Protein AF-0000000085118071 (afdb_homodimer)

Secondary structure (DSSP, 8-state):
---EEE-TTS-EEE--HHHHHHHHHHHHTT-TT--HHHHHHHHHTT--TTEEHHHHHHHHHHHHHHH--SS-TTHHHHHHHHHHHHHHHHHHHHHTS-SS-----HHHHHHHHHHTT-S-GGGGTT--HHHHHHH--GGGGGG--HHHHHHHHHHTS-B-TTS-B---HHHHHHHHHHHHHTTSTTHHHHHHHHHHHHHTTSEEE-HHHHHHTTSSS-----EEEEE--SSHHHHHHHHHHHHHHHHTT-EEEEE-TTSPPBT--BTTBTT--B-SHHHHHHHHHHHHHS-STTS----EEEEE-TTBTTHHHHHTTT-SSS-GGG--TTEEEEEEE-HHHHHHHHHT-EEEEE-TTT-GGGGG--HHHHHHHHHHHHT-TTS-EEEEEHHHHHHHHHHHHHHHS-SEEEEHHHHHHT-TTGGG--B----TTS----B-B--EEEEEEEETTS-EEEE-TT-EEE-TTS-EEEGGG--TT-EETTEEEEEEEEEEE--B-EEE-EEEEETTT--SHHHHHHHHHHHHHHHHHHHHH---S-HHHHHHHHHH---EEEEE-HHHHHHHTT--TTSHHHHHHHHHHHHHHHHHHHHHHHHHHHHH---TT-TTSTTTTT--GGGGS-HHHHTTS---TT-----HHHHHHHHHHH--S-S--B-B---HHHHHHHT---TTPPBS-SEEEEEETTEEEEEE-TT--TTTGGG--BGGGS-HHHHHHHHHHHHTT-SS-B---EEE-GGG--HHHHHHHHHHHHHTT-SEE--EEEPPS---S-B---TTS-STT-/---EEE-TTS-EEE--HHHHHHHHHHHHTT-TT--HHHHHHHHHTT--TTEEHHHHHHHHHHHHHHH--TT-TTHHHHHHHHHHHHHHHHHHHHHTS-SS-----HHHHHHHHHHTT-S-GGGGTT--HHHHHHH--GGGGGG--HHHHHHHHHHTS-B-TTS-B---HHHHHHHHHHHHHTTSTTHHHHHHHHHHHHHTTSEEE-HHHHHHTTSSS-----EEEEE--SSHHHHHHHHHHHHHHHHTT-EEEEE-TTSPPBT--BTTBTT--B-SHHHHHHHHHHHHHS-STTS----EEEEE-TTBTTHHHHHTTT-SSS-GGG--TTEEEEEEE-HHHHHHHHHT-EEEEE-TTT-GGGGG--HHHHHHHHHHHHH-TTS-EEEEEHHHHHHHHHHHHHHHS-SEEEEHHHHHHT-TTGGG--B----TTS----B-B--EEEEEEEETTS-EEEE-TT-EEE-TTS-EEEGGG--TT-EETTEEEEEEEEEEE--B-EEE-EEEEETTT--SHHHHHHHHHHHHHHHHHHHHH---S-HHHHHHHHHH---EEEEE-HHHHHHHTT--TTSHHHHHHHHHHHHHHHHHHHHHHHHHHHHH---TT-TTSTTTTT--GGGGS-HHHHTTS---TT-----HHHHHHHHHHH--S-S--B-B---HHHHHHHT---TTPPBS-SEEEEEETTEEEEEE-TT--TTTGGG--BGGGS-HHHHHHHHHHHHTT-SS-B---EEE-GGG--HHHHHHHHHHHHHTT-SEE--EEEPPS---S-B---TTS-STT-

Radius of gyration: 38.01 Å; Cα contacts (8 Å, |Δi|>4): 3371; chains: 2; bounding box: 91×108×84 Å

Nearest PDB structures (foldseek):
  8vhp-assembly1_A  TM=9.252E-01  e=1.561E-59  Escherichia coli K-12
  8vhp-assembly3_F  TM=9.272E-01  e=1.639E-59  Escherichia coli K-12
  8vhp-assembly2_D  TM=9.285E-01  e=4.808E-59  Escherichia coli K-12
  8vhp-assembly4_G  TM=9.267E-01  e=7.467E-59  Escherichia coli K-12
  1peu-assembly1_A-2  TM=8.723E-01  e=7.074E-44  Salmonella enterica subsp. enterica serovar Typhimurium

InterPro domains:
  IPR000788 Ribonucleotide reductase large subunit, C-terminal [PF02867] (221-772)
  IPR000788 Ribonucleotide reductase large subunit, C-terminal [PR01183] (296-315)
  IPR000788 Ribonucleotide reductase large subunit, C-terminal [PR01183] (427-438)
  IPR000788 Ribonucleotide reductase large subunit, C-terminal [PR01183] (515-538)
  IPR000788 Ribonucleotide reductase large subunit, C-terminal [PR01183] (553-575)
  IPR000788 Ribonucleotide reductase large subunit, C-terminal [PR01183] (581-604)
  IPR000788 Ribonucleotide reductase large subunit, C-terminal [PR01183] (655-682)
  IPR005144 ATP-cone domain [PF03477] (3-88)
  IPR005144 ATP-cone domain [PS51161] (3-93)
  IPR008926 Ribonucleotide reductase R1 subunit, N-terminal [SSF48168] (8-219)
  IPR013346 Ribonucleotide reductase, class I, alpha subunit, C-terminal [PS00089] (644-666)
  IPR013346 Ribonucleotide reductase, class I, alpha subunit, C-terminal [TIGR02506] (146-775)
  IPR013509 Ribonucleotide reductase large subunit, N-terminal [PF00317] (143-217)
  IPR039718 Ribonucleoside-diphosphate reductase large subunit [PTHR11573] (4-781)

Sequence (1588 aa):
MAIMIQKRNGRKELLDITKIQKMSMEATKGLEGVSQSELELDAHIKFIDGMHSKDIQDALIKTAVEKIDIDVPNWTFVAARLFLFDLYHRVGIATHGVKGEAYCHLKDYIKFGIEAGRLIPSIADGYDLDELNAYIDPSRDLLFNYLGIKTLYDRYLIKNRKAEPIELPQQMFMAIAMFLAQNEKDKQSKAKEFYDVVSKFEVMLATPTLSNARTNRHQLSSCYIGSSPDNIEGIFDGYKEMALLSKYGGGIGWDWNQIRSLGGVIDDHKSAAGGTVPFLKITNDLAIAVDQLGTRKGAIAVYLEPWHMDIVDFVDLKKNSGEERRRAHDLFPALWISDLFMERVMEDSYWTLFDPYEVRDLSETFGDEFKAKYVAYENDETITKDRMKAKDLWKKILTSYFEVGSPFLCWKDTANRTNPNSHVGHIRSSNLCTEIFQNTNPNHYKIKLEFEDGTVSTYEESDLVVVDGGVTKKANKVSALDSVNGKRVFIVEKEKIDGDTAVCNLASINLSKINTKEDIERVVPTAIRMLDNVIDLNFYPLRKVKATNLKSRSIGLGVMGEAEMLAQHQLAWGSSEHFKKIDQIMEAISYNTIKSSSDLASEKGVYPTFEGSKWSKGIMPHDLAPQAVNALVDKDLFDTSYDWDVLREKVKKDGMRNGYLMAIAPTSSISILVGTTQAIEPVYKRKWFEENLSGLIPVVVPRLSPETWAYYTPAFEIDQLQVIKAAAIRQKWIDQGQSTNIFMSLDKASGKYLHEIYTLAWKLGLKSTYYLRSQSPEAKNDVEDRSMECAGCQMAIMIQKRNGRKELLDITKIQKMSMEATKGLEGVSQSELELDAHIKFIDGMHSKDIQDALIKTAVEKIDIDVPNWTFVAARLFLFDLYHRVGIATHGVKGEAYCHLKDYIKFGIEAGRLIPSIADGYDLDELNAYIDPSRDLLFNYLGIKTLYDRYLIKNRKAEPIELPQQMFMAIAMFLAQNEKDKQSKAKEFYDVVSKFEVMLATPTLSNARTNRHQLSSCYIGSSPDNIEGIFDGYKEMALLSKYGGGIGWDWNQIRSLGGVIDDHKSAAGGTVPFLKITNDLAIAVDQLGTRKGAIAVYLEPWHMDIVDFVDLKKNSGEERRRAHDLFPALWISDLFMERVMEDSYWTLFDPYEVRDLSETFGDEFKAKYVAYENDETITKDRMKAKDLWKKILTSYFEVGSPFLCWKDTANRTNPNSHVGHIRSSNLCTEIFQNTNPNHYKIKLEFEDGTVSTYEESDLVVVDGGVTKKANKVSALDSVNGKRVFIVEKEKIDGDTAVCNLASINLSKINTKEDIERVVPTAIRMLDNVIDLNFYPLRKVKATNLKSRSIGLGVMGEAEMLAQHQLAWGSSEHFKKIDQIMEAISYNTIKSSSDLASEKGVYPTFEGSKWSKGIMPHDLAPQAVNALVDKDLFDTSYDWDVLREKVKKDGMRNGYLMAIAPTSSISILVGTTQAIEPVYKRKWFEENLSGLIPVVVPRLSPETWAYYTPAFEIDQLQVIKAAAIRQKWIDQGQSTNIFMSLDKASGKYLHEIYTLAWKLGLKSTYYLRSQSPEAKNDVEDRSMECAGCQ

Structure (mmCIF, N/CA/C/O backbone):
data_AF-0000000085118071-model_v1
#
loop_
_entity.id
_entity.type
_entity.pdbx_description
1 polymer 'Ribonucleoside-diphosphate reductase'
#
loop_
_atom_site.group_PDB
_atom_site.id
_atom_site.type_symbol
_atom_site.label_atom_id
_atom_site.label_alt_id
_atom_site.label_comp_id
_atom_site.label_asym_id
_atom_site.label_entity_id
_atom_site.label_seq_id
_atom_site.pdbx_PDB_ins_code
_atom_site.Cartn_x
_atom_site.Cartn_y
_atom_site.Cartn_z
_atom_site.occupancy
_atom_site.B_iso_or_equiv
_atom_site.auth_seq_id
_atom_site.auth_comp_id
_atom_site.auth_asym_id
_atom_site.auth_atom_id
_atom_site.pdbx_PDB_model_num
ATOM 1 N N . MET A 1 1 ? 40.688 -26.438 -46.469 1 45.22 1 MET A N 1
ATOM 2 C CA . MET A 1 1 ? 41.594 -25.844 -45.469 1 45.22 1 MET A CA 1
ATOM 3 C C . MET A 1 1 ? 41.312 -26.406 -44.094 1 45.22 1 MET A C 1
ATOM 5 O O . MET A 1 1 ? 40.156 -26.719 -43.75 1 45.22 1 MET A O 1
ATOM 9 N N . ALA A 1 2 ? 42.375 -26.828 -43.5 1 63.78 2 ALA A N 1
ATOM 10 C CA . ALA A 1 2 ? 42.281 -27.375 -42.156 1 63.78 2 ALA A CA 1
ATOM 11 C C . ALA A 1 2 ? 41.781 -26.328 -41.156 1 63.78 2 ALA A C 1
ATOM 13 O O . ALA A 1 2 ? 42.25 -25.203 -41.125 1 63.78 2 ALA A O 1
ATOM 14 N N . ILE A 1 3 ? 40.438 -26.453 -40.625 1 74.38 3 ILE A N 1
ATOM 15 C CA . ILE A 1 3 ? 39.875 -25.516 -39.656 1 74.38 3 ILE A CA 1
ATOM 16 C C . ILE A 1 3 ? 40.531 -25.703 -38.312 1 74.38 3 ILE A C 1
ATOM 18 O O . ILE A 1 3 ? 40.594 -26.828 -37.781 1 74.38 3 ILE A O 1
ATOM 22 N N . MET A 1 4 ? 41.344 -24.719 -37.906 1 77.12 4 MET A N 1
ATOM 23 C CA . MET A 1 4 ? 41.938 -24.734 -36.562 1 77.12 4 MET A CA 1
ATOM 24 C C . MET A 1 4 ? 40.938 -24.312 -35.5 1 77.12 4 MET A C 1
ATOM 26 O O . MET A 1 4 ? 40.125 -23.406 -35.75 1 77.12 4 MET A O 1
ATOM 30 N N . ILE A 1 5 ? 40.938 -25.047 -34.406 1 77.44 5 ILE A N 1
ATOM 31 C CA . ILE A 1 5 ? 40 -24.75 -33.344 1 77.44 5 ILE A CA 1
ATOM 32 C C . ILE A 1 5 ? 40.781 -24.375 -32.062 1 77.44 5 ILE A C 1
ATOM 34 O O . ILE A 1 5 ? 41.875 -24.922 -31.828 1 77.44 5 ILE A O 1
ATOM 38 N N . GLN A 1 6 ? 40.438 -23.344 -31.344 1 75.56 6 GLN A N 1
ATOM 39 C CA . GLN A 1 6 ? 40.969 -23 -30.031 1 75.56 6 GLN A CA 1
ATOM 40 C C . GLN A 1 6 ? 40.219 -23.703 -28.922 1 75.56 6 GLN A C 1
ATOM 42 O O . GLN A 1 6 ? 39 -23.547 -28.781 1 75.56 6 GLN A O 1
ATOM 47 N N . LYS A 1 7 ? 40.938 -24.516 -28.172 1 68.12 7 LYS A N 1
ATOM 48 C CA . LYS A 1 7 ? 40.312 -25.281 -27.094 1 68.12 7 LYS A CA 1
ATOM 49 C C . LYS A 1 7 ? 40 -24.375 -25.906 1 68.12 7 LYS A C 1
ATOM 51 O O . LYS A 1 7 ? 40.406 -23.219 -25.859 1 68.12 7 LYS A O 1
ATOM 56 N N . ARG A 1 8 ? 39.094 -24.828 -25 1 63.75 8 ARG A N 1
ATOM 57 C CA . ARG A 1 8 ? 38.688 -24.078 -23.812 1 63.75 8 ARG A CA 1
ATOM 58 C C . ARG A 1 8 ? 39.875 -23.672 -22.984 1 63.75 8 ARG A C 1
ATOM 60 O O . ARG A 1 8 ? 39.875 -22.625 -22.312 1 63.75 8 ARG A O 1
ATOM 67 N N . ASN A 1 9 ? 41.125 -24.422 -23.094 1 60.88 9 ASN A N 1
ATOM 68 C CA . ASN A 1 9 ? 42.344 -24.125 -22.359 1 60.88 9 ASN A CA 1
ATOM 69 C C . ASN A 1 9 ? 43.25 -23.188 -23.141 1 60.88 9 ASN A C 1
ATOM 71 O O . ASN A 1 9 ? 44.375 -22.922 -22.719 1 60.88 9 ASN A O 1
ATOM 75 N N . GLY A 1 10 ? 42.875 -22.75 -24.344 1 64.56 10 GLY A N 1
ATOM 76 C CA . GLY A 1 10 ? 43.656 -21.797 -25.125 1 64.56 10 GLY A CA 1
ATOM 77 C C . GLY A 1 10 ? 44.469 -22.438 -26.219 1 64.56 10 GLY A C 1
ATOM 78 O O . GLY A 1 10 ? 45 -21.734 -27.094 1 64.56 10 GLY A O 1
ATOM 79 N N . ARG A 1 11 ? 44.688 -23.75 -26.312 1 74.06 11 ARG A N 1
ATOM 80 C CA . ARG A 1 11 ? 45.5 -24.422 -27.328 1 74.06 11 ARG A CA 1
ATOM 81 C C . ARG A 1 11 ? 44.781 -24.484 -28.672 1 74.06 11 ARG A C 1
ATOM 83 O O . ARG A 1 11 ? 43.562 -24.672 -28.719 1 74.06 11 ARG A O 1
ATOM 90 N N . LYS A 1 12 ? 45.5 -24.344 -29.734 1 73.25 12 LYS A N 1
ATOM 91 C CA . LYS A 1 12 ? 44.969 -24.422 -31.078 1 73.25 12 LYS A CA 1
ATOM 92 C C . LYS A 1 12 ? 45.188 -25.812 -31.672 1 73.25 12 LYS A C 1
ATOM 94 O O . LYS A 1 12 ? 46.281 -26.375 -31.547 1 73.25 12 LYS A O 1
ATOM 99 N N . GLU A 1 13 ? 44.156 -26.547 -32 1 78.25 13 GLU A N 1
ATOM 100 C CA . GLU A 1 13 ? 44.25 -27.875 -32.625 1 78.25 13 GLU A CA 1
ATOM 101 C C . GLU A 1 13 ? 43.406 -27.953 -33.875 1 78.25 13 GLU A C 1
ATOM 103 O O . GLU A 1 13 ? 42.531 -27.109 -34.125 1 78.25 13 GLU A O 1
ATOM 108 N N . LEU A 1 14 ? 43.844 -28.906 -34.719 1 79 14 LEU A N 1
ATOM 109 C CA . LEU A 1 14 ? 43.031 -29.172 -35.906 1 79 14 LEU A CA 1
ATOM 110 C C . LEU A 1 14 ? 41.688 -29.734 -35.531 1 79 14 LEU A C 1
ATOM 112 O O . LEU A 1 14 ? 41.562 -30.531 -34.625 1 79 14 LEU A O 1
ATOM 116 N N . LEU A 1 15 ? 40.719 -29.172 -36.219 1 80.12 15 LEU A N 1
ATOM 117 C CA . LEU A 1 15 ? 39.375 -29.703 -36 1 80.12 15 LEU A CA 1
ATOM 118 C C . LEU A 1 15 ? 39.375 -31.219 -36.094 1 80.12 15 LEU A C 1
ATOM 120 O O . LEU A 1 15 ? 39.844 -31.781 -37.094 1 80.12 15 LEU A O 1
ATOM 124 N N . ASP A 1 16 ? 39.094 -31.859 -35 1 79.25 16 ASP A N 1
ATOM 125 C CA . ASP A 1 16 ? 38.969 -33.312 -34.969 1 79.25 16 ASP A CA 1
ATOM 126 C C . ASP A 1 16 ? 37.594 -33.75 -35.469 1 79.25 16 ASP A C 1
ATOM 128 O O . ASP A 1 16 ? 36.656 -33.812 -34.688 1 79.25 16 ASP A O 1
ATOM 132 N N . ILE A 1 17 ? 37.5 -34.094 -36.562 1 80.25 17 ILE A N 1
ATOM 133 C CA . ILE A 1 17 ? 36.281 -34.469 -37.219 1 80.25 17 ILE A CA 1
ATOM 134 C C . ILE A 1 17 ? 35.719 -35.75 -36.625 1 80.25 17 ILE A C 1
ATOM 136 O O . ILE A 1 17 ? 34.5 -35.969 -36.562 1 80.25 17 ILE A O 1
ATOM 140 N N . THR A 1 18 ? 36.594 -36.562 -36.031 1 84.62 18 THR A N 1
ATOM 141 C CA . THR A 1 18 ? 36.188 -37.844 -35.469 1 84.62 18 THR A CA 1
ATOM 142 C C . THR A 1 18 ? 35.344 -37.594 -34.219 1 84.62 18 THR A C 1
ATOM 144 O O . THR A 1 18 ? 34.375 -38.344 -33.938 1 84.62 18 THR A O 1
ATOM 147 N N . LYS A 1 19 ? 35.688 -36.625 -33.531 1 84 19 LYS A N 1
ATOM 148 C CA . LYS A 1 19 ? 34.906 -36.312 -32.312 1 84 19 LYS A CA 1
ATOM 149 C C . LYS A 1 19 ? 33.531 -35.812 -32.688 1 84 19 LYS A C 1
ATOM 151 O O . LYS A 1 19 ? 32.531 -36.156 -32 1 84 19 LYS A O 1
ATOM 156 N N . ILE A 1 20 ? 33.438 -35.094 -33.625 1 87.62 20 ILE A N 1
ATOM 157 C CA . ILE A 1 20 ? 32.156 -34.594 -34.125 1 87.62 20 ILE A CA 1
ATOM 158 C C . ILE A 1 20 ? 31.297 -35.719 -34.625 1 87.62 20 ILE A C 1
ATOM 160 O O . ILE A 1 20 ? 30.094 -35.781 -34.375 1 87.62 20 ILE A O 1
ATOM 164 N N . GLN A 1 21 ? 31.953 -36.656 -35.281 1 90.06 21 GLN A N 1
ATOM 165 C CA . GLN A 1 21 ? 31.219 -37.812 -35.812 1 90.06 21 GLN A CA 1
ATOM 166 C C . GLN A 1 21 ? 30.672 -38.688 -34.719 1 90.06 21 GLN A C 1
ATOM 168 O O . GLN A 1 21 ? 29.547 -39.188 -34.812 1 90.06 21 GLN A O 1
ATOM 173 N N . LYS A 1 22 ? 31.406 -38.812 -33.75 1 90.62 22 LYS A N 1
ATOM 174 C CA . LYS A 1 22 ? 30.938 -39.594 -32.625 1 90.62 22 LYS A CA 1
ATOM 175 C C . LYS A 1 22 ? 29.734 -38.969 -31.938 1 90.62 22 LYS A C 1
ATOM 177 O O . LYS A 1 22 ? 28.75 -39.625 -31.625 1 90.62 22 LYS A O 1
ATOM 182 N N . MET A 1 23 ? 29.844 -37.688 -31.734 1 90.75 23 MET A N 1
ATOM 183 C CA . MET A 1 23 ? 28.766 -36.969 -31.094 1 90.75 23 MET A CA 1
ATOM 184 C C . MET A 1 23 ? 27.516 -36.969 -31.953 1 90.75 23 MET A C 1
ATOM 186 O O . MET A 1 23 ? 26.406 -37.156 -31.453 1 90.75 23 MET A O 1
ATOM 190 N N . SER A 1 24 ? 27.688 -36.75 -33.219 1 94.31 24 SER A N 1
ATOM 191 C CA . SER A 1 24 ? 26.547 -36.719 -34.125 1 94.31 24 SER A CA 1
ATOM 192 C C . SER A 1 24 ? 25.906 -38.094 -34.25 1 94.31 24 SER A C 1
ATOM 194 O O . SER A 1 24 ? 24.688 -38.188 -34.406 1 94.31 24 SER A O 1
ATOM 196 N N . MET A 1 25 ? 26.719 -39.094 -34.188 1 94.56 25 MET A N 1
ATOM 197 C CA . MET A 1 25 ? 26.188 -40.469 -34.25 1 94.56 25 MET A CA 1
ATOM 198 C C . MET A 1 25 ? 25.328 -40.781 -33.031 1 94.56 25 MET A C 1
ATOM 200 O O . MET A 1 25 ? 24.219 -41.281 -33.156 1 94.56 25 MET A O 1
ATOM 204 N N . GLU A 1 26 ? 25.812 -40.438 -31.969 1 94 26 GLU A N 1
ATOM 205 C CA . GLU A 1 26 ? 25.062 -40.656 -30.734 1 94 26 GLU A CA 1
ATOM 206 C C . GLU A 1 26 ? 23.797 -39.812 -30.688 1 94 26 GLU A C 1
ATOM 208 O O . GLU A 1 26 ? 22.766 -40.281 -30.188 1 94 26 GLU A O 1
ATOM 213 N N . ALA A 1 27 ? 23.875 -38.625 -31.156 1 96.19 27 ALA A N 1
ATOM 214 C CA . ALA A 1 27 ? 22.75 -37.719 -31.109 1 96.19 27 ALA A CA 1
ATOM 215 C C . ALA A 1 27 ? 21.625 -38.156 -32.031 1 96.19 27 ALA A C 1
ATOM 217 O O . ALA A 1 27 ? 20.453 -37.875 -31.781 1 96.19 27 ALA A O 1
ATOM 218 N N . THR A 1 28 ? 21.922 -38.875 -33.062 1 96.5 28 THR A N 1
ATOM 219 C CA . THR A 1 28 ? 20.906 -39.25 -34.062 1 96.5 28 THR A CA 1
ATOM 220 C C . THR A 1 28 ? 20.484 -40.719 -33.875 1 96.5 28 THR A C 1
ATOM 222 O O . THR A 1 28 ? 19.547 -41.188 -34.5 1 96.5 28 THR A O 1
ATOM 225 N N . LYS A 1 29 ? 21.109 -41.406 -33 1 95.5 29 LYS A N 1
ATOM 226 C CA . LYS A 1 29 ? 20.906 -42.812 -32.844 1 95.5 29 LYS A CA 1
ATOM 227 C C . LYS A 1 29 ? 19.453 -43.125 -32.5 1 95.5 29 LYS A C 1
ATOM 229 O O . LYS A 1 29 ? 18.906 -42.562 -31.547 1 95.5 29 LYS A O 1
ATOM 234 N N . GLY A 1 30 ? 18.875 -44 -33.281 1 93.94 30 GLY A N 1
ATOM 235 C CA . GLY A 1 30 ? 17.562 -44.531 -32.969 1 93.94 30 GLY A CA 1
ATOM 236 C C . GLY A 1 30 ? 16.438 -43.562 -33.281 1 93.94 30 GLY A C 1
ATOM 237 O O . GLY A 1 30 ? 15.281 -43.812 -32.875 1 93.94 30 GLY A O 1
ATOM 238 N N . LEU A 1 31 ? 16.688 -42.469 -33.906 1 95.56 31 LEU A N 1
ATOM 239 C CA . LEU A 1 31 ? 15.664 -41.469 -34.25 1 95.56 31 LEU A CA 1
ATOM 240 C C . LEU A 1 31 ? 15.32 -41.562 -35.75 1 95.56 31 LEU A C 1
ATOM 242 O O . LEU A 1 31 ? 16.219 -41.562 -36.594 1 95.56 31 LEU A O 1
ATOM 246 N N . GLU A 1 32 ? 14.102 -41.688 -36 1 93.06 32 GLU A N 1
ATOM 247 C CA . GLU A 1 32 ? 13.633 -41.781 -37.375 1 93.06 32 GLU A CA 1
ATOM 248 C C . GLU A 1 32 ? 13.609 -40.406 -38.031 1 93.06 32 GLU A C 1
ATOM 250 O O . GLU A 1 32 ? 13.312 -39.406 -37.375 1 93.06 32 GLU A O 1
ATOM 255 N N . GLY A 1 33 ? 13.883 -40.375 -39.281 1 91.81 33 GLY A N 1
ATOM 256 C CA . GLY A 1 33 ? 13.719 -39.188 -40.094 1 91.81 33 GLY A CA 1
ATOM 257 C C . GLY A 1 33 ? 14.852 -38.188 -39.938 1 91.81 33 GLY A C 1
ATOM 258 O O . GLY A 1 33 ? 14.734 -37.031 -40.344 1 91.81 33 GLY A O 1
ATOM 259 N N . VAL A 1 34 ? 15.898 -38.625 -39.25 1 95.25 34 VAL A N 1
ATOM 260 C CA . VAL A 1 34 ? 17.047 -37.719 -39.062 1 95.25 34 VAL A CA 1
ATOM 261 C C . VAL A 1 34 ? 18.297 -38.375 -39.688 1 95.25 34 VAL A C 1
ATOM 263 O O . VAL A 1 34 ? 18.344 -39.594 -39.875 1 95.25 34 VAL A O 1
ATOM 266 N N . SER A 1 35 ? 19.297 -37.438 -40.062 1 94.19 35 SER A N 1
ATOM 267 C CA . SER A 1 35 ? 20.516 -37.906 -40.719 1 94.19 35 SER A CA 1
ATOM 268 C C . SER A 1 35 ? 21.766 -37.344 -40.094 1 94.19 35 SER A C 1
ATOM 270 O O . SER A 1 35 ? 21.891 -36.094 -39.969 1 94.19 35 SER A O 1
ATOM 272 N N . GLN A 1 36 ? 22.578 -38.25 -39.719 1 94.69 36 GLN A N 1
ATOM 273 C CA . GLN A 1 36 ? 23.859 -37.844 -39.188 1 94.69 36 GLN A CA 1
ATOM 274 C C . GLN A 1 36 ? 24.641 -37 -40.188 1 94.69 36 GLN A C 1
ATOM 276 O O . GLN A 1 36 ? 25.188 -35.938 -39.844 1 94.69 36 GLN A O 1
ATOM 281 N N . SER A 1 37 ? 24.672 -37.469 -41.438 1 92.88 37 SER A N 1
ATOM 282 C CA . SER A 1 37 ? 25.422 -36.781 -42.5 1 92.88 37 SER A CA 1
ATOM 283 C C . SER A 1 37 ? 24.875 -35.406 -42.781 1 92.88 37 SER A C 1
ATOM 285 O O . SER A 1 37 ? 25.641 -34.469 -43 1 92.88 37 SER A O 1
ATOM 287 N N . GLU A 1 38 ? 23.625 -35.344 -42.719 1 93.56 38 GLU A N 1
ATOM 288 C CA . GLU A 1 38 ? 22.984 -34.031 -42.938 1 93.56 38 GLU A CA 1
ATOM 289 C C . GLU A 1 38 ? 23.375 -33.062 -41.812 1 93.56 38 GLU A C 1
ATOM 291 O O . GLU A 1 38 ? 23.625 -31.875 -42.094 1 93.56 38 GLU A O 1
ATOM 296 N N . LEU A 1 39 ? 23.344 -33.469 -40.594 1 94.81 39 LEU A N 1
ATOM 297 C CA . LEU A 1 39 ? 23.734 -32.656 -39.469 1 94.81 39 LEU A CA 1
ATOM 298 C C . LEU A 1 39 ? 25.172 -32.156 -39.625 1 94.81 39 LEU A C 1
ATOM 300 O O . LEU A 1 39 ? 25.438 -30.953 -39.469 1 94.81 39 LEU A O 1
ATOM 304 N N . GLU A 1 40 ? 26.047 -33.062 -39.969 1 92.31 40 GLU A N 1
ATOM 305 C CA . GLU A 1 40 ? 27.469 -32.75 -40.094 1 92.31 40 GLU A CA 1
ATOM 306 C C . GLU A 1 40 ? 27.734 -31.781 -41.219 1 92.31 40 GLU A C 1
ATOM 308 O O . GLU A 1 40 ? 28.516 -30.828 -41.094 1 92.31 40 GLU A O 1
ATOM 313 N N . LEU A 1 41 ? 27.094 -32.031 -42.312 1 91.06 41 LEU A N 1
ATOM 314 C CA . LEU A 1 41 ? 27.281 -31.188 -43.5 1 91.06 41 LEU A CA 1
ATOM 315 C C . LEU A 1 41 ? 26.781 -29.766 -43.25 1 91.06 41 LEU A C 1
ATOM 317 O O . LEU A 1 41 ? 27.484 -28.797 -43.5 1 91.06 41 LEU A O 1
ATOM 321 N N . ASP A 1 42 ? 25.672 -29.688 -42.688 1 92.44 42 ASP A N 1
ATOM 322 C CA . ASP A 1 42 ? 25.062 -28.375 -42.469 1 92.44 42 ASP A CA 1
ATOM 323 C C . ASP A 1 42 ? 25.797 -27.625 -41.344 1 92.44 42 ASP A C 1
ATOM 325 O O . ASP A 1 42 ? 25.906 -26.406 -41.375 1 92.44 42 ASP A O 1
ATOM 329 N N . ALA A 1 43 ? 26.234 -28.344 -40.375 1 90.94 43 ALA A N 1
ATOM 330 C CA . ALA A 1 43 ? 26.984 -27.719 -39.281 1 90.94 43 ALA A CA 1
ATOM 331 C C . ALA A 1 43 ? 28.344 -27.219 -39.75 1 90.94 43 ALA A C 1
ATOM 333 O O . ALA A 1 43 ? 28.828 -26.188 -39.281 1 90.94 43 ALA A O 1
ATOM 334 N N . HIS A 1 44 ? 28.891 -27.938 -40.625 1 86.56 44 HIS A N 1
ATOM 335 C CA . HIS A 1 44 ? 30.219 -27.594 -41.156 1 86.56 44 HIS A CA 1
ATOM 336 C C . HIS A 1 44 ? 30.219 -26.234 -41.812 1 86.56 44 HIS A C 1
ATOM 338 O O . HIS A 1 44 ? 31.234 -25.516 -41.75 1 86.56 44 HIS A O 1
ATOM 344 N N . ILE A 1 45 ? 29.203 -25.906 -42.375 1 84.44 45 ILE A N 1
ATOM 345 C CA . ILE A 1 45 ? 29.062 -24.609 -43.031 1 84.44 45 ILE A CA 1
ATOM 346 C C . ILE A 1 45 ? 29.219 -23.484 -42 1 84.44 45 ILE A C 1
ATOM 348 O O . ILE A 1 45 ? 29.641 -22.375 -42.344 1 84.44 45 ILE A O 1
ATOM 352 N N . LYS A 1 46 ? 29 -23.766 -40.75 1 86.94 46 LYS A N 1
ATOM 353 C CA . LYS A 1 46 ? 29.016 -22.75 -39.688 1 86.94 46 LYS A CA 1
ATOM 354 C C . LYS A 1 46 ? 30.375 -22.703 -39 1 86.94 46 LYS A C 1
ATOM 356 O O . LYS A 1 46 ? 30.609 -21.859 -38.156 1 86.94 46 LYS A O 1
ATOM 361 N N . PHE A 1 47 ? 31.234 -23.609 -39.469 1 84.69 47 PHE A N 1
ATOM 362 C CA . PHE A 1 47 ? 32.531 -23.656 -38.812 1 84.69 47 PHE A CA 1
ATOM 363 C C . PHE A 1 47 ? 33.469 -22.594 -39.406 1 84.69 47 PHE A C 1
ATOM 365 O O . PHE A 1 47 ? 33.562 -22.438 -40.625 1 84.69 47 PHE A O 1
ATOM 372 N N . ILE A 1 48 ? 33.969 -21.828 -38.5 1 81.62 48 ILE A N 1
ATOM 373 C CA . ILE A 1 48 ? 34.938 -20.797 -38.875 1 81.62 48 ILE A CA 1
ATOM 374 C C . ILE A 1 48 ? 36.281 -21.109 -38.281 1 81.62 48 ILE A C 1
ATOM 376 O O . ILE A 1 48 ? 36.375 -21.625 -37.156 1 81.62 48 ILE A O 1
ATOM 380 N N . ASP A 1 49 ? 37.25 -20.656 -39.094 1 79.69 49 ASP A N 1
ATOM 381 C CA . ASP A 1 49 ? 38.625 -20.859 -38.625 1 79.69 49 ASP A CA 1
ATOM 382 C C . ASP A 1 49 ? 38.875 -20.078 -37.344 1 79.69 49 ASP A C 1
ATOM 384 O O . ASP A 1 49 ? 38.5 -18.906 -37.219 1 79.69 49 ASP A O 1
ATOM 388 N N . GLY A 1 50 ? 39.375 -20.75 -36.312 1 77.31 50 GLY A N 1
ATOM 389 C CA . GLY A 1 50 ? 39.719 -20.109 -35.062 1 77.31 50 GLY A CA 1
ATOM 390 C C . GLY A 1 50 ? 38.594 -20.172 -34.031 1 77.31 50 GLY A C 1
ATOM 391 O O . GLY A 1 50 ? 38.688 -19.609 -32.938 1 77.31 50 GLY A O 1
ATOM 392 N N . MET A 1 51 ? 37.594 -20.906 -34.406 1 81.12 51 MET A N 1
ATOM 393 C CA . MET A 1 51 ? 36.438 -20.969 -33.531 1 81.12 51 MET A CA 1
ATOM 394 C C . MET A 1 51 ? 36.75 -21.797 -32.281 1 81.12 51 MET A C 1
ATOM 396 O O . MET A 1 51 ? 37.625 -22.672 -32.312 1 81.12 51 MET A O 1
ATOM 400 N N . HIS A 1 52 ? 36.219 -21.438 -31.188 1 81.81 52 HIS A N 1
ATOM 401 C CA . HIS A 1 52 ? 36.375 -22.188 -29.938 1 81.81 52 HIS A CA 1
ATOM 402 C C . HIS A 1 52 ? 35.562 -23.469 -29.969 1 81.81 52 HIS A C 1
ATOM 404 O O . HIS A 1 52 ? 34.562 -23.562 -30.703 1 81.81 52 HIS A O 1
ATOM 410 N N . SER A 1 53 ? 36 -24.5 -29.25 1 77.06 53 SER A N 1
ATOM 411 C CA . SER A 1 53 ? 35.281 -25.766 -29.156 1 77.06 53 SER A CA 1
ATOM 412 C C . SER A 1 53 ? 33.812 -25.531 -28.75 1 77.06 53 SER A C 1
ATOM 414 O O . SER A 1 53 ? 32.906 -26.234 -29.219 1 77.06 53 SER A O 1
ATOM 416 N N . LYS A 1 54 ? 33.656 -24.578 -27.891 1 82.06 54 LYS A N 1
ATOM 417 C CA . LYS A 1 54 ? 32.281 -24.234 -27.453 1 82.06 54 LYS A CA 1
ATOM 418 C C . LYS A 1 54 ? 31.453 -23.75 -28.641 1 82.06 54 LYS A C 1
ATOM 420 O O . LYS A 1 54 ? 30.25 -24.047 -28.703 1 82.06 54 LYS A O 1
ATOM 425 N N . ASP A 1 55 ? 32.062 -23.234 -29.484 1 86.56 55 ASP A N 1
ATOM 426 C CA . ASP A 1 55 ? 31.375 -22.688 -30.641 1 86.56 55 ASP A CA 1
ATOM 427 C C . ASP A 1 55 ? 30.922 -23.812 -31.594 1 86.56 55 ASP A C 1
ATOM 429 O O . ASP A 1 55 ? 29.875 -23.703 -32.25 1 86.56 55 ASP A O 1
ATOM 433 N N . ILE A 1 56 ? 31.719 -24.812 -31.641 1 85.44 56 ILE A N 1
ATOM 434 C CA . ILE A 1 56 ? 31.375 -25.969 -32.469 1 85.44 56 ILE A CA 1
ATOM 435 C C . ILE A 1 56 ? 30.109 -26.641 -31.922 1 85.44 56 ILE A C 1
ATOM 437 O O . ILE A 1 56 ? 29.203 -26.984 -32.688 1 85.44 56 ILE A O 1
ATOM 441 N N . GLN A 1 57 ? 30.125 -26.828 -30.641 1 88.12 57 GLN A N 1
ATOM 442 C CA . GLN A 1 57 ? 28.953 -27.422 -29.984 1 88.12 57 GLN A CA 1
ATOM 443 C C . GLN A 1 57 ? 27.703 -26.578 -30.203 1 88.12 57 GLN A C 1
ATOM 445 O O . GLN A 1 57 ? 26.641 -27.109 -30.5 1 88.12 57 GLN A O 1
ATOM 450 N N . ASP A 1 58 ? 27.859 -25.344 -30.109 1 91.06 58 ASP A N 1
ATOM 451 C CA . ASP A 1 58 ? 26.734 -24.422 -30.312 1 91.06 58 ASP A CA 1
ATOM 452 C C . ASP A 1 58 ? 26.234 -24.484 -31.75 1 91.06 58 ASP A C 1
ATOM 454 O O . ASP A 1 58 ? 25.031 -24.406 -32 1 91.06 58 ASP A O 1
ATOM 458 N N . ALA A 1 59 ? 27.125 -24.609 -32.594 1 90.69 59 ALA A N 1
ATOM 459 C CA . ALA A 1 59 ? 26.766 -24.688 -34 1 90.69 59 ALA A CA 1
ATOM 460 C C . ALA A 1 59 ? 25.984 -25.953 -34.312 1 90.69 59 ALA A C 1
ATOM 462 O O . ALA A 1 59 ? 25.047 -25.938 -35.094 1 90.69 59 ALA A O 1
ATOM 463 N N . LEU A 1 60 ? 26.422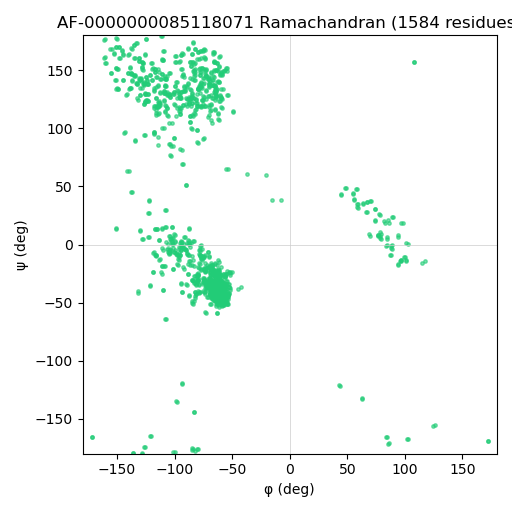 -27.078 -33.75 1 93.56 60 LEU A N 1
ATOM 464 C CA . LEU A 1 60 ? 25.703 -28.328 -33.938 1 93.56 60 LEU A CA 1
ATOM 465 C C . LEU A 1 60 ? 24.297 -28.25 -33.375 1 93.56 60 LEU A C 1
ATOM 467 O O . LEU A 1 60 ? 23.344 -28.688 -34.031 1 93.56 60 LEU A O 1
ATOM 471 N N . ILE A 1 61 ? 24.156 -27.719 -32.188 1 95 61 ILE A N 1
ATOM 472 C CA . ILE A 1 61 ? 22.844 -27.562 -31.562 1 95 61 ILE A CA 1
ATOM 473 C C . ILE A 1 61 ? 21.969 -26.672 -32.438 1 95 61 ILE A C 1
ATOM 475 O O . ILE A 1 61 ? 20.812 -27 -32.719 1 95 61 ILE A O 1
ATOM 479 N N . LYS A 1 62 ? 22.484 -25.516 -32.812 1 93.44 62 LYS A N 1
ATOM 480 C CA . LYS A 1 62 ? 21.734 -24.562 -33.594 1 93.44 62 LYS A CA 1
ATOM 481 C C . LYS A 1 62 ? 21.266 -25.188 -34.906 1 93.44 62 LYS A C 1
ATOM 483 O O . LYS A 1 62 ? 20.141 -24.969 -35.344 1 93.44 62 LYS A O 1
ATOM 488 N N . THR A 1 63 ? 22.141 -25.938 -35.531 1 94.69 63 THR A N 1
ATOM 489 C CA . THR A 1 63 ? 21.812 -26.609 -36.781 1 94.69 63 THR A CA 1
ATOM 490 C C . THR A 1 63 ? 20.656 -27.578 -36.594 1 94.69 63 THR A C 1
ATOM 492 O O . THR A 1 63 ? 19.719 -27.625 -37.406 1 94.69 63 THR A O 1
ATOM 495 N N . ALA A 1 64 ? 20.734 -28.391 -35.562 1 96.25 64 ALA A N 1
ATOM 496 C CA . ALA A 1 64 ? 19.672 -29.359 -35.25 1 96.25 64 ALA A CA 1
ATOM 497 C C . ALA A 1 64 ? 18.359 -28.641 -34.969 1 96.25 64 ALA A C 1
ATOM 499 O O . ALA A 1 64 ? 17.297 -29.094 -35.406 1 96.25 64 ALA A O 1
ATOM 500 N N . VAL A 1 65 ? 18.375 -27.547 -34.25 1 95.5 65 VAL A N 1
ATOM 501 C CA . VAL A 1 65 ? 17.188 -26.781 -33.906 1 95.5 65 VAL A CA 1
ATOM 502 C C . VAL A 1 65 ? 16.547 -26.234 -35.156 1 95.5 65 VAL A C 1
ATOM 504 O O . VAL A 1 65 ? 15.32 -26.266 -35.312 1 95.5 65 VAL A O 1
ATOM 507 N N . GLU A 1 66 ? 17.344 -25.75 -36.062 1 93.12 66 GLU A N 1
ATOM 508 C CA . GLU A 1 66 ? 16.859 -25.156 -37.312 1 93.12 66 GLU A CA 1
ATOM 509 C C . GLU A 1 66 ? 16.203 -26.203 -38.188 1 93.12 66 GLU A C 1
ATOM 511 O O . GLU A 1 66 ? 15.391 -25.875 -39.062 1 93.12 66 GLU A O 1
ATOM 516 N N . LYS A 1 67 ? 16.516 -27.406 -37.969 1 94.81 67 LYS A N 1
ATOM 517 C CA . LYS A 1 67 ? 16 -28.469 -38.812 1 94.81 67 LYS A CA 1
ATOM 518 C C . LYS A 1 67 ? 14.641 -28.953 -38.312 1 94.81 67 LYS A C 1
ATOM 520 O O . LYS A 1 67 ? 13.922 -29.641 -39.031 1 94.81 67 LYS A O 1
ATOM 525 N N . ILE A 1 68 ? 14.266 -28.625 -37.156 1 95.31 68 ILE A N 1
ATOM 526 C CA . ILE A 1 68 ? 12.992 -29.062 -36.594 1 95.31 68 ILE A CA 1
ATOM 527 C C . ILE A 1 68 ? 11.852 -28.547 -37.5 1 95.31 68 ILE A C 1
ATOM 529 O O . ILE A 1 68 ? 11.703 -27.344 -37.688 1 95.31 68 ILE A O 1
ATOM 533 N N . ASP A 1 69 ? 11.039 -29.438 -37.906 1 94.31 69 ASP A N 1
ATOM 534 C CA . ASP A 1 69 ? 9.906 -29.094 -38.781 1 94.31 69 ASP A CA 1
ATOM 535 C C . ASP A 1 69 ? 8.844 -30.203 -38.75 1 94.31 69 ASP A C 1
ATOM 537 O O . ASP A 1 69 ? 9.047 -31.25 -38.125 1 94.31 69 ASP A O 1
ATOM 541 N N . ILE A 1 70 ? 7.781 -29.984 -39.406 1 93.62 70 ILE A N 1
ATOM 542 C CA . ILE A 1 70 ? 6.613 -30.859 -39.406 1 93.62 70 ILE A CA 1
ATOM 543 C C . ILE A 1 70 ? 6.969 -32.188 -40.031 1 93.62 70 ILE A C 1
ATOM 545 O O . ILE A 1 70 ? 6.457 -33.25 -39.594 1 93.62 70 ILE A O 1
ATOM 549 N N . ASP A 1 71 ? 7.832 -32.156 -40.969 1 92.44 71 ASP A N 1
ATOM 550 C CA . ASP A 1 71 ? 8.141 -33.375 -41.719 1 92.44 71 ASP A CA 1
ATOM 551 C C . ASP A 1 71 ? 9.258 -34.156 -41.031 1 92.44 71 ASP A C 1
ATOM 553 O O . ASP A 1 71 ? 9.406 -35.375 -41.25 1 92.44 71 ASP A O 1
ATOM 557 N N . VAL A 1 72 ? 9.992 -33.5 -40.125 1 93.88 72 VAL A N 1
ATOM 558 C CA . VAL A 1 72 ? 11.109 -34.156 -39.438 1 93.88 72 VAL A CA 1
ATOM 559 C C . VAL A 1 72 ? 11.125 -33.688 -37.969 1 93.88 72 VAL A C 1
ATOM 561 O O . VAL A 1 72 ? 12.133 -33.188 -37.5 1 93.88 72 VAL A O 1
ATOM 564 N N . PRO A 1 73 ? 10.109 -34 -37.25 1 94.75 73 PRO A N 1
ATOM 565 C CA . PRO A 1 73 ? 9.953 -33.469 -35.906 1 94.75 73 PRO A CA 1
ATOM 566 C C . PRO A 1 73 ? 10.992 -34 -34.938 1 94.75 73 PRO A C 1
ATOM 568 O O . PRO A 1 73 ? 11.266 -33.375 -33.906 1 94.75 73 PRO A O 1
ATOM 571 N N . ASN A 1 74 ? 11.68 -35.094 -35.219 1 96.62 74 ASN A N 1
ATOM 572 C CA . ASN A 1 74 ? 12.586 -35.75 -34.281 1 96.62 74 ASN A CA 1
ATOM 573 C C . ASN A 1 74 ? 13.898 -35 -34.156 1 96.62 74 ASN A C 1
ATOM 575 O O . ASN A 1 74 ? 14.695 -35.25 -33.25 1 96.62 74 ASN A O 1
ATOM 579 N N . TRP A 1 75 ? 14.125 -34.031 -35 1 96.94 75 TRP A N 1
ATOM 580 C CA . TRP A 1 75 ? 15.312 -33.188 -34.875 1 96.94 75 TRP A CA 1
ATOM 581 C C . TRP A 1 75 ? 15.336 -32.5 -33.5 1 96.94 75 TRP A C 1
ATOM 583 O O . TRP A 1 75 ? 16.406 -32.125 -33 1 96.94 75 TRP A O 1
ATOM 593 N N . THR A 1 76 ? 14.133 -32.312 -32.875 1 97.31 76 THR A N 1
ATOM 594 C CA . THR A 1 76 ? 14.086 -31.719 -31.547 1 97.31 76 THR A CA 1
ATOM 595 C C . THR A 1 76 ? 14.812 -32.594 -30.547 1 97.31 76 THR A C 1
ATOM 597 O O . THR A 1 76 ? 15.453 -32.094 -29.609 1 97.31 76 THR A O 1
ATOM 600 N N . PHE A 1 77 ? 14.805 -33.875 -30.734 1 98 77 PHE A N 1
ATOM 601 C CA . PHE A 1 77 ? 15.492 -34.812 -29.844 1 98 77 PHE A CA 1
ATOM 602 C C . PHE A 1 77 ? 16.984 -34.844 -30.125 1 98 77 PHE A C 1
ATOM 604 O O . PHE A 1 77 ? 17.797 -35 -29.203 1 98 77 PHE A O 1
ATOM 611 N N . VAL A 1 78 ? 17.375 -34.688 -31.406 1 97.88 78 VAL A N 1
ATOM 612 C CA . VAL A 1 78 ? 18.797 -34.531 -31.734 1 97.88 78 VAL A CA 1
ATOM 613 C C . VAL A 1 78 ? 19.375 -33.312 -31.062 1 97.88 78 VAL A C 1
ATOM 615 O O . VAL A 1 78 ? 20.438 -33.375 -30.422 1 97.88 78 VAL A O 1
ATOM 618 N N . ALA A 1 79 ? 18.641 -32.25 -31.219 1 97 79 ALA A N 1
ATOM 619 C CA . ALA A 1 79 ? 19.062 -31.016 -30.578 1 97 79 ALA A CA 1
ATOM 620 C C . ALA A 1 79 ? 19.156 -31.188 -29.062 1 97 79 ALA A C 1
ATOM 622 O O . ALA A 1 79 ? 20.094 -30.688 -28.438 1 97 79 ALA A O 1
ATOM 623 N N . ALA A 1 80 ? 18.188 -31.828 -28.453 1 97.94 80 ALA A N 1
ATOM 624 C CA . ALA A 1 80 ? 18.172 -32.062 -27.016 1 97.94 80 ALA A CA 1
ATOM 625 C C . ALA A 1 80 ? 19.391 -32.875 -26.578 1 97.94 80 ALA A C 1
ATOM 627 O O . ALA A 1 80 ? 20.016 -32.562 -25.562 1 97.94 80 ALA A O 1
ATOM 628 N N . ARG A 1 81 ? 19.703 -33.875 -27.281 1 97.5 81 ARG A N 1
ATOM 629 C CA . ARG A 1 81 ? 20.828 -34.75 -26.953 1 97.5 81 ARG A CA 1
ATOM 630 C C . ARG A 1 81 ? 22.156 -34 -27.062 1 97.5 81 ARG A C 1
ATOM 632 O O . ARG A 1 81 ? 23.016 -34.125 -26.203 1 97.5 81 ARG A O 1
ATOM 639 N N . LEU A 1 82 ? 22.297 -33.219 -28.125 1 96.44 82 LEU A N 1
ATOM 640 C CA . LEU A 1 82 ? 23.484 -32.406 -28.281 1 96.44 82 LEU A CA 1
ATOM 641 C C . LEU A 1 82 ? 23.609 -31.406 -27.125 1 96.44 82 LEU A C 1
ATOM 643 O O . LEU A 1 82 ? 24.703 -31.172 -26.609 1 96.44 82 LEU A O 1
ATOM 647 N N . PHE A 1 83 ? 22.5 -30.828 -26.766 1 96.25 83 PHE A N 1
ATOM 648 C CA . PHE A 1 83 ? 22.484 -29.906 -25.641 1 96.25 83 PHE A CA 1
ATOM 649 C C . PHE A 1 83 ? 22.875 -30.609 -24.344 1 96.25 83 PHE A C 1
ATOM 651 O O . PHE A 1 83 ? 23.625 -30.078 -23.531 1 96.25 83 PHE A O 1
ATOM 658 N N . LEU A 1 84 ? 22.344 -31.766 -24.109 1 96.38 84 LEU A N 1
ATOM 659 C CA . LEU A 1 84 ? 22.656 -32.562 -22.938 1 96.38 84 LEU A CA 1
ATOM 660 C C . LEU A 1 84 ? 24.141 -32.844 -22.844 1 96.38 84 LEU A C 1
ATOM 662 O O . LEU A 1 84 ? 24.734 -32.781 -21.766 1 96.38 84 LEU A O 1
ATOM 666 N N . PHE A 1 85 ? 24.719 -33.156 -23.984 1 93.38 85 PHE A N 1
ATOM 667 C CA . PHE A 1 85 ? 26.156 -33.406 -24 1 93.38 85 PHE A CA 1
ATOM 668 C C . PHE A 1 85 ? 26.938 -32.188 -23.5 1 93.38 85 PHE A C 1
ATOM 670 O O . PHE A 1 85 ? 27.875 -32.312 -22.734 1 93.38 85 PHE A O 1
ATOM 677 N N . ASP A 1 86 ? 26.547 -31.156 -24 1 92.62 86 ASP A N 1
ATOM 678 C CA . ASP A 1 86 ? 27.172 -29.906 -23.562 1 92.62 86 ASP A CA 1
ATOM 679 C C . ASP A 1 86 ? 26.953 -29.688 -22.062 1 92.62 86 ASP A C 1
ATOM 681 O O . ASP A 1 86 ? 27.859 -29.281 -21.344 1 92.62 86 ASP A O 1
ATOM 685 N N . LEU A 1 87 ? 25.703 -29.891 -21.594 1 94.81 87 LEU A N 1
ATOM 686 C CA . LEU A 1 87 ? 25.359 -29.719 -20.188 1 94.81 87 LEU A CA 1
ATOM 687 C C . LEU A 1 87 ? 26.188 -30.625 -19.297 1 94.81 87 LEU A C 1
ATOM 689 O O . LEU A 1 87 ? 26.656 -30.219 -18.234 1 94.81 87 LEU A O 1
ATOM 693 N N . TYR A 1 88 ? 26.375 -31.859 -19.734 1 94.06 88 TYR A N 1
ATOM 694 C CA . TYR A 1 88 ? 27.203 -32.812 -19 1 94.06 88 TYR A CA 1
ATOM 695 C C . TYR A 1 88 ? 28.609 -32.281 -18.828 1 94.06 88 TYR A C 1
ATOM 697 O O . TYR A 1 88 ? 29.203 -32.406 -17.734 1 94.06 88 TYR A O 1
ATOM 705 N N . HIS A 1 89 ? 29.109 -31.734 -19.875 1 90.88 89 HIS A N 1
ATOM 706 C CA . HIS A 1 89 ? 30.453 -31.188 -19.844 1 90.88 89 HIS A CA 1
ATOM 707 C C . HIS A 1 89 ? 30.547 -30 -18.891 1 90.88 89 HIS A C 1
ATOM 709 O O . HIS A 1 89 ? 31.469 -29.922 -18.094 1 90.88 89 HIS A O 1
ATOM 715 N N . ARG A 1 90 ? 29.656 -29.156 -19.016 1 91.38 90 ARG A N 1
ATOM 716 C CA . ARG A 1 90 ? 29.672 -27.938 -18.203 1 91.38 90 ARG A CA 1
ATOM 717 C C . ARG A 1 90 ? 29.531 -28.266 -16.719 1 91.38 90 ARG A C 1
ATOM 719 O O . ARG A 1 90 ? 30.25 -27.703 -15.883 1 91.38 90 ARG A O 1
ATOM 726 N N . VAL A 1 91 ? 28.594 -29.125 -16.375 1 94.12 91 VAL A N 1
ATOM 727 C CA . VAL A 1 91 ? 28.391 -29.5 -14.977 1 94.12 91 VAL A CA 1
ATOM 728 C C . VAL A 1 91 ? 29.625 -30.234 -14.453 1 94.12 91 VAL A C 1
ATOM 730 O O . VAL A 1 91 ? 30.047 -30.031 -13.312 1 94.12 91 VAL A O 1
ATOM 733 N N . GLY A 1 92 ? 30.156 -31.078 -15.258 1 91.94 92 GLY A N 1
ATOM 734 C CA . GLY A 1 92 ? 31.375 -31.766 -14.867 1 91.94 92 GLY A CA 1
ATOM 735 C C . GLY A 1 92 ? 32.5 -30.812 -14.523 1 91.94 92 GLY A C 1
ATOM 736 O O . GLY A 1 92 ? 33.219 -31.016 -13.523 1 91.94 92 GLY A O 1
ATOM 737 N N . ILE A 1 93 ? 32.656 -29.844 -15.328 1 89.25 93 ILE A N 1
ATOM 738 C CA . ILE A 1 93 ? 33.719 -28.859 -15.125 1 89.25 93 ILE A CA 1
ATOM 739 C C . ILE A 1 93 ? 33.438 -28.047 -13.859 1 89.25 93 ILE A C 1
ATOM 741 O O . ILE A 1 93 ? 34.312 -27.828 -13.031 1 89.25 93 ILE A O 1
ATOM 745 N N . ALA A 1 94 ? 32.25 -27.703 -13.688 1 89.19 94 ALA A N 1
ATOM 746 C CA . ALA A 1 94 ? 31.859 -26.812 -12.586 1 89.19 94 ALA A CA 1
ATOM 747 C C . ALA A 1 94 ? 31.891 -27.547 -11.25 1 89.19 94 ALA A C 1
ATOM 749 O O . ALA A 1 94 ? 32.062 -26.938 -10.203 1 89.19 94 ALA A O 1
ATOM 750 N N . THR A 1 95 ? 31.797 -28.844 -11.188 1 88.81 95 THR A N 1
ATOM 751 C CA . THR A 1 95 ? 31.688 -29.594 -9.945 1 88.81 95 THR A CA 1
ATOM 752 C C . THR A 1 95 ? 32.969 -30.344 -9.656 1 88.81 95 THR A C 1
ATOM 754 O O . THR A 1 95 ? 33.688 -30.031 -8.711 1 88.81 95 THR A O 1
ATOM 757 N N . HIS A 1 96 ? 33.375 -31.297 -10.453 1 80.56 96 HIS A N 1
ATOM 758 C CA . HIS A 1 96 ? 34.531 -32.156 -10.102 1 80.56 96 HIS A CA 1
ATOM 759 C C . HIS A 1 96 ? 35.656 -31.984 -11.094 1 80.56 96 HIS A C 1
ATOM 761 O O . HIS A 1 96 ? 36.625 -32.75 -11.062 1 80.56 96 HIS A O 1
ATOM 767 N N . GLY A 1 97 ? 35.594 -30.984 -11.891 1 78.25 97 GLY A N 1
ATOM 768 C CA . GLY A 1 97 ? 36.719 -30.594 -12.734 1 78.25 97 GLY A CA 1
ATOM 769 C C . GLY A 1 97 ? 37 -31.594 -13.844 1 78.25 97 GLY A C 1
ATOM 770 O O . GLY A 1 97 ? 38.125 -31.672 -14.352 1 78.25 97 GLY A O 1
ATOM 771 N N . VAL A 1 98 ? 36.188 -32.531 -14 1 72.88 98 VAL A N 1
ATOM 772 C CA . VAL A 1 98 ? 36.406 -33.562 -15.008 1 72.88 98 VAL A CA 1
ATOM 773 C C . VAL A 1 98 ? 35.5 -33.344 -16.203 1 72.88 98 VAL A C 1
ATOM 775 O O . VAL A 1 98 ? 34.281 -33.094 -16.047 1 72.88 98 VAL A O 1
ATOM 778 N N . LYS A 1 99 ? 36.219 -33.375 -17.297 1 68.12 99 LYS A N 1
ATOM 779 C CA . LYS A 1 99 ? 35.5 -33.219 -18.547 1 68.12 99 LYS A CA 1
ATOM 780 C C . LYS A 1 99 ? 34.812 -34.5 -18.953 1 68.12 99 LYS A C 1
ATOM 782 O O . LYS A 1 99 ? 35.406 -35.594 -18.859 1 68.12 99 LYS A O 1
ATOM 787 N N . GLY A 1 100 ? 33.625 -34.469 -19.266 1 62.41 100 GLY A N 1
ATOM 788 C CA . GLY A 1 100 ? 32.906 -35.531 -19.953 1 62.41 100 GLY A CA 1
ATOM 789 C C . GLY A 1 100 ? 32.188 -36.5 -19.031 1 62.41 100 GLY A C 1
ATOM 790 O O . GLY A 1 100 ? 31.406 -37.344 -19.484 1 62.41 100 GLY A O 1
ATOM 791 N N . GLU A 1 101 ? 32.562 -36.469 -17.797 1 66.06 101 GLU A N 1
ATOM 792 C CA . GLU A 1 101 ? 31.797 -37.344 -16.922 1 66.06 101 GLU A CA 1
ATOM 793 C C . GLU A 1 101 ? 30.469 -36.688 -16.531 1 66.06 101 GLU A C 1
ATOM 795 O O . GLU A 1 101 ? 30.453 -35.594 -15.961 1 66.06 101 GLU A O 1
ATOM 800 N N . ALA A 1 102 ? 29.391 -37.406 -16.938 1 75.75 102 ALA A N 1
ATOM 801 C CA . ALA A 1 102 ? 28.062 -36.812 -16.859 1 75.75 102 ALA A CA 1
ATOM 802 C C . ALA A 1 102 ? 27.578 -36.75 -15.422 1 75.75 102 ALA A C 1
ATOM 804 O O . ALA A 1 102 ? 27.172 -35.688 -14.953 1 75.75 102 ALA A O 1
ATOM 805 N N . TYR A 1 103 ? 27.484 -37.781 -14.742 1 90.5 103 TYR A N 1
ATOM 806 C CA . TYR A 1 103 ? 26.891 -37.844 -13.414 1 90.5 103 TYR A CA 1
ATOM 807 C C . TYR A 1 103 ? 27.922 -38.25 -12.367 1 90.5 103 TYR A C 1
ATOM 809 O O . TYR A 1 103 ? 28.5 -39.344 -12.422 1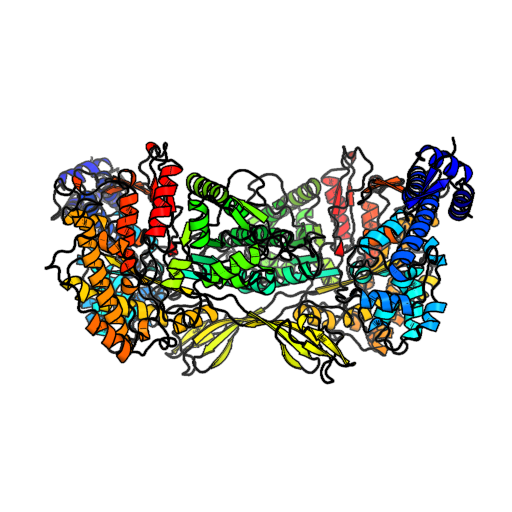 90.5 103 TYR A O 1
ATOM 817 N N . CYS A 1 104 ? 28.25 -37.375 -11.531 1 91.75 104 CYS A N 1
ATOM 818 C CA . CYS A 1 104 ? 28.984 -37.75 -10.328 1 91.75 104 CYS A CA 1
ATOM 819 C C . CYS A 1 104 ? 28.078 -38.438 -9.32 1 91.75 104 CYS A C 1
ATOM 821 O O . CYS A 1 104 ? 26.859 -38.469 -9.5 1 91.75 104 CYS A O 1
ATOM 823 N N . HIS A 1 105 ? 28.734 -39.031 -8.312 1 94.62 105 HIS A N 1
ATOM 824 C CA . HIS A 1 105 ? 27.953 -39.719 -7.289 1 94.62 105 HIS A CA 1
ATOM 825 C C . HIS A 1 105 ? 27.016 -38.75 -6.574 1 94.62 105 HIS A C 1
ATOM 827 O O . HIS A 1 105 ? 27.375 -37.594 -6.348 1 94.62 105 HIS A O 1
ATOM 833 N N . LEU A 1 106 ? 25.875 -39.219 -6.199 1 97.12 106 LEU A N 1
ATOM 834 C CA . LEU A 1 106 ? 24.844 -38.438 -5.527 1 97.12 106 LEU A CA 1
ATOM 835 C C . LEU A 1 106 ? 25.438 -37.719 -4.312 1 97.12 106 LEU A C 1
ATOM 837 O O . LEU A 1 106 ? 25.078 -36.562 -4.047 1 97.12 106 LEU A O 1
ATOM 841 N N . LYS A 1 107 ? 26.312 -38.312 -3.574 1 96.25 107 LYS A N 1
ATOM 842 C CA . LYS A 1 107 ? 26.969 -37.719 -2.406 1 96.25 107 LYS A CA 1
ATOM 843 C C . LYS A 1 107 ? 27.75 -36.469 -2.789 1 96.25 107 LYS A C 1
ATOM 845 O O . LYS A 1 107 ? 27.719 -35.469 -2.07 1 96.25 107 LYS A O 1
ATOM 850 N N . ASP A 1 108 ? 28.422 -36.594 -3.865 1 94.94 108 ASP A N 1
ATOM 851 C CA . ASP A 1 108 ? 29.234 -35.469 -4.324 1 94.94 108 ASP A CA 1
ATOM 852 C C . ASP A 1 108 ? 28.359 -34.312 -4.793 1 94.94 108 ASP A C 1
ATOM 854 O O . ASP A 1 108 ? 28.641 -33.125 -4.496 1 94.94 108 ASP A O 1
ATOM 858 N N . TYR A 1 109 ? 27.359 -34.656 -5.504 1 95.06 109 TYR A N 1
ATOM 859 C CA . TYR A 1 109 ? 26.391 -33.625 -5.938 1 95.06 109 TYR A CA 1
ATOM 860 C C . TYR A 1 109 ? 25.844 -32.844 -4.742 1 95.06 109 TYR A C 1
ATOM 862 O O . TYR A 1 109 ? 25.812 -31.625 -4.762 1 95.06 109 TYR A O 1
ATOM 870 N N . ILE A 1 110 ? 25.391 -33.5 -3.721 1 96.62 110 ILE A N 1
ATOM 871 C CA . ILE A 1 110 ? 24.812 -32.906 -2.531 1 96.62 110 ILE A CA 1
ATOM 872 C C . ILE A 1 110 ? 25.844 -32.031 -1.834 1 96.62 110 ILE A C 1
ATOM 874 O O . ILE A 1 110 ? 25.547 -30.906 -1.414 1 96.62 110 ILE A O 1
ATOM 878 N N . LYS A 1 111 ? 27.078 -32.562 -1.778 1 94.75 111 LYS A N 1
ATOM 879 C CA . LYS A 1 111 ? 28.172 -31.812 -1.163 1 94.75 111 LYS A CA 1
ATOM 880 C C . LYS A 1 111 ? 28.406 -30.5 -1.904 1 94.75 111 LYS A C 1
ATOM 882 O O . LYS A 1 111 ? 28.516 -29.438 -1.283 1 94.75 111 LYS A O 1
ATOM 887 N N . PHE A 1 112 ? 28.484 -30.547 -3.223 1 93.19 112 PHE A N 1
ATOM 888 C CA . PHE A 1 112 ? 28.703 -29.359 -4.035 1 93.19 112 PHE A CA 1
ATOM 889 C C . PHE A 1 112 ? 27.562 -28.359 -3.855 1 93.19 112 PHE A C 1
ATOM 891 O O . PHE A 1 112 ? 27.812 -27.156 -3.77 1 93.19 112 PHE A O 1
ATOM 898 N N . GLY A 1 113 ? 26.328 -28.938 -3.867 1 94.56 113 GLY A N 1
ATOM 899 C CA . GLY A 1 113 ? 25.172 -28.078 -3.703 1 94.56 113 GLY A CA 1
ATOM 900 C C . GLY A 1 113 ? 25.156 -27.344 -2.371 1 94.56 113 GLY A C 1
ATOM 901 O O . GLY A 1 113 ? 24.797 -26.172 -2.303 1 94.56 113 GLY A O 1
ATOM 902 N N . ILE A 1 114 ? 25.516 -27.984 -1.293 1 93.12 114 ILE A N 1
ATOM 903 C CA . ILE A 1 114 ? 25.547 -27.406 0.045 1 93.12 114 ILE A CA 1
ATOM 904 C C . ILE A 1 114 ? 26.672 -26.375 0.13 1 93.12 114 ILE A C 1
ATOM 906 O O . ILE A 1 114 ? 26.469 -25.281 0.673 1 93.12 114 ILE A O 1
ATOM 910 N N . GLU A 1 115 ? 27.812 -26.656 -0.436 1 92 115 GLU A N 1
ATOM 911 C CA . GLU A 1 115 ? 28.953 -25.734 -0.425 1 92 115 GLU A CA 1
ATOM 912 C C . GLU A 1 115 ? 28.641 -24.469 -1.209 1 92 115 GLU A C 1
ATOM 914 O O . GLU A 1 115 ? 29.094 -23.375 -0.848 1 92 115 GLU A O 1
ATOM 919 N N . ALA A 1 116 ? 27.859 -24.703 -2.248 1 91.75 116 ALA A N 1
ATOM 920 C CA . ALA A 1 116 ? 27.469 -23.562 -3.059 1 91.75 116 ALA A CA 1
ATOM 921 C C . ALA A 1 116 ? 26.344 -22.766 -2.381 1 91.75 116 ALA A C 1
ATOM 923 O O . ALA A 1 116 ? 25.969 -21.688 -2.852 1 91.75 116 ALA A O 1
ATOM 924 N N . GLY A 1 117 ? 25.766 -23.281 -1.301 1 88.12 117 GLY A N 1
ATOM 925 C CA . GLY A 1 117 ? 24.688 -22.625 -0.582 1 88.12 117 GLY A CA 1
ATOM 926 C C . GLY A 1 117 ? 23.344 -22.766 -1.272 1 88.12 117 GLY A C 1
ATOM 927 O O . GLY A 1 117 ? 22.469 -21.922 -1.096 1 88.12 117 GLY A O 1
ATOM 928 N N . ARG A 1 118 ? 23.156 -23.797 -2.051 1 92.5 118 ARG A N 1
ATOM 929 C CA . ARG A 1 118 ? 21.938 -23.891 -2.871 1 92.5 118 ARG A CA 1
ATOM 930 C C . ARG A 1 118 ? 21.047 -25.016 -2.379 1 92.5 118 ARG A C 1
ATOM 932 O O . ARG A 1 118 ? 19.844 -25.031 -2.656 1 92.5 118 ARG A O 1
ATOM 939 N N . LEU A 1 119 ? 21.594 -25.984 -1.712 1 94.56 119 LEU A N 1
ATOM 940 C CA . LEU A 1 119 ? 20.828 -27.109 -1.188 1 94.56 119 LEU A CA 1
ATOM 941 C C . LEU A 1 119 ? 20.703 -27.031 0.33 1 94.56 119 LEU A C 1
ATOM 943 O O . LEU A 1 119 ? 21.625 -26.547 1.006 1 94.56 119 LEU A O 1
ATOM 947 N N . ILE A 1 120 ? 19.594 -27.453 0.8 1 90.94 120 ILE A N 1
ATOM 948 C CA . ILE A 1 120 ? 19.391 -27.5 2.244 1 90.94 120 ILE A CA 1
ATOM 949 C C . ILE A 1 120 ? 20.375 -28.5 2.869 1 90.94 120 ILE A C 1
ATOM 951 O O . ILE A 1 120 ? 20.5 -29.625 2.389 1 90.94 120 ILE A O 1
ATOM 955 N N . PRO A 1 121 ? 21.062 -28.188 3.895 1 88 121 PRO A N 1
ATOM 956 C CA . PRO A 1 121 ? 22.109 -29.031 4.469 1 88 121 PRO A CA 1
ATOM 957 C C . PRO A 1 121 ? 21.578 -30.375 4.945 1 88 121 PRO A C 1
ATOM 959 O O . PRO A 1 121 ? 22.312 -31.359 4.949 1 88 121 PRO A O 1
ATOM 962 N N . SER A 1 122 ? 20.344 -30.5 5.285 1 89.12 122 SER A N 1
ATOM 963 C CA . SER A 1 122 ? 19.797 -31.719 5.883 1 89.12 122 SER A CA 1
ATOM 964 C C . SER A 1 122 ? 19.25 -32.656 4.816 1 89.12 122 SER A C 1
ATOM 966 O O . SER A 1 122 ? 18.672 -33.719 5.137 1 89.12 122 SER A O 1
ATOM 968 N N . ILE A 1 123 ? 19.422 -32.375 3.555 1 94.12 123 ILE A N 1
ATOM 969 C CA . ILE A 1 123 ? 18.75 -33.062 2.467 1 94.12 123 ILE A CA 1
ATOM 970 C C . ILE A 1 123 ? 19.172 -34.562 2.469 1 94.12 123 ILE A C 1
ATOM 972 O O . ILE A 1 123 ? 18.375 -35.406 2.098 1 94.12 123 ILE A O 1
ATOM 976 N N . ALA A 1 124 ? 20.359 -34.875 2.973 1 95.06 124 ALA A N 1
ATOM 977 C CA . ALA A 1 124 ? 20.891 -36.219 2.895 1 95.06 124 ALA A CA 1
ATOM 978 C C . ALA A 1 124 ? 20.594 -37 4.172 1 95.06 124 ALA A C 1
ATOM 980 O O . ALA A 1 124 ? 20.797 -38.219 4.223 1 95.06 124 ALA A O 1
ATOM 981 N N . ASP A 1 125 ? 20.109 -36.375 5.156 1 92.38 125 ASP A N 1
ATOM 982 C CA . ASP A 1 125 ? 19.953 -37 6.473 1 92.38 125 ASP A CA 1
ATOM 983 C C . ASP A 1 125 ? 19.031 -38.219 6.406 1 92.38 125 ASP A C 1
ATOM 985 O O . ASP A 1 125 ? 17.891 -38.125 5.949 1 92.38 125 ASP A O 1
ATOM 989 N N . GLY A 1 126 ? 19.562 -39.344 6.852 1 94.12 126 GLY A N 1
ATOM 990 C CA . GLY A 1 126 ? 18.766 -40.531 7.02 1 94.12 126 GLY A CA 1
ATOM 991 C C . GLY A 1 126 ? 18.625 -41.344 5.742 1 94.12 126 GLY A C 1
ATOM 992 O O . GLY A 1 126 ? 17.891 -42.344 5.703 1 94.12 126 GLY A O 1
ATOM 993 N N . TYR A 1 127 ? 19.25 -41 4.684 1 97.88 127 TYR A N 1
ATOM 994 C CA . TYR A 1 127 ? 19.156 -41.719 3.424 1 97.88 127 TYR A CA 1
ATOM 995 C C . TYR A 1 127 ? 20.406 -42.562 3.182 1 97.88 127 TYR A C 1
ATOM 997 O O . TYR A 1 127 ? 21.516 -42.188 3.584 1 97.88 127 TYR A O 1
ATOM 1005 N N . ASP A 1 128 ? 20.172 -43.688 2.518 1 98.31 128 ASP A N 1
ATOM 1006 C CA . ASP A 1 128 ? 21.266 -44.438 1.889 1 98.31 128 ASP A CA 1
ATOM 1007 C C . ASP A 1 128 ? 21.578 -43.875 0.498 1 98.31 128 ASP A C 1
ATOM 1009 O O . ASP A 1 128 ? 20.984 -44.312 -0.492 1 98.31 128 ASP A O 1
ATOM 1013 N N . LEU A 1 129 ? 22.562 -43.094 0.448 1 98.25 129 LEU A N 1
ATOM 1014 C CA . LEU A 1 129 ? 22.844 -42.344 -0.783 1 98.25 129 LEU A CA 1
ATOM 1015 C C . LEU A 1 129 ? 23.438 -43.281 -1.842 1 98.25 129 LEU A C 1
ATOM 1017 O O . LEU A 1 129 ? 23.281 -43.031 -3.041 1 98.25 129 LEU A O 1
ATOM 1021 N N . ASP A 1 130 ? 24.125 -44.281 -1.461 1 98.19 130 ASP A N 1
ATOM 1022 C CA . ASP A 1 130 ? 24.656 -45.219 -2.424 1 98.19 130 ASP A CA 1
ATOM 1023 C C . ASP A 1 130 ? 23.531 -45.938 -3.158 1 98.19 130 ASP A C 1
ATOM 1025 O O . ASP A 1 130 ? 23.594 -46.125 -4.379 1 98.19 130 ASP A O 1
ATOM 1029 N N . GLU A 1 131 ? 22.625 -46.344 -2.412 1 98.44 131 GLU A N 1
ATOM 1030 C CA . GLU A 1 131 ? 21.484 -47.031 -3.008 1 98.44 131 GLU A CA 1
ATOM 1031 C C . GLU A 1 131 ? 20.719 -46.125 -3.955 1 98.44 131 GLU A C 1
ATOM 1033 O O . GLU A 1 131 ? 20.328 -46.531 -5.051 1 98.44 131 GLU A O 1
ATOM 1038 N N . LEU A 1 132 ? 20.422 -44.906 -3.49 1 98.69 132 LEU A N 1
ATOM 1039 C CA . LEU A 1 132 ? 19.672 -43.938 -4.316 1 98.69 132 LEU A CA 1
ATOM 1040 C C . LEU A 1 132 ? 20.469 -43.594 -5.562 1 98.69 132 LEU A C 1
ATOM 1042 O O . LEU A 1 132 ? 19.891 -43.375 -6.637 1 98.69 132 LEU A O 1
ATOM 1046 N N . ASN A 1 133 ? 21.812 -43.469 -5.402 1 98 133 ASN A N 1
ATOM 1047 C CA . ASN A 1 133 ? 22.656 -43.219 -6.566 1 98 133 ASN A CA 1
ATOM 1048 C C . ASN A 1 133 ? 22.531 -44.344 -7.602 1 98 133 ASN A C 1
ATOM 1050 O O . ASN A 1 133 ? 22.422 -44.062 -8.797 1 98 133 ASN A O 1
ATOM 1054 N N . ALA A 1 134 ? 22.547 -45.5 -7.102 1 98.12 134 ALA A N 1
ATOM 1055 C CA . ALA A 1 134 ? 22.453 -46.656 -7.996 1 98.12 134 ALA A CA 1
ATOM 1056 C C . ALA A 1 134 ? 21.094 -46.719 -8.68 1 98.12 134 ALA A C 1
ATOM 1058 O O . ALA A 1 134 ? 20.953 -47.25 -9.781 1 98.12 134 ALA A O 1
ATOM 1059 N N . TYR A 1 135 ? 20.141 -46.156 -8.016 1 98.38 135 TYR A N 1
ATOM 1060 C CA . TYR A 1 135 ? 18.766 -46.188 -8.523 1 98.38 135 TYR A CA 1
ATOM 1061 C C . TYR A 1 135 ? 18.562 -45.125 -9.594 1 98.38 135 TYR A C 1
ATOM 1063 O O . TYR A 1 135 ? 17.656 -45.25 -10.43 1 98.38 135 TYR A O 1
ATOM 1071 N N . ILE A 1 136 ? 19.312 -44.031 -9.625 1 98.19 136 ILE A N 1
ATOM 1072 C CA . ILE A 1 136 ? 19.219 -42.969 -10.617 1 98.19 136 ILE A CA 1
ATOM 1073 C C . ILE A 1 136 ? 19.438 -43.562 -12.016 1 98.19 136 ILE A C 1
ATOM 1075 O O . ILE A 1 136 ? 20.359 -44.344 -12.219 1 98.19 136 ILE A O 1
ATOM 1079 N N . ASP A 1 137 ? 18.547 -43.156 -12.938 1 97.94 137 ASP A N 1
ATOM 1080 C CA . ASP A 1 137 ? 18.625 -43.656 -14.312 1 97.94 137 ASP A CA 1
ATOM 1081 C C . ASP A 1 137 ? 18.875 -42.5 -15.297 1 97.94 137 ASP A C 1
ATOM 1083 O O . ASP A 1 137 ? 17.938 -41.906 -15.805 1 97.94 137 ASP A O 1
ATOM 1087 N N . PRO A 1 138 ? 20.094 -42.25 -15.672 1 96.38 138 PRO A N 1
ATOM 1088 C CA . PRO A 1 138 ? 20.453 -41.125 -16.562 1 96.38 138 PRO A CA 1
ATOM 1089 C C . PRO A 1 138 ? 19.797 -41.25 -17.938 1 96.38 138 PRO A C 1
ATOM 1091 O O . PRO A 1 138 ? 19.641 -40.25 -18.641 1 96.38 138 PRO A O 1
ATOM 1094 N N . SER A 1 139 ? 19.422 -42.469 -18.344 1 96.31 139 SER A N 1
ATOM 1095 C CA . SER A 1 139 ? 18.828 -42.656 -19.656 1 96.31 139 SER A CA 1
ATOM 1096 C C . SER A 1 139 ? 17.516 -41.906 -19.781 1 96.31 139 SER A C 1
ATOM 1098 O O . SER A 1 139 ? 17.062 -41.594 -20.891 1 96.31 139 SER A O 1
ATOM 1100 N N . ARG A 1 140 ? 16.953 -41.531 -18.672 1 98.06 140 ARG A N 1
ATOM 1101 C CA . ARG A 1 140 ? 15.688 -40.812 -18.672 1 98.06 140 ARG A CA 1
ATOM 1102 C C . ARG A 1 140 ? 15.883 -39.344 -19.125 1 98.06 140 ARG A C 1
ATOM 1104 O O . ARG A 1 140 ? 14.914 -38.656 -19.453 1 98.06 140 ARG A O 1
ATOM 1111 N N . ASP A 1 141 ? 17.141 -38.906 -19.234 1 97.62 141 ASP A N 1
ATOM 1112 C CA . ASP A 1 141 ? 17.438 -37.625 -19.812 1 97.62 141 ASP A CA 1
ATOM 1113 C C . ASP A 1 141 ? 17.016 -37.562 -21.281 1 97.62 141 ASP A C 1
ATOM 1115 O O . ASP A 1 141 ? 16.719 -36.469 -21.812 1 97.62 141 ASP A O 1
ATOM 1119 N N . LEU A 1 142 ? 16.984 -38.688 -21.891 1 96.81 142 LEU A N 1
ATOM 1120 C CA . LEU A 1 142 ? 16.734 -38.75 -23.328 1 96.81 142 LEU A CA 1
ATOM 1121 C C . LEU A 1 142 ? 15.25 -38.562 -23.625 1 96.81 142 LEU A C 1
ATOM 1123 O O . LEU A 1 142 ? 14.859 -38.438 -24.797 1 96.81 142 LEU A O 1
ATOM 1127 N N . LEU A 1 143 ? 14.492 -38.469 -22.547 1 97.12 143 LEU A N 1
ATOM 1128 C CA . LEU A 1 143 ? 13.055 -38.25 -22.734 1 97.12 143 LEU A CA 1
ATOM 1129 C C . LEU A 1 143 ? 12.758 -36.812 -23.078 1 97.12 143 LEU A C 1
ATOM 1131 O O . LEU A 1 143 ? 11.688 -36.5 -23.594 1 97.12 143 LEU A O 1
ATOM 1135 N N . PHE A 1 144 ? 13.711 -35.906 -22.828 1 98.06 144 PHE A N 1
ATOM 1136 C CA . PHE A 1 144 ? 13.484 -34.469 -23.062 1 98.06 144 PHE A CA 1
ATOM 1137 C C . PHE A 1 144 ? 13.594 -34.156 -24.562 1 98.06 144 PHE A C 1
ATOM 1139 O O . PHE A 1 144 ? 14.453 -34.688 -25.25 1 98.06 144 PHE A O 1
ATOM 1146 N N . ASN A 1 145 ? 12.672 -33.312 -25.047 1 97 145 ASN A N 1
ATOM 1147 C CA . ASN A 1 145 ? 12.945 -32.625 -26.297 1 97 145 ASN A CA 1
ATOM 1148 C C . ASN A 1 145 ? 13.758 -31.344 -26.062 1 97 145 ASN A C 1
ATOM 1150 O O . ASN A 1 145 ? 14.117 -31.031 -24.922 1 97 145 ASN A O 1
ATOM 1154 N N . TYR A 1 146 ? 14.023 -30.609 -27.062 1 96.19 146 TYR A N 1
ATOM 1155 C CA . TYR A 1 146 ? 14.961 -29.5 -26.938 1 96.19 146 TYR A CA 1
ATOM 1156 C C . TYR A 1 146 ? 14.367 -28.391 -26.062 1 96.19 146 TYR A C 1
ATOM 1158 O O . TYR A 1 146 ? 15.023 -27.922 -25.141 1 96.19 146 TYR A O 1
ATOM 1166 N N . LEU A 1 147 ? 13.148 -27.969 -26.391 1 94.94 147 LEU A N 1
ATOM 1167 C CA . LEU A 1 147 ? 12.531 -26.906 -25.609 1 94.94 147 LEU A CA 1
ATOM 1168 C C . LEU A 1 147 ? 12.422 -27.312 -24.141 1 94.94 147 LEU A C 1
ATOM 1170 O O . LEU A 1 147 ? 12.602 -26.469 -23.25 1 94.94 147 LEU A O 1
ATOM 1174 N N . GLY A 1 148 ? 12.117 -28.516 -23.859 1 96 148 GLY A N 1
ATOM 1175 C CA . GLY A 1 148 ? 11.984 -29.016 -22.516 1 96 148 GLY A CA 1
ATOM 1176 C C . GLY A 1 148 ? 13.281 -28.953 -21.719 1 96 148 GLY A C 1
ATOM 1177 O O . GLY A 1 148 ? 13.305 -28.406 -20.609 1 96 148 GLY A O 1
ATOM 1178 N N . ILE A 1 149 ? 14.367 -29.484 -22.297 1 96.75 149 ILE A N 1
ATOM 1179 C CA . ILE A 1 149 ? 15.633 -29.531 -21.578 1 96.75 149 ILE A CA 1
ATOM 1180 C C . ILE A 1 149 ? 16.188 -28.109 -21.422 1 96.75 149 ILE A C 1
ATOM 1182 O O . ILE A 1 149 ? 16.828 -27.797 -20.422 1 96.75 149 ILE A O 1
ATOM 1186 N N . LYS A 1 150 ? 15.945 -27.359 -22.422 1 94.5 150 LYS A N 1
ATOM 1187 C CA . LYS A 1 150 ? 16.359 -25.969 -22.328 1 94.5 150 LYS A CA 1
ATOM 1188 C C . LYS A 1 150 ? 15.609 -25.234 -21.219 1 94.5 150 LYS A C 1
ATOM 1190 O O . LYS A 1 150 ? 16.203 -24.484 -20.453 1 94.5 150 LYS A O 1
ATOM 1195 N N . THR A 1 151 ? 14.336 -25.469 -21.125 1 92.75 151 THR A N 1
ATOM 1196 C CA . THR A 1 151 ? 13.516 -24.906 -20.062 1 92.75 151 THR A CA 1
ATOM 1197 C C . THR A 1 151 ? 13.984 -25.391 -18.703 1 92.75 151 THR A C 1
ATOM 1199 O O . THR A 1 151 ? 14.062 -24.609 -17.75 1 92.75 151 THR A O 1
ATOM 1202 N N . LEU A 1 152 ? 14.281 -26.609 -18.609 1 96 152 LEU A N 1
ATOM 1203 C CA . LEU A 1 152 ? 14.789 -27.172 -17.359 1 96 152 LEU A CA 1
ATOM 1204 C C . LEU A 1 152 ? 16.062 -26.453 -16.922 1 96 152 LEU A C 1
ATOM 1206 O O . LEU A 1 152 ? 16.203 -26.094 -15.75 1 96 152 LEU A O 1
ATOM 1210 N N . TYR A 1 153 ? 16.953 -26.297 -17.859 1 94.56 153 TYR A N 1
ATOM 1211 C CA . TYR A 1 153 ? 18.234 -25.641 -17.594 1 94.56 153 TYR A CA 1
ATOM 1212 C C . TYR A 1 153 ? 18.031 -24.203 -17.141 1 94.56 153 TYR A C 1
ATOM 1214 O O . TYR A 1 153 ? 18.641 -23.75 -16.172 1 94.56 153 TYR A O 1
ATOM 1222 N N . ASP A 1 154 ? 17.188 -23.562 -17.828 1 90.25 154 ASP A N 1
ATOM 1223 C CA . ASP A 1 154 ? 17.031 -22.125 -17.625 1 90.25 154 ASP A CA 1
ATOM 1224 C C . ASP A 1 154 ? 16.281 -21.828 -16.328 1 90.25 154 ASP A C 1
ATOM 1226 O O . ASP A 1 154 ? 16.594 -20.859 -15.641 1 90.25 154 ASP A O 1
ATOM 1230 N N . ARG A 1 155 ? 15.375 -22.734 -15.914 1 88.81 155 ARG A N 1
ATOM 1231 C CA . ARG A 1 155 ? 14.438 -22.312 -14.883 1 88.81 155 ARG A CA 1
ATOM 1232 C C . ARG A 1 155 ? 14.578 -23.172 -13.625 1 88.81 155 ARG A C 1
ATOM 1234 O O . ARG A 1 155 ? 14.242 -22.719 -12.523 1 88.81 155 ARG A O 1
ATOM 1241 N N . TYR A 1 156 ? 15.086 -24.359 -13.766 1 94.56 156 TYR A N 1
ATOM 1242 C CA . TYR A 1 156 ? 14.898 -25.266 -12.633 1 94.56 156 TYR A CA 1
ATOM 1243 C C . TYR A 1 156 ? 16.234 -25.75 -12.102 1 94.56 156 TYR A C 1
ATOM 1245 O O . TYR A 1 156 ? 16.406 -25.938 -10.891 1 94.56 156 TYR A O 1
ATOM 1253 N N . LEU A 1 157 ? 17.188 -25.953 -12.938 1 96.44 157 LEU A N 1
ATOM 1254 C CA . LEU A 1 157 ? 18.469 -26.484 -12.484 1 96.44 157 LEU A CA 1
ATOM 1255 C C . LEU A 1 157 ? 19.219 -25.469 -11.648 1 96.44 157 LEU A C 1
ATOM 1257 O O . LEU A 1 157 ? 19.219 -24.281 -11.961 1 96.44 157 LEU A O 1
ATOM 1261 N N . ILE A 1 158 ? 19.859 -25.922 -10.617 1 95.31 158 ILE A N 1
ATOM 1262 C CA . ILE A 1 158 ? 20.594 -25.078 -9.688 1 95.31 158 ILE A CA 1
ATOM 1263 C C . ILE A 1 158 ? 21.922 -24.641 -10.312 1 95.31 158 ILE A C 1
ATOM 1265 O O . ILE A 1 158 ? 22.578 -25.438 -10.977 1 95.31 158 ILE A O 1
ATOM 1269 N N . LYS A 1 159 ? 22.25 -23.453 -10.211 1 93.94 159 LYS A N 1
ATOM 1270 C CA . LYS A 1 159 ? 23.516 -22.875 -10.625 1 93.94 159 LYS A CA 1
ATOM 1271 C C . LYS A 1 159 ? 24.281 -22.297 -9.438 1 93.94 159 LYS A C 1
ATOM 1273 O O . LYS A 1 159 ? 23.672 -21.938 -8.422 1 93.94 159 LYS A O 1
ATOM 1278 N N . ASN A 1 160 ? 25.531 -22.281 -9.516 1 90.38 160 ASN A N 1
ATOM 1279 C CA . ASN A 1 160 ? 26.312 -21.672 -8.438 1 90.38 160 ASN A CA 1
ATOM 1280 C C . ASN A 1 160 ? 26.359 -20.156 -8.555 1 90.38 160 ASN A C 1
ATOM 1282 O O . ASN A 1 160 ? 25.656 -19.578 -9.391 1 90.38 160 ASN A O 1
ATOM 1286 N N . ARG A 1 161 ? 27.062 -19.469 -7.738 1 83.25 161 ARG A N 1
ATOM 1287 C CA . ARG A 1 161 ? 27.109 -18.016 -7.664 1 83.25 161 ARG A CA 1
ATOM 1288 C C . ARG A 1 161 ? 27.688 -17.422 -8.945 1 83.25 161 ARG A C 1
ATOM 1290 O O . ARG A 1 161 ? 27.406 -16.266 -9.281 1 83.25 161 ARG A O 1
ATOM 1297 N N . LYS A 1 162 ? 28.5 -18.172 -9.703 1 86.69 162 LYS A N 1
ATOM 1298 C CA . LYS A 1 162 ? 29.078 -17.734 -10.977 1 86.69 162 LYS A CA 1
ATOM 1299 C C . LYS A 1 162 ? 28.141 -18.062 -12.141 1 86.69 162 LYS A C 1
ATOM 1301 O O . LYS A 1 162 ? 28.531 -17.953 -13.305 1 86.69 162 LYS A O 1
ATOM 1306 N N . ALA A 1 163 ? 26.953 -18.594 -11.844 1 88.12 163 ALA A N 1
ATOM 1307 C CA . ALA A 1 163 ? 25.922 -18.922 -12.82 1 88.12 163 ALA A CA 1
ATOM 1308 C C . ALA A 1 163 ? 26.297 -20.172 -13.609 1 88.12 163 ALA A C 1
ATOM 1310 O O . ALA A 1 163 ? 25.844 -20.359 -14.742 1 88.12 163 ALA A O 1
ATOM 1311 N N . GLU A 1 164 ? 27.172 -20.922 -13.039 1 91.94 164 GLU A N 1
ATOM 1312 C CA . GLU A 1 164 ? 27.5 -22.219 -13.648 1 91.94 164 GLU A CA 1
ATOM 1313 C C . GLU A 1 164 ? 26.578 -23.312 -13.148 1 91.94 164 GLU A C 1
ATOM 1315 O O . GLU A 1 164 ? 26.219 -23.344 -11.969 1 91.94 164 GLU A O 1
ATOM 1320 N N . PRO A 1 165 ? 26.156 -24.172 -14.117 1 94.31 165 PRO A N 1
ATOM 1321 C CA . PRO A 1 165 ? 25.281 -25.25 -13.68 1 94.31 165 PRO A CA 1
ATOM 1322 C C . PRO A 1 165 ? 26.016 -26.297 -12.82 1 94.31 165 PRO A C 1
ATOM 1324 O O . PRO A 1 165 ? 27.141 -26.688 -13.141 1 94.31 165 PRO A O 1
ATOM 1327 N N . ILE A 1 166 ? 25.406 -26.781 -11.75 1 95.38 166 ILE A N 1
ATOM 1328 C CA . ILE A 1 166 ? 26.047 -27.734 -10.859 1 95.38 166 ILE A CA 1
ATOM 1329 C C . ILE A 1 166 ? 25.109 -28.922 -10.617 1 95.38 166 ILE A C 1
ATOM 1331 O O . ILE A 1 166 ? 25.281 -29.688 -9.664 1 95.38 166 ILE A O 1
ATOM 1335 N N . GLU A 1 167 ? 24.078 -29 -11.375 1 96.81 167 GLU A N 1
ATOM 1336 C CA . GLU A 1 167 ? 23.047 -30.016 -11.234 1 96.81 167 GLU A CA 1
ATOM 1337 C C . GLU A 1 167 ? 22.625 -30.578 -12.594 1 96.81 167 GLU A C 1
ATOM 1339 O O . GLU A 1 167 ? 22.609 -29.844 -13.586 1 96.81 167 GLU A O 1
ATOM 1344 N N . LEU A 1 168 ? 22.406 -31.797 -12.609 1 97.12 168 LEU A N 1
ATOM 1345 C CA . LEU A 1 168 ? 21.875 -32.469 -13.797 1 97.12 168 LEU A CA 1
ATOM 1346 C C . LEU A 1 168 ? 20.438 -32.938 -13.57 1 97.12 168 LEU A C 1
ATOM 1348 O O . LEU A 1 168 ? 19.969 -33 -12.43 1 97.12 168 LEU A O 1
ATOM 1352 N N . PRO A 1 169 ? 19.703 -33.312 -14.594 1 98 169 PRO A N 1
ATOM 1353 C CA . PRO A 1 169 ? 18.25 -33.562 -14.5 1 98 169 PRO A CA 1
ATOM 1354 C C . PRO A 1 169 ? 17.906 -34.656 -13.492 1 98 169 PRO A C 1
ATOM 1356 O O . PRO A 1 169 ? 17.047 -34.469 -12.633 1 98 169 PRO A O 1
ATOM 1359 N N . GLN A 1 170 ? 18.578 -35.781 -13.602 1 98.31 170 GLN A N 1
ATOM 1360 C CA . GLN A 1 170 ? 18.188 -36.906 -12.742 1 98.31 170 GLN A CA 1
ATOM 1361 C C . GLN A 1 170 ? 18.578 -36.656 -11.289 1 98.31 170 GLN A C 1
ATOM 1363 O O . GLN A 1 170 ? 17.891 -37.094 -10.375 1 98.31 170 GLN A O 1
ATOM 1368 N N . GLN A 1 171 ? 19.672 -35.938 -11.078 1 97.75 171 GLN A N 1
ATOM 1369 C CA . GLN A 1 171 ? 20.016 -35.531 -9.727 1 97.75 171 GLN A CA 1
ATOM 1370 C C . GLN A 1 171 ? 18.969 -34.562 -9.156 1 97.75 171 GLN A C 1
ATOM 1372 O O . GLN A 1 171 ? 18.594 -34.688 -7.988 1 97.75 171 GLN A O 1
ATOM 1377 N N . MET A 1 172 ? 18.5 -33.656 -9.992 1 98.19 172 MET A N 1
ATOM 1378 C CA . MET A 1 172 ? 17.438 -32.75 -9.578 1 98.19 172 MET A CA 1
ATOM 1379 C C . MET A 1 172 ? 16.188 -33.531 -9.148 1 98.19 172 MET A C 1
ATOM 1381 O O . MET A 1 172 ? 15.656 -33.281 -8.062 1 98.19 172 MET A O 1
ATOM 1385 N N . PHE A 1 173 ? 15.75 -34.438 -9.945 1 98.75 173 PHE A N 1
ATOM 1386 C CA . PHE A 1 173 ? 14.531 -35.188 -9.672 1 98.75 173 PHE A CA 1
ATOM 1387 C C . PHE A 1 173 ? 14.688 -36.031 -8.406 1 98.75 173 PHE A C 1
ATOM 1389 O O . PHE A 1 173 ? 13.75 -36.125 -7.609 1 98.75 173 PHE A O 1
ATOM 1396 N N . MET A 1 174 ? 15.844 -36.594 -8.25 1 98.75 174 MET A N 1
ATOM 1397 C CA . MET A 1 174 ? 16.062 -37.406 -7.059 1 98.75 174 MET A CA 1
ATOM 1398 C C . MET A 1 174 ? 16.078 -36.531 -5.805 1 98.75 174 MET A C 1
ATOM 1400 O O . MET A 1 174 ? 15.5 -36.906 -4.785 1 98.75 174 MET A O 1
ATOM 1404 N N . ALA A 1 175 ? 16.812 -35.438 -5.926 1 98.56 175 ALA A N 1
ATOM 1405 C CA . ALA A 1 175 ? 16.875 -34.531 -4.781 1 98.56 175 ALA A CA 1
ATOM 1406 C C . ALA A 1 175 ? 15.484 -34.062 -4.395 1 98.56 175 ALA A C 1
ATOM 1408 O O . ALA A 1 175 ? 15.172 -33.938 -3.209 1 98.56 175 ALA A O 1
ATOM 1409 N N . ILE A 1 176 ? 14.664 -33.719 -5.344 1 98.69 176 ILE A N 1
ATOM 1410 C CA . ILE A 1 176 ? 13.289 -33.312 -5.098 1 98.69 176 ILE A CA 1
ATOM 1411 C C . ILE A 1 176 ? 12.516 -34.438 -4.438 1 98.69 176 ILE A C 1
ATOM 1413 O O . ILE A 1 176 ? 11.797 -34.25 -3.457 1 98.69 176 ILE A O 1
ATOM 1417 N N . ALA A 1 177 ? 12.695 -35.625 -4.961 1 98.81 177 ALA A N 1
ATOM 1418 C CA . ALA A 1 177 ? 12.039 -36.812 -4.406 1 98.81 177 ALA A CA 1
ATOM 1419 C C . ALA A 1 177 ? 12.453 -37.031 -2.957 1 98.81 177 ALA A C 1
ATOM 1421 O O . ALA A 1 177 ? 11.609 -37.312 -2.1 1 98.81 177 ALA A O 1
ATOM 1422 N N . MET A 1 178 ? 13.758 -36.938 -2.729 1 98.69 178 MET A N 1
ATOM 1423 C CA . MET A 1 178 ? 14.289 -37.094 -1.376 1 98.69 178 MET A CA 1
ATOM 1424 C C . MET A 1 178 ? 13.672 -36.062 -0.435 1 98.69 178 MET A C 1
ATOM 1426 O O . MET A 1 178 ? 13.242 -36.406 0.67 1 98.69 178 MET A O 1
ATOM 1430 N N . PHE A 1 179 ? 13.648 -34.844 -0.877 1 98.31 179 PHE A N 1
ATOM 1431 C CA . PHE A 1 179 ? 13.094 -33.75 -0.063 1 98.31 179 PHE A CA 1
ATOM 1432 C C . PHE A 1 179 ? 11.641 -34.062 0.296 1 98.31 179 PHE A C 1
ATOM 1434 O O . PHE A 1 179 ? 11.258 -33.969 1.463 1 98.31 179 PHE A O 1
ATOM 1441 N N . LEU A 1 180 ? 10.812 -34.406 -0.611 1 98.62 180 LEU A N 1
ATOM 1442 C CA . LEU A 1 180 ? 9.391 -34.656 -0.403 1 98.62 180 LEU A CA 1
ATOM 1443 C C . LEU A 1 180 ? 9.156 -35.875 0.459 1 98.62 180 LEU A C 1
ATOM 1445 O O . LEU A 1 180 ? 8.141 -35.969 1.152 1 98.62 180 LEU A O 1
ATOM 1449 N N . ALA A 1 181 ? 10.094 -36.812 0.461 1 98.56 181 ALA A N 1
ATOM 1450 C CA . ALA A 1 181 ? 9.914 -38.062 1.18 1 98.56 181 ALA A CA 1
ATOM 1451 C C . ALA A 1 181 ? 10.516 -38 2.58 1 98.56 181 ALA A C 1
ATOM 1453 O O . ALA A 1 181 ? 10.383 -38.938 3.371 1 98.56 181 ALA A O 1
ATOM 1454 N N . GLN A 1 182 ? 11.117 -36.938 2.93 1 96.38 182 GLN A N 1
ATOM 1455 C CA . GLN A 1 182 ? 12.031 -36.844 4.062 1 96.38 182 GLN A CA 1
ATOM 1456 C C . GLN A 1 182 ? 11.32 -37.188 5.371 1 96.38 182 GLN A C 1
ATOM 1458 O O . GLN A 1 182 ? 11.953 -37.656 6.316 1 96.38 182 GLN A O 1
ATOM 1463 N N . ASN A 1 183 ? 9.992 -37 5.438 1 94.31 183 ASN A N 1
ATOM 1464 C CA . ASN A 1 183 ? 9.258 -37.25 6.676 1 94.31 183 ASN A CA 1
ATOM 1465 C C . ASN A 1 183 ? 8.508 -38.594 6.629 1 94.31 183 ASN A C 1
ATOM 1467 O O . ASN A 1 183 ? 7.777 -38.938 7.559 1 94.31 183 ASN A O 1
ATOM 1471 N N . GLU A 1 184 ? 8.648 -39.312 5.562 1 97.44 184 GLU A N 1
ATOM 1472 C CA . GLU A 1 184 ? 7.992 -40.594 5.434 1 97.44 184 GLU A CA 1
ATOM 1473 C C . GLU A 1 184 ? 8.656 -41.656 6.32 1 97.44 184 GLU A C 1
ATOM 1475 O O . GLU A 1 184 ? 9.867 -41.625 6.543 1 97.44 184 GLU A O 1
ATOM 1480 N N . LYS A 1 185 ? 7.859 -42.656 6.793 1 95.44 185 LYS A N 1
ATOM 1481 C CA . LYS A 1 185 ? 8.406 -43.75 7.598 1 95.44 185 LYS A CA 1
ATOM 1482 C C . LYS A 1 185 ? 9.477 -44.5 6.824 1 95.44 185 LYS A C 1
ATOM 1484 O O . LYS A 1 185 ? 10.57 -44.719 7.336 1 95.44 185 LYS A O 1
ATOM 1489 N N . ASP A 1 186 ? 9.102 -44.875 5.707 1 96.88 186 ASP A N 1
ATOM 1490 C CA . ASP A 1 186 ? 10.07 -45.469 4.789 1 96.88 186 ASP A CA 1
ATOM 1491 C C . ASP A 1 186 ? 10.477 -44.469 3.703 1 96.88 186 ASP A C 1
ATOM 1493 O O . ASP A 1 186 ? 10.102 -44.625 2.539 1 96.88 186 ASP A O 1
ATOM 1497 N N . LYS A 1 187 ? 11.297 -43.562 4.066 1 97.56 187 LYS A N 1
ATOM 1498 C CA . LYS A 1 187 ? 11.625 -42.469 3.164 1 97.56 187 LYS A CA 1
ATOM 1499 C C . LYS A 1 187 ? 12.453 -42.969 1.979 1 97.56 187 LYS A C 1
ATOM 1501 O O . LYS A 1 187 ? 12.344 -42.438 0.873 1 97.56 187 LYS A O 1
ATOM 1506 N N . GLN A 1 188 ? 13.258 -44.031 2.148 1 98.06 188 GLN A N 1
ATOM 1507 C CA . GLN A 1 188 ? 14.094 -44.562 1.082 1 98.06 188 GLN A CA 1
ATOM 1508 C C . GLN A 1 188 ? 13.242 -45.094 -0.078 1 98.06 188 GLN A C 1
ATOM 1510 O O . GLN A 1 188 ? 13.445 -44.688 -1.228 1 98.06 188 GLN A O 1
ATOM 1515 N N . SER A 1 189 ? 12.305 -45.906 0.269 1 98.44 189 SER A N 1
ATOM 1516 C CA . SER A 1 189 ? 11.43 -46.469 -0.754 1 98.44 189 SER A CA 1
ATOM 1517 C C . SER A 1 189 ? 10.547 -45.406 -1.386 1 98.44 189 SER A C 1
ATOM 1519 O O . SER A 1 189 ? 10.289 -45.438 -2.592 1 98.44 189 SER A O 1
ATOM 1521 N N . LYS A 1 190 ? 10.07 -44.562 -0.561 1 98.56 190 LYS A N 1
ATOM 1522 C CA . LYS A 1 190 ? 9.203 -43.5 -1.077 1 98.56 190 LYS A CA 1
ATOM 1523 C C . LYS A 1 190 ? 9.969 -42.562 -2.014 1 98.56 190 LYS A C 1
ATOM 1525 O O . LYS A 1 190 ? 9.414 -42.094 -3.012 1 98.56 190 LYS A O 1
ATOM 1530 N N . ALA A 1 191 ? 11.203 -42.219 -1.699 1 98.81 191 ALA A N 1
ATOM 1531 C CA . ALA A 1 191 ? 12.016 -41.406 -2.59 1 98.81 191 ALA A CA 1
ATOM 1532 C C . ALA A 1 191 ? 12.141 -42.031 -3.969 1 98.81 191 ALA A C 1
ATOM 1534 O O . ALA A 1 191 ? 12.055 -41.344 -4.988 1 98.81 191 ALA A O 1
ATOM 1535 N N . LYS A 1 192 ? 12.344 -43.344 -3.977 1 98.75 192 LYS A N 1
ATOM 1536 C CA . LYS A 1 192 ? 12.445 -44.062 -5.242 1 98.75 192 LYS A CA 1
ATOM 1537 C C . LYS A 1 192 ? 11.133 -44 -6.012 1 98.75 192 LYS A C 1
ATOM 1539 O O . LYS A 1 192 ? 11.117 -43.781 -7.223 1 98.75 192 LYS A O 1
ATOM 1544 N N . GLU A 1 193 ? 10.102 -44.219 -5.289 1 98.62 193 GLU A N 1
ATOM 1545 C CA . GLU A 1 193 ? 8.773 -44.188 -5.895 1 98.62 193 GLU A CA 1
ATOM 1546 C C . GLU A 1 193 ? 8.5 -42.812 -6.496 1 98.62 193 GLU A C 1
ATOM 1548 O O . GLU A 1 193 ? 8.039 -42.688 -7.637 1 98.62 193 GLU A O 1
ATOM 1553 N N . PHE A 1 194 ? 8.75 -41.75 -5.672 1 98.88 194 PHE A N 1
ATOM 1554 C CA . PHE A 1 194 ? 8.539 -40.375 -6.129 1 98.88 194 PHE A CA 1
ATOM 1555 C C . PHE A 1 194 ? 9.438 -40.062 -7.32 1 98.88 194 PHE A C 1
ATOM 1557 O O . PHE A 1 194 ? 8.984 -39.469 -8.305 1 98.88 194 PHE A O 1
ATOM 1564 N N . TYR A 1 195 ? 10.719 -40.438 -7.293 1 98.81 195 TYR A N 1
ATOM 1565 C CA . TYR A 1 195 ? 11.664 -40.25 -8.391 1 98.81 195 TYR A CA 1
ATOM 1566 C C . TYR A 1 195 ? 11.125 -40.844 -9.68 1 98.81 195 TYR A C 1
ATOM 1568 O O . TYR A 1 195 ? 11.188 -40.219 -10.742 1 98.81 195 TYR A O 1
ATOM 1576 N N . ASP A 1 196 ? 10.594 -41.969 -9.594 1 98.75 196 ASP A N 1
ATOM 1577 C CA . ASP A 1 196 ? 10.125 -42.688 -10.781 1 98.75 196 ASP A CA 1
ATOM 1578 C C . ASP A 1 196 ? 8.992 -41.938 -11.461 1 98.75 196 ASP A C 1
ATOM 1580 O O . ASP A 1 196 ? 9.062 -41.656 -12.664 1 98.75 196 ASP A O 1
ATOM 1584 N N . VAL A 1 197 ? 7.992 -41.594 -10.75 1 98.56 197 VAL A N 1
ATOM 1585 C CA . VAL A 1 197 ? 6.809 -41 -11.367 1 98.56 197 VAL A CA 1
ATOM 1586 C C . VAL A 1 197 ? 7.16 -39.625 -11.953 1 98.56 197 VAL A C 1
ATOM 1588 O O . VAL A 1 197 ? 6.629 -39.25 -13 1 98.56 197 VAL A O 1
ATOM 1591 N N . VAL A 1 198 ? 8.062 -38.906 -11.305 1 98.75 198 VAL A N 1
ATOM 1592 C CA . VAL A 1 198 ? 8.383 -37.562 -11.758 1 98.75 198 VAL A CA 1
ATOM 1593 C C . VAL A 1 198 ? 9.398 -37.625 -12.906 1 98.75 198 VAL A C 1
ATOM 1595 O O . VAL A 1 198 ? 9.219 -36.969 -13.938 1 98.75 198 VAL A O 1
ATOM 1598 N N . SER A 1 199 ? 10.438 -38.438 -12.82 1 98.62 199 SER A N 1
ATOM 1599 C CA . SER A 1 199 ? 11.508 -38.469 -13.812 1 98.62 199 SER A CA 1
ATOM 1600 C C . SER A 1 199 ? 11.055 -39.188 -15.086 1 98.62 199 SER A C 1
ATOM 1602 O O . SER A 1 199 ? 11.641 -39 -16.156 1 98.62 199 SER A O 1
ATOM 1604 N N . LYS A 1 200 ? 10 -40.031 -14.953 1 98.62 200 LYS A N 1
ATOM 1605 C CA . LYS A 1 200 ? 9.422 -40.656 -16.125 1 98.62 200 LYS A CA 1
ATOM 1606 C C . LYS A 1 200 ? 8.352 -39.781 -16.766 1 98.62 200 LYS A C 1
ATOM 1608 O O . LYS A 1 200 ? 7.715 -40.156 -17.75 1 98.62 200 LYS A O 1
ATOM 1613 N N . PHE A 1 201 ? 8.094 -38.656 -16.25 1 98.62 201 PHE A N 1
ATOM 1614 C CA . PHE A 1 201 ? 7.168 -37.625 -16.734 1 98.62 201 PHE A CA 1
ATOM 1615 C C . PHE A 1 201 ? 5.727 -38.125 -16.641 1 98.62 201 PHE A C 1
ATOM 1617 O O . PHE A 1 201 ? 4.879 -37.719 -17.438 1 98.62 201 PHE A O 1
ATOM 1624 N N . GLU A 1 202 ? 5.457 -39.031 -15.68 1 98.75 202 GLU A N 1
ATOM 1625 C CA . GLU A 1 202 ? 4.102 -39.531 -15.492 1 98.75 202 GLU A CA 1
ATOM 1626 C C . GLU A 1 202 ? 3.238 -38.531 -14.727 1 98.75 202 GLU A C 1
ATOM 1628 O O . GLU A 1 202 ? 2.059 -38.375 -15.031 1 98.75 202 GLU A O 1
ATOM 1633 N N . VAL A 1 203 ? 3.807 -37.938 -13.727 1 98.56 203 VAL A N 1
ATOM 1634 C CA . VAL A 1 203 ? 3.266 -36.844 -12.945 1 98.56 203 VAL A CA 1
ATOM 1635 C C . VAL A 1 203 ? 4.297 -35.719 -12.859 1 98.56 203 VAL A C 1
ATOM 1637 O O . VAL A 1 203 ? 5.504 -35.969 -12.82 1 98.56 203 VAL A O 1
ATOM 1640 N N . MET A 1 204 ? 3.818 -34.562 -12.938 1 98.25 204 MET A N 1
ATOM 1641 C CA . MET A 1 204 ? 4.754 -33.469 -12.789 1 98.25 204 MET A CA 1
ATOM 1642 C C . MET A 1 204 ? 4.281 -32.5 -11.703 1 98.25 204 MET A C 1
ATOM 1644 O O . MET A 1 204 ? 3.082 -32.219 -11.594 1 98.25 204 MET A O 1
ATOM 1648 N N . LEU A 1 205 ? 5.207 -32.031 -10.93 1 97.62 205 LEU A N 1
ATOM 1649 C CA . LEU A 1 205 ? 4.934 -31.078 -9.859 1 97.62 205 LEU A CA 1
ATOM 1650 C C . LEU A 1 205 ? 4.922 -29.656 -10.391 1 97.62 205 LEU A C 1
ATOM 1652 O O . LEU A 1 205 ? 5.504 -29.375 -11.438 1 97.62 205 LEU A O 1
ATOM 1656 N N . ALA A 1 206 ? 4.258 -28.828 -9.664 1 95.38 206 ALA A N 1
ATOM 1657 C CA . ALA A 1 206 ? 4.176 -27.422 -10.086 1 95.38 206 ALA A CA 1
ATOM 1658 C C . ALA A 1 206 ? 5.543 -26.75 -10.031 1 95.38 206 ALA A C 1
ATOM 1660 O O . ALA A 1 206 ? 6.441 -27.219 -9.328 1 95.38 206 ALA A O 1
ATOM 1661 N N . THR A 1 207 ? 5.648 -25.609 -10.672 1 93.38 207 THR A N 1
ATOM 1662 C CA . THR A 1 207 ? 6.902 -24.891 -10.859 1 93.38 207 THR A CA 1
ATOM 1663 C C . THR A 1 207 ? 7.547 -24.562 -9.508 1 93.38 207 THR A C 1
ATOM 1665 O O . THR A 1 207 ? 8.734 -24.828 -9.305 1 93.38 207 THR A O 1
ATOM 1668 N N . PRO A 1 208 ? 6.824 -24.078 -8.523 1 93.56 208 PRO A N 1
ATOM 1669 C CA . PRO A 1 208 ? 7.488 -23.75 -7.258 1 93.56 208 PRO A CA 1
ATOM 1670 C C . PRO A 1 208 ? 8.07 -24.969 -6.559 1 93.56 208 PRO A C 1
ATOM 1672 O O . PRO A 1 208 ? 9.133 -24.891 -5.945 1 93.56 208 PRO A O 1
ATOM 1675 N N . THR A 1 209 ? 7.383 -26.078 -6.645 1 96.25 209 THR A N 1
ATOM 1676 C CA . THR A 1 209 ? 7.914 -27.297 -6.055 1 96.25 209 THR A CA 1
ATOM 1677 C C . THR A 1 209 ? 9.164 -27.766 -6.801 1 96.25 209 THR A C 1
ATOM 1679 O O . THR A 1 209 ? 10.164 -28.125 -6.184 1 96.25 209 THR A O 1
ATOM 1682 N N . LEU A 1 210 ? 9.102 -27.672 -8.125 1 96.44 210 LEU A N 1
ATOM 1683 C CA . LEU A 1 210 ? 10.242 -28.094 -8.938 1 96.44 210 LEU A CA 1
ATOM 1684 C C . LEU A 1 210 ? 11.445 -27.203 -8.688 1 96.44 210 LEU A C 1
ATOM 1686 O O . LEU A 1 210 ? 12.578 -27.688 -8.625 1 96.44 210 LEU A O 1
ATOM 1690 N N . SER A 1 211 ? 11.203 -25.984 -8.5 1 93.56 211 SER A N 1
ATOM 1691 C CA . SER A 1 211 ? 12.281 -25.016 -8.383 1 93.56 211 SER A CA 1
ATOM 1692 C C . SER A 1 211 ? 12.867 -25 -6.973 1 93.56 211 SER A C 1
ATOM 1694 O O . SER A 1 211 ? 14.07 -24.797 -6.797 1 93.56 211 SER A O 1
ATOM 1696 N N . ASN A 1 212 ? 11.945 -25.234 -5.988 1 94.44 212 ASN A N 1
ATOM 1697 C CA . ASN A 1 212 ? 12.375 -24.844 -4.652 1 94.44 212 ASN A CA 1
ATOM 1698 C C . ASN A 1 212 ? 12.492 -26.047 -3.717 1 94.44 212 ASN A C 1
ATOM 1700 O O . ASN A 1 212 ? 13.094 -25.953 -2.646 1 94.44 212 ASN A O 1
ATOM 1704 N N . ALA A 1 213 ? 11.992 -27.125 -4.27 1 95.38 213 ALA A N 1
ATOM 1705 C CA . ALA A 1 213 ? 12.141 -28.312 -3.422 1 95.38 213 ALA A CA 1
ATOM 1706 C C . ALA A 1 213 ? 13.609 -28.656 -3.221 1 95.38 213 ALA A C 1
ATOM 1708 O O . ALA A 1 213 ? 14.391 -28.672 -4.18 1 95.38 213 ALA A O 1
ATOM 1709 N N . ARG A 1 214 ? 14.172 -28.812 -2.133 1 95 214 ARG A N 1
ATOM 1710 C CA . ARG A 1 214 ? 15.516 -29.203 -1.717 1 95 214 ARG A CA 1
ATOM 1711 C C . ARG A 1 214 ? 16.375 -27.984 -1.414 1 95 214 ARG A C 1
ATOM 1713 O O . ARG A 1 214 ? 17.484 -28.125 -0.892 1 95 214 ARG A O 1
ATOM 1720 N N . THR A 1 215 ? 15.898 -26.828 -1.844 1 93.56 215 THR A N 1
ATOM 1721 C CA . THR A 1 215 ? 16.688 -25.609 -1.629 1 93.56 215 THR A CA 1
ATOM 1722 C C . THR A 1 215 ? 16.438 -25.047 -0.235 1 93.56 215 THR A C 1
ATOM 1724 O O . THR A 1 215 ? 15.57 -25.547 0.497 1 93.56 215 THR A O 1
ATOM 1727 N N . ASN A 1 216 ? 17.172 -24.031 0.108 1 87.56 216 ASN A N 1
ATOM 1728 C CA . ASN A 1 216 ? 17.094 -23.422 1.431 1 87.56 216 ASN A CA 1
ATOM 1729 C C . ASN A 1 216 ? 15.766 -22.703 1.632 1 87.56 216 ASN A C 1
ATOM 1731 O O . ASN A 1 216 ? 15.25 -22.641 2.748 1 87.56 216 ASN A O 1
ATOM 1735 N N . ARG A 1 217 ? 15.25 -22.141 0.62 1 86.62 217 ARG A N 1
ATOM 1736 C CA . ARG A 1 217 ? 13.93 -21.516 0.632 1 86.62 217 ARG A CA 1
ATOM 1737 C C . ARG A 1 217 ? 12.906 -22.391 -0.083 1 86.62 217 ARG A C 1
ATOM 1739 O O . ARG A 1 217 ? 12.484 -22.078 -1.195 1 86.62 217 ARG A O 1
ATOM 1746 N N . HIS A 1 218 ? 12.414 -23.203 0.641 1 92.94 218 HIS A N 1
ATOM 1747 C CA . HIS A 1 218 ? 11.57 -24.25 0.075 1 92.94 218 HIS A CA 1
ATOM 1748 C C . HIS A 1 218 ? 10.109 -23.812 0.022 1 92.94 218 HIS A C 1
ATOM 1750 O O . HIS A 1 218 ? 9.234 -24.5 0.543 1 92.94 218 HIS A O 1
ATOM 1756 N N . GLN A 1 219 ? 9.812 -22.656 -0.532 1 93.12 219 GLN A N 1
ATOM 1757 C CA . GLN A 1 219 ? 8.445 -22.25 -0.861 1 93.12 219 GLN A CA 1
ATOM 1758 C C . GLN A 1 219 ? 7.883 -23.094 -2.004 1 93.12 219 GLN A C 1
ATOM 1760 O O . GLN A 1 219 ? 8.32 -22.953 -3.15 1 93.12 219 GLN A O 1
ATOM 1765 N N . LEU A 1 220 ? 6.875 -23.844 -1.736 1 96.5 220 LEU A N 1
ATOM 1766 C CA . LEU A 1 220 ? 6.453 -24.891 -2.674 1 96.5 220 LEU A CA 1
ATOM 1767 C C . LEU A 1 220 ? 5.078 -24.562 -3.256 1 96.5 220 LEU A C 1
ATOM 1769 O O . LEU A 1 220 ? 4.668 -25.172 -4.25 1 96.5 220 LEU A O 1
ATOM 1773 N N . SER A 1 221 ? 4.324 -23.609 -2.713 1 95.25 221 SER A N 1
ATOM 1774 C CA . SER A 1 221 ? 2.959 -23.297 -3.125 1 95.25 221 SER A CA 1
ATOM 1775 C C . SER A 1 221 ? 2.941 -22.375 -4.336 1 95.25 221 SER A C 1
ATOM 1777 O O . SER A 1 221 ? 3.807 -21.5 -4.473 1 95.25 221 SER A O 1
ATOM 1779 N N . SER A 1 222 ? 1.868 -22.547 -5.105 1 92.81 222 SER A N 1
ATOM 1780 C CA . SER A 1 222 ? 1.806 -21.828 -6.375 1 92.81 222 SER A CA 1
ATOM 1781 C C . SER A 1 222 ? 1.065 -20.5 -6.23 1 92.81 222 SER A C 1
ATOM 1783 O O . SER A 1 222 ? 1.36 -19.531 -6.938 1 92.81 222 SER A O 1
ATOM 1785 N N . CYS A 1 223 ? 0.03 -20.469 -5.52 1 94.5 223 CYS A N 1
ATOM 1786 C CA . CYS A 1 223 ? -0.792 -19.266 -5.465 1 94.5 223 CYS A CA 1
ATOM 1787 C C . CYS A 1 223 ? -1.527 -19.172 -4.133 1 94.5 223 CYS A C 1
ATOM 1789 O O . CYS A 1 223 ? -1.578 -20.141 -3.373 1 94.5 223 CYS A O 1
ATOM 1791 N N . TYR A 1 224 ? -2.025 -18.016 -3.848 1 97.12 224 TYR A N 1
ATOM 1792 C CA . TYR A 1 224 ? -2.764 -17.703 -2.631 1 97.12 224 TYR A CA 1
ATOM 1793 C C . TYR A 1 224 ? -4.027 -16.906 -2.947 1 97.12 224 TYR A C 1
ATOM 1795 O O . TYR A 1 224 ? -4.062 -16.156 -3.918 1 97.12 224 TYR A O 1
ATOM 1803 N N . ILE A 1 225 ? -5.094 -17.125 -2.207 1 98.5 225 ILE A N 1
ATOM 1804 C CA . ILE A 1 225 ? -6.359 -16.406 -2.371 1 98.5 225 ILE A CA 1
ATOM 1805 C C . ILE A 1 225 ? -6.766 -15.766 -1.049 1 98.5 225 ILE A C 1
ATOM 1807 O O . ILE A 1 225 ? -6.828 -16.438 -0.017 1 98.5 225 ILE A O 1
ATOM 1811 N N . GLY A 1 226 ? -6.957 -14.5 -1.054 1 98.19 226 GLY A N 1
ATOM 1812 C CA . GLY A 1 226 ? -7.375 -13.789 0.146 1 98.19 226 GLY A CA 1
ATOM 1813 C C . GLY A 1 226 ? -8.586 -12.906 -0.073 1 98.19 226 GLY A C 1
ATOM 1814 O O . GLY A 1 226 ? -9.18 -12.914 -1.153 1 98.19 226 GLY A O 1
ATOM 1815 N N . SER A 1 227 ? -9.023 -12.211 1.029 1 98 227 SER A N 1
ATOM 1816 C CA . SER A 1 227 ? -10.211 -11.367 1.021 1 98 227 SER A CA 1
ATOM 1817 C C . SER A 1 227 ? -9.969 -10.062 1.766 1 98 227 SER A C 1
ATOM 1819 O O . SER A 1 227 ? -9.234 -10.031 2.758 1 98 227 SER A O 1
ATOM 1821 N N . SER A 1 228 ? -10.602 -9.016 1.287 1 97.12 228 SER A N 1
ATOM 1822 C CA . SER A 1 228 ? -10.438 -7.707 1.92 1 97.12 228 SER A CA 1
ATOM 1823 C C . SER A 1 228 ? -11.68 -7.328 2.727 1 97.12 228 SER A C 1
ATOM 1825 O O . SER A 1 228 ? -12.797 -7.344 2.205 1 97.12 228 SER A O 1
ATOM 1827 N N . PRO A 1 229 ? -11.492 -6.941 4.004 1 96.94 229 PRO A N 1
ATOM 1828 C CA . PRO A 1 229 ? -12.594 -6.316 4.734 1 96.94 229 PRO A CA 1
ATOM 1829 C C . PRO A 1 229 ? -12.766 -4.84 4.395 1 96.94 229 PRO A C 1
ATOM 1831 O O . PRO A 1 229 ? -11.883 -4.238 3.775 1 96.94 229 PRO A O 1
ATOM 1834 N N . ASP A 1 230 ? -13.914 -4.301 4.781 1 95.31 230 ASP A N 1
ATOM 1835 C CA . ASP A 1 230 ? -14.211 -2.91 4.461 1 95.31 230 ASP A CA 1
ATOM 1836 C C . ASP A 1 230 ? -13.789 -1.981 5.598 1 95.31 230 ASP A C 1
ATOM 1838 O O . ASP A 1 230 ? -14.625 -1.363 6.25 1 95.31 230 ASP A O 1
ATOM 1842 N N . ASN A 1 231 ? -12.562 -1.809 5.848 1 93.88 231 ASN A N 1
ATOM 1843 C CA . ASN A 1 231 ? -11.953 -0.811 6.723 1 93.88 231 ASN A CA 1
ATOM 1844 C C . ASN A 1 231 ? -10.484 -0.589 6.387 1 93.88 231 ASN A C 1
ATOM 1846 O O . ASN A 1 231 ? -9.836 -1.465 5.812 1 93.88 231 ASN A O 1
ATOM 1850 N N . ILE A 1 232 ? -9.961 0.483 6.699 1 94.44 232 ILE A N 1
ATOM 1851 C CA . ILE A 1 232 ? -8.625 0.912 6.285 1 94.44 232 ILE A CA 1
ATOM 1852 C C . ILE A 1 232 ? -7.578 -0.03 6.867 1 94.44 232 ILE A C 1
ATOM 1854 O O . ILE A 1 232 ? -6.617 -0.4 6.188 1 94.44 232 ILE A O 1
ATOM 1858 N N . GLU A 1 233 ? -7.715 -0.453 8.172 1 95.75 233 GLU A N 1
ATOM 1859 C CA . GLU A 1 233 ? -6.77 -1.379 8.797 1 95.75 233 GLU A CA 1
ATOM 1860 C C . GLU A 1 233 ? -6.68 -2.682 8.008 1 95.75 233 GLU A C 1
ATOM 1862 O O . GLU A 1 233 ? -5.582 -3.145 7.688 1 95.75 233 GLU A O 1
ATOM 1867 N N . GLY A 1 234 ? -7.793 -3.188 7.676 1 97.38 234 GLY A N 1
ATOM 1868 C CA . GLY A 1 234 ? -7.855 -4.465 6.977 1 97.38 234 GLY A CA 1
ATOM 1869 C C . GLY A 1 234 ? -7.332 -4.391 5.555 1 97.38 234 GLY A C 1
ATOM 1870 O O . GLY A 1 234 ? -6.68 -5.324 5.082 1 97.38 234 GLY A O 1
ATOM 1871 N N . ILE A 1 235 ? -7.676 -3.352 4.816 1 97.75 235 ILE A N 1
ATOM 1872 C CA . ILE A 1 235 ? -7.195 -3.17 3.453 1 97.75 235 ILE A CA 1
ATOM 1873 C C . ILE A 1 235 ? -5.668 -3.123 3.445 1 97.75 235 ILE A C 1
ATOM 1875 O O . ILE A 1 235 ? -5.023 -3.826 2.662 1 97.75 235 ILE A O 1
ATOM 1879 N N . PHE A 1 236 ? -5.059 -2.43 4.324 1 97.88 236 PHE A N 1
ATOM 1880 C CA . PHE A 1 236 ? -3.611 -2.266 4.312 1 97.88 236 PHE A CA 1
ATOM 1881 C C . PHE A 1 236 ? -2.922 -3.488 4.906 1 97.88 236 PHE A C 1
ATOM 1883 O O . PHE A 1 236 ? -1.803 -3.826 4.52 1 97.88 236 PHE A O 1
ATOM 1890 N N . ASP A 1 237 ? -3.555 -4.164 5.871 1 97.94 237 ASP A N 1
ATOM 1891 C CA . ASP A 1 237 ? -3.045 -5.477 6.258 1 97.94 237 ASP A CA 1
ATOM 1892 C C . ASP A 1 237 ? -3.035 -6.434 5.07 1 97.94 237 ASP A C 1
ATOM 1894 O O . ASP A 1 237 ? -2.121 -7.254 4.93 1 97.94 237 ASP A O 1
ATOM 1898 N N . GLY A 1 238 ? -4.102 -6.34 4.281 1 98.31 238 GLY A N 1
ATOM 1899 C CA . GLY A 1 238 ? -4.16 -7.133 3.064 1 98.31 238 GLY A CA 1
ATOM 1900 C C . GLY A 1 238 ? -3.018 -6.844 2.107 1 98.31 238 GLY A C 1
ATOM 1901 O O . GLY A 1 238 ? -2.439 -7.766 1.528 1 98.31 238 GLY A O 1
ATOM 1902 N N . TYR A 1 239 ? -2.646 -5.539 1.929 1 98.25 239 TYR A N 1
ATOM 1903 C CA . TYR A 1 239 ? -1.52 -5.172 1.079 1 98.25 239 TYR A CA 1
ATOM 1904 C C . TYR A 1 239 ? -0.225 -5.789 1.591 1 98.25 239 TYR A C 1
ATOM 1906 O O . TYR A 1 239 ? 0.578 -6.301 0.807 1 98.25 239 TYR A O 1
ATOM 1914 N N . LYS A 1 240 ? 0.017 -5.719 2.885 1 97.38 240 LYS A N 1
ATOM 1915 C CA . LYS A 1 240 ? 1.214 -6.32 3.467 1 97.38 240 LYS A CA 1
ATOM 1916 C C . LYS A 1 240 ? 1.258 -7.82 3.207 1 97.38 240 LYS A C 1
ATOM 1918 O O . LYS A 1 240 ? 2.307 -8.367 2.852 1 97.38 240 LYS A O 1
ATOM 1923 N N . GLU A 1 241 ? 0.164 -8.43 3.389 1 97.25 241 GLU A N 1
ATOM 1924 C CA . GLU A 1 241 ? 0.082 -9.867 3.133 1 97.25 241 GLU A CA 1
ATOM 1925 C C . GLU A 1 241 ? 0.375 -10.18 1.668 1 97.25 241 GLU A C 1
ATOM 1927 O O . GLU A 1 241 ? 1.177 -11.07 1.368 1 97.25 241 GLU A O 1
ATOM 1932 N N . MET A 1 242 ? -0.259 -9.492 0.756 1 96.88 242 MET A N 1
ATOM 1933 C CA . MET A 1 242 ? -0.033 -9.695 -0.673 1 96.88 242 MET A CA 1
ATOM 1934 C C . MET A 1 242 ? 1.438 -9.5 -1.024 1 96.88 242 MET A C 1
ATOM 1936 O O . MET A 1 242 ? 2.006 -10.281 -1.792 1 96.88 242 MET A O 1
ATOM 1940 N N . ALA A 1 243 ? 2.018 -8.461 -0.448 1 95.69 243 ALA A N 1
ATOM 1941 C CA . ALA A 1 243 ? 3.418 -8.156 -0.731 1 95.69 243 ALA A CA 1
ATOM 1942 C C . ALA A 1 243 ? 4.332 -9.297 -0.292 1 95.69 243 ALA A C 1
ATOM 1944 O O . ALA A 1 243 ? 5.234 -9.695 -1.03 1 95.69 243 ALA A O 1
ATOM 1945 N N . LEU A 1 244 ? 4.113 -9.844 0.892 1 94.5 244 LEU A N 1
ATOM 1946 C CA . LEU A 1 244 ? 4.945 -10.906 1.429 1 94.5 244 LEU A CA 1
ATOM 1947 C C . LEU A 1 244 ? 4.758 -12.195 0.636 1 94.5 244 LEU A C 1
ATOM 1949 O O . LEU A 1 244 ? 5.723 -12.922 0.384 1 94.5 244 LEU A O 1
ATOM 1953 N N . LEU A 1 245 ? 3.555 -12.438 0.247 1 94.19 245 LEU A N 1
ATOM 1954 C CA . LEU A 1 245 ? 3.287 -13.625 -0.55 1 94.19 245 LEU A CA 1
ATOM 1955 C C . LEU A 1 245 ? 3.906 -13.508 -1.938 1 94.19 245 LEU A C 1
ATOM 1957 O O . LEU A 1 245 ? 4.488 -14.461 -2.449 1 94.19 245 LEU A O 1
ATOM 1961 N N . SER A 1 246 ? 3.764 -12.359 -2.518 1 91.5 246 SER A N 1
ATOM 1962 C CA . SER A 1 246 ? 4.332 -12.109 -3.838 1 91.5 246 SER A CA 1
ATOM 1963 C C . SER A 1 246 ? 5.855 -12.172 -3.805 1 91.5 246 SER A C 1
ATOM 1965 O O . SER A 1 246 ? 6.48 -12.648 -4.754 1 91.5 246 SER A O 1
ATOM 1967 N N . LYS A 1 247 ? 6.445 -11.656 -2.768 1 88.31 247 LYS A N 1
ATOM 1968 C CA . LYS A 1 247 ? 7.895 -11.641 -2.609 1 88.31 247 LYS A CA 1
ATOM 1969 C C . LYS A 1 247 ? 8.477 -13.047 -2.77 1 88.31 247 LYS A C 1
ATOM 1971 O O . LYS A 1 247 ? 9.555 -13.211 -3.344 1 88.31 247 LYS A O 1
ATOM 1976 N N . TYR A 1 248 ? 7.715 -14.008 -2.326 1 84.75 248 TYR A N 1
ATOM 1977 C CA . TYR A 1 248 ? 8.234 -15.375 -2.35 1 84.75 248 TYR A CA 1
ATOM 1978 C C . TYR A 1 248 ? 7.641 -16.156 -3.508 1 84.75 248 TYR A C 1
ATOM 1980 O O . TYR A 1 248 ? 7.633 -17.391 -3.486 1 84.75 248 TYR A O 1
ATOM 1988 N N . GLY A 1 249 ? 7.027 -15.461 -4.469 1 78.81 249 GLY A N 1
ATOM 1989 C CA . GLY A 1 249 ? 6.73 -16.062 -5.758 1 78.81 249 GLY A CA 1
ATOM 1990 C C . GLY A 1 249 ? 5.305 -16.562 -5.863 1 78.81 249 GLY A C 1
ATOM 1991 O O . GLY A 1 249 ? 4.977 -17.312 -6.789 1 78.81 249 GLY A O 1
ATOM 1992 N N . GLY A 1 250 ? 4.438 -16.172 -5.098 1 84.94 250 GLY A N 1
ATOM 1993 C CA . GLY A 1 250 ? 3.066 -16.656 -5.172 1 84.94 250 GLY A CA 1
ATOM 1994 C C . GLY A 1 250 ? 2.166 -15.758 -6.004 1 84.94 250 GLY A C 1
ATOM 1995 O O . GLY A 1 250 ? 2.242 -14.531 -5.906 1 84.94 250 GLY A O 1
ATOM 1996 N N . GLY A 1 251 ? 1.387 -16.422 -6.957 1 90.94 251 GLY A N 1
ATOM 1997 C CA . GLY A 1 251 ? 0.277 -15.688 -7.547 1 90.94 251 GLY A CA 1
ATOM 1998 C C . GLY A 1 251 ? -0.813 -15.352 -6.547 1 90.94 251 GLY A C 1
ATOM 1999 O O . GLY A 1 251 ? -1.01 -16.078 -5.566 1 90.94 251 GLY A O 1
ATOM 2000 N N . ILE A 1 252 ? -1.467 -14.219 -6.855 1 95.62 252 ILE A N 1
ATOM 2001 C CA . ILE A 1 252 ? -2.41 -13.766 -5.836 1 95.62 252 ILE A CA 1
ATOM 2002 C C . ILE A 1 252 ? -3.791 -13.578 -6.461 1 95.62 252 ILE A C 1
ATOM 2004 O O . ILE A 1 252 ? -3.918 -13.016 -7.547 1 95.62 252 ILE A O 1
ATOM 2008 N N . GLY A 1 253 ? -4.824 -14.141 -5.871 1 97.75 253 GLY A N 1
ATOM 2009 C CA . GLY A 1 253 ? -6.223 -13.805 -6.07 1 97.75 253 GLY A CA 1
ATOM 2010 C C . GLY A 1 253 ? -6.867 -13.188 -4.844 1 97.75 253 GLY A C 1
ATOM 2011 O O . GLY A 1 253 ? -6.711 -13.703 -3.732 1 97.75 253 GLY A O 1
ATOM 2012 N N . TRP A 1 254 ? -7.539 -12.094 -5.023 1 98.44 254 TRP A N 1
ATOM 2013 C CA . TRP A 1 254 ? -8.047 -11.359 -3.867 1 98.44 254 TRP A CA 1
ATOM 2014 C C . TRP A 1 254 ? -9.43 -10.781 -4.152 1 98.44 254 TRP A C 1
ATOM 2016 O O . TRP A 1 254 ? -9.641 -10.133 -5.18 1 98.44 254 TRP A O 1
ATOM 2026 N N . ASP A 1 255 ? -10.383 -11.023 -3.271 1 97.44 255 ASP A N 1
ATOM 2027 C CA . ASP A 1 255 ? -11.703 -10.461 -3.539 1 97.44 255 ASP A CA 1
ATOM 2028 C C . ASP A 1 255 ? -11.859 -9.094 -2.871 1 97.44 255 ASP A C 1
ATOM 2030 O O . ASP A 1 255 ? -11.32 -8.859 -1.789 1 97.44 255 ASP A O 1
ATOM 2034 N N . TRP A 1 256 ? -12.57 -8.242 -3.477 1 98.12 256 TRP A N 1
ATOM 2035 C CA . TRP A 1 256 ? -12.852 -6.879 -3.041 1 98.12 256 TRP A CA 1
ATOM 2036 C C . TRP A 1 256 ? -14.352 -6.645 -2.918 1 98.12 256 TRP A C 1
ATOM 2038 O O . TRP A 1 256 ? -14.828 -5.508 -3.043 1 98.12 256 TRP A O 1
ATOM 2048 N N . ASN A 1 257 ? -15.117 -7.656 -2.668 1 97.25 257 ASN A N 1
ATOM 2049 C CA . ASN A 1 257 ? -16.578 -7.652 -2.719 1 97.25 257 ASN A CA 1
ATOM 2050 C C . ASN A 1 257 ? -17.172 -6.816 -1.59 1 97.25 257 ASN A C 1
ATOM 2052 O O . ASN A 1 257 ? -18.297 -6.324 -1.707 1 97.25 257 ASN A O 1
ATOM 2056 N N . GLN A 1 258 ? -16.422 -6.629 -0.494 1 96.69 258 GLN A N 1
ATOM 2057 C CA . GLN A 1 258 ? -16.984 -5.98 0.685 1 96.69 258 GLN A CA 1
ATOM 2058 C C . GLN A 1 258 ? -16.625 -4.5 0.723 1 96.69 258 GLN A C 1
ATOM 2060 O O . GLN A 1 258 ? -17.188 -3.738 1.518 1 96.69 258 GLN A O 1
ATOM 2065 N N . ILE A 1 259 ? -15.758 -4.02 -0.14 1 96.94 259 ILE A N 1
ATOM 2066 C CA . ILE A 1 259 ? -15.289 -2.637 -0.116 1 96.94 259 ILE A CA 1
ATOM 2067 C C . ILE A 1 259 ? -16.422 -1.706 -0.559 1 96.94 259 ILE A C 1
ATOM 2069 O O . ILE A 1 259 ? -17.031 -1.925 -1.601 1 96.94 259 ILE A O 1
ATOM 2073 N N . ARG A 1 260 ? -16.703 -0.767 0.169 1 95.81 260 ARG A N 1
ATOM 2074 C CA . ARG A 1 260 ? -17.812 0.139 -0.132 1 95.81 260 ARG A CA 1
ATOM 2075 C C . ARG A 1 260 ? -17.562 0.888 -1.438 1 95.81 260 ARG A C 1
ATOM 2077 O O . ARG A 1 260 ? -16.406 1.064 -1.851 1 95.81 260 ARG A O 1
ATOM 2084 N N . SER A 1 261 ? -18.594 1.353 -2.084 1 95.62 261 SER A N 1
ATOM 2085 C CA . SER A 1 261 ? -18.547 1.933 -3.422 1 95.62 261 SER A CA 1
ATOM 2086 C C . SER A 1 261 ? -18.266 3.434 -3.365 1 95.62 261 SER A C 1
ATOM 2088 O O . SER A 1 261 ? -18.328 4.039 -2.293 1 95.62 261 SER A O 1
ATOM 2090 N N . LEU A 1 262 ? -17.984 3.975 -4.543 1 91.56 262 LEU A N 1
ATOM 2091 C CA . LEU A 1 262 ? -17.844 5.422 -4.688 1 91.56 262 LEU A CA 1
ATOM 2092 C C . LEU A 1 262 ? -19.094 6.133 -4.168 1 91.56 262 LEU A C 1
ATOM 2094 O O . LEU A 1 262 ? -20.219 5.762 -4.512 1 91.56 262 LEU A O 1
ATOM 2098 N N . GLY A 1 263 ? -18.797 7.121 -3.287 1 85.81 263 GLY A N 1
ATOM 2099 C CA . GLY A 1 263 ? -19.906 7.895 -2.748 1 85.81 263 GLY A CA 1
ATOM 2100 C C . GLY A 1 263 ? -20.516 7.277 -1.501 1 85.81 263 GLY A C 1
ATOM 2101 O O . GLY A 1 263 ? -21.422 7.852 -0.897 1 85.81 263 GLY A O 1
ATOM 2102 N N . GLY A 1 264 ? -20.031 6.121 -1.103 1 85.62 264 GLY A N 1
ATOM 2103 C CA . GLY A 1 264 ? -20.531 5.48 0.106 1 85.62 264 GLY A CA 1
ATOM 2104 C C . GLY A 1 264 ? -20.312 6.32 1.354 1 85.62 264 GLY A C 1
ATOM 2105 O O . GLY A 1 264 ? -19.516 7.25 1.354 1 85.62 264 GLY A O 1
ATOM 2106 N N . VAL A 1 265 ? -21.062 5.984 2.355 1 75.94 265 VAL A N 1
ATOM 2107 C CA . VAL A 1 265 ? -21.031 6.738 3.605 1 75.94 265 VAL A CA 1
ATOM 2108 C C . VAL A 1 265 ? -19.812 6.344 4.426 1 75.94 265 VAL A C 1
ATOM 2110 O O . VAL A 1 265 ? -19.453 5.164 4.492 1 75.94 265 VAL A O 1
ATOM 2113 N N . ILE A 1 266 ? -19.094 7.328 4.949 1 71.12 266 ILE A N 1
ATOM 2114 C CA . ILE A 1 266 ? -18.031 7.102 5.922 1 71.12 266 ILE A CA 1
ATOM 2115 C C . ILE A 1 266 ? -18.297 7.91 7.188 1 71.12 266 ILE A C 1
ATOM 2117 O O . ILE A 1 266 ? -18.391 9.141 7.137 1 71.12 266 ILE A O 1
ATOM 2121 N N . ASP A 1 267 ? -18.359 7.301 8.375 1 68.38 267 ASP A N 1
ATOM 2122 C CA . ASP A 1 267 ? -18.578 7.961 9.656 1 68.38 267 ASP A CA 1
ATOM 2123 C C . ASP A 1 267 ? -19.688 9 9.562 1 68.38 267 ASP A C 1
ATOM 2125 O O . ASP A 1 267 ? -19.5 10.156 9.93 1 68.38 267 ASP A O 1
ATOM 2129 N N . ASP A 1 268 ? -20.734 8.664 8.922 1 67.12 268 ASP A N 1
ATOM 2130 C CA . ASP A 1 268 ? -21.953 9.438 8.828 1 67.12 268 ASP A CA 1
ATOM 2131 C C . ASP A 1 268 ? -21.812 10.578 7.824 1 67.12 268 ASP A C 1
ATOM 2133 O O . ASP A 1 268 ? -22.672 11.469 7.754 1 67.12 268 ASP A O 1
ATOM 2137 N N . HIS A 1 269 ? -20.719 10.625 7.152 1 71.81 269 HIS A N 1
ATOM 2138 C CA . HIS A 1 269 ? -20.562 11.578 6.066 1 71.81 269 HIS A CA 1
ATOM 2139 C C . HIS A 1 269 ? -20.953 10.969 4.727 1 71.81 269 HIS A C 1
ATOM 2141 O O . HIS A 1 269 ? -20.359 9.984 4.289 1 71.81 269 HIS A O 1
ATOM 2147 N N . LYS A 1 270 ? -21.938 11.602 4.148 1 72.5 270 LYS A N 1
ATOM 2148 C CA . LYS A 1 270 ? -22.422 11.109 2.863 1 72.5 270 LYS A CA 1
ATOM 2149 C C . LYS A 1 270 ? -21.438 11.445 1.737 1 72.5 270 LYS A C 1
ATOM 2151 O O . LYS A 1 270 ? -20.75 12.469 1.798 1 72.5 270 LYS A O 1
ATOM 2156 N N . SER A 1 271 ? -21.172 10.555 0.799 1 73.94 271 SER A N 1
ATOM 2157 C CA . SER A 1 271 ? -20.391 10.734 -0.42 1 73.94 271 SER A CA 1
ATOM 2158 C C . SER A 1 271 ? -18.906 10.922 -0.107 1 73.94 271 SER A C 1
ATOM 2160 O O . SER A 1 271 ? -18.219 11.711 -0.757 1 73.94 271 SER A O 1
ATOM 2162 N N . ALA A 1 272 ? -18.484 10.18 0.884 1 77.75 272 ALA A N 1
ATOM 2163 C CA . ALA A 1 272 ? -17.125 10.383 1.376 1 77.75 272 ALA A CA 1
ATOM 2164 C C . ALA A 1 272 ? -16.188 9.305 0.841 1 77.75 272 ALA A C 1
ATOM 2166 O O . ALA A 1 272 ? -14.977 9.531 0.717 1 77.75 272 ALA A O 1
ATOM 2167 N N . ALA A 1 273 ? -16.734 8.195 0.437 1 85.31 273 ALA A N 1
ATOM 2168 C CA . ALA A 1 273 ? -15.875 7.082 0.045 1 85.31 273 ALA A CA 1
ATOM 2169 C C . ALA A 1 273 ? -15.383 7.246 -1.39 1 85.31 273 ALA A C 1
ATOM 2171 O O . ALA A 1 273 ? -16.125 7.684 -2.266 1 85.31 273 ALA A O 1
ATOM 2172 N N . GLY A 1 274 ? -14.164 6.801 -1.622 1 87.88 274 GLY A N 1
ATOM 2173 C CA . GLY A 1 274 ? -13.555 6.875 -2.941 1 87.88 274 GLY A CA 1
ATOM 2174 C C . GLY A 1 274 ? -13.844 5.66 -3.803 1 87.88 274 GLY A C 1
ATOM 2175 O O . GLY A 1 274 ? -13.578 5.672 -5.008 1 87.88 274 GLY A O 1
ATOM 2176 N N . GLY A 1 275 ? -14.445 4.66 -3.191 1 93.5 275 GLY A N 1
ATOM 2177 C CA . GLY A 1 275 ? -14.781 3.461 -3.943 1 93.5 275 GLY A CA 1
ATOM 2178 C C . GLY A 1 275 ? -13.633 2.479 -4.039 1 93.5 275 GLY A C 1
ATOM 2179 O O . GLY A 1 275 ? -12.625 2.621 -3.34 1 93.5 275 GLY A O 1
ATOM 2180 N N . THR A 1 276 ? -13.734 1.499 -4.934 1 96.38 276 THR A N 1
ATOM 2181 C CA . THR A 1 276 ? -12.773 0.403 -5.027 1 96.38 276 THR A CA 1
ATOM 2182 C C . THR A 1 276 ? -11.562 0.813 -5.863 1 96.38 276 THR A C 1
ATOM 2184 O O . THR A 1 276 ? -10.445 0.36 -5.613 1 96.38 276 THR A O 1
ATOM 2187 N N . VAL A 1 277 ? -11.688 1.678 -6.852 1 96 277 VAL A N 1
ATOM 2188 C CA . VAL A 1 277 ? -10.719 1.918 -7.91 1 96 277 VAL A CA 1
ATOM 2189 C C . VAL A 1 277 ? -9.438 2.498 -7.316 1 96 277 VAL A C 1
ATOM 2191 O O . VAL A 1 277 ? -8.336 2.037 -7.629 1 96 277 VAL A O 1
ATOM 2194 N N . PRO A 1 278 ? -9.516 3.512 -6.422 1 94.56 278 PRO A N 1
ATOM 2195 C CA . PRO A 1 278 ? -8.273 4.039 -5.848 1 94.56 278 PRO A CA 1
ATOM 2196 C C . PRO A 1 278 ? -7.469 2.973 -5.109 1 94.56 278 PRO A C 1
ATOM 2198 O O . PRO A 1 278 ? -6.234 2.98 -5.16 1 94.56 278 PRO A O 1
ATOM 2201 N N . PHE A 1 279 ? -8.109 2.051 -4.441 1 97.06 279 PHE A N 1
ATOM 2202 C CA . PHE A 1 279 ? -7.422 0.993 -3.711 1 97.06 279 PHE A CA 1
ATOM 2203 C C . PHE A 1 279 ? -6.871 -0.058 -4.668 1 97.06 279 PHE A C 1
ATOM 2205 O O . PHE A 1 279 ? -5.824 -0.651 -4.414 1 97.06 279 PHE A O 1
ATOM 2212 N N . LEU A 1 280 ? -7.562 -0.254 -5.758 1 97.94 280 LEU A N 1
ATOM 2213 C CA . LEU A 1 280 ? -7.059 -1.166 -6.777 1 97.94 280 LEU A CA 1
ATOM 2214 C C . LEU A 1 280 ? -5.828 -0.587 -7.465 1 97.94 280 LEU A C 1
ATOM 2216 O O . LEU A 1 280 ? -4.941 -1.332 -7.895 1 97.94 280 LEU A O 1
ATOM 2220 N N . LYS A 1 281 ? -5.742 0.714 -7.551 1 96.44 281 LYS A N 1
ATOM 2221 C CA . LYS A 1 281 ? -4.543 1.353 -8.086 1 96.44 281 LYS A CA 1
ATOM 2222 C C . LYS A 1 281 ? -3.33 1.061 -7.203 1 96.44 281 LYS A C 1
ATOM 2224 O O . LYS A 1 281 ? -2.23 0.822 -7.711 1 96.44 281 LYS A O 1
ATOM 2229 N N . ILE A 1 282 ? -3.52 1.133 -5.934 1 97.25 282 ILE A N 1
ATOM 2230 C CA . ILE A 1 282 ? -2.457 0.763 -5.004 1 97.25 282 ILE A CA 1
ATOM 2231 C C . ILE A 1 282 ? -2.064 -0.696 -5.223 1 97.25 282 ILE A C 1
ATOM 2233 O O . ILE A 1 282 ? -0.878 -1.03 -5.254 1 97.25 282 ILE A O 1
ATOM 2237 N N . THR A 1 283 ? -3.07 -1.539 -5.402 1 97.62 283 THR A N 1
ATOM 2238 C CA . THR A 1 283 ? -2.822 -2.951 -5.668 1 97.62 283 THR A CA 1
ATOM 2239 C C . THR A 1 283 ? -1.986 -3.125 -6.934 1 97.62 283 THR A C 1
ATOM 2241 O O . THR A 1 283 ? -1.074 -3.953 -6.973 1 97.62 283 THR A O 1
ATOM 2244 N N . ASN A 1 284 ? -2.34 -2.396 -7.938 1 96 284 ASN A N 1
ATOM 2245 C CA . ASN A 1 284 ? -1.614 -2.404 -9.203 1 96 284 ASN A CA 1
ATOM 2246 C C . ASN A 1 284 ? -0.135 -2.088 -9.008 1 96 284 ASN A C 1
ATOM 2248 O O . ASN A 1 284 ? 0.73 -2.799 -9.523 1 96 284 ASN A O 1
ATOM 2252 N N . ASP A 1 285 ? 0.163 -1.077 -8.297 1 94.75 285 ASP A N 1
ATOM 2253 C CA . ASP A 1 285 ? 1.544 -0.656 -8.086 1 94.75 285 ASP A CA 1
ATOM 2254 C C . ASP A 1 285 ? 2.277 -1.622 -7.16 1 94.75 285 ASP A C 1
ATOM 2256 O O . ASP A 1 285 ? 3.492 -1.804 -7.281 1 94.75 285 ASP A O 1
ATOM 2260 N N . LEU A 1 286 ? 1.579 -2.201 -6.234 1 95.69 286 LEU A N 1
ATOM 2261 C CA . LEU A 1 286 ? 2.146 -3.258 -5.402 1 95.69 286 LEU A CA 1
ATOM 2262 C C . LEU A 1 286 ? 2.654 -4.41 -6.262 1 95.69 286 LEU A C 1
ATOM 2264 O O . LEU A 1 286 ? 3.754 -4.922 -6.035 1 95.69 286 LEU A O 1
ATOM 2268 N N . ALA A 1 287 ? 1.889 -4.809 -7.238 1 93 287 ALA A N 1
ATOM 2269 C CA . ALA A 1 287 ? 2.279 -5.895 -8.133 1 93 287 ALA A CA 1
ATOM 2270 C C . ALA A 1 287 ? 3.572 -5.559 -8.875 1 93 287 ALA A C 1
ATOM 2272 O O . ALA A 1 287 ? 4.387 -6.441 -9.141 1 93 287 ALA A O 1
ATOM 2273 N N . ILE A 1 288 ? 3.797 -4.336 -9.125 1 90.12 288 ILE A N 1
ATOM 2274 C CA . ILE A 1 288 ? 4.973 -3.881 -9.859 1 90.12 288 ILE A CA 1
ATOM 2275 C C . ILE A 1 288 ? 6.172 -3.807 -8.914 1 90.12 288 ILE A C 1
ATOM 2277 O O . ILE A 1 288 ? 7.273 -4.238 -9.258 1 90.12 288 ILE A O 1
ATOM 2281 N N . ALA A 1 289 ? 5.969 -3.299 -7.738 1 91.69 289 ALA A N 1
ATOM 2282 C CA . ALA A 1 289 ? 7.047 -3.004 -6.801 1 91.69 289 ALA A CA 1
ATOM 2283 C C . ALA A 1 289 ? 7.633 -4.289 -6.219 1 91.69 289 ALA A C 1
ATOM 2285 O O . ALA A 1 289 ? 8.836 -4.367 -5.957 1 91.69 289 ALA A O 1
ATOM 2286 N N . VAL A 1 290 ? 6.828 -5.215 -5.969 1 87.88 290 VAL A N 1
ATOM 2287 C CA . VAL A 1 290 ? 7.289 -6.449 -5.34 1 87.88 290 VAL A CA 1
ATOM 2288 C C . VAL A 1 290 ? 7.398 -7.555 -6.387 1 87.88 290 VAL A C 1
ATOM 2290 O O . VAL A 1 290 ? 6.414 -8.242 -6.68 1 87.88 290 VAL A O 1
ATOM 2293 N N . ASP A 1 291 ? 8.609 -7.41 -6.961 1 71.19 291 ASP A N 1
ATOM 2294 C CA . ASP A 1 291 ? 8.805 -8.352 -8.055 1 71.19 291 ASP A CA 1
ATOM 2295 C C . ASP A 1 291 ? 9.625 -9.562 -7.602 1 71.19 291 ASP A C 1
ATOM 2297 O O . ASP A 1 291 ? 10.273 -9.516 -6.555 1 71.19 291 ASP A O 1
ATOM 2301 N N . GLN A 1 292 ? 9.195 -10.695 -7.477 1 61.81 292 GLN A N 1
ATOM 2302 C CA . GLN A 1 292 ? 9.797 -11.984 -7.156 1 61.81 292 GLN A CA 1
ATOM 2303 C C . GLN A 1 292 ? 11.297 -11.969 -7.426 1 61.81 292 GLN A C 1
ATOM 2305 O O . GLN A 1 292 ? 11.812 -12.836 -8.141 1 61.81 292 GLN A O 1
ATOM 2310 N N . LEU A 1 293 ? 12.031 -10.984 -6.668 1 55.78 293 LEU A N 1
ATOM 2311 C CA . LEU A 1 293 ? 13.484 -10.875 -6.656 1 55.78 293 LEU A CA 1
ATOM 2312 C C . LEU A 1 293 ? 14.016 -10.516 -8.039 1 55.78 293 LEU A C 1
ATOM 2314 O O . LEU A 1 293 ? 15.047 -11.039 -8.469 1 55.78 293 LEU A O 1
ATOM 2318 N N . GLY A 1 294 ? 13.211 -9.703 -8.734 1 52.31 294 GLY A N 1
ATOM 2319 C CA . GLY A 1 294 ? 13.695 -9.18 -10 1 52.31 294 GLY A CA 1
ATOM 2320 C C . GLY A 1 294 ? 13.398 -10.086 -11.18 1 52.31 294 GLY A C 1
ATOM 2321 O O . GLY A 1 294 ? 13.664 -9.727 -12.328 1 52.31 294 GLY A O 1
ATOM 2322 N N . THR A 1 295 ? 12.969 -11.188 -10.938 1 51.47 295 THR A N 1
ATOM 2323 C CA . THR A 1 295 ? 12.828 -12.164 -12.008 1 51.47 295 THR A CA 1
ATOM 2324 C C . THR A 1 295 ? 11.453 -12.055 -12.664 1 51.47 295 THR A C 1
ATOM 2326 O O . THR A 1 295 ? 11.32 -12.195 -13.875 1 51.47 295 THR A O 1
ATOM 2329 N N . ARG A 1 296 ? 10.469 -11.727 -11.773 1 57 296 ARG A N 1
ATOM 2330 C CA . ARG A 1 296 ? 9.125 -11.711 -12.344 1 57 296 ARG A CA 1
ATOM 2331 C C . ARG A 1 296 ? 8.227 -10.719 -11.609 1 57 296 ARG A C 1
ATOM 2333 O O . ARG A 1 296 ? 8.258 -10.641 -10.383 1 57 296 ARG A O 1
ATOM 2340 N N . LYS A 1 297 ? 7.426 -10.078 -12.461 1 66.62 297 LYS A N 1
ATOM 2341 C CA . LYS A 1 297 ? 6.438 -9.18 -11.883 1 66.62 297 LYS A CA 1
ATOM 2342 C C . LYS A 1 297 ? 5.344 -9.953 -11.148 1 66.62 297 LYS A C 1
ATOM 2344 O O . LYS A 1 297 ? 5.008 -11.07 -11.531 1 66.62 297 LYS A O 1
ATOM 2349 N N . GLY A 1 298 ? 4.914 -9.406 -10.055 1 77.69 298 GLY A N 1
ATOM 2350 C CA . GLY A 1 298 ? 3.781 -10 -9.359 1 77.69 298 GLY A CA 1
ATOM 2351 C C . GLY A 1 298 ? 2.514 -10.016 -10.195 1 77.69 298 GLY A C 1
ATOM 2352 O O . GLY A 1 298 ? 2.328 -9.156 -11.062 1 77.69 298 GLY A O 1
ATOM 2353 N N . ALA A 1 299 ? 1.794 -11.031 -10.133 1 87.94 299 ALA A N 1
ATOM 2354 C CA . ALA A 1 299 ? 0.509 -11.148 -10.812 1 87.94 299 ALA A CA 1
ATOM 2355 C C . ALA A 1 299 ? -0.638 -11.242 -9.812 1 87.94 299 ALA A C 1
ATOM 2357 O O . ALA A 1 299 ? -0.666 -12.148 -8.977 1 87.94 299 ALA A O 1
ATOM 2358 N N . ILE A 1 300 ? -1.524 -10.281 -9.891 1 95.25 300 ILE A N 1
ATOM 2359 C CA . ILE A 1 300 ? -2.621 -10.242 -8.93 1 95.25 300 ILE A CA 1
ATOM 2360 C C . ILE A 1 300 ? -3.955 -10.172 -9.672 1 95.25 300 ILE A C 1
ATOM 2362 O O . ILE A 1 300 ? -4.172 -9.281 -10.492 1 95.25 300 ILE A O 1
ATOM 2366 N N . ALA A 1 301 ? -4.801 -11.141 -9.438 1 97.12 301 ALA A N 1
ATOM 2367 C CA . ALA A 1 301 ? -6.191 -11.078 -9.875 1 97.12 301 ALA A CA 1
ATOM 2368 C C . ALA A 1 301 ? -7.082 -10.477 -8.797 1 97.12 301 ALA A C 1
ATOM 2370 O O . ALA A 1 301 ? -6.918 -10.773 -7.609 1 97.12 301 ALA A O 1
ATOM 2371 N N . VAL A 1 302 ? -7.961 -9.594 -9.18 1 98.31 302 VAL A N 1
ATOM 2372 C CA . VAL A 1 302 ? -8.883 -8.945 -8.25 1 98.31 302 VAL A CA 1
ATOM 2373 C C . VAL A 1 302 ? -10.32 -9.297 -8.633 1 98.31 302 VAL A C 1
ATOM 2375 O O . VAL A 1 302 ? -10.695 -9.242 -9.805 1 98.31 302 VAL A O 1
ATOM 2378 N N . TYR A 1 303 ? -11.133 -9.688 -7.656 1 98.62 303 TYR A N 1
ATOM 2379 C CA . TYR A 1 303 ? -12.469 -10.203 -7.91 1 98.62 303 TYR A CA 1
ATOM 2380 C C . TYR A 1 303 ? -13.531 -9.242 -7.375 1 98.62 303 TYR A C 1
ATOM 2382 O O . TYR A 1 303 ? -13.367 -8.664 -6.297 1 98.62 303 TYR A O 1
ATOM 2390 N N . LEU A 1 304 ? -14.633 -9.086 -8.086 1 98.69 304 LEU A N 1
ATOM 2391 C CA . LEU A 1 304 ? -15.766 -8.25 -7.695 1 98.69 304 LEU A CA 1
ATOM 2392 C C . LEU A 1 304 ? -17.078 -8.875 -8.156 1 98.69 304 LEU A C 1
ATOM 2394 O O . LEU A 1 304 ? -17.141 -9.453 -9.242 1 98.69 304 LEU A O 1
ATOM 2398 N N . GLU A 1 305 ? -18.078 -8.789 -7.391 1 98.56 305 GLU A N 1
ATOM 2399 C CA . GLU A 1 305 ? -19.406 -9.266 -7.789 1 98.56 305 GLU A CA 1
ATOM 2400 C C . GLU A 1 305 ? -20.141 -8.219 -8.625 1 98.56 305 GLU A C 1
ATOM 2402 O O . GLU A 1 305 ? -20.031 -7.02 -8.359 1 98.56 305 GLU A O 1
ATOM 2407 N N . PRO A 1 306 ? -20.953 -8.602 -9.555 1 98.25 306 PRO A N 1
ATOM 2408 C CA . PRO A 1 306 ? -21.562 -7.672 -10.508 1 98.25 306 PRO A CA 1
ATOM 2409 C C . PRO A 1 306 ? -22.609 -6.758 -9.859 1 98.25 306 PRO A C 1
ATOM 2411 O O . PRO A 1 306 ? -23 -5.75 -10.453 1 98.25 306 PRO A O 1
ATOM 2414 N N . TRP A 1 307 ? -23.156 -7.051 -8.703 1 98.31 307 TRP A N 1
ATOM 2415 C CA . TRP A 1 307 ? -24.156 -6.195 -8.078 1 98.31 307 TRP A CA 1
ATOM 2416 C C . TRP A 1 307 ? -23.5 -4.996 -7.402 1 98.31 307 TRP A C 1
ATOM 2418 O O . TRP A 1 307 ? -24.188 -4.082 -6.941 1 98.31 307 TRP A O 1
ATOM 2428 N N . HIS A 1 308 ? -22.188 -4.988 -7.32 1 98.19 308 HIS A N 1
ATOM 2429 C CA . HIS A 1 308 ? -21.438 -3.898 -6.699 1 98.19 308 HIS A CA 1
ATOM 2430 C C . HIS A 1 308 ? -21.609 -2.602 -7.484 1 98.19 308 HIS A C 1
ATOM 2432 O O . HIS A 1 308 ? -21.516 -2.596 -8.711 1 98.19 308 HIS A O 1
ATOM 2438 N N . MET A 1 309 ? -21.812 -1.525 -6.902 1 97.44 309 MET A N 1
ATOM 2439 C CA . MET A 1 309 ? -22.094 -0.252 -7.559 1 97.44 309 MET A CA 1
ATOM 2440 C C . MET A 1 309 ? -20.906 0.205 -8.398 1 97.44 309 MET A C 1
ATOM 2442 O O . MET A 1 309 ? -21.062 0.984 -9.336 1 97.44 309 MET A O 1
ATOM 2446 N N . ASP A 1 310 ? -19.688 -0.237 -8.094 1 97.31 310 ASP A N 1
ATOM 2447 C CA . ASP A 1 310 ? -18.484 0.159 -8.82 1 97.31 310 ASP A CA 1
ATOM 2448 C C . ASP A 1 310 ? -18.234 -0.754 -10.016 1 97.31 310 ASP A C 1
ATOM 2450 O O . ASP A 1 310 ? -17.172 -0.711 -10.633 1 97.31 310 ASP A O 1
ATOM 2454 N N . ILE A 1 311 ? -19.125 -1.555 -10.461 1 98.25 311 ILE A N 1
ATOM 2455 C CA . ILE A 1 311 ? -18.938 -2.639 -11.414 1 98.25 311 ILE A CA 1
ATOM 2456 C C . ILE A 1 311 ? -18.531 -2.062 -12.773 1 98.25 311 ILE A C 1
ATOM 2458 O O . ILE A 1 311 ? -17.688 -2.625 -13.469 1 98.25 311 ILE A O 1
ATOM 2462 N N . VAL A 1 312 ? -19.094 -0.979 -13.164 1 96.75 312 VAL A N 1
ATOM 2463 C CA . VAL A 1 312 ? -18.828 -0.421 -14.484 1 96.75 312 VAL A CA 1
ATOM 2464 C C . VAL A 1 312 ? -17.391 0.06 -14.562 1 96.75 312 VAL A C 1
ATOM 2466 O O . VAL A 1 312 ? -16.672 -0.239 -15.523 1 96.75 312 VAL A O 1
ATOM 2469 N N . ASP A 1 313 ? -16.953 0.786 -13.508 1 95.62 313 ASP A N 1
ATOM 2470 C CA . ASP A 1 313 ? -15.562 1.228 -13.445 1 95.62 313 ASP A CA 1
ATOM 2471 C C . ASP A 1 313 ? -14.609 0.035 -13.359 1 95.62 313 ASP A C 1
ATOM 2473 O O . ASP A 1 313 ? -13.516 0.067 -13.93 1 95.62 313 ASP A O 1
ATOM 2477 N N . PHE A 1 314 ? -15.031 -0.948 -12.641 1 97.69 314 PHE A N 1
ATOM 2478 C CA . PHE A 1 314 ? -14.211 -2.143 -12.477 1 97.69 314 PHE A CA 1
ATOM 2479 C C . PHE A 1 314 ? -13.984 -2.838 -13.812 1 97.69 314 PHE A C 1
ATOM 2481 O O . PHE A 1 314 ? -12.867 -3.25 -14.117 1 97.69 314 PHE A O 1
ATOM 2488 N N . VAL A 1 315 ? -14.969 -2.969 -14.609 1 97.25 315 VAL A N 1
ATOM 2489 C CA . VAL A 1 315 ? -14.883 -3.611 -15.914 1 97.25 315 VAL A CA 1
ATOM 2490 C C . VAL A 1 315 ? -13.961 -2.807 -16.828 1 97.25 315 VAL A C 1
ATOM 2492 O O . VAL A 1 315 ? -13.273 -3.373 -17.672 1 97.25 315 VAL A O 1
ATOM 2495 N N . ASP A 1 316 ? -13.812 -1.536 -16.562 1 94.88 316 ASP A N 1
ATOM 2496 C CA . ASP A 1 316 ? -13.039 -0.638 -17.422 1 94.88 316 ASP A CA 1
ATOM 2497 C C . ASP A 1 316 ? -11.602 -0.515 -16.922 1 94.88 316 ASP A C 1
ATOM 2499 O O . ASP A 1 316 ? -10.82 0.275 -17.453 1 94.88 316 ASP A O 1
ATOM 2503 N N . LEU A 1 317 ? -11.195 -1.17 -15.938 1 95.44 317 LEU A N 1
ATOM 2504 C CA . LEU A 1 317 ? -9.906 -1.002 -15.266 1 95.44 317 LEU A CA 1
ATOM 2505 C C . LEU A 1 317 ? -8.758 -1.143 -16.25 1 95.44 317 LEU A C 1
ATOM 2507 O O . LEU A 1 317 ? -7.715 -0.5 -16.094 1 95.44 317 LEU A O 1
ATOM 2511 N N . LYS A 1 318 ? -8.844 -2.004 -17.297 1 92.75 318 LYS A N 1
ATOM 2512 C CA . LYS A 1 318 ? -7.727 -2.293 -18.188 1 92.75 318 LYS A CA 1
ATOM 2513 C C . LYS A 1 318 ? -7.906 -1.589 -19.531 1 92.75 318 LYS A C 1
ATOM 2515 O O . LYS A 1 318 ? -7.125 -1.809 -20.453 1 92.75 318 LYS A O 1
ATOM 2520 N N . LYS A 1 319 ? -8.906 -0.784 -19.562 1 88.94 319 LYS A N 1
ATOM 2521 C CA . LYS A 1 319 ? -9.125 -0.061 -20.812 1 88.94 319 LYS A CA 1
ATOM 2522 C C . LYS A 1 319 ? -7.98 0.911 -21.094 1 88.94 319 LYS A C 1
ATOM 2524 O O . LYS A 1 319 ? -7.441 1.529 -20.172 1 88.94 319 LYS A O 1
ATOM 2529 N N . ASN A 1 320 ? -7.605 1.1 -22.297 1 82.56 320 ASN A N 1
ATOM 2530 C CA . ASN A 1 320 ? -6.504 1.982 -22.672 1 82.56 320 ASN A CA 1
ATOM 2531 C C . ASN A 1 320 ? -6.961 3.436 -22.766 1 82.56 320 ASN A C 1
ATOM 2533 O O . ASN A 1 320 ? -6.141 4.352 -22.719 1 82.56 320 ASN A O 1
ATOM 2537 N N . SER A 1 321 ? -8.211 3.625 -22.875 1 83.31 321 SER A N 1
ATOM 2538 C CA . SER A 1 321 ? -8.742 4.977 -23 1 83.31 321 SER A CA 1
ATOM 2539 C C . SER A 1 321 ? -9.266 5.5 -21.672 1 83.31 321 SER A C 1
ATOM 2541 O O . SER A 1 321 ? -9.492 4.723 -20.75 1 83.31 321 SER A O 1
ATOM 2543 N N . GLY A 1 322 ? -9.32 6.738 -21.578 1 83.31 322 GLY A N 1
ATOM 2544 C CA . GLY A 1 322 ? -9.875 7.352 -20.375 1 83.31 322 GLY A CA 1
ATOM 2545 C C . GLY A 1 322 ? -8.812 7.879 -19.438 1 83.31 322 GLY A C 1
ATOM 2546 O O . GLY A 1 322 ? -7.652 8.031 -19.812 1 83.31 322 GLY A O 1
ATOM 2547 N N . GLU A 1 323 ? -9.266 8.203 -18.219 1 85.44 323 GLU A N 1
ATOM 2548 C CA . GLU A 1 323 ? -8.375 8.797 -17.234 1 85.44 323 GLU A CA 1
ATOM 2549 C C . GLU A 1 323 ? -7.426 7.754 -16.641 1 85.44 323 GLU A C 1
ATOM 2551 O O . GLU A 1 323 ? -7.859 6.809 -15.984 1 85.44 323 GLU A O 1
ATOM 2556 N N . GLU A 1 324 ? -6.164 7.949 -16.781 1 84.75 324 GLU A N 1
ATOM 2557 C CA . GLU A 1 324 ? -5.125 7.016 -16.359 1 84.75 324 GLU A CA 1
ATOM 2558 C C . GLU A 1 324 ? -5.191 6.773 -14.852 1 84.75 324 GLU A C 1
ATOM 2560 O O . GLU A 1 324 ? -4.859 5.68 -14.383 1 84.75 324 GLU A O 1
ATOM 2565 N N . ARG A 1 325 ? -5.695 7.758 -14.219 1 86 325 ARG A N 1
ATOM 2566 C CA . ARG A 1 325 ? -5.754 7.645 -12.766 1 86 325 ARG A CA 1
ATOM 2567 C C . ARG A 1 325 ? -6.781 6.598 -12.344 1 86 325 ARG A C 1
ATOM 2569 O O . ARG A 1 325 ? -6.777 6.145 -11.195 1 86 325 ARG A O 1
ATOM 2576 N N . ARG A 1 326 ? -7.562 6.148 -13.273 1 90.31 326 ARG A N 1
ATOM 2577 C CA . ARG A 1 326 ? -8.609 5.184 -12.953 1 90.31 326 ARG A CA 1
ATOM 2578 C C . ARG A 1 326 ? -8.352 3.846 -13.641 1 90.31 326 ARG A C 1
ATOM 2580 O O . ARG A 1 326 ? -9.258 3.012 -13.742 1 90.31 326 ARG A O 1
ATOM 2587 N N . ARG A 1 327 ? -7.137 3.666 -14.172 1 93.12 327 ARG A N 1
ATOM 2588 C CA . ARG A 1 327 ? -6.777 2.434 -14.867 1 93.12 327 ARG A CA 1
ATOM 2589 C C . ARG A 1 327 ? -5.754 1.637 -14.062 1 93.12 327 ARG A C 1
ATOM 2591 O O . ARG A 1 327 ? -4.945 2.213 -13.336 1 93.12 327 ARG A O 1
ATOM 2598 N N . ALA A 1 328 ? -5.797 0.418 -14.125 1 94.31 328 ALA A N 1
ATOM 2599 C CA . ALA A 1 328 ? -4.852 -0.518 -13.523 1 94.31 328 ALA A CA 1
ATOM 2600 C C . ALA A 1 328 ? -4.457 -1.61 -14.516 1 94.31 328 ALA A C 1
ATOM 2602 O O . ALA A 1 328 ? -4.969 -2.73 -14.445 1 94.31 328 ALA A O 1
ATOM 2603 N N . HIS A 1 329 ? -3.445 -1.391 -15.266 1 91.56 329 HIS A N 1
ATOM 2604 C CA . HIS A 1 329 ? -3.104 -2.211 -16.422 1 91.56 329 HIS A CA 1
ATOM 2605 C C . HIS A 1 329 ? -2.398 -3.494 -16 1 91.56 329 HIS A C 1
ATOM 2607 O O . HIS A 1 329 ? -2.369 -4.469 -16.75 1 91.56 329 HIS A O 1
ATOM 2613 N N . ASP A 1 330 ? -1.872 -3.51 -14.852 1 91.44 330 ASP A N 1
ATOM 2614 C CA . ASP A 1 330 ? -1.054 -4.652 -14.453 1 91.44 330 ASP A CA 1
ATOM 2615 C C . ASP A 1 330 ? -1.846 -5.621 -13.578 1 91.44 330 ASP A C 1
ATOM 2617 O O . ASP A 1 330 ? -1.305 -6.621 -13.102 1 91.44 330 ASP A O 1
ATOM 2621 N N . LEU A 1 331 ? -3.141 -5.363 -13.32 1 95.06 331 LEU A N 1
ATOM 2622 C CA . LEU A 1 331 ? -4.02 -6.273 -12.594 1 95.06 331 LEU A CA 1
ATOM 2623 C C . LEU A 1 331 ? -4.793 -7.164 -13.555 1 95.06 331 LEU A C 1
ATOM 2625 O O . LEU A 1 331 ? -4.844 -6.891 -14.758 1 95.06 331 LEU A O 1
ATOM 2629 N N . PHE A 1 332 ? -5.336 -8.219 -13.039 1 94.88 332 PHE A N 1
ATOM 2630 C CA . PHE A 1 332 ? -6.23 -9.102 -13.773 1 94.88 332 PHE A CA 1
ATOM 2631 C C . PHE A 1 332 ? -7.617 -9.125 -13.141 1 94.88 332 PHE A C 1
ATOM 2633 O O . PHE A 1 332 ? -7.879 -9.914 -12.227 1 94.88 332 PHE A O 1
ATOM 2640 N N . PRO A 1 333 ? -8.547 -8.344 -13.641 1 96.88 333 PRO A N 1
ATOM 2641 C CA . PRO A 1 333 ? -9.898 -8.305 -13.078 1 96.88 333 PRO A CA 1
ATOM 2642 C C . PRO A 1 333 ? -10.688 -9.586 -13.352 1 96.88 333 PRO A C 1
ATOM 2644 O O . PRO A 1 333 ? -10.562 -10.18 -14.422 1 96.88 333 PRO A O 1
ATOM 2647 N N . ALA A 1 334 ? -11.469 -9.984 -12.422 1 97.94 334 ALA A N 1
ATOM 2648 C CA . ALA A 1 334 ? -12.344 -11.148 -12.523 1 97.94 334 ALA A CA 1
ATOM 2649 C C . ALA A 1 334 ? -13.695 -10.875 -11.875 1 97.94 334 ALA A C 1
ATOM 2651 O O . ALA A 1 334 ? -13.789 -10.094 -10.93 1 97.94 334 ALA A O 1
ATOM 2652 N N . LEU A 1 335 ? -14.742 -11.477 -12.414 1 98.56 335 LEU A N 1
ATOM 2653 C CA . LEU A 1 335 ? -16.078 -11.297 -11.867 1 98.56 335 LEU A CA 1
ATOM 2654 C C . LEU A 1 335 ? -16.547 -12.562 -11.156 1 98.56 335 LEU A C 1
ATOM 2656 O O . LEU A 1 335 ? -16.266 -13.68 -11.602 1 98.56 335 LEU A O 1
ATOM 2660 N N . TRP A 1 336 ? -17.141 -12.391 -10.016 1 98.56 336 TRP A N 1
ATOM 2661 C CA . TRP A 1 336 ? -17.781 -13.43 -9.219 1 98.56 336 TRP A CA 1
ATOM 2662 C C . TRP A 1 336 ? -19.297 -13.406 -9.406 1 98.56 336 TRP A C 1
ATOM 2664 O O . TRP A 1 336 ? -20 -12.758 -8.641 1 98.56 336 TRP A O 1
ATOM 2674 N N . ILE A 1 337 ? -19.875 -14.18 -10.375 1 98.56 337 ILE A N 1
ATOM 2675 C CA . ILE A 1 337 ? -21.188 -13.961 -10.969 1 98.56 337 ILE A CA 1
ATOM 2676 C C . ILE A 1 337 ? -22.203 -14.898 -10.328 1 98.56 337 ILE A C 1
ATOM 2678 O O . ILE A 1 337 ? -21.984 -16.109 -10.266 1 98.56 337 ILE A O 1
ATOM 2682 N N . SER A 1 338 ? -23.375 -14.406 -9.891 1 98.5 338 SER A N 1
ATOM 2683 C CA . SER A 1 338 ? -24.453 -15.211 -9.328 1 98.5 338 SER A CA 1
ATOM 2684 C C . SER A 1 338 ? -25.375 -15.758 -10.422 1 98.5 338 SER A C 1
ATOM 2686 O O . SER A 1 338 ? -25.438 -15.195 -11.516 1 98.5 338 SER A O 1
ATOM 2688 N N . ASP A 1 339 ? -26.078 -16.812 -10.156 1 98.44 339 ASP A N 1
ATOM 2689 C CA . ASP A 1 339 ? -27.078 -17.359 -11.062 1 98.44 339 ASP A CA 1
ATOM 2690 C C . ASP A 1 339 ? -28.141 -16.297 -11.375 1 98.44 339 ASP A C 1
ATOM 2692 O O . ASP A 1 339 ? -28.594 -16.188 -12.516 1 98.44 339 ASP A O 1
ATOM 2696 N N . LEU A 1 340 ? -28.531 -15.539 -10.375 1 98.62 340 LEU A N 1
ATOM 2697 C CA . LEU A 1 340 ? -29.578 -14.547 -10.539 1 98.62 340 LEU A CA 1
ATOM 2698 C C . LEU A 1 340 ? -29.219 -13.547 -11.633 1 98.62 340 LEU A C 1
ATOM 2700 O O . LEU A 1 340 ? -30.078 -13.141 -12.414 1 98.62 340 LEU A O 1
ATOM 2704 N N . PHE A 1 341 ? -28.062 -13.078 -11.711 1 98.56 341 PHE A N 1
ATOM 2705 C CA . PHE A 1 341 ? -27.641 -12.141 -12.742 1 98.56 341 PHE A CA 1
ATOM 2706 C C . PHE A 1 341 ? -27.859 -12.734 -14.133 1 98.56 341 PHE A C 1
ATOM 2708 O O . PHE A 1 341 ? -28.406 -12.07 -15.016 1 98.56 341 PHE A O 1
ATOM 2715 N N . MET A 1 342 ? -27.312 -13.969 -14.289 1 98.5 342 MET A N 1
ATOM 2716 C CA . MET A 1 342 ? -27.484 -14.641 -15.57 1 98.5 342 MET A CA 1
ATOM 2717 C C . MET A 1 342 ? -28.953 -14.812 -15.914 1 98.5 342 MET A C 1
ATOM 2719 O O . MET A 1 342 ? -29.359 -14.656 -17.078 1 98.5 342 MET A O 1
ATOM 2723 N N . GLU A 1 343 ? -29.75 -15.156 -14.93 1 98.44 343 GLU A N 1
ATOM 2724 C CA . GLU A 1 343 ? -31.203 -15.273 -15.141 1 98.44 343 GLU A CA 1
ATOM 2725 C C . GLU A 1 343 ? -31.797 -13.953 -15.609 1 98.44 343 GLU A C 1
ATOM 2727 O O . GLU A 1 343 ? -32.594 -13.922 -16.547 1 98.44 343 GLU A O 1
ATOM 2732 N N . ARG A 1 344 ? -31.375 -12.875 -14.922 1 98.56 344 ARG A N 1
ATOM 2733 C CA . ARG A 1 344 ? -31.875 -11.547 -15.289 1 98.56 344 ARG A CA 1
ATOM 2734 C C . ARG A 1 344 ? -31.406 -11.164 -16.688 1 98.56 344 ARG A C 1
ATOM 2736 O O . ARG A 1 344 ? -32.125 -10.461 -17.406 1 98.56 344 ARG A O 1
ATOM 2743 N N . VAL A 1 345 ? -30.234 -11.531 -17.109 1 98.31 345 VAL A N 1
ATOM 2744 C CA . VAL A 1 345 ? -29.75 -11.305 -18.469 1 98.31 345 VAL A CA 1
ATOM 2745 C C . VAL A 1 345 ? -30.656 -12.016 -19.469 1 98.31 345 VAL A C 1
ATOM 2747 O O . VAL A 1 345 ? -31.078 -11.422 -20.453 1 98.31 345 VAL A O 1
ATOM 2750 N N . MET A 1 346 ? -31 -13.289 -19.219 1 97.5 346 MET A N 1
ATOM 2751 C CA . MET A 1 346 ? -31.812 -14.102 -20.109 1 97.5 346 MET A CA 1
ATOM 2752 C C . MET A 1 346 ? -33.219 -13.562 -20.203 1 97.5 346 MET A C 1
ATOM 2754 O O . MET A 1 346 ? -33.875 -13.648 -21.25 1 97.5 346 MET A O 1
ATOM 2758 N N . GLU A 1 347 ? -33.656 -12.953 -19.125 1 97.31 347 GLU A N 1
ATOM 2759 C CA . GLU A 1 347 ? -35.031 -12.453 -19.047 1 97.31 347 GLU A CA 1
ATOM 2760 C C . GLU A 1 347 ? -35.125 -11 -19.531 1 97.31 347 GLU A C 1
ATOM 2762 O O . GLU A 1 347 ? -36.188 -10.445 -19.656 1 97.31 347 GLU A O 1
ATOM 2767 N N . ASP A 1 348 ? -34 -10.469 -19.828 1 95.94 348 ASP A N 1
ATOM 2768 C CA . ASP A 1 348 ? -33.938 -9.055 -20.188 1 95.94 348 ASP A CA 1
ATOM 2769 C C . ASP A 1 348 ? -34.562 -8.18 -19.109 1 95.94 348 ASP A C 1
ATOM 2771 O O . ASP A 1 348 ? -35.406 -7.328 -19.406 1 95.94 348 ASP A O 1
ATOM 2775 N N . SER A 1 349 ? -34.25 -8.453 -17.922 1 97.19 349 SER A N 1
ATOM 2776 C CA . SER A 1 349 ? -34.781 -7.73 -16.766 1 97.19 349 SER A CA 1
ATOM 2777 C C . SER A 1 349 ? -33.75 -6.727 -16.234 1 97.19 349 SER A C 1
ATOM 2779 O O . SER A 1 349 ? -32.656 -6.574 -16.797 1 97.19 349 SER A O 1
ATOM 2781 N N . TYR A 1 350 ? -34.188 -6.086 -15.172 1 97.75 350 TYR A N 1
ATOM 2782 C CA . TYR A 1 350 ? -33.312 -5.086 -14.555 1 97.75 350 TYR A CA 1
ATOM 2783 C C . TYR A 1 350 ? -32.375 -5.73 -13.57 1 97.75 350 TYR A C 1
ATOM 2785 O O . TYR A 1 350 ? -32.625 -6.836 -13.078 1 97.75 350 TYR A O 1
ATOM 2793 N N . TRP A 1 351 ? -31.266 -5.07 -13.398 1 98.5 351 TRP A N 1
ATOM 2794 C CA . TRP A 1 351 ? -30.234 -5.426 -12.422 1 98.5 351 TRP A CA 1
ATOM 2795 C C . TRP A 1 351 ? -29.906 -4.242 -11.516 1 98.5 351 TRP A C 1
ATOM 2797 O O . TRP A 1 351 ? -29.625 -3.143 -12 1 98.5 351 TRP A O 1
ATOM 2807 N N . THR A 1 352 ? -30.078 -4.492 -10.266 1 98.44 352 THR A N 1
ATOM 2808 C CA . THR A 1 352 ? -29.891 -3.414 -9.297 1 98.44 352 THR A CA 1
ATOM 2809 C C . THR A 1 352 ? -28.5 -3.467 -8.695 1 98.44 352 THR A C 1
ATOM 2811 O O . THR A 1 352 ? -28 -4.543 -8.352 1 98.44 352 THR A O 1
ATOM 2814 N N . LEU A 1 353 ? -27.844 -2.348 -8.656 1 98.31 353 LEU A N 1
ATOM 2815 C CA . LEU A 1 353 ? -26.531 -2.205 -8.039 1 98.31 353 LEU A CA 1
ATOM 2816 C C . LEU A 1 353 ? -26.641 -1.638 -6.629 1 98.31 353 LEU A C 1
ATOM 2818 O O . LEU A 1 353 ? -27.484 -0.768 -6.375 1 98.31 353 LEU A O 1
ATOM 2822 N N . PHE A 1 354 ? -25.828 -2.184 -5.734 1 98.06 354 PHE A N 1
ATOM 2823 C CA . PHE A 1 354 ? -25.891 -1.782 -4.332 1 98.06 354 PHE A CA 1
ATOM 2824 C C . PHE A 1 354 ? -24.5 -1.388 -3.826 1 98.06 354 PHE A C 1
ATOM 2826 O O . PHE A 1 354 ? -23.484 -1.742 -4.43 1 98.06 354 PHE A O 1
ATOM 2833 N N . ASP A 1 355 ? -24.422 -0.563 -2.764 1 96.62 355 ASP A N 1
ATOM 2834 C CA . ASP A 1 355 ? -23.219 -0.366 -1.96 1 96.62 355 ASP A CA 1
ATOM 2835 C C . ASP A 1 355 ? -23.047 -1.492 -0.943 1 96.62 355 ASP A C 1
ATOM 2837 O O . ASP A 1 355 ? -23.906 -1.691 -0.08 1 96.62 355 ASP A O 1
ATOM 2841 N N . PRO A 1 356 ? -21.938 -2.197 -0.981 1 96.69 356 PRO A N 1
ATOM 2842 C CA . PRO A 1 356 ? -21.734 -3.312 -0.054 1 96.69 356 PRO A CA 1
ATOM 2843 C C . PRO A 1 356 ? -21.891 -2.898 1.408 1 96.69 356 PRO A C 1
ATOM 2845 O O . PRO A 1 356 ? -22.266 -3.719 2.25 1 96.69 356 PRO A O 1
ATOM 2848 N N . TYR A 1 357 ? -21.672 -1.702 1.676 1 94.12 357 TYR A N 1
ATOM 2849 C CA . TYR A 1 357 ? -21.781 -1.218 3.047 1 94.12 357 TYR A CA 1
ATOM 2850 C C . TYR A 1 357 ? -23.188 -1.456 3.588 1 94.12 357 TYR A C 1
ATOM 2852 O O . TYR A 1 357 ? -23.359 -1.741 4.773 1 94.12 357 TYR A O 1
ATOM 2860 N N . GLU A 1 358 ? -24.156 -1.403 2.711 1 95.31 358 GLU A N 1
ATOM 2861 C CA . GLU A 1 358 ? -25.562 -1.488 3.133 1 95.31 358 GLU A CA 1
ATOM 2862 C C . GLU A 1 358 ? -26.094 -2.908 2.979 1 95.31 358 GLU A C 1
ATOM 2864 O O . GLU A 1 358 ? -27.156 -3.236 3.512 1 95.31 358 GLU A O 1
ATOM 2869 N N . VAL A 1 359 ? -25.391 -3.68 2.201 1 97.12 359 VAL A N 1
ATOM 2870 C CA . VAL A 1 359 ? -25.891 -5.016 1.885 1 97.12 359 VAL A CA 1
ATOM 2871 C C . VAL A 1 359 ? -24.734 -6.023 1.955 1 97.12 359 VAL A C 1
ATOM 2873 O O . VAL A 1 359 ? -24.562 -6.836 1.044 1 97.12 359 VAL A O 1
ATOM 2876 N N . ARG A 1 360 ? -23.906 -6.012 2.922 1 92 360 ARG A N 1
ATOM 2877 C CA . ARG A 1 360 ? -22.656 -6.766 3.043 1 92 360 ARG A CA 1
ATOM 2878 C C . ARG A 1 360 ? -22.906 -8.266 2.922 1 92 360 ARG A C 1
ATOM 2880 O O . ARG A 1 360 ? -22.078 -9 2.389 1 92 360 ARG A O 1
ATOM 2887 N N . ASP A 1 361 ? -23.984 -8.734 3.4 1 95.06 361 ASP A N 1
ATOM 2888 C CA . ASP A 1 361 ? -24.281 -10.156 3.477 1 95.06 361 ASP A CA 1
ATOM 2889 C C . ASP A 1 361 ? -24.469 -10.75 2.084 1 95.06 361 ASP A C 1
ATOM 2891 O O . ASP A 1 361 ? -24.453 -11.977 1.914 1 95.06 361 ASP A O 1
ATOM 2895 N N . LEU A 1 362 ? -24.703 -9.922 1.03 1 96.94 362 LEU A N 1
ATOM 2896 C CA . LEU A 1 362 ? -24.844 -10.445 -0.325 1 96.94 362 LEU A CA 1
ATOM 2897 C C . LEU A 1 362 ? -23.562 -11.156 -0.762 1 96.94 362 LEU A C 1
ATOM 2899 O O . LEU A 1 362 ? -23.625 -12.133 -1.518 1 96.94 362 LEU A O 1
ATOM 2903 N N . SER A 1 363 ? -22.422 -10.695 -0.285 1 95.06 363 SER A N 1
ATOM 2904 C CA . SER A 1 363 ? -21.156 -11.32 -0.664 1 95.06 363 SER A CA 1
ATOM 2905 C C . SER A 1 363 ? -20.922 -12.609 0.115 1 95.06 363 SER A C 1
ATOM 2907 O O . SER A 1 363 ? -20 -13.359 -0.195 1 95.06 363 SER A O 1
ATOM 2909 N N . GLU A 1 364 ? -21.797 -12.938 1.071 1 94.25 364 GLU A N 1
ATOM 2910 C CA . GLU A 1 364 ? -21.625 -14.109 1.926 1 94.25 364 GLU A CA 1
ATOM 2911 C C . GLU A 1 364 ? -22.703 -15.148 1.678 1 94.25 364 GLU A C 1
ATOM 2913 O O . GLU A 1 364 ? -22.844 -16.109 2.439 1 94.25 364 GLU A O 1
ATOM 2918 N N . THR A 1 365 ? -23.531 -14.859 0.711 1 96.69 365 THR A N 1
ATOM 2919 C CA . THR A 1 365 ? -24.625 -15.773 0.398 1 96.69 365 THR A CA 1
ATOM 2920 C C . THR A 1 365 ? -24.609 -16.156 -1.078 1 96.69 365 THR A C 1
ATOM 2922 O O . THR A 1 365 ? -23.953 -15.5 -1.887 1 96.69 365 THR A O 1
ATOM 2925 N N . PHE A 1 366 ? -25.297 -17.219 -1.437 1 97.5 366 PHE A N 1
ATOM 2926 C CA . PHE A 1 366 ? -25.406 -17.703 -2.807 1 97.5 366 PHE A CA 1
ATOM 2927 C C . PHE A 1 366 ? -26.734 -18.422 -3.016 1 97.5 366 PHE A C 1
ATOM 2929 O O . PHE A 1 366 ? -27.5 -18.625 -2.064 1 97.5 366 PHE A O 1
ATOM 2936 N N . GLY A 1 367 ? -27.078 -18.734 -4.215 1 97.19 367 GLY A N 1
ATOM 2937 C CA . GLY A 1 367 ? -28.266 -19.5 -4.523 1 97.19 367 GLY A CA 1
ATOM 2938 C C . GLY A 1 367 ? -29.562 -18.812 -4.117 1 97.19 367 GLY A C 1
ATOM 2939 O O . GLY A 1 367 ? -29.703 -17.594 -4.316 1 97.19 367 GLY A O 1
ATOM 2940 N N . ASP A 1 368 ? -30.422 -19.547 -3.463 1 97.56 368 ASP A N 1
ATOM 2941 C CA . ASP A 1 368 ? -31.75 -19.047 -3.117 1 97.56 368 ASP A CA 1
ATOM 2942 C C . ASP A 1 368 ? -31.688 -18 -2.014 1 97.56 368 ASP A C 1
ATOM 2944 O O . ASP A 1 368 ? -32.438 -17.031 -2.018 1 97.56 368 ASP A O 1
ATOM 2948 N N . GLU A 1 369 ? -30.781 -18.234 -1.147 1 97.69 369 GLU A N 1
ATOM 2949 C CA . GLU A 1 369 ? -30.609 -17.25 -0.078 1 97.69 369 GLU A CA 1
ATOM 2950 C C . GLU A 1 369 ? -30.172 -15.898 -0.631 1 97.69 369 GLU A C 1
ATOM 2952 O O . GLU A 1 369 ? -30.688 -14.852 -0.217 1 97.69 369 GLU A O 1
ATOM 2957 N N . PHE A 1 370 ? -29.219 -15.914 -1.518 1 98 370 PHE A N 1
ATOM 2958 C CA . PHE A 1 370 ? -28.781 -14.695 -2.188 1 98 370 PHE A CA 1
ATOM 2959 C C . PHE A 1 370 ? -29.938 -14.031 -2.92 1 98 370 PHE A C 1
ATOM 2961 O O . PHE A 1 370 ? -30.156 -12.82 -2.801 1 98 370 PHE A O 1
ATOM 2968 N N . LYS A 1 371 ? -30.672 -14.789 -3.705 1 98.06 371 LYS A N 1
ATOM 2969 C CA . LYS A 1 371 ? -31.797 -14.273 -4.492 1 98.06 371 LYS A CA 1
ATOM 2970 C C . LYS A 1 371 ? -32.812 -13.578 -3.598 1 98.06 371 LYS A C 1
ATOM 2972 O O . LYS A 1 371 ? -33.281 -12.484 -3.91 1 98.06 371 LYS A O 1
ATOM 2977 N N . ALA A 1 372 ? -33.156 -14.227 -2.525 1 98.31 372 ALA A N 1
ATOM 2978 C CA . ALA A 1 372 ? -34.125 -13.68 -1.603 1 98.31 372 ALA A CA 1
ATOM 2979 C C . ALA A 1 372 ? -33.656 -12.352 -1.014 1 98.31 372 ALA A C 1
ATOM 2981 O O . ALA A 1 372 ? -34.438 -11.383 -0.958 1 98.31 372 ALA A O 1
ATOM 2982 N N . LYS A 1 373 ? -32.406 -12.32 -0.593 1 98.25 373 LYS A N 1
ATOM 2983 C CA . LYS A 1 373 ? -31.859 -11.109 0.001 1 98.25 373 LYS A CA 1
ATOM 2984 C C . LYS A 1 373 ? -31.734 -9.992 -1.034 1 98.25 373 LYS A C 1
ATOM 2986 O O . LYS A 1 373 ? -32.062 -8.836 -0.751 1 98.25 373 LYS A O 1
ATOM 2991 N N . TYR A 1 374 ? -31.25 -10.336 -2.244 1 98.44 374 TYR A N 1
ATOM 2992 C CA . TYR A 1 374 ? -31.109 -9.367 -3.326 1 98.44 374 TYR A CA 1
ATOM 2993 C C . TYR A 1 374 ? -32.438 -8.711 -3.654 1 98.44 374 TYR A C 1
ATOM 2995 O O . TYR A 1 374 ? -32.531 -7.48 -3.732 1 98.44 374 TYR A O 1
ATOM 3003 N N . VAL A 1 375 ? -33.5 -9.477 -3.834 1 98.19 375 VAL A N 1
ATOM 3004 C CA . VAL A 1 375 ? -34.812 -8.969 -4.195 1 98.19 375 VAL A CA 1
ATOM 3005 C C . VAL A 1 375 ? -35.375 -8.125 -3.051 1 98.19 375 VAL A C 1
ATOM 3007 O O . VAL A 1 375 ? -36 -7.094 -3.285 1 98.19 375 VAL A O 1
ATOM 3010 N N . ALA A 1 376 ? -35.156 -8.594 -1.849 1 98.19 376 ALA A N 1
ATOM 3011 C CA . ALA A 1 376 ? -35.594 -7.816 -0.693 1 98.19 376 ALA A CA 1
ATOM 3012 C C . ALA A 1 376 ? -34.938 -6.434 -0.687 1 98.19 376 ALA A C 1
ATOM 3014 O O . ALA A 1 376 ? -35.625 -5.43 -0.426 1 98.19 376 ALA A O 1
ATOM 3015 N N . TYR A 1 377 ? -33.656 -6.395 -0.92 1 98 377 TYR A N 1
ATOM 3016 C CA . TYR A 1 377 ? -32.938 -5.125 -0.948 1 98 377 TYR A CA 1
ATOM 3017 C C . TYR A 1 377 ? -33.406 -4.262 -2.117 1 98 377 TYR A C 1
ATOM 3019 O O . TYR A 1 377 ? -33.469 -3.037 -2.002 1 98 377 TYR A O 1
ATOM 3027 N N . GLU A 1 378 ? -33.656 -4.863 -3.271 1 97.25 378 GLU A N 1
ATOM 3028 C CA . GLU A 1 378 ? -34.188 -4.156 -4.434 1 97.25 378 GLU A CA 1
ATOM 3029 C C . GLU A 1 378 ? -35.469 -3.426 -4.098 1 97.25 378 GLU A C 1
ATOM 3031 O O . GLU A 1 378 ? -35.75 -2.355 -4.641 1 97.25 378 GLU A O 1
ATOM 3036 N N . ASN A 1 379 ? -36.219 -3.977 -3.188 1 97.12 379 ASN A N 1
ATOM 3037 C CA . ASN A 1 379 ? -37.562 -3.436 -2.871 1 97.12 379 ASN A CA 1
ATOM 3038 C C . ASN A 1 379 ? -37.5 -2.547 -1.631 1 97.12 379 ASN A C 1
ATOM 3040 O O . ASN A 1 379 ? -38.531 -1.959 -1.247 1 97.12 379 ASN A O 1
ATOM 3044 N N . ASP A 1 380 ? -36.406 -2.525 -0.983 1 97.06 380 ASP A N 1
ATOM 3045 C CA . ASP A 1 380 ? -36.25 -1.681 0.197 1 97.06 380 ASP A CA 1
ATOM 3046 C C . ASP A 1 380 ? -35.906 -0.243 -0.197 1 97.06 380 ASP A C 1
ATOM 3048 O O . ASP A 1 380 ? -34.812 0.039 -0.675 1 97.06 380 ASP A O 1
ATOM 3052 N N . GLU A 1 381 ? -36.719 0.661 0.076 1 94.88 381 GLU A N 1
ATOM 3053 C CA . GLU A 1 381 ? -36.562 2.045 -0.366 1 94.88 381 GLU A CA 1
ATOM 3054 C C . GLU A 1 381 ? -35.531 2.789 0.456 1 94.88 381 GLU A C 1
ATOM 3056 O O . GLU A 1 381 ? -35.062 3.855 0.053 1 94.88 381 GLU A O 1
ATOM 3061 N N . THR A 1 382 ? -35.125 2.201 1.481 1 93.94 382 THR A N 1
ATOM 3062 C CA . THR A 1 382 ? -34.188 2.875 2.354 1 93.94 382 THR A CA 1
ATOM 3063 C C . THR A 1 382 ? -32.75 2.607 1.895 1 93.94 382 THR A C 1
ATOM 3065 O O . THR A 1 382 ? -31.812 3.289 2.324 1 93.94 382 THR A O 1
ATOM 3068 N N . ILE A 1 383 ? -32.625 1.728 0.973 1 94.19 383 ILE A N 1
ATOM 3069 C CA . ILE A 1 383 ? -31.297 1.33 0.514 1 94.19 383 ILE A CA 1
ATOM 3070 C C . ILE A 1 383 ? -30.922 2.121 -0.739 1 94.19 383 ILE A C 1
ATOM 3072 O O . ILE A 1 383 ? -31.75 2.277 -1.646 1 94.19 383 ILE A O 1
ATOM 3076 N N . THR A 1 384 ? -29.719 2.715 -0.706 1 91.44 384 THR A N 1
ATOM 3077 C CA . THR A 1 384 ? -29.203 3.369 -1.903 1 91.44 384 THR A CA 1
ATOM 3078 C C . THR A 1 384 ? -28.984 2.355 -3.025 1 91.44 384 THR A C 1
ATOM 3080 O O . THR A 1 384 ? -28.406 1.291 -2.805 1 91.44 384 THR A O 1
ATOM 3083 N N . LYS A 1 385 ? -29.484 2.621 -4.16 1 95.12 385 LYS A N 1
ATOM 3084 C CA . LYS A 1 385 ? -29.344 1.668 -5.258 1 95.12 385 LYS A CA 1
ATOM 3085 C C . LYS A 1 385 ? -29.328 2.383 -6.605 1 95.12 385 LYS A C 1
ATOM 3087 O O . LYS A 1 385 ? -29.75 3.539 -6.707 1 95.12 385 LYS A O 1
ATOM 3092 N N . ASP A 1 386 ? -28.719 1.861 -7.516 1 95.31 386 ASP A N 1
ATOM 3093 C CA . ASP A 1 386 ? -28.766 2.211 -8.93 1 95.31 386 ASP A CA 1
ATOM 3094 C C . ASP A 1 386 ? -29.266 1.04 -9.773 1 95.31 386 ASP A C 1
ATOM 3096 O O . ASP A 1 386 ? -29.219 -0.111 -9.336 1 95.31 386 ASP A O 1
ATOM 3100 N N . ARG A 1 387 ? -29.891 1.345 -10.891 1 96.31 387 ARG A N 1
ATOM 3101 C CA . ARG A 1 387 ? -30.484 0.286 -11.695 1 96.31 387 ARG A CA 1
ATOM 3102 C C . ARG A 1 387 ? -30.094 0.412 -13.164 1 96.31 387 ARG A C 1
ATOM 3104 O O . ARG A 1 387 ? -29.953 1.521 -13.68 1 96.31 387 ARG A O 1
ATOM 3111 N N . MET A 1 388 ? -29.891 -0.706 -13.781 1 97.75 388 MET A N 1
ATOM 3112 C CA . MET A 1 388 ? -29.656 -0.793 -15.219 1 97.75 388 MET A CA 1
ATOM 3113 C C . MET A 1 388 ? -30.203 -2.102 -15.781 1 97.75 388 MET A C 1
ATOM 3115 O O . MET A 1 388 ? -30.641 -2.973 -15.023 1 97.75 388 MET A O 1
ATOM 3119 N N . LYS A 1 389 ? -30.234 -2.189 -17.047 1 98.06 389 LYS A N 1
ATOM 3120 C CA . LYS A 1 389 ? -30.609 -3.469 -17.641 1 98.06 389 LYS A CA 1
ATOM 3121 C C . LYS A 1 389 ? -29.5 -4.5 -17.484 1 98.06 389 LYS A C 1
ATOM 3123 O O . LYS A 1 389 ? -28.328 -4.195 -17.734 1 98.06 389 LYS A O 1
ATOM 3128 N N . ALA A 1 390 ? -29.875 -5.695 -17.047 1 98.31 390 ALA A N 1
ATOM 3129 C CA . ALA A 1 390 ? -28.891 -6.766 -16.906 1 98.31 390 ALA A CA 1
ATOM 3130 C C . ALA A 1 390 ? -28.156 -7.016 -18.219 1 98.31 390 ALA A C 1
ATOM 3132 O O . ALA A 1 390 ? -26.938 -7.219 -18.219 1 98.31 390 ALA A O 1
ATOM 3133 N N . LYS A 1 391 ? -28.844 -6.945 -19.297 1 97.94 391 LYS A N 1
ATOM 3134 C CA . LYS A 1 391 ? -28.281 -7.195 -20.625 1 97.94 391 LYS A CA 1
ATOM 3135 C C . LYS A 1 391 ? -27.234 -6.148 -20.984 1 97.94 391 LYS A C 1
ATOM 3137 O O . LYS A 1 391 ? -26.234 -6.453 -21.656 1 97.94 391 LYS A O 1
ATOM 3142 N N . ASP A 1 392 ? -27.438 -4.93 -20.578 1 97.62 392 ASP A N 1
ATOM 3143 C CA . ASP A 1 392 ? -26.484 -3.863 -20.875 1 97.62 392 ASP A CA 1
ATOM 3144 C C . ASP A 1 392 ? -25.156 -4.102 -20.156 1 97.62 392 ASP A C 1
ATOM 3146 O O . ASP A 1 392 ? -24.094 -3.91 -20.734 1 97.62 392 ASP A O 1
ATOM 3150 N N . LEU A 1 393 ? -25.297 -4.477 -18.891 1 98.19 393 LEU A N 1
ATOM 3151 C CA . LEU A 1 393 ? -24.078 -4.793 -18.156 1 98.19 393 LEU A CA 1
ATOM 3152 C C . LEU A 1 393 ? -23.375 -5.996 -18.766 1 98.19 393 LEU A C 1
ATOM 3154 O O . LEU A 1 393 ? -22.141 -5.996 -18.922 1 98.19 393 LEU A O 1
ATOM 3158 N N . TRP A 1 394 ? -24.094 -6.965 -19.156 1 98.19 394 TRP A N 1
ATOM 3159 C CA . TRP A 1 394 ? -23.531 -8.172 -19.75 1 98.19 394 TRP A CA 1
ATOM 3160 C C . TRP A 1 394 ? -22.812 -7.844 -21.062 1 98.19 394 TRP A C 1
ATOM 3162 O O . TRP A 1 394 ? -21.703 -8.328 -21.312 1 98.19 394 TRP A O 1
ATOM 3172 N N . LYS A 1 395 ? -23.406 -7.062 -21.875 1 96.88 395 LYS A N 1
ATOM 3173 C CA . LYS A 1 395 ? -22.797 -6.629 -23.125 1 96.88 395 LYS A CA 1
ATOM 3174 C C . LYS A 1 395 ? -21.469 -5.898 -22.859 1 96.88 395 LYS A C 1
ATOM 3176 O O . LYS A 1 395 ? -20.5 -6.105 -23.578 1 96.88 395 LYS A O 1
ATOM 3181 N N . LYS A 1 396 ? -21.5 -5.066 -21.875 1 96.25 396 LYS A N 1
ATOM 3182 C CA . LYS A 1 396 ? -20.281 -4.348 -21.516 1 96.25 396 LYS A CA 1
ATOM 3183 C C . LYS A 1 396 ? -19.172 -5.312 -21.094 1 96.25 396 LYS A C 1
ATOM 3185 O O . LYS A 1 396 ? -18.016 -5.141 -21.469 1 96.25 396 LYS A O 1
ATOM 3190 N N . ILE A 1 397 ? -19.5 -6.258 -20.312 1 97.12 397 ILE A N 1
ATOM 3191 C CA . ILE A 1 397 ? -18.562 -7.27 -19.828 1 97.12 397 ILE A CA 1
ATOM 3192 C C . ILE A 1 397 ? -17.969 -8.023 -21.016 1 97.12 397 ILE A C 1
ATOM 3194 O O . ILE A 1 397 ? -16.75 -8.148 -21.141 1 97.12 397 ILE A O 1
ATOM 3198 N N . LEU A 1 398 ? -18.812 -8.477 -21.922 1 95.12 398 LEU A N 1
ATOM 3199 C CA . LEU A 1 398 ? -18.359 -9.266 -23.062 1 95.12 398 LEU A CA 1
ATOM 3200 C C . LEU A 1 398 ? -17.5 -8.414 -24 1 95.12 398 LEU A C 1
ATOM 3202 O O . LEU A 1 398 ? -16.531 -8.914 -24.578 1 95.12 398 LEU A O 1
ATOM 3206 N N . THR A 1 399 ? -17.891 -7.176 -24.125 1 92.75 399 THR A N 1
ATOM 3207 C CA . THR A 1 399 ? -17.094 -6.27 -24.953 1 92.75 399 THR A CA 1
ATOM 3208 C C . THR A 1 399 ? -15.695 -6.098 -24.391 1 92.75 399 THR A C 1
ATOM 3210 O O . THR A 1 399 ? -14.703 -6.164 -25.125 1 92.75 399 THR A O 1
ATOM 3213 N N . SER A 1 400 ? -15.641 -5.883 -23.094 1 91.62 400 SER A N 1
ATOM 3214 C CA . SER A 1 400 ? -14.344 -5.766 -22.438 1 91.62 400 SER A CA 1
ATOM 3215 C C . SER A 1 400 ? -13.539 -7.051 -22.578 1 91.62 400 SER A C 1
ATOM 3217 O O . SER A 1 400 ? -12.328 -7.008 -22.828 1 91.62 400 SER A O 1
ATOM 3219 N N . TYR A 1 401 ? -14.195 -8.078 -22.391 1 87.56 401 TYR A N 1
ATOM 3220 C CA . TYR A 1 401 ? -13.555 -9.391 -22.469 1 87.56 401 TYR A CA 1
ATOM 3221 C C . TYR A 1 401 ? -12.945 -9.609 -23.859 1 87.56 401 TYR A C 1
ATOM 3223 O O . TYR A 1 401 ? -11.852 -10.156 -23.969 1 87.56 401 TYR A O 1
ATOM 3231 N N . PHE A 1 402 ? -13.578 -9.172 -24.797 1 83.69 402 PHE A N 1
ATOM 3232 C CA . PHE A 1 402 ? -13.125 -9.32 -26.172 1 83.69 402 PHE A CA 1
ATOM 3233 C C . PHE A 1 402 ? -11.961 -8.383 -26.453 1 83.69 402 PHE A C 1
ATOM 3235 O O . PHE A 1 402 ? -11.016 -8.758 -27.156 1 83.69 402 PHE A O 1
ATOM 3242 N N . GLU A 1 403 ? -12.023 -7.203 -25.891 1 83.56 403 GLU A N 1
ATOM 3243 C CA . GLU A 1 403 ? -11.031 -6.176 -26.203 1 83.56 403 GLU A CA 1
ATOM 3244 C C . GLU A 1 403 ? -9.719 -6.426 -25.469 1 83.56 403 GLU A C 1
ATOM 3246 O O . GLU A 1 403 ? -8.641 -6.27 -26.047 1 83.56 403 GLU A O 1
ATOM 3251 N N . VAL A 1 404 ? -9.867 -6.82 -24.25 1 85.56 404 VAL A N 1
ATOM 3252 C CA . VAL A 1 404 ? -8.633 -6.836 -23.453 1 85.56 404 VAL A CA 1
ATOM 3253 C C . VAL A 1 404 ? -8.469 -8.195 -22.781 1 85.56 404 VAL A C 1
ATOM 3255 O O . VAL A 1 404 ? -7.52 -8.414 -22.031 1 85.56 404 VAL A O 1
ATOM 3258 N N . GLY A 1 405 ? -9.359 -9.18 -23.062 1 83.56 405 GLY A N 1
ATOM 3259 C CA . GLY A 1 405 ? -9.234 -10.539 -22.562 1 83.56 405 GLY A CA 1
ATOM 3260 C C . GLY A 1 405 ? -9.672 -10.672 -21.109 1 83.56 405 GLY A C 1
ATOM 3261 O O . GLY A 1 405 ? -9.414 -11.688 -20.469 1 83.56 405 GLY A O 1
ATOM 3262 N N . SER A 1 406 ? -10.203 -9.719 -20.531 1 87.12 406 SER A N 1
ATOM 3263 C CA . SER A 1 406 ? -10.711 -9.656 -19.156 1 87.12 406 SER A CA 1
ATOM 3264 C C . SER A 1 406 ? -12.016 -8.867 -19.094 1 87.12 406 SER A C 1
ATOM 3266 O O . SER A 1 406 ? -12.352 -8.133 -20.016 1 87.12 406 SER A O 1
ATOM 3268 N N . PRO A 1 407 ? -12.742 -9.016 -18.016 1 95.5 407 PRO A N 1
ATOM 3269 C CA . PRO A 1 407 ? -12.5 -9.75 -16.766 1 95.5 407 PRO A CA 1
ATOM 3270 C C . PRO A 1 407 ? -12.734 -11.25 -16.906 1 95.5 407 PRO A C 1
ATOM 3272 O O . PRO A 1 407 ? -13.586 -11.672 -17.703 1 95.5 407 PRO A O 1
ATOM 3275 N N . PHE A 1 408 ? -12.008 -12.055 -16.094 1 96.12 408 PHE A N 1
ATOM 3276 C CA . PHE A 1 408 ? -12.305 -13.484 -15.992 1 96.12 408 PHE A CA 1
ATOM 3277 C C . PHE A 1 408 ? -13.711 -13.703 -15.445 1 96.12 408 PHE A C 1
ATOM 3279 O O . PHE A 1 408 ? -14.234 -12.867 -14.711 1 96.12 408 PHE A O 1
ATOM 3286 N N . LEU A 1 409 ? -14.312 -14.789 -15.867 1 97.88 409 LEU A N 1
ATOM 3287 C CA . LEU A 1 409 ? -15.68 -15.055 -15.422 1 97.88 409 LEU A CA 1
ATOM 3288 C C . LEU A 1 409 ? -15.734 -16.297 -14.539 1 97.88 409 LEU A C 1
ATOM 3290 O O . LEU A 1 409 ? -15.32 -17.375 -14.945 1 97.88 409 LEU A O 1
ATOM 3294 N N . CYS A 1 410 ? -16.203 -16.156 -13.328 1 98.38 410 CYS A N 1
ATOM 3295 C CA . CYS A 1 410 ? -16.391 -17.234 -12.367 1 98.38 410 CYS A CA 1
ATOM 3296 C C . CYS A 1 410 ? -17.828 -17.266 -11.867 1 98.38 410 CYS A C 1
ATOM 3298 O O . CYS A 1 410 ? -18.469 -16.219 -11.695 1 98.38 410 CYS A O 1
ATOM 3300 N N . TRP A 1 411 ? -18.359 -18.406 -11.625 1 98.5 411 TRP A N 1
ATOM 3301 C CA . TRP A 1 411 ? -19.75 -18.562 -11.234 1 98.5 411 TRP A CA 1
ATOM 3302 C C . TRP A 1 411 ? -19.859 -18.906 -9.75 1 98.5 411 TRP A C 1
ATOM 3304 O O . TRP A 1 411 ? -19.656 -20.047 -9.344 1 98.5 411 TRP A O 1
ATOM 3314 N N . LYS A 1 412 ? -20.359 -17.984 -9.047 1 98.12 412 LYS A N 1
ATOM 3315 C CA . LYS A 1 412 ? -20.422 -17.984 -7.586 1 98.12 412 LYS A CA 1
ATOM 3316 C C . LYS A 1 412 ? -21.281 -19.141 -7.074 1 98.12 412 LYS A C 1
ATOM 3318 O O . LYS A 1 412 ? -20.875 -19.859 -6.16 1 98.12 412 LYS A O 1
ATOM 3323 N N . ASP A 1 413 ? -22.422 -19.344 -7.625 1 98.38 413 ASP A N 1
ATOM 3324 C CA . ASP A 1 413 ? -23.391 -20.297 -7.082 1 98.38 413 ASP A CA 1
ATOM 3325 C C . ASP A 1 413 ? -22.969 -21.734 -7.344 1 98.38 413 ASP A C 1
ATOM 3327 O O . ASP A 1 413 ? -23.078 -22.594 -6.469 1 98.38 413 ASP A O 1
ATOM 3331 N N . THR A 1 414 ? -22.453 -22 -8.539 1 98 414 THR A N 1
ATOM 3332 C CA . THR A 1 414 ? -21.938 -23.328 -8.82 1 98 414 THR A CA 1
ATOM 3333 C C . THR A 1 414 ? -20.781 -23.672 -7.891 1 98 414 THR A C 1
ATOM 3335 O O . THR A 1 414 ? -20.719 -24.766 -7.34 1 98 414 THR A O 1
ATOM 3338 N N . ALA A 1 415 ? -19.828 -22.75 -7.727 1 98.5 415 ALA A N 1
ATOM 3339 C CA . ALA A 1 415 ? -18.656 -22.953 -6.871 1 98.5 415 ALA A CA 1
ATOM 3340 C C . ALA A 1 415 ? -19.078 -23.281 -5.441 1 98.5 415 ALA A C 1
ATOM 3342 O O . ALA A 1 415 ? -18.547 -24.219 -4.828 1 98.5 415 ALA A O 1
ATOM 3343 N N . ASN A 1 416 ? -20.062 -22.547 -4.922 1 98.44 416 ASN A N 1
ATOM 3344 C CA . ASN A 1 416 ? -20.422 -22.719 -3.52 1 98.44 416 ASN A CA 1
ATOM 3345 C C . ASN A 1 416 ? -21.375 -23.891 -3.328 1 98.44 416 ASN A C 1
ATOM 3347 O O . ASN A 1 416 ? -21.328 -24.578 -2.301 1 98.44 416 ASN A O 1
ATOM 3351 N N . ARG A 1 417 ? -22.281 -24.172 -4.324 1 97.69 417 ARG A N 1
ATOM 3352 C CA . ARG A 1 417 ? -23.156 -25.328 -4.25 1 97.69 417 ARG A CA 1
ATOM 3353 C C . ARG A 1 417 ? -22.359 -26.625 -4.211 1 97.69 417 ARG A C 1
ATOM 3355 O O . ARG A 1 417 ? -22.766 -27.594 -3.566 1 97.69 417 ARG A O 1
ATOM 3362 N N . THR A 1 418 ? -21.25 -26.656 -4.883 1 98.06 418 THR A N 1
ATOM 3363 C CA . THR A 1 418 ? -20.453 -27.859 -4.988 1 98.06 418 THR A CA 1
ATOM 3364 C C . THR A 1 418 ? -19.266 -27.828 -4.023 1 98.06 418 THR A C 1
ATOM 3366 O O . THR A 1 418 ? -18.375 -28.672 -4.094 1 98.06 418 THR A O 1
ATOM 3369 N N . ASN A 1 419 ? -19.203 -26.844 -3.113 1 98.31 419 ASN A N 1
ATOM 3370 C CA . ASN A 1 419 ? -18.141 -26.719 -2.121 1 98.31 419 ASN A CA 1
ATOM 3371 C C . ASN A 1 419 ? -18.156 -27.875 -1.134 1 98.31 419 ASN A C 1
ATOM 3373 O O . ASN A 1 419 ? -19.094 -28.031 -0.347 1 98.31 419 ASN A O 1
ATOM 3377 N N . PRO A 1 420 ? -17.094 -28.688 -1.095 1 98.5 420 PRO A N 1
ATOM 3378 C CA . PRO A 1 420 ? -17.094 -29.828 -0.17 1 98.5 420 PRO A CA 1
ATOM 3379 C C . PRO A 1 420 ? -17.047 -29.391 1.294 1 98.5 420 PRO A C 1
ATOM 3381 O O . PRO A 1 420 ? -17.391 -30.188 2.184 1 98.5 420 PRO A O 1
ATOM 3384 N N . ASN A 1 421 ? -16.641 -28.188 1.582 1 98.44 421 ASN A N 1
ATOM 3385 C CA . ASN A 1 421 ? -16.453 -27.734 2.951 1 98.44 421 ASN A CA 1
ATOM 3386 C C . ASN A 1 421 ? -17.312 -26.5 3.25 1 98.44 421 ASN A C 1
ATOM 3388 O O . ASN A 1 421 ? -16.875 -25.578 3.943 1 98.44 421 ASN A O 1
ATOM 3392 N N . SER A 1 422 ? -18.484 -26.453 2.744 1 97.19 422 SER A N 1
ATOM 3393 C CA . SER A 1 422 ? -19.406 -25.328 2.916 1 97.19 422 SER A CA 1
ATOM 3394 C C . SER A 1 422 ? -19.828 -25.172 4.375 1 97.19 422 SER A C 1
ATOM 3396 O O . SER A 1 422 ? -20.312 -24.109 4.785 1 97.19 422 SER A O 1
ATOM 3398 N N . HIS A 1 423 ? -19.641 -26.188 5.25 1 96.94 423 HIS A N 1
ATOM 3399 C CA . HIS A 1 423 ? -20.062 -26.188 6.645 1 96.94 423 HIS A CA 1
ATOM 3400 C C . HIS A 1 423 ? -19.188 -25.25 7.484 1 96.94 423 HIS A C 1
ATOM 3402 O O . HIS A 1 423 ? -19.578 -24.859 8.578 1 96.94 423 HIS A O 1
ATOM 3408 N N . VAL A 1 424 ? -18.031 -24.891 6.957 1 96.81 424 VAL A N 1
ATOM 3409 C CA . VAL A 1 424 ? -17.141 -24.078 7.781 1 96.81 424 VAL A CA 1
ATOM 3410 C C . VAL A 1 424 ? -16.812 -22.766 7.062 1 96.81 424 VAL A C 1
ATOM 3412 O O . VAL A 1 424 ? -15.961 -22 7.508 1 96.81 424 VAL A O 1
ATOM 3415 N N . GLY A 1 425 ? -17.453 -22.547 5.965 1 94.81 425 GLY A N 1
ATOM 3416 C CA . GLY A 1 425 ? -17.125 -21.297 5.301 1 94.81 425 GLY A CA 1
ATOM 3417 C C . GLY A 1 425 ? -17.75 -21.172 3.926 1 94.81 425 GLY A C 1
ATOM 3418 O O . GLY A 1 425 ? -18.672 -21.922 3.584 1 94.81 425 GLY A O 1
ATOM 3419 N N . HIS A 1 426 ? -17.234 -20.078 3.186 1 94.31 426 HIS A N 1
ATOM 3420 C CA . HIS A 1 426 ? -17.719 -19.672 1.868 1 94.31 426 HIS A CA 1
ATOM 3421 C C . HIS A 1 426 ? -16.562 -19.438 0.909 1 94.31 426 HIS A C 1
ATOM 3423 O O . HIS A 1 426 ? -15.5 -18.938 1.313 1 94.31 426 HIS A O 1
ATOM 3429 N N . ILE A 1 427 ? -16.797 -19.953 -0.372 1 98.56 427 ILE A N 1
ATOM 3430 C CA . ILE A 1 427 ? -15.836 -19.578 -1.406 1 98.56 427 ILE A CA 1
ATOM 3431 C C . ILE A 1 427 ? -16.156 -18.188 -1.945 1 98.56 427 ILE A C 1
ATOM 3433 O O . ILE A 1 427 ? -17.266 -17.953 -2.453 1 98.56 427 ILE A O 1
ATOM 3437 N N . ARG A 1 428 ? -15.219 -17.297 -1.903 1 98.06 428 ARG A N 1
ATOM 3438 C CA . ARG A 1 428 ? -15.5 -15.891 -2.191 1 98.06 428 ARG A CA 1
ATOM 3439 C C . ARG A 1 428 ? -14.914 -15.477 -3.535 1 98.06 428 ARG A C 1
ATOM 3441 O O . ARG A 1 428 ? -15.289 -14.445 -4.09 1 98.06 428 ARG A O 1
ATOM 3448 N N . SER A 1 429 ? -14.031 -16.219 -3.982 1 98.31 429 SER A N 1
ATOM 3449 C CA . SER A 1 429 ? -13.32 -15.945 -5.227 1 98.31 429 SER A CA 1
ATOM 3450 C C . SER A 1 429 ? -12.445 -17.125 -5.633 1 98.31 429 SER A C 1
ATOM 3452 O O . SER A 1 429 ? -12.688 -18.266 -5.203 1 98.31 429 SER A O 1
ATOM 3454 N N . SER A 1 430 ? -11.531 -16.859 -6.598 1 98.25 430 SER A N 1
ATOM 3455 C CA . SER A 1 430 ? -10.555 -17.859 -7.062 1 98.25 430 SER A CA 1
ATOM 3456 C C . SER A 1 430 ? -9.172 -17.234 -7.203 1 98.25 430 SER A C 1
ATOM 3458 O O . SER A 1 430 ? -8.93 -16.125 -6.746 1 98.25 430 SER A O 1
ATOM 3460 N N . ASN A 1 431 ? -8.242 -18.062 -7.633 1 96.94 431 ASN A N 1
ATOM 3461 C CA . ASN A 1 431 ? -6.879 -17.594 -7.84 1 96.94 431 ASN A CA 1
ATOM 3462 C C . ASN A 1 431 ? -6.711 -16.938 -9.211 1 96.94 431 ASN A C 1
ATOM 3464 O O . ASN A 1 431 ? -7.695 -16.688 -9.906 1 96.94 431 ASN A O 1
ATOM 3468 N N . LEU A 1 432 ? -5.551 -16.562 -9.539 1 94.06 432 LEU A N 1
ATOM 3469 C CA . LEU A 1 432 ? -5.207 -15.898 -10.797 1 94.06 432 LEU A CA 1
ATOM 3470 C C . LEU A 1 432 ? -5.668 -16.719 -11.992 1 94.06 432 LEU A C 1
ATOM 3472 O O . LEU A 1 432 ? -6.277 -16.188 -12.922 1 94.06 432 LEU A O 1
ATOM 3476 N N . CYS A 1 433 ? -5.48 -18.047 -11.953 1 94.31 433 CYS A N 1
ATOM 3477 C CA . CYS A 1 433 ? -5.785 -18.891 -13.102 1 94.31 433 CYS A CA 1
ATOM 3478 C C . CYS A 1 433 ? -7.207 -19.438 -13.008 1 94.31 433 CYS A C 1
ATOM 3480 O O . CYS A 1 433 ? -7.645 -20.188 -13.883 1 94.31 433 CYS A O 1
ATOM 3482 N N . THR A 1 434 ? -7.91 -19.156 -11.984 1 96.88 434 THR A N 1
ATOM 3483 C CA . THR A 1 434 ? -9.336 -19.406 -11.781 1 96.88 434 THR A CA 1
ATOM 3484 C C . THR A 1 434 ? -9.617 -20.906 -11.695 1 96.88 434 THR A C 1
ATOM 3486 O O . THR A 1 434 ? -10.617 -21.375 -12.234 1 96.88 434 THR A O 1
ATOM 3489 N N . GLU A 1 435 ? -8.75 -21.672 -11.109 1 97.62 435 GLU A N 1
ATOM 3490 C CA . GLU A 1 435 ? -9.039 -23.094 -10.961 1 97.62 435 GLU A CA 1
ATOM 3491 C C . GLU A 1 435 ? -9.133 -23.5 -9.492 1 97.62 435 GLU A C 1
ATOM 3493 O O . GLU A 1 435 ? -9.562 -24.609 -9.172 1 97.62 435 GLU A O 1
ATOM 3498 N N . ILE A 1 436 ? -8.773 -22.609 -8.57 1 98.5 436 ILE A N 1
ATOM 3499 C CA . ILE A 1 436 ? -8.773 -22.922 -7.148 1 98.5 436 ILE A CA 1
ATOM 3500 C C . ILE A 1 436 ? -10.023 -22.375 -6.484 1 98.5 436 ILE A C 1
ATOM 3502 O O . ILE A 1 436 ? -10.273 -21.156 -6.531 1 98.5 436 ILE A O 1
ATOM 3506 N N . PHE A 1 437 ? -10.789 -23.203 -5.914 1 98.75 437 PHE A N 1
ATOM 3507 C CA . PHE A 1 437 ? -12.023 -22.812 -5.227 1 98.75 437 PHE A CA 1
ATOM 3508 C C . PHE A 1 437 ? -12.023 -23.344 -3.797 1 98.75 437 PHE A C 1
ATOM 3510 O O . PHE A 1 437 ? -12.422 -24.484 -3.555 1 98.75 437 PHE A O 1
ATOM 3517 N N . GLN A 1 438 ? -11.578 -22.531 -2.848 1 98.69 438 GLN A N 1
ATOM 3518 C CA . GLN A 1 438 ? -11.453 -22.828 -1.423 1 98.69 438 GLN A CA 1
ATOM 3519 C C . GLN A 1 438 ? -12.078 -21.719 -0.578 1 98.69 438 GLN A C 1
ATOM 3521 O O . GLN A 1 438 ? -12.219 -20.578 -1.037 1 98.69 438 GLN A O 1
ATOM 3526 N N . ASN A 1 439 ? -12.43 -22.062 0.657 1 98.38 439 ASN A N 1
ATOM 3527 C CA . ASN A 1 439 ? -12.969 -21.078 1.58 1 98.38 439 ASN A CA 1
ATOM 3528 C C . ASN A 1 439 ? -11.93 -20 1.92 1 98.38 439 ASN A C 1
ATOM 3530 O O . ASN A 1 439 ? -10.758 -20.312 2.117 1 98.38 439 ASN A O 1
ATOM 3534 N N . THR A 1 440 ? -12.32 -18.797 1.863 1 98.06 440 THR A N 1
ATOM 3535 C CA . THR A 1 440 ? -11.523 -17.688 2.383 1 98.06 440 THR A CA 1
ATOM 3536 C C . THR A 1 440 ? -12.375 -16.781 3.266 1 98.06 440 THR A C 1
ATOM 3538 O O . THR A 1 440 ? -13.609 -16.859 3.242 1 98.06 440 THR A O 1
ATOM 3541 N N . ASN A 1 441 ? -11.75 -16.016 4.07 1 97.44 441 ASN A N 1
ATOM 3542 C CA . ASN A 1 441 ? -12.406 -15.055 4.945 1 97.44 441 ASN A CA 1
ATOM 3543 C C . ASN A 1 441 ? -11.523 -13.836 5.203 1 97.44 441 ASN A C 1
ATOM 3545 O O . ASN A 1 441 ? -10.32 -13.977 5.457 1 97.44 441 ASN A O 1
ATOM 3549 N N . PRO A 1 442 ? -12.133 -12.617 5.086 1 97.06 442 PRO A N 1
ATOM 3550 C CA . PRO A 1 442 ? -11.344 -11.453 5.477 1 97.06 442 PRO A CA 1
ATOM 3551 C C . PRO A 1 442 ? -11.016 -11.438 6.965 1 97.06 442 PRO A C 1
ATOM 3553 O O . PRO A 1 442 ? -11.695 -12.086 7.762 1 97.06 442 PRO A O 1
ATOM 3556 N N . ASN A 1 443 ? -9.938 -10.719 7.332 1 97.56 443 ASN A N 1
ATOM 3557 C CA . ASN A 1 443 ? -9.68 -10.492 8.75 1 97.56 443 ASN A CA 1
ATOM 3558 C C . ASN A 1 443 ? -10.859 -9.797 9.43 1 97.56 443 ASN A C 1
ATOM 3560 O O . ASN A 1 443 ? -11.617 -9.078 8.781 1 97.56 443 ASN A O 1
ATOM 3564 N N . HIS A 1 444 ? -10.992 -10.102 10.664 1 96.81 444 HIS A N 1
ATOM 3565 C CA . HIS A 1 444 ? -11.977 -9.438 11.508 1 96.81 444 HIS A CA 1
ATOM 3566 C C . HIS A 1 444 ? -11.312 -8.484 12.492 1 96.81 444 HIS A C 1
ATOM 3568 O O . HIS A 1 444 ? -10.203 -8.75 12.969 1 96.81 444 HIS A O 1
ATOM 3574 N N . TYR A 1 445 ? -11.922 -7.371 12.742 1 96.56 445 TYR A N 1
ATOM 3575 C CA . TYR A 1 445 ? -11.305 -6.371 13.609 1 96.56 445 TYR A CA 1
ATOM 3576 C C . TYR A 1 445 ? -12.211 -6.035 14.789 1 96.56 445 TYR A C 1
ATOM 3578 O O . TYR A 1 445 ? -13.383 -5.699 14.602 1 96.56 445 TYR A O 1
ATOM 3586 N N . LYS A 1 446 ? -11.641 -6.094 15.938 1 97.19 446 LYS A N 1
ATOM 3587 C CA . LYS A 1 446 ? -12.305 -5.711 17.188 1 97.19 446 LYS A CA 1
ATOM 3588 C C . LYS A 1 446 ? -11.711 -4.422 17.75 1 97.19 446 LYS A C 1
ATOM 3590 O O . LYS A 1 446 ? -10.625 -4 17.344 1 97.19 446 LYS A O 1
ATOM 3595 N N . ILE A 1 447 ? -12.492 -3.75 18.594 1 96.56 447 ILE A N 1
ATOM 3596 C CA . ILE A 1 447 ? -12 -2.555 19.281 1 96.56 447 ILE A CA 1
ATOM 3597 C C . ILE A 1 447 ? -11.25 -2.951 20.547 1 96.56 447 ILE A C 1
ATOM 3599 O O . ILE A 1 447 ? -11.789 -3.641 21.406 1 96.56 447 ILE A O 1
ATOM 3603 N N . LYS A 1 448 ? -10.023 -2.543 20.609 1 96.81 448 LYS A N 1
ATOM 3604 C CA . LYS A 1 448 ? -9.172 -2.807 21.766 1 96.81 448 LYS A CA 1
ATOM 3605 C C . LYS A 1 448 ? -8.961 -1.541 22.594 1 96.81 448 LYS A C 1
ATOM 3607 O O . LYS A 1 448 ? -8.445 -0.541 22.078 1 96.81 448 LYS A O 1
ATOM 3612 N N . LEU A 1 449 ? -9.398 -1.534 23.812 1 96.62 449 LEU A N 1
ATOM 3613 C CA . LEU A 1 449 ? -9.133 -0.465 24.781 1 96.62 449 LEU A CA 1
ATOM 3614 C C . LEU A 1 449 ? -7.934 -0.805 25.656 1 96.62 449 LEU A C 1
ATOM 3616 O O . LEU A 1 449 ? -7.969 -1.781 26.406 1 96.62 449 LEU A O 1
ATOM 3620 N N . GLU A 1 450 ? -6.875 -0.077 25.5 1 96.56 450 GLU A N 1
ATOM 3621 C CA . GLU A 1 450 ? -5.758 -0.152 26.438 1 96.56 450 GLU A CA 1
ATOM 3622 C C . GLU A 1 450 ? -5.867 0.925 27.5 1 96.56 450 GLU A C 1
ATOM 3624 O O . GLU A 1 450 ? -6.047 2.104 27.203 1 96.56 450 GLU A O 1
ATOM 3629 N N . PHE A 1 451 ? -5.82 0.486 28.719 1 96.38 451 PHE A N 1
ATOM 3630 C CA . PHE A 1 451 ? -5.961 1.423 29.812 1 96.38 451 PHE A CA 1
ATOM 3631 C C . PHE A 1 451 ? -4.594 1.897 30.297 1 96.38 451 PHE A C 1
ATOM 3633 O O . PHE A 1 451 ? -3.572 1.291 29.984 1 96.38 451 PHE A O 1
ATOM 3640 N N . GLU A 1 452 ? -4.566 2.928 31.031 1 94.25 452 GLU A N 1
ATOM 3641 C CA . GLU A 1 452 ? -3.33 3.527 31.531 1 94.25 452 GLU A CA 1
ATOM 3642 C C . GLU A 1 452 ? -2.562 2.551 32.406 1 94.25 452 GLU A C 1
ATOM 3644 O O . GLU A 1 452 ? -1.332 2.598 32.469 1 94.25 452 GLU A O 1
ATOM 3649 N N . ASP A 1 453 ? -3.271 1.563 33.062 1 94.38 453 ASP A N 1
ATOM 3650 C CA . ASP A 1 453 ? -2.605 0.604 33.938 1 94.38 453 ASP A CA 1
ATOM 3651 C C . ASP A 1 453 ? -2.076 -0.589 33.125 1 94.38 453 ASP A C 1
ATOM 3653 O O . ASP A 1 453 ? -1.56 -1.547 33.719 1 94.38 453 ASP A O 1
ATOM 3657 N N . GLY A 1 454 ? -2.281 -0.516 31.812 1 93 454 GLY A N 1
ATOM 3658 C CA . GLY A 1 454 ? -1.713 -1.537 30.953 1 93 454 GLY A CA 1
ATOM 3659 C C . GLY A 1 454 ? -2.691 -2.646 30.609 1 93 454 GLY A C 1
ATOM 3660 O O . GLY A 1 454 ? -2.455 -3.432 29.688 1 93 454 GLY A O 1
ATOM 3661 N N . THR A 1 455 ? -3.773 -2.684 31.312 1 96.06 455 THR A N 1
ATOM 3662 C CA . THR A 1 455 ? -4.75 -3.729 31.031 1 96.06 455 THR A CA 1
ATOM 3663 C C . THR A 1 455 ? -5.492 -3.432 29.734 1 96.06 455 THR A C 1
ATOM 3665 O O . THR A 1 455 ? -5.477 -2.297 29.25 1 96.06 455 THR A O 1
ATOM 3668 N N . VAL A 1 456 ? -6.105 -4.48 29.141 1 96.56 456 VAL A N 1
ATOM 3669 C CA . VAL A 1 456 ? -6.738 -4.355 27.828 1 96.56 456 VAL A CA 1
ATOM 3670 C C . VAL A 1 456 ? -8.133 -4.984 27.875 1 96.56 456 VAL A C 1
ATOM 3672 O O . VAL A 1 456 ? -8.352 -5.977 28.578 1 96.56 456 VAL A O 1
ATOM 3675 N N . SER A 1 457 ? -9.102 -4.387 27.281 1 96.44 457 SER A N 1
ATOM 3676 C CA . SER A 1 457 ? -10.422 -4.949 27 1 96.44 457 SER A CA 1
ATOM 3677 C C . SER A 1 457 ? -10.75 -4.879 25.516 1 96.44 457 SER A C 1
ATOM 3679 O O . SER A 1 457 ? -10.414 -3.9 24.844 1 96.44 457 SER A O 1
ATOM 3681 N N . THR A 1 458 ? -11.375 -5.93 25.016 1 96.69 458 THR A N 1
ATOM 3682 C CA . THR A 1 458 ? -11.711 -5.984 23.594 1 96.69 458 THR A CA 1
ATOM 3683 C C . THR A 1 458 ? -13.219 -6.102 23.391 1 96.69 458 THR A C 1
ATOM 3685 O O . THR A 1 458 ? -13.891 -6.805 24.141 1 96.69 458 THR A O 1
ATOM 3688 N N . TYR A 1 459 ? -13.727 -5.406 22.359 1 97.06 459 TYR A N 1
ATOM 3689 C CA . TYR A 1 459 ? -15.156 -5.363 22.047 1 97.06 459 TYR A CA 1
ATOM 3690 C C . TYR A 1 459 ? -15.375 -5.461 20.547 1 97.06 459 TYR A C 1
ATOM 3692 O O . TYR A 1 459 ? -14.477 -5.148 19.75 1 97.06 459 TYR A O 1
ATOM 3700 N N . GLU A 1 460 ? -16.547 -6.008 20.203 1 96.31 460 GLU A N 1
ATOM 3701 C CA . GLU A 1 460 ? -16.984 -5.773 18.828 1 96.31 460 GLU A CA 1
ATOM 3702 C C . GLU A 1 460 ? -17.25 -4.293 18.578 1 96.31 460 GLU A C 1
ATOM 3704 O O . GLU A 1 460 ? -17.547 -3.547 19.5 1 96.31 460 GLU A O 1
ATOM 3709 N N . GLU A 1 461 ? -17.219 -3.824 17.406 1 90.94 461 GLU A N 1
ATOM 3710 C CA . GLU A 1 461 ? -17.312 -2.412 17.047 1 90.94 461 GLU A CA 1
ATOM 3711 C C . GLU A 1 461 ? -18.625 -1.804 17.547 1 90.94 461 GLU A C 1
ATOM 3713 O O . GLU A 1 461 ? -18.641 -0.659 18 1 90.94 461 GLU A O 1
ATOM 3718 N N . SER A 1 462 ? -19.703 -2.57 17.5 1 90.88 462 SER A N 1
ATOM 3719 C CA . SER A 1 462 ? -21.031 -2.01 17.797 1 90.88 462 SER A CA 1
ATOM 3720 C C . SER A 1 462 ? -21.469 -2.367 19.203 1 90.88 462 SER A C 1
ATOM 3722 O O . SER A 1 462 ? -22.609 -2.072 19.594 1 90.88 462 SER A O 1
ATOM 3724 N N . ASP A 1 463 ? -20.531 -3.021 19.953 1 95 463 ASP A N 1
ATOM 3725 C CA . ASP A 1 463 ? -20.859 -3.311 21.344 1 95 463 ASP A CA 1
ATOM 3726 C C . ASP A 1 463 ? -21.062 -2.023 22.141 1 95 463 ASP A C 1
ATOM 3728 O O . ASP A 1 463 ? -20.406 -1.011 21.875 1 95 463 ASP A O 1
ATOM 3732 N N . LEU A 1 464 ? -22.047 -2.057 23 1 94.62 464 LEU A N 1
ATOM 3733 C CA . LEU A 1 464 ? -22.297 -0.905 23.859 1 94.62 464 LEU A CA 1
ATOM 3734 C C . LEU A 1 464 ? -21.422 -0.96 25.125 1 94.62 464 LEU A C 1
ATOM 3736 O O . LEU A 1 464 ? -21.359 -1.996 25.781 1 94.62 464 LEU A O 1
ATOM 3740 N N . VAL A 1 465 ? -20.703 0.096 25.344 1 94.38 465 VAL A N 1
ATOM 3741 C CA . VAL A 1 465 ? -19.828 0.229 26.5 1 94.38 465 VAL A CA 1
ATOM 3742 C C . VAL A 1 465 ? -20.312 1.369 27.391 1 94.38 465 VAL A C 1
ATOM 3744 O O . VAL A 1 465 ? -20.562 2.479 26.906 1 94.38 465 VAL A O 1
ATOM 3747 N N . VAL A 1 466 ? -20.516 1.104 28.625 1 93.06 466 VAL A N 1
ATOM 3748 C CA . VAL A 1 466 ? -20.875 2.146 29.594 1 93.06 466 VAL A CA 1
ATOM 3749 C C . VAL A 1 466 ? -19.609 2.791 30.156 1 93.06 466 VAL A C 1
ATOM 3751 O O . VAL A 1 466 ? -18.812 2.123 30.797 1 93.06 466 VAL A O 1
ATOM 3754 N N . VAL A 1 467 ? -19.375 4.012 29.797 1 91.5 467 VAL A N 1
ATOM 3755 C CA . VAL A 1 467 ? -18.219 4.719 30.312 1 91.5 467 VAL A CA 1
ATOM 3756 C C . VAL A 1 467 ? -18.516 5.289 31.688 1 91.5 467 VAL A C 1
ATOM 3758 O O . VAL A 1 467 ? -19.688 5.387 32.094 1 91.5 467 VAL A O 1
ATOM 3761 N N . ASP A 1 468 ? -17.453 5.715 32.281 1 84.88 468 ASP A N 1
ATOM 3762 C CA . ASP A 1 468 ? -17.641 6.305 33.594 1 84.88 468 ASP A CA 1
ATOM 3763 C C . ASP A 1 468 ? -18.406 7.621 33.531 1 84.88 468 ASP A C 1
ATOM 3765 O O . ASP A 1 468 ? -18.25 8.375 32.562 1 84.88 468 ASP A O 1
ATOM 3769 N N . GLY A 1 469 ? -19.375 7.953 34.094 1 78.38 469 GLY A N 1
ATOM 3770 C CA . GLY A 1 469 ? -20.281 9.078 34.031 1 78.38 469 GLY A CA 1
ATOM 3771 C C . GLY A 1 469 ? -21.703 8.68 33.656 1 78.38 469 GLY A C 1
ATOM 3772 O O . GLY A 1 469 ? -22.625 9.5 33.719 1 78.38 469 GLY A O 1
ATOM 3773 N N . GLY A 1 470 ? -21.766 7.465 33.188 1 81.5 470 GLY A N 1
ATOM 3774 C CA . GLY A 1 470 ? -23.094 6.922 32.969 1 81.5 470 GLY A CA 1
ATOM 3775 C C . GLY A 1 470 ? -23.547 6.953 31.531 1 81.5 470 GLY A C 1
ATOM 3776 O O . GLY A 1 470 ? -24.625 6.457 31.188 1 81.5 470 GLY A O 1
ATOM 3777 N N . VAL A 1 471 ? -22.672 7.449 30.656 1 84.5 471 VAL A N 1
ATOM 3778 C CA . VAL A 1 471 ? -23.047 7.547 29.25 1 84.5 471 VAL A CA 1
ATOM 3779 C C . VAL A 1 471 ? -22.734 6.23 28.547 1 84.5 471 VAL A C 1
ATOM 3781 O O . VAL A 1 471 ? -21.672 5.633 28.766 1 84.5 471 VAL A O 1
ATOM 3784 N N . THR A 1 472 ? -23.656 5.77 27.781 1 91.19 472 THR A N 1
ATOM 3785 C CA . THR A 1 472 ? -23.469 4.57 26.969 1 91.19 472 THR A CA 1
ATOM 3786 C C . THR A 1 472 ? -23.031 4.938 25.547 1 91.19 472 THR A C 1
ATOM 3788 O O . THR A 1 472 ? -23.672 5.777 24.906 1 91.19 472 THR A O 1
ATOM 3791 N N . LYS A 1 473 ? -21.922 4.336 25.125 1 88.94 473 LYS A N 1
ATOM 3792 C CA . LYS A 1 473 ? -21.391 4.562 23.797 1 88.94 473 LYS A CA 1
ATOM 3793 C C . LYS A 1 473 ? -21.125 3.24 23.078 1 88.94 473 LYS A C 1
ATOM 3795 O O . LYS A 1 473 ? -20.906 2.213 23.719 1 88.94 473 LYS A O 1
ATOM 3800 N N . LYS A 1 474 ? -21.188 3.297 21.734 1 91.19 474 LYS A N 1
ATOM 3801 C CA . LYS A 1 474 ? -20.625 2.176 20.984 1 91.19 474 LYS A CA 1
ATOM 3802 C C . LYS A 1 474 ? -19.109 2.064 21.219 1 91.19 474 LYS A C 1
ATOM 3804 O O . LYS A 1 474 ? -18.438 3.072 21.422 1 91.19 474 LYS A O 1
ATOM 3809 N N . ALA A 1 475 ? -18.578 0.871 21.156 1 93.19 475 ALA A N 1
ATOM 3810 C CA . ALA A 1 475 ? -17.156 0.631 21.422 1 93.19 475 ALA A CA 1
ATOM 3811 C C . ALA A 1 475 ? -16.281 1.459 20.5 1 93.19 475 ALA A C 1
ATOM 3813 O O . ALA A 1 475 ? -15.234 1.962 20.922 1 93.19 475 ALA A O 1
ATOM 3814 N N . ASN A 1 476 ? -16.719 1.603 19.266 1 89.62 476 ASN A N 1
ATOM 3815 C CA . ASN A 1 476 ? -15.891 2.316 18.312 1 89.62 476 ASN A CA 1
ATOM 3816 C C . ASN A 1 476 ? -15.961 3.826 18.516 1 89.62 476 ASN A C 1
ATOM 3818 O O . ASN A 1 476 ? -15.297 4.586 17.812 1 89.62 476 ASN A O 1
ATOM 3822 N N . LYS A 1 477 ? -16.75 4.297 19.5 1 87.81 477 LYS A N 1
ATOM 3823 C CA . LYS A 1 477 ? -16.859 5.719 19.812 1 87.81 477 LYS A CA 1
ATOM 3824 C C . LYS A 1 477 ? -16.219 6.043 21.156 1 87.81 477 LYS A C 1
ATOM 3826 O O . LYS A 1 477 ? -16.156 7.207 21.547 1 87.81 477 LYS A O 1
ATOM 3831 N N . VAL A 1 478 ? -15.734 5.027 21.828 1 90.5 478 VAL A N 1
ATOM 3832 C CA . VAL A 1 478 ? -14.977 5.254 23.047 1 90.5 478 VAL A CA 1
ATOM 3833 C C . VAL A 1 478 ? -13.648 5.93 22.719 1 90.5 478 VAL A C 1
ATOM 3835 O O . VAL A 1 478 ? -13.023 5.621 21.688 1 90.5 478 VAL A O 1
ATOM 3838 N N . SER A 1 479 ? -13.289 6.879 23.484 1 88 479 SER A N 1
ATOM 3839 C CA . SER A 1 479 ? -12.055 7.609 23.219 1 88 479 SER A CA 1
ATOM 3840 C C . SER A 1 479 ? -11.133 7.59 24.438 1 88 479 SER A C 1
ATOM 3842 O O . SER A 1 479 ? -11.492 7.074 25.5 1 88 479 SER A O 1
ATOM 3844 N N . ALA A 1 480 ? -9.938 8.188 24.266 1 88.25 480 ALA A N 1
ATOM 3845 C CA . ALA A 1 480 ? -8.945 8.242 25.328 1 88.25 480 ALA A CA 1
ATOM 3846 C C . ALA A 1 480 ? -9.375 9.203 26.438 1 88.25 480 ALA A C 1
ATOM 3848 O O . ALA A 1 480 ? -8.75 9.266 27.5 1 88.25 480 ALA A O 1
ATOM 3849 N N . LEU A 1 481 ? -10.461 9.922 26.25 1 87.56 481 LEU A N 1
ATOM 3850 C CA . LEU A 1 481 ? -10.969 10.828 27.266 1 87.56 481 LEU A CA 1
ATOM 3851 C C . LEU A 1 481 ? -11.961 10.109 28.188 1 87.56 481 LEU A C 1
ATOM 3853 O O . LEU 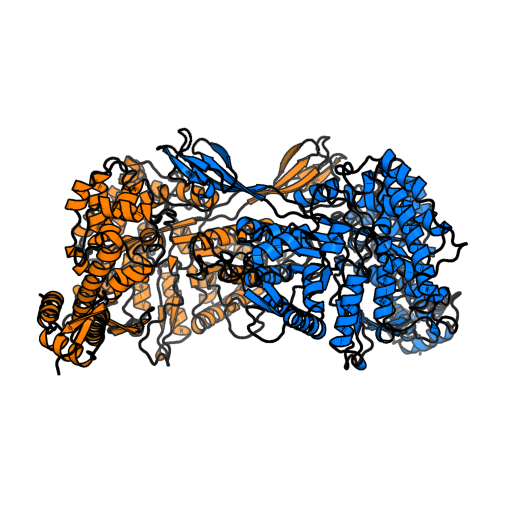A 1 481 ? -12.359 10.648 29.219 1 87.56 481 LEU A O 1
ATOM 3857 N N . ASP A 1 482 ? -12.227 8.852 27.828 1 90.75 482 ASP A N 1
ATOM 3858 C CA . ASP A 1 482 ? -13.203 8.078 28.594 1 90.75 482 ASP A CA 1
ATOM 3859 C C . ASP A 1 482 ? -12.516 7.203 29.625 1 90.75 482 ASP A C 1
ATOM 3861 O O . ASP A 1 482 ? -11.305 6.973 29.562 1 90.75 482 ASP A O 1
ATOM 3865 N N . SER A 1 483 ? -13.266 6.867 30.625 1 93.5 483 SER A N 1
ATOM 3866 C CA . SER A 1 483 ? -12.914 5.848 31.609 1 93.5 483 SER A CA 1
ATOM 3867 C C . SER A 1 483 ? -13.992 4.77 31.688 1 93.5 483 SER A C 1
ATOM 3869 O O . SER A 1 483 ? -15.18 5.055 31.531 1 93.5 483 SER A O 1
ATOM 3871 N N . VAL A 1 484 ? -13.531 3.578 31.766 1 94.19 484 VAL A N 1
ATOM 3872 C CA . VAL A 1 484 ? -14.43 2.438 31.875 1 94.19 484 VAL A CA 1
ATOM 3873 C C . VAL A 1 484 ? -14.109 1.636 33.125 1 94.19 484 VAL A C 1
ATOM 3875 O O . VAL A 1 484 ? -12.969 1.219 33.344 1 94.19 484 VAL A O 1
ATOM 3878 N N . ASN A 1 485 ? -15.109 1.441 34 1 92.81 485 ASN A N 1
ATOM 3879 C CA . ASN A 1 485 ? -14.953 0.705 35.25 1 92.81 485 ASN A CA 1
ATOM 3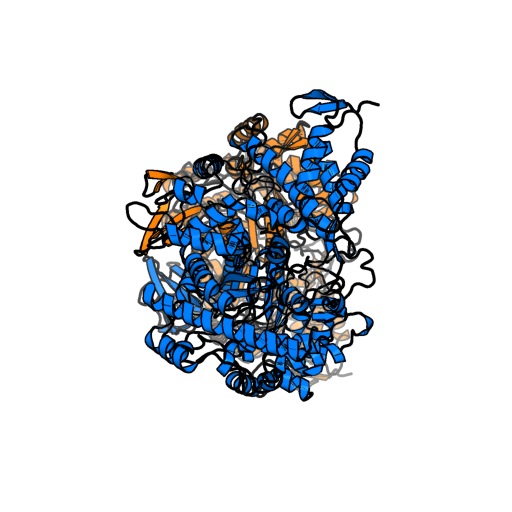880 C C . ASN A 1 485 ? -13.828 1.28 36.125 1 92.81 485 ASN A C 1
ATOM 3882 O O . ASN A 1 485 ? -12.984 0.538 36.625 1 92.81 485 ASN A O 1
ATOM 3886 N N . GLY A 1 486 ? -13.734 2.584 36.125 1 92.88 486 GLY A N 1
ATOM 3887 C CA . GLY A 1 486 ? -12.773 3.275 36.969 1 92.88 486 GLY A CA 1
ATOM 3888 C C . GLY A 1 486 ? -11.391 3.354 36.344 1 92.88 486 GLY A C 1
ATOM 3889 O O . GLY A 1 486 ? -10.461 3.881 36.969 1 92.88 486 GLY A O 1
ATOM 3890 N N . LYS A 1 487 ? -11.211 2.826 35.219 1 94.75 487 LYS A N 1
ATOM 3891 C CA . LYS A 1 487 ? -9.906 2.852 34.562 1 94.75 487 LYS A CA 1
ATOM 3892 C C . LYS A 1 487 ? -9.906 3.812 33.375 1 94.75 487 LYS A C 1
ATOM 3894 O O . LYS A 1 487 ? -10.75 3.707 32.5 1 94.75 487 LYS A O 1
ATOM 3899 N N . ARG A 1 488 ? -8.914 4.656 33.344 1 94.12 488 ARG A N 1
ATOM 3900 C CA . ARG A 1 488 ? -8.812 5.617 32.25 1 94.12 488 ARG A CA 1
ATOM 3901 C C . ARG A 1 488 ? -8.266 4.953 30.984 1 94.12 488 ARG A C 1
ATOM 3903 O O . ARG A 1 488 ? -7.309 4.176 31.062 1 94.12 488 ARG A O 1
ATOM 3910 N N . VAL A 1 489 ? -8.867 5.238 29.844 1 94.62 489 VAL A N 1
ATOM 3911 C CA . VAL A 1 489 ? -8.422 4.691 28.562 1 94.62 489 VAL A CA 1
ATOM 3912 C C . VAL A 1 489 ? -7.141 5.391 28.109 1 94.62 489 VAL A C 1
ATOM 3914 O O . VAL A 1 489 ? -7.066 6.625 28.125 1 94.62 489 VAL A O 1
ATOM 3917 N N . PHE A 1 490 ? -6.145 4.637 27.812 1 94.88 490 PHE A N 1
ATOM 3918 C CA . PHE A 1 490 ? -4.906 5.188 27.266 1 94.88 490 PHE A CA 1
ATOM 3919 C C . PHE A 1 490 ? -5.012 5.387 25.766 1 94.88 490 PHE A C 1
ATOM 3921 O O . PHE A 1 490 ? -4.691 6.461 25.25 1 94.88 490 PHE A O 1
ATOM 3928 N N . ILE A 1 491 ? -5.48 4.324 25.109 1 95.25 491 ILE A N 1
ATOM 3929 C CA . ILE A 1 491 ? -5.602 4.375 23.656 1 95.25 491 ILE A CA 1
ATOM 3930 C C . ILE A 1 491 ? -6.664 3.383 23.188 1 95.25 491 ILE A C 1
ATOM 3932 O O . ILE A 1 491 ? -6.957 2.408 23.891 1 95.25 491 ILE A O 1
ATOM 3936 N N . VAL A 1 492 ? -7.332 3.699 22.172 1 93.81 492 VAL A N 1
ATOM 3937 C CA . VAL A 1 492 ? -8.281 2.814 21.5 1 93.81 492 VAL A CA 1
ATOM 3938 C C . VAL A 1 492 ? -7.762 2.467 20.109 1 93.81 492 VAL A C 1
ATOM 3940 O O . VAL A 1 492 ? -7.465 3.357 19.312 1 93.81 492 VAL A O 1
ATOM 3943 N N . GLU A 1 493 ? -7.594 1.204 19.781 1 94.12 493 GLU A N 1
ATOM 3944 C CA . GLU A 1 493 ? -7.145 0.74 18.469 1 94.12 493 GLU A CA 1
ATOM 3945 C C . GLU A 1 493 ? -7.949 -0.471 18 1 94.12 493 GLU A C 1
ATOM 3947 O O . GLU A 1 493 ? -8.773 -0.998 18.75 1 94.12 493 GLU A O 1
ATOM 3952 N N . LYS A 1 494 ? -7.797 -0.828 16.75 1 94.38 494 LYS A N 1
ATOM 3953 C CA . LYS A 1 494 ? -8.398 -2.059 16.25 1 94.38 494 LYS A CA 1
ATOM 3954 C C . LYS A 1 494 ? -7.445 -3.238 16.391 1 94.38 494 LYS A C 1
ATOM 3956 O O . LYS A 1 494 ? -6.238 -3.098 16.156 1 94.38 494 LYS A O 1
ATOM 3961 N N . GLU A 1 495 ? -7.953 -4.289 16.891 1 95.31 495 GLU A N 1
ATOM 3962 C CA . GLU A 1 495 ? -7.203 -5.535 16.984 1 95.31 495 GLU A CA 1
ATOM 3963 C C . GLU A 1 495 ? -7.613 -6.504 15.875 1 95.31 495 GLU A C 1
ATOM 3965 O O . GLU A 1 495 ? -8.797 -6.805 15.711 1 95.31 495 GLU A O 1
ATOM 3970 N N . LYS A 1 496 ? -6.648 -7.012 15.203 1 96.31 496 LYS A N 1
ATOM 3971 C CA . LYS A 1 496 ? -6.883 -7.902 14.07 1 96.31 496 LYS A CA 1
ATOM 3972 C C . LYS A 1 496 ? -7.086 -9.344 14.531 1 96.31 496 LYS A C 1
ATOM 3974 O O . LYS A 1 496 ? -6.309 -9.852 15.344 1 96.31 496 LYS A O 1
ATOM 3979 N N . ILE A 1 497 ? -8.062 -9.938 14.109 1 97 497 ILE A N 1
ATOM 3980 C CA . ILE A 1 497 ? -8.266 -11.383 14.18 1 97 497 ILE A CA 1
ATOM 3981 C C . ILE A 1 497 ? -8.141 -11.992 12.789 1 97 497 ILE A C 1
ATOM 3983 O O . ILE A 1 497 ? -8.906 -11.664 11.883 1 97 497 ILE A O 1
ATOM 3987 N N . ASP A 1 498 ? -7.273 -12.914 12.672 1 97.12 498 ASP A N 1
ATOM 3988 C CA . ASP A 1 498 ? -6.938 -13.453 11.359 1 97.12 498 ASP A CA 1
ATOM 3989 C C . ASP A 1 498 ? -8.148 -14.141 10.727 1 97.12 498 ASP A C 1
ATOM 3991 O O . ASP A 1 498 ? -8.867 -14.883 11.398 1 97.12 498 ASP A O 1
ATOM 3995 N N . GLY A 1 499 ? -8.367 -13.82 9.461 1 97.62 499 GLY A N 1
ATOM 3996 C CA . GLY A 1 499 ? -9.258 -14.633 8.641 1 97.62 499 GLY A CA 1
ATOM 3997 C C . GLY A 1 499 ? -8.578 -15.844 8.047 1 97.62 499 GLY A C 1
ATOM 3998 O O . GLY A 1 499 ? -7.77 -16.5 8.711 1 97.62 499 GLY A O 1
ATOM 3999 N N . ASP A 1 500 ? -8.984 -16.203 6.789 1 98 500 ASP A N 1
ATOM 4000 C CA . ASP A 1 500 ? -8.438 -17.359 6.094 1 98 500 ASP A CA 1
ATOM 4001 C C . ASP A 1 500 ? -7.887 -16.969 4.723 1 98 500 ASP A C 1
ATOM 4003 O O . ASP A 1 500 ? -8.562 -16.297 3.945 1 98 500 ASP A O 1
ATOM 4007 N N . THR A 1 501 ? -6.691 -17.375 4.457 1 98.31 501 THR A N 1
ATOM 4008 C CA . THR A 1 501 ? -6.078 -17.25 3.143 1 98.31 501 THR A CA 1
ATOM 4009 C C . THR A 1 501 ? -5.762 -18.609 2.549 1 98.31 501 THR A C 1
ATOM 4011 O O . THR A 1 501 ? -4.93 -19.344 3.082 1 98.31 501 THR A O 1
ATOM 4014 N N . ALA A 1 502 ? -6.367 -18.875 1.426 1 98.38 502 ALA A N 1
ATOM 4015 C CA . ALA A 1 502 ? -6.242 -20.203 0.812 1 98.38 502 ALA A CA 1
ATOM 4016 C C . ALA A 1 502 ? -4.883 -20.359 0.132 1 98.38 502 ALA A C 1
ATOM 4018 O O . ALA A 1 502 ? -4.27 -19.375 -0.281 1 98.38 502 ALA A O 1
ATOM 4019 N N . VAL A 1 503 ? -4.418 -21.609 0.065 1 97.69 503 VAL A N 1
ATOM 4020 C CA . VAL A 1 503 ? -3.131 -21.969 -0.521 1 97.69 503 VAL A CA 1
ATOM 4021 C C . VAL A 1 503 ? -3.332 -22.984 -1.644 1 97.69 503 VAL A C 1
ATOM 4023 O O . VAL A 1 503 ? -4.16 -23.891 -1.528 1 97.69 503 VAL A O 1
ATOM 4026 N N . CYS A 1 504 ? -2.621 -22.766 -2.67 1 95.62 504 CYS A N 1
ATOM 4027 C CA . CYS A 1 504 ? -2.695 -23.656 -3.832 1 95.62 504 CYS A CA 1
ATOM 4028 C C . CYS A 1 504 ? -1.439 -24.5 -3.947 1 95.62 504 CYS A C 1
ATOM 4030 O O . CYS A 1 504 ? -0.352 -23.984 -4.207 1 95.62 504 CYS A O 1
ATOM 4032 N N . ASN A 1 505 ? -1.527 -25.844 -3.799 1 97.44 505 ASN A N 1
ATOM 4033 C CA . ASN A 1 505 ? -0.49 -26.844 -4 1 97.44 505 ASN A CA 1
ATOM 4034 C C . ASN A 1 505 ? -0.833 -27.781 -5.156 1 97.44 505 ASN A C 1
ATOM 4036 O O . ASN A 1 505 ? -1.794 -28.547 -5.074 1 97.44 505 ASN A O 1
ATOM 4040 N N . LEU A 1 506 ? 0.024 -27.781 -6.199 1 97.75 506 LEU A N 1
ATOM 4041 C CA . LEU A 1 506 ? -0.481 -28.375 -7.434 1 97.75 506 LEU A CA 1
ATOM 4042 C C . LEU A 1 506 ? 0.481 -29.438 -7.961 1 97.75 506 LEU A C 1
ATOM 4044 O O . LEU A 1 506 ? 1.691 -29.344 -7.742 1 97.75 506 LEU A O 1
ATOM 4048 N N . ALA A 1 507 ? -0.025 -30.391 -8.625 1 98.38 507 ALA A N 1
ATOM 4049 C CA . ALA A 1 507 ? 0.623 -31.375 -9.492 1 98.38 507 ALA A CA 1
ATOM 4050 C C . ALA A 1 507 ? -0.3 -31.781 -10.641 1 98.38 507 ALA A C 1
ATOM 4052 O O . ALA A 1 507 ? -1.515 -31.578 -10.57 1 98.38 507 ALA A O 1
ATOM 4053 N N . SER A 1 508 ? 0.232 -32.344 -11.711 1 98.56 508 SER A N 1
ATOM 4054 C CA . SER A 1 508 ? -0.59 -32.719 -12.867 1 98.56 508 SER A CA 1
ATOM 4055 C C . SER A 1 508 ? -0.189 -34.062 -13.422 1 98.56 508 SER A C 1
ATOM 4057 O O . SER A 1 508 ? 1 -34.375 -13.562 1 98.56 508 SER A O 1
ATOM 4059 N N . ILE A 1 509 ? -1.147 -34.875 -13.703 1 98.81 509 ILE A N 1
ATOM 4060 C CA . ILE A 1 509 ? -0.946 -36.156 -14.367 1 98.81 509 ILE A CA 1
ATOM 4061 C C . ILE A 1 509 ? -0.779 -35.938 -15.867 1 98.81 509 ILE A C 1
ATOM 4063 O O . ILE A 1 509 ? -1.548 -35.188 -16.484 1 98.81 509 ILE A O 1
ATOM 4067 N N . ASN A 1 510 ? 0.201 -36.562 -16.453 1 98.69 510 ASN A N 1
ATOM 4068 C CA . ASN A 1 510 ? 0.433 -36.5 -17.891 1 98.69 510 ASN A CA 1
ATOM 4069 C C . ASN A 1 510 ? -0.39 -37.562 -18.641 1 98.69 510 ASN A C 1
ATOM 4071 O O . ASN A 1 510 ? 0.016 -38.719 -18.734 1 98.69 510 ASN A O 1
ATOM 4075 N N . LEU A 1 511 ? -1.395 -37.156 -19.281 1 98.62 511 LEU A N 1
ATOM 4076 C CA . LEU A 1 511 ? -2.348 -38.062 -19.906 1 98.62 511 LEU A CA 1
ATOM 4077 C C . LEU A 1 511 ? -1.745 -38.719 -21.141 1 98.62 511 LEU A C 1
ATOM 4079 O O . LEU A 1 511 ? -2.244 -39.75 -21.609 1 98.62 511 LEU A O 1
ATOM 4083 N N . SER A 1 512 ? -0.737 -38.125 -21.688 1 97.44 512 SER A N 1
ATOM 4084 C CA . SER A 1 512 ? -0.098 -38.75 -22.828 1 97.44 512 SER A CA 1
ATOM 4085 C C . SER A 1 512 ? 0.569 -40.062 -22.453 1 97.44 512 SER A C 1
ATOM 4087 O O . SER A 1 512 ? 0.773 -40.938 -23.297 1 97.44 512 SER A O 1
ATOM 4089 N N . LYS A 1 513 ? 0.864 -40.188 -21.172 1 97.81 513 LYS A N 1
ATOM 4090 C CA . LYS A 1 513 ? 1.522 -41.406 -20.656 1 97.81 513 LYS A CA 1
ATOM 4091 C C . LYS A 1 513 ? 0.573 -42.219 -19.797 1 97.81 513 LYS A C 1
ATOM 4093 O O . LYS A 1 513 ? 0.642 -43.438 -19.781 1 97.81 513 LYS A O 1
ATOM 4098 N N . ILE A 1 514 ? -0.187 -41.531 -19.047 1 98.31 514 ILE A N 1
ATOM 4099 C CA . ILE A 1 514 ? -1.08 -42.156 -18.078 1 98.31 514 ILE A CA 1
ATOM 4100 C C . ILE A 1 514 ? -2.529 -42 -18.531 1 98.31 514 ILE A C 1
ATOM 4102 O O . ILE A 1 514 ? -3.148 -40.938 -18.297 1 98.31 514 ILE A O 1
ATOM 4106 N N . ASN A 1 515 ? -3.121 -43.031 -19.125 1 96.62 515 ASN A N 1
ATOM 4107 C CA . ASN A 1 515 ? -4.484 -42.906 -19.625 1 96.62 515 ASN A CA 1
ATOM 4108 C C . ASN A 1 515 ? -5.211 -44.25 -19.609 1 96.62 515 ASN A C 1
ATOM 4110 O O . ASN A 1 515 ? -6.211 -44.438 -20.312 1 96.62 515 ASN A O 1
ATOM 4114 N N . THR A 1 516 ? -4.617 -45.219 -18.891 1 96.38 516 THR A N 1
ATOM 4115 C CA . THR A 1 516 ? -5.289 -46.5 -18.641 1 96.38 516 THR A CA 1
ATOM 4116 C C . THR A 1 516 ? -5.656 -46.625 -17.156 1 96.38 516 THR A C 1
ATOM 4118 O O . THR A 1 516 ? -5.074 -45.969 -16.312 1 96.38 516 THR A O 1
ATOM 4121 N N . LYS A 1 517 ? -6.582 -47.469 -16.938 1 95.38 517 LYS A N 1
ATOM 4122 C CA . LYS A 1 517 ? -7.02 -47.719 -15.57 1 95.38 517 LYS A CA 1
ATOM 4123 C C . LYS A 1 517 ? -5.852 -48.188 -14.695 1 95.38 517 LYS A C 1
ATOM 4125 O O . LYS A 1 517 ? -5.676 -47.688 -13.586 1 95.38 517 LYS A O 1
ATOM 4130 N N . GLU A 1 518 ? -5.059 -49.031 -15.234 1 96.62 518 GLU A N 1
ATOM 4131 C CA . GLU A 1 518 ? -3.93 -49.594 -14.5 1 96.62 518 GLU A CA 1
ATOM 4132 C C . GLU A 1 518 ? -2.9 -48.531 -14.164 1 96.62 518 GLU A C 1
ATOM 4134 O O . GLU A 1 518 ? -2.408 -48.469 -13.039 1 96.62 518 GLU A O 1
ATOM 4139 N N . ASP A 1 519 ? -2.615 -47.75 -15.133 1 97.25 519 ASP A N 1
ATOM 4140 C CA . ASP A 1 519 ? -1.645 -46.688 -14.922 1 97.25 519 ASP A CA 1
ATOM 4141 C C . ASP A 1 519 ? -2.146 -45.688 -13.883 1 97.25 519 ASP A C 1
ATOM 4143 O O . ASP A 1 519 ? -1.38 -45.219 -13.039 1 97.25 519 ASP A O 1
ATOM 4147 N N . ILE A 1 520 ? -3.424 -45.344 -13.977 1 98.38 520 ILE A N 1
ATOM 4148 C CA . ILE A 1 520 ? -4.012 -44.344 -13.094 1 98.38 520 ILE A CA 1
ATOM 4149 C C . ILE A 1 520 ? -4.023 -44.844 -11.656 1 98.38 520 ILE A C 1
ATOM 4151 O O . ILE A 1 520 ? -3.643 -44.156 -10.727 1 98.38 520 ILE A O 1
ATOM 4155 N N . GLU A 1 521 ? -4.383 -46.094 -11.461 1 97.94 521 GLU A N 1
ATOM 4156 C CA . GLU A 1 521 ? -4.43 -46.688 -10.141 1 97.94 521 GLU A CA 1
ATOM 4157 C C . GLU A 1 521 ? -3.039 -46.781 -9.516 1 97.94 521 GLU A C 1
ATOM 4159 O O . GLU A 1 521 ? -2.895 -46.719 -8.297 1 97.94 521 GLU A O 1
ATOM 4164 N N . ARG A 1 522 ? -2.055 -46.812 -10.383 1 98.12 522 ARG A N 1
ATOM 4165 C CA . ARG A 1 522 ? -0.672 -46.906 -9.922 1 98.12 522 ARG A CA 1
ATOM 4166 C C . ARG A 1 522 ? -0.128 -45.562 -9.523 1 98.12 522 ARG A C 1
ATOM 4168 O O . ARG A 1 522 ? 0.536 -45.406 -8.492 1 98.12 522 ARG A O 1
ATOM 4175 N N . VAL A 1 523 ? -0.405 -44.5 -10.25 1 98.44 523 VAL A N 1
ATOM 4176 C CA . VAL A 1 523 ? 0.336 -43.25 -10.156 1 98.44 523 VAL A CA 1
ATOM 4177 C C . VAL A 1 523 ? -0.379 -42.312 -9.195 1 98.44 523 VAL A C 1
ATOM 4179 O O . VAL A 1 523 ? 0.265 -41.531 -8.492 1 98.44 523 VAL A O 1
ATOM 4182 N N . VAL A 1 524 ? -1.726 -42.312 -9.094 1 98.81 524 VAL A N 1
ATOM 4183 C CA . VAL A 1 524 ? -2.51 -41.312 -8.398 1 98.81 524 VAL A CA 1
ATOM 4184 C C . VAL A 1 524 ? -2.184 -41.344 -6.902 1 98.81 524 VAL A C 1
ATOM 4186 O O . VAL A 1 524 ? -1.97 -40.312 -6.281 1 98.81 524 VAL A O 1
ATOM 4189 N N . PRO A 1 525 ? -2.086 -42.531 -6.254 1 98.75 525 PRO A N 1
ATOM 4190 C CA . PRO A 1 525 ? -1.746 -42.562 -4.832 1 98.75 525 PRO A CA 1
ATOM 4191 C C . PRO A 1 525 ? -0.408 -41.875 -4.539 1 98.75 525 PRO A C 1
ATOM 4193 O O . PRO A 1 525 ? -0.277 -41.156 -3.539 1 98.75 525 PRO A O 1
ATOM 4196 N N . THR A 1 526 ? 0.553 -42.062 -5.422 1 98.75 526 THR A N 1
ATOM 4197 C CA . THR A 1 526 ? 1.869 -41.469 -5.262 1 98.75 526 THR A CA 1
ATOM 4198 C C . THR A 1 526 ? 1.782 -39.938 -5.391 1 98.75 526 THR A C 1
ATOM 4200 O O . THR A 1 526 ? 2.396 -39.219 -4.609 1 98.75 526 THR A O 1
ATOM 4203 N N . ALA A 1 527 ? 0.986 -39.5 -6.355 1 98.81 527 ALA A N 1
ATOM 4204 C CA . ALA A 1 527 ? 0.814 -38.062 -6.57 1 98.81 527 ALA A CA 1
ATOM 4205 C C . ALA A 1 527 ? 0.168 -37.406 -5.355 1 98.81 527 ALA A C 1
ATOM 4207 O O . ALA A 1 527 ? 0.605 -36.344 -4.914 1 98.81 527 ALA A O 1
ATOM 4208 N N . ILE A 1 528 ? -0.864 -38 -4.777 1 98.88 528 ILE A N 1
ATOM 4209 C CA . ILE A 1 528 ? -1.598 -37.438 -3.646 1 98.88 528 ILE A CA 1
ATOM 4210 C C . ILE A 1 528 ? -0.69 -37.406 -2.418 1 98.88 528 ILE A C 1
ATOM 4212 O O . ILE A 1 528 ? -0.714 -36.438 -1.66 1 98.88 528 ILE A O 1
ATOM 4216 N N . ARG A 1 529 ? 0.108 -38.469 -2.25 1 98.75 529 ARG A N 1
ATOM 4217 C CA . ARG A 1 529 ? 1.031 -38.469 -1.121 1 98.75 529 ARG A CA 1
ATOM 4218 C C . ARG A 1 529 ? 2.072 -37.375 -1.237 1 98.75 529 ARG A C 1
ATOM 4220 O O . ARG A 1 529 ? 2.385 -36.719 -0.252 1 98.75 529 ARG A O 1
ATOM 4227 N N . MET A 1 530 ? 2.629 -37.156 -2.42 1 98.81 530 MET A N 1
ATOM 4228 C CA . MET A 1 530 ? 3.582 -36.062 -2.633 1 98.81 530 MET A CA 1
ATOM 4229 C C . MET A 1 530 ? 2.947 -34.719 -2.312 1 98.81 530 MET A C 1
ATOM 4231 O O . MET A 1 530 ? 3.555 -33.875 -1.633 1 98.81 530 MET A O 1
ATOM 4235 N N . LEU A 1 531 ? 1.717 -34.531 -2.779 1 98.75 531 LEU A N 1
ATOM 4236 C CA . LEU A 1 531 ? 1.021 -33.25 -2.566 1 98.75 531 LEU A CA 1
ATOM 4237 C C . LEU A 1 531 ? 0.736 -33.031 -1.085 1 98.75 531 LEU A C 1
ATOM 4239 O O . LEU A 1 531 ? 0.855 -31.906 -0.586 1 98.75 531 LEU A O 1
ATOM 4243 N N . ASP A 1 532 ? 0.331 -34.094 -0.401 1 98.75 532 ASP A N 1
ATOM 4244 C CA . ASP A 1 532 ? 0.111 -33.969 1.038 1 98.75 532 ASP A CA 1
ATOM 4245 C C . ASP A 1 532 ? 1.395 -33.562 1.76 1 98.75 532 ASP A C 1
ATOM 4247 O O . ASP A 1 532 ? 1.364 -32.75 2.682 1 98.75 532 ASP A O 1
ATOM 4251 N N . ASN A 1 533 ? 2.529 -34.156 1.354 1 98.5 533 ASN A N 1
ATOM 4252 C CA . ASN A 1 533 ? 3.816 -33.875 1.967 1 98.5 533 ASN A CA 1
ATOM 4253 C C . ASN A 1 533 ? 4.227 -32.406 1.708 1 98.5 533 ASN A C 1
ATOM 4255 O O . ASN A 1 533 ? 4.895 -31.797 2.539 1 98.5 533 ASN A O 1
ATOM 4259 N N . VAL A 1 534 ? 3.855 -31.859 0.56 1 98.19 534 VAL A N 1
ATOM 4260 C CA . VAL A 1 534 ? 4.16 -30.484 0.214 1 98.19 534 VAL A CA 1
ATOM 4261 C C . VAL A 1 534 ? 3.613 -29.547 1.291 1 98.19 534 VAL A C 1
ATOM 4263 O O . VAL A 1 534 ? 4.262 -28.562 1.654 1 98.19 534 VAL A O 1
ATOM 4266 N N . ILE A 1 535 ? 2.447 -29.828 1.881 1 98 535 ILE A N 1
ATOM 4267 C CA . ILE A 1 535 ? 1.793 -29 2.879 1 98 535 ILE A CA 1
ATOM 4268 C C . ILE A 1 535 ? 2.672 -28.891 4.121 1 98 535 ILE A C 1
ATOM 4270 O O . ILE A 1 535 ? 2.91 -27.797 4.633 1 98 535 ILE A O 1
ATOM 4274 N N . ASP A 1 536 ? 3.234 -29.969 4.523 1 96.19 536 ASP A N 1
ATOM 4275 C CA . ASP A 1 536 ? 3.992 -30.016 5.77 1 96.19 536 ASP A CA 1
ATOM 4276 C C . ASP A 1 536 ? 5.395 -29.438 5.582 1 96.19 536 ASP A C 1
ATOM 4278 O O . ASP A 1 536 ? 5.988 -28.906 6.523 1 96.19 536 ASP A O 1
ATOM 4282 N N . LEU A 1 537 ? 5.898 -29.5 4.375 1 96.38 537 LEU A N 1
ATOM 4283 C CA . LEU A 1 537 ? 7.293 -29.156 4.121 1 96.38 537 LEU A CA 1
ATOM 4284 C C . LEU A 1 537 ? 7.41 -27.719 3.635 1 96.38 537 LEU A C 1
ATOM 4286 O O . LEU A 1 537 ? 8.5 -27.141 3.645 1 96.38 537 LEU A O 1
ATOM 4290 N N . ASN A 1 538 ? 6.332 -27.109 3.287 1 95.75 538 ASN A N 1
ATOM 4291 C CA . ASN A 1 538 ? 6.312 -25.812 2.633 1 95.75 538 ASN A CA 1
ATOM 4292 C C . ASN A 1 538 ? 6.809 -24.703 3.564 1 95.75 538 ASN A C 1
ATOM 4294 O O . ASN A 1 538 ? 6.586 -24.766 4.777 1 95.75 538 ASN A O 1
ATOM 4298 N N . PHE A 1 539 ? 7.566 -23.75 3 1 93.06 539 PHE A N 1
ATOM 4299 C CA . PHE A 1 539 ? 7.84 -22.469 3.639 1 93.06 539 PHE A CA 1
ATOM 4300 C C . PHE A 1 539 ? 6.641 -21.547 3.518 1 93.06 539 PHE A C 1
ATOM 4302 O O . PHE A 1 539 ? 6.219 -21.203 2.41 1 93.06 539 PHE A O 1
ATOM 4309 N N . TYR A 1 540 ? 6.117 -21.156 4.684 1 94 540 TYR A N 1
ATOM 4310 C CA . TYR A 1 540 ? 5.023 -20.188 4.711 1 94 540 TYR A CA 1
ATOM 4311 C C . TYR A 1 540 ? 5.516 -18.828 5.156 1 94 540 TYR A C 1
ATOM 4313 O O . TYR A 1 540 ? 6.117 -18.688 6.227 1 94 540 TYR A O 1
ATOM 4321 N N . PRO A 1 541 ? 5.195 -17.828 4.398 1 88.88 541 PRO A N 1
ATOM 4322 C CA . PRO A 1 541 ? 5.645 -16.484 4.773 1 88.88 541 PRO A CA 1
ATOM 4323 C C . PRO A 1 541 ? 4.879 -15.914 5.969 1 88.88 541 PRO A C 1
ATOM 4325 O O . PRO A 1 541 ? 5.379 -15.031 6.668 1 88.88 541 PRO A O 1
ATOM 4328 N N . LEU A 1 542 ? 3.66 -16.422 6.219 1 94.88 542 LEU A N 1
ATOM 4329 C CA . LEU A 1 542 ? 2.801 -15.883 7.266 1 94.88 542 LEU A CA 1
ATOM 4330 C C . LEU A 1 542 ? 2.125 -17 8.047 1 94.88 542 LEU A C 1
ATOM 4332 O O . LEU A 1 542 ? 1.712 -18.016 7.469 1 94.88 542 LEU A O 1
ATOM 4336 N N . ARG A 1 543 ? 1.916 -16.719 9.312 1 95.69 543 ARG A N 1
ATOM 4337 C CA . ARG A 1 543 ? 1.253 -17.672 10.203 1 95.69 543 ARG A CA 1
ATOM 4338 C C . ARG A 1 543 ? -0.166 -17.969 9.727 1 95.69 543 ARG A C 1
ATOM 4340 O O . ARG A 1 543 ? -0.594 -19.125 9.719 1 95.69 543 ARG A O 1
ATOM 4347 N N . LYS A 1 544 ? -0.948 -16.906 9.344 1 96.5 544 LYS A N 1
ATOM 4348 C CA . LYS A 1 544 ? -2.33 -17.031 8.883 1 96.5 544 LYS A CA 1
ATOM 4349 C C . LYS A 1 544 ? -2.441 -18 7.715 1 96.5 544 LYS A C 1
ATOM 4351 O O . LYS A 1 544 ? -3.355 -18.828 7.672 1 96.5 544 LYS A O 1
ATOM 4356 N N . VAL A 1 545 ? -1.53 -17.984 6.797 1 97.44 545 VAL A N 1
ATOM 4357 C CA . VAL A 1 545 ? -1.54 -18.797 5.582 1 97.44 545 VAL A CA 1
ATOM 4358 C C . VAL A 1 545 ? -1.268 -20.25 5.938 1 97.44 545 VAL A C 1
ATOM 4360 O O . VAL A 1 545 ? -1.958 -21.156 5.453 1 97.44 545 VAL A O 1
ATOM 4363 N N . LYS A 1 546 ? -0.25 -20.453 6.809 1 97.06 546 LYS A N 1
ATOM 4364 C CA . LYS A 1 546 ? 0.051 -21.812 7.258 1 97.06 546 LYS A CA 1
ATOM 4365 C C . LYS A 1 546 ? -1.135 -22.422 8 1 97.06 546 LYS A C 1
ATOM 4367 O O . LYS A 1 546 ? -1.522 -23.562 7.73 1 97.06 546 LYS A O 1
ATOM 4372 N N . ALA A 1 547 ? -1.678 -21.625 8.914 1 96.81 547 ALA A N 1
ATOM 4373 C CA . ALA A 1 547 ? -2.814 -22.109 9.695 1 96.81 547 ALA A CA 1
ATOM 4374 C C . ALA A 1 547 ? -3.979 -22.5 8.789 1 96.81 547 ALA A C 1
ATOM 4376 O O . ALA A 1 547 ? -4.633 -23.516 9.008 1 96.81 547 ALA A O 1
ATOM 4377 N N . THR A 1 548 ? -4.246 -21.703 7.781 1 97.69 548 THR A N 1
ATOM 4378 C CA . THR A 1 548 ? -5.348 -21.969 6.859 1 97.69 548 THR A CA 1
ATOM 4379 C C . THR A 1 548 ? -5.105 -23.266 6.09 1 97.69 548 THR A C 1
ATOM 4381 O O . THR A 1 548 ? -6.016 -24.094 5.953 1 97.69 548 THR A O 1
ATOM 4384 N N . ASN A 1 549 ? -3.879 -23.422 5.555 1 97.88 549 ASN A N 1
ATOM 4385 C CA . ASN A 1 549 ? -3.584 -24.625 4.777 1 97.88 549 ASN A CA 1
ATOM 4386 C C . ASN A 1 549 ? -3.646 -25.875 5.641 1 97.88 549 ASN A C 1
ATOM 4388 O O . ASN A 1 549 ? -4.102 -26.938 5.184 1 97.88 549 ASN A O 1
ATOM 4392 N N . LEU A 1 550 ? -3.201 -25.812 6.855 1 97.56 550 LEU A N 1
ATOM 4393 C CA . LEU A 1 550 ? -3.215 -26.984 7.738 1 97.56 550 LEU A CA 1
ATOM 4394 C C . LEU A 1 550 ? -4.641 -27.344 8.133 1 97.56 550 LEU A C 1
ATOM 4396 O O . LEU A 1 550 ? -4.945 -28.516 8.352 1 97.56 550 LEU A O 1
ATOM 4400 N N . LYS A 1 551 ? -5.516 -26.375 8.18 1 97.12 551 LYS A N 1
ATOM 4401 C CA . LYS A 1 551 ? -6.906 -26.578 8.586 1 97.12 551 LYS A CA 1
ATOM 4402 C C . LYS A 1 551 ? -7.652 -27.422 7.555 1 97.12 551 LYS A C 1
ATOM 4404 O O . LYS A 1 551 ? -8.445 -28.297 7.918 1 97.12 551 LYS A O 1
ATOM 4409 N N . SER A 1 552 ? -7.422 -27.219 6.285 1 97.25 552 SER A N 1
ATOM 4410 C CA . SER A 1 552 ? -8.141 -27.922 5.23 1 97.25 552 SER A CA 1
ATOM 4411 C C . SER A 1 552 ? -7.23 -28.891 4.492 1 97.25 552 SER A C 1
ATOM 4413 O O . SER A 1 552 ? -7.707 -29.781 3.779 1 97.25 552 SER A O 1
ATOM 4415 N N . ARG A 1 553 ? -5.859 -28.672 4.645 1 98.56 553 ARG A N 1
ATOM 4416 C CA . ARG A 1 553 ? -4.848 -29.453 3.945 1 98.56 553 ARG A CA 1
ATOM 4417 C C . ARG A 1 553 ? -5.168 -29.562 2.457 1 98.56 553 ARG A C 1
ATOM 4419 O O . ARG A 1 553 ? -5.176 -30.656 1.892 1 98.56 553 ARG A O 1
ATOM 4426 N N . SER A 1 554 ? -5.477 -28.453 1.818 1 98.69 554 SER A N 1
ATOM 4427 C CA . SER A 1 554 ? -5.938 -28.344 0.438 1 98.69 554 SER A CA 1
ATOM 4428 C C . SER A 1 554 ? -4.82 -28.672 -0.545 1 98.69 554 SER A C 1
ATOM 4430 O O . SER A 1 554 ? -3.686 -28.219 -0.38 1 98.69 554 SER A O 1
ATOM 4432 N N . ILE A 1 555 ? -5.125 -29.453 -1.569 1 98.75 555 ILE A N 1
ATOM 4433 C CA . ILE A 1 555 ? -4.234 -29.734 -2.689 1 98.75 555 ILE A CA 1
ATOM 4434 C C . ILE A 1 555 ? -5.008 -29.625 -4.004 1 98.75 555 ILE A C 1
ATOM 4436 O O . ILE A 1 555 ? -6.219 -29.391 -4 1 98.75 555 ILE A O 1
ATOM 4440 N N . GLY A 1 556 ? -4.32 -29.688 -5.117 1 98.62 556 GLY A N 1
ATOM 4441 C CA . GLY A 1 556 ? -4.926 -29.641 -6.438 1 98.62 556 GLY A CA 1
ATOM 4442 C C . GLY A 1 556 ? -4.215 -30.531 -7.441 1 98.62 556 GLY A C 1
ATOM 4443 O O . GLY A 1 556 ? -3.24 -30.125 -8.07 1 98.62 556 GLY A O 1
ATOM 4444 N N . LEU A 1 557 ? -4.73 -31.703 -7.605 1 98.81 557 LEU A N 1
ATOM 4445 C CA . LEU A 1 557 ? -4.242 -32.594 -8.656 1 98.81 557 LEU A CA 1
ATOM 4446 C C . LEU A 1 557 ? -4.969 -32.344 -9.969 1 98.81 557 LEU A C 1
ATOM 4448 O O . LEU A 1 557 ? -6.203 -32.344 -10.016 1 98.81 557 LEU A O 1
ATOM 4452 N N . GLY A 1 558 ? -4.254 -32.031 -10.984 1 98.5 558 GLY A N 1
ATOM 4453 C CA . GLY A 1 558 ? -4.82 -31.797 -12.305 1 98.5 558 GLY A CA 1
ATOM 4454 C C . GLY A 1 558 ? -4.25 -32.719 -13.359 1 98.5 558 GLY A C 1
ATOM 4455 O O . GLY A 1 558 ? -3.787 -33.812 -13.047 1 98.5 558 GLY A O 1
ATOM 4456 N N . VAL A 1 559 ? -4.473 -32.375 -14.625 1 98.62 559 VAL A N 1
ATOM 4457 C CA . VAL A 1 559 ? -3.99 -33.156 -15.75 1 98.62 559 VAL A CA 1
ATOM 4458 C C . VAL A 1 559 ? -3.363 -32.25 -16.797 1 98.62 559 VAL A C 1
ATOM 4460 O O . VAL A 1 559 ? -3.604 -31.047 -16.812 1 98.62 559 VAL A O 1
ATOM 4463 N N . MET A 1 560 ? -2.564 -32.844 -17.625 1 98.06 560 MET A N 1
ATOM 4464 C CA . MET A 1 560 ? -2.023 -32.219 -18.828 1 98.06 560 MET A CA 1
ATOM 4465 C C . MET A 1 560 ? -1.898 -33.25 -19.969 1 98.06 560 MET A C 1
ATOM 4467 O O . MET A 1 560 ? -2.084 -34.438 -19.75 1 98.06 560 MET A O 1
ATOM 4471 N N . GLY A 1 561 ? -1.742 -32.75 -21.172 1 98 561 GLY A N 1
ATOM 4472 C CA . GLY A 1 561 ? -1.463 -33.656 -22.297 1 98 561 GLY A CA 1
ATOM 4473 C C . GLY A 1 561 ? -2.713 -34.219 -22.922 1 98 561 GLY A C 1
ATOM 4474 O O . GLY A 1 561 ? -2.654 -35.281 -23.578 1 98 561 GLY A O 1
ATOM 4475 N N . GLU A 1 562 ? -3.848 -33.625 -22.703 1 98.25 562 GLU A N 1
ATOM 4476 C CA . GLU A 1 562 ? -5.094 -34.156 -23.234 1 98.25 562 GLU A CA 1
ATOM 4477 C C . GLU A 1 562 ? -5.062 -34.25 -24.75 1 98.25 562 GLU A C 1
ATOM 4479 O O . GLU A 1 562 ? -5.449 -35.281 -25.328 1 98.25 562 GLU A O 1
ATOM 4484 N N . ALA A 1 563 ? -4.641 -33.219 -25.438 1 97.94 563 ALA A N 1
ATOM 4485 C CA . ALA A 1 563 ? -4.609 -33.188 -26.891 1 97.94 563 ALA A CA 1
ATOM 4486 C C . ALA A 1 563 ? -3.699 -34.281 -27.438 1 97.94 563 ALA A C 1
ATOM 4488 O O . ALA A 1 563 ? -4.023 -34.938 -28.438 1 97.94 563 ALA A O 1
ATOM 4489 N N . GLU A 1 564 ? -2.58 -34.438 -26.844 1 98.06 564 GLU A N 1
ATOM 4490 C CA . GLU A 1 564 ? -1.671 -35.5 -27.297 1 98.06 564 GLU A CA 1
ATOM 4491 C C . GLU A 1 564 ? -2.287 -36.875 -27.094 1 98.06 564 GLU A C 1
ATOM 4493 O O . GLU A 1 564 ? -2.162 -37.75 -27.953 1 98.06 564 GLU A O 1
ATOM 4498 N N . MET A 1 565 ? -2.887 -37.094 -25.938 1 98.19 565 MET A N 1
ATOM 4499 C CA . MET A 1 565 ? -3.561 -38.375 -25.688 1 98.19 565 MET A CA 1
ATOM 4500 C C . MET A 1 565 ? -4.602 -38.656 -26.766 1 98.19 565 MET A C 1
ATOM 4502 O O . MET A 1 565 ? -4.672 -39.75 -27.281 1 98.19 565 MET A O 1
ATOM 4506 N N . LEU A 1 566 ? -5.383 -37.688 -27.141 1 98.06 566 LEU A N 1
ATOM 4507 C CA . LEU A 1 566 ? -6.41 -37.844 -28.156 1 98.06 566 LEU A CA 1
ATOM 4508 C C . LEU A 1 566 ? -5.785 -38.188 -29.5 1 98.06 566 LEU A C 1
ATOM 4510 O O . LEU A 1 566 ? -6.266 -39.094 -30.203 1 98.06 566 LEU A O 1
ATOM 4514 N N . ALA A 1 567 ? -4.777 -37.469 -29.844 1 97.81 567 ALA A N 1
ATOM 4515 C CA . ALA A 1 567 ? -4.109 -37.719 -31.109 1 97.81 567 ALA A CA 1
ATOM 4516 C C . ALA A 1 567 ? -3.557 -39.156 -31.172 1 97.81 567 ALA A C 1
ATOM 4518 O O . ALA A 1 567 ? -3.674 -39.812 -32.188 1 97.81 567 ALA A O 1
ATOM 4519 N N . GLN A 1 568 ? -2.98 -39.562 -30.094 1 96.69 568 GLN A N 1
ATOM 4520 C CA . GLN A 1 568 ? -2.41 -40.906 -30.031 1 96.69 568 GLN A CA 1
ATOM 4521 C C . GLN A 1 568 ? -3.488 -42 -30.203 1 96.69 568 GLN A C 1
ATOM 4523 O O . GLN A 1 568 ? -3.23 -43.062 -30.766 1 96.69 568 GLN A O 1
ATOM 4528 N N . HIS A 1 569 ? -4.645 -41.688 -29.75 1 97.12 569 HIS A N 1
ATOM 4529 C CA . HIS A 1 569 ? -5.75 -42.625 -29.844 1 97.12 569 HIS A CA 1
ATOM 4530 C C . HIS A 1 569 ? -6.598 -42.375 -31.094 1 97.12 569 HIS A C 1
ATOM 4532 O O . HIS A 1 569 ? -7.645 -43 -31.281 1 97.12 569 HIS A O 1
ATOM 4538 N N . GLN A 1 570 ? -6.238 -41.375 -31.891 1 97.25 570 GLN A N 1
ATOM 4539 C CA . GLN A 1 570 ? -6.918 -41 -33.125 1 97.25 570 GLN A CA 1
ATOM 4540 C C . GLN A 1 570 ? -8.375 -40.656 -32.875 1 97.25 570 GLN A C 1
ATOM 4542 O O . GLN A 1 570 ? -9.281 -41.156 -33.531 1 97.25 570 GLN A O 1
ATOM 4547 N N . LEU A 1 571 ? -8.516 -39.875 -31.906 1 97.5 571 LEU A N 1
ATOM 4548 C CA . LEU A 1 571 ? -9.82 -39.344 -31.562 1 97.5 571 LEU A CA 1
ATOM 4549 C C . LEU A 1 571 ? -9.891 -37.844 -31.891 1 97.5 571 LEU A C 1
ATOM 4551 O O . LEU A 1 571 ? -9.031 -37.062 -31.484 1 97.5 571 LEU A O 1
ATOM 4555 N N . ALA A 1 572 ? -10.914 -37.5 -32.562 1 96.31 572 ALA A N 1
ATOM 4556 C CA . ALA A 1 572 ? -11.078 -36.125 -32.969 1 96.31 572 ALA A CA 1
ATOM 4557 C C . ALA A 1 572 ? -11.555 -35.281 -31.781 1 96.31 572 ALA A C 1
ATOM 4559 O O . ALA A 1 572 ? -12.414 -35.688 -31 1 96.31 572 ALA A O 1
ATOM 4560 N N . TRP A 1 573 ? -11 -34.125 -31.703 1 95.44 573 TRP A N 1
ATOM 4561 C CA . TRP A 1 573 ? -11.391 -33.188 -30.641 1 95.44 573 TRP A CA 1
ATOM 4562 C C . TRP A 1 573 ? -12.867 -32.844 -30.75 1 95.44 573 TRP A C 1
ATOM 4564 O O . TRP A 1 573 ? -13.352 -32.5 -31.828 1 95.44 573 TRP A O 1
ATOM 4574 N N . GLY A 1 574 ? -13.609 -32.969 -29.703 1 94.69 574 GLY A N 1
ATOM 4575 C CA . GLY A 1 574 ? -15.016 -32.594 -29.672 1 94.69 574 GLY A CA 1
ATOM 4576 C C . GLY A 1 574 ? -15.945 -33.719 -30.109 1 94.69 574 GLY A C 1
ATOM 4577 O O . GLY A 1 574 ? -17.172 -33.562 -30.047 1 94.69 574 GLY A O 1
ATOM 4578 N N . SER A 1 575 ? -15.453 -34.812 -30.469 1 95.44 575 SER A N 1
ATOM 4579 C CA . SER A 1 575 ? -16.266 -35.938 -30.906 1 95.44 575 SER A CA 1
ATOM 4580 C C . SER A 1 575 ? -16.891 -36.656 -29.719 1 95.44 575 SER A C 1
ATOM 4582 O O . SER A 1 575 ? -16.5 -36.438 -28.562 1 95.44 575 SER A O 1
ATOM 4584 N N . SER A 1 576 ? -17.844 -37.5 -30.016 1 95.44 576 SER A N 1
ATOM 4585 C CA . SER A 1 576 ? -18.469 -38.312 -28.969 1 95.44 576 SER A CA 1
ATOM 4586 C C . SER A 1 576 ? -17.469 -39.25 -28.328 1 95.44 576 SER A C 1
ATOM 4588 O O . SER A 1 576 ? -17.531 -39.531 -27.125 1 95.44 576 SER A O 1
ATOM 4590 N N . GLU A 1 577 ? -16.531 -39.719 -29.141 1 95.75 577 GLU A N 1
ATOM 4591 C CA . GLU A 1 577 ? -15.492 -40.594 -28.625 1 95.75 577 GLU A CA 1
ATOM 4592 C C . GLU A 1 577 ? -14.555 -39.844 -27.672 1 95.75 577 GLU A C 1
ATOM 4594 O O . GLU A 1 577 ? -14.102 -40.406 -26.672 1 95.75 577 GLU A O 1
ATOM 4599 N N . HIS A 1 578 ? -14.297 -38.656 -28.078 1 96.94 578 HIS A N 1
ATOM 4600 C CA . HIS A 1 578 ? -13.523 -37.781 -27.203 1 96.94 578 HIS A CA 1
ATOM 4601 C C . HIS A 1 578 ? -14.203 -37.625 -25.844 1 96.94 578 HIS A C 1
ATOM 4603 O O . HIS A 1 578 ? -13.578 -37.844 -24.812 1 96.94 578 HIS A O 1
ATOM 4609 N N . PHE A 1 579 ? -15.445 -37.281 -25.812 1 97.19 579 PHE A N 1
ATOM 4610 C CA . PHE A 1 579 ? -16.203 -37.062 -24.594 1 97.19 579 PHE A CA 1
ATOM 4611 C C . PHE A 1 579 ? -16.281 -38.312 -23.734 1 97.19 579 PHE A C 1
ATOM 4613 O O . PHE A 1 579 ? -16.109 -38.25 -22.516 1 97.19 579 PHE A O 1
ATOM 4620 N N . LYS A 1 580 ? -16.438 -39.406 -24.375 1 95.12 580 LYS A N 1
ATOM 4621 C CA . LYS A 1 580 ? -16.484 -40.688 -23.656 1 95.12 580 LYS A CA 1
ATOM 4622 C C . LYS A 1 580 ? -15.141 -41 -23.016 1 95.12 580 LYS A C 1
ATOM 4624 O O . LYS A 1 580 ? -15.086 -41.406 -21.844 1 95.12 580 LYS A O 1
ATOM 4629 N N . LYS A 1 581 ? -14.078 -40.781 -23.734 1 95.38 581 LYS A N 1
ATOM 4630 C CA . LYS A 1 581 ? -12.742 -41.094 -23.234 1 95.38 581 LYS A CA 1
ATOM 4631 C C . LYS A 1 581 ? -12.383 -40.219 -22.047 1 95.38 581 LYS A C 1
ATOM 4633 O O . LYS A 1 581 ? -11.875 -40.719 -21.031 1 95.38 581 LYS A O 1
ATOM 4638 N N . ILE A 1 582 ? -12.625 -38.969 -22.203 1 96.75 582 ILE A N 1
ATOM 4639 C CA . ILE A 1 582 ? -12.242 -38.062 -21.125 1 96.75 582 ILE A CA 1
ATOM 4640 C C . ILE A 1 582 ? -13.109 -38.312 -19.891 1 96.75 582 ILE A C 1
ATOM 4642 O O . ILE A 1 582 ? -12.648 -38.188 -18.766 1 96.75 582 ILE A O 1
ATOM 4646 N N . ASP A 1 583 ? -14.367 -38.562 -20.062 1 96.62 583 ASP A N 1
ATOM 4647 C CA . ASP A 1 583 ? -15.25 -38.906 -18.953 1 96.62 583 ASP A CA 1
ATOM 4648 C C . ASP A 1 583 ? -14.695 -40.125 -18.172 1 96.62 583 ASP A C 1
ATOM 4650 O O . ASP A 1 583 ? -14.664 -40.094 -16.938 1 96.62 583 ASP A O 1
ATOM 4654 N N . GLN A 1 584 ? -14.242 -41.125 -18.875 1 95.56 584 GLN A N 1
ATOM 4655 C CA . GLN A 1 584 ? -13.711 -42.344 -18.266 1 95.56 584 GLN A CA 1
ATOM 4656 C C . GLN A 1 584 ? -12.414 -42.062 -17.516 1 95.56 584 GLN A C 1
ATOM 4658 O O . GLN A 1 584 ? -12.227 -42.531 -16.391 1 95.56 584 GLN A O 1
ATOM 4663 N N . ILE A 1 585 ? -11.602 -41.344 -18.125 1 97 585 ILE A N 1
ATOM 4664 C CA . ILE A 1 585 ? -10.297 -41.031 -17.531 1 97 585 ILE A CA 1
ATOM 4665 C C . ILE A 1 585 ? -10.484 -40.188 -16.266 1 97 585 ILE A C 1
ATOM 4667 O O . ILE A 1 585 ? -9.883 -40.5 -15.227 1 97 585 ILE A O 1
ATOM 4671 N N . MET A 1 586 ? -11.328 -39.188 -16.344 1 97.88 586 MET A N 1
ATOM 4672 C CA . MET A 1 586 ? -11.523 -38.312 -15.195 1 97.88 586 MET A CA 1
ATOM 4673 C C . MET A 1 586 ? -12.234 -39.031 -14.062 1 97.88 586 MET A C 1
ATOM 4675 O O . MET A 1 586 ? -11.977 -38.781 -12.883 1 97.88 586 MET A O 1
ATOM 4679 N N . GLU A 1 587 ? -13.156 -39.938 -14.383 1 97.44 587 GLU A N 1
ATOM 4680 C CA . GLU A 1 587 ? -13.766 -40.781 -13.352 1 97.44 587 GLU A CA 1
ATOM 4681 C C . GLU A 1 587 ? -12.719 -41.594 -12.602 1 97.44 587 GLU A C 1
ATOM 4683 O O . 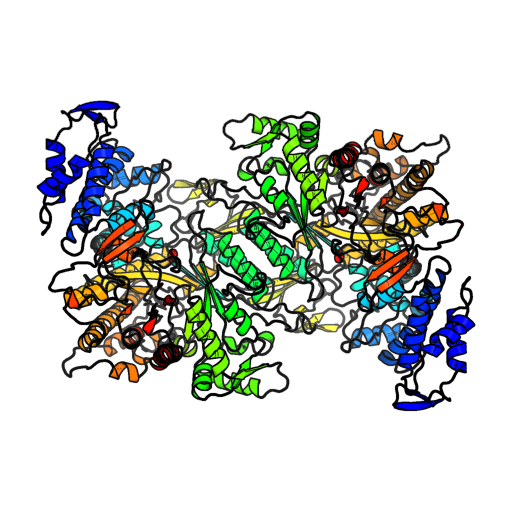GLU A 1 587 ? -12.742 -41.656 -11.367 1 97.44 587 GLU A O 1
ATOM 4688 N N . ALA A 1 588 ? -11.836 -42.188 -13.383 1 97.88 588 ALA A N 1
ATOM 4689 C CA . ALA A 1 588 ? -10.781 -43 -12.781 1 97.88 588 ALA A CA 1
ATOM 4690 C C . ALA A 1 588 ? -9.883 -42.156 -11.883 1 97.88 588 ALA A C 1
ATOM 4692 O O . ALA A 1 588 ? -9.531 -42.562 -10.773 1 97.88 588 ALA A O 1
ATOM 4693 N N . ILE A 1 589 ? -9.523 -41.031 -12.344 1 98.69 589 ILE A N 1
ATOM 4694 C CA . ILE A 1 589 ? -8.656 -40.125 -11.57 1 98.69 589 ILE A CA 1
ATOM 4695 C C . ILE A 1 589 ? -9.375 -39.656 -10.312 1 98.69 589 ILE A C 1
ATOM 4697 O O . ILE A 1 589 ? -8.812 -39.688 -9.219 1 98.69 589 ILE A O 1
ATOM 4701 N N . SER A 1 590 ? -10.633 -39.25 -10.469 1 98.62 590 SER A N 1
ATOM 4702 C CA . SER A 1 590 ? -11.422 -38.781 -9.336 1 98.62 590 SER A CA 1
ATOM 4703 C C . SER A 1 590 ? -11.539 -39.844 -8.266 1 98.62 590 SER A C 1
ATOM 4705 O O . SER A 1 590 ? -11.273 -39.594 -7.086 1 98.62 590 SER A O 1
ATOM 4707 N N . TYR A 1 591 ? -11.906 -41.031 -8.695 1 98.44 591 TYR A N 1
ATOM 4708 C CA . TYR A 1 591 ? -12.086 -42.156 -7.785 1 98.44 591 TYR A CA 1
ATOM 4709 C C . TYR A 1 591 ? -10.805 -42.438 -7.016 1 98.44 591 TYR A C 1
ATOM 4711 O O . TYR A 1 591 ? -10.82 -42.531 -5.785 1 98.44 591 TYR A O 1
ATOM 4719 N N . ASN A 1 592 ? -9.742 -42.531 -7.699 1 98.75 592 ASN A N 1
ATOM 4720 C CA . ASN A 1 592 ? -8.484 -42.938 -7.078 1 98.75 592 ASN A CA 1
ATOM 4721 C C . ASN A 1 592 ? -7.887 -41.812 -6.242 1 98.75 592 ASN A C 1
ATOM 4723 O O . ASN A 1 592 ? -7.199 -42.062 -5.25 1 98.75 592 ASN A O 1
ATOM 4727 N N . THR A 1 593 ? -8.125 -40.562 -6.625 1 98.88 593 THR A N 1
ATOM 4728 C CA . THR A 1 593 ? -7.691 -39.438 -5.816 1 98.88 593 THR A CA 1
ATOM 4729 C C . THR A 1 593 ? -8.383 -39.438 -4.457 1 98.88 593 THR A C 1
ATOM 4731 O O . THR A 1 593 ? -7.73 -39.312 -3.42 1 98.88 593 THR A O 1
ATOM 4734 N N . ILE A 1 594 ? -9.703 -39.594 -4.469 1 98.88 594 ILE A N 1
ATOM 4735 C CA . ILE A 1 594 ? -10.492 -39.625 -3.244 1 98.88 594 ILE A CA 1
ATOM 4736 C C . ILE A 1 594 ? -10.102 -40.812 -2.395 1 98.88 594 ILE A C 1
ATOM 4738 O O . ILE A 1 594 ? -9.898 -40.719 -1.184 1 98.88 594 ILE A O 1
ATOM 4742 N N . LYS A 1 595 ? -9.969 -41.938 -3.061 1 98.81 595 LYS A N 1
ATOM 4743 C CA . LYS A 1 595 ? -9.555 -43.156 -2.357 1 98.81 595 LYS A CA 1
ATOM 4744 C C . LYS A 1 595 ? -8.195 -42.969 -1.697 1 98.81 595 LYS A C 1
ATOM 4746 O O . LYS A 1 595 ? -8 -43.344 -0.543 1 98.81 595 LYS A O 1
ATOM 4751 N N . SER A 1 596 ? -7.266 -42.375 -2.42 1 98.88 596 SER A N 1
ATOM 4752 C CA . SER A 1 596 ? -5.914 -42.188 -1.916 1 98.88 596 SER A CA 1
ATOM 4753 C C . SER A 1 596 ? -5.91 -41.25 -0.708 1 98.88 596 SER A C 1
ATOM 4755 O O . SER A 1 596 ? -5.188 -41.5 0.263 1 98.88 596 SER A O 1
ATOM 4757 N N . SER A 1 597 ? -6.664 -40.156 -0.761 1 98.88 597 SER A N 1
ATOM 4758 C CA . SER A 1 597 ? -6.766 -39.25 0.379 1 98.88 597 SER A CA 1
ATOM 4759 C C . SER A 1 597 ? -7.355 -39.969 1.596 1 98.88 597 SER A C 1
ATOM 4761 O O . SER A 1 597 ? -6.906 -39.75 2.723 1 98.88 597 SER A O 1
ATOM 4763 N N . SER A 1 598 ? -8.367 -40.75 1.398 1 98.81 598 SER A N 1
ATOM 4764 C CA . SER A 1 598 ? -8.961 -41.531 2.486 1 98.81 598 SER A CA 1
ATOM 4765 C C . SER A 1 598 ? -7.961 -42.5 3.078 1 98.81 598 SER A C 1
ATOM 4767 O O . SER A 1 598 ? -7.898 -42.688 4.297 1 98.81 598 SER A O 1
ATOM 4769 N N . ASP A 1 599 ? -7.211 -43.188 2.209 1 98.69 599 ASP A N 1
ATOM 4770 C CA . ASP A 1 599 ? -6.156 -44.062 2.686 1 98.69 599 ASP A CA 1
ATOM 4771 C C . ASP A 1 599 ? -5.156 -43.312 3.562 1 98.69 599 ASP A C 1
ATOM 4773 O O . ASP A 1 599 ? -4.754 -43.812 4.617 1 98.69 599 ASP A O 1
ATOM 4777 N N . LEU A 1 600 ? -4.777 -42.188 3.139 1 98.62 600 LEU A N 1
ATOM 4778 C CA . LEU A 1 600 ? -3.82 -41.375 3.893 1 98.62 600 LEU A CA 1
ATOM 4779 C C . LEU A 1 600 ? -4.422 -40.906 5.219 1 98.62 600 LEU A C 1
ATOM 4781 O O . LEU A 1 600 ? -3.701 -40.75 6.207 1 98.62 600 LEU A O 1
ATOM 4785 N N . ALA A 1 601 ? -5.742 -40.656 5.184 1 98.69 601 ALA A N 1
ATOM 4786 C CA . ALA A 1 601 ? -6.41 -40.281 6.426 1 98.69 601 ALA A CA 1
ATOM 4787 C C . ALA A 1 601 ? -6.238 -41.375 7.484 1 98.69 601 ALA A C 1
ATOM 4789 O O . ALA A 1 601 ? -6.035 -41.094 8.664 1 98.69 601 ALA A O 1
ATOM 4790 N N . SER A 1 602 ? -6.32 -42.562 7.09 1 98.12 602 SER A N 1
ATOM 4791 C CA . SER A 1 602 ? -6.141 -43.688 8 1 98.12 602 SER A CA 1
ATOM 4792 C C . SER A 1 602 ? -4.703 -43.781 8.508 1 98.12 602 SER A C 1
ATOM 4794 O O . SER A 1 602 ? -4.461 -44.188 9.641 1 98.12 602 SER A O 1
ATOM 4796 N N . GLU A 1 603 ? -3.842 -43.375 7.695 1 97.94 603 GLU A N 1
ATOM 4797 C CA . GLU A 1 603 ? -2.42 -43.469 8.016 1 97.94 603 GLU A CA 1
ATOM 4798 C C . GLU A 1 603 ? -1.944 -42.25 8.789 1 97.94 603 GLU A C 1
ATOM 4800 O O . GLU A 1 603 ? -1.208 -42.375 9.773 1 97.94 603 GLU A O 1
ATOM 4805 N N . LYS A 1 604 ? -2.354 -41.031 8.359 1 97.5 604 LYS A N 1
ATOM 4806 C CA . LYS A 1 604 ? -1.744 -39.812 8.852 1 97.5 604 LYS A CA 1
ATOM 4807 C C . LYS A 1 604 ? -2.768 -38.938 9.586 1 97.5 604 LYS A C 1
ATOM 4809 O O . LYS A 1 604 ? -2.414 -37.906 10.18 1 97.5 604 LYS A O 1
ATOM 4814 N N . GLY A 1 605 ? -3.979 -39.312 9.555 1 98 605 GLY A N 1
ATOM 4815 C CA . GLY A 1 605 ? -5.02 -38.562 10.242 1 98 605 GLY A CA 1
ATOM 4816 C C . GLY A 1 605 ? -5.941 -37.812 9.297 1 98 605 GLY A C 1
ATOM 4817 O O . GLY A 1 605 ? -5.559 -37.5 8.172 1 98 605 GLY A O 1
ATOM 4818 N N . VAL A 1 606 ? -7.148 -37.5 9.742 1 98.62 606 VAL A N 1
ATOM 4819 C CA . VAL A 1 606 ? -8.203 -36.781 9.016 1 98.62 606 VAL A CA 1
ATOM 4820 C C . VAL A 1 606 ? -7.973 -35.281 9.109 1 98.62 606 VAL A C 1
ATOM 4822 O O . VAL A 1 606 ? -7.496 -34.781 10.133 1 98.62 606 VAL A O 1
ATOM 4825 N N . TYR A 1 607 ? -8.234 -34.594 8.047 1 98.44 607 TYR A N 1
ATOM 4826 C CA . TYR A 1 607 ? -8.062 -33.125 8.148 1 98.44 607 TYR A CA 1
ATOM 4827 C C . TYR A 1 607 ? -9 -32.562 9.195 1 98.44 607 TYR A C 1
ATOM 4829 O O . TYR A 1 607 ? -10.094 -33.062 9.422 1 98.44 607 TYR A O 1
ATOM 4837 N N . PRO A 1 608 ? -8.688 -31.422 9.836 1 98 608 PRO A N 1
ATOM 4838 C CA . PRO A 1 608 ? -9.328 -30.938 11.055 1 98 608 PRO A CA 1
ATOM 4839 C C . PRO A 1 608 ? -10.805 -30.609 10.867 1 98 608 PRO A C 1
ATOM 4841 O O . PRO A 1 608 ? -11.617 -30.828 11.773 1 98 608 PRO A O 1
ATOM 4844 N N . THR A 1 609 ? -11.227 -30.172 9.711 1 97.88 609 THR A N 1
ATOM 4845 C CA . THR A 1 609 ? -12.602 -29.719 9.555 1 97.88 609 THR A CA 1
ATOM 4846 C C . THR A 1 609 ? -13.414 -30.719 8.742 1 97.88 609 THR A C 1
ATOM 4848 O O . THR A 1 609 ? -14.336 -30.344 8.023 1 97.88 609 THR A O 1
ATOM 4851 N N . PHE A 1 610 ? -13.102 -32.031 8.773 1 98.44 610 PHE A N 1
ATOM 4852 C CA . PHE A 1 610 ? -13.742 -33.094 8.008 1 98.44 610 PHE A CA 1
ATOM 4853 C C . PHE A 1 610 ? -15.203 -33.25 8.422 1 98.44 610 PHE A C 1
ATOM 4855 O O . PHE A 1 610 ? -16.078 -33.375 7.566 1 98.44 610 PHE A O 1
ATOM 4862 N N . GLU A 1 611 ? -15.453 -33.25 9.734 1 98.38 611 GLU A N 1
ATOM 4863 C CA . GLU A 1 611 ? -16.797 -33.531 10.227 1 98.38 611 GLU A CA 1
ATOM 4864 C C . GLU A 1 611 ? -17.766 -32.406 9.805 1 98.38 611 GLU A C 1
ATOM 4866 O O . GLU A 1 611 ? -17.484 -31.234 10.016 1 98.38 611 GLU A O 1
ATOM 4871 N N . GLY A 1 612 ? -18.797 -32.75 9.188 1 98.31 612 GLY A N 1
ATOM 4872 C CA . GLY A 1 612 ? -19.797 -31.797 8.695 1 98.31 612 GLY A CA 1
ATOM 4873 C C . GLY A 1 612 ? -19.641 -31.484 7.223 1 98.31 612 GLY A C 1
ATOM 4874 O O . GLY A 1 612 ? -20.547 -30.906 6.609 1 98.31 612 GLY A O 1
ATOM 4875 N N . SER A 1 613 ? -18.547 -31.906 6.645 1 98.56 613 SER A N 1
ATOM 4876 C CA . SER A 1 613 ? -18.281 -31.656 5.23 1 98.56 613 SER A CA 1
ATOM 4877 C C . SER A 1 613 ? -19.141 -32.531 4.336 1 98.56 613 SER A C 1
ATOM 4879 O O . SER A 1 613 ? -19.766 -33.5 4.816 1 98.56 613 SER A O 1
ATOM 4881 N N . LYS A 1 614 ? -19.203 -32.25 3.096 1 98.5 614 LYS A N 1
ATOM 4882 C CA . LYS A 1 614 ? -19.859 -33.125 2.133 1 98.5 614 LYS A CA 1
ATOM 4883 C C . LYS A 1 614 ? -19.172 -34.469 2.035 1 98.5 614 LYS A C 1
ATOM 4885 O O . LYS A 1 614 ? -19.797 -35.5 1.761 1 98.5 614 LYS A O 1
ATOM 4890 N N . TRP A 1 615 ? -17.828 -34.5 2.209 1 98.62 615 TRP A N 1
ATOM 4891 C CA . TRP A 1 615 ? -17.094 -35.75 2.271 1 98.62 615 TRP A CA 1
ATOM 4892 C C . TRP A 1 615 ? -17.641 -36.656 3.379 1 98.62 615 TRP A C 1
ATOM 4894 O O . TRP A 1 615 ? -17.891 -37.844 3.16 1 98.62 615 TRP A O 1
ATOM 4904 N N . SER A 1 616 ? -17.781 -36.062 4.523 1 98.5 616 SER A N 1
ATOM 4905 C CA . SER A 1 616 ? -18.219 -36.844 5.684 1 98.5 616 SER A CA 1
ATOM 4906 C C . SER A 1 616 ? -19.609 -37.406 5.473 1 98.5 616 SER A C 1
ATOM 4908 O O . SER A 1 616 ? -19.984 -38.406 6.102 1 98.5 616 SER A O 1
ATOM 4910 N N . LYS A 1 617 ? -20.391 -36.812 4.59 1 98.19 617 LYS A N 1
ATOM 4911 C CA . LYS A 1 617 ? -21.75 -37.25 4.281 1 98.19 617 LYS A CA 1
ATOM 4912 C C . LYS A 1 617 ? -21.766 -38.188 3.08 1 98.19 617 LYS A C 1
ATOM 4914 O O . LYS A 1 617 ? -22.828 -38.625 2.646 1 98.19 617 LYS A O 1
ATOM 4919 N N . GLY A 1 618 ? -20.594 -38.375 2.465 1 97.88 618 GLY A N 1
ATOM 4920 C CA . GLY A 1 618 ? -20.469 -39.281 1.336 1 97.88 618 GLY A CA 1
ATOM 4921 C C . GLY A 1 618 ? -20.891 -38.656 0.018 1 97.88 618 GLY A C 1
ATOM 4922 O O . GLY A 1 618 ? -21.281 -39.375 -0.914 1 97.88 618 GLY A O 1
ATOM 4923 N N . ILE A 1 619 ? -20.922 -37.375 -0.053 1 98.25 619 ILE A N 1
ATOM 4924 C CA . ILE A 1 619 ? -21.297 -36.688 -1.277 1 98.25 619 ILE A CA 1
ATOM 4925 C C . ILE A 1 619 ? -20.047 -36.438 -2.121 1 98.25 619 ILE A C 1
ATOM 4927 O O . ILE A 1 619 ? -19.094 -35.812 -1.651 1 98.25 619 ILE A O 1
ATOM 4931 N N . MET A 1 620 ? -20.062 -36.969 -3.326 1 97.69 620 MET A N 1
ATOM 4932 C CA . MET A 1 620 ? -18.938 -36.875 -4.234 1 97.69 620 MET A CA 1
ATOM 4933 C C . MET A 1 620 ? -19.172 -35.75 -5.266 1 97.69 620 MET A C 1
ATOM 4935 O O . MET A 1 620 ? -20.312 -35.344 -5.465 1 97.69 620 MET A O 1
ATOM 4939 N N . PRO A 1 621 ? -18.125 -35.281 -5.926 1 97.25 621 PRO A N 1
ATOM 4940 C CA . PRO A 1 621 ? -18.297 -34.188 -6.879 1 97.25 621 PRO A CA 1
ATOM 4941 C C . PRO A 1 621 ? -19.328 -34.5 -7.957 1 97.25 621 PRO A C 1
ATOM 4943 O O . PRO A 1 621 ? -20.156 -33.625 -8.273 1 97.25 621 PRO A O 1
ATOM 4946 N N . HIS A 1 622 ? -19.328 -35.688 -8.5 1 96.06 622 HIS A N 1
ATOM 4947 C CA . HIS A 1 622 ? -20.188 -36 -9.625 1 96.06 622 HIS A CA 1
ATOM 4948 C C . HIS A 1 622 ? -21.656 -36.031 -9.195 1 96.06 622 HIS A C 1
ATOM 4950 O O . HIS A 1 622 ? -22.562 -35.938 -10.031 1 96.06 622 HIS A O 1
ATOM 4956 N N . ASP A 1 623 ? -21.922 -36.188 -7.902 1 96.56 623 ASP A N 1
ATOM 4957 C CA . ASP A 1 623 ? -23.281 -36.188 -7.387 1 96.56 623 ASP A CA 1
ATOM 4958 C C . ASP A 1 623 ? -23.938 -34.812 -7.543 1 96.56 623 ASP A C 1
ATOM 4960 O O . ASP A 1 623 ? -25.172 -34.719 -7.52 1 96.56 623 ASP A O 1
ATOM 4964 N N . LEU A 1 624 ? -23.141 -33.781 -7.672 1 95.81 624 LEU A N 1
ATOM 4965 C CA . LEU A 1 624 ? -23.641 -32.438 -7.656 1 95.81 624 LEU A CA 1
ATOM 4966 C C . LEU A 1 624 ? -23.609 -31.812 -9.055 1 95.81 624 LEU A C 1
ATOM 4968 O O . LEU A 1 624 ? -23.953 -30.656 -9.242 1 95.81 624 LEU A O 1
ATOM 4972 N N . ALA A 1 625 ? -23.188 -32.562 -10.055 1 94.88 625 ALA A N 1
ATOM 4973 C CA . ALA A 1 625 ? -23.109 -32.094 -11.43 1 94.88 625 ALA A CA 1
ATOM 4974 C C . ALA A 1 625 ? -24.5 -31.969 -12.047 1 94.88 625 ALA A C 1
ATOM 4976 O O . ALA A 1 625 ? -25.375 -32.781 -11.773 1 94.88 625 ALA A O 1
ATOM 4977 N N . PRO A 1 626 ? -24.688 -30.969 -12.938 1 94.75 626 PRO A N 1
ATOM 4978 C CA . PRO A 1 626 ? -25.969 -30.891 -13.641 1 94.75 626 PRO A CA 1
ATOM 4979 C C . PRO A 1 626 ? -26.281 -32.125 -14.469 1 94.75 626 PRO A C 1
ATOM 4981 O O . PRO A 1 626 ? -25.375 -32.719 -15.078 1 94.75 626 PRO A O 1
ATOM 4984 N N . GLN A 1 627 ? -27.531 -32.438 -14.578 1 92.69 627 GLN A N 1
ATOM 4985 C CA . GLN A 1 627 ? -27.953 -33.625 -15.312 1 92.69 627 GLN A CA 1
ATOM 4986 C C . GLN A 1 627 ? -27.625 -33.469 -16.797 1 92.69 627 GLN A C 1
ATOM 4988 O O . GLN A 1 627 ? -27.328 -34.469 -17.469 1 92.69 627 GLN A O 1
ATOM 4993 N N . ALA A 1 628 ? -27.672 -32.344 -17.219 1 94.25 628 ALA A N 1
ATOM 4994 C CA . ALA A 1 628 ? -27.406 -32.062 -18.625 1 94.25 628 ALA A CA 1
ATOM 4995 C C . ALA A 1 628 ? -26.016 -32.531 -19.031 1 94.25 628 ALA A C 1
ATOM 4997 O O . ALA A 1 628 ? -25.781 -32.875 -20.188 1 94.25 628 ALA A O 1
ATOM 4998 N N . VAL A 1 629 ? -25.109 -32.562 -18.125 1 96.12 629 VAL A N 1
ATOM 4999 C CA . VAL A 1 629 ? -23.734 -32.938 -18.422 1 96.12 629 VAL A CA 1
ATOM 5000 C C . VAL A 1 629 ? -23.656 -34.438 -18.688 1 96.12 629 VAL A C 1
ATOM 5002 O O . VAL A 1 629 ? -22.891 -34.875 -19.547 1 96.12 629 VAL A O 1
ATOM 5005 N N . ASN A 1 630 ? -24.453 -35.219 -18 1 90.81 630 ASN A N 1
ATOM 5006 C CA . ASN A 1 630 ? -24.484 -36.656 -18.203 1 90.81 630 ASN A CA 1
ATOM 5007 C C . ASN A 1 630 ? -24.969 -37 -19.609 1 90.81 630 ASN A C 1
ATOM 5009 O O . ASN A 1 630 ? -24.547 -38 -20.188 1 90.81 630 ASN A O 1
ATOM 5013 N N . ALA A 1 631 ? -25.75 -36.125 -20.141 1 91.5 631 ALA A N 1
ATOM 5014 C CA . ALA A 1 631 ? -26.328 -36.375 -21.453 1 91.5 631 ALA A CA 1
ATOM 5015 C C . ALA A 1 631 ? -25.297 -36.125 -22.562 1 91.5 631 ALA A C 1
ATOM 5017 O O . ALA A 1 631 ? -25.484 -36.562 -23.688 1 91.5 631 ALA A O 1
ATOM 5018 N N . LEU A 1 632 ? -24.25 -35.531 -22.188 1 93.81 632 LEU A N 1
ATOM 5019 C CA . LEU A 1 632 ? -23.219 -35.219 -23.188 1 93.81 632 LEU A CA 1
ATOM 5020 C C . LEU A 1 632 ? -22.422 -36.469 -23.531 1 93.81 632 LEU A C 1
ATOM 5022 O O . LEU A 1 632 ? -21.734 -36.5 -24.562 1 93.81 632 LEU A O 1
ATOM 5026 N N . VAL A 1 633 ? -22.422 -37.438 -22.656 1 92.12 633 VAL A N 1
ATOM 5027 C CA . VAL A 1 633 ? -21.594 -38.625 -22.828 1 92.12 633 VAL A CA 1
ATOM 5028 C C . VAL A 1 633 ? -22.469 -39.812 -23.203 1 92.12 633 VAL A C 1
ATOM 5030 O O . VAL A 1 633 ? -23.422 -40.125 -22.484 1 92.12 633 VAL A O 1
ATOM 5033 N N . ASP A 1 634 ? -22.312 -40.406 -24.266 1 83.31 634 ASP A N 1
ATOM 5034 C CA . ASP A 1 634 ? -23.016 -41.594 -24.688 1 83.31 634 ASP A CA 1
ATOM 5035 C C . ASP A 1 634 ? -22.5 -42.812 -23.953 1 83.31 634 ASP A C 1
ATOM 5037 O O . ASP A 1 634 ? -21.531 -43.438 -24.391 1 83.31 634 ASP A O 1
ATOM 5041 N N . LYS A 1 635 ? -23.109 -43.125 -22.828 1 78.31 635 LYS A N 1
ATOM 5042 C CA . LYS A 1 635 ? -22.656 -44.281 -22.047 1 78.31 635 LYS A CA 1
ATOM 5043 C C . LYS A 1 635 ? -23.328 -45.562 -22.5 1 78.31 635 LYS A C 1
ATOM 5045 O O . LYS A 1 635 ? -24.516 -45.562 -22.828 1 78.31 635 LYS A O 1
ATOM 5050 N N . ASP A 1 636 ? -22.422 -46.438 -22.766 1 68.69 636 ASP A N 1
ATOM 5051 C CA . ASP A 1 636 ? -22.938 -47.75 -23.141 1 68.69 636 ASP A CA 1
ATOM 5052 C C . ASP A 1 636 ? -23.266 -48.594 -21.891 1 68.69 636 ASP A C 1
ATOM 5054 O O . ASP A 1 636 ? -22.688 -48.375 -20.828 1 68.69 636 ASP A O 1
ATOM 5058 N N . LEU A 1 637 ? -24.234 -49.438 -22.047 1 52.81 637 LEU A N 1
ATOM 5059 C CA . LEU A 1 637 ? -24.688 -50.312 -20.969 1 52.81 637 LEU A CA 1
ATOM 5060 C C . LEU A 1 637 ? -23.516 -51.062 -20.359 1 52.81 637 LEU A C 1
ATOM 5062 O O . LEU A 1 637 ? -23.547 -51.406 -19.188 1 52.81 637 LEU A O 1
ATOM 5066 N N . PHE A 1 638 ? -22.406 -51.219 -21.141 1 51.44 638 PHE A N 1
ATOM 5067 C CA . PHE A 1 638 ? -21.312 -52.062 -20.703 1 51.44 638 PHE A CA 1
ATOM 5068 C C . PHE A 1 638 ? -20.141 -51.25 -20.188 1 51.44 638 PHE A C 1
ATOM 5070 O O . PHE A 1 638 ? -19.109 -51.781 -19.812 1 51.44 638 PHE A O 1
ATOM 5077 N N . ASP A 1 639 ? -20.375 -50 -20.141 1 68.06 639 ASP A N 1
ATOM 5078 C CA . ASP A 1 639 ? -19.281 -49.156 -19.625 1 68.06 639 ASP A CA 1
ATOM 5079 C C . ASP A 1 639 ? -19.094 -49.375 -18.125 1 68.06 639 ASP A C 1
ATOM 5081 O O . ASP A 1 639 ? -20.078 -49.406 -17.375 1 68.06 639 ASP A O 1
ATOM 5085 N N . THR A 1 640 ? -17.875 -49.812 -17.797 1 65.31 640 THR A N 1
ATOM 5086 C CA . THR A 1 640 ? -17.547 -50.094 -16.406 1 65.31 640 THR A CA 1
ATOM 5087 C C . THR A 1 640 ? -17.344 -48.812 -15.617 1 65.31 640 THR A C 1
ATOM 5089 O O . THR A 1 640 ? -16.766 -47.844 -16.141 1 65.31 640 THR A O 1
ATOM 5092 N N . SER A 1 641 ? -18.094 -48.719 -14.57 1 80.56 641 SER A N 1
ATOM 5093 C CA . SER A 1 641 ? -17.922 -47.625 -13.633 1 80.56 641 SER A CA 1
ATOM 5094 C C . SER A 1 641 ? -17.297 -48.094 -12.328 1 80.56 641 SER A C 1
ATOM 5096 O O . SER A 1 641 ? -17.297 -49.281 -12.039 1 80.56 641 SER A O 1
ATOM 5098 N N . TYR A 1 642 ? -16.484 -47.312 -11.789 1 93.12 642 TYR A N 1
ATOM 5099 C CA . TYR A 1 642 ? -15.953 -47.562 -10.461 1 93.12 642 TYR A CA 1
ATOM 5100 C C . TYR A 1 642 ? -17.078 -47.75 -9.445 1 93.12 642 TYR A C 1
ATOM 5102 O O . TYR A 1 642 ? -18.203 -47.312 -9.68 1 93.12 642 TYR A O 1
ATOM 5110 N N . ASP A 1 643 ? -16.875 -48.5 -8.391 1 95.06 643 ASP A N 1
ATOM 5111 C CA . ASP A 1 643 ? -17.875 -48.688 -7.336 1 95.06 643 ASP A CA 1
ATOM 5112 C C . ASP A 1 643 ? -17.891 -47.531 -6.359 1 95.06 643 ASP A C 1
ATOM 5114 O O . ASP A 1 643 ? -17.297 -47.594 -5.281 1 95.06 643 ASP A O 1
ATOM 5118 N N . TRP A 1 644 ? -18.625 -46.594 -6.656 1 96.75 644 TRP A N 1
ATOM 5119 C CA . TRP A 1 644 ? -18.672 -45.344 -5.895 1 96.75 644 TRP A CA 1
ATOM 5120 C C . TRP A 1 644 ? -19.312 -45.562 -4.531 1 96.75 644 TRP A C 1
ATOM 5122 O O . TRP A 1 644 ? -19.016 -44.844 -3.572 1 96.75 644 TRP A O 1
ATOM 5132 N N . ASP A 1 645 ? -20.188 -46.469 -4.359 1 96.69 645 ASP A N 1
ATOM 5133 C CA . ASP A 1 645 ? -20.828 -46.75 -3.078 1 96.69 645 ASP A CA 1
ATOM 5134 C C . ASP A 1 645 ? -19.812 -47.281 -2.055 1 96.69 645 ASP A C 1
ATOM 5136 O O . ASP A 1 645 ? -19.859 -46.875 -0.888 1 96.69 645 ASP A O 1
ATOM 5140 N N . VAL A 1 646 ? -19 -48.125 -2.592 1 97.31 646 VAL A N 1
ATOM 5141 C CA . VAL A 1 646 ? -17.953 -48.656 -1.721 1 97.31 646 VAL A CA 1
ATOM 5142 C C . VAL A 1 646 ? -17.031 -47.5 -1.27 1 97.31 646 VAL A C 1
ATOM 5144 O O . VAL A 1 646 ? -16.656 -47.438 -0.1 1 97.31 646 VAL A O 1
ATOM 5147 N N . LEU A 1 647 ? -16.672 -46.656 -2.164 1 98 647 LEU A N 1
ATOM 5148 C CA . LEU A 1 647 ? -15.812 -45.531 -1.83 1 98 647 LEU A CA 1
ATOM 5149 C C . LEU A 1 647 ? -16.5 -44.594 -0.854 1 98 647 LEU A C 1
ATOM 5151 O O . LEU A 1 647 ? -15.867 -44.094 0.067 1 98 647 LEU A O 1
ATOM 5155 N N . ARG A 1 648 ? -17.781 -44.375 -1.068 1 97.75 648 ARG A N 1
ATOM 5156 C CA . ARG A 1 648 ? -18.578 -43.531 -0.169 1 97.75 648 ARG A CA 1
ATOM 5157 C C . ARG A 1 648 ? -18.516 -44.062 1.261 1 97.75 648 ARG A C 1
ATOM 5159 O O . ARG A 1 648 ? -18.312 -43.281 2.203 1 97.75 648 ARG A O 1
ATOM 5166 N N . GLU A 1 649 ? -18.703 -45.25 1.402 1 98.12 649 GLU A N 1
ATOM 5167 C CA . GLU A 1 649 ? -18.688 -45.875 2.73 1 98.12 649 GLU A CA 1
ATOM 5168 C C . GLU A 1 649 ? -17.297 -45.781 3.357 1 98.12 649 GLU A C 1
ATOM 5170 O O . GLU A 1 649 ? -17.172 -45.562 4.559 1 98.12 649 GLU A O 1
ATOM 5175 N N . LYS A 1 650 ? -16.328 -46 2.584 1 98.31 650 LYS A N 1
ATOM 5176 C CA . LYS A 1 650 ? -14.961 -45.875 3.074 1 98.31 650 LYS A CA 1
ATOM 5177 C C . LYS A 1 650 ? -14.672 -44.469 3.594 1 98.31 650 LYS A C 1
ATOM 5179 O O . LYS A 1 650 ? -14.109 -44.312 4.676 1 98.31 650 LYS A O 1
ATOM 5184 N N . VAL A 1 651 ? -15.023 -43.5 2.832 1 98.69 651 VAL A N 1
ATOM 5185 C CA . VAL A 1 651 ? -14.766 -42.094 3.182 1 98.69 651 VAL A CA 1
ATOM 5186 C C . VAL A 1 651 ? -15.5 -41.75 4.473 1 98.69 651 VAL A C 1
ATOM 5188 O O . VAL A 1 651 ? -14.945 -41.094 5.352 1 98.69 651 VAL A O 1
ATOM 5191 N N . LYS A 1 652 ? -16.75 -42.188 4.59 1 98.38 652 LYS A N 1
ATOM 5192 C CA . LYS A 1 652 ? -17.531 -41.938 5.793 1 98.38 652 LYS A CA 1
ATOM 5193 C C . LYS A 1 652 ? -16.875 -42.562 7.02 1 98.38 652 LYS A C 1
ATOM 5195 O O . LYS A 1 652 ? -16.875 -41.969 8.102 1 98.38 652 LYS A O 1
ATOM 5200 N N . LYS A 1 653 ? -16.312 -43.656 6.766 1 98.25 653 LYS A N 1
ATOM 5201 C CA . LYS A 1 653 ? -15.758 -44.406 7.875 1 98.25 653 LYS A CA 1
ATOM 5202 C C . LYS A 1 653 ? -14.352 -43.938 8.219 1 98.25 653 LYS A C 1
ATOM 5204 O O . LYS A 1 653 ? -14.055 -43.656 9.383 1 98.25 653 LYS A O 1
ATOM 5209 N N . ASP A 1 654 ? -13.484 -43.844 7.199 1 98.44 654 ASP A N 1
ATOM 5210 C CA . ASP A 1 654 ? -12.055 -43.625 7.418 1 98.44 654 ASP A CA 1
ATOM 5211 C C . ASP A 1 654 ? -11.711 -42.156 7.387 1 98.44 654 ASP A C 1
ATOM 5213 O O . ASP A 1 654 ? -10.648 -41.75 7.855 1 98.44 654 ASP A O 1
ATOM 5217 N N . GLY A 1 655 ? -12.586 -41.344 6.789 1 98.56 655 GLY A N 1
ATOM 5218 C CA . GLY A 1 655 ? -12.305 -39.938 6.664 1 98.56 655 GLY A CA 1
ATOM 5219 C C . GLY A 1 655 ? -11.477 -39.594 5.438 1 98.56 655 GLY A C 1
ATOM 5220 O O . GLY A 1 655 ? -11.297 -40.438 4.555 1 98.56 655 GLY A O 1
ATOM 5221 N N . MET A 1 656 ? -11.047 -38.375 5.352 1 98.69 656 MET A N 1
ATOM 5222 C CA . MET A 1 656 ? -10.219 -37.812 4.293 1 98.69 656 MET A CA 1
ATOM 5223 C C . MET A 1 656 ? -9.016 -37.062 4.883 1 98.69 656 MET A C 1
ATOM 5225 O O . MET A 1 656 ? -9.133 -36.438 5.93 1 98.69 656 MET A O 1
ATOM 5229 N N . ARG A 1 657 ? -7.859 -37.156 4.227 1 98.81 657 ARG A N 1
ATOM 5230 C CA . ARG A 1 657 ? -6.66 -36.406 4.629 1 98.81 657 ARG A CA 1
ATOM 5231 C C . ARG A 1 657 ? -6.719 -34.969 4.164 1 98.81 657 ARG A C 1
ATOM 5233 O O . ARG A 1 657 ? -6.184 -34.062 4.828 1 98.81 657 ARG A O 1
ATOM 5240 N N . ASN A 1 658 ? -7.371 -34.719 3.08 1 98.81 658 ASN A N 1
ATOM 5241 C CA . ASN A 1 658 ? -7.402 -33.406 2.422 1 98.81 658 ASN A CA 1
ATOM 5242 C C . ASN A 1 658 ? -8.828 -32.938 2.178 1 98.81 658 ASN A C 1
ATOM 5244 O O . ASN A 1 658 ? -9.68 -33.719 1.73 1 98.81 658 ASN A O 1
ATOM 5248 N N . GLY A 1 659 ? -9.062 -31.672 2.434 1 98.75 659 GLY A N 1
ATOM 5249 C CA . GLY A 1 659 ? -10.398 -31.109 2.279 1 98.75 659 GLY A CA 1
ATOM 5250 C C . GLY A 1 659 ? -10.719 -30.719 0.85 1 98.75 659 GLY A C 1
ATOM 5251 O O . GLY A 1 659 ? -11.891 -30.641 0.469 1 98.75 659 GLY A O 1
ATOM 5252 N N . TYR A 1 660 ? -9.781 -30.391 0.048 1 98.81 660 TYR A N 1
ATOM 5253 C CA . TYR A 1 660 ? -9.844 -30.109 -1.385 1 98.81 660 TYR A CA 1
ATOM 5254 C C . TYR A 1 660 ? -8.789 -30.922 -2.137 1 98.81 660 TYR A C 1
ATOM 5256 O O . TYR A 1 660 ? -7.656 -31.062 -1.668 1 98.81 660 TYR A O 1
ATOM 5264 N N . LEU A 1 661 ? -9.133 -31.422 -3.396 1 98.81 661 LEU A N 1
ATOM 5265 C CA . LEU A 1 661 ? -8.25 -32.469 -3.918 1 98.81 661 LEU A CA 1
ATOM 5266 C C . LEU A 1 661 ? -7.852 -32.156 -5.359 1 98.81 661 LEU A C 1
ATOM 5268 O O . LEU A 1 661 ? -6.727 -32.469 -5.77 1 98.81 661 LEU A O 1
ATOM 5272 N N . MET A 1 662 ? -8.781 -31.688 -6.164 1 98.88 662 MET A N 1
ATOM 5273 C CA . MET A 1 662 ? -8.516 -31.734 -7.598 1 98.88 662 MET A CA 1
ATOM 5274 C C . MET A 1 662 ? -8.781 -30.375 -8.242 1 98.88 662 MET A C 1
ATOM 5276 O O . MET A 1 662 ? -9.844 -29.781 -8.039 1 98.88 662 MET A O 1
ATOM 5280 N N . ALA A 1 663 ? -7.887 -29.891 -8.961 1 98.69 663 ALA A N 1
ATOM 5281 C CA . ALA A 1 663 ? -7.93 -28.656 -9.734 1 98.69 663 ALA A CA 1
ATOM 5282 C C . ALA A 1 663 ? -7.051 -28.75 -10.977 1 98.69 663 ALA A C 1
ATOM 5284 O O . ALA A 1 663 ? -5.918 -29.234 -10.906 1 98.69 663 ALA A O 1
ATOM 5285 N N . ILE A 1 664 ? -7.543 -28.312 -12.117 1 98.25 664 ILE A N 1
ATOM 5286 C CA . ILE A 1 664 ? -6.77 -28.406 -13.352 1 98.25 664 ILE A CA 1
ATOM 5287 C C . ILE A 1 664 ? -6.227 -27.031 -13.719 1 98.25 664 ILE A C 1
ATOM 5289 O O . ILE A 1 664 ? -6.957 -26.188 -14.242 1 98.25 664 ILE A O 1
ATOM 5293 N N . ALA A 1 665 ? -4.969 -26.875 -13.484 1 96.44 665 ALA A N 1
ATOM 5294 C CA . ALA A 1 665 ? -4.277 -25.625 -13.805 1 96.44 665 ALA A CA 1
ATOM 5295 C C . ALA A 1 665 ? -3.82 -25.609 -15.258 1 96.44 665 ALA A C 1
ATOM 5297 O O . ALA A 1 665 ? -3.848 -26.641 -15.938 1 96.44 665 ALA A O 1
ATOM 5298 N N . PRO A 1 666 ? -3.436 -24.469 -15.914 1 92.5 666 PRO A N 1
ATOM 5299 C CA . PRO A 1 666 ? -3.016 -24.391 -17.312 1 92.5 666 PRO A CA 1
ATOM 5300 C C . PRO A 1 666 ? -1.712 -25.141 -17.578 1 92.5 666 PRO A C 1
ATOM 5302 O O . PRO A 1 666 ? -1.466 -25.578 -18.703 1 92.5 666 PRO A O 1
ATOM 5305 N N . THR A 1 667 ? -0.851 -25.344 -16.734 1 93.44 667 THR A N 1
ATOM 5306 C CA . THR A 1 667 ? 0.371 -26.141 -16.75 1 93.44 667 THR A CA 1
ATOM 5307 C C . THR A 1 667 ? 1.301 -25.672 -17.859 1 93.44 667 THR A C 1
ATOM 5309 O O . THR A 1 667 ? 1.951 -26.5 -18.516 1 93.44 667 THR A O 1
ATOM 5312 N N . SER A 1 668 ? 1.368 -24.438 -18.25 1 88.81 668 SER A N 1
ATOM 5313 C CA . SER A 1 668 ? 2.152 -23.938 -19.375 1 88.81 668 SER A CA 1
ATOM 5314 C C . SER A 1 668 ? 3.619 -24.344 -19.25 1 88.81 668 SER A C 1
ATOM 5316 O O . SER A 1 668 ? 4.16 -25.016 -20.125 1 88.81 668 SER A O 1
ATOM 5318 N N . SER A 1 669 ? 4.234 -24.125 -18.203 1 90.25 669 SER A N 1
ATOM 5319 C CA . SER A 1 669 ? 5.668 -24.359 -18.047 1 90.25 669 SER A CA 1
ATOM 5320 C C . SER A 1 669 ? 5.977 -25.844 -17.938 1 90.25 669 SER A C 1
ATOM 5322 O O . SER A 1 669 ? 6.941 -26.344 -18.531 1 90.25 669 SER A O 1
ATOM 5324 N N . ILE A 1 670 ? 5.18 -26.562 -17.234 1 95 670 ILE A N 1
ATOM 5325 C CA . ILE A 1 670 ? 5.539 -27.953 -16.969 1 95 670 ILE A CA 1
ATOM 5326 C C . ILE A 1 670 ? 5.191 -28.812 -18.188 1 95 670 ILE A C 1
ATOM 5328 O O . ILE A 1 670 ? 5.82 -29.844 -18.422 1 95 670 ILE A O 1
ATOM 5332 N N . SER A 1 671 ? 4.195 -28.391 -19 1 95.69 671 SER A N 1
ATOM 5333 C CA . SER A 1 671 ? 3.939 -29.125 -20.234 1 95.69 671 SER A CA 1
ATOM 5334 C C . SER A 1 671 ? 5.098 -28.984 -21.219 1 95.69 671 SER A C 1
ATOM 5336 O O . SER A 1 671 ? 5.461 -29.938 -21.906 1 95.69 671 SER A O 1
ATOM 5338 N N . ILE A 1 672 ? 5.645 -27.781 -21.234 1 93.75 672 ILE A N 1
ATOM 5339 C CA . ILE A 1 672 ? 6.824 -27.531 -22.062 1 93.75 672 ILE A CA 1
ATOM 5340 C C . ILE A 1 672 ? 7.988 -28.391 -21.562 1 93.75 672 ILE A C 1
ATOM 5342 O O . ILE A 1 672 ? 8.703 -29 -22.359 1 93.75 672 ILE A O 1
ATOM 5346 N N . LEU A 1 673 ? 8.109 -28.438 -20.312 1 95.75 673 LEU A N 1
ATOM 5347 C CA . LEU A 1 673 ? 9.203 -29.172 -19.672 1 95.75 673 LEU A CA 1
ATOM 5348 C C . LEU A 1 673 ? 9.203 -30.625 -20.094 1 95.75 673 LEU A C 1
ATOM 5350 O O . LEU A 1 673 ? 10.258 -31.188 -20.422 1 95.75 673 LEU A O 1
ATOM 5354 N N . VAL A 1 674 ? 8.031 -31.234 -20.156 1 96.69 674 VAL A N 1
ATOM 5355 C CA . VAL A 1 674 ? 7.98 -32.688 -20.391 1 96.69 674 VAL A CA 1
ATOM 5356 C C . VAL A 1 674 ? 7.617 -32.938 -21.844 1 96.69 674 VAL A C 1
ATOM 5358 O O . VAL A 1 674 ? 7.449 -34.094 -22.25 1 96.69 674 VAL A O 1
ATOM 5361 N N . GLY A 1 675 ? 7.426 -31.922 -22.625 1 96.62 675 GLY A N 1
ATOM 5362 C CA . GLY A 1 675 ? 7.223 -32.062 -24.062 1 96.62 675 GLY A CA 1
ATOM 5363 C C . GLY A 1 675 ? 5.848 -32.594 -24.422 1 96.62 675 GLY A C 1
ATOM 5364 O O . GLY A 1 675 ? 5.703 -33.375 -25.359 1 96.62 675 GLY A O 1
ATOM 5365 N N . THR A 1 676 ? 4.871 -32.312 -23.641 1 97.12 676 THR A N 1
ATOM 5366 C CA . THR A 1 676 ? 3.49 -32.656 -23.953 1 97.12 676 THR A CA 1
ATOM 5367 C C . THR A 1 676 ? 2.652 -31.422 -24.219 1 97.12 676 THR A C 1
ATOM 5369 O O . THR A 1 676 ? 3.188 -30.312 -24.312 1 97.12 676 THR A O 1
ATOM 5372 N N . THR A 1 677 ? 1.312 -31.656 -24.531 1 96.44 677 THR A N 1
ATOM 5373 C CA . THR A 1 677 ? 0.419 -30.531 -24.797 1 96.44 677 THR A CA 1
ATOM 5374 C C . THR A 1 677 ? -0.105 -29.938 -23.484 1 96.44 677 THR A C 1
ATOM 5376 O O . THR A 1 677 ? -0.15 -30.609 -22.469 1 96.44 677 THR A O 1
ATOM 5379 N N . GLN A 1 678 ? -0.472 -28.719 -23.562 1 93.69 678 GLN A N 1
ATOM 5380 C CA . GLN A 1 678 ? -0.812 -27.922 -22.375 1 93.69 678 GLN A CA 1
ATOM 5381 C C . GLN A 1 678 ? -2.164 -28.344 -21.812 1 93.69 678 GLN A C 1
ATOM 5383 O O . GLN A 1 678 ? -3.189 -28.25 -22.484 1 93.69 678 GLN A O 1
ATOM 5388 N N . ALA A 1 679 ? -2.146 -28.797 -20.609 1 94.5 679 ALA A N 1
ATOM 5389 C CA . ALA A 1 679 ? -3.318 -29.062 -19.781 1 94.5 679 ALA A CA 1
ATOM 5390 C C . ALA A 1 679 ? -4.402 -29.781 -20.594 1 94.5 679 ALA A C 1
ATOM 5392 O O . ALA A 1 679 ? -4.156 -30.844 -21.172 1 94.5 679 ALA A O 1
ATOM 5393 N N . ILE A 1 680 ? -5.539 -29.156 -20.641 1 95.75 680 ILE A N 1
ATOM 5394 C CA . ILE A 1 680 ? -6.73 -29.734 -21.25 1 95.75 680 ILE A CA 1
ATOM 5395 C C . ILE A 1 680 ? -7.035 -29.047 -22.562 1 95.75 680 ILE A C 1
ATOM 5397 O O . ILE A 1 680 ? -8.086 -29.281 -23.172 1 95.75 680 ILE A O 1
ATOM 5401 N N . GLU A 1 681 ? -6.129 -28.328 -23.094 1 91.31 681 GLU A N 1
ATOM 5402 C CA . GLU A 1 681 ? -6.406 -27.469 -24.234 1 91.31 681 GLU A CA 1
ATOM 5403 C C . GLU A 1 681 ? -6.09 -28.156 -25.547 1 91.31 681 GLU A C 1
ATOM 5405 O O . GLU A 1 681 ? -5.207 -29.016 -25.609 1 91.31 681 GLU A O 1
ATOM 5410 N N . PRO A 1 682 ? -6.883 -27.703 -26.578 1 93.94 682 PRO A N 1
ATOM 5411 C CA . PRO A 1 682 ? -6.355 -28.031 -27.906 1 93.94 682 PRO A CA 1
ATOM 5412 C C . PRO A 1 682 ? -5.039 -27.312 -28.219 1 93.94 682 PRO A C 1
ATOM 5414 O O . PRO A 1 682 ? -4.652 -26.391 -27.5 1 93.94 682 PRO A O 1
ATOM 5417 N N . VAL A 1 683 ? -4.422 -27.828 -29.25 1 94.25 683 VAL A N 1
ATOM 5418 C CA . VAL A 1 683 ? -3.115 -27.25 -29.562 1 94.25 683 VAL A CA 1
ATOM 5419 C C . VAL A 1 683 ? -3.291 -25.906 -30.266 1 94.25 683 VAL A C 1
ATOM 5421 O O . VAL A 1 683 ? -4.277 -25.703 -30.984 1 94.25 683 VAL A O 1
ATOM 5424 N N . TYR A 1 684 ? -2.4 -25.062 -30.062 1 88.5 684 TYR A N 1
ATOM 5425 C CA . TYR A 1 684 ? -2.404 -23.781 -30.734 1 88.5 684 TYR A CA 1
ATOM 5426 C C . TYR A 1 684 ? -2.258 -23.953 -32.25 1 88.5 684 TYR A C 1
ATOM 5428 O O . TYR A 1 684 ? -3.105 -23.484 -33 1 88.5 684 TYR A O 1
ATOM 5436 N N . LYS A 1 685 ? -1.181 -24.562 -32.562 1 91.81 685 LYS A N 1
ATOM 5437 C CA . LYS A 1 685 ? -0.83 -24.953 -33.938 1 91.81 685 LYS A CA 1
ATOM 5438 C C . LYS A 1 685 ? -0.058 -26.266 -33.938 1 91.81 685 LYS A C 1
ATOM 5440 O O . LYS A 1 685 ? 0.329 -26.781 -32.906 1 91.81 685 LYS A O 1
ATOM 5445 N N . ARG A 1 686 ? 0.022 -26.75 -35.094 1 94.25 686 ARG A N 1
ATOM 5446 C CA . ARG A 1 686 ? 0.825 -27.969 -35.219 1 94.25 686 ARG A CA 1
ATOM 5447 C C . ARG A 1 686 ? 2.312 -27.656 -35.094 1 94.25 686 ARG A C 1
ATOM 5449 O O . ARG A 1 686 ? 3.1 -28.484 -34.656 1 94.25 686 ARG A O 1
ATOM 5456 N N . LYS A 1 687 ? 2.639 -26.516 -35.531 1 93.94 687 LYS A N 1
ATOM 5457 C CA . LYS A 1 687 ? 3.988 -25.969 -35.406 1 93.94 687 LYS A CA 1
ATOM 5458 C C . LYS A 1 687 ? 3.949 -24.484 -35.062 1 93.94 687 LYS A C 1
ATOM 5460 O O . LYS A 1 687 ? 3.164 -23.719 -35.625 1 93.94 687 LYS A O 1
ATOM 5465 N N . TRP A 1 688 ? 4.73 -24.094 -34.125 1 91 688 TRP A N 1
ATOM 5466 C CA . TRP A 1 688 ? 4.828 -22.688 -33.719 1 91 688 TRP A CA 1
ATOM 5467 C C . TRP A 1 688 ? 6.211 -22.375 -33.188 1 91 688 TRP A C 1
ATOM 5469 O O . TRP A 1 688 ? 7.09 -23.234 -33.125 1 91 688 TRP A O 1
ATOM 5479 N N . PHE A 1 689 ? 6.469 -21.125 -32.844 1 88.81 689 PHE A N 1
ATOM 5480 C CA . PHE A 1 689 ? 7.746 -20.703 -32.281 1 88.81 689 PHE A CA 1
ATOM 5481 C C . PHE A 1 689 ? 7.574 -20.234 -30.828 1 88.81 689 PHE A C 1
ATOM 5483 O O . PHE A 1 689 ? 6.586 -19.578 -30.5 1 88.81 689 PHE A O 1
ATOM 5490 N N . GLU A 1 690 ? 8.484 -20.672 -30.062 1 86.81 690 GLU A N 1
ATOM 5491 C CA . GLU A 1 690 ? 8.539 -20.203 -28.688 1 86.81 690 GLU A CA 1
ATOM 5492 C C . GLU A 1 690 ? 9.727 -19.281 -28.453 1 86.81 690 GLU A C 1
ATOM 5494 O O . GLU A 1 690 ? 10.82 -19.516 -28.969 1 86.81 690 GLU A O 1
ATOM 5499 N N . GLU A 1 691 ? 9.352 -18.109 -27.781 1 78.25 691 GLU A N 1
ATOM 5500 C CA . GLU A 1 691 ? 10.43 -17.172 -27.469 1 78.25 691 GLU A CA 1
ATOM 5501 C C . GLU A 1 691 ? 11.125 -17.547 -26.156 1 78.25 691 GLU A C 1
ATOM 5503 O O . GLU A 1 691 ? 10.469 -17.891 -25.172 1 78.25 691 GLU A O 1
ATOM 5508 N N . ASN A 1 692 ? 12.367 -17.656 -26.219 1 68.88 692 ASN A N 1
ATOM 5509 C CA . ASN A 1 692 ? 13.188 -17.891 -25.031 1 68.88 692 ASN A CA 1
ATOM 5510 C C . ASN A 1 692 ? 14.406 -16.969 -25 1 68.88 692 ASN A C 1
ATOM 5512 O O . ASN A 1 692 ? 14.562 -16.125 -25.875 1 68.88 692 ASN A O 1
ATOM 5516 N N . LEU A 1 693 ? 15.148 -16.969 -23.969 1 59.19 693 LEU A N 1
ATOM 5517 C CA . LEU A 1 693 ? 16.328 -16.125 -23.781 1 59.19 693 LEU A CA 1
ATOM 5518 C C . LEU A 1 693 ? 17.281 -16.25 -24.969 1 59.19 693 LEU A C 1
ATOM 5520 O O . LEU A 1 693 ? 18.031 -15.328 -25.281 1 59.19 693 LEU A O 1
ATOM 5524 N N . SER A 1 694 ? 17.25 -17.391 -25.688 1 63.34 694 SER A N 1
ATOM 5525 C CA . SER A 1 694 ? 18.203 -17.672 -26.766 1 63.34 694 SER A CA 1
ATOM 5526 C C . SER A 1 694 ? 17.594 -17.375 -28.125 1 63.34 694 SER A C 1
ATOM 5528 O O . SER A 1 694 ? 18.25 -17.547 -29.156 1 63.34 694 SER A O 1
ATOM 5530 N N . GLY A 1 695 ? 16.375 -17.047 -28.047 1 73.88 695 GLY A N 1
ATOM 5531 C CA . GLY A 1 695 ? 15.727 -16.703 -29.312 1 73.88 695 GLY A CA 1
ATOM 5532 C C . GLY A 1 695 ? 14.469 -17.5 -29.562 1 73.88 695 GLY A C 1
ATOM 5533 O O . GLY A 1 695 ? 13.82 -17.969 -28.625 1 73.88 695 GLY A O 1
ATOM 5534 N N . LEU A 1 696 ? 14.125 -17.625 -30.859 1 84.06 696 LEU A N 1
ATOM 5535 C CA . LEU A 1 696 ? 12.922 -18.328 -31.266 1 84.06 696 LEU A CA 1
ATOM 5536 C C . LEU A 1 696 ? 13.211 -19.812 -31.5 1 84.06 696 LEU A C 1
ATOM 5538 O O . LEU A 1 696 ? 14.109 -20.156 -32.281 1 84.06 696 LEU A O 1
ATOM 5542 N N . ILE A 1 697 ? 12.508 -20.703 -30.891 1 88.94 697 ILE A N 1
ATOM 5543 C CA . ILE A 1 697 ? 12.664 -22.141 -31.016 1 88.94 697 ILE A CA 1
ATOM 5544 C C . ILE A 1 697 ? 1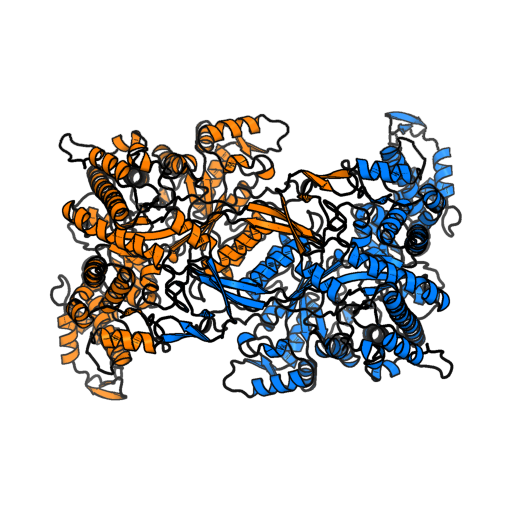1.438 -22.734 -31.703 1 88.94 697 ILE A C 1
ATOM 5546 O O . ILE A 1 697 ? 10.312 -22.562 -31.219 1 88.94 697 ILE A O 1
ATOM 5550 N N . PRO A 1 698 ? 11.641 -23.344 -32.781 1 92 698 PRO A N 1
ATOM 5551 C CA . PRO A 1 698 ? 10.5 -24.016 -33.375 1 92 698 PRO A CA 1
ATOM 5552 C C . PRO A 1 698 ? 10.016 -25.219 -32.594 1 92 698 PRO A C 1
ATOM 5554 O O . PRO A 1 698 ? 10.836 -25.984 -32.062 1 92 698 PRO A O 1
ATOM 5557 N N . VAL A 1 699 ? 8.758 -25.344 -32.469 1 92.75 699 VAL A N 1
ATOM 5558 C CA . VAL A 1 699 ? 8.141 -26.453 -31.734 1 92.75 699 VAL A CA 1
ATOM 5559 C C . VAL A 1 699 ? 7.074 -27.125 -32.594 1 92.75 699 VAL A C 1
ATOM 5561 O O . VAL A 1 699 ? 6.32 -26.438 -33.312 1 92.75 699 VAL A O 1
ATOM 5564 N N . VAL A 1 700 ? 7.113 -28.391 -32.594 1 95.31 700 VAL A N 1
ATOM 5565 C CA . VAL A 1 700 ? 6.098 -29.203 -33.25 1 95.31 700 VAL A CA 1
ATOM 5566 C C . VAL A 1 700 ? 5.332 -30.016 -32.219 1 95.31 700 VAL A C 1
ATOM 5568 O O . VAL A 1 700 ? 5.906 -30.453 -31.203 1 95.31 700 VAL A O 1
ATOM 5571 N N . VAL A 1 701 ? 4.047 -30.203 -32.438 1 96.31 701 VAL A N 1
ATOM 5572 C CA . VAL A 1 701 ? 3.26 -31 -31.5 1 96.31 701 VAL A CA 1
ATOM 5573 C C . VAL A 1 701 ? 3.887 -32.375 -31.344 1 96.31 701 VAL A C 1
ATOM 5575 O O . VAL A 1 701 ? 4.496 -32.906 -32.281 1 96.31 701 VAL A O 1
ATOM 5578 N N . PRO A 1 702 ? 3.752 -33 -30.234 1 96.31 702 PRO A N 1
ATOM 5579 C CA . PRO A 1 702 ? 4.422 -34.281 -29.953 1 96.31 702 PRO A CA 1
ATOM 5580 C C . PRO A 1 702 ? 3.906 -35.406 -30.844 1 96.31 702 PRO A C 1
ATOM 5582 O O . PRO A 1 702 ? 2.705 -35.5 -31.109 1 96.31 702 PRO A O 1
ATOM 5585 N N . ARG A 1 703 ? 4.828 -36.219 -31.344 1 93.44 703 ARG A N 1
ATOM 5586 C CA . ARG A 1 703 ? 4.555 -37.438 -32.094 1 93.44 703 ARG A CA 1
ATOM 5587 C C . ARG A 1 703 ? 3.729 -37.125 -33.344 1 93.44 703 ARG A C 1
ATOM 5589 O O . ARG A 1 703 ? 2.787 -37.875 -33.688 1 93.44 703 ARG A O 1
ATOM 5596 N N . LEU A 1 704 ? 3.975 -36.031 -33.906 1 95.12 704 LEU A N 1
ATOM 5597 C CA . LEU A 1 704 ? 3.281 -35.688 -35.125 1 95.12 704 LEU A CA 1
ATOM 5598 C C . LEU A 1 704 ? 3.676 -36.625 -36.25 1 95.12 704 LEU A C 1
ATOM 5600 O O . LEU A 1 704 ? 4.863 -36.906 -36.469 1 95.12 704 LEU A O 1
ATOM 5604 N N . SER A 1 705 ? 2.803 -37.156 -36.938 1 93.69 705 SER A N 1
ATOM 5605 C CA . SER A 1 705 ? 2.938 -38.094 -38.062 1 93.69 705 SER A CA 1
ATOM 5606 C C . SER A 1 705 ? 1.715 -38.031 -38.969 1 93.69 705 SER A C 1
ATOM 5608 O O . SER A 1 705 ? 0.716 -37.375 -38.625 1 93.69 705 SER A O 1
ATOM 5610 N N . PRO A 1 706 ? 1.842 -38.625 -40.094 1 92.44 706 PRO A N 1
ATOM 5611 C CA . PRO A 1 706 ? 0.651 -38.656 -40.938 1 92.44 706 PRO A CA 1
ATOM 5612 C C . PRO A 1 706 ? -0.555 -39.281 -40.25 1 92.44 706 PRO A C 1
ATOM 5614 O O . PRO A 1 706 ? -1.696 -38.906 -40.5 1 92.44 706 PRO A O 1
ATOM 5617 N N . GLU A 1 707 ? -0.291 -40.125 -39.375 1 94.44 707 GLU A N 1
ATOM 5618 C CA . GLU A 1 707 ? -1.36 -40.812 -38.656 1 94.44 707 GLU A CA 1
ATOM 5619 C C . GLU A 1 707 ? -2.02 -39.906 -37.625 1 94.44 707 GLU A C 1
ATOM 5621 O O . GLU A 1 707 ? -3.209 -40.062 -37.312 1 94.44 707 GLU A O 1
ATOM 5626 N N . THR A 1 708 ? -1.294 -38.938 -37.031 1 96.06 708 THR A N 1
ATOM 5627 C CA . THR A 1 708 ? -1.818 -38.125 -35.969 1 96.06 708 THR A CA 1
ATOM 5628 C C . THR A 1 708 ? -2.162 -36.719 -36.469 1 96.06 708 THR A C 1
ATOM 5630 O O . THR A 1 708 ? -2.789 -35.938 -35.75 1 96.06 708 THR A O 1
ATOM 5633 N N . TRP A 1 709 ? -1.841 -36.406 -37.688 1 95.38 709 TRP A N 1
ATOM 5634 C CA . TRP A 1 709 ? -1.985 -35.094 -38.281 1 95.38 709 TRP A CA 1
ATOM 5635 C C . TRP A 1 709 ? -3.418 -34.562 -38.125 1 95.38 709 TRP A C 1
ATOM 5637 O O . TRP A 1 709 ? -3.643 -33.438 -37.688 1 95.38 709 TRP A O 1
ATOM 5647 N N . ALA A 1 710 ? -4.34 -35.438 -38.438 1 95.12 710 ALA A N 1
ATOM 5648 C CA . ALA A 1 710 ? -5.738 -35.031 -38.531 1 95.12 710 ALA A CA 1
ATOM 5649 C C . ALA A 1 710 ? -6.34 -34.844 -37.125 1 95.12 710 ALA A C 1
ATOM 5651 O O . ALA A 1 710 ? -7.41 -34.25 -36.969 1 95.12 710 ALA A O 1
ATOM 5652 N N . TYR A 1 711 ? -5.648 -35.281 -36.125 1 96.94 711 TYR A N 1
ATOM 5653 C CA . TYR A 1 711 ? -6.223 -35.25 -34.781 1 96.94 711 TYR A CA 1
ATOM 5654 C C . TYR A 1 711 ? -5.648 -34.125 -33.938 1 96.94 711 TYR A C 1
ATOM 5656 O O . TYR A 1 711 ? -6.09 -33.875 -32.812 1 96.94 711 TYR A O 1
ATOM 5664 N N . TYR A 1 712 ? -4.66 -33.438 -34.5 1 96.62 712 TYR A N 1
ATOM 5665 C CA . TYR A 1 712 ? -4.191 -32.188 -33.906 1 96.62 712 TYR A CA 1
ATOM 5666 C C . TYR A 1 712 ? -4.867 -31 -34.562 1 96.62 712 TYR A C 1
ATOM 5668 O O . TYR A 1 712 ? -4.25 -30.297 -35.375 1 96.62 712 TYR A O 1
ATOM 5676 N N . THR A 1 713 ? -6.059 -30.734 -34.094 1 94.56 713 THR A N 1
ATOM 5677 C CA . THR A 1 713 ? -6.789 -29.594 -34.625 1 94.56 713 THR A CA 1
ATOM 5678 C C . THR A 1 713 ? -6.43 -28.312 -33.875 1 94.56 713 THR A C 1
ATOM 5680 O O . THR A 1 713 ? -6.562 -28.266 -32.656 1 94.56 713 THR A O 1
ATOM 5683 N N . PRO A 1 714 ? -6.012 -27.328 -34.594 1 93.69 714 PRO A N 1
ATOM 5684 C CA . PRO A 1 714 ? -5.68 -26.078 -33.906 1 93.69 714 PRO A CA 1
ATOM 5685 C C . PRO A 1 714 ? -6.863 -25.5 -33.125 1 93.69 714 PRO A C 1
ATOM 5687 O O . PRO A 1 714 ? -8 -25.547 -33.625 1 93.69 714 PRO A O 1
ATOM 5690 N N . ALA A 1 715 ? -6.582 -24.859 -32.031 1 93.88 715 ALA A N 1
ATOM 5691 C CA . ALA A 1 715 ? -7.57 -24.375 -31.078 1 93.88 715 ALA A CA 1
ATOM 5692 C C . ALA A 1 715 ? -8.547 -23.406 -31.734 1 93.88 715 ALA A C 1
ATOM 5694 O O . ALA A 1 715 ? -9.742 -23.438 -31.469 1 93.88 715 ALA A O 1
ATOM 5695 N N . PHE A 1 716 ? -8.102 -22.578 -32.625 1 92.44 716 PHE A N 1
ATOM 5696 C CA . PHE A 1 716 ? -8.906 -21.516 -33.25 1 92.44 716 PHE A CA 1
ATOM 5697 C C . PHE A 1 716 ? -9.867 -22.109 -34.281 1 92.44 716 PHE A C 1
ATOM 5699 O O . PHE A 1 716 ? -10.812 -21.422 -34.688 1 92.44 716 PHE A O 1
ATOM 5706 N N . GLU A 1 717 ? -9.68 -23.359 -34.594 1 92.56 717 GLU A N 1
ATOM 5707 C CA . GLU A 1 717 ? -10.523 -24.016 -35.594 1 92.56 717 GLU A CA 1
ATOM 5708 C C . GLU A 1 717 ? -11.594 -24.875 -34.906 1 92.56 717 GLU A C 1
ATOM 5710 O O . GLU A 1 717 ? -12.516 -25.359 -35.594 1 92.56 717 GLU A O 1
ATOM 5715 N N . ILE A 1 718 ? -11.492 -24.969 -33.688 1 94.5 718 ILE A N 1
ATOM 5716 C CA . ILE A 1 718 ? -12.43 -25.797 -32.938 1 94.5 718 ILE A CA 1
ATOM 5717 C C . ILE A 1 718 ? -13.641 -24.969 -32.531 1 94.5 718 ILE A C 1
ATOM 5719 O O . ILE A 1 718 ? -13.5 -23.797 -32.156 1 94.5 718 ILE A O 1
ATOM 5723 N N . ASP A 1 719 ? -14.836 -25.578 -32.719 1 94.56 719 ASP A N 1
ATOM 5724 C CA . ASP A 1 719 ? -16.031 -24.969 -32.125 1 94.56 719 ASP A CA 1
ATOM 5725 C C . ASP A 1 719 ? -15.898 -24.844 -30.609 1 94.56 719 ASP A C 1
ATOM 5727 O O . ASP A 1 719 ? -15.82 -25.859 -29.906 1 94.56 719 ASP A O 1
ATOM 5731 N N . GLN A 1 720 ? -15.922 -23.688 -30.141 1 95.69 720 GLN A N 1
ATOM 5732 C CA . GLN A 1 720 ? -15.641 -23.438 -28.734 1 95.69 720 GLN A CA 1
ATOM 5733 C C . GLN A 1 720 ? -16.75 -24 -27.844 1 95.69 720 GLN A C 1
ATOM 5735 O O . GLN A 1 720 ? -16.547 -24.203 -26.656 1 95.69 720 GLN A O 1
ATOM 5740 N N . LEU A 1 721 ? -17.922 -24.203 -28.359 1 96.88 721 LEU A N 1
ATOM 5741 C CA . LEU A 1 721 ? -18.969 -24.875 -27.594 1 96.88 721 LEU A CA 1
ATOM 5742 C C . LEU A 1 721 ? -18.547 -26.297 -27.219 1 96.88 721 LEU A C 1
ATOM 5744 O O . LEU A 1 721 ? -18.938 -26.797 -26.156 1 96.88 721 LEU A O 1
ATOM 5748 N N . GLN A 1 722 ? -17.781 -26.938 -28.094 1 96.81 722 GLN A N 1
ATOM 5749 C CA . GLN A 1 722 ? -17.25 -28.266 -27.781 1 96.81 722 GLN A CA 1
ATOM 5750 C C . GLN A 1 722 ? -16.219 -28.203 -26.656 1 96.81 722 GLN A C 1
ATOM 5752 O O . GLN A 1 722 ? -16.125 -29.125 -25.844 1 96.81 722 GLN A O 1
ATOM 5757 N N . VAL A 1 723 ? -15.461 -27.109 -26.656 1 97 723 VAL A N 1
ATOM 5758 C CA . VAL A 1 723 ? -14.5 -26.906 -25.578 1 97 723 VAL A CA 1
ATOM 5759 C C . VAL A 1 723 ? -15.234 -26.812 -24.234 1 97 723 VAL A C 1
ATOM 5761 O O . VAL A 1 723 ? -14.805 -27.406 -23.25 1 97 723 VAL A O 1
ATOM 5764 N N . ILE A 1 724 ? -16.359 -26.094 -24.234 1 98 724 ILE A N 1
ATOM 5765 C CA . ILE A 1 724 ? -17.141 -25.922 -23.016 1 98 724 ILE A CA 1
ATOM 5766 C C . ILE A 1 724 ? -17.75 -27.25 -22.594 1 98 724 ILE A C 1
ATOM 5768 O O . ILE A 1 724 ? -17.766 -27.594 -21.406 1 98 724 ILE A O 1
ATOM 5772 N N . LYS A 1 725 ? -18.234 -28.016 -23.547 1 98 725 LYS A N 1
ATOM 5773 C CA . LYS A 1 725 ? -18.828 -29.312 -23.234 1 98 725 LYS A CA 1
ATOM 5774 C C . LYS A 1 725 ? -17.797 -30.25 -22.641 1 98 725 LYS A C 1
ATOM 5776 O O . LYS A 1 725 ? -18.062 -30.938 -21.641 1 98 725 LYS A O 1
ATOM 5781 N N . ALA A 1 726 ? -16.656 -30.312 -23.219 1 98.06 726 ALA A N 1
ATOM 5782 C CA . ALA A 1 726 ? -15.586 -31.125 -22.672 1 98.06 726 ALA A CA 1
ATOM 5783 C C . ALA A 1 726 ? -15.219 -30.688 -21.25 1 98.06 726 ALA A C 1
ATOM 5785 O O . ALA A 1 726 ? -14.969 -31.516 -20.375 1 98.06 726 ALA A O 1
ATOM 5786 N N . ALA A 1 727 ? -15.172 -29.375 -21.109 1 98.5 727 ALA A N 1
ATOM 5787 C CA . ALA A 1 727 ? -14.852 -28.828 -19.797 1 98.5 727 ALA A CA 1
ATOM 5788 C C . ALA A 1 727 ? -15.898 -29.234 -18.766 1 98.5 727 ALA A C 1
ATOM 5790 O O . ALA A 1 727 ? -15.555 -29.531 -17.625 1 98.5 727 ALA A O 1
ATOM 5791 N N . ALA A 1 728 ? -17.109 -29.172 -19.141 1 98.44 728 ALA A N 1
ATOM 5792 C CA . ALA A 1 728 ? -18.188 -29.547 -18.234 1 98.44 728 ALA A CA 1
ATOM 5793 C C . ALA A 1 728 ? -18.078 -31.016 -17.828 1 98.44 728 ALA A C 1
ATOM 5795 O O . ALA A 1 728 ? -18.344 -31.375 -16.672 1 98.44 728 ALA A O 1
ATOM 5796 N N . ILE A 1 729 ? -17.734 -31.875 -18.75 1 98 729 ILE A N 1
ATOM 5797 C CA . ILE A 1 729 ? -17.547 -33.281 -18.469 1 98 729 ILE A CA 1
ATOM 5798 C C . ILE A 1 729 ? -16.438 -33.469 -17.453 1 98 729 ILE A C 1
ATOM 5800 O O . ILE A 1 729 ? -16.578 -34.25 -16.5 1 98 729 ILE A O 1
ATOM 5804 N N . ARG A 1 730 ? -15.375 -32.781 -17.625 1 98.44 730 ARG A N 1
ATOM 5805 C CA . ARG A 1 730 ? -14.281 -32.875 -16.656 1 98.44 730 ARG A CA 1
ATOM 5806 C C . ARG A 1 730 ? -14.711 -32.312 -15.297 1 98.44 730 ARG A C 1
ATOM 5808 O O . ARG A 1 730 ? -14.391 -32.906 -14.258 1 98.44 730 ARG A O 1
ATOM 5815 N N . GLN A 1 731 ? -15.43 -31.172 -15.289 1 98.44 731 GLN A N 1
ATOM 5816 C CA . GLN A 1 731 ? -15.836 -30.484 -14.062 1 98.44 731 GLN A CA 1
ATOM 5817 C C . GLN A 1 731 ? -16.656 -31.406 -13.164 1 98.44 731 GLN A C 1
ATOM 5819 O O . GLN A 1 731 ? -16.547 -31.328 -11.938 1 98.44 731 GLN A O 1
ATOM 5824 N N . LYS A 1 732 ? -17.391 -32.25 -13.758 1 96.88 732 LYS A N 1
ATOM 5825 C CA . LYS A 1 732 ? -18.234 -33.188 -13.031 1 96.88 732 LYS A CA 1
ATOM 5826 C C . LYS A 1 732 ? -17.422 -34.031 -12.055 1 96.88 732 LYS A C 1
ATOM 5828 O O . LYS A 1 732 ? -17.922 -34.469 -11.016 1 96.88 732 LYS A O 1
ATOM 5833 N N . TRP A 1 733 ? -16.188 -34.219 -12.328 1 98.06 733 TRP A N 1
ATOM 5834 C CA . TRP A 1 733 ? -15.406 -35.188 -11.602 1 98.06 733 TRP A CA 1
ATOM 5835 C C . TRP A 1 733 ? -14.461 -34.531 -10.609 1 98.06 733 TRP A C 1
ATOM 5837 O O . TRP A 1 733 ? -13.836 -35.188 -9.773 1 98.06 733 TRP A O 1
ATOM 5847 N N . ILE A 1 734 ? -14.344 -33.219 -10.617 1 98.56 734 ILE A N 1
ATOM 5848 C CA . ILE A 1 734 ? -13.375 -32.562 -9.75 1 98.56 734 ILE A CA 1
ATOM 5849 C C . ILE A 1 734 ? -14.102 -31.656 -8.758 1 98.56 734 ILE A C 1
ATOM 5851 O O . ILE A 1 734 ? -15.148 -31.094 -9.078 1 98.56 734 ILE A O 1
ATOM 5855 N N . ASP A 1 735 ? -13.555 -31.5 -7.578 1 98.5 735 ASP A N 1
ATOM 5856 C CA . ASP A 1 735 ? -14.195 -30.75 -6.504 1 98.5 735 ASP A CA 1
ATOM 5857 C C . ASP A 1 735 ? -13.898 -29.266 -6.625 1 98.5 735 ASP A C 1
ATOM 5859 O O . ASP A 1 735 ? -14.695 -28.422 -6.195 1 98.5 735 ASP A O 1
ATOM 5863 N N . GLN A 1 736 ? -12.758 -28.875 -7.148 1 98.69 736 GLN A N 1
ATOM 5864 C CA . GLN A 1 736 ? -12.484 -27.453 -7.395 1 98.69 736 GLN A CA 1
ATOM 5865 C C . GLN A 1 736 ? -12.766 -27.094 -8.852 1 98.69 736 GLN A C 1
ATOM 5867 O O . GLN A 1 736 ? -13.836 -27.391 -9.375 1 98.69 736 GLN A O 1
ATOM 5872 N N . GLY A 1 737 ? -11.867 -26.344 -9.469 1 98.38 737 GLY A N 1
ATOM 5873 C CA . GLY A 1 737 ? -12.18 -25.906 -10.82 1 98.38 737 GLY A CA 1
ATOM 5874 C C . GLY A 1 737 ? -11.094 -26.266 -11.82 1 98.38 737 GLY A C 1
ATOM 5875 O O . GLY A 1 737 ? -10.219 -27.094 -11.539 1 98.38 737 GLY A O 1
ATOM 5876 N N . GLN A 1 738 ? -11.242 -25.812 -13.031 1 98.12 738 GLN A N 1
ATOM 5877 C CA . GLN A 1 738 ? -10.305 -25.969 -14.141 1 98.12 738 GLN A CA 1
ATOM 5878 C C . GLN A 1 738 ? -10.133 -24.641 -14.898 1 98.12 738 GLN A C 1
ATOM 5880 O O . GLN A 1 738 ? -11.086 -23.875 -15.023 1 98.12 738 GLN A O 1
ATOM 5885 N N . SER A 1 739 ? -8.945 -24.453 -15.367 1 96.31 739 SER A N 1
ATOM 5886 C CA . SER A 1 739 ? -8.68 -23.297 -16.219 1 96.31 739 SER A CA 1
ATOM 5887 C C . SER A 1 739 ? -9.031 -23.609 -17.672 1 96.31 739 SER A C 1
ATOM 5889 O O . SER A 1 739 ? -8.328 -24.359 -18.344 1 96.31 739 SER A O 1
ATOM 5891 N N . THR A 1 740 ? -10.078 -22.938 -18.109 1 96.19 740 THR A N 1
ATOM 5892 C CA . THR A 1 740 ? -10.539 -23.188 -19.469 1 96.19 740 THR A CA 1
ATOM 5893 C C . THR A 1 740 ? -10.359 -21.938 -20.328 1 96.19 740 THR A C 1
ATOM 5895 O O . THR A 1 740 ? -11.086 -20.953 -20.172 1 96.19 740 THR A O 1
ATOM 5898 N N . ASN A 1 741 ? -9.477 -22.031 -21.25 1 93.12 741 ASN A N 1
ATOM 5899 C CA . ASN A 1 741 ? -9.273 -20.938 -22.203 1 93.12 741 ASN A CA 1
ATOM 5900 C C . ASN A 1 741 ? -10.242 -21.016 -23.375 1 93.12 741 ASN A C 1
ATOM 5902 O O . ASN A 1 741 ? -10.594 -22.109 -23.812 1 93.12 741 ASN A O 1
ATOM 5906 N N . ILE A 1 742 ? -10.641 -19.891 -23.766 1 93.31 742 ILE A N 1
ATOM 5907 C CA . ILE A 1 742 ? -11.453 -19.781 -24.969 1 93.31 742 ILE A CA 1
ATOM 5908 C C . ILE A 1 742 ? -10.633 -19.141 -26.094 1 93.31 742 ILE A C 1
ATOM 5910 O O . ILE A 1 742 ? -9.891 -18.188 -25.859 1 93.31 742 ILE A O 1
ATOM 5914 N N . PHE A 1 743 ? -10.766 -19.703 -27.312 1 91.38 743 PHE A N 1
ATOM 5915 C CA . PHE A 1 743 ? -10.016 -19.234 -28.469 1 91.38 743 PHE A CA 1
ATOM 5916 C C . PHE A 1 743 ? -10.945 -18.656 -29.516 1 91.38 743 PHE A C 1
ATOM 5918 O O . PHE A 1 743 ? -11.828 -19.359 -30.031 1 91.38 743 PHE A O 1
ATOM 5925 N N . MET A 1 744 ? -10.711 -17.391 -29.781 1 89.75 744 MET A N 1
ATOM 5926 C CA . MET A 1 744 ? -11.625 -16.719 -30.703 1 89.75 744 MET A CA 1
ATOM 5927 C C . MET A 1 744 ? -10.898 -16.25 -31.953 1 89.75 744 MET A C 1
ATOM 5929 O O . MET A 1 744 ? -9.984 -15.43 -31.891 1 89.75 744 MET A O 1
ATOM 5933 N N . SER A 1 745 ? -11.32 -16.812 -33.062 1 87.75 745 SER A N 1
ATOM 5934 C CA . SER A 1 745 ? -10.82 -16.312 -34.312 1 87.75 745 SER A CA 1
ATOM 5935 C C . SER A 1 745 ? -11.562 -15.047 -34.75 1 87.75 745 SER A C 1
ATOM 5937 O O . SER A 1 745 ? -12.703 -14.82 -34.312 1 87.75 745 SER A O 1
ATOM 5939 N N . LEU A 1 746 ? -10.992 -14.297 -35.594 1 83.19 746 LEU A N 1
ATOM 5940 C CA . LEU A 1 746 ? -11.539 -13 -35.969 1 83.19 746 LEU A CA 1
ATOM 5941 C C . LEU A 1 746 ? -12.859 -13.172 -36.719 1 83.19 746 LEU A C 1
ATOM 5943 O O . LEU A 1 746 ? -13.773 -12.352 -36.562 1 83.19 746 LEU A O 1
ATOM 5947 N N . ASP A 1 747 ? -12.945 -14.18 -37.469 1 85.44 747 ASP A N 1
ATOM 5948 C CA . ASP A 1 747 ? -14.117 -14.391 -38.312 1 85.44 747 ASP A CA 1
ATOM 5949 C C . ASP A 1 747 ? -15.32 -14.812 -37.5 1 85.44 747 ASP A C 1
ATOM 5951 O O . ASP A 1 747 ? -16.469 -14.648 -37.906 1 85.44 747 ASP A O 1
ATOM 5955 N N . LYS A 1 748 ? -15.094 -15.312 -36.312 1 86.69 748 LYS A N 1
ATOM 5956 C CA . LYS A 1 748 ? -16.172 -15.812 -35.469 1 86.69 748 LYS A CA 1
ATOM 5957 C C . LYS A 1 748 ? -16.453 -14.859 -34.344 1 86.69 748 LYS A C 1
ATOM 5959 O O . LYS A 1 748 ? -17.406 -15.07 -33.562 1 86.69 748 LYS A O 1
ATOM 5964 N N . ALA A 1 749 ? -15.688 -13.875 -34.281 1 83.75 749 ALA A N 1
ATOM 5965 C CA . ALA A 1 749 ? -15.797 -12.953 -33.156 1 83.75 749 ALA A CA 1
ATOM 5966 C C . ALA A 1 749 ? -17.109 -12.172 -33.188 1 83.75 749 ALA A C 1
ATOM 5968 O O . ALA A 1 749 ? -17.312 -11.352 -34.094 1 83.75 749 ALA A O 1
ATOM 5969 N N . SER A 1 750 ? -18.078 -12.477 -32.375 1 88.38 750 SER A N 1
ATOM 5970 C CA . SER A 1 750 ? -19.344 -11.758 -32.281 1 88.38 750 SER A CA 1
ATOM 5971 C C . SER A 1 750 ? -19.891 -11.82 -30.844 1 88.38 750 SER A C 1
ATOM 5973 O O . SER A 1 750 ? -19.641 -12.781 -30.125 1 88.38 750 SER A O 1
ATOM 5975 N N . GLY A 1 751 ? -20.578 -10.852 -30.531 1 89.81 751 GLY A N 1
ATOM 5976 C CA . GLY A 1 751 ? -21.219 -10.828 -29.234 1 89.81 751 GLY A CA 1
ATOM 5977 C C . GLY A 1 751 ? -22.172 -11.992 -29 1 89.81 751 GLY A C 1
ATOM 5978 O O . GLY A 1 751 ? -22.266 -12.516 -27.891 1 89.81 751 GLY A O 1
ATOM 5979 N N . LYS A 1 752 ? -22.781 -12.344 -30.016 1 93 752 LYS A N 1
ATOM 5980 C CA . LYS A 1 752 ? -23.734 -13.453 -29.938 1 93 752 LYS A CA 1
ATOM 5981 C C . LYS A 1 752 ? -23.016 -14.766 -29.625 1 93 752 LYS A C 1
ATOM 5983 O O . LYS A 1 752 ? -23.453 -15.523 -28.766 1 93 752 LYS A O 1
ATOM 5988 N N . TYR A 1 753 ? -21.969 -15.031 -30.312 1 94.31 753 TYR A N 1
ATOM 5989 C CA . TYR A 1 753 ? -21.219 -16.266 -30.094 1 94.31 753 TYR A CA 1
ATOM 5990 C C . TYR A 1 753 ? -20.641 -16.297 -28.672 1 94.31 753 TYR A C 1
ATOM 5992 O O . TYR A 1 753 ? -20.672 -17.344 -28.016 1 94.31 753 TYR A O 1
ATOM 6000 N N . LEU A 1 754 ? -20.109 -15.18 -28.25 1 95.12 754 LEU A N 1
ATOM 6001 C CA . LEU A 1 754 ? -19.578 -15.102 -26.891 1 95.12 754 LEU A CA 1
ATOM 6002 C C . LEU A 1 754 ? -20.688 -15.352 -25.875 1 95.12 754 LEU A C 1
ATOM 6004 O O . LEU A 1 754 ? -20.469 -16.047 -24.875 1 95.12 754 LEU A O 1
ATOM 6008 N N . HIS A 1 755 ? -21.797 -14.688 -26.078 1 96.31 755 HIS A N 1
ATOM 6009 C CA . HIS A 1 755 ? -22.953 -14.914 -25.219 1 96.31 755 HIS A CA 1
ATOM 6010 C C . HIS A 1 755 ? -23.312 -16.391 -25.141 1 96.31 755 HIS A C 1
ATOM 6012 O O . HIS A 1 755 ? -23.562 -16.922 -24.062 1 96.31 755 HIS A O 1
ATOM 6018 N N . GLU A 1 756 ? -23.297 -17.094 -26.219 1 96.88 756 GLU A N 1
ATOM 6019 C CA . GLU A 1 756 ? -23.641 -18.516 -26.281 1 96.88 756 GLU A CA 1
ATOM 6020 C C . GLU A 1 756 ? -22.625 -19.344 -25.5 1 96.88 756 GLU A C 1
ATOM 6022 O O . GLU A 1 756 ? -23 -20.25 -24.75 1 96.88 756 GLU A O 1
ATOM 6027 N N . ILE A 1 757 ? -21.391 -19.062 -25.703 1 96.94 757 ILE A N 1
ATOM 6028 C CA . ILE A 1 757 ? -20.312 -19.797 -25.062 1 96.94 757 ILE A CA 1
ATOM 6029 C C . ILE A 1 757 ? -20.438 -19.703 -23.547 1 96.94 757 ILE A C 1
ATOM 6031 O O . ILE A 1 757 ? -20.453 -20.719 -22.844 1 96.94 757 ILE A O 1
ATOM 6035 N N . TYR A 1 758 ? -20.578 -18.5 -23.047 1 97.25 758 TYR A N 1
ATOM 6036 C CA . TYR A 1 758 ? -20.5 -18.281 -21.609 1 97.25 758 TYR A CA 1
ATOM 6037 C C . TYR A 1 758 ? -21.812 -18.641 -20.938 1 97.25 758 TYR A C 1
ATOM 6039 O O . TYR A 1 758 ? -21.828 -19.078 -19.781 1 97.25 758 TYR A O 1
ATOM 6047 N N . THR A 1 759 ? -22.906 -18.484 -21.609 1 97.81 759 THR A N 1
ATOM 6048 C CA . THR A 1 759 ? -24.188 -18.969 -21.094 1 97.81 759 THR A CA 1
ATOM 6049 C C . THR A 1 759 ? -24.172 -20.5 -20.984 1 97.81 759 THR A C 1
ATOM 6051 O O . THR A 1 759 ? -24.656 -21.047 -20 1 97.81 759 THR A O 1
ATOM 6054 N N . LEU A 1 760 ? -23.594 -21.125 -22.016 1 98 760 LEU A N 1
ATOM 6055 C CA . LEU A 1 760 ? -23.484 -22.578 -21.984 1 98 760 LEU A CA 1
ATOM 6056 C C . LEU A 1 760 ? -22.594 -23.016 -20.828 1 98 760 LEU A C 1
ATOM 6058 O O . LEU A 1 760 ? -22.922 -23.984 -20.125 1 98 760 LEU A O 1
ATOM 6062 N N . ALA A 1 761 ? -21.5 -22.359 -20.656 1 98.25 761 ALA A N 1
ATOM 6063 C CA . ALA A 1 761 ? -20.594 -22.672 -19.547 1 98.25 761 ALA A CA 1
ATOM 6064 C C . ALA A 1 761 ? -21.344 -22.609 -18.219 1 98.25 761 ALA A C 1
ATOM 6066 O O . ALA A 1 761 ? -21.203 -23.5 -17.375 1 98.25 761 ALA A O 1
ATOM 6067 N N . TRP A 1 762 ? -22.109 -21.547 -18.047 1 98.06 762 TRP A N 1
ATOM 6068 C CA . TRP A 1 762 ? -22.906 -21.359 -16.844 1 98.06 762 TRP A CA 1
ATOM 6069 C C . TRP A 1 762 ? -23.938 -22.469 -16.688 1 98.06 762 TRP A C 1
ATOM 6071 O O . TRP A 1 762 ? -24.047 -23.078 -15.633 1 98.06 762 TRP A O 1
ATOM 6081 N N . LYS A 1 763 ? -24.609 -22.797 -17.719 1 97.75 763 LYS A N 1
ATOM 6082 C CA . LYS A 1 763 ? -25.703 -23.766 -17.688 1 97.75 763 LYS A CA 1
ATOM 6083 C C . LYS A 1 763 ? -25.172 -25.172 -17.422 1 97.75 763 LYS A C 1
ATOM 6085 O O . LYS A 1 763 ? -25.844 -25.984 -16.781 1 97.75 763 LYS A O 1
ATOM 6090 N N . LEU A 1 764 ? -23.984 -25.453 -17.922 1 98.12 764 LEU A N 1
ATOM 6091 C CA . LEU A 1 764 ? -23.438 -26.797 -17.781 1 98.12 764 LEU A CA 1
ATOM 6092 C C . LEU A 1 764 ? -22.672 -26.953 -16.469 1 98.12 764 LEU A C 1
ATOM 6094 O O . LEU A 1 764 ? -22.094 -28 -16.188 1 98.12 764 LEU A O 1
ATOM 6098 N N . GLY A 1 765 ? -22.609 -25.922 -15.672 1 97.5 765 GLY A N 1
ATOM 6099 C CA . GLY A 1 765 ? -22.141 -26.031 -14.305 1 97.5 765 GLY A CA 1
ATOM 6100 C C . GLY A 1 765 ? -20.641 -25.844 -14.172 1 97.5 765 GLY A C 1
ATOM 6101 O O . GLY A 1 765 ? -20.016 -26.359 -13.242 1 97.5 765 GLY A O 1
ATOM 6102 N N . LEU A 1 766 ? -20 -25.156 -15.109 1 98.44 766 LEU A N 1
ATOM 6103 C CA . LEU A 1 766 ? -18.609 -24.797 -14.906 1 98.44 766 LEU A CA 1
ATOM 6104 C C . LEU A 1 766 ? -18.469 -23.766 -13.789 1 98.44 766 LEU A C 1
ATOM 6106 O O . LEU A 1 766 ? -19.375 -22.953 -13.578 1 98.44 766 LEU A O 1
ATOM 6110 N N . LYS A 1 767 ? -17.375 -23.828 -13.094 1 98.5 767 LYS A N 1
ATOM 6111 C CA . LYS A 1 767 ? -17.141 -22.859 -12.016 1 98.5 767 LYS A CA 1
ATOM 6112 C C . LYS A 1 767 ? -16.453 -21.609 -12.539 1 98.5 767 LYS A C 1
ATOM 6114 O O . LYS A 1 767 ? -16.516 -20.547 -11.906 1 98.5 767 LYS A O 1
ATOM 6119 N N . SER A 1 768 ? -15.711 -21.719 -13.648 1 97.81 768 SER A N 1
ATOM 6120 C CA . SER A 1 768 ? -15.031 -20.562 -14.234 1 97.81 768 SER A CA 1
ATOM 6121 C C . SER A 1 768 ? -14.664 -20.828 -15.695 1 97.81 768 SER A C 1
ATOM 6123 O O . SER A 1 768 ? -14.711 -21.969 -16.156 1 97.81 768 SER A O 1
ATOM 6125 N N . THR A 1 769 ? -14.43 -19.688 -16.281 1 94.5 769 THR A N 1
ATOM 6126 C CA . THR A 1 769 ? -13.625 -19.672 -17.5 1 94.5 769 THR A CA 1
ATOM 6127 C C . THR A 1 769 ? -12.391 -18.781 -17.328 1 94.5 769 THR A C 1
ATOM 6129 O O . THR A 1 769 ? -12.391 -17.859 -16.5 1 94.5 769 THR A O 1
ATOM 6132 N N . TYR A 1 770 ? -11.406 -18.953 -17.781 1 91.56 770 TYR A N 1
ATOM 6133 C CA . TYR A 1 770 ? -10.141 -18.234 -17.656 1 91.56 770 TYR A CA 1
ATOM 6134 C C . TYR A 1 770 ? -10 -17.188 -18.766 1 91.56 770 TYR A C 1
ATOM 6136 O O . TYR A 1 770 ? -10.859 -16.312 -18.906 1 91.56 770 TYR A O 1
ATOM 6144 N N . TYR A 1 771 ? -9.031 -17.281 -19.594 1 87.56 771 TYR A N 1
ATOM 6145 C CA . TYR A 1 771 ? -8.688 -16.219 -20.531 1 87.56 771 TYR A CA 1
ATOM 6146 C C . TYR A 1 771 ? -9.375 -16.438 -21.875 1 87.56 771 TYR A C 1
ATOM 6148 O O . TYR A 1 771 ? -9.602 -17.578 -22.281 1 87.56 771 TYR A O 1
ATOM 6156 N N . LEU A 1 772 ? -9.719 -15.352 -22.438 1 87.81 772 LEU A N 1
ATOM 6157 C CA . LEU A 1 772 ? -10.109 -15.344 -23.844 1 87.81 772 LEU A CA 1
ATOM 6158 C C . LEU A 1 772 ? -8.93 -14.961 -24.734 1 87.81 772 LEU A C 1
ATOM 6160 O O . LEU A 1 772 ? -8.422 -13.836 -24.656 1 87.81 772 LEU A O 1
ATOM 6164 N N . ARG A 1 773 ? -8.523 -15.859 -25.516 1 84.06 773 ARG A N 1
ATOM 6165 C CA . ARG A 1 773 ? -7.434 -15.625 -26.469 1 84.06 773 ARG A CA 1
ATOM 6166 C C . ARG A 1 773 ? -7.977 -15.234 -27.828 1 84.06 773 ARG A C 1
ATOM 6168 O O . ARG A 1 773 ? -8.656 -16.031 -28.484 1 84.06 773 ARG A O 1
ATOM 6175 N N . SER A 1 774 ? -7.617 -14.023 -28.219 1 83.25 774 SER A N 1
ATOM 6176 C CA . SER A 1 774 ? -8.039 -13.57 -29.531 1 83.25 774 SER A CA 1
ATOM 6177 C C . SER A 1 774 ? -6.918 -13.727 -30.562 1 83.25 774 SER A C 1
ATOM 6179 O O . SER A 1 774 ? -5.75 -13.484 -30.25 1 83.25 774 SER A O 1
ATOM 6181 N N . GLN A 1 775 ? -7.324 -14.203 -31.656 1 78.62 775 GLN A N 1
ATOM 6182 C CA . GLN A 1 775 ? -6.348 -14.352 -32.719 1 78.62 775 GLN A CA 1
ATOM 6183 C C . GLN A 1 775 ? -5.879 -12.992 -33.25 1 78.62 775 GLN A C 1
ATOM 6185 O O . GLN A 1 775 ? -6.688 -12.086 -33.438 1 78.62 775 GLN A O 1
ATOM 6190 N N . SER A 1 776 ? -4.574 -12.766 -33.125 1 66 776 SER A N 1
ATOM 6191 C CA . SER A 1 776 ? -4.051 -11.5 -33.625 1 66 776 SER A CA 1
ATOM 6192 C C . SER A 1 776 ? -3.947 -11.523 -35.156 1 66 776 SER A C 1
ATOM 6194 O O . SER A 1 776 ? -3.473 -12.5 -35.75 1 66 776 SER A O 1
ATOM 6196 N N . PRO A 1 777 ? -4.598 -10.523 -35.875 1 57.31 777 PRO A N 1
ATOM 6197 C CA . PRO A 1 777 ? -4.398 -10.484 -37.312 1 57.31 777 PRO A CA 1
ATOM 6198 C C . PRO A 1 777 ? -2.924 -10.461 -37.719 1 57.31 777 PRO A C 1
ATOM 6200 O O . PRO A 1 777 ? -2.549 -11.008 -38.75 1 57.31 777 PRO A O 1
ATOM 6203 N N . GLU A 1 778 ? -2.156 -9.672 -36.969 1 53.56 778 GLU A N 1
ATOM 6204 C CA . GLU A 1 778 ? -0.765 -9.391 -37.312 1 53.56 778 GLU A CA 1
ATOM 6205 C C . GLU A 1 778 ? 0.163 -10.484 -36.781 1 53.56 778 GLU A C 1
ATOM 6207 O O . GLU A 1 778 ? 1.38 -10.414 -36.969 1 53.56 778 GLU A O 1
ATOM 6212 N N . ALA A 1 779 ? -0.407 -11.258 -36.031 1 50.72 779 ALA A N 1
ATOM 6213 C CA . ALA A 1 779 ? 0.616 -12.156 -35.5 1 50.72 779 ALA A CA 1
ATOM 6214 C C . ALA A 1 779 ? 1.383 -12.836 -36.625 1 50.72 779 ALA A C 1
ATOM 6216 O O . ALA A 1 779 ? 0.962 -13.883 -37.125 1 50.72 779 ALA A O 1
ATOM 6217 N N . LYS A 1 780 ? 2.094 -11.891 -37.344 1 51.78 780 LYS A N 1
ATOM 6218 C CA . LYS A 1 780 ? 2.939 -12.219 -38.469 1 51.78 780 LYS A CA 1
ATOM 6219 C C . LYS A 1 780 ? 3.814 -13.43 -38.188 1 51.78 780 LYS A C 1
ATOM 6221 O O . LYS A 1 780 ? 4.207 -14.156 -39.125 1 51.78 780 LYS A O 1
ATOM 6226 N N . ASN A 1 781 ? 4.281 -13.469 -36.906 1 54.06 781 ASN A N 1
ATOM 6227 C CA . ASN A 1 781 ? 5.297 -14.477 -36.625 1 54.06 781 ASN A CA 1
ATOM 6228 C C . ASN A 1 781 ? 4.785 -15.531 -35.656 1 54.06 781 ASN A C 1
ATOM 6230 O O . ASN A 1 781 ? 4.176 -15.203 -34.625 1 54.06 781 ASN A O 1
ATOM 6234 N N . ASP A 1 782 ? 4.066 -16.672 -36.031 1 67.38 782 ASP A N 1
ATOM 6235 C CA . ASP A 1 782 ? 3.613 -17.891 -35.375 1 67.38 782 ASP A CA 1
ATOM 6236 C C . ASP A 1 782 ? 4.188 -18 -33.969 1 67.38 782 ASP A C 1
ATOM 6238 O O . ASP A 1 782 ? 4.645 -19.062 -33.562 1 67.38 782 ASP A O 1
ATOM 6242 N N . VAL A 1 783 ? 4.289 -16.812 -33.219 1 56.66 783 VAL A N 1
ATOM 6243 C CA . VAL A 1 783 ? 4.789 -16.828 -31.844 1 56.66 783 VAL A CA 1
ATOM 6244 C C . VAL A 1 783 ? 3.619 -16.891 -30.859 1 56.66 783 VAL A C 1
ATOM 6246 O O . VAL A 1 783 ? 2.697 -16.062 -30.953 1 56.66 783 VAL A O 1
ATOM 6249 N N . GLU A 1 784 ? 3.635 -17.797 -29.984 1 57.91 784 GLU A N 1
ATOM 6250 C CA . GLU A 1 784 ? 2.584 -17.922 -28.984 1 57.91 784 GLU A CA 1
ATOM 6251 C C . GLU A 1 784 ? 2.781 -16.922 -27.844 1 57.91 784 GLU A C 1
ATOM 6253 O O . GLU A 1 784 ? 3.84 -16.891 -27.219 1 57.91 784 GLU A O 1
ATOM 6258 N N . ASP A 1 785 ? 1.851 -15.984 -27.578 1 53.88 785 ASP A N 1
ATOM 6259 C CA . ASP A 1 785 ? 1.916 -14.984 -26.516 1 53.88 785 ASP A CA 1
ATOM 6260 C C . ASP A 1 785 ? 1.445 -15.57 -25.188 1 53.88 785 ASP A C 1
ATOM 6262 O O . ASP A 1 785 ? 0.271 -15.914 -25.031 1 53.88 785 ASP A O 1
ATOM 6266 N N . ARG A 1 786 ? 2.35 -15.711 -24.219 1 54.59 786 ARG A N 1
ATOM 6267 C CA . ARG A 1 786 ? 1.998 -16.281 -22.922 1 54.59 786 ARG A CA 1
ATOM 6268 C C . ARG A 1 786 ? 2.059 -15.227 -21.828 1 54.59 786 ARG A C 1
ATOM 6270 O O . ARG A 1 786 ? 2.145 -15.562 -20.641 1 54.59 786 ARG A O 1
ATOM 6277 N N . SER A 1 787 ? 2.117 -13.945 -22.156 1 49.84 787 SER A N 1
ATOM 6278 C CA . SER A 1 787 ? 2.324 -12.867 -21.203 1 49.84 787 SER A CA 1
ATOM 6279 C C . SER A 1 787 ? 1.188 -12.797 -20.188 1 49.84 787 SER A C 1
ATOM 6281 O O . SER A 1 787 ? 1.366 -12.281 -19.078 1 49.84 787 SER A O 1
ATOM 6283 N N . MET A 1 788 ? 0.167 -13.492 -20.531 1 46.91 788 MET A N 1
ATOM 6284 C CA . MET A 1 788 ? -0.993 -13.352 -19.656 1 46.91 788 MET A CA 1
ATOM 6285 C C . MET A 1 788 ? -1.031 -14.469 -18.625 1 46.91 788 MET A C 1
ATOM 6287 O O . MET A 1 788 ? -1.803 -14.406 -17.672 1 46.91 788 MET A O 1
ATOM 6291 N N . GLU A 1 789 ? -0.227 -15.375 -18.828 1 49.16 789 GLU A N 1
ATOM 6292 C CA . GLU A 1 789 ? -0.327 -16.547 -17.969 1 49.16 789 GLU A CA 1
ATOM 6293 C C . GLU A 1 789 ? 0.575 -16.406 -16.734 1 49.16 789 GLU A C 1
ATOM 6295 O O . GLU A 1 789 ? 1.662 -15.828 -16.828 1 49.16 789 GLU A O 1
ATOM 6300 N N . CYS A 1 790 ? 0.047 -16.688 -15.547 1 46.78 790 CYS A N 1
ATOM 6301 C CA . CYS A 1 790 ? 0.765 -16.641 -14.273 1 46.78 790 CYS A CA 1
ATOM 6302 C C . CYS A 1 790 ? 1.913 -17.641 -14.266 1 46.78 790 CYS A C 1
ATOM 6304 O O . CYS A 1 790 ? 1.691 -18.844 -14.391 1 46.78 790 CYS A O 1
ATOM 6306 N N . ALA A 1 791 ? 3.102 -17.172 -14.234 1 41.12 791 ALA A N 1
ATOM 6307 C CA . ALA A 1 791 ? 4.281 -18.031 -14.242 1 41.12 791 ALA A CA 1
ATOM 6308 C C . ALA A 1 791 ? 4.285 -18.969 -13.039 1 41.12 791 ALA A C 1
ATOM 6310 O O . ALA A 1 791 ? 4.797 -20.094 -13.125 1 41.12 791 ALA A O 1
ATOM 6311 N N . GLY A 1 792 ? 3.742 -18.562 -11.891 1 38.94 792 GLY A N 1
ATOM 6312 C CA . GLY A 1 792 ? 3.709 -19.375 -10.695 1 38.94 792 GLY A CA 1
ATOM 6313 C C . GLY A 1 792 ? 2.793 -20.578 -10.82 1 38.94 792 GLY A C 1
ATOM 6314 O O . GLY A 1 792 ? 3.068 -21.641 -10.258 1 38.94 792 GLY A O 1
ATOM 6315 N N . CYS A 1 793 ? 1.666 -20.312 -11.492 1 42.66 793 CYS A N 1
ATOM 6316 C CA . CYS A 1 793 ? 0.664 -21.375 -11.586 1 42.66 793 CYS A CA 1
ATOM 6317 C C . CYS A 1 793 ? 0.975 -22.328 -12.742 1 42.66 793 CYS A C 1
ATOM 6319 O O . CYS A 1 793 ? 0.213 -23.25 -13.008 1 42.66 793 CYS A O 1
ATOM 6321 N N . GLN A 1 794 ? 2.084 -22.078 -13.383 1 43.34 794 GLN A N 1
ATOM 6322 C CA . GLN A 1 794 ? 2.453 -22.969 -14.484 1 43.34 794 GLN A CA 1
ATOM 6323 C C . GLN A 1 794 ? 3.301 -24.141 -14 1 43.34 794 GLN A C 1
ATOM 6325 O O . GLN A 1 794 ? 4 -24.016 -12.984 1 43.34 794 GLN A O 1
ATOM 6330 N N . MET B 1 1 ? -41.781 51.688 -8.656 1 45.47 1 MET B N 1
ATOM 6331 C CA . MET B 1 1 ? -42.625 50.531 -8.414 1 45.47 1 MET B CA 1
ATOM 6332 C C . MET B 1 1 ? -42.281 49.844 -7.086 1 45.47 1 MET B C 1
ATOM 6334 O O . MET B 1 1 ? -41.125 49.812 -6.684 1 45.47 1 MET B O 1
ATOM 6338 N N . ALA B 1 2 ? -43.312 49.656 -6.344 1 64.12 2 ALA B N 1
ATOM 6339 C CA . ALA B 1 2 ? -43.156 49 -5.043 1 64.12 2 ALA B CA 1
ATOM 6340 C C . ALA B 1 2 ? -42.625 47.594 -5.203 1 64.12 2 ALA B C 1
ATOM 6342 O O . ALA B 1 2 ? -43.125 46.812 -6.016 1 64.12 2 ALA B O 1
ATOM 6343 N N . ILE B 1 3 ? -41.281 47.312 -4.832 1 74 3 ILE B N 1
ATOM 6344 C CA . ILE B 1 3 ? -40.688 45.969 -4.922 1 74 3 ILE B CA 1
ATOM 6345 C C . ILE B 1 3 ? -41.312 45.062 -3.859 1 74 3 ILE B C 1
ATOM 6347 O O . ILE B 1 3 ? -41.312 45.406 -2.674 1 74 3 ILE B O 1
ATOM 6351 N N . MET B 1 4 ? -42.094 44.094 -4.32 1 76.69 4 MET B N 1
ATOM 6352 C CA . MET B 1 4 ? -42.656 43.094 -3.416 1 76.69 4 MET B CA 1
ATOM 6353 C C . MET B 1 4 ? -41.625 42.031 -3.084 1 76.69 4 MET B C 1
ATOM 6355 O O . MET B 1 4 ? -40.844 41.625 -3.947 1 76.69 4 MET B O 1
ATOM 6359 N N . ILE B 1 5 ? -41.531 41.688 -1.799 1 77.06 5 ILE B N 1
ATOM 6360 C CA . ILE B 1 5 ? -40.594 40.656 -1.358 1 77.06 5 ILE B CA 1
ATOM 6361 C C . ILE B 1 5 ? -41.312 39.469 -0.779 1 77.06 5 ILE B C 1
ATOM 6363 O O . ILE B 1 5 ? -42.375 39.625 -0.165 1 77.06 5 ILE B O 1
ATOM 6367 N N . GLN B 1 6 ? -40.938 38.25 -1.111 1 75.31 6 GLN B N 1
ATOM 6368 C CA . GLN B 1 6 ? -41.438 37.031 -0.498 1 75.31 6 GLN B CA 1
ATOM 6369 C C . GLN B 1 6 ? -40.594 36.688 0.738 1 75.31 6 GLN B C 1
ATOM 6371 O O . GLN B 1 6 ? -39.406 36.469 0.65 1 75.31 6 GLN B O 1
ATOM 6376 N N . LYS B 1 7 ? -41.312 36.625 1.863 1 68.19 7 LYS B N 1
ATOM 6377 C CA . LYS B 1 7 ? -40.625 36.344 3.121 1 68.19 7 LYS B CA 1
ATOM 6378 C C . LYS B 1 7 ? -40.281 34.844 3.215 1 68.19 7 LYS B C 1
ATOM 6380 O O . LYS B 1 7 ? -40.719 34.062 2.391 1 68.19 7 LYS B O 1
ATOM 6385 N N . ARG B 1 8 ? -39.312 34.469 4.09 1 63.81 8 ARG B N 1
ATOM 6386 C CA . ARG B 1 8 ? -38.875 33.094 4.297 1 63.81 8 ARG B CA 1
ATOM 6387 C C . ARG B 1 8 ? -40.062 32.188 4.594 1 63.81 8 ARG B C 1
ATOM 6389 O O . ARG B 1 8 ? -40.031 30.984 4.25 1 63.81 8 ARG B O 1
ATOM 6396 N N . ASN B 1 9 ? -41.25 32.75 5.125 1 60.84 9 ASN B N 1
ATOM 6397 C CA . ASN B 1 9 ? -42.438 31.969 5.445 1 60.84 9 ASN B CA 1
ATOM 6398 C C . ASN B 1 9 ? -43.438 31.938 4.277 1 60.84 9 ASN B C 1
ATOM 6400 O O . ASN B 1 9 ? -44.531 31.422 4.402 1 60.84 9 ASN B O 1
ATOM 6404 N N . GLY B 1 10 ? -43.125 32.562 3.125 1 64.25 10 GLY B N 1
ATOM 6405 C CA . GLY B 1 10 ? -43.938 32.5 1.927 1 64.25 10 GLY B CA 1
ATOM 6406 C C . GLY B 1 10 ? -44.781 33.75 1.724 1 64.25 10 GLY B C 1
ATOM 6407 O O . GLY B 1 10 ? -45.375 33.938 0.652 1 64.25 10 GLY B O 1
ATOM 6408 N N . ARG B 1 11 ? -45 34.688 2.666 1 73.44 11 ARG B N 1
ATOM 6409 C CA . ARG B 1 11 ? -45.844 35.875 2.553 1 73.44 11 ARG B CA 1
ATOM 6410 C C . ARG B 1 11 ? -45.156 36.938 1.686 1 73.44 11 ARG B C 1
ATOM 6412 O O . ARG B 1 11 ? -43.938 37.125 1.747 1 73.44 11 ARG B O 1
ATOM 6419 N N . LYS B 1 12 ? -45.906 37.625 0.921 1 73.12 12 LYS B N 1
ATOM 6420 C CA . LYS B 1 12 ? -45.438 38.719 0.078 1 73.12 12 LYS B CA 1
ATOM 6421 C C . LYS B 1 12 ? -45.625 40.062 0.753 1 73.12 12 LYS B C 1
ATOM 6423 O O . LYS B 1 12 ? -46.719 40.312 1.308 1 73.12 12 LYS B O 1
ATOM 6428 N N . GLU B 1 13 ? -44.625 40.812 1.043 1 78.06 13 GLU B N 1
ATOM 6429 C CA . GLU B 1 13 ? -44.719 42.156 1.64 1 78.06 13 GLU B CA 1
ATOM 6430 C C . GLU B 1 13 ? -43.938 43.156 0.842 1 78.06 13 GLU B C 1
ATOM 6432 O O . GLU B 1 13 ? -43.094 42.781 0.021 1 78.06 13 GLU B O 1
ATOM 6437 N N . LEU B 1 14 ? -44.406 44.406 1.027 1 78.81 14 LEU B N 1
ATOM 6438 C CA . LEU B 1 14 ? -43.625 45.469 0.405 1 78.81 14 LEU B CA 1
ATOM 6439 C C . LEU B 1 14 ? -42.25 45.594 1.019 1 78.81 14 LEU B C 1
ATOM 6441 O O . LEU B 1 14 ? -42.062 45.406 2.229 1 78.81 14 LEU B O 1
ATOM 6445 N N . LEU B 1 15 ? -41.312 45.75 0.126 1 80 15 LEU B N 1
ATOM 6446 C CA . LEU B 1 15 ? -39.938 45.938 0.611 1 80 15 LEU B CA 1
ATOM 6447 C C . LEU B 1 15 ? -39.906 47.031 1.694 1 80 15 LEU B C 1
ATOM 6449 O O . LEU B 1 15 ? -40.406 48.125 1.491 1 80 15 LEU B O 1
ATOM 6453 N N . ASP B 1 16 ? -39.594 46.625 2.873 1 79 16 ASP B N 1
ATOM 6454 C CA . ASP B 1 16 ? -39.438 47.562 3.984 1 79 16 ASP B CA 1
ATOM 6455 C C . ASP B 1 16 ? -38.062 48.25 3.949 1 79 16 ASP B C 1
ATOM 6457 O O . ASP B 1 16 ? -37.094 47.688 4.461 1 79 16 ASP B O 1
ATOM 6461 N N . ILE B 1 17 ? -38.031 49.312 3.479 1 79.88 17 ILE B N 1
ATOM 6462 C CA . ILE B 1 17 ? -36.812 50.062 3.283 1 79.88 17 ILE B CA 1
ATOM 6463 C C . ILE B 1 17 ? -36.219 50.438 4.637 1 79.88 17 ILE B C 1
ATOM 6465 O O . ILE B 1 17 ? -35 50.562 4.777 1 79.88 17 ILE B O 1
ATOM 6469 N N . THR B 1 18 ? -37.062 50.531 5.66 1 84.31 18 THR B N 1
ATOM 6470 C CA . THR B 1 18 ? -36.594 50.906 6.988 1 84.31 18 THR B CA 1
ATOM 6471 C C . THR B 1 18 ? -35.688 49.812 7.586 1 84.31 18 THR B C 1
ATOM 6473 O O . THR B 1 18 ? -34.719 50.125 8.273 1 84.31 18 THR B O 1
ATOM 6476 N N . LYS B 1 19 ? -36.031 48.656 7.32 1 83.81 19 LYS B N 1
ATOM 6477 C CA . LYS B 1 19 ? -35.219 47.562 7.816 1 83.81 19 LYS B CA 1
ATOM 6478 C C . LYS B 1 19 ? -33.844 47.531 7.152 1 83.81 19 LYS B C 1
ATOM 6480 O O . LYS B 1 19 ? -32.844 47.25 7.805 1 83.81 19 LYS B O 1
ATOM 6485 N N . ILE B 1 20 ? -33.812 47.781 5.973 1 87.5 20 ILE B N 1
ATOM 6486 C CA . ILE B 1 20 ? -32.594 47.844 5.219 1 87.5 20 ILE B CA 1
ATOM 6487 C C . ILE B 1 20 ? -31.719 48.969 5.719 1 87.5 20 ILE B C 1
ATOM 6489 O O . ILE B 1 20 ? -30.5 48.844 5.867 1 87.5 20 ILE B O 1
ATOM 6493 N N . GLN B 1 21 ? -32.375 50.062 6.031 1 89.94 21 GLN B N 1
ATOM 6494 C CA . GLN B 1 21 ? -31.656 51.25 6.508 1 89.94 21 GLN B CA 1
ATOM 6495 C C . GLN B 1 21 ? -31.031 51 7.879 1 89.94 21 GLN B C 1
ATOM 6497 O O . GLN B 1 21 ? -29.906 51.438 8.148 1 89.94 21 GLN B O 1
ATOM 6502 N N . LYS B 1 22 ? -31.734 50.344 8.633 1 90.56 22 LYS B N 1
ATOM 6503 C CA . LYS B 1 22 ? -31.203 50 9.953 1 90.56 22 LYS B CA 1
ATOM 6504 C C . LYS B 1 22 ? -29.984 49.094 9.836 1 90.56 22 LYS B C 1
ATOM 6506 O O . LYS B 1 22 ? -28.969 49.312 10.516 1 90.56 22 LYS B O 1
ATOM 6511 N N . MET B 1 23 ? -30.125 48.094 9.047 1 90.62 23 MET B N 1
ATOM 6512 C CA . MET B 1 23 ? -29.031 47.156 8.852 1 90.62 23 MET B CA 1
ATOM 6513 C C . MET B 1 23 ? -27.812 47.844 8.242 1 90.62 23 MET B C 1
ATOM 6515 O O . MET B 1 23 ? -26.672 47.594 8.664 1 90.62 23 MET B O 1
ATOM 6519 N N . SER B 1 24 ? -28.031 48.625 7.262 1 94.19 24 SER B N 1
ATOM 6520 C CA . SER B 1 24 ? -26.938 49.312 6.59 1 94.19 24 SER B CA 1
ATOM 6521 C C . SER B 1 24 ? -26.266 50.344 7.52 1 94.19 24 SER B C 1
ATOM 6523 O O . SER B 1 24 ? -25.047 50.531 7.457 1 94.19 24 SER B O 1
ATOM 6525 N N . MET B 1 25 ? -27.062 50.938 8.375 1 94.5 25 MET B N 1
ATOM 6526 C CA . MET B 1 25 ? -26.516 51.875 9.344 1 94.5 25 MET B CA 1
ATOM 6527 C C . MET B 1 25 ? -25.594 51.156 10.336 1 94.5 25 MET B C 1
ATOM 6529 O O . MET B 1 25 ? -24.484 51.625 10.594 1 94.5 25 MET B O 1
ATOM 6533 N N . GLU B 1 26 ? -26.047 50.125 10.773 1 93.94 26 GLU B N 1
ATOM 6534 C CA . GLU B 1 26 ? -25.25 49.375 11.727 1 93.94 26 GLU B CA 1
ATOM 6535 C C . GLU B 1 26 ? -24 48.812 11.062 1 93.94 26 GLU B C 1
ATOM 6537 O O . GLU B 1 26 ? -22.938 48.75 11.688 1 93.94 26 GLU B O 1
ATOM 6542 N N . ALA B 1 27 ? -24.109 48.375 9.875 1 96.12 27 ALA B N 1
ATOM 6543 C CA . ALA B 1 27 ? -23 47.75 9.156 1 96.12 27 ALA B CA 1
ATOM 6544 C C . ALA B 1 27 ? -21.906 48.781 8.844 1 96.12 27 ALA B C 1
ATOM 6546 O O . ALA B 1 27 ? -20.734 48.438 8.758 1 96.12 27 ALA B O 1
ATOM 6547 N N . THR B 1 28 ? -22.219 50.031 8.727 1 96.44 28 THR B N 1
ATOM 6548 C CA . THR B 1 28 ? -21.25 51.031 8.328 1 96.44 28 THR B CA 1
ATOM 6549 C C . THR B 1 28 ? -20.797 51.875 9.531 1 96.44 28 THR B C 1
ATOM 6551 O O . THR B 1 28 ? -19.875 52.656 9.43 1 96.44 28 THR B O 1
ATOM 6554 N N . LYS B 1 29 ? -21.375 51.625 10.633 1 95.5 29 LYS B N 1
ATOM 6555 C CA . LYS B 1 29 ? -21.125 52.438 11.82 1 95.5 29 LYS B CA 1
ATOM 6556 C C . LYS B 1 29 ? -19.656 52.406 12.219 1 95.5 29 LYS B C 1
ATOM 6558 O O . LYS B 1 29 ? -19.078 51.312 12.383 1 95.5 29 LYS B O 1
ATOM 6563 N N . GLY B 1 30 ? -19.094 53.562 12.344 1 93.88 30 GLY B N 1
ATOM 6564 C CA . GLY B 1 30 ? -17.75 53.719 12.898 1 93.88 30 GLY B CA 1
ATOM 6565 C C . GLY B 1 30 ? -16.656 53.344 11.914 1 93.88 30 GLY B C 1
ATOM 6566 O O . GLY B 1 30 ? -15.484 53.219 12.289 1 93.88 30 GLY B O 1
ATOM 6567 N N . LEU B 1 31 ? -16.969 53.094 10.664 1 95.56 31 LEU B N 1
ATOM 6568 C CA . LEU B 1 31 ? -15.984 52.719 9.656 1 95.56 31 LEU B CA 1
ATOM 6569 C C . LEU B 1 31 ? -15.695 53.906 8.727 1 95.56 31 LEU B C 1
ATOM 6571 O O . LEU B 1 31 ? -16.625 54.531 8.211 1 95.56 31 LEU B O 1
ATOM 6575 N N . GLU B 1 32 ? -14.484 54.188 8.617 1 93.12 32 GLU B N 1
ATOM 6576 C CA . GLU B 1 32 ? -14.07 55.312 7.766 1 93.12 32 GLU B CA 1
ATOM 6577 C C . GLU B 1 32 ? -14.102 54.906 6.293 1 93.12 32 GLU B C 1
ATOM 6579 O O . GLU B 1 32 ? -13.805 53.781 5.945 1 93.12 32 GLU B O 1
ATOM 6584 N N . GLY B 1 33 ? -14.438 55.844 5.473 1 91.88 33 GLY B N 1
ATOM 6585 C CA . GLY B 1 33 ? -14.336 55.688 4.031 1 91.88 33 GLY B CA 1
ATOM 6586 C C . GLY B 1 33 ? -15.477 54.875 3.438 1 91.88 33 GLY B C 1
ATOM 6587 O O . GLY B 1 33 ? -15.406 54.438 2.285 1 91.88 33 GLY B O 1
ATOM 6588 N N . VAL B 1 34 ? -16.484 54.625 4.25 1 95.25 34 VAL B N 1
ATOM 6589 C CA . VAL B 1 34 ? -17.641 53.906 3.742 1 95.25 34 VAL B CA 1
ATOM 6590 C C . VAL B 1 34 ? -18.891 54.75 3.883 1 95.25 34 VAL B C 1
ATOM 6592 O O . VAL B 1 34 ? -18.938 55.688 4.688 1 95.25 34 VAL B O 1
ATOM 6595 N N . SER B 1 35 ? -19.938 54.406 2.982 1 94.06 35 SER B N 1
ATOM 6596 C CA . SER B 1 35 ? -21.156 55.219 2.951 1 94.06 35 SER B CA 1
ATOM 6597 C C . SER B 1 35 ? -22.391 54.312 2.977 1 94.06 35 SER B C 1
ATOM 6599 O O . SER B 1 35 ? -22.547 53.438 2.129 1 94.06 35 SER B O 1
ATOM 6601 N N . GLN B 1 36 ? -23.188 54.656 3.959 1 94.62 36 GLN B N 1
ATOM 6602 C CA . GLN B 1 36 ? -24.453 53.938 4.039 1 94.62 36 GLN B CA 1
ATOM 6603 C C . GLN B 1 36 ? -25.281 54.125 2.773 1 94.62 36 GLN B C 1
ATOM 6605 O O . GLN B 1 36 ? -25.844 53.188 2.227 1 94.62 36 GLN B O 1
ATOM 6610 N N . SER B 1 37 ? -25.359 55.375 2.312 1 92.75 37 SER B N 1
ATOM 6611 C CA . SER B 1 37 ? -26.172 55.75 1.145 1 92.75 37 SER B CA 1
ATOM 6612 C C . SER B 1 37 ? -25.656 55.031 -0.109 1 92.75 37 SER B C 1
ATOM 6614 O O . SER B 1 37 ? -26.438 54.562 -0.936 1 92.75 37 SER B O 1
ATOM 6616 N N . GLU B 1 38 ? -24.406 54.969 -0.174 1 93.38 38 GLU B N 1
ATOM 6617 C CA . GLU B 1 38 ? -23.797 54.312 -1.32 1 93.38 38 GLU B CA 1
ATOM 6618 C C . GLU B 1 38 ? -24.156 52.812 -1.331 1 93.38 38 GLU B C 1
ATOM 6620 O O . GLU B 1 38 ? -24.453 52.25 -2.387 1 93.38 38 GLU B O 1
ATOM 6625 N N . LEU B 1 39 ? -24.078 52.188 -0.211 1 94.62 39 LEU B N 1
ATOM 6626 C CA . LEU B 1 39 ? -24.438 50.781 -0.088 1 94.62 39 LEU B CA 1
ATOM 6627 C C . LEU B 1 39 ? -25.891 50.531 -0.509 1 94.62 39 LEU B C 1
ATOM 6629 O O . LEU B 1 39 ? -26.172 49.625 -1.293 1 94.62 39 LEU B O 1
ATOM 6633 N N . GLU B 1 40 ? -26.766 51.375 0.006 1 92.12 40 GLU B N 1
ATOM 6634 C CA . GLU B 1 40 ? -28.188 51.219 -0.247 1 92.12 40 GLU B CA 1
ATOM 6635 C C . GLU B 1 40 ? -28.516 51.469 -1.718 1 92.12 40 GLU B C 1
ATOM 6637 O O . GLU B 1 40 ? -29.312 50.719 -2.309 1 92.12 40 GLU B O 1
ATOM 6642 N N . LEU B 1 41 ? -27.922 52.469 -2.27 1 90.81 41 LEU B N 1
ATOM 6643 C CA . LEU B 1 41 ? -28.172 52.812 -3.666 1 90.81 41 LEU B CA 1
ATOM 6644 C C . LEU B 1 41 ? -27.688 51.688 -4.59 1 90.81 41 LEU B C 1
ATOM 6646 O O . LEU B 1 41 ? -28.422 51.25 -5.48 1 90.81 41 LEU B O 1
ATOM 6650 N N . ASP B 1 42 ? -26.562 51.25 -4.352 1 92.06 42 ASP B N 1
ATOM 6651 C CA . ASP B 1 42 ? -25.969 50.219 -5.215 1 92.06 42 ASP B CA 1
ATOM 6652 C C . ASP B 1 42 ? -26.672 48.875 -5.027 1 92.06 42 ASP B C 1
ATOM 6654 O O . ASP B 1 42 ? -26.797 48.094 -5.977 1 92.06 42 ASP B O 1
ATOM 6658 N N . ALA B 1 43 ? -27.062 48.594 -3.812 1 90.62 43 ALA B N 1
ATOM 6659 C CA . ALA B 1 43 ? -27.781 47.344 -3.545 1 90.62 43 ALA B CA 1
ATOM 6660 C C . ALA B 1 43 ? -29.156 47.375 -4.188 1 90.62 43 ALA B C 1
ATOM 6662 O O . ALA B 1 43 ? -29.656 46.344 -4.645 1 90.62 43 ALA B O 1
ATOM 6663 N N . HIS B 1 44 ? -29.734 48.469 -4.195 1 86.25 44 HIS B N 1
ATOM 6664 C CA . HIS B 1 44 ? -31.078 48.625 -4.727 1 86.25 44 HIS B CA 1
ATOM 6665 C C . HIS B 1 44 ? -31.141 48.25 -6.199 1 86.25 44 HIS B C 1
ATOM 6667 O O . HIS B 1 44 ? -32.156 47.719 -6.668 1 86.25 44 HIS B O 1
ATOM 6673 N N . ILE B 1 45 ? -30.156 48.469 -6.859 1 83.75 45 ILE B N 1
ATOM 6674 C CA . ILE B 1 45 ? -30.078 48.125 -8.273 1 83.75 45 ILE B CA 1
ATOM 6675 C C . ILE B 1 45 ? -30.203 46.594 -8.453 1 83.75 45 ILE B C 1
ATOM 6677 O O . ILE B 1 45 ? -30.656 46.125 -9.5 1 83.75 45 ILE B O 1
ATOM 6681 N N . LYS B 1 46 ? -29.938 45.844 -7.438 1 86.81 46 LYS B N 1
ATOM 6682 C CA . LYS B 1 46 ? -29.922 44.375 -7.508 1 86.81 46 LYS B CA 1
ATOM 6683 C C . LYS B 1 46 ? -31.266 43.812 -7.035 1 86.81 46 LYS B C 1
ATOM 6685 O O . LYS B 1 46 ? -31.469 42.594 -7.098 1 86.81 46 LYS B O 1
ATOM 6690 N N . PHE B 1 47 ? -32.125 44.75 -6.594 1 84.25 47 PHE B N 1
ATOM 6691 C CA . PHE B 1 47 ? -33.406 44.25 -6.078 1 84.25 47 PHE B CA 1
ATOM 6692 C C . PHE B 1 47 ? -34.375 44 -7.219 1 84.25 47 PHE B C 1
ATOM 6694 O O . PHE B 1 47 ? -34.5 44.812 -8.133 1 84.25 47 PHE B O 1
ATOM 6701 N N . ILE B 1 48 ? -34.844 42.781 -7.191 1 81.44 48 ILE B N 1
ATOM 6702 C CA . ILE B 1 48 ? -35.844 42.406 -8.188 1 81.44 48 ILE B CA 1
ATOM 6703 C C . ILE B 1 48 ? -37.156 42.125 -7.508 1 81.44 48 ILE B C 1
ATOM 6705 O O . ILE B 1 48 ? -37.219 41.625 -6.379 1 81.44 48 ILE B O 1
ATOM 6709 N N . ASP B 1 49 ? -38.156 42.406 -8.344 1 79.5 49 ASP B N 1
ATOM 6710 C CA . ASP B 1 49 ? -39.5 42.156 -7.828 1 79.5 49 ASP B CA 1
ATOM 6711 C C . ASP B 1 49 ? -39.719 40.688 -7.562 1 79.5 49 ASP B C 1
ATOM 6713 O O . ASP B 1 49 ? -39.375 39.844 -8.391 1 79.5 49 ASP B O 1
ATOM 6717 N N . GLY B 1 50 ? -40.156 40.344 -6.375 1 77.25 50 GLY B N 1
ATOM 6718 C CA . GLY B 1 50 ? -40.438 38.969 -6.02 1 77.25 50 GLY B CA 1
ATOM 6719 C C . GLY B 1 50 ? -39.281 38.25 -5.352 1 77.25 50 GLY B C 1
ATOM 6720 O O . GLY B 1 50 ? -39.344 37.062 -5.062 1 77.25 50 GLY B O 1
ATOM 6721 N N . MET B 1 51 ? -38.312 39.031 -5.074 1 81 51 MET B N 1
ATOM 6722 C CA . MET B 1 51 ? -37.125 38.438 -4.492 1 81 51 MET B CA 1
ATOM 6723 C C . MET B 1 51 ? -37.375 38.031 -3.045 1 81 51 MET B C 1
ATOM 6725 O O . MET B 1 51 ? -38.219 38.594 -2.373 1 81 51 MET B O 1
ATOM 6729 N N . HIS B 1 52 ? -36.781 36.969 -2.629 1 81.69 52 HIS B N 1
ATOM 6730 C CA . HIS B 1 52 ? -36.875 36.5 -1.245 1 81.69 52 HIS B CA 1
ATOM 6731 C C . HIS B 1 52 ? -36.031 37.375 -0.327 1 81.69 52 HIS B C 1
ATOM 6733 O O . HIS B 1 52 ? -35.062 38 -0.776 1 81.69 52 HIS B O 1
ATOM 6739 N N . SER B 1 53 ? -36.406 37.5 0.937 1 77.06 53 SER B N 1
ATOM 6740 C CA . SER B 1 53 ? -35.656 38.281 1.923 1 77.06 53 SER B CA 1
ATOM 6741 C C . SER B 1 53 ? -34.188 37.844 1.946 1 77.06 53 SER B C 1
ATOM 6743 O O . SER B 1 53 ? -33.281 38.656 2.129 1 77.06 53 SER B O 1
ATOM 6745 N N . LYS B 1 54 ? -34.031 36.562 1.776 1 82.06 54 LYS B N 1
ATOM 6746 C CA . LYS B 1 54 ? -32.656 36.031 1.74 1 82.06 54 LYS B CA 1
ATOM 6747 C C . LYS B 1 54 ? -31.875 36.625 0.572 1 82.06 54 LYS B C 1
ATOM 6749 O O . LYS B 1 54 ? -30.672 36.875 0.692 1 82.06 54 LYS B O 1
ATOM 6754 N N . ASP B 1 55 ? -32.531 36.906 -0.353 1 86.5 55 ASP B N 1
ATOM 6755 C CA . ASP B 1 55 ? -31.891 37.469 -1.55 1 86.5 55 ASP B CA 1
ATOM 6756 C C . ASP B 1 55 ? -31.453 38.906 -1.333 1 86.5 55 ASP B C 1
ATOM 6758 O O . ASP B 1 55 ? -30.438 39.344 -1.891 1 86.5 55 ASP B O 1
ATOM 6762 N N . ILE B 1 56 ? -32.219 39.594 -0.56 1 85.31 56 ILE B N 1
ATOM 6763 C CA . ILE B 1 56 ? -31.891 40.969 -0.245 1 85.31 56 ILE B CA 1
ATOM 6764 C C . ILE B 1 56 ? -30.609 41.031 0.571 1 85.31 56 ILE B C 1
ATOM 6766 O O . ILE B 1 56 ? -29.719 41.844 0.297 1 85.31 56 ILE B O 1
ATOM 6770 N N . GLN B 1 57 ? -30.562 40.188 1.545 1 88.06 57 GLN B N 1
ATOM 6771 C CA . GLN B 1 57 ? -29.359 40.094 2.373 1 88.06 57 GLN B CA 1
ATOM 6772 C C . GLN B 1 57 ? -28.141 39.719 1.532 1 88.06 57 GLN B C 1
ATOM 6774 O O . GLN B 1 57 ? -27.078 40.312 1.696 1 88.06 57 GLN B O 1
ATOM 6779 N N . ASP B 1 58 ? -28.312 38.844 0.669 1 90.94 58 ASP B N 1
ATOM 6780 C CA . ASP B 1 58 ? -27.234 38.406 -0.209 1 90.94 58 ASP B CA 1
ATOM 6781 C C . ASP B 1 58 ? -26.797 39.562 -1.125 1 90.94 58 ASP B C 1
ATOM 6783 O O . ASP B 1 58 ? -25.594 39.719 -1.402 1 90.94 58 ASP B O 1
ATOM 6787 N N . ALA B 1 59 ? -27.703 40.25 -1.542 1 90.56 59 ALA B N 1
ATOM 6788 C CA . ALA B 1 59 ? -27.406 41.375 -2.422 1 90.56 59 ALA B CA 1
ATOM 6789 C C . ALA B 1 59 ? -26.594 42.438 -1.687 1 90.56 59 ALA B C 1
ATOM 6791 O O . ALA B 1 59 ? -25.688 43.062 -2.26 1 90.56 59 ALA B O 1
ATOM 6792 N N . LEU B 1 60 ? -26.984 42.75 -0.466 1 93.5 60 LEU B N 1
ATOM 6793 C CA . LEU B 1 60 ? -26.266 43.719 0.339 1 93.5 60 LEU B CA 1
ATOM 6794 C C . LEU B 1 60 ? -24.828 43.281 0.573 1 93.5 60 LEU B C 1
ATOM 6796 O O . LEU B 1 60 ? -23.891 44.062 0.447 1 93.5 60 LEU B O 1
ATOM 6800 N N . ILE B 1 61 ? -24.656 42.031 0.952 1 95 61 ILE B N 1
ATOM 6801 C CA . ILE B 1 61 ? -23.328 41.469 1.194 1 95 61 ILE B CA 1
ATOM 6802 C C . ILE B 1 61 ? -22.5 41.562 -0.084 1 95 61 ILE B C 1
ATOM 6804 O O . ILE B 1 61 ? -21.359 42 -0.063 1 95 61 ILE B O 1
ATOM 6808 N N . LYS B 1 62 ? -23.062 41.094 -1.179 1 93.38 62 LYS B N 1
ATOM 6809 C CA . LYS B 1 62 ? -22.359 41.094 -2.461 1 93.38 62 LYS B CA 1
ATOM 6810 C C . LYS B 1 62 ? -21.938 42.5 -2.857 1 93.38 62 LYS B C 1
ATOM 6812 O O . LYS B 1 62 ? -20.828 42.688 -3.361 1 93.38 62 LYS B O 1
ATOM 6817 N N . THR B 1 63 ? -22.812 43.438 -2.666 1 94.62 63 THR B N 1
ATOM 6818 C CA . THR B 1 63 ? -22.516 44.844 -2.99 1 94.62 63 THR B CA 1
ATOM 6819 C C . THR B 1 63 ? -21.344 45.344 -2.162 1 94.62 63 THR B C 1
ATOM 6821 O O . THR B 1 63 ? -20.438 46 -2.693 1 94.62 63 THR B O 1
ATOM 6824 N N . ALA B 1 64 ? -21.359 45.094 -0.874 1 96.25 64 ALA B N 1
ATOM 6825 C CA . ALA B 1 64 ? -20.266 45.5 0.004 1 96.25 64 ALA B CA 1
ATOM 6826 C C . ALA B 1 64 ? -18.953 44.844 -0.408 1 96.25 64 ALA B C 1
ATOM 6828 O O . ALA B 1 64 ? -17.906 45.469 -0.384 1 96.25 64 ALA B O 1
ATOM 6829 N N . VAL B 1 65 ? -18.984 43.562 -0.753 1 95.5 65 VAL B N 1
ATOM 6830 C CA . VAL B 1 65 ? -17.781 42.844 -1.158 1 95.5 65 VAL B CA 1
ATOM 6831 C C . VAL B 1 65 ? -17.203 43.438 -2.434 1 95.5 65 VAL B C 1
ATOM 6833 O O . VAL B 1 65 ? -15.992 43.594 -2.555 1 95.5 65 VAL B O 1
ATOM 6836 N N . GLU B 1 66 ? -18.062 43.812 -3.346 1 93.06 66 GLU B N 1
ATOM 6837 C CA . GLU B 1 66 ? -17.625 44.344 -4.625 1 93.06 66 GLU B CA 1
ATOM 6838 C C . GLU B 1 66 ? -16.984 45.719 -4.441 1 93.06 66 GLU B C 1
ATOM 6840 O O . GLU B 1 66 ? -16.219 46.188 -5.293 1 93.06 66 GLU B O 1
ATOM 6845 N N . LYS B 1 67 ? -17.266 46.312 -3.371 1 94.81 67 LYS B N 1
ATOM 6846 C CA . LYS B 1 67 ? -16.766 47.688 -3.135 1 94.81 67 LYS B CA 1
ATOM 6847 C C . LYS B 1 67 ? -15.375 47.625 -2.494 1 94.81 67 LYS B C 1
ATOM 6849 O O . LYS B 1 67 ? -14.672 48.656 -2.471 1 94.81 67 LYS B O 1
ATOM 6854 N N . ILE B 1 68 ? -14.969 46.562 -2.014 1 95.25 68 ILE B N 1
ATOM 6855 C CA . ILE B 1 68 ? -13.664 46.438 -1.382 1 95.25 68 ILE B CA 1
ATOM 6856 C C . ILE B 1 68 ? -12.57 46.812 -2.385 1 95.25 68 ILE B C 1
ATOM 6858 O O . ILE B 1 68 ? -12.453 46.156 -3.439 1 95.25 68 ILE B O 1
ATOM 6862 N N . ASP B 1 69 ? -11.758 47.719 -2.021 1 94.25 69 ASP B N 1
ATOM 6863 C CA . ASP B 1 69 ? -10.664 48.156 -2.887 1 94.25 69 ASP B CA 1
ATOM 6864 C C . ASP B 1 69 ? -9.586 48.875 -2.084 1 94.25 69 ASP B C 1
ATOM 6866 O O . ASP B 1 69 ? -9.742 49.125 -0.883 1 94.25 69 ASP B O 1
ATOM 6870 N N . ILE B 1 70 ? -8.562 49.25 -2.715 1 93.5 70 ILE B N 1
ATOM 6871 C CA . ILE B 1 70 ? -7.375 49.844 -2.104 1 93.5 70 ILE B CA 1
ATOM 6872 C C . ILE B 1 70 ? -7.73 51.188 -1.477 1 93.5 70 ILE B C 1
ATOM 6874 O O . ILE B 1 70 ? -7.184 51.562 -0.435 1 93.5 70 ILE B O 1
ATOM 6878 N N . ASP B 1 71 ? -8.625 51.875 -2.104 1 92.38 71 ASP B N 1
ATOM 6879 C CA . ASP B 1 71 ? -8.945 53.219 -1.643 1 92.38 71 ASP B CA 1
ATOM 6880 C C . ASP B 1 71 ? -10.016 53.188 -0.553 1 92.38 71 ASP B C 1
ATOM 6882 O O . ASP B 1 71 ? -10.156 54.156 0.22 1 92.38 71 ASP B O 1
ATOM 6886 N N . VAL B 1 72 ? -10.727 52.062 -0.451 1 93.81 72 VAL B N 1
ATOM 6887 C CA . VAL B 1 72 ? -11.797 51.938 0.53 1 93.81 72 VAL B CA 1
ATOM 6888 C C . VAL B 1 72 ? -11.758 50.531 1.146 1 93.81 72 VAL B C 1
ATOM 6890 O O . VAL B 1 72 ? -12.758 49.812 1.118 1 93.81 72 VAL B O 1
ATOM 6893 N N . PRO B 1 73 ? -10.719 50.219 1.799 1 94.75 73 PRO B N 1
ATOM 6894 C CA . PRO B 1 73 ? -10.516 48.844 2.271 1 94.75 73 PRO B CA 1
ATOM 6895 C C . PRO B 1 73 ? -11.5 48.438 3.365 1 94.75 73 PRO B C 1
ATOM 6897 O O . PRO B 1 73 ? -11.742 47.25 3.578 1 94.75 73 PRO B O 1
ATOM 6900 N N . ASN B 1 74 ? -12.18 49.375 4.035 1 96.56 74 ASN B N 1
ATOM 6901 C CA . ASN B 1 74 ? -13.031 49.062 5.18 1 96.56 74 ASN B CA 1
ATOM 6902 C C . ASN B 1 74 ? -14.352 48.438 4.742 1 96.56 74 ASN B C 1
ATOM 6904 O O . ASN B 1 74 ? -15.102 47.938 5.57 1 96.56 74 ASN B O 1
ATOM 6908 N N . TRP B 1 75 ? -14.625 48.469 3.469 1 96.94 75 TRP B N 1
ATOM 6909 C CA . TRP B 1 75 ? -15.82 47.781 2.975 1 96.94 75 TRP B CA 1
ATOM 6910 C C . TRP B 1 75 ? -15.805 46.312 3.34 1 96.94 75 TRP B C 1
ATOM 6912 O O . TRP B 1 75 ? -16.859 45.656 3.432 1 96.94 75 TRP B O 1
ATOM 6922 N N . THR B 1 76 ? -14.586 45.719 3.547 1 97.31 76 THR B N 1
ATOM 6923 C CA . THR B 1 76 ? -14.492 44.312 3.967 1 97.31 76 THR B CA 1
ATOM 6924 C C . THR B 1 76 ? -15.164 44.125 5.324 1 97.31 76 THR B C 1
ATOM 6926 O O . THR B 1 76 ? -15.773 43.094 5.574 1 97.31 76 THR B O 1
ATOM 6929 N N . PHE B 1 77 ? -15.141 45.125 6.172 1 98 77 PHE B N 1
ATOM 6930 C CA . PHE B 1 77 ? -15.766 45.031 7.484 1 98 77 PHE B CA 1
ATOM 6931 C C . PHE B 1 77 ? -17.266 45.219 7.387 1 98 77 PHE B C 1
ATOM 6933 O O . PHE B 1 77 ? -18.031 44.625 8.141 1 98 77 PHE B O 1
ATOM 6940 N N . VAL B 1 78 ? -17.719 46.094 6.434 1 97.81 78 VAL B N 1
ATOM 6941 C CA . VAL B 1 78 ? -19.156 46.25 6.184 1 97.81 78 VAL B CA 1
ATOM 6942 C C . VAL B 1 78 ? -19.734 44.906 5.719 1 97.81 78 VAL B C 1
ATOM 6944 O O . VAL B 1 78 ? -20.766 44.469 6.227 1 97.81 78 VAL B O 1
ATOM 6947 N N . ALA B 1 79 ? -19.016 44.375 4.789 1 97 79 ALA B N 1
ATOM 6948 C CA . ALA B 1 79 ? -19.438 43.062 4.277 1 97 79 ALA B CA 1
ATOM 6949 C C . ALA B 1 79 ? -19.469 42.031 5.398 1 97 79 ALA B C 1
ATOM 6951 O O . ALA B 1 79 ? -20.391 41.219 5.465 1 97 79 ALA B O 1
ATOM 6952 N N . ALA B 1 80 ? -18.469 42 6.25 1 97.94 80 ALA B N 1
ATOM 6953 C CA . ALA B 1 80 ? -18.391 41.062 7.367 1 97.94 80 ALA B CA 1
ATOM 6954 C C . ALA B 1 80 ? -19.562 41.219 8.312 1 97.94 80 ALA B C 1
ATOM 6956 O O . ALA B 1 80 ? -20.172 40.25 8.75 1 97.94 80 ALA B O 1
ATOM 6957 N N . ARG B 1 81 ? -19.891 42.438 8.633 1 97.5 81 ARG B N 1
ATOM 6958 C CA . ARG B 1 81 ? -20.984 42.719 9.547 1 97.5 81 ARG B CA 1
ATOM 6959 C C . ARG B 1 81 ? -22.328 42.281 8.953 1 97.5 81 ARG B C 1
ATOM 6961 O O . ARG B 1 81 ? -23.156 41.688 9.648 1 97.5 81 ARG B O 1
ATOM 6968 N N . LEU B 1 82 ? -22.516 42.594 7.684 1 96.44 82 LEU B N 1
ATOM 6969 C CA . LEU B 1 82 ? -23.734 42.125 7.004 1 96.44 82 LEU B CA 1
ATOM 6970 C C . LEU B 1 82 ? -23.828 40.625 7.012 1 96.44 82 LEU B C 1
ATOM 6972 O O . LEU B 1 82 ? -24.906 40.062 7.203 1 96.44 82 LEU B O 1
ATOM 6976 N N . PHE B 1 83 ? -22.719 40 6.773 1 96.25 83 PHE B N 1
ATOM 6977 C CA . PHE B 1 83 ? -22.688 38.531 6.805 1 96.25 83 PHE B CA 1
ATOM 6978 C C . PHE B 1 83 ? -23 38 8.203 1 96.25 83 PHE B C 1
ATOM 6980 O O . PHE B 1 83 ? -23.734 37.031 8.352 1 96.25 83 PHE B O 1
ATOM 6987 N N . LEU B 1 84 ? -22.438 38.594 9.195 1 96.38 84 LEU B N 1
ATOM 6988 C CA . LEU B 1 84 ? -22.688 38.219 10.586 1 96.38 84 LEU B CA 1
ATOM 6989 C C . LEU B 1 84 ? -24.172 38.312 10.914 1 96.38 84 LEU B C 1
ATOM 6991 O O . LEU B 1 84 ? -24.719 37.438 11.609 1 96.38 84 LEU B O 1
ATOM 6995 N N . PHE B 1 85 ? -24.797 39.375 10.438 1 93.38 85 PHE B N 1
ATOM 6996 C CA . PHE B 1 85 ? -26.219 39.5 10.68 1 93.38 85 PHE B CA 1
ATOM 6997 C C . PHE B 1 85 ? -27 38.344 10.109 1 93.38 85 PHE B C 1
ATOM 6999 O O . PHE B 1 85 ? -27.922 37.812 10.75 1 93.38 85 PHE B O 1
ATOM 7006 N N . ASP B 1 86 ? -26.656 38.031 8.977 1 92.62 86 ASP B N 1
ATOM 7007 C CA . ASP B 1 86 ? -27.281 36.875 8.352 1 92.62 86 ASP B CA 1
ATOM 7008 C C . ASP B 1 86 ? -27 35.594 9.156 1 92.62 86 ASP B C 1
ATOM 7010 O O . ASP B 1 86 ? -27.906 34.781 9.344 1 92.62 86 ASP B O 1
ATOM 7014 N N . LEU B 1 87 ? -25.734 35.406 9.57 1 94.75 87 LEU B N 1
ATOM 7015 C CA . LEU B 1 87 ? -25.344 34.219 10.336 1 94.75 87 LEU B CA 1
ATOM 7016 C C . LEU B 1 87 ? -26.125 34.125 11.641 1 94.75 87 LEU B C 1
ATOM 7018 O O . LEU B 1 87 ? -26.547 33.062 12.039 1 94.75 87 LEU B O 1
ATOM 7022 N N . TYR B 1 88 ? -26.297 35.281 12.289 1 94.12 88 TYR B N 1
ATOM 7023 C CA . TYR B 1 88 ? -27.078 35.344 13.531 1 94.12 88 TYR B CA 1
ATOM 7024 C C . TYR B 1 88 ? -28.5 34.844 13.305 1 94.12 88 TYR B C 1
ATOM 7026 O O . TYR B 1 88 ? -29.031 34.094 14.125 1 94.12 88 TYR B O 1
ATOM 7034 N N . HIS B 1 89 ? -29.031 35.25 12.211 1 90.94 89 HIS B N 1
ATOM 7035 C CA . HIS B 1 89 ? -30.391 34.844 11.875 1 90.94 89 HIS B CA 1
ATOM 7036 C C . HIS B 1 89 ? -30.469 33.344 11.602 1 90.94 89 HIS B C 1
ATOM 7038 O O . HIS B 1 89 ? -31.359 32.656 12.102 1 90.94 89 HIS B O 1
ATOM 7044 N N . ARG B 1 90 ? -29.609 32.906 10.852 1 91.38 90 ARG B N 1
ATOM 7045 C CA . ARG B 1 90 ? -29.609 31.484 10.461 1 91.38 90 ARG B CA 1
ATOM 7046 C C . ARG B 1 90 ? -29.406 30.578 11.672 1 91.38 90 ARG B C 1
ATOM 7048 O O . ARG B 1 90 ? -30.094 29.562 11.812 1 91.38 90 ARG B O 1
ATOM 7055 N N . VAL B 1 91 ? -28.438 30.906 12.508 1 94.25 91 VAL B N 1
ATOM 7056 C CA . VAL B 1 91 ? -28.172 30.094 13.695 1 94.25 91 VAL B CA 1
ATOM 7057 C C . VAL B 1 91 ? -29.359 30.156 14.648 1 94.25 91 VAL B C 1
ATOM 7059 O O . VAL B 1 91 ? -29.734 29.156 15.258 1 94.25 91 VAL B O 1
ATOM 7062 N N . GLY B 1 92 ? -29.906 31.297 14.773 1 92 92 GLY B N 1
ATOM 7063 C CA . GLY B 1 92 ? -31.094 31.438 15.602 1 92 92 GLY B CA 1
ATOM 7064 C C . GLY B 1 92 ? -32.219 30.547 15.156 1 92 92 GLY B C 1
ATOM 7065 O O . GLY B 1 92 ? -32.875 29.906 15.984 1 92 92 GLY B O 1
ATOM 7066 N N . ILE B 1 93 ? -32.438 30.516 13.891 1 89.38 93 ILE B N 1
ATOM 7067 C CA . ILE B 1 93 ? -33.5 29.703 13.328 1 89.38 93 ILE B CA 1
ATOM 7068 C C . ILE B 1 93 ? -33.188 28.219 13.531 1 89.38 93 ILE B C 1
ATOM 7070 O O . ILE B 1 93 ? -34.031 27.438 13.945 1 89.38 93 ILE B O 1
ATOM 7074 N N . ALA B 1 94 ? -32 27.875 13.328 1 89.5 94 ALA B N 1
ATOM 7075 C CA . ALA B 1 94 ? -31.594 26.484 13.367 1 89.5 94 ALA B CA 1
ATOM 7076 C C . ALA B 1 94 ? -31.562 25.953 14.797 1 89.5 94 ALA B C 1
ATOM 7078 O O . ALA B 1 94 ? -31.703 24.75 15.023 1 89.5 94 ALA B O 1
ATOM 7079 N N . THR B 1 95 ? -31.422 26.75 15.805 1 89.19 95 THR B N 1
ATOM 7080 C CA . THR B 1 95 ? -31.25 26.297 17.172 1 89.19 95 THR B CA 1
ATOM 7081 C C . THR B 1 95 ? -32.531 26.562 18 1 89.19 95 THR B C 1
ATOM 7083 O O . THR B 1 95 ? -33.219 25.625 18.375 1 89.19 95 THR B O 1
ATOM 7086 N N . HIS B 1 96 ? -32.938 27.781 18.219 1 81 96 HIS B N 1
ATOM 7087 C CA . HIS B 1 96 ? -34.031 28.062 19.141 1 81 96 HIS B CA 1
ATOM 7088 C C . HIS B 1 96 ? -35.219 28.688 18.406 1 81 96 HIS B C 1
ATOM 7090 O O . HIS B 1 96 ? -36.156 29.141 19.047 1 81 96 HIS B O 1
ATOM 7096 N N . GLY B 1 97 ? -35.188 28.625 17.125 1 78.5 97 GLY B N 1
ATOM 7097 C CA . GLY B 1 97 ? -36.344 29 16.328 1 78.5 97 GLY B CA 1
ATOM 7098 C C . GLY B 1 97 ? -36.656 30.484 16.359 1 78.5 97 GLY B C 1
ATOM 7099 O O . GLY B 1 97 ? -37.812 30.891 16.141 1 78.5 97 GLY B O 1
ATOM 7100 N N . VAL B 1 98 ? -35.812 31.234 16.906 1 73.88 98 VAL B N 1
ATOM 7101 C CA . VAL B 1 98 ? -36.062 32.656 17.031 1 73.88 98 VAL B CA 1
ATOM 7102 C C . VAL B 1 98 ? -35.188 33.406 16.031 1 73.88 98 VAL B C 1
ATOM 7104 O O . VAL B 1 98 ? -34 33.156 15.914 1 73.88 98 VAL B O 1
ATOM 7107 N N . LYS B 1 99 ? -35.938 34.25 15.383 1 68.69 99 LYS B N 1
ATOM 7108 C CA . LYS B 1 99 ? -35.25 35.094 14.414 1 68.69 99 LYS B CA 1
ATOM 7109 C C . LYS B 1 99 ? -34.562 36.281 15.102 1 68.69 99 LYS B C 1
ATOM 7111 O O . LYS B 1 99 ? -35.125 36.906 16 1 68.69 99 LYS B O 1
ATOM 7116 N N . GLY B 1 100 ? -33.406 36.469 14.828 1 63.62 100 GLY B N 1
ATOM 7117 C CA . GLY B 1 100 ? -32.688 37.688 15.148 1 63.62 100 GLY B CA 1
ATOM 7118 C C . GLY B 1 100 ? -31.922 37.625 16.453 1 63.62 100 GLY B C 1
ATOM 7119 O O . GLY B 1 100 ? -31.141 38.531 16.766 1 63.62 100 GLY B O 1
ATOM 7120 N N . GLU B 1 101 ? -32.281 36.688 17.234 1 66.19 101 GLU B N 1
ATOM 7121 C CA . GLU B 1 101 ? -31.5 36.625 18.453 1 66.19 101 GLU B CA 1
ATOM 7122 C C . GLU B 1 101 ? -30.156 35.906 18.188 1 66.19 101 GLU B C 1
ATOM 7124 O O . GLU B 1 101 ? -30.141 34.75 17.734 1 66.19 101 GLU B O 1
ATOM 7129 N N . ALA B 1 102 ? -29.094 36.719 18.438 1 75.94 102 ALA B N 1
ATOM 7130 C CA . ALA B 1 102 ? -27.766 36.281 18 1 75.94 102 ALA B CA 1
ATOM 7131 C C . ALA B 1 102 ? -27.234 35.156 18.859 1 75.94 102 ALA B C 1
ATOM 7133 O O . ALA B 1 102 ? -26.828 34.094 18.344 1 75.94 102 ALA B O 1
ATOM 7134 N N . TYR B 1 103 ? -27.094 35.344 20.094 1 90.56 103 TYR B N 1
ATOM 7135 C CA . TYR B 1 103 ? -26.438 34.375 20.984 1 90.56 103 TYR B CA 1
ATOM 7136 C C . TYR B 1 103 ? -27.438 33.844 22 1 90.56 103 TYR B C 1
ATOM 7138 O O . TYR B 1 103 ? -27.984 34.594 22.812 1 90.56 103 TYR B O 1
ATOM 7146 N N . CYS B 1 104 ? -27.734 32.625 21.906 1 91.75 104 CYS B N 1
ATOM 7147 C CA . CYS B 1 104 ? -28.422 31.938 22.984 1 91.75 104 CYS B CA 1
ATOM 7148 C C . CYS B 1 104 ? -27.469 31.641 24.141 1 91.75 104 CYS B C 1
ATOM 7150 O O . CYS B 1 104 ? -26.25 31.828 24 1 91.75 104 CYS B O 1
ATOM 7152 N N . HIS B 1 105 ? -28.062 31.266 25.266 1 94.75 105 HIS B N 1
ATOM 7153 C CA . HIS B 1 105 ? -27.219 30.953 26.422 1 94.75 105 HIS B CA 1
ATOM 7154 C C . HIS B 1 105 ? -26.281 29.797 26.109 1 94.75 105 HIS B C 1
ATOM 7156 O O . HIS B 1 105 ? -26.641 28.859 25.391 1 94.75 105 HIS B O 1
ATOM 7162 N N . LEU B 1 106 ? -25.125 29.844 26.672 1 97.12 106 LEU B N 1
ATOM 7163 C CA . LEU B 1 106 ? -24.078 28.844 26.469 1 97.12 106 LEU B CA 1
ATOM 7164 C C . LEU B 1 106 ? -24.625 27.438 26.75 1 97.12 106 LEU B C 1
ATOM 7166 O O . LEU B 1 106 ? -24.297 26.484 26.031 1 97.12 106 LEU B O 1
ATOM 7170 N N . LYS B 1 107 ? -25.484 27.266 27.719 1 96.31 107 LYS B N 1
ATOM 7171 C CA . LYS B 1 107 ? -26.094 25.984 28.062 1 96.31 107 LYS B CA 1
ATOM 7172 C C . LYS B 1 107 ? -26.906 25.438 26.891 1 96.31 107 LYS B C 1
ATOM 7174 O O . LYS B 1 107 ? -26.875 24.25 26.609 1 96.31 107 LYS B O 1
ATOM 7179 N N . ASP B 1 108 ? -27.625 26.312 26.297 1 95 108 ASP B N 1
ATOM 7180 C CA . ASP B 1 108 ? -28.484 25.906 25.188 1 95 108 ASP B CA 1
ATOM 7181 C C . ASP B 1 108 ? -27.641 25.516 23.969 1 95 108 ASP B C 1
ATOM 7183 O O . ASP B 1 108 ? -27.938 24.531 23.281 1 95 108 ASP B O 1
ATOM 7187 N N . TYR B 1 109 ? -26.656 26.297 23.719 1 95.12 109 TYR B N 1
ATOM 7188 C CA . TYR B 1 109 ? -25.734 25.984 22.641 1 95.12 109 TYR B CA 1
ATOM 7189 C C . TYR B 1 109 ? -25.156 24.578 22.797 1 95.12 109 TYR B C 1
ATOM 7191 O O . TYR B 1 109 ? -25.156 23.797 21.859 1 95.12 109 TYR B O 1
ATOM 7199 N N . ILE B 1 110 ? -24.641 24.25 23.938 1 96.69 110 ILE B N 1
ATOM 7200 C CA . ILE B 1 110 ? -24.031 22.953 24.234 1 96.69 110 ILE B CA 1
ATOM 7201 C C . ILE B 1 110 ? -25.062 21.844 24.078 1 96.69 110 ILE B C 1
ATOM 7203 O O . ILE B 1 110 ? -24.766 20.797 23.484 1 96.69 110 ILE B O 1
ATOM 7207 N N . LYS B 1 111 ? -26.266 22.141 24.562 1 94.88 111 LYS B N 1
ATOM 7208 C CA . LYS B 1 111 ? -27.344 21.156 24.438 1 94.88 111 LYS B CA 1
ATOM 7209 C C . LYS B 1 111 ? -27.656 20.859 22.969 1 94.88 111 LYS B C 1
ATOM 7211 O O . LYS B 1 111 ? -27.75 19.703 22.578 1 94.88 111 LYS B O 1
ATOM 7216 N N . PHE B 1 112 ? -27.766 21.891 22.156 1 93.31 112 PHE B N 1
ATOM 7217 C CA . PHE B 1 112 ? -28.047 21.719 20.734 1 93.31 112 PHE B CA 1
ATOM 7218 C C . PHE B 1 112 ? -26.922 20.953 20.047 1 93.31 112 PHE B C 1
ATOM 7220 O O . PHE B 1 112 ? -27.188 20.094 19.203 1 93.31 112 PHE B O 1
ATOM 7227 N N . GLY B 1 113 ? -25.688 21.359 20.422 1 94.62 113 GLY B N 1
ATOM 7228 C CA . GLY B 1 113 ? -24.531 20.688 19.828 1 94.62 113 GLY B CA 1
ATOM 7229 C C . GLY B 1 113 ? -24.484 19.203 20.156 1 94.62 113 GLY B C 1
ATOM 7230 O O . GLY B 1 113 ? -24.141 18.391 19.281 1 94.62 113 GLY B O 1
ATOM 7231 N N . ILE B 1 114 ? -24.797 18.812 21.344 1 93.19 114 ILE B N 1
ATOM 7232 C CA . ILE B 1 114 ? -24.781 17.406 21.781 1 93.19 114 ILE B CA 1
ATOM 7233 C C . ILE B 1 114 ? -25.906 16.641 21.094 1 93.19 114 ILE B C 1
ATOM 7235 O O . ILE B 1 114 ? -25.703 15.531 20.625 1 93.19 114 ILE B O 1
ATOM 7239 N N . GLU B 1 115 ? -27.078 17.25 21 1 92.06 115 GLU B N 1
ATOM 7240 C CA . GLU B 1 115 ? -28.219 16.609 20.359 1 92.06 115 GLU B CA 1
ATOM 7241 C C . GLU B 1 115 ? -27.969 16.391 18.875 1 92.06 115 GLU B C 1
ATOM 7243 O O . GLU B 1 115 ? -28.422 15.391 18.312 1 92.06 115 GLU B O 1
ATOM 7248 N N . ALA B 1 116 ? -27.234 17.328 18.344 1 91.88 116 ALA B N 1
ATOM 7249 C CA . ALA B 1 116 ? -26.891 17.203 16.922 1 91.88 116 ALA B CA 1
ATOM 7250 C C . ALA B 1 116 ? -25.766 16.188 16.734 1 91.88 116 ALA B C 1
ATOM 7252 O O . ALA B 1 116 ? -25.422 15.859 15.594 1 91.88 116 ALA B O 1
ATOM 7253 N N . GLY B 1 117 ? -25.125 15.727 17.797 1 88.19 117 GLY B N 1
ATOM 7254 C CA . GLY B 1 117 ? -24.031 14.773 17.719 1 88.19 117 GLY B CA 1
ATOM 7255 C C . GLY B 1 117 ? -22.719 15.406 17.328 1 88.19 117 GLY B C 1
ATOM 7256 O O . GLY B 1 117 ? -21.844 14.734 16.766 1 88.19 117 GLY B O 1
ATOM 7257 N N . ARG B 1 118 ? -22.531 16.672 17.578 1 92.56 118 ARG B N 1
ATOM 7258 C CA . ARG B 1 118 ? -21.359 17.375 17.078 1 92.56 118 ARG B CA 1
ATOM 7259 C C . ARG B 1 118 ? -20.406 17.75 18.219 1 92.56 118 ARG B C 1
ATOM 7261 O O . ARG B 1 118 ? -19.219 17.984 18 1 92.56 118 ARG B O 1
ATOM 7268 N N . LEU B 1 119 ? -20.922 17.891 19.406 1 94.62 119 LEU B N 1
ATOM 7269 C CA . LEU B 1 119 ? -20.109 18.234 20.562 1 94.62 119 LEU B CA 1
ATOM 7270 C C . LEU B 1 119 ? -19.922 17.031 21.484 1 94.62 119 LEU B C 1
ATOM 7272 O O . LEU B 1 119 ? -20.812 16.188 21.609 1 94.62 119 LEU B O 1
ATOM 7276 N N . ILE B 1 120 ? -18.797 16.969 22.062 1 91 120 ILE B N 1
ATOM 7277 C CA . ILE B 1 120 ? -18.531 15.906 23.031 1 91 120 ILE B CA 1
ATOM 7278 C C . ILE B 1 120 ? -19.453 16.062 24.234 1 91 120 ILE B C 1
ATOM 7280 O O . ILE B 1 120 ? -19.594 17.172 24.781 1 91 120 ILE B O 1
ATOM 7284 N N . PRO B 1 121 ? -20.109 15.078 24.703 1 88.12 121 PRO B N 1
ATOM 7285 C CA . PRO B 1 121 ? -21.109 15.18 25.766 1 88.12 121 PRO B CA 1
ATOM 7286 C C . PRO B 1 121 ? -20.531 15.711 27.078 1 88.12 121 PRO B C 1
ATOM 7288 O O . PRO B 1 121 ? -21.25 16.344 27.859 1 88.12 121 PRO B O 1
ATOM 7291 N N . SER B 1 122 ? -19.297 15.555 27.344 1 89.12 122 SER B N 1
ATOM 7292 C CA . SER B 1 122 ? -18.703 15.906 28.625 1 89.12 122 SER B CA 1
ATOM 7293 C C . SER B 1 122 ? -18.172 17.344 28.625 1 89.12 122 SER B C 1
ATOM 7295 O O . SER B 1 122 ? -17.562 17.781 29.594 1 89.12 122 SER B O 1
ATOM 7297 N N . ILE B 1 123 ? -18.422 18.094 27.594 1 94.12 123 ILE B N 1
ATOM 7298 C CA . ILE B 1 123 ? -17.781 19.391 27.375 1 94.12 123 ILE B CA 1
ATOM 7299 C C . ILE B 1 123 ? -18.156 20.344 28.516 1 94.12 123 ILE B C 1
ATOM 7301 O O . ILE B 1 123 ? -17.359 21.203 28.891 1 94.12 123 ILE B O 1
ATOM 7305 N N . ALA B 1 124 ? -19.312 20.156 29.141 1 95.12 124 ALA B N 1
ATOM 7306 C CA . ALA B 1 124 ? -19.828 21.094 30.141 1 95.12 124 ALA B CA 1
ATOM 7307 C C . ALA B 1 124 ? -19.469 20.641 31.547 1 95.12 124 ALA B C 1
ATOM 7309 O O . ALA B 1 124 ? -19.641 21.391 32.5 1 95.12 124 ALA B O 1
ATOM 7310 N N . ASP B 1 125 ? -18.938 19.5 31.688 1 92.44 125 ASP B N 1
ATOM 7311 C CA . ASP B 1 125 ? -18.719 18.906 33 1 92.44 125 ASP B CA 1
ATOM 7312 C C . ASP B 1 125 ? -17.781 19.766 33.844 1 92.44 125 ASP B C 1
ATOM 7314 O O . ASP B 1 125 ? -16.672 20.078 33.438 1 92.44 125 ASP B O 1
ATOM 7318 N N . GLY B 1 126 ? -18.266 20.156 35 1 94.19 126 GLY B N 1
ATOM 7319 C CA . GLY B 1 126 ? -17.438 20.828 36 1 94.19 126 GLY B CA 1
ATOM 7320 C C . GLY B 1 126 ? -17.344 22.328 35.75 1 94.19 126 GLY B C 1
ATOM 7321 O O . GLY B 1 126 ? -16.578 23.016 36.438 1 94.19 126 GLY B O 1
ATOM 7322 N N . TYR B 1 127 ? -18.031 22.875 34.844 1 97.94 127 TYR B N 1
ATOM 7323 C CA . TYR B 1 127 ? -17.969 24.312 34.562 1 97.94 127 TYR B CA 1
ATOM 7324 C C . TYR B 1 127 ? -19.219 25.016 35.094 1 97.94 127 TYR B C 1
ATOM 7326 O O . TYR B 1 127 ? -20.297 24.438 35.094 1 97.94 127 TYR B O 1
ATOM 7334 N N . ASP B 1 128 ? -18.984 26.266 35.5 1 98.31 128 ASP B N 1
ATOM 7335 C CA . ASP B 1 128 ? -20.094 27.203 35.688 1 98.31 128 ASP B CA 1
ATOM 7336 C C . ASP B 1 128 ? -20.453 27.891 34.375 1 98.31 128 ASP B C 1
ATOM 7338 O O . ASP B 1 128 ? -19.891 28.938 34.031 1 98.31 128 ASP B O 1
ATOM 7342 N N . LEU B 1 129 ? -21.484 27.391 33.781 1 98.25 129 LEU B N 1
ATOM 7343 C CA . LEU B 1 129 ? -21.828 27.828 32.438 1 98.25 129 LEU B CA 1
ATOM 7344 C C . LEU B 1 129 ? -22.438 29.234 32.469 1 98.25 129 LEU B C 1
ATOM 7346 O O . LEU B 1 129 ? -22.328 29.984 31.516 1 98.25 129 LEU B O 1
ATOM 7350 N N . ASP B 1 130 ? -23.078 29.594 33.531 1 98.19 130 ASP B N 1
ATOM 7351 C CA . ASP B 1 130 ? -23.625 30.938 33.625 1 98.19 130 ASP B CA 1
ATOM 7352 C C . ASP B 1 130 ? -22.516 31.984 33.656 1 98.19 130 ASP B C 1
ATOM 7354 O O . ASP B 1 130 ? -22.609 33 33 1 98.19 130 ASP B O 1
ATOM 7358 N N . GLU B 1 131 ? -21.578 31.688 34.406 1 98.44 131 GLU B N 1
ATOM 7359 C CA . GLU B 1 131 ? -20.438 32.594 34.5 1 98.44 131 GLU B CA 1
ATOM 7360 C C . GLU B 1 131 ? -19.734 32.719 33.156 1 98.44 131 GLU B C 1
ATOM 7362 O O . GLU B 1 131 ? -19.375 33.844 32.719 1 98.44 131 GLU B O 1
ATOM 7367 N N . LEU B 1 132 ? -19.438 31.594 32.5 1 98.69 132 LEU B N 1
ATOM 7368 C CA . LEU B 1 132 ? -18.75 31.609 31.219 1 98.69 132 LEU B CA 1
ATOM 7369 C C . LEU B 1 132 ? -19.609 32.312 30.156 1 98.69 132 LEU B C 1
ATOM 7371 O O . LEU B 1 132 ? -19.078 32.969 29.281 1 98.69 132 LEU B O 1
ATOM 7375 N N . ASN B 1 133 ? -20.922 32.094 30.25 1 98 133 ASN B N 1
ATOM 7376 C CA . ASN B 1 133 ? -21.828 32.781 29.328 1 98 133 ASN B CA 1
ATOM 7377 C C . ASN B 1 133 ? -21.719 34.312 29.484 1 98 133 ASN B C 1
ATOM 7379 O O . ASN B 1 133 ? -21.672 35.031 28.5 1 98 133 ASN B O 1
ATOM 7383 N N . ALA B 1 134 ? -21.703 34.688 30.703 1 98.12 134 ALA B N 1
ATOM 7384 C CA . ALA B 1 134 ? -21.609 36.125 30.984 1 98.12 134 ALA B CA 1
ATOM 7385 C C . ALA B 1 134 ? -20.281 36.688 30.516 1 98.12 134 ALA B C 1
ATOM 7387 O O . ALA B 1 134 ? -20.188 37.875 30.203 1 98.12 134 ALA B O 1
ATOM 7388 N N . TYR B 1 135 ? -19.312 35.844 30.5 1 98.38 135 TYR B N 1
ATOM 7389 C CA . TYR B 1 135 ? -17.969 36.281 30.141 1 98.38 135 TYR B CA 1
ATOM 7390 C C . TYR B 1 135 ? -17.812 36.406 28.625 1 98.38 135 TYR B C 1
ATOM 7392 O O . TYR B 1 135 ? -16.938 37.125 28.141 1 98.38 135 TYR B O 1
ATOM 7400 N N . ILE B 1 136 ? -18.609 35.688 27.812 1 98.19 136 ILE B N 1
ATOM 7401 C CA . ILE B 1 136 ? -18.562 35.75 26.359 1 98.19 136 ILE B CA 1
ATOM 7402 C C . ILE B 1 136 ? -18.844 37.188 25.891 1 98.19 136 ILE B C 1
ATOM 7404 O O . ILE B 1 136 ? -19.734 37.844 26.406 1 98.19 136 ILE B O 1
ATOM 7408 N N . ASP B 1 137 ? -17.984 37.625 24.938 1 97.94 137 ASP B N 1
ATOM 7409 C CA . ASP B 1 137 ? -18.109 39 24.422 1 97.94 137 ASP B CA 1
ATOM 7410 C C . ASP B 1 137 ? -18.422 39 22.938 1 97.94 137 ASP B C 1
ATOM 7412 O O . ASP B 1 137 ? -17.516 38.969 22.094 1 97.94 137 ASP B O 1
ATOM 7416 N N . PRO B 1 138 ? -19.656 39.094 22.547 1 96.38 138 PRO B N 1
ATOM 7417 C CA . PRO B 1 138 ? -20.062 39.031 21.141 1 96.38 138 PRO B CA 1
ATOM 7418 C C . PRO B 1 138 ? -19.453 40.156 20.297 1 96.38 138 PRO B C 1
ATOM 7420 O O . PRO B 1 138 ? -19.344 40.031 19.078 1 96.38 138 PRO B O 1
ATOM 7423 N N . SER B 1 139 ? -19.094 41.281 20.953 1 96.31 139 SER B N 1
ATOM 7424 C CA . SER B 1 139 ? -18.531 42.406 20.203 1 96.31 139 SER B CA 1
ATOM 7425 C C . SER B 1 139 ? -17.25 42 19.484 1 96.31 139 SER B C 1
ATOM 7427 O O . SER B 1 139 ? -16.844 42.656 18.516 1 96.31 139 SER B O 1
ATOM 7429 N N . ARG B 1 140 ? -16.656 40.938 19.922 1 98.06 140 ARG B N 1
ATOM 7430 C CA . ARG B 1 140 ? -15.406 40.5 19.312 1 98.06 140 ARG B CA 1
ATOM 7431 C C . ARG B 1 140 ? -15.648 39.875 17.938 1 98.06 140 ARG B C 1
ATOM 7433 O O . ARG B 1 140 ? -14.703 39.688 17.156 1 98.06 140 ARG B O 1
ATOM 7440 N N . ASP B 1 141 ? -16.906 39.656 17.578 1 97.62 141 ASP B N 1
ATOM 7441 C CA . ASP B 1 141 ? -17.25 39.25 16.219 1 97.62 141 ASP B CA 1
ATOM 7442 C C . ASP B 1 141 ? -16.891 40.312 15.211 1 97.62 141 ASP B C 1
ATOM 7444 O O . ASP B 1 141 ? -16.641 40.031 14.039 1 97.62 141 ASP B O 1
ATOM 7448 N N . LEU B 1 142 ? -16.875 41.5 15.656 1 96.81 142 LEU B N 1
ATOM 7449 C CA . LEU B 1 142 ? -16.672 42.656 14.758 1 96.81 142 LEU B CA 1
ATOM 7450 C C . LEU B 1 142 ? -15.211 42.781 14.367 1 96.81 142 LEU B C 1
ATOM 7452 O O . LEU B 1 142 ? -14.867 43.594 13.5 1 96.81 142 LEU B O 1
ATOM 7456 N N . LEU B 1 143 ? -14.406 41.906 14.961 1 97.06 143 LEU B N 1
ATOM 7457 C CA . LEU B 1 143 ? -12.992 41.938 14.625 1 97.06 143 LEU B CA 1
ATOM 7458 C C . LEU B 1 143 ? -12.734 41.25 13.289 1 97.06 143 LEU B C 1
ATOM 7460 O O . LEU B 1 143 ? -11.688 41.469 12.672 1 97.06 143 LEU B O 1
ATOM 7464 N N . PHE B 1 144 ? -13.688 40.469 12.805 1 98.06 144 PHE B N 1
ATOM 7465 C CA . PHE B 1 144 ? -13.5 39.719 11.57 1 98.06 144 PHE B CA 1
ATOM 7466 C C . PHE B 1 144 ? -13.68 40.625 10.359 1 98.06 144 PHE B C 1
ATOM 7468 O O . PHE B 1 144 ? -14.555 41.5 10.344 1 98.06 144 PHE B O 1
ATOM 7475 N N . ASN B 1 145 ? -12.789 40.5 9.359 1 97 145 ASN B N 1
ATOM 7476 C CA . ASN B 1 145 ? -13.133 40.969 8.023 1 97 145 ASN B CA 1
ATOM 7477 C C . ASN B 1 145 ? -13.953 39.938 7.258 1 97 145 ASN B C 1
ATOM 7479 O O . ASN B 1 145 ? -14.273 38.875 7.785 1 97 145 ASN B O 1
ATOM 7483 N N . TYR B 1 146 ? -14.281 40.219 6.055 1 96.19 146 TYR B N 1
ATOM 7484 C CA . TYR B 1 146 ? -15.227 39.375 5.34 1 96.19 146 TYR B CA 1
ATOM 7485 C C . TYR B 1 146 ? -14.625 38 5.043 1 96.19 146 TYR B C 1
ATOM 7487 O O . TYR B 1 146 ? -15.25 36.969 5.312 1 96.19 146 TYR B O 1
ATOM 7495 N N . LEU B 1 147 ? -13.43 38 4.461 1 94.94 147 LEU B N 1
ATOM 7496 C CA . LEU B 1 147 ? -12.805 36.719 4.141 1 94.94 147 LEU B CA 1
ATOM 7497 C C . LEU B 1 147 ? -12.625 35.875 5.398 1 94.94 147 LEU B C 1
ATOM 7499 O O . LEU B 1 147 ? -12.781 34.656 5.359 1 94.94 147 LEU B O 1
ATOM 7503 N N . GLY B 1 148 ? -12.281 36.469 6.473 1 96.06 148 GLY B N 1
ATOM 7504 C CA . GLY B 1 148 ? -12.094 35.781 7.742 1 96.06 148 GLY B CA 1
ATOM 7505 C C . GLY B 1 148 ? -13.352 35.094 8.258 1 96.06 148 GLY B C 1
ATOM 7506 O O . GLY B 1 148 ? -13.336 33.906 8.57 1 96.06 148 GLY B O 1
ATOM 7507 N N . ILE B 1 149 ? -14.453 35.875 8.328 1 96.75 149 ILE B N 1
ATOM 7508 C CA . ILE B 1 149 ? -15.688 35.344 8.883 1 96.75 149 ILE B CA 1
ATOM 7509 C C . ILE B 1 149 ? -16.266 34.281 7.934 1 96.75 149 ILE B C 1
ATOM 7511 O O . ILE B 1 149 ? -16.859 33.312 8.375 1 96.75 149 ILE B O 1
ATOM 7515 N N . LYS B 1 150 ? -16.078 34.562 6.699 1 94.56 150 LYS B N 1
ATOM 7516 C CA . LYS B 1 150 ? -16.516 33.562 5.723 1 94.56 150 LYS B CA 1
ATOM 7517 C C . LYS B 1 150 ? -15.734 32.25 5.867 1 94.56 150 LYS B C 1
ATOM 7519 O O . LYS B 1 150 ? -16.312 31.172 5.82 1 94.56 150 LYS B O 1
ATOM 7524 N N . THR B 1 151 ? -14.453 32.375 6.051 1 92.81 151 THR B N 1
ATOM 7525 C CA . THR B 1 151 ? -13.609 31.203 6.273 1 92.81 151 THR B CA 1
ATOM 7526 C C . THR B 1 151 ? -14.008 30.469 7.555 1 92.81 151 THR B C 1
ATOM 7528 O O . THR B 1 151 ? -14.062 29.25 7.59 1 92.81 151 THR B O 1
ATOM 7531 N N . LEU B 1 152 ? -14.273 31.203 8.562 1 96.06 152 LEU B N 1
ATOM 7532 C CA . LEU B 1 152 ? -14.719 30.609 9.828 1 96.06 152 LEU B CA 1
ATOM 7533 C C . LEU B 1 152 ? -15.984 29.797 9.625 1 96.06 152 LEU B C 1
ATOM 7535 O O . LEU B 1 152 ? -16.094 28.672 10.117 1 96.06 152 LEU B O 1
ATOM 7539 N N . TYR B 1 153 ? -16.922 30.375 8.914 1 94.62 153 TYR B N 1
ATOM 7540 C CA . TYR B 1 153 ? -18.203 29.719 8.656 1 94.62 153 TYR B CA 1
ATOM 7541 C C . TYR B 1 153 ? -18.016 28.453 7.84 1 94.62 153 TYR B C 1
ATOM 7543 O O . TYR B 1 153 ? -18.594 27.406 8.164 1 94.62 153 TYR B O 1
ATOM 7551 N N . ASP B 1 154 ? -17.203 28.578 6.875 1 90.31 154 ASP B N 1
ATOM 7552 C CA . ASP B 1 154 ? -17.062 27.484 5.914 1 90.31 154 ASP B CA 1
ATOM 7553 C C . ASP B 1 154 ? -16.281 26.312 6.508 1 90.31 154 ASP B C 1
ATOM 7555 O O . ASP B 1 154 ? -16.578 25.156 6.227 1 90.31 154 ASP B O 1
ATOM 7559 N N . ARG B 1 155 ? -15.336 26.609 7.43 1 88.94 155 ARG B N 1
ATOM 7560 C CA . ARG B 1 155 ? -14.367 25.562 7.742 1 88.94 155 ARG B CA 1
ATOM 7561 C C . ARG B 1 155 ? -14.445 25.172 9.211 1 88.94 155 ARG B C 1
ATOM 7563 O O . ARG B 1 155 ? -14.078 24.047 9.578 1 88.94 155 ARG B O 1
ATOM 7570 N N . TYR B 1 156 ? -14.93 26.047 10.047 1 94.56 156 TYR B N 1
ATOM 7571 C CA . TYR B 1 156 ? -14.68 25.781 11.461 1 94.56 156 TYR B CA 1
ATOM 7572 C C . TYR B 1 156 ? -15.984 25.672 12.234 1 94.56 156 TYR B C 1
ATOM 7574 O O . TYR B 1 156 ? -16.094 24.875 13.164 1 94.56 156 TYR B O 1
ATOM 7582 N N . LEU B 1 157 ? -16.969 26.422 11.875 1 96.5 157 LEU B N 1
ATOM 7583 C CA . LEU B 1 157 ? -18.203 26.406 12.641 1 96.5 157 LEU B CA 1
ATOM 7584 C C . LEU B 1 157 ? -18.953 25.094 12.445 1 96.5 157 LEU B C 1
ATOM 7586 O O . LEU B 1 157 ? -18.984 24.562 11.336 1 96.5 157 LEU B O 1
ATOM 7590 N N . ILE B 1 158 ? -19.547 24.609 13.484 1 95.38 158 ILE B N 1
ATOM 7591 C CA . ILE B 1 158 ? -20.25 23.328 13.477 1 95.38 158 ILE B CA 1
ATOM 7592 C C . ILE B 1 158 ? -21.609 23.5 12.789 1 95.38 158 ILE B C 1
ATOM 7594 O O . ILE B 1 158 ? -22.297 24.516 12.984 1 95.38 158 ILE B O 1
ATOM 7598 N N . LYS B 1 159 ? -21.953 22.641 11.969 1 93.94 159 LYS B N 1
ATOM 7599 C CA . LYS B 1 159 ? -23.266 22.547 11.305 1 93.94 159 LYS B CA 1
ATOM 7600 C C . LYS B 1 159 ? -23.984 21.266 11.672 1 93.94 159 LYS B C 1
ATOM 7602 O O . LYS B 1 159 ? -23.344 20.266 12.031 1 93.94 159 LYS B O 1
ATOM 7607 N N . ASN B 1 160 ? -25.234 21.281 11.672 1 90.44 160 ASN B N 1
ATOM 7608 C CA . ASN B 1 160 ? -25.984 20.062 11.945 1 90.44 160 ASN B CA 1
ATOM 7609 C C . ASN B 1 160 ? -26.062 19.156 10.719 1 90.44 160 ASN B C 1
ATOM 7611 O O . ASN B 1 160 ? -25.406 19.422 9.711 1 90.44 160 ASN B O 1
ATOM 7615 N N . ARG B 1 161 ? -26.75 18.078 10.758 1 83.25 161 ARG B N 1
ATOM 7616 C CA . ARG B 1 161 ? -26.844 17.078 9.703 1 83.25 161 ARG B CA 1
ATOM 7617 C C . ARG B 1 161 ? -27.469 17.656 8.438 1 83.25 161 ARG B C 1
ATOM 7619 O O . ARG B 1 161 ? -27.234 17.156 7.34 1 83.25 161 ARG B O 1
ATOM 7626 N N . LYS B 1 162 ? -28.297 18.719 8.555 1 86.75 162 LYS B N 1
ATOM 7627 C CA . LYS B 1 162 ? -28.938 19.391 7.426 1 86.75 162 LYS B CA 1
ATOM 7628 C C . LYS B 1 162 ? -28.031 20.484 6.867 1 86.75 162 LYS B C 1
ATOM 7630 O O . LYS B 1 162 ? -28.484 21.297 6.051 1 86.75 162 LYS B O 1
ATOM 7635 N N . ALA B 1 163 ? -26.828 20.625 7.41 1 88.25 163 ALA B N 1
ATOM 7636 C CA . ALA B 1 163 ? -25.828 21.594 6.98 1 88.25 163 ALA B CA 1
ATOM 7637 C C . ALA B 1 163 ? -26.203 23.016 7.426 1 88.25 163 ALA B C 1
ATOM 7639 O O . ALA B 1 163 ? -25.797 24 6.805 1 88.25 163 ALA B O 1
ATOM 7640 N N . GLU B 1 164 ? -27.047 23.062 8.422 1 92 164 GLU B N 1
ATOM 7641 C CA . GLU B 1 164 ? -27.359 24.359 9.008 1 92 164 GLU B CA 1
ATOM 7642 C C . GLU B 1 164 ? -26.391 24.719 10.125 1 92 164 GLU B C 1
ATOM 7644 O O . GLU B 1 164 ? -26 23.844 10.914 1 92 164 GLU B O 1
ATOM 7649 N N . PRO B 1 165 ? -26.016 26 10.125 1 94.38 165 PRO B N 1
ATOM 7650 C CA . PRO B 1 165 ? -25.094 26.391 11.203 1 94.38 165 PRO B CA 1
ATOM 7651 C C . PRO B 1 165 ? -25.766 26.406 12.57 1 94.38 165 PRO B C 1
ATOM 7653 O O . PRO B 1 165 ? -26.891 26.891 12.703 1 94.38 165 PRO B O 1
ATOM 7656 N N . ILE B 1 166 ? -25.109 25.922 13.617 1 95.44 166 ILE B N 1
ATOM 7657 C CA . ILE B 1 166 ? -25.688 25.875 14.953 1 95.44 166 ILE B CA 1
ATOM 7658 C C . ILE B 1 166 ? -24.719 26.469 15.969 1 95.44 166 ILE B C 1
ATOM 7660 O O . ILE B 1 166 ? -24.844 26.25 17.172 1 95.44 166 ILE B O 1
ATOM 7664 N N . GLU B 1 167 ? -23.719 27.109 15.477 1 96.88 167 GLU B N 1
ATOM 7665 C CA . GLU B 1 167 ? -22.656 27.688 16.297 1 96.88 167 GLU B CA 1
ATOM 7666 C C . GLU B 1 167 ? -22.281 29.078 15.82 1 96.88 167 GLU B C 1
ATOM 7668 O O . GLU B 1 167 ? -22.312 29.359 14.617 1 96.88 167 GLU B O 1
ATOM 7673 N N . LEU B 1 168 ? -22.047 29.906 16.734 1 97.12 168 LEU B N 1
ATOM 7674 C CA . LEU B 1 168 ? -21.547 31.25 16.438 1 97.12 168 LEU B CA 1
ATOM 7675 C C . LEU B 1 168 ? -20.094 31.406 16.875 1 97.12 168 LEU B C 1
ATOM 7677 O O . LEU B 1 168 ? -19.594 30.594 17.656 1 97.12 168 LEU B O 1
ATOM 7681 N N . PRO B 1 169 ? -19.391 32.438 16.469 1 98 169 PRO B N 1
ATOM 7682 C CA . PRO B 1 169 ? -17.938 32.531 16.656 1 98 169 PRO B CA 1
ATOM 7683 C C . PRO B 1 169 ? -17.531 32.5 18.125 1 98 169 PRO B C 1
ATOM 7685 O O . PRO B 1 169 ? -16.641 31.75 18.5 1 98 169 PRO B O 1
ATOM 7688 N N . GLN B 1 170 ? -18.172 33.312 18.953 1 98.31 170 GLN B N 1
ATOM 7689 C CA . GLN B 1 170 ? -17.734 33.406 20.328 1 98.31 170 GLN B CA 1
ATOM 7690 C C . GLN B 1 170 ? -18.062 32.156 21.109 1 98.31 170 GLN B C 1
ATOM 7692 O O . GLN B 1 170 ? -17.328 31.75 22.016 1 98.31 170 GLN B O 1
ATOM 7697 N N . GLN B 1 171 ? -19.156 31.5 20.766 1 97.75 171 GLN B N 1
ATOM 7698 C CA . GLN B 1 171 ? -19.469 30.203 21.344 1 97.75 171 GLN B CA 1
ATOM 7699 C C . GLN B 1 171 ? -18.406 29.172 20.953 1 97.75 171 GLN B C 1
ATOM 7701 O O . GLN B 1 171 ? -17.984 28.359 21.781 1 97.75 171 GLN B O 1
ATOM 7706 N N . MET B 1 172 ? -18 29.203 19.672 1 98.19 172 MET B N 1
ATOM 7707 C CA . MET B 1 172 ? -16.938 28.312 19.219 1 98.19 172 MET B CA 1
ATOM 7708 C C . MET B 1 172 ? -15.672 28.516 20.031 1 98.19 172 MET B C 1
ATOM 7710 O O . MET B 1 172 ? -15.094 27.547 20.547 1 98.19 172 MET B O 1
ATOM 7714 N N . PHE B 1 173 ? -15.234 29.734 20.188 1 98.75 173 PHE B N 1
ATOM 7715 C CA . PHE B 1 173 ? -13.992 30.031 20.891 1 98.75 173 PHE B CA 1
ATOM 7716 C C . PHE B 1 173 ? -14.078 29.609 22.344 1 98.75 173 PHE B C 1
ATOM 7718 O O . PHE B 1 173 ? -13.117 29.094 22.906 1 98.75 173 PHE B O 1
ATOM 7725 N N . MET B 1 174 ? -15.219 29.859 22.938 1 98.75 174 MET B N 1
ATOM 7726 C CA . MET B 1 174 ? -15.375 29.484 24.344 1 98.75 174 MET B CA 1
ATOM 7727 C C . MET B 1 174 ? -15.367 27.969 24.5 1 98.75 174 MET B C 1
ATOM 7729 O O . MET B 1 174 ? -14.742 27.438 25.422 1 98.75 174 MET B O 1
ATOM 7733 N N . ALA B 1 175 ? -16.125 27.328 23.609 1 98.56 175 ALA B N 1
ATOM 7734 C CA . ALA B 1 175 ? -16.156 25.859 23.672 1 98.56 175 ALA B CA 1
ATOM 7735 C C . ALA B 1 175 ? -14.766 25.281 23.5 1 98.56 175 ALA B C 1
ATOM 7737 O O . ALA B 1 175 ? -14.398 24.312 24.172 1 98.56 175 ALA B O 1
ATOM 7738 N N . ILE B 1 176 ? -13.984 25.797 22.609 1 98.69 176 ILE B N 1
ATOM 7739 C CA . ILE B 1 176 ? -12.602 25.359 22.406 1 98.69 176 ILE B CA 1
ATOM 7740 C C . ILE B 1 176 ? -11.789 25.625 23.656 1 98.69 176 ILE B C 1
ATOM 7742 O O . ILE B 1 176 ? -11.031 24.75 24.109 1 98.69 176 ILE B O 1
ATOM 7746 N N . ALA B 1 177 ? -11.961 26.797 24.219 1 98.81 177 ALA B N 1
ATOM 7747 C CA . ALA B 1 177 ? -11.258 27.156 25.453 1 98.81 177 ALA B CA 1
ATOM 7748 C C . ALA B 1 177 ? -11.609 26.203 26.594 1 98.81 177 ALA B C 1
ATOM 7750 O O . ALA B 1 177 ? -10.734 25.75 27.328 1 98.81 177 ALA B O 1
ATOM 7751 N N . MET B 1 178 ? -12.914 25.922 26.719 1 98.69 178 MET B N 1
ATOM 7752 C CA . MET B 1 178 ? -13.383 25 27.734 1 98.69 178 MET B CA 1
ATOM 7753 C C . MET B 1 178 ? -12.758 23.625 27.531 1 98.69 178 MET B C 1
ATOM 7755 O O . MET B 1 178 ? -12.273 23.016 28.5 1 98.69 178 MET B O 1
ATOM 7759 N N . PHE B 1 179 ? -12.773 23.156 26.328 1 98.31 179 PHE B N 1
ATOM 7760 C CA . PHE B 1 179 ? -12.203 21.844 26.016 1 98.31 179 PHE B CA 1
ATOM 7761 C C . PHE B 1 179 ? -10.734 21.781 26.406 1 98.31 179 PHE B C 1
ATOM 7763 O O . PHE B 1 179 ? -10.305 20.844 27.094 1 98.31 179 PHE B O 1
ATOM 7770 N N . LEU B 1 180 ? -9.938 22.734 26.062 1 98.62 180 LEU B N 1
ATOM 7771 C CA . LEU B 1 180 ? -8.5 22.75 26.312 1 98.62 180 LEU B CA 1
ATOM 7772 C C . LEU B 1 180 ? -8.211 22.906 27.812 1 98.62 180 LEU B C 1
ATOM 7774 O O . LEU B 1 180 ? -7.172 22.453 28.297 1 98.62 180 LEU B O 1
ATOM 7778 N N . ALA B 1 181 ? -9.125 23.5 28.547 1 98.56 181 ALA B N 1
ATOM 7779 C CA . ALA B 1 181 ? -8.891 23.781 29.953 1 98.56 181 ALA B CA 1
ATOM 7780 C C . ALA B 1 181 ? -9.438 22.656 30.844 1 98.56 181 ALA B C 1
ATOM 7782 O O . ALA B 1 181 ? -9.25 22.672 32.062 1 98.56 181 ALA B O 1
ATOM 7783 N N . GLN B 1 182 ? -10.047 21.688 30.297 1 96.38 182 GLN B N 1
ATOM 7784 C CA . GLN B 1 182 ? -10.914 20.766 31.016 1 96.38 182 GLN B CA 1
ATOM 7785 C C . GLN B 1 182 ? -10.148 20.016 32.094 1 96.38 182 GLN B C 1
ATOM 7787 O O . GLN B 1 182 ? -10.727 19.609 33.094 1 96.38 182 GLN B O 1
ATOM 7792 N N . ASN B 1 183 ? -8.812 19.875 31.938 1 94.38 183 ASN B N 1
ATOM 7793 C CA . ASN B 1 183 ? -8.023 19.109 32.906 1 94.38 183 ASN B CA 1
ATOM 7794 C C . ASN B 1 183 ? -7.254 20.031 33.844 1 94.38 183 ASN B C 1
ATOM 7796 O O . ASN B 1 183 ? -6.473 19.562 34.688 1 94.38 183 ASN B O 1
ATOM 7800 N N . GLU B 1 184 ? -7.426 21.297 33.719 1 97.5 184 GLU B N 1
ATOM 7801 C CA . GLU B 1 184 ? -6.746 22.266 34.594 1 97.5 184 GLU B CA 1
ATOM 7802 C C . GLU B 1 184 ? -7.352 22.266 35.969 1 97.5 184 GLU B C 1
ATOM 7804 O O . GLU B 1 184 ? -8.555 22.047 36.156 1 97.5 184 GLU B O 1
ATOM 7809 N N . LYS B 1 185 ? -6.52 22.562 37 1 95.5 185 LYS B N 1
ATOM 7810 C CA . LYS B 1 185 ? -7.012 22.656 38.375 1 95.5 185 LYS B CA 1
ATOM 7811 C C . LYS B 1 185 ? -8.102 23.719 38.5 1 95.5 185 LYS B C 1
ATOM 7813 O O . LYS B 1 185 ? -9.172 23.469 39.062 1 95.5 185 LYS B O 1
ATOM 7818 N N . ASP B 1 186 ? -7.77 24.828 38.031 1 96.94 186 ASP B N 1
ATOM 7819 C CA . ASP B 1 186 ? -8.758 25.891 37.938 1 96.94 186 ASP B CA 1
ATOM 7820 C C . ASP B 1 186 ? -9.227 26.047 36.469 1 96.94 186 ASP B C 1
ATOM 7822 O O . ASP B 1 186 ? -8.891 27.031 35.812 1 96.94 186 ASP B O 1
ATOM 7826 N N . LYS B 1 187 ? -10.047 25.172 36.062 1 97.62 187 LYS B N 1
ATOM 7827 C CA . LYS B 1 187 ? -10.438 25.125 34.656 1 97.62 187 LYS B CA 1
ATOM 7828 C C . LYS B 1 187 ? -11.305 26.328 34.281 1 97.62 187 LYS B C 1
ATOM 7830 O O . LYS B 1 187 ? -11.234 26.828 33.156 1 97.62 187 LYS B O 1
ATOM 7835 N N . GLN B 1 188 ? -12.086 26.875 35.219 1 98.06 188 GLN B N 1
ATOM 7836 C CA . GLN B 1 188 ? -12.945 28.031 34.969 1 98.06 188 GLN B CA 1
ATOM 7837 C C . GLN B 1 188 ? -12.133 29.25 34.562 1 98.06 188 GLN B C 1
ATOM 7839 O O . GLN B 1 188 ? -12.398 29.859 33.531 1 98.06 188 GLN B O 1
ATOM 7844 N N . SER B 1 189 ? -11.164 29.562 35.406 1 98.44 189 SER B N 1
ATOM 7845 C CA . SER B 1 189 ? -10.328 30.719 35.125 1 98.44 189 SER B CA 1
ATOM 7846 C C . SER B 1 189 ? -9.484 30.516 33.875 1 98.44 189 SER B C 1
ATOM 7848 O O . SER B 1 189 ? -9.273 31.453 33.094 1 98.44 189 SER B O 1
ATOM 7850 N N . LYS B 1 190 ? -8.992 29.328 33.75 1 98.56 190 LYS B N 1
ATOM 7851 C CA . LYS B 1 190 ? -8.164 29.047 32.562 1 98.56 190 LYS B CA 1
ATOM 7852 C C . LYS B 1 190 ? -8.984 29.141 31.281 1 98.56 190 LYS B C 1
ATOM 7854 O O . LYS B 1 190 ? -8.484 29.594 30.25 1 98.56 190 LYS B O 1
ATOM 7859 N N . ALA B 1 191 ? -10.219 28.656 31.281 1 98.81 191 ALA B N 1
ATOM 7860 C CA . ALA B 1 191 ? -11.078 28.781 30.109 1 98.81 191 ALA B CA 1
ATOM 7861 C C . ALA B 1 191 ? -11.25 30.234 29.688 1 98.81 191 ALA B C 1
ATOM 7863 O O . ALA B 1 191 ? -11.227 30.562 28.5 1 98.81 191 ALA B O 1
ATOM 7864 N N . LYS B 1 192 ? -11.438 31.078 30.688 1 98.81 192 LYS B N 1
ATOM 7865 C CA . LYS B 1 192 ? -11.578 32.5 30.406 1 98.81 192 LYS B CA 1
ATOM 7866 C C . LYS B 1 192 ? -10.289 33.094 29.812 1 98.81 192 LYS B C 1
ATOM 7868 O O . LYS B 1 192 ? -10.336 33.844 28.844 1 98.81 192 LYS B O 1
ATOM 7873 N N . GLU B 1 193 ? -9.219 32.688 30.406 1 98.62 193 GLU B N 1
ATOM 7874 C CA . GLU B 1 193 ? -7.922 33.156 29.922 1 98.62 193 GLU B CA 1
ATOM 7875 C C . GLU B 1 193 ? -7.695 32.719 28.469 1 98.62 193 GLU B C 1
ATOM 7877 O O . GLU B 1 193 ? -7.285 33.5 27.641 1 98.62 193 GLU B O 1
ATOM 7882 N N . PHE B 1 194 ? -7.938 31.391 28.234 1 98.88 194 PHE B N 1
ATOM 7883 C CA . PHE B 1 194 ? -7.773 30.859 26.891 1 98.88 194 PHE B CA 1
ATOM 7884 C C . PHE B 1 194 ? -8.719 31.531 25.906 1 98.88 194 PHE B C 1
ATOM 7886 O O . PHE B 1 194 ? -8.32 31.891 24.797 1 98.88 194 PHE B O 1
ATOM 7893 N N . TYR B 1 195 ? -9.992 31.719 26.25 1 98.81 195 TYR B N 1
ATOM 7894 C CA . TYR B 1 195 ? -10.984 32.406 25.438 1 98.81 195 TYR B CA 1
ATOM 7895 C C . TYR B 1 195 ? -10.484 33.781 25.031 1 98.81 195 TYR B C 1
ATOM 7897 O O . TYR B 1 195 ? -10.609 34.188 23.859 1 98.81 195 TYR B O 1
ATOM 7905 N N . ASP B 1 196 ? -9.93 34.469 25.922 1 98.75 196 ASP B N 1
ATOM 7906 C CA . ASP B 1 196 ? -9.5 35.844 25.656 1 98.75 196 ASP B CA 1
ATOM 7907 C C . ASP B 1 196 ? -8.406 35.875 24.594 1 98.75 196 ASP B C 1
ATOM 7909 O O . ASP B 1 196 ? -8.531 36.625 23.609 1 98.75 196 ASP B O 1
ATOM 7913 N N . VAL B 1 197 ? -7.391 35.125 24.75 1 98.5 197 VAL B N 1
ATOM 7914 C CA . VAL B 1 197 ? -6.242 35.25 23.859 1 98.5 197 VAL B CA 1
ATOM 7915 C C . VAL B 1 197 ? -6.637 34.781 22.453 1 98.5 197 VAL B C 1
ATOM 7917 O O . VAL B 1 197 ? -6.164 35.344 21.469 1 98.5 197 VAL B O 1
ATOM 7920 N N . VAL B 1 198 ? -7.531 33.812 22.359 1 98.75 198 VAL B N 1
ATOM 7921 C CA . VAL B 1 198 ? -7.895 33.25 21.062 1 98.75 198 VAL B CA 1
ATOM 7922 C C . VAL B 1 198 ? -8.945 34.156 20.406 1 98.75 198 VAL B C 1
ATOM 7924 O O . VAL B 1 198 ? -8.828 34.5 19.234 1 98.75 198 VAL B O 1
ATOM 7927 N N . SER B 1 199 ? -9.969 34.594 21.125 1 98.62 199 SER B N 1
ATOM 7928 C CA . SER B 1 199 ? -11.078 35.344 20.562 1 98.62 199 SER B CA 1
ATOM 7929 C C . SER B 1 199 ? -10.664 36.781 20.25 1 98.62 199 SER B C 1
ATOM 7931 O O . SER B 1 199 ? -11.289 37.469 19.422 1 98.62 199 SER B O 1
ATOM 7933 N N . LYS B 1 200 ? -9.586 37.25 20.906 1 98.62 200 LYS B N 1
ATOM 7934 C CA . LYS B 1 200 ? -9.047 38.594 20.594 1 98.62 200 LYS B CA 1
ATOM 7935 C C . LYS B 1 200 ? -8.016 38.5 19.484 1 98.62 200 LYS B C 1
ATOM 7937 O O . LYS B 1 200 ? -7.418 39.5 19.109 1 98.62 200 LYS B O 1
ATOM 7942 N N . PHE B 1 201 ? -7.762 37.375 18.953 1 98.62 201 PHE B N 1
ATOM 7943 C CA . PHE B 1 201 ? -6.875 37.094 17.844 1 98.62 201 PHE B CA 1
ATOM 7944 C C . PHE B 1 201 ? -5.426 37.375 18.219 1 98.62 201 PHE B C 1
ATOM 7946 O O . PHE B 1 201 ? -4.613 37.719 17.359 1 98.62 201 PHE B O 1
ATOM 7953 N N . GLU B 1 202 ? -5.098 37.25 19.516 1 98.75 202 GLU B N 1
ATOM 7954 C CA . GLU B 1 202 ? -3.727 37.469 19.953 1 98.75 202 GLU B CA 1
ATOM 7955 C C . GLU B 1 202 ? -2.854 36.25 19.672 1 98.75 202 GLU B C 1
ATOM 7957 O O . GLU B 1 202 ? -1.688 36.375 19.297 1 98.75 202 GLU B O 1
ATOM 7962 N N . VAL B 1 203 ? -3.395 35.094 19.891 1 98.56 203 VAL B N 1
ATOM 7963 C CA . VAL B 1 203 ? -2.844 33.781 19.531 1 98.56 203 VAL B CA 1
ATOM 7964 C C . VAL B 1 203 ? -3.893 32.969 18.797 1 98.56 203 VAL B C 1
ATOM 7966 O O . VAL B 1 203 ? -5.09 33.094 19.062 1 98.56 203 VAL B O 1
ATOM 7969 N N . MET B 1 204 ? -3.436 32.281 17.844 1 98.25 204 MET B N 1
ATOM 7970 C CA . MET B 1 204 ? -4.387 31.422 17.141 1 98.25 204 MET B CA 1
ATOM 7971 C C . MET B 1 204 ? -3.889 29.984 17.094 1 98.25 204 MET B C 1
ATOM 7973 O O . MET B 1 204 ? -2.691 29.75 16.938 1 98.25 204 MET B O 1
ATOM 7977 N N . LEU B 1 205 ? -4.793 29.078 17.297 1 97.62 205 LEU B N 1
ATOM 7978 C CA . LEU B 1 205 ? -4.496 27.656 17.266 1 97.62 205 LEU B CA 1
ATOM 7979 C C . LEU B 1 205 ? -4.531 27.125 15.836 1 97.62 205 LEU B C 1
ATOM 7981 O O . LEU B 1 205 ? -5.156 27.734 14.961 1 97.62 205 LEU B O 1
ATOM 7985 N N . ALA B 1 206 ? -3.857 26.047 15.656 1 95.31 206 ALA B N 1
ATOM 7986 C CA . ALA B 1 206 ? -3.816 25.453 14.32 1 95.31 206 ALA B CA 1
ATOM 7987 C C . ALA B 1 206 ? -5.195 24.938 13.906 1 95.31 206 ALA B C 1
ATOM 7989 O O . ALA B 1 206 ? -6.055 24.703 14.758 1 95.31 206 ALA B O 1
ATOM 7990 N N . THR B 1 207 ? -5.348 24.688 12.625 1 93.44 207 THR B N 1
ATOM 7991 C CA . THR B 1 207 ? -6.621 24.344 12.008 1 93.44 207 THR B CA 1
ATOM 7992 C C . THR B 1 207 ? -7.215 23.094 12.672 1 93.44 207 THR B C 1
ATOM 7994 O O . THR B 1 207 ? -8.391 23.094 13.047 1 93.44 207 THR B O 1
ATOM 7997 N N . PRO B 1 208 ? -6.461 22.031 12.914 1 93.56 208 PRO B N 1
ATOM 7998 C CA . PRO B 1 208 ? -7.082 20.859 13.516 1 93.56 208 PRO B CA 1
ATOM 7999 C C . PRO B 1 208 ? -7.605 21.125 14.93 1 93.56 208 PRO B C 1
ATOM 8001 O O . PRO B 1 208 ? -8.648 20.578 15.312 1 93.56 208 PRO B O 1
ATOM 8004 N N . THR B 1 209 ? -6.906 21.922 15.68 1 96.25 209 THR B N 1
ATOM 8005 C CA . THR B 1 209 ? -7.391 22.266 17.016 1 96.25 209 THR B CA 1
ATOM 8006 C C . THR B 1 209 ? -8.656 23.109 16.922 1 96.25 209 THR B C 1
ATOM 8008 O O . THR B 1 209 ? -9.633 22.844 17.641 1 96.25 209 THR B O 1
ATOM 8011 N N . LEU B 1 210 ? -8.656 24.047 15.984 1 96.44 210 LEU B N 1
ATOM 8012 C CA . LEU B 1 210 ? -9.812 24.922 15.828 1 96.44 210 LEU B CA 1
ATOM 8013 C C . LEU B 1 210 ? -11.031 24.125 15.359 1 96.44 210 LEU B C 1
ATOM 8015 O O . LEU B 1 210 ? -12.148 24.375 15.812 1 96.44 210 LEU B O 1
ATOM 8019 N N . SER B 1 211 ? -10.805 23.203 14.555 1 93.62 211 SER B N 1
ATOM 8020 C CA . SER B 1 211 ? -11.891 22.453 13.938 1 93.62 211 SER B CA 1
ATOM 8021 C C . SER B 1 211 ? -12.414 21.359 14.867 1 93.62 211 SER B C 1
ATOM 8023 O O . SER B 1 211 ? -13.617 21.078 14.883 1 93.62 211 SER B O 1
ATOM 8025 N N . ASN B 1 212 ? -11.445 20.781 15.656 1 94.38 212 ASN B N 1
ATOM 8026 C CA . ASN B 1 212 ? -11.836 19.516 16.234 1 94.38 212 ASN B CA 1
ATOM 8027 C C . ASN B 1 212 ? -11.891 19.578 17.766 1 94.38 212 ASN B C 1
ATOM 8029 O O . ASN B 1 212 ? -12.453 18.703 18.406 1 94.38 212 ASN B O 1
ATOM 8033 N N . ALA B 1 213 ? -11.391 20.719 18.203 1 95.38 213 ALA B N 1
ATOM 8034 C CA . ALA B 1 213 ? -11.492 20.844 19.656 1 95.38 213 ALA B CA 1
ATOM 8035 C C . ALA B 1 213 ? -12.945 20.891 20.109 1 95.38 213 ALA B C 1
ATOM 8037 O O . ALA B 1 213 ? -13.758 21.609 19.516 1 95.38 213 ALA B O 1
ATOM 8038 N N . ARG B 1 214 ? -13.461 20.172 20.969 1 95 214 ARG B N 1
ATOM 8039 C CA . ARG B 1 214 ? -14.773 20.094 21.594 1 95 214 ARG B CA 1
ATOM 8040 C C . ARG B 1 214 ? -15.648 19.047 20.906 1 95 214 ARG B C 1
ATOM 8042 O O . ARG B 1 214 ? -16.734 18.719 21.391 1 95 214 ARG B O 1
ATOM 8049 N N . THR B 1 215 ? -15.203 18.625 19.719 1 93.56 215 THR B N 1
ATOM 8050 C CA . THR B 1 215 ? -16.016 17.656 18.969 1 93.56 215 THR B CA 1
ATOM 8051 C C . THR B 1 215 ? -15.719 16.234 19.438 1 93.56 215 THR B C 1
ATOM 8053 O O . THR B 1 215 ? -14.828 16.016 20.266 1 93.56 215 THR B O 1
ATOM 8056 N N . ASN B 1 216 ? -16.469 15.297 18.938 1 87.62 216 ASN B N 1
ATOM 8057 C CA . ASN B 1 216 ? -16.344 13.898 19.328 1 87.62 216 ASN B CA 1
ATOM 8058 C C . ASN B 1 216 ? -15.023 13.297 18.859 1 87.62 216 ASN B C 1
ATOM 8060 O O . ASN B 1 216 ? -14.469 12.422 19.516 1 87.62 216 ASN B O 1
ATOM 8064 N N . ARG B 1 217 ? -14.562 13.703 17.75 1 86.62 217 ARG B N 1
ATOM 8065 C CA . ARG B 1 217 ? -13.258 13.312 17.234 1 86.62 217 ARG B CA 1
ATOM 8066 C C . ARG B 1 217 ? -12.242 14.445 17.391 1 86.62 217 ARG B C 1
ATOM 8068 O O . ARG B 1 217 ? -11.867 15.086 16.422 1 86.62 217 ARG B O 1
ATOM 8075 N N . HIS B 1 218 ? -11.703 14.438 18.469 1 92.88 218 HIS B N 1
ATOM 8076 C CA . HIS B 1 218 ? -10.867 15.562 18.859 1 92.88 218 HIS B CA 1
ATOM 8077 C C . HIS B 1 218 ? -9.414 15.344 18.438 1 92.88 218 HIS B C 1
ATOM 8079 O O . HIS B 1 218 ? -8.508 15.414 19.266 1 92.88 218 HIS B O 1
ATOM 8085 N N . GLN B 1 219 ? -9.156 15 17.172 1 93.06 219 GLN B N 1
ATOM 8086 C CA . GLN B 1 219 ? -7.816 15 16.609 1 93.06 219 GLN B CA 1
ATOM 8087 C C . GLN B 1 219 ? -7.281 16.422 16.469 1 93.06 219 GLN B C 1
ATOM 8089 O O . GLN B 1 219 ? -7.766 17.203 15.641 1 93.06 219 GLN B O 1
ATOM 8094 N N . LEU B 1 220 ? -6.25 16.75 17.188 1 96.5 220 LEU B N 1
ATOM 8095 C CA . LEU B 1 220 ? -5.844 18.141 17.328 1 96.5 220 LEU B CA 1
ATOM 8096 C C . LEU B 1 220 ? -4.504 18.391 16.656 1 96.5 220 LEU B C 1
ATOM 8098 O O . LEU B 1 220 ? -4.121 19.547 16.438 1 96.5 220 LEU B O 1
ATOM 8102 N N . SER B 1 221 ? -3.738 17.359 16.266 1 95.25 221 SER B N 1
ATOM 8103 C CA . SER B 1 221 ? -2.396 17.5 15.703 1 95.25 221 SER B CA 1
ATOM 8104 C C . SER B 1 221 ? -2.445 17.812 14.211 1 95.25 221 SER B C 1
ATOM 8106 O O . SER B 1 221 ? -3.332 17.328 13.5 1 95.25 221 SER B O 1
ATOM 8108 N N . SER B 1 222 ? -1.402 18.531 13.789 1 92.88 222 SER B N 1
ATOM 8109 C CA . SER B 1 222 ? -1.406 19.016 12.414 1 92.88 222 SER B CA 1
ATOM 8110 C C . SER B 1 222 ? -0.688 18.062 11.477 1 92.88 222 SER B C 1
ATOM 8112 O O . SER B 1 222 ? -1.032 17.953 10.297 1 92.88 222 SER B O 1
ATOM 8114 N N . CYS B 1 223 ? 0.377 17.516 11.875 1 94.5 223 CYS B N 1
ATOM 8115 C CA . CYS B 1 223 ? 1.178 16.703 10.969 1 94.5 223 CYS B CA 1
ATOM 8116 C C . CYS B 1 223 ? 1.964 15.648 11.734 1 94.5 223 CYS B C 1
ATOM 8118 O O . CYS B 1 223 ? 2.055 15.703 12.961 1 94.5 223 CYS B O 1
ATOM 8120 N N . TYR B 1 224 ? 2.453 14.695 11.031 1 97.12 224 TYR B N 1
ATOM 8121 C CA . TYR B 1 224 ? 3.234 13.586 11.562 1 97.12 224 TYR B CA 1
ATOM 8122 C C . TYR B 1 224 ? 4.469 13.328 10.703 1 97.12 224 TYR B C 1
ATOM 8124 O O . TYR B 1 224 ? 4.449 13.562 9.492 1 97.12 224 TYR B O 1
ATOM 8132 N N . ILE B 1 225 ? 5.566 12.922 11.289 1 98.5 225 ILE B N 1
ATOM 8133 C CA . ILE B 1 225 ? 6.812 12.609 10.594 1 98.5 225 ILE B CA 1
ATOM 8134 C C . ILE B 1 225 ? 7.258 11.195 10.961 1 98.5 225 ILE B C 1
ATOM 8136 O O . ILE B 1 225 ? 7.375 10.852 12.141 1 98.5 225 ILE B O 1
ATOM 8140 N N . GLY B 1 226 ? 7.426 10.367 9.977 1 98.19 226 GLY B N 1
ATOM 8141 C CA . GLY B 1 226 ? 7.875 9.008 10.211 1 98.19 226 GLY B CA 1
ATOM 8142 C C . GLY B 1 226 ? 9.062 8.617 9.352 1 98.19 226 GLY B C 1
ATOM 8143 O O . GLY B 1 226 ? 9.617 9.453 8.633 1 98.19 226 GLY B O 1
ATOM 8144 N N . SER B 1 227 ? 9.531 7.34 9.523 1 98 227 SER B N 1
ATOM 8145 C CA . SER B 1 227 ? 10.703 6.816 8.836 1 98 227 SER B CA 1
ATOM 8146 C C . SER B 1 227 ? 10.461 5.395 8.336 1 98 227 SER B C 1
ATOM 8148 O O . SER B 1 227 ? 9.766 4.613 8.992 1 98 227 SER B O 1
ATOM 8150 N N . SER B 1 228 ? 11.07 5.082 7.211 1 97.12 228 SER B N 1
ATOM 8151 C CA . SER B 1 228 ? 10.906 3.746 6.641 1 97.12 228 SER B CA 1
ATOM 8152 C C . SER B 1 228 ? 12.172 2.91 6.832 1 97.12 228 SER B C 1
ATOM 8154 O O . SER B 1 228 ? 13.266 3.336 6.453 1 97.12 228 SER B O 1
ATOM 8156 N N . PRO B 1 229 ? 12.031 1.692 7.387 1 96.94 229 PRO B N 1
ATOM 8157 C CA . PRO B 1 229 ? 13.148 0.75 7.344 1 96.94 229 PRO B CA 1
ATOM 8158 C C . PRO B 1 229 ? 13.281 0.042 5.996 1 96.94 229 PRO B C 1
ATOM 8160 O O . PRO B 1 229 ? 12.359 0.098 5.176 1 96.94 229 PRO B O 1
ATOM 8163 N N . ASP B 1 230 ? 14.43 -0.592 5.793 1 95.31 230 ASP B N 1
ATOM 8164 C CA . ASP B 1 230 ? 14.688 -1.259 4.52 1 95.31 230 ASP B CA 1
ATOM 8165 C C . ASP B 1 230 ? 14.289 -2.73 4.582 1 95.31 230 ASP B C 1
ATOM 8167 O O . ASP B 1 230 ? 15.141 -3.617 4.508 1 95.31 230 ASP B O 1
ATOM 8171 N N . ASN B 1 231 ? 13.07 -3.043 4.652 1 93.94 231 ASN B N 1
ATOM 8172 C CA . ASN B 1 231 ? 12.477 -4.367 4.496 1 93.94 231 ASN B CA 1
ATOM 8173 C C . ASN B 1 231 ? 10.992 -4.285 4.168 1 93.94 231 ASN B C 1
ATOM 8175 O O . ASN B 1 231 ? 10.336 -3.291 4.484 1 93.94 231 ASN B O 1
ATOM 8179 N N . ILE B 1 232 ? 10.461 -5.238 3.59 1 94.5 232 ILE B N 1
ATOM 8180 C CA . ILE B 1 232 ? 9.102 -5.23 3.047 1 94.5 232 ILE B CA 1
ATOM 8181 C C . ILE B 1 232 ? 8.094 -5.074 4.184 1 94.5 232 ILE B C 1
ATOM 8183 O O . ILE B 1 232 ? 7.113 -4.336 4.055 1 94.5 232 ILE B O 1
ATOM 8187 N N . GLU B 1 233 ? 8.289 -5.773 5.352 1 95.75 233 GLU B N 1
ATOM 8188 C CA . GLU B 1 233 ? 7.387 -5.656 6.496 1 95.75 233 GLU B CA 1
ATOM 8189 C C . GLU B 1 233 ? 7.289 -4.211 6.973 1 95.75 233 GLU B C 1
ATOM 8191 O O . GLU B 1 233 ? 6.191 -3.686 7.16 1 95.75 233 GLU B O 1
ATOM 8196 N N . GLY B 1 234 ? 8.398 -3.611 7.09 1 97.38 234 GLY B N 1
ATOM 8197 C CA . GLY B 1 234 ? 8.461 -2.25 7.598 1 97.38 234 GLY B CA 1
ATOM 8198 C C . GLY B 1 234 ? 7.883 -1.228 6.637 1 97.38 234 GLY B C 1
ATOM 8199 O O . GLY B 1 234 ? 7.234 -0.268 7.059 1 97.38 234 GLY B O 1
ATOM 8200 N N . ILE B 1 235 ? 8.172 -1.349 5.355 1 97.81 235 ILE B N 1
ATOM 8201 C CA . ILE B 1 235 ? 7.633 -0.441 4.348 1 97.81 235 ILE B CA 1
ATOM 8202 C C . ILE B 1 235 ? 6.109 -0.491 4.367 1 97.81 235 ILE B C 1
ATOM 8204 O O . ILE B 1 235 ? 5.449 0.549 4.414 1 97.81 235 ILE B O 1
ATOM 8208 N N . PHE B 1 236 ? 5.52 -1.622 4.445 1 97.94 236 PHE B N 1
ATOM 8209 C CA . PHE B 1 236 ? 4.066 -1.746 4.367 1 97.94 236 PHE B CA 1
ATOM 8210 C C . PHE B 1 236 ? 3.426 -1.409 5.707 1 97.94 236 PHE B C 1
ATOM 8212 O O . PHE B 1 236 ? 2.297 -0.915 5.754 1 97.94 236 PHE B O 1
ATOM 8219 N N . ASP B 1 237 ? 4.109 -1.683 6.824 1 97.94 237 ASP B N 1
ATOM 8220 C CA . ASP B 1 237 ? 3.643 -1.127 8.094 1 97.94 237 ASP B CA 1
ATOM 8221 C C . ASP B 1 237 ? 3.602 0.399 8.039 1 97.94 237 ASP B C 1
ATOM 8223 O O . ASP B 1 237 ? 2.699 1.021 8.609 1 97.94 237 ASP B O 1
ATOM 8227 N N . GLY B 1 238 ? 4.629 0.956 7.406 1 98.31 238 GLY B N 1
ATOM 8228 C CA . GLY B 1 238 ? 4.656 2.396 7.207 1 98.31 238 GLY B CA 1
ATOM 8229 C C . GLY B 1 238 ? 3.473 2.912 6.41 1 98.31 238 GLY B C 1
ATOM 8230 O O . GLY B 1 238 ? 2.889 3.941 6.754 1 98.31 238 GLY B O 1
ATOM 8231 N N . TYR B 1 239 ? 3.076 2.184 5.32 1 98.25 239 TYR B N 1
ATOM 8232 C CA . TYR B 1 239 ? 1.91 2.564 4.531 1 98.25 239 TYR B CA 1
ATOM 8233 C C . TYR B 1 239 ? 0.648 2.559 5.387 1 98.25 239 TYR B C 1
ATOM 8235 O O . TYR B 1 239 ? -0.176 3.471 5.293 1 98.25 239 TYR B O 1
ATOM 8243 N N . LYS B 1 240 ? 0.451 1.528 6.188 1 97.31 240 LYS B N 1
ATOM 8244 C CA . LYS B 1 240 ? -0.71 1.455 7.07 1 97.31 240 LYS B CA 1
ATOM 8245 C C . LYS B 1 240 ? -0.739 2.633 8.039 1 97.31 240 LYS B C 1
ATOM 8247 O O . LYS B 1 240 ? -1.791 3.236 8.266 1 97.31 240 LYS B O 1
ATOM 8252 N N . GLU B 1 241 ? 0.376 2.914 8.578 1 97.31 241 GLU B N 1
ATOM 8253 C CA . GLU B 1 241 ? 0.473 4.047 9.492 1 97.31 241 GLU B CA 1
ATOM 8254 C C . GLU B 1 241 ? 0.129 5.355 8.789 1 97.31 241 GLU B C 1
ATOM 8256 O O . GLU B 1 241 ? -0.669 6.148 9.297 1 97.31 241 GLU B O 1
ATOM 8261 N N . MET B 1 242 ? 0.712 5.613 7.656 1 96.94 242 MET B N 1
ATOM 8262 C CA . MET B 1 242 ? 0.436 6.82 6.883 1 96.94 242 MET B CA 1
ATOM 8263 C C . MET B 1 242 ? -1.051 6.934 6.562 1 96.94 242 MET B C 1
ATOM 8265 O O . MET B 1 242 ? -1.635 8.016 6.668 1 96.94 242 MET B O 1
ATOM 8269 N N . ALA B 1 243 ? -1.625 5.805 6.176 1 95.69 243 ALA B N 1
ATOM 8270 C CA . ALA B 1 243 ? -3.039 5.793 5.809 1 95.69 243 ALA B CA 1
ATOM 8271 C C . ALA B 1 243 ? -3.914 6.188 6.996 1 95.69 243 ALA B C 1
ATOM 8273 O O . ALA B 1 243 ? -4.84 6.988 6.852 1 95.69 243 ALA B O 1
ATOM 8274 N N . LEU B 1 244 ? -3.643 5.648 8.172 1 94.44 244 LEU B N 1
ATOM 8275 C CA . LEU B 1 244 ? -4.438 5.922 9.367 1 94.44 244 LEU B CA 1
ATOM 8276 C C . LEU B 1 244 ? -4.258 7.367 9.82 1 94.44 244 LEU B C 1
ATOM 8278 O O . LEU B 1 244 ? -5.219 8.016 10.242 1 94.44 244 LEU B O 1
ATOM 8282 N N . LEU B 1 245 ? -3.066 7.84 9.695 1 94.19 245 LEU B N 1
ATOM 8283 C CA . LEU B 1 245 ? -2.807 9.227 10.07 1 94.19 245 LEU B CA 1
ATOM 8284 C C . LEU B 1 245 ? -3.48 10.188 9.094 1 94.19 245 LEU B C 1
ATOM 8286 O O . LEU B 1 245 ? -4.062 11.195 9.516 1 94.19 245 LEU B O 1
ATOM 8290 N N . SER B 1 246 ? -3.387 9.875 7.848 1 91.5 246 SER B N 1
ATOM 8291 C CA . SER B 1 246 ? -4.008 10.711 6.82 1 91.5 246 SER B CA 1
ATOM 8292 C C . SER B 1 246 ? -5.527 10.703 6.945 1 91.5 246 SER B C 1
ATOM 8294 O O . SER B 1 246 ? -6.18 11.719 6.699 1 91.5 246 SER B O 1
ATOM 8296 N N . LYS B 1 247 ? -6.082 9.562 7.258 1 88.25 247 LYS B N 1
ATOM 8297 C CA . LYS B 1 247 ? -7.523 9.406 7.406 1 88.25 247 LYS B CA 1
ATOM 8298 C C . LYS B 1 247 ? -8.086 10.438 8.383 1 88.25 247 LYS B C 1
ATOM 8300 O O . LYS B 1 247 ? -9.18 10.961 8.18 1 88.25 247 LYS B O 1
ATOM 8305 N N . TYR B 1 248 ? -7.293 10.75 9.375 1 84.5 248 TYR B N 1
ATOM 8306 C CA . TYR B 1 248 ? -7.789 11.648 10.406 1 84.5 248 TYR B CA 1
ATOM 8307 C C . TYR B 1 248 ? -7.227 13.055 10.219 1 84.5 248 TYR B C 1
ATOM 8309 O O . TYR B 1 248 ? -7.191 13.844 11.164 1 84.5 248 TYR B O 1
ATOM 8317 N N . GLY B 1 249 ? -6.672 13.328 9.031 1 78.62 249 GLY B N 1
ATOM 8318 C CA . GLY B 1 249 ? -6.414 14.703 8.625 1 78.62 249 GLY B CA 1
ATOM 8319 C C . GLY B 1 249 ? -4.984 15.141 8.891 1 78.62 249 GLY B C 1
ATOM 8320 O O . GLY B 1 249 ? -4.68 16.328 8.828 1 78.62 249 GLY B O 1
ATOM 8321 N N . GLY B 1 250 ? -4.098 14.32 9.07 1 85 250 GLY B N 1
ATOM 8322 C CA . GLY B 1 250 ? -2.723 14.719 9.328 1 85 250 GLY B CA 1
ATOM 8323 C C . GLY B 1 250 ? -1.869 14.773 8.078 1 85 250 GLY B C 1
ATOM 8324 O O . GLY B 1 250 ? -1.959 13.898 7.219 1 85 250 GLY B O 1
ATOM 8325 N N . GLY B 1 251 ? -1.114 15.938 7.926 1 90.81 251 GLY B N 1
ATOM 8326 C CA . GLY B 1 251 ? -0.04 15.93 6.945 1 90.81 251 GLY B CA 1
ATOM 8327 C C . GLY B 1 251 ? 1.08 14.969 7.301 1 90.81 251 GLY B C 1
ATOM 8328 O O . GLY B 1 251 ? 1.329 14.703 8.477 1 90.81 251 GLY B O 1
ATOM 8329 N N . ILE B 1 252 ? 1.697 14.461 6.203 1 95.62 252 ILE B N 1
ATOM 8330 C CA . ILE B 1 252 ? 2.672 13.414 6.484 1 95.62 252 ILE B CA 1
ATOM 8331 C C . ILE B 1 252 ? 4.023 13.789 5.883 1 95.62 252 ILE B C 1
ATOM 8333 O O . ILE B 1 252 ? 4.094 14.25 4.738 1 95.62 252 ILE B O 1
ATOM 8337 N N . GLY B 1 253 ? 5.09 13.734 6.656 1 97.69 253 GLY B N 1
ATOM 8338 C CA . GLY B 1 253 ? 6.477 13.688 6.211 1 97.69 253 GLY B CA 1
ATOM 8339 C C . GLY B 1 253 ? 7.16 12.375 6.527 1 97.69 253 GLY B C 1
ATOM 8340 O O . GLY B 1 253 ? 7.062 11.867 7.645 1 97.69 253 GLY B O 1
ATOM 8341 N N . TRP B 1 254 ? 7.805 11.805 5.543 1 98.44 254 TRP B N 1
ATOM 8342 C CA . TRP B 1 254 ? 8.352 10.461 5.727 1 98.44 254 TRP B CA 1
ATOM 8343 C C . TRP B 1 254 ? 9.711 10.328 5.051 1 98.44 254 TRP B C 1
ATOM 8345 O O . TRP B 1 254 ? 9.867 10.695 3.881 1 98.44 254 TRP B O 1
ATOM 8355 N N . ASP B 1 255 ? 10.703 9.836 5.77 1 97.5 255 ASP B N 1
ATOM 8356 C CA . ASP B 1 255 ? 12 9.695 5.113 1 97.5 255 ASP B CA 1
ATOM 8357 C C . ASP B 1 255 ? 12.164 8.305 4.512 1 97.5 255 ASP B C 1
ATOM 8359 O O . ASP B 1 255 ? 11.656 7.32 5.062 1 97.5 255 ASP B O 1
ATOM 8363 N N . TRP B 1 256 ? 12.828 8.211 3.436 1 98.12 256 TRP B N 1
ATOM 8364 C CA . TRP B 1 256 ? 13.102 6.996 2.676 1 98.12 256 TRP B CA 1
ATOM 8365 C C . TRP B 1 256 ? 14.602 6.777 2.516 1 98.12 256 TRP B C 1
ATOM 8367 O O . TRP B 1 256 ? 15.047 6.145 1.556 1 98.12 256 TRP B O 1
ATOM 8377 N N . ASN B 1 257 ? 15.398 7.258 3.416 1 97.25 257 ASN B N 1
ATOM 8378 C CA . ASN B 1 257 ? 16.844 7.324 3.324 1 97.25 257 ASN B CA 1
ATOM 8379 C C . ASN B 1 257 ? 17.484 5.938 3.402 1 97.25 257 ASN B C 1
ATOM 8381 O O . ASN B 1 257 ? 18.594 5.723 2.908 1 97.25 257 ASN B O 1
ATOM 8385 N N . GLN B 1 258 ? 16.766 4.973 4.004 1 96.69 258 GLN B N 1
ATOM 8386 C CA . GLN B 1 258 ? 17.375 3.666 4.258 1 96.69 258 GLN B CA 1
ATOM 8387 C C . GLN B 1 258 ? 16.984 2.662 3.176 1 96.69 258 GLN B C 1
ATOM 8389 O O . GLN B 1 258 ? 17.562 1.577 3.094 1 96.69 258 GLN B O 1
ATOM 8394 N N . ILE B 1 259 ? 16.062 2.98 2.289 1 96.94 259 ILE B N 1
ATOM 8395 C CA . ILE B 1 259 ? 15.57 2.049 1.279 1 96.94 259 ILE B CA 1
ATOM 8396 C C . ILE B 1 259 ? 16.656 1.794 0.24 1 96.94 259 ILE B C 1
ATOM 8398 O O . ILE B 1 259 ? 17.25 2.736 -0.299 1 96.94 259 ILE B O 1
ATOM 8402 N N . ARG B 1 260 ? 16.953 0.632 -0.011 1 95.81 260 ARG B N 1
ATOM 8403 C CA . ARG B 1 260 ? 18.031 0.287 -0.94 1 95.81 260 ARG B CA 1
ATOM 8404 C C . ARG B 1 260 ? 17.703 0.782 -2.348 1 95.81 260 ARG B C 1
ATOM 8406 O O . ARG B 1 260 ? 16.547 0.959 -2.701 1 95.81 260 ARG B O 1
ATOM 8413 N N . SER B 1 261 ? 18.703 0.99 -3.16 1 95.69 261 SER B N 1
ATOM 8414 C CA . SER B 1 261 ? 18.594 1.624 -4.469 1 95.69 261 SER B CA 1
ATOM 8415 C C . SER B 1 261 ? 18.297 0.596 -5.559 1 95.69 261 SER B C 1
ATOM 8417 O O . SER B 1 261 ? 18.375 -0.61 -5.316 1 95.69 261 SER B O 1
ATOM 8419 N N . LEU B 1 262 ? 17.938 1.131 -6.727 1 91.62 262 LEU B N 1
ATOM 8420 C CA . LEU B 1 262 ? 17.781 0.293 -7.91 1 91.62 262 LEU B CA 1
ATOM 8421 C C . LEU B 1 262 ? 19.031 -0.544 -8.164 1 91.62 262 LEU B C 1
ATOM 8423 O O . LEU B 1 262 ? 20.141 -0.021 -8.148 1 91.62 262 LEU B O 1
ATOM 8427 N N . GLY B 1 263 ? 18.766 -1.86 -8.32 1 85.88 263 GLY B N 1
ATOM 8428 C CA . GLY B 1 263 ? 19.875 -2.756 -8.602 1 85.88 263 GLY B CA 1
ATOM 8429 C C . GLY B 1 263 ? 20.531 -3.289 -7.348 1 85.88 263 GLY B C 1
ATOM 8430 O O . GLY B 1 263 ? 21.453 -4.105 -7.43 1 85.88 263 GLY B O 1
ATOM 8431 N N . GLY B 1 264 ? 20.094 -2.844 -6.195 1 85.81 264 GLY B N 1
ATOM 8432 C CA . GLY B 1 264 ? 20.656 -3.334 -4.945 1 85.81 264 GLY B CA 1
ATOM 8433 C C . GLY B 1 264 ? 20.469 -4.828 -4.758 1 85.81 264 GLY B C 1
ATOM 8434 O O . GLY B 1 264 ? 19.656 -5.449 -5.43 1 85.81 264 GLY B O 1
ATOM 8435 N N . VAL B 1 265 ? 21.25 -5.355 -3.873 1 75.94 265 VAL B N 1
ATOM 8436 C CA . VAL B 1 265 ? 21.266 -6.793 -3.629 1 75.94 265 VAL B CA 1
ATOM 8437 C C . VAL B 1 265 ? 20.078 -7.172 -2.742 1 75.94 265 VAL B C 1
ATOM 8439 O O . VAL B 1 265 ? 19.75 -6.457 -1.792 1 75.94 265 VAL B O 1
ATOM 8442 N N . ILE B 1 266 ? 19.375 -8.227 -3.117 1 71.38 266 ILE B N 1
ATOM 8443 C CA . ILE B 1 266 ? 18.344 -8.828 -2.266 1 71.38 266 ILE B CA 1
ATOM 8444 C C . ILE B 1 266 ? 18.656 -10.312 -2.066 1 71.38 266 ILE B C 1
ATOM 8446 O O . ILE B 1 266 ? 18.734 -11.078 -3.033 1 71.38 266 ILE B O 1
ATOM 8450 N N . ASP B 1 267 ? 18.781 -10.812 -0.827 1 68.38 267 ASP B N 1
ATOM 8451 C CA . ASP B 1 267 ? 19.031 -12.219 -0.497 1 68.38 267 ASP B CA 1
ATOM 8452 C C . ASP B 1 267 ? 20.125 -12.805 -1.39 1 68.38 267 ASP B C 1
ATOM 8454 O O . ASP B 1 267 ? 19.922 -13.844 -2.023 1 68.38 267 ASP B O 1
ATOM 8458 N N . ASP B 1 268 ? 21.141 -12.078 -1.607 1 67.19 268 ASP B N 1
ATOM 8459 C CA . ASP B 1 268 ? 22.359 -12.492 -2.307 1 67.19 268 ASP B CA 1
ATOM 8460 C C . ASP B 1 268 ? 22.156 -12.469 -3.82 1 67.19 268 ASP B C 1
ATOM 8462 O O . ASP B 1 268 ? 22.984 -12.977 -4.57 1 67.19 268 ASP B O 1
ATOM 8466 N N . HIS B 1 269 ? 21.031 -12.016 -4.242 1 71.88 269 HIS B N 1
ATOM 8467 C CA . HIS B 1 269 ? 20.812 -11.82 -5.668 1 71.88 269 HIS B CA 1
ATOM 8468 C C . HIS B 1 269 ? 21.156 -10.398 -6.09 1 71.88 269 HIS B C 1
ATOM 8470 O O . HIS B 1 269 ? 20.562 -9.438 -5.609 1 71.88 269 HIS B O 1
ATOM 8476 N N . LYS B 1 270 ? 22.094 -10.359 -6.984 1 72.56 270 LYS B N 1
ATOM 8477 C CA . LYS B 1 270 ? 22.531 -9.055 -7.469 1 72.56 270 LYS B CA 1
ATOM 8478 C C . LYS B 1 270 ? 21.516 -8.445 -8.422 1 72.56 270 LYS B C 1
ATOM 8480 O O . LYS B 1 270 ? 20.797 -9.172 -9.125 1 72.56 270 LYS B O 1
ATOM 8485 N N . SER B 1 271 ? 21.203 -7.156 -8.352 1 74.12 271 SER B N 1
ATOM 8486 C CA . SER B 1 271 ? 20.375 -6.371 -9.258 1 74.12 271 SER B CA 1
ATOM 8487 C C . SER B 1 271 ? 18.906 -6.754 -9.133 1 74.12 271 SER B C 1
ATOM 8489 O O . SER B 1 271 ? 18.188 -6.793 -10.125 1 74.12 271 SER B O 1
ATOM 8491 N N . ALA B 1 272 ? 18.531 -7.023 -7.898 1 77.81 272 ALA B N 1
ATOM 8492 C CA . ALA B 1 272 ? 17.188 -7.551 -7.672 1 77.81 272 ALA B CA 1
ATOM 8493 C C . ALA B 1 272 ? 16.25 -6.461 -7.168 1 77.81 272 ALA B C 1
ATOM 8495 O O . ALA B 1 272 ? 15.039 -6.535 -7.371 1 77.81 272 ALA B O 1
ATOM 8496 N N . ALA B 1 273 ? 16.812 -5.422 -6.629 1 85.56 273 ALA B N 1
ATOM 8497 C CA . ALA B 1 273 ? 15.969 -4.414 -6.004 1 85.56 273 ALA B CA 1
ATOM 8498 C C . ALA B 1 273 ? 15.414 -3.439 -7.043 1 85.56 273 ALA B C 1
ATOM 8500 O O . ALA B 1 273 ? 16.125 -3.049 -7.973 1 85.56 273 ALA B O 1
ATOM 8501 N N . GLY B 1 274 ? 14.195 -2.988 -6.805 1 87.94 274 GLY B N 1
ATOM 8502 C CA . GLY B 1 274 ? 13.539 -2.053 -7.699 1 87.94 274 GLY B CA 1
ATOM 8503 C C . GLY B 1 274 ? 13.812 -0.601 -7.352 1 87.94 274 GLY B C 1
ATOM 8504 O O . GLY B 1 274 ? 13.492 0.3 -8.125 1 87.94 274 GLY B O 1
ATOM 8505 N N . GLY B 1 275 ? 14.469 -0.399 -6.215 1 93.62 275 GLY B N 1
ATOM 8506 C CA . GLY B 1 275 ? 14.789 0.959 -5.809 1 93.62 275 GLY B CA 1
ATOM 8507 C C . GLY B 1 275 ? 13.656 1.653 -5.082 1 93.62 275 GLY B C 1
ATOM 8508 O O . GLY B 1 275 ? 12.68 1.012 -4.691 1 93.62 275 GLY B O 1
ATOM 8509 N N . THR B 1 276 ? 13.734 2.971 -4.93 1 96.44 276 THR B N 1
ATOM 8510 C CA . THR B 1 276 ? 12.789 3.744 -4.125 1 96.44 276 THR B CA 1
ATOM 8511 C C . THR B 1 276 ? 11.547 4.086 -4.934 1 96.44 276 THR B C 1
ATOM 8513 O O . THR B 1 276 ? 10.445 4.176 -4.379 1 96.44 276 THR B O 1
ATOM 8516 N N . VAL B 1 277 ? 11.609 4.266 -6.234 1 96.06 277 VAL B N 1
ATOM 8517 C CA . VAL B 1 277 ? 10.594 4.891 -7.07 1 96.06 277 VAL B CA 1
ATOM 8518 C C . VAL B 1 277 ? 9.32 4.039 -7.066 1 96.06 277 VAL B C 1
ATOM 8520 O O . VAL B 1 277 ? 8.219 4.559 -6.879 1 96.06 277 VAL B O 1
ATOM 8523 N N . PRO B 1 278 ? 9.422 2.703 -7.258 1 94.56 278 PRO B N 1
ATOM 8524 C CA . PRO B 1 278 ? 8.195 1.905 -7.23 1 94.56 278 PRO B CA 1
ATOM 8525 C C . PRO B 1 278 ? 7.438 2.029 -5.91 1 94.56 278 PRO B C 1
ATOM 8527 O O . PRO B 1 278 ? 6.207 2.041 -5.898 1 94.56 278 PRO B O 1
ATOM 8530 N N . PHE B 1 279 ? 8.125 2.133 -4.801 1 97.12 279 PHE B N 1
ATOM 8531 C CA . PHE B 1 279 ? 7.488 2.26 -3.494 1 97.12 279 PHE B CA 1
ATOM 8532 C C . PHE B 1 279 ? 6.926 3.662 -3.301 1 97.12 279 PHE B C 1
ATOM 8534 O O . PHE B 1 279 ? 5.898 3.836 -2.641 1 97.12 279 PHE B O 1
ATOM 8541 N N . LEU B 1 280 ? 7.574 4.633 -3.887 1 98 280 LEU B N 1
ATOM 8542 C CA . LEU B 1 280 ? 7.047 5.992 -3.842 1 98 280 LEU B CA 1
ATOM 8543 C C . LEU B 1 280 ? 5.777 6.113 -4.68 1 98 280 LEU B C 1
ATOM 8545 O O . LEU B 1 280 ? 4.891 6.902 -4.355 1 98 280 LEU B O 1
ATOM 8549 N N . LYS B 1 281 ? 5.672 5.32 -5.719 1 96.5 281 LYS B N 1
ATOM 8550 C CA . LYS B 1 281 ? 4.438 5.285 -6.5 1 96.5 281 LYS B CA 1
ATOM 8551 C C . LYS B 1 281 ? 3.268 4.785 -5.656 1 96.5 281 LYS B C 1
ATOM 8553 O O . LYS B 1 281 ? 2.154 5.305 -5.762 1 96.5 281 LYS B O 1
ATOM 8558 N N . ILE B 1 282 ? 3.504 3.785 -4.887 1 97.31 282 ILE B N 1
ATOM 8559 C CA . ILE B 1 282 ? 2.488 3.305 -3.957 1 97.31 282 ILE B CA 1
ATOM 8560 C C . ILE B 1 282 ? 2.115 4.418 -2.979 1 97.31 282 ILE B C 1
ATOM 8562 O O . ILE B 1 282 ? 0.935 4.633 -2.695 1 97.31 282 ILE B O 1
ATOM 8566 N N . THR B 1 283 ? 3.127 5.117 -2.498 1 97.62 283 THR B N 1
ATOM 8567 C CA . THR B 1 283 ? 2.893 6.238 -1.594 1 97.62 283 THR B CA 1
ATOM 8568 C C . THR B 1 283 ? 2.01 7.293 -2.256 1 97.62 283 THR B C 1
ATOM 8570 O O . THR B 1 283 ? 1.111 7.844 -1.618 1 97.62 283 THR B O 1
ATOM 8573 N N . ASN B 1 284 ? 2.305 7.59 -3.477 1 96 284 ASN B N 1
ATOM 8574 C CA . ASN B 1 284 ? 1.529 8.539 -4.27 1 96 284 ASN B CA 1
ATOM 8575 C C . ASN B 1 284 ? 0.054 8.148 -4.32 1 96 284 ASN B C 1
ATOM 8577 O O . ASN B 1 284 ? -0.819 8.984 -4.082 1 96 284 ASN B O 1
ATOM 8581 N N . ASP B 1 285 ? -0.228 6.945 -4.617 1 94.69 285 ASP B N 1
ATOM 8582 C CA . ASP B 1 285 ? -1.606 6.48 -4.746 1 94.69 285 ASP B CA 1
ATOM 8583 C C . ASP B 1 285 ? -2.285 6.395 -3.379 1 94.69 285 ASP B C 1
ATOM 8585 O O . ASP B 1 285 ? -3.5 6.574 -3.271 1 94.69 285 ASP B O 1
ATOM 8589 N N . LEU B 1 286 ? -1.539 6.086 -2.359 1 95.69 286 LEU B N 1
ATOM 8590 C CA . LEU B 1 286 ? -2.053 6.137 -0.996 1 95.69 286 LEU B CA 1
ATOM 8591 C C . LEU B 1 286 ? -2.574 7.531 -0.663 1 95.69 286 LEU B C 1
ATOM 8593 O O . LEU B 1 286 ? -3.654 7.672 -0.086 1 95.69 286 LEU B O 1
ATOM 8597 N N . ALA B 1 287 ? -1.838 8.547 -1.027 1 93.06 287 ALA B N 1
ATOM 8598 C CA . ALA B 1 287 ? -2.244 9.93 -0.777 1 93.06 287 ALA B CA 1
ATOM 8599 C C . ALA B 1 287 ? -3.57 10.242 -1.465 1 93.06 287 ALA B C 1
ATOM 8601 O O . ALA B 1 287 ? -4.383 11.008 -0.943 1 93.06 287 ALA B O 1
ATOM 8602 N N . ILE B 1 288 ? -3.822 9.633 -2.549 1 90.19 288 ILE B N 1
ATOM 8603 C CA . ILE B 1 288 ? -5.035 9.867 -3.326 1 90.19 288 ILE B CA 1
ATOM 8604 C C . ILE B 1 288 ? -6.195 9.078 -2.719 1 90.19 288 ILE B C 1
ATOM 8606 O O . ILE B 1 288 ? -7.305 9.609 -2.578 1 90.19 288 ILE B O 1
ATOM 8610 N N . ALA B 1 289 ? -5.949 7.855 -2.342 1 91.69 289 ALA B N 1
ATOM 8611 C CA . ALA B 1 289 ? -7 6.938 -1.91 1 91.69 289 ALA B CA 1
ATOM 8612 C C . ALA B 1 289 ? -7.539 7.328 -0.536 1 91.69 289 ALA B C 1
ATOM 8614 O O . ALA B 1 289 ? -8.727 7.164 -0.261 1 91.69 289 ALA B O 1
ATOM 8615 N N . VAL B 1 290 ? -6.695 7.73 0.302 1 88 290 VAL B N 1
ATOM 8616 C CA . VAL B 1 290 ? -7.109 8.055 1.664 1 88 290 VAL B CA 1
ATOM 8617 C C . VAL B 1 290 ? -7.242 9.562 1.822 1 88 290 VAL B C 1
ATOM 8619 O O . VAL B 1 290 ? -6.258 10.258 2.096 1 88 290 VAL B O 1
ATOM 8622 N N . ASP B 1 291 ? -8.453 9.836 1.393 1 71.5 291 ASP B N 1
ATOM 8623 C CA . ASP B 1 291 ? -8.688 11.273 1.438 1 71.5 291 ASP B CA 1
ATOM 8624 C C . ASP B 1 291 ? -9.453 11.672 2.701 1 71.5 291 ASP B C 1
ATOM 8626 O O . ASP B 1 291 ? -9.961 10.805 3.42 1 71.5 291 ASP B O 1
ATOM 8630 N N . GLN B 1 292 ? -9.086 12.523 3.496 1 61.28 292 GLN B N 1
ATOM 8631 C CA . GLN B 1 292 ? -9.656 13.094 4.715 1 61.28 292 GLN B CA 1
ATOM 8632 C C . GLN B 1 292 ? -11.172 13.25 4.59 1 61.28 292 GLN B C 1
ATOM 8634 O O . GLN B 1 292 ? -11.703 14.344 4.805 1 61.28 292 GLN B O 1
ATOM 8639 N N . LEU B 1 293 ? -11.859 11.992 4.379 1 55.03 293 LEU B N 1
ATOM 8640 C CA . LEU B 1 293 ? -13.312 11.883 4.355 1 55.03 293 LEU B CA 1
ATOM 8641 C C . LEU B 1 293 ? -13.898 12.68 3.197 1 55.03 293 LEU B C 1
ATOM 8643 O O . LEU B 1 293 ? -14.938 13.328 3.348 1 55.03 293 LEU B O 1
ATOM 8647 N N . GLY B 1 294 ? -13.133 12.664 2.102 1 52.06 294 GLY B N 1
ATOM 8648 C CA . GLY B 1 294 ? -13.664 13.266 0.892 1 52.06 294 GLY B CA 1
ATOM 8649 C C . GLY B 1 294 ? -13.398 14.758 0.796 1 52.06 294 GLY B C 1
ATOM 8650 O O . GLY B 1 294 ? -13.695 15.383 -0.222 1 52.06 294 GLY B O 1
ATOM 8651 N N . THR B 1 295 ? -12.945 15.305 1.765 1 51.06 295 THR B N 1
ATOM 8652 C CA . THR B 1 295 ? -12.828 16.75 1.795 1 51.06 295 THR B CA 1
ATOM 8653 C C . THR B 1 295 ? -11.477 17.203 1.241 1 51.06 295 THR B C 1
ATOM 8655 O O . THR B 1 295 ? -11.391 18.219 0.551 1 51.06 295 THR B O 1
ATOM 8658 N N . ARG B 1 296 ? -10.477 16.312 1.536 1 57.12 296 ARG B N 1
ATOM 8659 C CA . ARG B 1 296 ? -9.156 16.75 1.107 1 57.12 296 ARG B CA 1
ATOM 8660 C C . ARG B 1 296 ? -8.25 15.562 0.809 1 57.12 296 ARG B C 1
ATOM 8662 O O . ARG B 1 296 ? -8.234 14.586 1.56 1 57.12 296 ARG B O 1
ATOM 8669 N N . LYS B 1 297 ? -7.488 15.82 -0.259 1 66.75 297 LYS B N 1
ATOM 8670 C CA . LYS B 1 297 ? -6.492 14.805 -0.597 1 66.75 297 LYS B CA 1
ATOM 8671 C C . LYS B 1 297 ? -5.359 14.789 0.425 1 66.75 297 LYS B C 1
ATOM 8673 O O . LYS B 1 297 ? -5.016 15.82 1 1 66.75 297 LYS B O 1
ATOM 8678 N N . GLY B 1 298 ? -4.895 13.617 0.724 1 77.75 298 GLY B N 1
ATOM 8679 C CA . GLY B 1 298 ? -3.725 13.508 1.584 1 77.75 298 GLY B CA 1
ATOM 8680 C C . GLY B 1 298 ? -2.49 14.164 0.996 1 77.75 298 GLY B C 1
ATOM 8681 O O . GLY B 1 298 ? -2.354 14.266 -0.225 1 77.75 298 GLY B O 1
ATOM 8682 N N . ALA B 1 299 ? -1.753 14.805 1.781 1 87.75 299 ALA B N 1
ATOM 8683 C CA . ALA B 1 299 ? -0.493 15.422 1.379 1 87.75 299 ALA B CA 1
ATOM 8684 C C . ALA B 1 299 ? 0.693 14.742 2.059 1 87.75 299 ALA B C 1
ATOM 8686 O O . ALA B 1 299 ? 0.77 14.695 3.289 1 87.75 299 ALA B O 1
ATOM 8687 N N . ILE B 1 300 ? 1.564 14.188 1.242 1 95.19 300 ILE B N 1
ATOM 8688 C CA . ILE B 1 300 ? 2.697 13.453 1.796 1 95.19 300 ILE B CA 1
ATOM 8689 C C . ILE B 1 300 ? 4 14 1.21 1 95.19 300 ILE B C 1
ATOM 8691 O O . ILE B 1 300 ? 4.168 14.039 -0.011 1 95.19 300 ILE B O 1
ATOM 8695 N N . ALA B 1 301 ? 4.867 14.469 2.064 1 97.12 301 ALA B N 1
ATOM 8696 C CA . ALA B 1 301 ? 6.238 14.789 1.672 1 97.12 301 ALA B CA 1
ATOM 8697 C C . ALA B 1 301 ? 7.16 13.594 1.883 1 97.12 301 ALA B C 1
ATOM 8699 O O . ALA B 1 301 ? 7.051 12.883 2.889 1 97.12 301 ALA B O 1
ATOM 8700 N N . VAL B 1 302 ? 8.016 13.32 0.927 1 98.31 302 VAL B N 1
ATOM 8701 C CA . VAL B 1 302 ? 8.961 12.219 1.007 1 98.31 302 VAL B CA 1
ATOM 8702 C C . VAL B 1 302 ? 10.391 12.758 0.965 1 98.31 302 VAL B C 1
ATOM 8704 O O . VAL B 1 302 ? 10.711 13.617 0.142 1 98.31 302 VAL B O 1
ATOM 8707 N N . TYR B 1 303 ? 11.242 12.297 1.869 1 98.62 303 TYR B N 1
ATOM 8708 C CA . TYR B 1 303 ? 12.586 12.844 2.033 1 98.62 303 TYR B CA 1
ATOM 8709 C C . TYR B 1 303 ? 13.641 11.836 1.616 1 98.62 303 TYR B C 1
ATOM 8711 O O . TYR B 1 303 ? 13.508 10.641 1.889 1 98.62 303 TYR B O 1
ATOM 8719 N N . LEU B 1 304 ? 14.711 12.289 0.982 1 98.69 304 LEU B N 1
ATOM 8720 C CA . LEU B 1 304 ? 15.836 11.469 0.559 1 98.69 304 LEU B CA 1
ATOM 8721 C C . LEU B 1 304 ? 17.141 12.25 0.67 1 98.69 304 LEU B C 1
ATOM 8723 O O . LEU B 1 304 ? 17.188 13.445 0.389 1 98.69 304 LEU B O 1
ATOM 8727 N N . GLU B 1 305 ? 18.172 11.625 1.072 1 98.56 305 GLU B N 1
ATOM 8728 C CA . GLU B 1 305 ? 19.484 12.266 1.113 1 98.56 305 GLU B CA 1
ATOM 8729 C C . GLU B 1 305 ? 20.156 12.227 -0.256 1 98.56 305 GLU B C 1
ATOM 8731 O O . GLU B 1 305 ? 20.047 11.242 -0.986 1 98.56 305 GLU B O 1
ATOM 8736 N N . PRO B 1 306 ? 20.953 13.188 -0.604 1 98.25 306 PRO B N 1
ATOM 8737 C CA . PRO B 1 306 ? 21.5 13.312 -1.955 1 98.25 306 PRO B CA 1
ATOM 8738 C C . PRO B 1 306 ? 22.547 12.242 -2.27 1 98.25 306 PRO B C 1
ATOM 8740 O O . PRO B 1 306 ? 22.891 12.039 -3.436 1 98.25 306 PRO B O 1
ATOM 8743 N N . TRP B 1 307 ? 23.156 11.578 -1.318 1 98.31 307 TRP B N 1
ATOM 8744 C CA . TRP B 1 307 ? 24.172 10.562 -1.601 1 98.31 307 TRP B CA 1
ATOM 8745 C C . TRP B 1 307 ? 23.516 9.258 -2.041 1 98.31 307 TRP B C 1
ATOM 8747 O O . TRP B 1 307 ? 24.203 8.32 -2.459 1 98.31 307 TRP B O 1
ATOM 8757 N N . HIS B 1 308 ? 22.203 9.156 -1.938 1 98.19 308 HIS B N 1
ATOM 8758 C CA . HIS B 1 308 ? 21.469 7.965 -2.33 1 98.19 308 HIS B CA 1
ATOM 8759 C C . HIS B 1 308 ? 21.578 7.715 -3.83 1 98.19 308 HIS B C 1
ATOM 8761 O O . HIS B 1 308 ? 21.422 8.641 -4.633 1 98.19 308 HIS B O 1
ATOM 8767 N N . MET B 1 309 ? 21.781 6.586 -4.27 1 97.44 309 MET B N 1
ATOM 8768 C CA . MET B 1 309 ? 22 6.25 -5.672 1 97.44 309 MET B CA 1
ATOM 8769 C C . MET B 1 309 ? 20.781 6.562 -6.512 1 97.44 309 MET B C 1
ATOM 8771 O O . MET B 1 309 ? 20.875 6.773 -7.723 1 97.44 309 MET B O 1
ATOM 8775 N N . ASP B 1 310 ? 19.594 6.598 -5.93 1 97.31 310 ASP B N 1
ATOM 8776 C CA . ASP B 1 310 ? 18.344 6.867 -6.652 1 97.31 310 ASP B CA 1
ATOM 8777 C C . ASP B 1 310 ? 18.078 8.367 -6.734 1 97.31 310 ASP B C 1
ATOM 8779 O O . ASP B 1 310 ? 16.984 8.781 -7.121 1 97.31 310 ASP B O 1
ATOM 8783 N N . ILE B 1 311 ? 18.953 9.242 -6.461 1 98.25 311 ILE B N 1
ATOM 8784 C CA . ILE B 1 311 ? 18.75 10.672 -6.258 1 98.25 311 ILE B CA 1
ATOM 8785 C C . ILE B 1 311 ? 18.281 11.32 -7.562 1 98.25 311 ILE B C 1
ATOM 8787 O O . ILE B 1 311 ? 17.422 12.195 -7.555 1 98.25 311 ILE B O 1
ATOM 8791 N N . VAL B 1 312 ? 18.812 10.906 -8.656 1 96.81 312 VAL B N 1
ATOM 8792 C CA . VAL B 1 312 ? 18.484 11.539 -9.93 1 96.81 312 VAL B CA 1
ATOM 8793 C C . VAL B 1 312 ? 17.016 11.25 -10.281 1 96.81 312 VAL B C 1
ATOM 8795 O O . VAL B 1 312 ? 16.281 12.164 -10.656 1 96.81 312 VAL B O 1
ATOM 8798 N N . ASP B 1 313 ? 16.609 9.977 -10.133 1 95.62 313 ASP B N 1
ATOM 8799 C CA . ASP B 1 313 ? 15.219 9.609 -10.359 1 95.62 313 ASP B CA 1
ATOM 8800 C C . ASP B 1 313 ? 14.297 10.312 -9.367 1 95.62 313 ASP B C 1
ATOM 8802 O O . ASP B 1 313 ? 13.18 10.703 -9.719 1 95.62 313 ASP B O 1
ATOM 8806 N N . PHE B 1 314 ? 14.766 10.422 -8.172 1 97.62 314 PHE B N 1
ATOM 8807 C CA . PHE B 1 314 ? 13.977 11.062 -7.121 1 97.62 314 PHE B CA 1
ATOM 8808 C C . PHE B 1 314 ? 13.711 12.523 -7.461 1 97.62 314 PHE B C 1
ATOM 8810 O O . PHE B 1 314 ? 12.586 13.008 -7.309 1 97.62 314 PHE B O 1
ATOM 8817 N N . VAL B 1 315 ? 14.664 13.227 -7.922 1 97.25 315 VAL B N 1
ATOM 8818 C CA . VAL B 1 315 ? 14.531 14.633 -8.289 1 97.25 315 VAL B CA 1
ATOM 8819 C C . VAL B 1 315 ? 13.562 14.781 -9.453 1 97.25 315 VAL B C 1
ATOM 8821 O O . VAL B 1 315 ? 12.844 15.773 -9.555 1 97.25 315 VAL B O 1
ATOM 8824 N N . ASP B 1 316 ? 13.398 13.742 -10.242 1 94.88 316 ASP B N 1
ATOM 8825 C CA . ASP B 1 316 ? 12.578 13.789 -11.445 1 94.88 316 ASP B CA 1
ATOM 8826 C C . ASP B 1 316 ? 11.156 13.305 -11.156 1 94.88 316 ASP B C 1
ATOM 8828 O O . ASP B 1 316 ? 10.344 13.18 -12.07 1 94.88 316 ASP B O 1
ATOM 8832 N N . LEU B 1 317 ? 10.805 12.977 -10 1 95.38 317 LEU B N 1
ATOM 8833 C CA . LEU B 1 317 ? 9.547 12.336 -9.641 1 95.38 317 LEU B CA 1
ATOM 8834 C C . LEU B 1 317 ? 8.352 13.156 -10.133 1 95.38 317 LEU B C 1
ATOM 8836 O O . LEU B 1 317 ? 7.309 12.594 -10.477 1 95.38 317 LEU B O 1
ATOM 8840 N N . LYS B 1 318 ? 8.414 14.508 -10.156 1 92.81 318 LYS B N 1
ATOM 8841 C CA . LYS B 1 318 ? 7.27 15.359 -10.477 1 92.81 318 LYS B CA 1
ATOM 8842 C C . LYS B 1 318 ? 7.379 15.914 -11.891 1 92.81 318 LYS B C 1
ATOM 8844 O O . LYS B 1 318 ? 6.566 16.75 -12.297 1 92.81 318 LYS B O 1
ATOM 8849 N N . LYS B 1 319 ? 8.352 15.43 -12.57 1 88.88 319 LYS B N 1
ATOM 8850 C CA . LYS B 1 319 ? 8.508 15.906 -13.938 1 88.88 319 LYS B CA 1
ATOM 8851 C C . LYS B 1 319 ? 7.336 15.461 -14.812 1 88.88 319 LYS B C 1
ATOM 8853 O O . LYS B 1 319 ? 6.828 14.352 -14.656 1 88.88 319 LYS B O 1
ATOM 8858 N N . ASN B 1 320 ? 6.91 16.219 -15.727 1 82.56 320 ASN B N 1
ATOM 8859 C CA . ASN B 1 320 ? 5.777 15.898 -16.594 1 82.56 320 ASN B CA 1
ATOM 8860 C C . ASN B 1 320 ? 6.207 15.047 -17.781 1 82.56 320 ASN B C 1
ATOM 8862 O O . ASN B 1 320 ? 5.371 14.391 -18.406 1 82.56 320 ASN B O 1
ATOM 8866 N N . SER B 1 321 ? 7.441 15.039 -18.047 1 83.25 321 SER B N 1
ATOM 8867 C CA . SER B 1 321 ? 7.941 14.258 -19.172 1 83.25 321 SER B CA 1
ATOM 8868 C C . SER B 1 321 ? 8.516 12.922 -18.719 1 83.25 321 SER B C 1
ATOM 8870 O O . SER B 1 321 ? 8.805 12.742 -17.531 1 83.25 321 SER B O 1
ATOM 8872 N N . GLY B 1 322 ? 8.555 12.031 -19.594 1 83.25 322 GLY B N 1
ATOM 8873 C CA . GLY B 1 322 ? 9.148 10.734 -19.281 1 83.25 322 GLY B CA 1
ATOM 8874 C C . GLY B 1 322 ? 8.125 9.648 -19.031 1 83.25 322 GLY B C 1
ATOM 8875 O O . GLY B 1 322 ? 6.941 9.82 -19.344 1 83.25 322 GLY B O 1
ATOM 8876 N N . GLU B 1 323 ? 8.617 8.539 -18.5 1 85.69 323 GLU B N 1
ATOM 8877 C CA . GLU B 1 323 ? 7.766 7.383 -18.266 1 85.69 323 GLU B CA 1
ATOM 8878 C C . GLU B 1 323 ? 6.855 7.602 -17.047 1 85.69 323 GLU B C 1
ATOM 8880 O O . GLU B 1 323 ? 7.332 7.723 -15.922 1 85.69 323 GLU B O 1
ATOM 8885 N N . GLU B 1 324 ? 5.586 7.566 -17.25 1 84.75 324 GLU B N 1
ATOM 8886 C CA . GLU B 1 324 ? 4.582 7.832 -16.219 1 84.75 324 GLU B CA 1
ATOM 8887 C C . GLU B 1 324 ? 4.711 6.855 -15.055 1 84.75 324 GLU B C 1
ATOM 8889 O O . GLU B 1 324 ? 4.422 7.207 -13.906 1 84.75 324 GLU B O 1
ATOM 8894 N N . ARG B 1 325 ? 5.23 5.746 -15.414 1 85.94 325 ARG B N 1
ATOM 8895 C CA . ARG B 1 325 ? 5.352 4.727 -14.375 1 85.94 325 ARG B CA 1
ATOM 8896 C C . ARG B 1 325 ? 6.41 5.109 -13.352 1 85.94 325 ARG B C 1
ATOM 8898 O O . ARG B 1 325 ? 6.461 4.539 -12.258 1 85.94 325 ARG B O 1
ATOM 8905 N N . ARG B 1 326 ? 7.16 6.125 -13.648 1 90.44 326 ARG B N 1
ATOM 8906 C CA . ARG B 1 326 ? 8.234 6.531 -12.75 1 90.44 326 ARG B CA 1
ATOM 8907 C C . ARG B 1 326 ? 7.977 7.918 -12.18 1 90.44 326 ARG B C 1
ATOM 8909 O O . ARG B 1 326 ? 8.891 8.562 -11.648 1 90.44 326 ARG B O 1
ATOM 8916 N N . ARG B 1 327 ? 6.734 8.414 -12.336 1 93.19 327 ARG B N 1
ATOM 8917 C CA . ARG B 1 327 ? 6.367 9.742 -11.844 1 93.19 327 ARG B CA 1
ATOM 8918 C C . ARG B 1 327 ? 5.391 9.641 -10.672 1 93.19 327 ARG B C 1
ATOM 8920 O O . ARG B 1 327 ? 4.605 8.688 -10.594 1 93.19 327 ARG B O 1
ATOM 8927 N N . ALA B 1 328 ? 5.457 10.477 -9.797 1 94.31 328 ALA B N 1
ATOM 8928 C CA . ALA B 1 328 ? 4.555 10.617 -8.656 1 94.31 328 ALA B CA 1
ATOM 8929 C C . ALA B 1 328 ? 4.145 12.07 -8.461 1 94.31 328 ALA B C 1
ATOM 8931 O O . ALA B 1 328 ? 4.672 12.758 -7.586 1 94.31 328 ALA B O 1
ATOM 8932 N N . HIS B 1 329 ? 3.107 12.484 -9.078 1 91.5 329 HIS B N 1
ATOM 8933 C CA . HIS B 1 329 ? 2.734 13.891 -9.195 1 91.5 329 HIS B CA 1
ATOM 8934 C C . HIS B 1 329 ? 2.074 14.391 -7.922 1 91.5 329 HIS B C 1
ATOM 8936 O O . HIS B 1 329 ? 2.035 15.602 -7.672 1 91.5 329 HIS B O 1
ATOM 8942 N N . ASP B 1 330 ? 1.591 13.523 -7.137 1 91.44 330 ASP B N 1
ATOM 8943 C CA . ASP B 1 330 ? 0.81 13.961 -5.984 1 91.44 330 ASP B CA 1
ATOM 8944 C C . ASP B 1 330 ? 1.653 13.938 -4.711 1 91.44 330 ASP B C 1
ATOM 8946 O O . ASP B 1 330 ? 1.148 14.219 -3.623 1 91.44 330 ASP B O 1
ATOM 8950 N N . LEU B 1 331 ? 2.951 13.609 -4.789 1 95.06 331 LEU B N 1
ATOM 8951 C CA . LEU B 1 331 ? 3.873 13.664 -3.66 1 95.06 331 LEU B CA 1
ATOM 8952 C C . LEU B 1 331 ? 4.625 14.992 -3.643 1 95.06 331 LEU B C 1
ATOM 8954 O O . LEU B 1 331 ? 4.621 15.727 -4.633 1 95.06 331 LEU B O 1
ATOM 8958 N N . PHE B 1 332 ? 5.207 15.297 -2.525 1 94.81 332 PHE B N 1
ATOM 8959 C CA . PHE B 1 332 ? 6.09 16.453 -2.369 1 94.81 332 PHE B CA 1
ATOM 8960 C C . PHE B 1 332 ? 7.5 16 -1.999 1 94.81 332 PHE B C 1
ATOM 8962 O O . PHE B 1 332 ? 7.812 15.836 -0.819 1 94.81 332 PHE B O 1
ATOM 8969 N N . PRO B 1 333 ? 8.391 15.891 -2.959 1 96.88 333 PRO B N 1
ATOM 8970 C CA . PRO B 1 333 ? 9.766 15.469 -2.674 1 96.88 333 PRO B CA 1
ATOM 8971 C C . PRO B 1 333 ? 10.562 16.531 -1.909 1 96.88 333 PRO B C 1
ATOM 8973 O O . PRO B 1 333 ? 10.414 17.719 -2.164 1 96.88 333 PRO B O 1
ATOM 8976 N N . ALA B 1 334 ? 11.391 16.109 -1.038 1 98 334 ALA B N 1
ATOM 8977 C CA . ALA B 1 334 ? 12.281 16.953 -0.262 1 98 334 ALA B CA 1
ATOM 8978 C C . ALA B 1 334 ? 13.656 16.312 -0.097 1 98 334 ALA B C 1
ATOM 8980 O O . ALA B 1 334 ? 13.766 15.078 -0.077 1 98 334 ALA B O 1
ATOM 8981 N N . LEU B 1 335 ? 14.688 17.125 -0.039 1 98.5 335 LEU B N 1
ATOM 8982 C CA . LEU B 1 335 ? 16.047 16.625 0.129 1 98.5 335 LEU B CA 1
ATOM 8983 C C . LEU B 1 335 ? 16.562 16.922 1.532 1 98.5 335 LEU B C 1
ATOM 8985 O O . LEU B 1 335 ? 16.297 17.984 2.092 1 98.5 335 LEU B O 1
ATOM 8989 N N . TRP B 1 336 ? 17.203 15.953 2.115 1 98.56 336 TRP B N 1
ATOM 8990 C CA . TRP B 1 336 ? 17.891 16.031 3.398 1 98.56 336 TRP B CA 1
ATOM 8991 C C . TRP B 1 336 ? 19.391 16.188 3.199 1 98.56 336 TRP B C 1
ATOM 8993 O O . TRP B 1 336 ? 20.125 15.203 3.178 1 98.56 336 TRP B O 1
ATOM 9003 N N . ILE B 1 337 ? 19.953 17.438 3.129 1 98.56 337 ILE B N 1
ATOM 9004 C CA . ILE B 1 337 ? 21.234 17.766 2.523 1 98.56 337 ILE B CA 1
ATOM 9005 C C . ILE B 1 337 ? 22.297 17.922 3.611 1 98.56 337 ILE B C 1
ATOM 9007 O O . ILE B 1 337 ? 22.109 18.656 4.578 1 98.56 337 ILE B O 1
ATOM 9011 N N . SER B 1 338 ? 23.469 17.297 3.473 1 98.5 338 SER B N 1
ATOM 9012 C CA . SER B 1 338 ? 24.594 17.406 4.402 1 98.5 338 SER B CA 1
ATOM 9013 C C . SER B 1 338 ? 25.469 18.609 4.066 1 98.5 338 SER B C 1
ATOM 9015 O O . SER B 1 338 ? 25.484 19.078 2.924 1 98.5 338 SER B O 1
ATOM 9017 N N . ASP B 1 339 ? 26.203 19.109 5.02 1 98.38 339 ASP B N 1
ATOM 9018 C CA . ASP B 1 339 ? 27.188 20.156 4.785 1 98.38 339 ASP B CA 1
ATOM 9019 C C . ASP B 1 339 ? 28.219 19.734 3.742 1 98.38 339 ASP B C 1
ATOM 9021 O O . ASP B 1 339 ? 28.625 20.531 2.898 1 98.38 339 ASP B O 1
ATOM 9025 N N . LEU B 1 340 ? 28.609 18.484 3.793 1 98.62 340 LEU B N 1
ATOM 9026 C CA . LEU B 1 340 ? 29.641 17.984 2.889 1 98.62 340 LEU B CA 1
ATOM 9027 C C . LEU B 1 340 ? 29.219 18.141 1.435 1 98.62 340 LEU B C 1
ATOM 9029 O O . LEU B 1 340 ? 30.031 18.484 0.579 1 98.62 340 LEU B O 1
ATOM 9033 N N . PHE B 1 341 ? 28.031 17.875 1.077 1 98.56 341 PHE B N 1
ATOM 9034 C CA . PHE B 1 341 ? 27.562 18.031 -0.291 1 98.56 341 PHE B CA 1
ATOM 9035 C C . PHE B 1 341 ? 27.734 19.469 -0.754 1 98.56 341 PHE B C 1
ATOM 9037 O O . PHE B 1 341 ? 28.234 19.719 -1.853 1 98.56 341 PHE B O 1
ATOM 9044 N N . MET B 1 342 ? 27.219 20.391 0.108 1 98.56 342 MET B N 1
ATOM 9045 C CA . MET B 1 342 ? 27.344 21.812 -0.232 1 98.56 342 MET B CA 1
ATOM 9046 C C . MET B 1 342 ? 28.797 22.203 -0.385 1 98.56 342 MET B C 1
ATOM 9048 O O . MET B 1 342 ? 29.141 22.984 -1.27 1 98.56 342 MET B O 1
ATOM 9052 N N . GLU B 1 343 ? 29.641 21.703 0.475 1 98.44 343 GLU B N 1
ATOM 9053 C CA . GLU B 1 343 ? 31.078 21.953 0.371 1 98.44 343 GLU B CA 1
ATOM 9054 C C . GLU B 1 343 ? 31.625 21.469 -0.961 1 98.44 343 GLU B C 1
ATOM 9056 O O . GLU B 1 343 ? 32.406 22.172 -1.622 1 98.44 343 GLU B O 1
ATOM 9061 N N . ARG B 1 344 ? 31.219 20.234 -1.306 1 98.56 344 ARG B N 1
ATOM 9062 C CA . ARG B 1 344 ? 31.672 19.656 -2.566 1 98.56 344 ARG B CA 1
ATOM 9063 C C . ARG B 1 344 ? 31.141 20.453 -3.756 1 98.56 344 ARG B C 1
ATOM 9065 O O . ARG B 1 344 ? 31.812 20.562 -4.785 1 98.56 344 ARG B O 1
ATOM 9072 N N . VAL B 1 345 ? 29.969 20.984 -3.707 1 98.31 345 VAL B N 1
ATOM 9073 C CA . VAL B 1 345 ? 29.422 21.859 -4.742 1 98.31 345 VAL B CA 1
ATOM 9074 C C . VAL B 1 345 ? 30.297 23.094 -4.891 1 98.31 345 VAL B C 1
ATOM 9076 O O . VAL B 1 345 ? 30.688 23.469 -6.004 1 98.31 345 VAL B O 1
ATOM 9079 N N . MET B 1 346 ? 30.672 23.734 -3.775 1 97.56 346 MET B N 1
ATOM 9080 C CA . MET B 1 346 ? 31.469 24.969 -3.779 1 97.56 346 MET B CA 1
ATOM 9081 C C . MET B 1 346 ? 32.875 24.703 -4.309 1 97.56 346 MET B C 1
ATOM 9083 O O . MET B 1 346 ? 33.469 25.562 -4.953 1 97.56 346 MET B O 1
ATOM 9087 N N . GLU B 1 347 ? 33.344 23.5 -4.09 1 97.31 347 GLU B N 1
ATOM 9088 C CA . GLU B 1 347 ? 34.688 23.141 -4.48 1 97.31 347 GLU B CA 1
ATOM 9089 C C . GLU B 1 347 ? 34.719 22.562 -5.895 1 97.31 347 GLU B C 1
ATOM 9091 O O . GLU B 1 347 ? 35.812 22.297 -6.438 1 97.31 347 GLU B O 1
ATOM 9096 N N . ASP B 1 348 ? 33.594 22.422 -6.441 1 95.94 348 ASP B N 1
ATOM 9097 C CA . ASP B 1 348 ? 33.5 21.766 -7.742 1 95.94 348 ASP B CA 1
ATOM 9098 C C . ASP B 1 348 ? 34.156 20.375 -7.727 1 95.94 348 ASP B C 1
ATOM 9100 O O . ASP B 1 348 ? 34.938 20.062 -8.594 1 95.94 348 ASP B O 1
ATOM 9104 N N . SER B 1 349 ? 33.906 19.656 -6.727 1 97.19 349 SER B N 1
ATOM 9105 C CA . SER B 1 349 ? 34.438 18.328 -6.539 1 97.19 349 SER B CA 1
ATOM 9106 C C . SER B 1 349 ? 33.438 17.25 -6.91 1 97.19 349 SER B C 1
ATOM 9108 O O . SER B 1 349 ? 32.312 17.562 -7.355 1 97.19 349 SER B O 1
ATOM 9110 N N . TYR B 1 350 ? 33.906 16.031 -6.715 1 97.75 350 TYR B N 1
ATOM 9111 C CA . TYR B 1 350 ? 33.031 14.898 -7.035 1 97.75 350 TYR B CA 1
ATOM 9112 C C . TYR B 1 350 ? 32.125 14.555 -5.863 1 97.75 350 TYR B C 1
ATOM 9114 O O . TYR B 1 350 ? 32.406 14.906 -4.719 1 97.75 350 TYR B O 1
ATOM 9122 N N . TRP B 1 351 ? 31.016 13.977 -6.215 1 98.5 351 TRP B N 1
ATOM 9123 C CA . TRP B 1 351 ? 30.047 13.453 -5.266 1 98.5 351 TRP B CA 1
ATOM 9124 C C . TRP B 1 351 ? 29.734 11.992 -5.559 1 98.5 351 TRP B C 1
ATOM 9126 O O . TRP B 1 351 ? 29.422 11.633 -6.695 1 98.5 351 TRP B O 1
ATOM 9136 N N . THR B 1 352 ? 29.953 11.211 -4.555 1 98.44 352 THR B N 1
ATOM 9137 C CA . THR B 1 352 ? 29.781 9.773 -4.734 1 98.44 352 THR B CA 1
ATOM 9138 C C . THR B 1 352 ? 28.422 9.32 -4.238 1 98.44 352 THR B C 1
ATOM 9140 O O . THR B 1 352 ? 27.953 9.766 -3.182 1 98.44 352 THR B O 1
ATOM 9143 N N . LEU B 1 353 ? 27.75 8.539 -5.039 1 98.31 353 LEU B N 1
ATOM 9144 C CA . LEU B 1 353 ? 26.453 7.961 -4.695 1 98.31 353 LEU B CA 1
ATOM 9145 C C . LEU B 1 353 ? 26.625 6.523 -4.207 1 98.31 353 LEU B C 1
ATOM 9147 O O . LEU B 1 353 ? 27.453 5.777 -4.73 1 98.31 353 LEU B O 1
ATOM 9151 N N . PHE B 1 354 ? 25.844 6.195 -3.172 1 98.06 354 PHE B N 1
ATOM 9152 C CA . PHE B 1 354 ? 25.953 4.875 -2.564 1 98.06 354 PHE B CA 1
ATOM 9153 C C . PHE B 1 354 ? 24.578 4.207 -2.477 1 98.06 354 PHE B C 1
ATOM 9155 O O . PHE B 1 354 ? 23.547 4.879 -2.562 1 98.06 354 PHE B O 1
ATOM 9162 N N . ASP B 1 355 ? 24.547 2.863 -2.4 1 96.62 355 ASP B N 1
ATOM 9163 C CA . ASP B 1 355 ? 23.375 2.104 -1.974 1 96.62 355 ASP B CA 1
ATOM 9164 C C . ASP B 1 355 ? 23.266 2.064 -0.451 1 96.62 355 ASP B C 1
ATOM 9166 O O . ASP B 1 355 ? 24.156 1.556 0.226 1 96.62 355 ASP B O 1
ATOM 9170 N N . PRO B 1 356 ? 22.172 2.539 0.107 1 96.69 356 PRO B N 1
ATOM 9171 C CA . PRO B 1 356 ? 22.031 2.561 1.564 1 96.69 356 PRO B CA 1
ATOM 9172 C C . PRO B 1 356 ? 22.234 1.186 2.197 1 96.69 356 PRO B C 1
ATOM 9174 O O . PRO B 1 356 ? 22.672 1.09 3.35 1 96.69 356 PRO B O 1
ATOM 9177 N N . TYR B 1 357 ? 22 0.193 1.469 1 94.12 357 TYR B N 1
ATOM 9178 C CA . TYR B 1 357 ? 22.156 -1.159 1.989 1 94.12 357 TYR B CA 1
ATOM 9179 C C . TYR B 1 357 ? 23.594 -1.39 2.461 1 94.12 357 TYR B C 1
ATOM 9181 O O . TYR B 1 357 ? 23.812 -2.1 3.443 1 94.12 357 TYR B O 1
ATOM 9189 N N . GLU B 1 358 ? 24.531 -0.741 1.812 1 95.25 358 GLU B N 1
ATOM 9190 C CA . GLU B 1 358 ? 25.938 -0.981 2.092 1 95.25 358 GLU B CA 1
ATOM 9191 C C . GLU B 1 358 ? 26.5 0.072 3.045 1 95.25 358 GLU B C 1
ATOM 9193 O O . GLU B 1 358 ? 27.594 -0.099 3.596 1 95.25 358 GLU B O 1
ATOM 9198 N N . VAL B 1 359 ? 25.766 1.156 3.156 1 97.12 359 VAL B N 1
ATOM 9199 C CA . VAL B 1 359 ? 26.281 2.277 3.939 1 97.12 359 VAL B CA 1
ATOM 9200 C C . VAL B 1 359 ? 25.156 2.861 4.797 1 97.12 359 VAL B C 1
ATOM 9202 O O . VAL B 1 359 ? 24.969 4.078 4.828 1 97.12 359 VAL B O 1
ATOM 9205 N N . ARG B 1 360 ? 24.359 2.104 5.457 1 91.69 360 ARG B N 1
ATOM 9206 C CA . ARG B 1 360 ? 23.141 2.482 6.156 1 91.69 360 ARG B CA 1
ATOM 9207 C C . ARG B 1 360 ? 23.422 3.557 7.203 1 91.69 360 ARG B C 1
ATOM 9209 O O . ARG B 1 360 ? 22.578 4.426 7.445 1 91.69 360 ARG B O 1
ATOM 9216 N N . ASP B 1 361 ? 24.516 3.523 7.82 1 95 361 ASP B N 1
ATOM 9217 C CA . ASP B 1 361 ? 24.844 4.406 8.938 1 95 361 ASP B CA 1
ATOM 9218 C C . ASP B 1 361 ? 25 5.852 8.469 1 95 361 ASP B C 1
ATOM 9220 O O . ASP B 1 361 ? 24.984 6.777 9.281 1 95 361 ASP B O 1
ATOM 9224 N N . LEU B 1 362 ? 25.156 6.105 7.145 1 96.94 362 LEU B N 1
ATOM 9225 C CA . LEU B 1 362 ? 25.25 7.473 6.648 1 96.94 362 LEU B CA 1
ATOM 9226 C C . LEU B 1 362 ? 23.969 8.25 6.957 1 96.94 362 LEU B C 1
ATOM 9228 O O . LEU B 1 362 ? 24.031 9.453 7.211 1 96.94 362 LEU B O 1
ATOM 9232 N N . SER B 1 363 ? 22.844 7.562 6.961 1 95.06 363 SER B N 1
ATOM 9233 C CA . SER B 1 363 ? 21.578 8.227 7.238 1 95.06 363 SER B CA 1
ATOM 9234 C C . SER B 1 363 ? 21.391 8.477 8.727 1 95.06 363 SER B C 1
ATOM 9236 O O . SER B 1 363 ? 20.484 9.195 9.141 1 95.06 363 SER B O 1
ATOM 9238 N N . GLU B 1 364 ? 22.312 7.98 9.57 1 94.25 364 GLU B N 1
ATOM 9239 C CA . GLU B 1 364 ? 22.188 8.094 11.023 1 94.25 364 GLU B CA 1
ATOM 9240 C C . GLU B 1 364 ? 23.281 8.984 11.602 1 94.25 364 GLU B C 1
ATOM 9242 O O . GLU B 1 364 ? 23.469 9.039 12.82 1 94.25 364 GLU B O 1
ATOM 9247 N N . THR B 1 365 ? 24.062 9.547 10.711 1 96.69 365 THR B N 1
ATOM 9248 C CA . THR B 1 365 ? 25.156 10.406 11.164 1 96.69 365 THR B CA 1
ATOM 9249 C C . THR B 1 365 ? 25.078 11.773 10.492 1 96.69 365 THR B C 1
ATOM 9251 O O . THR B 1 365 ? 24.375 11.945 9.492 1 96.69 365 THR B O 1
ATOM 9254 N N . PHE B 1 366 ? 25.781 12.758 11.031 1 97.5 366 PHE B N 1
ATOM 9255 C CA . PHE B 1 366 ? 25.859 14.109 10.5 1 97.5 366 PHE B CA 1
ATOM 9256 C C . PHE B 1 366 ? 27.188 14.758 10.852 1 97.5 366 PHE B C 1
ATOM 9258 O O . PHE B 1 366 ? 27.984 14.188 11.594 1 97.5 366 PHE B O 1
ATOM 9265 N N . GLY B 1 367 ? 27.484 15.875 10.281 1 97.19 367 GLY B N 1
ATOM 9266 C CA . GLY B 1 367 ? 28.688 16.641 10.617 1 97.19 367 GLY B CA 1
ATOM 9267 C C . GLY B 1 367 ? 29.969 15.891 10.305 1 97.19 367 GLY B C 1
ATOM 9268 O O . GLY B 1 367 ? 30.078 15.258 9.25 1 97.19 367 GLY B O 1
ATOM 9269 N N . ASP B 1 368 ? 30.859 15.898 11.258 1 97.56 368 ASP B N 1
ATOM 9270 C CA . ASP B 1 368 ? 32.188 15.336 11.055 1 97.56 368 ASP B CA 1
ATOM 9271 C C . ASP B 1 368 ? 32.156 13.812 10.984 1 97.56 368 ASP B C 1
ATOM 9273 O O . ASP B 1 368 ? 32.906 13.203 10.219 1 97.56 368 ASP B O 1
ATOM 9277 N N . GLU B 1 369 ? 31.281 13.289 11.758 1 97.69 369 GLU B N 1
ATOM 9278 C CA . GLU B 1 369 ? 31.141 11.836 11.719 1 97.69 369 GLU B CA 1
ATOM 9279 C C . GLU B 1 369 ? 30.656 11.367 10.352 1 97.69 369 GLU B C 1
ATOM 9281 O O . GLU B 1 369 ? 31.172 10.375 9.82 1 97.69 369 GLU B O 1
ATOM 9286 N N . PHE B 1 370 ? 29.672 12.031 9.828 1 98 370 PHE B N 1
ATOM 9287 C CA . PHE B 1 370 ? 29.188 11.734 8.484 1 98 370 PHE B CA 1
ATOM 9288 C C . PHE B 1 370 ? 30.297 11.875 7.457 1 98 370 PHE B C 1
ATOM 9290 O O . PHE B 1 370 ? 30.484 11 6.613 1 98 370 PHE B O 1
ATOM 9297 N N . LYS B 1 371 ? 31.016 12.984 7.484 1 98.06 371 LYS B N 1
ATOM 9298 C CA . LYS B 1 371 ? 32.094 13.258 6.539 1 98.06 371 LYS B CA 1
ATOM 9299 C C . LYS B 1 371 ? 33.156 12.156 6.555 1 98.06 371 LYS B C 1
ATOM 9301 O O . LYS B 1 371 ? 33.562 11.68 5.5 1 98.06 371 LYS B O 1
ATOM 9306 N N . ALA B 1 372 ? 33.5 11.766 7.734 1 98.31 372 ALA B N 1
ATOM 9307 C CA . ALA B 1 372 ? 34.531 10.727 7.879 1 98.31 372 ALA B CA 1
ATOM 9308 C C . ALA B 1 372 ? 34.062 9.406 7.277 1 98.31 372 ALA B C 1
ATOM 9310 O O . ALA B 1 372 ? 34.781 8.742 6.551 1 98.31 372 ALA B O 1
ATOM 9311 N N . LYS B 1 373 ? 32.812 9.047 7.574 1 98.25 373 LYS B N 1
ATOM 9312 C CA . LYS B 1 373 ? 32.281 7.793 7.066 1 98.25 373 LYS B CA 1
ATOM 9313 C C . LYS B 1 373 ? 32.094 7.848 5.555 1 98.25 373 LYS B C 1
ATOM 9315 O O . LYS B 1 373 ? 32.406 6.883 4.852 1 98.25 373 LYS B O 1
ATOM 9320 N N . TYR B 1 374 ? 31.562 8.977 5.047 1 98.44 374 TYR B N 1
ATOM 9321 C CA . TYR B 1 374 ? 31.359 9.156 3.615 1 98.44 374 TYR B CA 1
ATOM 9322 C C . TYR B 1 374 ? 32.656 9 2.848 1 98.44 374 TYR B C 1
ATOM 9324 O O . TYR B 1 374 ? 32.719 8.258 1.861 1 98.44 374 TYR B O 1
ATOM 9332 N N . VAL B 1 375 ? 33.719 9.656 3.273 1 98.19 375 VAL B N 1
ATOM 9333 C CA . VAL B 1 375 ? 35 9.625 2.602 1 98.19 375 VAL B CA 1
ATOM 9334 C C . VAL B 1 375 ? 35.594 8.219 2.686 1 98.19 375 VAL B C 1
ATOM 9336 O O . VAL B 1 375 ? 36.219 7.734 1.728 1 98.19 375 VAL B O 1
ATOM 9339 N N . ALA B 1 376 ? 35.438 7.613 3.836 1 98.19 376 ALA B N 1
ATOM 9340 C CA . ALA B 1 376 ? 35.906 6.238 3.982 1 98.19 376 ALA B CA 1
ATOM 9341 C C . ALA B 1 376 ? 35.219 5.316 2.963 1 98.19 376 ALA B C 1
ATOM 9343 O O . ALA B 1 376 ? 35.906 4.477 2.348 1 98.19 376 ALA B O 1
ATOM 9344 N N . TYR B 1 377 ? 33.938 5.438 2.828 1 98 377 TYR B N 1
ATOM 9345 C CA . TYR B 1 377 ? 33.188 4.617 1.875 1 98 377 TYR B CA 1
ATOM 9346 C C . TYR B 1 377 ? 33.594 4.953 0.443 1 98 377 TYR B C 1
ATOM 9348 O O . TYR B 1 377 ? 33.656 4.066 -0.413 1 98 377 TYR B O 1
ATOM 9356 N N . GLU B 1 378 ? 33.812 6.223 0.141 1 97.19 378 GLU B N 1
ATOM 9357 C CA . GLU B 1 378 ? 34.281 6.652 -1.175 1 97.19 378 GLU B CA 1
ATOM 9358 C C . GLU B 1 378 ? 35.562 5.949 -1.56 1 97.19 378 GLU B C 1
ATOM 9360 O O . GLU B 1 378 ? 35.812 5.668 -2.738 1 97.19 378 GLU B O 1
ATOM 9365 N N . ASN B 1 379 ? 36.375 5.629 -0.578 1 97.12 379 ASN B N 1
ATOM 9366 C CA . ASN B 1 379 ? 37.688 5.062 -0.837 1 97.12 379 ASN B CA 1
ATOM 9367 C C . ASN B 1 379 ? 37.688 3.543 -0.7 1 97.12 379 ASN B C 1
ATOM 9369 O O . ASN B 1 379 ? 38.688 2.889 -0.937 1 97.12 379 ASN B O 1
ATOM 9373 N N . ASP B 1 380 ? 36.625 3.016 -0.25 1 97.06 380 ASP B N 1
ATOM 9374 C CA . ASP B 1 380 ? 36.5 1.568 -0.113 1 97.06 380 ASP B CA 1
ATOM 9375 C C . ASP B 1 380 ? 36.125 0.92 -1.444 1 97.06 380 ASP B C 1
ATOM 9377 O O . ASP B 1 380 ? 35 1.078 -1.928 1 97.06 380 ASP B O 1
ATOM 9381 N N . GLU B 1 381 ? 36.906 0.132 -1.98 1 94.88 381 GLU B N 1
ATOM 9382 C CA . GLU B 1 381 ? 36.719 -0.44 -3.312 1 94.88 381 GLU B CA 1
ATOM 9383 C C . GLU B 1 381 ? 35.688 -1.567 -3.297 1 94.88 381 GLU B C 1
ATOM 9385 O O . GLU B 1 381 ? 35.188 -1.972 -4.348 1 94.88 381 GLU B O 1
ATOM 9390 N N . THR B 1 382 ? 35.344 -1.969 -2.168 1 93.88 382 THR B N 1
ATOM 9391 C CA . THR B 1 382 ? 34.406 -3.086 -2.07 1 93.88 382 THR B CA 1
ATOM 9392 C C . THR B 1 382 ? 32.969 -2.594 -2.111 1 93.88 382 THR B C 1
ATOM 9394 O O . THR B 1 382 ? 32.062 -3.383 -2.309 1 93.88 382 THR B O 1
ATOM 9397 N N . ILE B 1 383 ? 32.844 -1.319 -2.043 1 94.25 383 ILE B N 1
ATOM 9398 C CA . ILE B 1 383 ? 31.5 -0.74 -1.987 1 94.25 383 ILE B CA 1
ATOM 9399 C C . ILE B 1 383 ? 31.062 -0.31 -3.387 1 94.25 383 ILE B C 1
ATOM 9401 O O . ILE B 1 383 ? 31.844 0.289 -4.129 1 94.25 383 ILE B O 1
ATOM 9405 N N . THR B 1 384 ? 29.844 -0.735 -3.762 1 91.44 384 THR B N 1
ATOM 9406 C CA . THR B 1 384 ? 29.281 -0.264 -5.016 1 91.44 384 THR B CA 1
ATOM 9407 C C . THR B 1 384 ? 29.031 1.242 -4.969 1 91.44 384 THR B C 1
ATOM 9409 O O . THR B 1 384 ? 28.484 1.758 -3.998 1 91.44 384 THR B O 1
ATOM 9412 N N . LYS B 1 385 ? 29.469 1.939 -5.93 1 95.12 385 LYS B N 1
ATOM 9413 C CA . LYS B 1 385 ? 29.312 3.391 -5.922 1 95.12 385 LYS B CA 1
ATOM 9414 C C . LYS B 1 385 ? 29.219 3.943 -7.34 1 95.12 385 LYS B C 1
ATOM 9416 O O . LYS B 1 385 ? 29.609 3.275 -8.297 1 95.12 385 LYS B O 1
ATOM 9421 N N . ASP B 1 386 ? 28.594 4.961 -7.52 1 95.38 386 ASP B N 1
ATOM 9422 C CA . ASP B 1 386 ? 28.578 5.801 -8.711 1 95.38 386 ASP B CA 1
ATOM 9423 C C . ASP B 1 386 ? 29.062 7.215 -8.398 1 95.38 386 ASP B C 1
ATOM 9425 O O . ASP B 1 386 ? 29.047 7.641 -7.238 1 95.38 386 ASP B O 1
ATOM 9429 N N . ARG B 1 387 ? 29.641 7.859 -9.383 1 96.25 387 ARG B N 1
ATOM 9430 C CA . ARG B 1 387 ? 30.234 9.172 -9.133 1 96.25 387 ARG B CA 1
ATOM 9431 C C . ARG B 1 387 ? 29.781 10.188 -10.164 1 96.25 387 ARG B C 1
ATOM 9433 O O . ARG B 1 387 ? 29.594 9.852 -11.336 1 96.25 387 ARG B O 1
ATOM 9440 N N . MET B 1 388 ? 29.562 11.391 -9.703 1 97.69 388 MET B N 1
ATOM 9441 C CA . MET B 1 388 ? 29.266 12.531 -10.57 1 97.69 388 MET B CA 1
ATOM 9442 C C . MET B 1 388 ? 29.812 13.82 -9.969 1 97.69 388 MET B C 1
ATOM 9444 O O . MET B 1 388 ? 30.312 13.828 -8.836 1 97.69 388 MET B O 1
ATOM 9448 N N . LYS B 1 389 ? 29.781 14.844 -10.734 1 98 389 LYS B N 1
ATOM 9449 C CA . LYS B 1 389 ? 30.156 16.141 -10.172 1 98 389 LYS B CA 1
ATOM 9450 C C . LYS B 1 389 ? 29.078 16.672 -9.242 1 98 389 LYS B C 1
ATOM 9452 O O . LYS B 1 389 ? 27.891 16.641 -9.578 1 98 389 LYS B O 1
ATOM 9457 N N . ALA B 1 390 ? 29.5 17.125 -8.07 1 98.31 390 ALA B N 1
ATOM 9458 C CA . ALA B 1 390 ? 28.531 17.703 -7.125 1 98.31 390 ALA B CA 1
ATOM 9459 C C . ALA B 1 390 ? 27.75 18.844 -7.762 1 98.31 390 ALA B C 1
ATOM 9461 O O . ALA B 1 390 ? 26.547 18.969 -7.562 1 98.31 390 ALA B O 1
ATOM 9462 N N . LYS B 1 391 ? 28.391 19.625 -8.555 1 97.94 391 LYS B N 1
ATOM 9463 C CA . LYS B 1 391 ? 27.781 20.781 -9.203 1 97.94 391 LYS B CA 1
ATOM 9464 C C . LYS B 1 391 ? 26.703 20.344 -10.188 1 97.94 391 LYS B C 1
ATOM 9466 O O . LYS B 1 391 ? 25.688 21.031 -10.352 1 97.94 391 LYS B O 1
ATOM 9471 N N . ASP B 1 392 ? 26.906 19.25 -10.852 1 97.56 392 ASP B N 1
ATOM 9472 C CA . ASP B 1 392 ? 25.922 18.75 -11.812 1 97.56 392 ASP B CA 1
ATOM 9473 C C . ASP B 1 392 ? 24.625 18.344 -11.109 1 97.56 392 ASP B C 1
ATOM 9475 O O . ASP B 1 392 ? 23.531 18.641 -11.594 1 97.56 392 ASP B O 1
ATOM 9479 N N . LEU B 1 393 ? 24.828 17.641 -10 1 98.19 393 LEU B N 1
ATOM 9480 C CA . LEU B 1 393 ? 23.641 17.266 -9.227 1 98.19 393 LEU B CA 1
ATOM 9481 C C . LEU B 1 393 ? 22.938 18.516 -8.695 1 98.19 393 LEU B C 1
ATOM 9483 O O . LEU B 1 393 ? 21.703 18.594 -8.734 1 98.19 393 LEU B O 1
ATOM 9487 N N . TRP B 1 394 ? 23.656 19.438 -8.242 1 98.19 394 TRP B N 1
ATOM 9488 C CA . TRP B 1 394 ? 23.109 20.672 -7.699 1 98.19 394 TRP B CA 1
ATOM 9489 C C . TRP B 1 394 ? 22.328 21.438 -8.773 1 98.19 394 TRP B C 1
ATOM 9491 O O . TRP B 1 394 ? 21.219 21.922 -8.523 1 98.19 394 TRP B O 1
ATOM 9501 N N . LYS B 1 395 ? 22.875 21.547 -9.914 1 96.88 395 LYS B N 1
ATOM 9502 C CA . LYS B 1 395 ? 22.203 22.203 -11.031 1 96.88 395 LYS B CA 1
ATOM 9503 C C . LYS B 1 395 ? 20.875 21.5 -11.367 1 96.88 395 LYS B C 1
ATOM 9505 O O . LYS B 1 395 ? 19.875 22.156 -11.641 1 96.88 395 LYS B O 1
ATOM 9510 N N . LYS B 1 396 ? 20.922 20.203 -11.352 1 96.31 396 LYS B N 1
ATOM 9511 C CA . LYS B 1 396 ? 19.703 19.438 -11.602 1 96.31 396 LYS B CA 1
ATOM 9512 C C . LYS B 1 396 ? 18.641 19.734 -10.555 1 96.31 396 LYS B C 1
ATOM 9514 O O . LYS B 1 396 ? 17.469 19.875 -10.883 1 96.31 396 LYS B O 1
ATOM 9519 N N . ILE B 1 397 ? 19.016 19.781 -9.344 1 97.12 397 ILE B N 1
ATOM 9520 C CA . ILE B 1 397 ? 18.125 20.062 -8.227 1 97.12 397 ILE B CA 1
ATOM 9521 C C . ILE B 1 397 ? 17.5 21.438 -8.406 1 97.12 397 ILE B C 1
ATOM 9523 O O . ILE B 1 397 ? 16.281 21.594 -8.336 1 97.12 397 ILE B O 1
ATOM 9527 N N . LEU B 1 398 ? 18.312 22.438 -8.695 1 95.12 398 LEU B N 1
ATOM 9528 C CA . LEU B 1 398 ? 17.828 23.797 -8.828 1 95.12 398 LEU B CA 1
ATOM 9529 C C . LEU B 1 398 ? 16.922 23.938 -10.039 1 95.12 398 LEU B C 1
ATOM 9531 O O . LEU B 1 398 ? 15.938 24.703 -10.016 1 95.12 398 LEU B O 1
ATOM 9535 N N . THR B 1 399 ? 17.266 23.234 -11.078 1 92.75 399 THR B N 1
ATOM 9536 C CA . THR B 1 399 ? 16.438 23.25 -12.266 1 92.75 399 THR B CA 1
ATOM 9537 C C . THR B 1 399 ? 15.055 22.688 -11.969 1 92.75 399 THR B C 1
ATOM 9539 O O . THR B 1 399 ? 14.039 23.266 -12.359 1 92.75 399 THR B O 1
ATOM 9542 N N . SER B 1 400 ? 15.055 21.562 -11.289 1 91.62 400 SER B N 1
ATOM 9543 C CA . SER B 1 400 ? 13.781 20.969 -10.891 1 91.62 400 SER B CA 1
ATOM 9544 C C . SER B 1 400 ? 12.992 21.906 -9.984 1 91.62 400 SER B C 1
ATOM 9546 O O . SER B 1 400 ? 11.773 22.047 -10.125 1 91.62 400 SER B O 1
ATOM 9548 N N . TYR B 1 401 ? 13.672 22.453 -9.102 1 87.5 401 TYR B N 1
ATOM 9549 C CA . TYR B 1 401 ? 13.047 23.359 -8.148 1 87.5 401 TYR B CA 1
ATOM 9550 C C . TYR B 1 401 ? 12.391 24.531 -8.867 1 87.5 401 TYR B C 1
ATOM 9552 O O . TYR B 1 401 ? 11.305 24.969 -8.484 1 87.5 401 TYR B O 1
ATOM 9560 N N . PHE B 1 402 ? 12.984 24.969 -9.836 1 83.44 402 PHE B N 1
ATOM 9561 C CA . PHE B 1 402 ? 12.477 26.094 -10.617 1 83.44 402 PHE B CA 1
ATOM 9562 C C . PHE B 1 402 ? 11.281 25.672 -11.461 1 83.44 402 PHE B C 1
ATOM 9564 O O . PHE B 1 402 ? 10.32 26.438 -11.602 1 83.44 402 PHE B O 1
ATOM 9571 N N . GLU B 1 403 ? 11.344 24.484 -11.977 1 83.44 403 GLU B N 1
ATOM 9572 C CA . GLU B 1 403 ? 10.328 24.031 -12.922 1 83.44 403 GLU B CA 1
ATOM 9573 C C . GLU B 1 403 ? 9.047 23.609 -12.188 1 83.44 403 GLU B C 1
ATOM 9575 O O . GLU B 1 403 ? 7.945 23.922 -12.641 1 83.44 403 GLU B O 1
ATOM 9580 N N . VAL B 1 404 ? 9.258 22.938 -11.102 1 85.38 404 VAL B N 1
ATOM 9581 C CA . VAL B 1 404 ? 8.062 22.328 -10.516 1 85.38 404 VAL B CA 1
ATOM 9582 C C . VAL B 1 404 ? 7.957 22.719 -9.047 1 85.38 404 VAL B C 1
ATOM 9584 O O . VAL B 1 404 ? 7.035 22.281 -8.352 1 85.38 404 VAL B O 1
ATOM 9587 N N . GLY B 1 405 ? 8.836 23.594 -8.516 1 83.62 405 GLY B N 1
ATOM 9588 C CA . GLY B 1 405 ? 8.766 24.094 -7.148 1 83.62 405 GLY B CA 1
ATOM 9589 C C . GLY B 1 405 ? 9.258 23.094 -6.121 1 83.62 405 GLY B C 1
ATOM 9590 O O . GLY B 1 405 ? 9.039 23.266 -4.922 1 83.62 405 GLY B O 1
ATOM 9591 N N . SER B 1 406 ? 9.805 22.031 -6.48 1 87.19 406 SER B N 1
ATOM 9592 C CA . SER B 1 406 ? 10.367 20.969 -5.66 1 87.19 406 SER B CA 1
ATOM 9593 C C . SER B 1 406 ? 11.664 20.438 -6.258 1 87.19 406 SER B C 1
ATOM 9595 O O . SER B 1 406 ? 11.953 20.656 -7.434 1 87.19 406 SER B O 1
ATOM 9597 N N . PRO B 1 407 ? 12.422 19.734 -5.473 1 95.5 407 PRO B N 1
ATOM 9598 C CA . PRO B 1 407 ? 12.242 19.266 -4.098 1 95.5 407 PRO B CA 1
ATOM 9599 C C . PRO B 1 407 ? 12.5 20.359 -3.064 1 95.5 407 PRO B C 1
ATOM 9601 O O . PRO B 1 407 ? 13.328 21.25 -3.295 1 95.5 407 PRO B O 1
ATOM 9604 N N . PHE B 1 408 ? 11.812 20.234 -1.879 1 96.12 408 PHE B N 1
ATOM 9605 C CA . PHE B 1 408 ? 12.148 21.109 -0.751 1 96.12 408 PHE B CA 1
ATOM 9606 C C . PHE B 1 408 ? 13.578 20.859 -0.284 1 96.12 408 PHE B C 1
ATOM 9608 O O . PHE B 1 408 ? 14.117 19.766 -0.467 1 96.12 408 PHE B O 1
ATOM 9615 N N . LEU B 1 409 ? 14.188 21.891 0.239 1 97.88 409 LEU B N 1
ATOM 9616 C CA . LEU B 1 409 ? 15.57 21.75 0.674 1 97.88 409 LEU B CA 1
ATOM 9617 C C . LEU B 1 409 ? 15.68 21.891 2.189 1 97.88 409 LEU B C 1
ATOM 9619 O O . LEU B 1 409 ? 15.266 22.906 2.76 1 97.88 409 LEU B O 1
ATOM 9623 N N . CYS B 1 410 ? 16.203 20.891 2.85 1 98.38 410 CYS B N 1
ATOM 9624 C CA . CYS B 1 410 ? 16.453 20.875 4.285 1 98.38 410 CYS B CA 1
ATOM 9625 C C . CYS B 1 410 ? 17.906 20.547 4.582 1 98.38 410 CYS B C 1
ATOM 9627 O O . CYS B 1 410 ? 18.516 19.734 3.877 1 98.38 410 CYS B O 1
ATOM 9629 N N . TRP B 1 411 ? 18.453 21.125 5.582 1 98.5 411 TRP B N 1
ATOM 9630 C CA . TRP B 1 411 ? 19.875 20.953 5.898 1 98.5 411 TRP B CA 1
ATOM 9631 C C . TRP B 1 411 ? 20.047 20.047 7.113 1 98.5 411 TRP B C 1
ATOM 9633 O O . TRP B 1 411 ? 19.875 20.484 8.25 1 98.5 411 TRP B O 1
ATOM 9643 N N . LYS B 1 412 ? 20.547 18.922 6.863 1 98.12 412 LYS B N 1
ATOM 9644 C CA . LYS B 1 412 ? 20.688 17.828 7.809 1 98.12 412 LYS B CA 1
ATOM 9645 C C . LYS B 1 412 ? 21.578 18.203 8.984 1 98.12 412 LYS B C 1
ATOM 9647 O O . LYS B 1 412 ? 21.219 17.984 10.141 1 98.12 412 LYS B O 1
ATOM 9652 N N . ASP B 1 413 ? 22.703 18.781 8.727 1 98.38 413 ASP B N 1
ATOM 9653 C CA . ASP B 1 413 ? 23.719 19.016 9.758 1 98.38 413 ASP B CA 1
ATOM 9654 C C . ASP B 1 413 ? 23.297 20.141 10.695 1 98.38 413 ASP B C 1
ATOM 9656 O O . ASP B 1 413 ? 23.469 20.047 11.914 1 98.38 413 ASP B O 1
ATOM 9660 N N . THR B 1 414 ? 22.75 21.203 10.133 1 98 414 THR B N 1
ATOM 9661 C CA . THR B 1 414 ? 22.234 22.281 10.984 1 98 414 THR B CA 1
ATOM 9662 C C . THR B 1 414 ? 21.125 21.781 11.891 1 98 414 THR B C 1
ATOM 9664 O O . THR B 1 414 ? 21.109 22.078 13.086 1 98 414 THR B O 1
ATOM 9667 N N . ALA B 1 415 ? 20.172 21.031 11.352 1 98.5 415 ALA B N 1
ATOM 9668 C CA . ALA B 1 415 ? 19.047 20.5 12.109 1 98.5 415 ALA B CA 1
ATOM 9669 C C . ALA B 1 415 ? 19.531 19.641 13.281 1 98.5 415 ALA B C 1
ATOM 9671 O O . ALA B 1 415 ? 19.031 19.766 14.398 1 98.5 415 ALA B O 1
ATOM 9672 N N . ASN B 1 416 ? 20.516 18.781 13.016 1 98.44 416 ASN B N 1
ATOM 9673 C CA . ASN B 1 416 ? 20.938 17.828 14.039 1 98.44 416 ASN B CA 1
ATOM 9674 C C . ASN B 1 416 ? 21.922 18.469 15.023 1 98.44 416 ASN B C 1
ATOM 9676 O O . ASN B 1 416 ? 21.922 18.141 16.203 1 98.44 416 ASN B O 1
ATOM 9680 N N . ARG B 1 417 ? 22.781 19.422 14.539 1 97.69 417 ARG B N 1
ATOM 9681 C CA . ARG B 1 417 ? 23.688 20.141 15.43 1 97.69 417 ARG B CA 1
ATOM 9682 C C . ARG B 1 417 ? 22.906 20.938 16.469 1 97.69 417 ARG B C 1
ATOM 9684 O O . ARG B 1 417 ? 23.359 21.094 17.609 1 97.69 417 ARG B O 1
ATOM 9691 N N . THR B 1 418 ? 21.781 21.453 16.094 1 98.12 418 THR B N 1
ATOM 9692 C CA . THR B 1 418 ? 21 22.312 16.969 1 98.12 418 THR B CA 1
ATOM 9693 C C . THR B 1 418 ? 19.859 21.547 17.625 1 98.12 418 THR B C 1
ATOM 9695 O O . THR B 1 418 ? 18.984 22.125 18.25 1 98.12 418 THR B O 1
ATOM 9698 N N . ASN B 1 419 ? 19.797 20.203 17.484 1 98.31 419 ASN B N 1
ATOM 9699 C CA . ASN B 1 419 ? 18.781 19.359 18.078 1 98.31 419 ASN B CA 1
ATOM 9700 C C . ASN B 1 419 ? 18.859 19.359 19.594 1 98.31 419 ASN B C 1
ATOM 9702 O O . ASN B 1 419 ? 19.828 18.891 20.188 1 98.31 419 ASN B O 1
ATOM 9706 N N . PRO B 1 420 ? 17.828 19.859 20.281 1 98.5 420 PRO B N 1
ATOM 9707 C CA . PRO B 1 420 ? 17.891 19.891 21.734 1 98.5 420 PRO B CA 1
ATOM 9708 C C . PRO B 1 420 ? 17.875 18.5 22.375 1 98.5 420 PRO B C 1
ATOM 9710 O O . PRO B 1 420 ? 18.266 18.344 23.531 1 98.5 420 PRO B O 1
ATOM 9713 N N . ASN B 1 421 ? 17.469 17.5 21.672 1 98.44 421 ASN B N 1
ATOM 9714 C CA . ASN B 1 421 ? 17.328 16.156 22.219 1 98.44 421 ASN B CA 1
ATOM 9715 C C . ASN B 1 421 ? 18.172 15.133 21.453 1 98.44 421 ASN B C 1
ATOM 9717 O O . ASN B 1 421 ? 17.734 14 21.234 1 98.44 421 ASN B O 1
ATOM 9721 N N . SER B 1 422 ? 19.328 15.5 21.031 1 97.19 422 SER B N 1
ATOM 9722 C CA . SER B 1 422 ? 20.219 14.656 20.266 1 97.19 422 SER B CA 1
ATOM 9723 C C . SER B 1 422 ? 20.703 13.461 21.078 1 97.19 422 SER B C 1
ATOM 9725 O O . SER B 1 422 ? 21.172 12.461 20.531 1 97.19 422 SER B O 1
ATOM 9727 N N . HIS B 1 423 ? 20.562 13.461 22.422 1 96.94 423 HIS B N 1
ATOM 9728 C CA . HIS B 1 423 ? 21.047 12.406 23.312 1 96.94 423 HIS B CA 1
ATOM 9729 C C . HIS B 1 423 ? 20.188 11.148 23.203 1 96.94 423 HIS B C 1
ATOM 9731 O O . HIS B 1 423 ? 20.609 1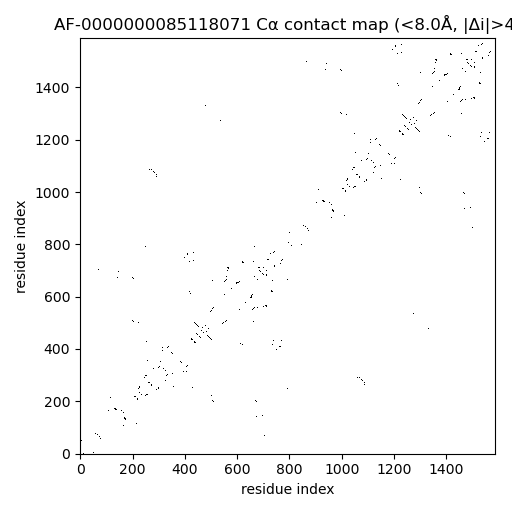0.062 23.594 1 96.94 423 HIS B O 1
ATOM 9737 N N . VAL B 1 424 ? 19 11.281 22.625 1 96.88 424 VAL B N 1
ATOM 9738 C CA . VAL B 1 424 ? 18.125 10.117 22.578 1 96.88 424 VAL B CA 1
ATOM 9739 C C . VAL B 1 424 ? 17.75 9.797 21.141 1 96.88 424 VAL B C 1
ATOM 9741 O O . VAL B 1 424 ? 16.891 8.945 20.891 1 96.88 424 VAL B O 1
ATOM 9744 N N . GLY B 1 425 ? 18.344 10.492 20.234 1 94.81 425 GLY B N 1
ATOM 9745 C CA . GLY B 1 425 ? 17.953 10.172 18.875 1 94.81 425 GLY B CA 1
ATOM 9746 C C . GLY B 1 425 ? 18.531 11.141 17.844 1 94.81 425 GLY B C 1
ATOM 9747 O O . GLY B 1 425 ? 19.453 11.906 18.156 1 94.81 425 GLY B O 1
ATOM 9748 N N . HIS B 1 426 ? 17.953 10.984 16.562 1 94.31 426 HIS B N 1
ATOM 9749 C CA . HIS B 1 426 ? 18.375 11.719 15.375 1 94.31 426 HIS B CA 1
ATOM 9750 C C . HIS B 1 426 ? 17.172 12.273 14.617 1 94.31 426 HIS B C 1
ATOM 9752 O O . HIS B 1 426 ? 16.141 11.617 14.531 1 94.31 426 HIS B O 1
ATOM 9758 N N . ILE B 1 427 ? 17.391 13.586 14.148 1 98.56 427 ILE B N 1
ATOM 9759 C CA . ILE B 1 427 ? 16.391 14.109 13.234 1 98.56 427 ILE B CA 1
ATOM 9760 C C . ILE B 1 427 ? 16.656 13.609 11.82 1 98.56 427 ILE B C 1
ATOM 9762 O O . ILE B 1 427 ? 17.734 13.852 11.273 1 98.56 427 ILE B O 1
ATOM 9766 N N . ARG B 1 428 ? 15.695 12.992 11.203 1 98.06 428 ARG B N 1
ATOM 9767 C CA . ARG B 1 428 ? 15.938 12.297 9.945 1 98.06 428 ARG B CA 1
ATOM 9768 C C . ARG B 1 428 ? 15.289 13.031 8.781 1 98.06 428 ARG B C 1
ATOM 9770 O O . ARG B 1 428 ? 15.625 12.781 7.617 1 98.06 428 ARG B O 1
ATOM 9777 N N . SER B 1 429 ? 14.406 13.836 9.086 1 98.31 429 SER B N 1
ATOM 9778 C CA . SER B 1 429 ? 13.641 14.586 8.094 1 98.31 429 SER B CA 1
ATOM 9779 C C . SER B 1 429 ? 12.773 15.648 8.758 1 98.31 429 SER B C 1
ATOM 9781 O O . SER B 1 429 ? 13.055 16.078 9.883 1 98.31 429 SER B O 1
ATOM 9783 N N . SER B 1 430 ? 11.812 16.188 7.969 1 98.25 430 SER B N 1
ATOM 9784 C CA . SER B 1 430 ? 10.844 17.172 8.445 1 98.25 430 SER B CA 1
ATOM 9785 C C . SER B 1 430 ? 9.438 16.844 7.949 1 98.25 430 SER B C 1
ATOM 9787 O O . SER B 1 430 ? 9.195 15.766 7.414 1 98.25 430 SER B O 1
ATOM 9789 N N . ASN B 1 431 ? 8.516 17.703 8.328 1 96.94 431 ASN B N 1
ATOM 9790 C CA . ASN B 1 431 ? 7.133 17.516 7.895 1 96.94 431 ASN B CA 1
ATOM 9791 C C . ASN B 1 431 ? 6.898 18.125 6.516 1 96.94 431 ASN B C 1
ATOM 9793 O O . ASN B 1 431 ? 7.848 18.516 5.832 1 96.94 431 ASN B O 1
ATOM 9797 N N . LEU B 1 432 ? 5.719 18.109 6.066 1 94 432 LEU B N 1
ATOM 9798 C CA . LEU B 1 432 ? 5.309 18.625 4.762 1 94 432 LEU B CA 1
ATOM 9799 C C . LEU B 1 432 ? 5.742 20.078 4.582 1 94 432 LEU B C 1
ATOM 9801 O O . LEU B 1 432 ? 6.297 20.438 3.545 1 94 432 LEU B O 1
ATOM 9805 N N . CYS B 1 433 ? 5.582 20.906 5.605 1 94.25 433 CYS B N 1
ATOM 9806 C CA . CYS B 1 433 ? 5.859 22.328 5.488 1 94.25 433 CYS B CA 1
ATOM 9807 C C . CYS B 1 433 ? 7.289 22.641 5.902 1 94.25 433 CYS B C 1
ATOM 9809 O O . CYS B 1 433 ? 7.711 23.797 5.875 1 94.25 433 CYS B O 1
ATOM 9811 N N . THR B 1 434 ? 8.031 21.703 6.336 1 96.88 434 THR B N 1
ATOM 9812 C CA . THR B 1 434 ? 9.461 21.719 6.598 1 96.88 434 THR B CA 1
ATOM 9813 C C . THR B 1 434 ? 9.781 22.641 7.773 1 96.88 434 THR B C 1
ATOM 9815 O O . THR B 1 434 ? 10.766 23.375 7.742 1 96.88 434 THR B O 1
ATOM 9818 N N . GLU B 1 435 ? 8.953 22.703 8.773 1 97.62 435 GLU B N 1
ATOM 9819 C CA . GLU B 1 435 ? 9.266 23.531 9.938 1 97.62 435 GLU B CA 1
ATOM 9820 C C . GLU B 1 435 ? 9.438 22.672 11.188 1 97.62 435 GLU B C 1
ATOM 9822 O O . GLU B 1 435 ? 9.891 23.172 12.219 1 97.62 435 GLU B O 1
ATOM 9827 N N . ILE B 1 436 ? 9.102 21.391 11.133 1 98.5 436 ILE B N 1
ATOM 9828 C CA . ILE B 1 436 ? 9.156 20.516 12.305 1 98.5 436 ILE B CA 1
ATOM 9829 C C . ILE B 1 436 ? 10.43 19.672 12.266 1 98.5 436 ILE B C 1
ATOM 9831 O O . ILE B 1 436 ? 10.656 18.938 11.305 1 98.5 436 ILE B O 1
ATOM 9835 N N . PHE B 1 437 ? 11.227 19.797 13.242 1 98.75 437 PHE B N 1
ATOM 9836 C CA . PHE B 1 437 ? 12.477 19.047 13.352 1 98.75 437 PHE B CA 1
ATOM 9837 C C . PHE B 1 437 ? 12.547 18.312 14.688 1 98.75 437 PHE B C 1
ATOM 9839 O O . PHE B 1 437 ? 12.969 18.891 15.695 1 98.75 437 PHE B O 1
ATOM 9846 N N . GLN B 1 438 ? 12.125 17.047 14.703 1 98.69 438 GLN B N 1
ATOM 9847 C CA . GLN B 1 438 ? 12.062 16.156 15.852 1 98.69 438 GLN B CA 1
ATOM 9848 C C . GLN B 1 438 ? 12.703 14.812 15.547 1 98.69 438 GLN B C 1
ATOM 9850 O O . GLN B 1 438 ? 12.805 14.422 14.383 1 98.69 438 GLN B O 1
ATOM 9855 N N . ASN B 1 439 ? 13.102 14.117 16.609 1 98.38 439 ASN B N 1
ATOM 9856 C CA . ASN B 1 439 ? 13.656 12.781 16.438 1 98.38 439 ASN B CA 1
ATOM 9857 C C . ASN B 1 439 ? 12.617 11.812 15.891 1 98.38 439 ASN B C 1
ATOM 9859 O O . ASN B 1 439 ? 11.453 11.844 16.312 1 98.38 439 ASN B O 1
ATOM 9863 N N . THR B 1 440 ? 12.969 11.062 14.914 1 98.12 440 THR B N 1
ATOM 9864 C CA . THR B 1 440 ? 12.18 9.93 14.445 1 98.12 440 THR B CA 1
ATOM 9865 C C . THR B 1 440 ? 13.047 8.68 14.305 1 98.12 440 THR B C 1
ATOM 9867 O O . THR B 1 440 ? 14.273 8.773 14.305 1 98.12 440 THR B O 1
ATOM 9870 N N . ASN B 1 441 ? 12.438 7.574 14.273 1 97.56 441 ASN B N 1
ATOM 9871 C CA . ASN B 1 441 ? 13.109 6.293 14.086 1 97.56 441 ASN B CA 1
ATOM 9872 C C . ASN B 1 441 ? 12.211 5.289 13.367 1 97.56 441 ASN B C 1
ATOM 9874 O O . ASN B 1 441 ? 11.031 5.168 13.688 1 97.56 441 ASN B O 1
ATOM 9878 N N . PRO B 1 442 ? 12.805 4.586 12.344 1 97.06 442 PRO B N 1
ATOM 9879 C CA . PRO B 1 442 ? 12.008 3.512 11.758 1 97.06 442 PRO B CA 1
ATOM 9880 C C . PRO B 1 442 ? 11.742 2.369 12.734 1 97.06 442 PRO B C 1
ATOM 9882 O O . PRO B 1 442 ? 12.469 2.209 13.719 1 97.06 442 PRO B O 1
ATOM 9885 N N . ASN B 1 443 ? 10.672 1.605 12.477 1 97.62 443 ASN B N 1
ATOM 9886 C CA . ASN B 1 443 ? 10.469 0.379 13.234 1 97.62 443 ASN B CA 1
ATOM 9887 C C . ASN B 1 443 ? 11.656 -0.566 13.109 1 97.62 443 ASN B C 1
ATOM 9889 O O . ASN B 1 443 ? 12.375 -0.533 12.109 1 97.62 443 ASN B O 1
ATOM 9893 N N . HIS B 1 444 ? 11.852 -1.293 14.148 1 96.81 444 HIS B N 1
ATOM 9894 C CA . HIS B 1 444 ? 12.867 -2.344 14.156 1 96.81 444 HIS B CA 1
ATOM 9895 C C . HIS B 1 444 ? 12.219 -3.727 14.102 1 96.81 444 HIS B C 1
ATOM 9897 O O . HIS B 1 444 ? 11.141 -3.938 14.664 1 96.81 444 HIS B O 1
ATOM 9903 N N . TYR B 1 445 ? 12.82 -4.641 13.398 1 96.56 445 TYR B N 1
ATOM 9904 C CA . TYR B 1 445 ? 12.227 -5.957 13.234 1 96.56 445 TYR B CA 1
ATOM 9905 C C . TYR B 1 445 ? 13.172 -7.051 13.711 1 96.56 445 TYR B C 1
ATOM 9907 O O . TYR B 1 445 ? 14.328 -7.105 13.297 1 96.56 445 TYR B O 1
ATOM 9915 N N . LYS B 1 446 ? 12.648 -7.895 14.531 1 97.19 446 LYS B N 1
ATOM 9916 C CA . LYS B 1 446 ? 13.352 -9.078 15.023 1 97.19 446 LYS B CA 1
ATOM 9917 C C . LYS B 1 446 ? 12.758 -10.352 14.438 1 97.19 446 LYS B C 1
ATOM 9919 O O . LYS B 1 446 ? 11.648 -10.336 13.898 1 97.19 446 LYS B O 1
ATOM 9924 N N . ILE B 1 447 ? 13.57 -11.43 14.445 1 96.56 447 ILE B N 1
ATOM 9925 C CA . ILE B 1 447 ? 13.086 -12.734 14 1 96.56 447 ILE B CA 1
ATOM 9926 C C . ILE B 1 447 ? 12.383 -13.445 15.156 1 96.56 447 ILE B C 1
ATOM 9928 O O . ILE B 1 447 ? 12.969 -13.641 16.219 1 96.56 447 ILE B O 1
ATOM 9932 N N . LYS B 1 448 ? 11.156 -13.773 14.938 1 96.88 448 LYS B N 1
ATOM 9933 C CA . LYS B 1 448 ? 10.352 -14.484 15.922 1 96.88 448 LYS B CA 1
ATOM 9934 C C . LYS B 1 448 ? 10.148 -15.945 15.516 1 96.88 448 LYS B C 1
ATOM 9936 O O . LYS B 1 448 ? 9.602 -16.219 14.445 1 96.88 448 LYS B O 1
ATOM 9941 N N . LEU B 1 449 ? 10.633 -16.875 16.297 1 96.69 449 LEU B N 1
ATOM 9942 C CA . LEU B 1 449 ? 10.383 -18.312 16.125 1 96.69 449 LEU B CA 1
ATOM 9943 C C . LEU B 1 449 ? 9.227 -18.766 17 1 96.69 449 LEU B C 1
ATOM 9945 O O . LEU B 1 449 ? 9.305 -18.688 18.234 1 96.69 449 LEU B O 1
ATOM 9949 N N . GLU B 1 450 ? 8.148 -19.141 16.391 1 96.56 450 GLU B N 1
ATOM 9950 C CA . GLU B 1 450 ? 7.07 -19.828 17.109 1 96.56 450 GLU B CA 1
ATOM 9951 C C . GLU B 1 450 ? 7.203 -21.344 16.984 1 96.56 450 GLU B C 1
ATOM 9953 O O . GLU B 1 450 ? 7.352 -21.875 15.883 1 96.56 450 GLU B O 1
ATOM 9958 N N . PHE B 1 451 ? 7.211 -21.953 18.109 1 96.44 451 PHE B N 1
ATOM 9959 C CA . PHE B 1 451 ? 7.379 -23.406 18.125 1 96.44 451 PHE B CA 1
ATOM 9960 C C . PHE B 1 451 ? 6.027 -24.109 18.125 1 96.44 451 PHE B C 1
ATOM 9962 O O . PHE B 1 451 ? 5 -23.484 18.406 1 96.44 451 PHE B O 1
ATOM 9969 N N . GLU B 1 452 ? 6 -25.344 17.828 1 94.19 452 GLU B N 1
ATOM 9970 C CA . GLU B 1 452 ? 4.773 -26.141 17.75 1 94.19 452 GLU B CA 1
ATOM 9971 C C . GLU B 1 452 ? 4.059 -26.188 19.094 1 94.19 452 GLU B C 1
ATOM 9973 O O . GLU B 1 452 ? 2.83 -26.281 19.141 1 94.19 452 GLU B O 1
ATOM 9978 N N . ASP B 1 453 ? 4.812 -26 20.234 1 94.38 453 ASP B N 1
ATOM 9979 C CA . ASP B 1 453 ? 4.199 -26.047 21.547 1 94.38 453 ASP B CA 1
ATOM 9980 C C . ASP B 1 453 ? 3.658 -24.688 21.953 1 94.38 453 ASP B C 1
ATOM 9982 O O . ASP B 1 453 ? 3.18 -24.5 23.078 1 94.38 453 ASP B O 1
ATOM 9986 N N . GLY B 1 454 ? 3.812 -23.719 21.031 1 92.94 454 GLY B N 1
ATOM 9987 C CA . GLY B 1 454 ? 3.23 -22.406 21.266 1 92.94 454 GLY B CA 1
ATOM 9988 C C . GLY B 1 454 ? 4.215 -21.406 21.844 1 92.94 454 GLY B C 1
ATOM 9989 O O . GLY B 1 454 ? 3.959 -20.203 21.844 1 92.94 454 GLY B O 1
ATOM 9990 N N . THR B 1 455 ? 5.324 -21.906 22.297 1 96.06 455 THR B N 1
ATOM 9991 C CA . THR B 1 455 ? 6.312 -20.984 22.859 1 96.06 455 THR B CA 1
ATOM 9992 C C . THR B 1 455 ? 6.996 -20.188 21.75 1 96.06 455 THR B C 1
ATOM 9994 O O . THR B 1 455 ? 6.938 -20.547 20.578 1 96.06 455 THR B O 1
ATOM 9997 N N . VAL B 1 456 ? 7.609 -19.047 22.141 1 96.56 456 VAL B N 1
ATOM 9998 C CA . VAL B 1 456 ? 8.188 -18.125 21.172 1 96.56 456 VAL B CA 1
ATOM 9999 C C . VAL B 1 456 ? 9.594 -17.719 21.609 1 96.56 456 VAL B C 1
ATOM 10001 O O . VAL B 1 456 ? 9.859 -17.594 22.812 1 96.56 456 VAL B O 1
ATOM 10004 N N . SER B 1 457 ? 10.523 -17.641 20.75 1 96.44 457 SER B N 1
ATOM 10005 C CA . SER B 1 457 ? 11.844 -17.031 20.938 1 96.44 457 SER B CA 1
ATOM 10006 C C . SER B 1 457 ? 12.109 -15.953 19.891 1 96.44 457 SER B C 1
ATOM 10008 O O . SER B 1 457 ? 11.727 -16.094 18.734 1 96.44 457 SER B O 1
ATOM 10010 N N . THR B 1 458 ? 12.734 -14.883 20.312 1 96.69 458 THR B N 1
ATOM 10011 C CA . THR B 1 458 ? 13.008 -13.773 19.422 1 96.69 458 THR B CA 1
ATOM 10012 C C . THR B 1 458 ? 14.508 -13.516 19.312 1 96.69 458 THR B C 1
ATOM 10014 O O . THR B 1 458 ? 15.234 -13.617 20.312 1 96.69 458 THR B O 1
ATOM 10017 N N . TYR B 1 459 ? 14.977 -13.172 18.109 1 97.06 459 TYR B N 1
ATOM 10018 C CA . TYR B 1 459 ? 16.391 -12.938 17.812 1 97.06 459 TYR B CA 1
ATOM 10019 C C . TYR B 1 459 ? 16.547 -11.727 16.891 1 97.06 459 TYR B C 1
ATOM 10021 O O . TYR B 1 459 ? 15.617 -11.344 16.188 1 97.06 459 TYR B O 1
ATOM 10029 N N . GLU B 1 460 ? 17.719 -11.102 17.031 1 96.38 460 GLU B N 1
ATOM 10030 C CA . GLU B 1 460 ? 18.078 -10.203 15.945 1 96.38 460 GLU B CA 1
ATOM 10031 C C . GLU B 1 460 ? 18.312 -10.977 14.656 1 96.38 460 GLU B C 1
ATOM 10033 O O . GLU B 1 460 ? 18.641 -12.172 14.688 1 96.38 460 GLU B O 1
ATOM 10038 N N . GLU B 1 461 ? 18.219 -10.398 13.539 1 91 461 GLU B N 1
ATOM 10039 C CA . GLU B 1 461 ? 18.281 -11.047 12.234 1 91 461 GLU B CA 1
ATOM 10040 C C . GLU B 1 461 ? 19.594 -11.797 12.039 1 91 461 GLU B C 1
ATOM 10042 O O . GLU B 1 461 ? 19.609 -12.891 11.477 1 91 461 GLU B O 1
ATOM 10047 N N . SER B 1 462 ? 20.688 -11.242 12.555 1 90.88 462 SER B N 1
ATOM 10048 C CA . SER B 1 462 ? 22 -11.805 12.266 1 90.88 462 SER B CA 1
ATOM 10049 C C . SER B 1 462 ? 22.516 -12.633 13.438 1 90.88 462 SER B C 1
ATOM 10051 O O . SER B 1 462 ? 23.656 -13.102 13.422 1 90.88 462 SER B O 1
ATOM 10053 N N . ASP B 1 463 ? 21.625 -12.789 14.453 1 95.06 463 ASP B N 1
ATOM 10054 C CA . ASP B 1 463 ? 22.016 -13.648 15.57 1 95.06 463 ASP B CA 1
ATOM 10055 C C . ASP B 1 463 ? 22.234 -15.086 15.102 1 95.06 463 ASP B C 1
ATOM 10057 O O . ASP B 1 463 ? 21.547 -15.562 14.195 1 95.06 463 ASP B O 1
ATOM 10061 N N . LEU B 1 464 ? 23.25 -15.703 15.656 1 94.62 464 LEU B N 1
ATOM 10062 C CA . LEU B 1 464 ? 23.5 -17.109 15.336 1 94.62 464 LEU B CA 1
ATOM 10063 C C . LEU B 1 464 ? 22.688 -18.031 16.234 1 94.62 464 LEU B C 1
ATOM 10065 O O . LEU B 1 464 ? 22.672 -17.859 17.453 1 94.62 464 LEU B O 1
ATOM 10069 N N . VAL B 1 465 ? 21.953 -18.906 15.602 1 94.38 465 VAL B N 1
ATOM 10070 C CA . VAL B 1 465 ? 21.125 -19.875 16.297 1 94.38 465 VAL B CA 1
ATOM 10071 C C . VAL B 1 465 ? 21.625 -21.281 15.992 1 94.38 465 VAL B C 1
ATOM 10073 O O . VAL B 1 465 ? 21.828 -21.641 14.828 1 94.38 465 VAL B O 1
ATOM 10076 N N . VAL B 1 466 ? 21.891 -22.047 17 1 93.12 466 VAL B N 1
ATOM 10077 C CA . VAL B 1 466 ? 22.266 -23.438 16.828 1 93.12 466 VAL B CA 1
ATOM 10078 C C . VAL B 1 466 ? 21 -24.312 16.766 1 93.12 466 VAL B C 1
ATOM 10080 O O . VAL B 1 466 ? 20.234 -24.375 17.719 1 93.12 466 VAL B O 1
ATOM 10083 N N . VAL B 1 467 ? 20.734 -24.844 15.609 1 91.56 467 VAL B N 1
ATOM 10084 C CA . VAL B 1 467 ? 19.578 -25.719 15.461 1 91.56 467 VAL B CA 1
ATOM 10085 C C . VAL B 1 467 ? 19.922 -27.125 15.914 1 91.56 467 VAL B C 1
ATOM 10087 O O . VAL B 1 467 ? 21.094 -27.469 16.047 1 91.56 467 VAL B O 1
ATOM 10090 N N . ASP B 1 468 ? 18.891 -27.875 16.031 1 85.12 468 ASP B N 1
ATOM 10091 C CA . ASP B 1 468 ? 19.109 -29.25 16.453 1 85.12 468 ASP B CA 1
ATOM 10092 C C . ASP B 1 468 ? 19.844 -30.031 15.359 1 85.12 468 ASP B C 1
ATOM 10094 O O . ASP B 1 468 ? 19.609 -29.812 14.164 1 85.12 468 ASP B O 1
ATOM 10098 N N . GLY B 1 469 ? 20.812 -30.688 15.469 1 78.62 469 GLY B N 1
ATOM 10099 C CA . GLY B 1 469 ? 21.703 -31.359 14.531 1 78.62 469 GLY B CA 1
ATOM 10100 C C . GLY B 1 469 ? 23.109 -30.797 14.531 1 78.62 469 GLY B C 1
ATOM 10101 O O . GLY B 1 469 ? 24 -31.344 13.883 1 78.62 469 GLY B O 1
ATOM 10102 N N . GLY B 1 470 ? 23.188 -29.625 15.117 1 81.56 470 GLY B N 1
ATOM 10103 C CA . GLY B 1 470 ? 24.531 -29.094 15.336 1 81.56 470 GLY B CA 1
ATOM 10104 C C . GLY B 1 470 ? 24.922 -28.016 14.352 1 81.56 470 GLY B C 1
ATOM 10105 O O . GLY B 1 470 ? 26 -27.422 14.453 1 81.56 470 GLY B O 1
ATOM 10106 N N . VAL B 1 471 ? 24 -27.703 13.445 1 84.5 471 VAL B N 1
ATOM 10107 C CA . VAL B 1 471 ? 24.297 -26.688 12.438 1 84.5 471 VAL B CA 1
ATOM 10108 C C . VAL B 1 471 ? 23.984 -25.297 12.984 1 84.5 471 VAL B C 1
ATOM 10110 O O . VAL B 1 471 ? 22.953 -25.094 13.617 1 84.5 471 VAL B O 1
ATOM 10113 N N . THR B 1 472 ? 24.891 -24.391 12.797 1 91.19 472 THR B N 1
ATOM 10114 C CA . THR B 1 472 ? 24.688 -23 13.18 1 91.19 472 THR B CA 1
ATOM 10115 C C . THR B 1 472 ? 24.203 -22.172 11.992 1 91.19 472 THR B C 1
ATOM 10117 O O . THR B 1 472 ? 24.781 -22.219 10.914 1 91.19 472 THR B O 1
ATOM 10120 N N . LYS B 1 473 ? 23.078 -21.484 12.219 1 88.94 473 LYS B N 1
ATOM 10121 C CA . LYS B 1 473 ? 22.484 -20.625 11.195 1 88.94 473 LYS B CA 1
ATOM 10122 C C . LYS B 1 473 ? 22.203 -19.234 11.734 1 88.94 473 LYS B C 1
ATOM 10124 O O . LYS B 1 473 ? 22.031 -19.047 12.945 1 88.94 473 LYS B O 1
ATOM 10129 N N . LYS B 1 474 ? 22.219 -18.25 10.812 1 91.19 474 LYS B N 1
ATOM 10130 C CA . LYS B 1 474 ? 21.656 -16.969 11.195 1 91.19 474 LYS B CA 1
ATOM 10131 C C . LYS B 1 474 ? 20.156 -17.094 11.492 1 91.19 474 LYS B C 1
ATOM 10133 O O . LYS B 1 474 ? 19.469 -17.922 10.891 1 91.19 474 LYS B O 1
ATOM 10138 N N . ALA B 1 475 ? 19.641 -16.281 12.367 1 93.31 475 ALA B N 1
ATOM 10139 C CA . ALA B 1 475 ? 18.25 -16.344 12.789 1 93.31 475 ALA B CA 1
ATOM 10140 C C . ALA B 1 475 ? 17.312 -16.203 11.594 1 93.31 475 ALA B C 1
ATOM 10142 O O . ALA B 1 475 ? 16.281 -16.875 11.523 1 93.31 475 ALA B O 1
ATOM 10143 N N . ASN B 1 476 ? 17.703 -15.367 10.656 1 89.75 476 ASN B N 1
ATOM 10144 C CA . ASN B 1 476 ? 16.828 -15.117 9.523 1 89.75 476 ASN B CA 1
ATOM 10145 C C . ASN B 1 476 ? 16.875 -16.266 8.508 1 89.75 476 ASN B C 1
ATOM 10147 O O . ASN B 1 476 ? 16.172 -16.234 7.496 1 89.75 476 ASN B O 1
ATOM 10151 N N . LYS B 1 477 ? 17.688 -17.297 8.766 1 87.81 477 LYS B N 1
ATOM 10152 C CA . LYS B 1 477 ? 17.797 -18.453 7.895 1 87.81 477 LYS B CA 1
ATOM 10153 C C . LYS B 1 477 ? 17.188 -19.688 8.547 1 87.81 477 LYS B C 1
ATOM 10155 O O . LYS B 1 477 ? 17.125 -20.766 7.938 1 87.81 477 LYS B O 1
ATOM 10160 N N . VAL B 1 478 ? 16.766 -19.547 9.773 1 90.56 478 VAL B N 1
ATOM 10161 C CA . VAL B 1 478 ? 16.047 -20.625 10.43 1 90.56 478 VAL B CA 1
ATOM 10162 C C . VAL B 1 478 ? 14.688 -20.844 9.75 1 90.56 478 VAL B C 1
ATOM 10164 O O . VAL B 1 478 ? 14.039 -19.875 9.344 1 90.56 478 VAL B O 1
ATOM 10167 N N . SER B 1 479 ? 14.344 -22.062 9.562 1 88.19 479 SER B N 1
ATOM 10168 C CA . SER B 1 479 ? 13.086 -22.359 8.883 1 88.19 479 SER B CA 1
ATOM 10169 C C . SER B 1 479 ? 12.203 -23.266 9.727 1 88.19 479 SER B C 1
ATOM 10171 O O . SER B 1 479 ? 12.617 -23.719 10.797 1 88.19 479 SER B O 1
ATOM 10173 N N . ALA B 1 480 ? 11 -23.547 9.227 1 88.44 480 ALA B N 1
ATOM 10174 C CA . ALA B 1 480 ? 10.047 -24.406 9.922 1 88.44 480 ALA B CA 1
ATOM 10175 C C . ALA B 1 480 ? 10.5 -25.875 9.898 1 88.44 480 ALA B C 1
ATOM 10177 O O . ALA B 1 480 ? 9.914 -26.719 10.57 1 88.44 480 ALA B O 1
ATOM 10178 N N . LEU B 1 481 ? 11.562 -26.172 9.18 1 87.75 481 LEU B N 1
ATOM 10179 C CA . LEU B 1 481 ? 12.094 -27.531 9.141 1 87.75 481 LEU B CA 1
ATOM 10180 C C . LEU B 1 481 ? 13.133 -27.734 10.242 1 87.75 481 LEU B C 1
ATOM 10182 O O . LEU B 1 481 ? 13.562 -28.859 10.492 1 87.75 481 LEU B O 1
ATOM 10186 N N . ASP B 1 482 ? 13.422 -26.641 10.945 1 90.88 482 ASP B N 1
ATOM 10187 C CA . ASP B 1 482 ? 14.438 -26.703 11.992 1 90.88 482 ASP B CA 1
ATOM 10188 C C . ASP B 1 482 ? 13.805 -26.938 13.359 1 90.88 482 ASP B C 1
ATOM 10190 O O . ASP B 1 482 ? 12.594 -26.75 13.531 1 90.88 482 ASP B O 1
ATOM 10194 N N . SER B 1 483 ? 14.609 -27.438 14.242 1 93.56 483 SER B N 1
ATOM 10195 C CA . SER B 1 483 ? 14.312 -27.516 15.664 1 93.56 483 SER B CA 1
ATOM 10196 C C . SER B 1 483 ? 15.414 -26.875 16.5 1 93.56 483 SER B C 1
ATOM 10198 O O . SER B 1 483 ? 16.594 -26.922 16.125 1 93.56 483 SER B O 1
ATOM 10200 N N . VAL B 1 484 ? 14.977 -26.156 17.469 1 94.31 484 VAL B N 1
ATOM 10201 C CA . VAL B 1 484 ? 15.906 -25.469 18.359 1 94.31 484 VAL B CA 1
ATOM 10202 C C . VAL B 1 484 ? 15.648 -25.906 19.797 1 94.31 484 VAL B C 1
ATOM 10204 O O . VAL B 1 484 ? 14.523 -25.812 20.297 1 94.31 484 VAL B O 1
ATOM 10207 N N . ASN B 1 485 ? 16.672 -26.438 20.484 1 92.81 485 ASN B N 1
ATOM 10208 C CA . ASN B 1 485 ? 16.578 -26.906 21.859 1 92.81 485 ASN B CA 1
ATOM 10209 C C . ASN B 1 485 ? 15.484 -27.938 22.031 1 92.81 485 ASN B C 1
ATOM 10211 O O . ASN B 1 485 ? 14.672 -27.859 22.953 1 92.81 485 ASN B O 1
ATOM 10215 N N . GLY B 1 486 ? 15.375 -28.781 21.047 1 92.88 486 GLY B N 1
ATOM 10216 C CA . GLY B 1 486 ? 14.438 -29.906 21.125 1 92.88 486 GLY B CA 1
ATOM 10217 C C . GLY B 1 486 ? 13.023 -29.516 20.719 1 92.88 486 GLY B C 1
ATOM 10218 O O . GLY B 1 486 ? 12.117 -30.344 20.766 1 92.88 486 GLY B O 1
ATOM 10219 N N . LYS B 1 487 ? 12.805 -28.312 20.375 1 94.81 487 LYS B N 1
ATOM 10220 C CA . LYS B 1 487 ? 11.477 -27.859 19.984 1 94.81 487 LYS B CA 1
ATOM 10221 C C . LYS B 1 487 ? 11.414 -27.594 18.484 1 94.81 487 LYS B C 1
ATOM 10223 O O . LYS B 1 487 ? 12.227 -26.844 17.938 1 94.81 487 LYS B O 1
ATOM 10228 N N . ARG B 1 488 ? 10.406 -28.141 17.859 1 94.19 488 ARG B N 1
ATOM 10229 C CA . ARG B 1 488 ? 10.242 -27.938 16.422 1 94.19 488 ARG B CA 1
ATOM 10230 C C . ARG B 1 488 ? 9.656 -26.562 16.125 1 94.19 488 ARG B C 1
ATOM 10232 O O . ARG B 1 488 ? 8.727 -26.125 16.797 1 94.19 488 ARG B O 1
ATOM 10239 N N . VAL B 1 489 ? 10.203 -25.875 15.117 1 94.69 489 VAL B N 1
ATOM 10240 C CA . VAL B 1 489 ? 9.719 -24.562 14.719 1 94.69 489 VAL B CA 1
ATOM 10241 C C . VAL B 1 489 ? 8.406 -24.703 13.945 1 94.69 489 VAL B C 1
ATOM 10243 O O . VAL B 1 489 ? 8.312 -25.5 13.023 1 94.69 489 VAL B O 1
ATOM 10246 N N . PHE B 1 490 ? 7.41 -23.984 14.359 1 94.81 490 PHE B N 1
ATOM 10247 C CA . PHE B 1 490 ? 6.145 -23.953 13.641 1 94.81 490 PHE B CA 1
ATOM 10248 C C . PHE B 1 490 ? 6.188 -22.938 12.508 1 94.81 490 PHE B C 1
ATOM 10250 O O . PHE B 1 490 ? 5.828 -23.266 11.367 1 94.81 490 PHE B O 1
ATOM 10257 N N . ILE B 1 491 ? 6.645 -21.75 12.867 1 95.25 491 ILE B N 1
ATOM 10258 C CA . ILE B 1 491 ? 6.707 -20.688 11.875 1 95.25 491 ILE B CA 1
ATOM 10259 C C . ILE B 1 491 ? 7.773 -19.672 12.281 1 95.25 491 ILE B C 1
ATOM 10261 O O . ILE B 1 491 ? 8.117 -19.547 13.461 1 95.25 491 ILE B O 1
ATOM 10265 N N . VAL B 1 492 ? 8.398 -19.078 11.352 1 93.88 492 VAL B N 1
ATOM 10266 C CA . VAL B 1 492 ? 9.336 -17.984 11.547 1 93.88 492 VAL B CA 1
ATOM 10267 C C . VAL B 1 492 ? 8.773 -16.703 10.922 1 93.88 492 VAL B C 1
ATOM 10269 O O . VAL B 1 492 ? 8.43 -16.688 9.742 1 93.88 492 VAL B O 1
ATOM 10272 N N . GLU B 1 493 ? 8.617 -15.633 11.664 1 94.25 493 GLU B N 1
ATOM 10273 C CA . GLU B 1 493 ? 8.125 -14.352 11.18 1 94.25 493 GLU B CA 1
ATOM 10274 C C . GLU B 1 493 ? 8.93 -13.195 11.766 1 94.25 493 GLU B C 1
ATOM 10276 O O . GLU B 1 493 ? 9.805 -13.406 12.609 1 94.25 493 GLU B O 1
ATOM 1028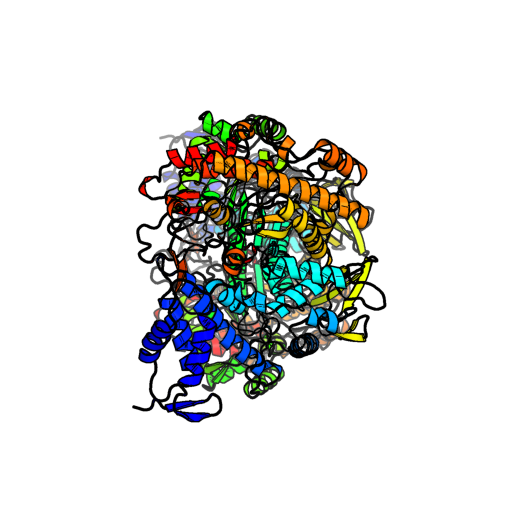1 N N . LYS B 1 494 ? 8.734 -12.016 11.234 1 94.44 494 LYS B N 1
ATOM 10282 C CA . LYS B 1 494 ? 9.344 -10.82 11.812 1 94.44 494 LYS B CA 1
ATOM 10283 C C . LYS B 1 494 ? 8.422 -10.172 12.844 1 94.44 494 LYS B C 1
ATOM 10285 O O . LYS B 1 494 ? 7.207 -10.117 12.641 1 94.44 494 LYS B O 1
ATOM 10290 N N . GLU B 1 495 ? 8.969 -9.867 13.945 1 95.31 495 GLU B N 1
ATOM 10291 C CA . GLU B 1 495 ? 8.25 -9.125 14.977 1 95.31 495 GLU B CA 1
ATOM 10292 C C . GLU B 1 495 ? 8.633 -7.652 14.969 1 95.31 495 GLU B C 1
ATOM 10294 O O . GLU B 1 495 ? 9.82 -7.312 15.039 1 95.31 495 GLU B O 1
ATOM 10299 N N . LYS B 1 496 ? 7.652 -6.832 14.953 1 96.31 496 LYS B N 1
ATOM 10300 C CA . LYS B 1 496 ? 7.859 -5.391 14.875 1 96.31 496 LYS B CA 1
ATOM 10301 C C . LYS B 1 496 ? 8.109 -4.793 16.266 1 96.31 496 LYS B C 1
ATOM 10303 O O . LYS B 1 496 ? 7.379 -5.09 17.203 1 96.31 496 LYS B O 1
ATOM 10308 N N . ILE B 1 497 ? 9.07 -4.066 16.391 1 97.06 497 ILE B N 1
ATOM 10309 C CA . ILE B 1 497 ? 9.305 -3.172 17.531 1 97.06 497 ILE B CA 1
ATOM 10310 C C . ILE B 1 497 ? 9.125 -1.722 17.078 1 97.06 497 ILE B C 1
ATOM 10312 O O . ILE B 1 497 ? 9.852 -1.242 16.203 1 97.06 497 ILE B O 1
ATOM 10316 N N . ASP B 1 498 ? 8.273 -1.047 17.734 1 97.19 498 ASP B N 1
ATOM 10317 C CA . ASP B 1 498 ? 7.898 0.294 17.297 1 97.19 498 ASP B CA 1
ATOM 10318 C C . ASP B 1 498 ? 9.094 1.246 17.344 1 97.19 498 ASP B C 1
ATOM 10320 O O . ASP B 1 498 ? 9.852 1.239 18.328 1 97.19 498 ASP B O 1
ATOM 10324 N N . GLY B 1 499 ? 9.258 1.998 16.281 1 97.62 499 GLY B N 1
ATOM 10325 C CA . GLY B 1 499 ? 10.125 3.162 16.312 1 97.62 499 GLY B CA 1
ATOM 10326 C C . GLY B 1 499 ? 9.445 4.398 16.875 1 97.62 499 GLY B C 1
ATOM 10327 O O . GLY B 1 499 ? 8.672 4.309 17.828 1 97.62 499 GLY B O 1
ATOM 10328 N N . ASP B 1 500 ? 9.805 5.578 16.297 1 98.06 500 ASP B N 1
ATOM 10329 C CA . ASP B 1 500 ? 9.25 6.855 16.75 1 98.06 500 ASP B CA 1
ATOM 10330 C C . ASP B 1 500 ? 8.633 7.625 15.578 1 98.06 500 ASP B C 1
ATOM 10332 O O . ASP B 1 500 ? 9.266 7.781 14.531 1 98.06 500 ASP B O 1
ATOM 10336 N N . THR B 1 501 ? 7.438 8.07 15.773 1 98.38 501 THR B N 1
ATOM 10337 C CA . THR B 1 501 ? 6.766 8.969 14.836 1 98.38 501 THR B CA 1
ATOM 10338 C C . THR B 1 501 ? 6.453 10.305 15.5 1 98.38 501 THR B C 1
ATOM 10340 O O . THR B 1 501 ? 5.66 10.367 16.438 1 98.38 501 THR B O 1
ATOM 10343 N N . ALA B 1 502 ? 7.02 11.352 14.938 1 98.38 502 ALA B N 1
ATOM 10344 C CA . ALA B 1 502 ? 6.895 12.672 15.539 1 98.38 502 ALA B CA 1
ATOM 10345 C C . ALA B 1 502 ? 5.516 13.266 15.281 1 98.38 502 ALA B C 1
ATOM 10347 O O . ALA B 1 502 ? 4.863 12.922 14.289 1 98.38 502 ALA B O 1
ATOM 10348 N N . VAL B 1 503 ? 5.07 14.125 16.203 1 97.69 503 VAL B N 1
ATOM 10349 C CA . VAL B 1 503 ? 3.766 14.773 16.141 1 97.69 503 VAL B CA 1
ATOM 10350 C C . VAL B 1 503 ? 3.941 16.297 16.172 1 97.69 503 VAL B C 1
ATOM 10352 O O . VAL B 1 503 ? 4.789 16.812 16.891 1 97.69 503 VAL B O 1
ATOM 10355 N N . CYS B 1 504 ? 3.18 16.922 15.367 1 95.62 504 CYS B N 1
ATOM 10356 C CA . CYS B 1 504 ? 3.227 18.375 15.266 1 95.62 504 CYS B CA 1
ATOM 10357 C C . CYS B 1 504 ? 1.985 19 15.891 1 95.62 504 CYS B C 1
ATOM 10359 O O . CYS B 1 504 ? 0.878 18.844 15.367 1 95.62 504 CYS B O 1
ATOM 10361 N N . ASN B 1 505 ? 2.105 19.75 17 1 97.44 505 ASN B N 1
ATOM 10362 C CA . ASN B 1 505 ? 1.081 20.547 17.672 1 97.44 505 ASN B CA 1
ATOM 10363 C C . ASN B 1 505 ? 1.397 22.047 17.609 1 97.44 505 ASN B C 1
ATOM 10365 O O . ASN B 1 505 ? 2.379 22.5 18.203 1 97.44 505 ASN B O 1
ATOM 10369 N N . LEU B 1 506 ? 0.5 22.812 16.969 1 97.75 506 LEU B N 1
ATOM 10370 C CA . LEU B 1 506 ? 0.966 24.141 16.594 1 97.75 506 LEU B CA 1
ATOM 10371 C C . LEU B 1 506 ? 0.004 25.219 17.078 1 97.75 506 LEU B C 1
ATOM 10373 O O . LEU B 1 506 ? -1.197 24.969 17.219 1 97.75 506 LEU B O 1
ATOM 10377 N N . ALA B 1 507 ? 0.503 26.359 17.344 1 98.38 507 ALA B N 1
ATOM 10378 C CA . ALA B 1 507 ? -0.162 27.641 17.547 1 98.38 507 ALA B CA 1
ATOM 10379 C C . ALA B 1 507 ? 0.721 28.797 17.078 1 98.38 507 ALA B C 1
ATOM 10381 O O . ALA B 1 507 ? 1.934 28.641 16.922 1 98.38 507 ALA B O 1
ATOM 10382 N N . SER B 1 508 ? 0.155 29.969 16.812 1 98.56 508 SER B N 1
ATOM 10383 C CA . SER B 1 508 ? 0.936 31.094 16.312 1 98.56 508 SER B CA 1
ATOM 10384 C C . SER B 1 508 ? 0.542 32.406 16.984 1 98.56 508 SER B C 1
ATOM 10386 O O . SER B 1 508 ? -0.645 32.656 17.172 1 98.56 508 SER B O 1
ATOM 10388 N N . ILE B 1 509 ? 1.503 33.156 17.375 1 98.81 509 ILE B N 1
ATOM 10389 C CA . ILE B 1 509 ? 1.299 34.469 17.922 1 98.81 509 ILE B CA 1
ATOM 10390 C C . ILE B 1 509 ? 1.067 35.469 16.781 1 98.81 509 ILE B C 1
ATOM 10392 O O . ILE B 1 509 ? 1.797 35.469 15.789 1 98.81 509 ILE B O 1
ATOM 10396 N N . ASN B 1 510 ? 0.073 36.312 16.906 1 98.69 510 ASN B N 1
ATOM 10397 C CA . ASN B 1 510 ? -0.219 37.344 15.93 1 98.69 510 ASN B CA 1
ATOM 10398 C C . ASN B 1 510 ? 0.593 38.625 16.203 1 98.69 510 ASN B C 1
ATOM 10400 O O . ASN B 1 510 ? 0.205 39.438 17.031 1 98.69 510 ASN B O 1
ATOM 10404 N N . LEU B 1 511 ? 1.566 38.875 15.438 1 98.62 511 LEU B N 1
ATOM 10405 C CA . LEU B 1 511 ? 2.512 39.938 15.688 1 98.62 511 LEU B CA 1
ATOM 10406 C C . LEU B 1 511 ? 1.873 41.312 15.406 1 98.62 511 LEU B C 1
ATOM 10408 O O . LEU B 1 511 ? 2.371 42.344 15.859 1 98.62 511 LEU B O 1
ATOM 10412 N N . SER B 1 512 ? 0.838 41.312 14.633 1 97.38 512 SER B N 1
ATOM 10413 C CA . SER B 1 512 ? 0.165 42.562 14.383 1 97.38 512 SER B CA 1
ATOM 10414 C C . SER B 1 512 ? -0.459 43.125 15.656 1 97.38 512 SER B C 1
ATOM 10416 O O . SER B 1 512 ? -0.678 44.344 15.766 1 97.38 512 SER B O 1
ATOM 10418 N N . LYS B 1 513 ? -0.708 42.25 16.609 1 97.81 513 LYS B N 1
ATOM 10419 C CA . LYS B 1 513 ? -1.321 42.625 17.875 1 97.81 513 LYS B CA 1
ATOM 10420 C C . LYS B 1 513 ? -0.323 42.531 19.031 1 97.81 513 LYS B C 1
ATOM 10422 O O . LYS B 1 513 ? -0.376 43.312 19.984 1 97.81 513 LYS B O 1
ATOM 10427 N N . ILE B 1 514 ? 0.452 41.531 18.953 1 98.38 514 ILE B N 1
ATOM 10428 C CA . ILE B 1 514 ? 1.395 41.219 20.031 1 98.38 514 ILE B CA 1
ATOM 10429 C C . ILE B 1 514 ? 2.82 41.469 19.547 1 98.38 514 ILE B C 1
ATOM 10431 O O . ILE B 1 514 ? 3.43 40.625 18.891 1 98.38 514 ILE B O 1
ATOM 10435 N N . ASN B 1 515 ? 3.402 42.625 19.922 1 96.69 515 ASN B N 1
ATOM 10436 C CA . ASN B 1 515 ? 4.742 42.938 19.438 1 96.69 515 ASN B CA 1
ATOM 10437 C C . ASN B 1 515 ? 5.5 43.812 20.438 1 96.69 515 ASN B C 1
ATOM 10439 O O . ASN B 1 515 ? 6.469 44.5 20.078 1 96.69 515 ASN B O 1
ATOM 10443 N N . THR B 1 516 ? 4.957 43.906 21.672 1 96.44 516 THR B N 1
ATOM 10444 C CA . THR B 1 516 ? 5.668 44.562 22.781 1 96.44 516 THR B CA 1
ATOM 10445 C C . THR B 1 516 ? 6.098 43.531 23.828 1 96.44 516 THR B C 1
ATOM 10447 O O . THR B 1 516 ? 5.539 42.438 23.891 1 96.44 516 THR B O 1
ATOM 10450 N N . LYS B 1 517 ? 7.047 43.938 24.578 1 95.44 517 LYS B N 1
ATOM 10451 C CA . LYS B 1 517 ? 7.543 43.062 25.641 1 95.44 517 LYS B CA 1
ATOM 10452 C C . LYS B 1 517 ? 6.418 42.688 26.594 1 95.44 517 LYS B C 1
ATOM 10454 O O . LYS B 1 517 ? 6.281 41.5 26.953 1 95.44 517 LYS B O 1
ATOM 10459 N N . GLU B 1 518 ? 5.621 43.625 26.938 1 96.69 518 GLU B N 1
ATOM 10460 C CA . GLU B 1 518 ? 4.535 43.438 27.875 1 96.69 518 GLU B CA 1
ATOM 10461 C C . GLU B 1 518 ? 3.5 42.438 27.328 1 96.69 518 GLU B C 1
ATOM 10463 O O . GLU B 1 518 ? 3.049 41.531 28.031 1 96.69 518 GLU B O 1
ATOM 10468 N N . ASP B 1 519 ? 3.168 42.688 26.109 1 97.31 519 ASP B N 1
ATOM 10469 C CA . ASP B 1 519 ? 2.188 41.812 25.484 1 97.31 519 ASP B CA 1
ATOM 10470 C C . ASP B 1 519 ? 2.711 40.375 25.391 1 97.31 519 ASP B C 1
ATOM 10472 O O . ASP B 1 519 ? 1.969 39.406 25.625 1 97.31 519 ASP B O 1
ATOM 10476 N N . ILE B 1 520 ? 3.967 40.25 25.016 1 98.44 520 ILE B N 1
ATOM 10477 C CA . ILE B 1 520 ? 4.57 38.938 24.812 1 98.44 520 ILE B CA 1
ATOM 10478 C C . ILE B 1 520 ? 4.648 38.188 26.141 1 98.44 520 ILE B C 1
ATOM 10480 O O . ILE B 1 520 ? 4.297 37 26.234 1 98.44 520 ILE B O 1
ATOM 10484 N N . GLU B 1 521 ? 5.047 38.844 27.188 1 98 521 GLU B N 1
ATOM 10485 C CA . GLU B 1 521 ? 5.164 38.25 28.516 1 98 521 GLU B CA 1
ATOM 10486 C C . GLU B 1 521 ? 3.799 37.812 29.047 1 98 521 GLU B C 1
ATOM 10488 O O . GLU B 1 521 ? 3.703 36.844 29.797 1 98 521 GLU B O 1
ATOM 10493 N N . ARG B 1 522 ? 2.777 38.469 28.531 1 98.12 522 ARG B N 1
ATOM 10494 C CA . ARG B 1 522 ? 1.417 38.156 28.969 1 98.12 522 ARG B CA 1
ATOM 10495 C C . ARG B 1 522 ? 0.864 36.938 28.219 1 98.12 522 ARG B C 1
ATOM 10497 O O . ARG B 1 522 ? 0.241 36.062 28.828 1 98.12 522 ARG B O 1
ATOM 10504 N N . VAL B 1 523 ? 1.091 36.812 26.953 1 98.44 523 VAL B N 1
ATOM 10505 C CA . VAL B 1 523 ? 0.329 35.906 26.094 1 98.44 523 VAL B CA 1
ATOM 10506 C C . VAL B 1 523 ? 1.061 34.594 25.984 1 98.44 523 VAL B C 1
ATOM 10508 O O . VAL B 1 523 ? 0.429 33.531 25.875 1 98.44 523 VAL B O 1
ATOM 10511 N N . VAL B 1 524 ? 2.408 34.562 26 1 98.81 524 VAL B N 1
ATOM 10512 C CA . VAL B 1 524 ? 3.199 33.375 25.672 1 98.81 524 VAL B CA 1
ATOM 10513 C C . VAL B 1 524 ? 2.932 32.25 26.688 1 98.81 524 VAL B C 1
ATOM 10515 O O . VAL B 1 524 ? 2.723 31.109 26.312 1 98.81 524 VAL B O 1
ATOM 10518 N N . PRO B 1 525 ? 2.885 32.562 28.016 1 98.75 525 PRO B N 1
ATOM 10519 C CA . PRO B 1 525 ? 2.602 31.469 28.969 1 98.75 525 PRO B CA 1
ATOM 10520 C C . PRO B 1 525 ? 1.264 30.781 28.703 1 98.75 525 PRO B C 1
ATOM 10522 O O . PRO B 1 525 ? 1.158 29.562 28.812 1 98.75 525 PRO B O 1
ATOM 10525 N N . THR B 1 526 ? 0.271 31.562 28.297 1 98.75 526 THR B N 1
ATOM 10526 C CA . THR B 1 526 ? -1.048 31.016 28 1 98.75 526 THR B CA 1
ATOM 10527 C C . THR B 1 526 ? -0.995 30.125 26.766 1 98.75 526 THR B C 1
ATOM 10529 O O . THR B 1 526 ? -1.593 29.047 26.734 1 98.75 526 THR B O 1
ATOM 10532 N N . ALA B 1 527 ? -0.241 30.578 25.766 1 98.81 527 ALA B N 1
ATOM 10533 C CA . ALA B 1 527 ? -0.105 29.797 24.531 1 98.81 527 ALA B CA 1
ATOM 10534 C C . ALA B 1 527 ? 0.576 28.453 24.797 1 98.81 527 ALA B C 1
ATOM 10536 O O . ALA B 1 527 ? 0.136 27.422 24.297 1 98.81 527 ALA B O 1
ATOM 10537 N N . ILE B 1 528 ? 1.633 28.438 25.578 1 98.88 528 ILE B N 1
ATOM 10538 C CA . ILE B 1 528 ? 2.398 27.234 25.875 1 98.88 528 ILE B CA 1
ATOM 10539 C C . ILE B 1 528 ? 1.541 26.25 26.672 1 98.88 528 ILE B C 1
ATOM 10541 O O . ILE B 1 528 ? 1.576 25.047 26.438 1 98.88 528 ILE B O 1
ATOM 10545 N N . ARG B 1 529 ? 0.777 26.797 27.625 1 98.75 529 ARG B N 1
ATOM 10546 C CA . ARG B 1 529 ? -0.1 25.953 28.406 1 98.75 529 ARG B CA 1
ATOM 10547 C C . ARG B 1 529 ? -1.167 25.297 27.547 1 98.75 529 ARG B C 1
ATOM 10549 O O . ARG B 1 529 ? -1.453 24.109 27.688 1 98.75 529 ARG B O 1
ATOM 10556 N N . MET B 1 530 ? -1.776 26.031 26.625 1 98.75 530 MET B N 1
ATOM 10557 C CA . MET B 1 530 ? -2.756 25.469 25.703 1 98.75 530 MET B CA 1
ATOM 10558 C C . MET B 1 530 ? -2.135 24.359 24.859 1 98.75 530 MET B C 1
ATOM 10560 O O . MET B 1 530 ? -2.729 23.281 24.703 1 98.75 530 MET B O 1
ATOM 10564 N N . LEU B 1 531 ? -0.928 24.594 24.344 1 98.75 531 LEU B N 1
ATOM 10565 C CA . LEU B 1 531 ? -0.249 23.625 23.5 1 98.75 531 LEU B CA 1
ATOM 10566 C C . LEU B 1 531 ? 0.092 22.359 24.297 1 98.75 531 LEU B C 1
ATOM 10568 O O . LEU B 1 531 ? -0.024 21.25 23.781 1 98.75 531 LEU B O 1
ATOM 10572 N N . ASP B 1 532 ? 0.545 22.547 25.516 1 98.75 532 ASP B N 1
ATOM 10573 C CA . ASP B 1 532 ? 0.82 21.391 26.359 1 98.75 532 ASP B CA 1
ATOM 10574 C C . ASP B 1 532 ? -0.441 20.547 26.578 1 98.75 532 ASP B C 1
ATOM 10576 O O . ASP B 1 532 ? -0.389 19.328 26.562 1 98.75 532 ASP B O 1
ATOM 10580 N N . ASN B 1 533 ? -1.579 21.234 26.828 1 98.5 533 ASN B N 1
ATOM 10581 C CA . ASN B 1 533 ? -2.846 20.547 27.047 1 98.5 533 ASN B CA 1
ATOM 10582 C C . ASN B 1 533 ? -3.295 19.781 25.797 1 98.5 533 ASN B C 1
ATOM 10584 O O . ASN B 1 533 ? -3.939 18.75 25.891 1 98.5 533 ASN B O 1
ATOM 10588 N N . VAL B 1 534 ? -2.977 20.297 24.609 1 98.19 534 VAL B N 1
ATOM 10589 C CA . VAL B 1 534 ? -3.32 19.641 23.344 1 98.19 534 VAL B CA 1
ATOM 10590 C C . VAL B 1 534 ? -2.748 18.234 23.328 1 98.19 534 VAL B C 1
ATOM 10592 O O . VAL B 1 534 ? -3.398 17.297 22.844 1 98.19 534 VAL B O 1
ATOM 10595 N N . ILE B 1 535 ? -1.555 18 23.875 1 98 535 ILE B N 1
ATOM 10596 C CA . ILE B 1 535 ? -0.877 16.719 23.875 1 98 535 ILE B CA 1
ATOM 10597 C C . ILE B 1 535 ? -1.707 15.688 24.641 1 98 535 ILE B C 1
ATOM 10599 O O . ILE B 1 535 ? -1.939 14.578 24.156 1 98 535 ILE B O 1
ATOM 10603 N N . ASP B 1 536 ? -2.232 16.078 25.75 1 96.19 536 ASP B N 1
ATOM 10604 C CA . ASP B 1 536 ? -2.938 15.156 26.625 1 96.19 536 ASP B CA 1
ATOM 10605 C C . ASP B 1 536 ? -4.359 14.898 26.125 1 96.19 536 ASP B C 1
ATOM 10607 O O . ASP B 1 536 ? -4.918 13.828 26.359 1 96.19 536 ASP B O 1
ATOM 10611 N N . LEU B 1 537 ? -4.906 15.844 25.406 1 96.38 537 LEU B N 1
ATOM 10612 C CA . LEU B 1 537 ? -6.316 15.781 25.031 1 96.38 537 LEU B CA 1
ATOM 10613 C C . LEU B 1 537 ? -6.48 15.195 23.625 1 96.38 537 LEU B C 1
ATOM 10615 O O . LEU B 1 537 ? -7.582 14.789 23.25 1 96.38 537 LEU B O 1
ATOM 10619 N N . ASN B 1 538 ? -5.438 15.094 22.906 1 95.75 538 ASN B N 1
ATOM 10620 C CA . ASN B 1 538 ? -5.473 14.734 21.484 1 95.75 538 ASN B CA 1
ATOM 10621 C C . ASN B 1 538 ? -5.945 13.297 21.281 1 95.75 538 ASN B C 1
ATOM 10623 O O . ASN B 1 538 ? -5.668 12.43 22.109 1 95.75 538 ASN B O 1
ATOM 10627 N N . PHE B 1 539 ? -6.742 13.094 20.219 1 93.06 539 PHE B N 1
ATOM 10628 C CA . PHE B 1 539 ? -7.016 11.766 19.688 1 93.06 539 PHE B CA 1
ATOM 10629 C C . PHE B 1 539 ? -5.84 11.273 18.844 1 93.06 539 PHE B C 1
ATOM 10631 O O . PHE B 1 539 ? -5.469 11.898 17.859 1 93.06 539 PHE B O 1
ATOM 10638 N N . TYR B 1 540 ? -5.273 10.141 19.297 1 94 540 TYR B N 1
ATOM 10639 C CA . TYR B 1 540 ? -4.199 9.508 18.547 1 94 540 TYR B CA 1
ATOM 10640 C C . TYR B 1 540 ? -4.703 8.266 17.828 1 94 540 TYR B C 1
ATOM 10642 O O . TYR B 1 540 ? -5.258 7.359 18.453 1 94 540 TYR B O 1
ATOM 10650 N N . PRO B 1 541 ? -4.441 8.195 16.562 1 88.88 541 PRO B N 1
ATOM 10651 C CA . PRO B 1 541 ? -4.895 7.02 15.805 1 88.88 541 PRO B CA 1
ATOM 10652 C C . PRO B 1 541 ? -4.086 5.766 16.125 1 88.88 541 PRO B C 1
ATOM 10654 O O . PRO B 1 541 ? -4.57 4.645 15.938 1 88.88 541 PRO B O 1
ATOM 10657 N N . LEU B 1 542 ? -2.855 5.934 16.625 1 94.94 542 LEU B N 1
ATOM 10658 C CA . LEU B 1 542 ? -1.961 4.805 16.859 1 94.94 542 LEU B CA 1
ATOM 10659 C C . LEU B 1 542 ? -1.23 4.957 18.188 1 94.94 542 LEU B C 1
ATOM 10661 O O . LEU B 1 542 ? -0.826 6.062 18.562 1 94.94 542 LEU B O 1
ATOM 10665 N N . ARG B 1 543 ? -0.971 3.822 18.797 1 95.75 543 ARG B N 1
ATOM 10666 C CA . ARG B 1 543 ? -0.256 3.781 20.062 1 95.75 543 ARG B CA 1
ATOM 10667 C C . ARG B 1 543 ? 1.148 4.359 19.922 1 95.75 543 ARG B C 1
ATOM 10669 O O . ARG B 1 543 ? 1.6 5.125 20.781 1 95.75 543 ARG B O 1
ATOM 10676 N N . LYS B 1 544 ? 1.892 3.975 18.844 1 96.56 544 LYS B N 1
ATOM 10677 C CA . LYS B 1 544 ? 3.254 4.422 18.562 1 96.56 544 LYS B CA 1
ATOM 10678 C C . LYS B 1 544 ? 3.336 5.945 18.531 1 96.56 544 LYS B C 1
ATOM 10680 O O . LYS B 1 544 ? 4.266 6.535 19.094 1 96.56 544 LYS B O 1
ATOM 10685 N N . VAL B 1 545 ? 2.387 6.605 17.969 1 97.44 545 VAL B N 1
ATOM 10686 C CA . VAL B 1 545 ? 2.359 8.055 17.781 1 97.44 545 VAL B CA 1
ATOM 10687 C C . VAL B 1 545 ? 2.129 8.734 19.125 1 97.44 545 VAL B C 1
ATOM 10689 O O . VAL B 1 545 ? 2.814 9.703 19.469 1 97.44 545 VAL B O 1
ATOM 10692 N N . LYS B 1 546 ? 1.156 8.195 19.891 1 97.12 546 LYS B N 1
ATOM 10693 C CA . LYS B 1 546 ? 0.898 8.734 21.234 1 97.12 546 LYS B CA 1
ATOM 10694 C C . LYS B 1 546 ? 2.125 8.594 22.125 1 97.12 546 LYS B C 1
ATOM 10696 O O . LYS B 1 546 ? 2.52 9.555 22.797 1 97.12 546 LYS B O 1
ATOM 10701 N N . ALA B 1 547 ? 2.689 7.391 22.094 1 96.88 547 ALA B N 1
ATOM 10702 C CA . ALA B 1 547 ? 3.865 7.137 22.922 1 96.88 547 ALA B CA 1
ATOM 10703 C C . ALA B 1 547 ? 5 8.102 22.578 1 96.88 547 ALA B C 1
ATOM 10705 O O . ALA B 1 547 ? 5.684 8.602 23.469 1 96.88 547 ALA B O 1
ATOM 10706 N N . THR B 1 548 ? 5.211 8.344 21.312 1 97.69 548 THR B N 1
ATOM 10707 C CA . THR B 1 548 ? 6.273 9.234 20.859 1 97.69 548 THR B CA 1
ATOM 10708 C C . THR B 1 548 ? 6.027 10.664 21.359 1 97.69 548 THR B C 1
ATOM 10710 O O . THR B 1 548 ? 6.945 11.32 21.844 1 97.69 548 THR B O 1
ATOM 10713 N N . ASN B 1 549 ? 4.781 11.148 21.188 1 97.88 549 ASN B N 1
ATOM 10714 C CA . ASN B 1 549 ? 4.477 12.516 21.594 1 97.88 549 ASN B CA 1
ATOM 10715 C C . ASN B 1 549 ? 4.598 12.688 23.109 1 97.88 549 ASN B C 1
ATOM 10717 O O . ASN B 1 549 ? 5.051 13.727 23.578 1 97.88 549 ASN B O 1
ATOM 10721 N N . LEU B 1 550 ? 4.207 11.719 23.859 1 97.62 550 LEU B N 1
ATOM 10722 C CA . LEU B 1 550 ? 4.277 11.805 25.312 1 97.62 550 LEU B CA 1
ATOM 10723 C C . LEU B 1 550 ? 5.727 11.773 25.797 1 97.62 550 LEU B C 1
ATOM 10725 O O . LEU B 1 550 ? 6.062 12.383 26.812 1 97.62 550 LEU B O 1
ATOM 10729 N N . LYS B 1 551 ? 6.586 11.109 25.047 1 97.19 551 LYS B N 1
ATOM 10730 C CA . LYS B 1 551 ? 7.996 10.969 25.406 1 97.19 551 LYS B CA 1
ATOM 10731 C C . LYS B 1 551 ? 8.719 12.312 25.344 1 97.19 551 LYS B C 1
ATOM 10733 O O . LYS B 1 551 ? 9.539 12.625 26.203 1 97.19 551 LYS B O 1
ATOM 10738 N N . SER B 1 552 ? 8.43 13.141 24.375 1 97.31 552 SER B N 1
ATOM 10739 C CA . SER B 1 552 ? 9.117 14.414 24.188 1 97.31 552 SER B CA 1
ATOM 10740 C C . SER B 1 552 ? 8.195 15.594 24.484 1 97.31 552 SER B C 1
ATOM 10742 O O . SER B 1 552 ? 8.656 16.719 24.656 1 97.31 552 SER B O 1
ATOM 10744 N N . ARG B 1 553 ? 6.828 15.297 24.469 1 98.56 553 ARG B N 1
ATOM 10745 C CA . ARG B 1 553 ? 5.805 16.328 24.641 1 98.56 553 ARG B CA 1
ATOM 10746 C C . ARG B 1 553 ? 6.062 17.516 23.734 1 98.56 553 ARG B C 1
ATOM 10748 O O . ARG B 1 553 ? 6.07 18.656 24.188 1 98.56 553 ARG B O 1
ATOM 10755 N N . SER B 1 554 ? 6.32 17.281 22.469 1 98.69 554 SER B N 1
ATOM 10756 C CA . SER B 1 554 ? 6.719 18.266 21.469 1 98.69 554 SER B CA 1
ATOM 10757 C C . SER B 1 554 ? 5.57 19.203 21.125 1 98.69 554 SER B C 1
ATOM 10759 O O . SER B 1 554 ? 4.434 18.766 20.938 1 98.69 554 SER B O 1
ATOM 10761 N N . ILE B 1 555 ? 5.855 20.484 21.031 1 98.75 555 ILE B N 1
ATOM 10762 C CA . ILE B 1 555 ? 4.926 21.516 20.547 1 98.75 555 ILE B CA 1
ATOM 10763 C C . ILE B 1 555 ? 5.645 22.438 19.578 1 98.75 555 ILE B C 1
ATOM 10765 O O . ILE B 1 555 ? 6.852 22.312 19.359 1 98.75 555 ILE B O 1
ATOM 10769 N N . GLY B 1 556 ? 4.914 23.312 18.922 1 98.56 556 GLY B N 1
ATOM 10770 C CA . GLY B 1 556 ? 5.465 24.312 18.016 1 98.56 556 GLY B CA 1
ATOM 10771 C C . GLY B 1 556 ? 4.734 25.641 18.062 1 98.56 556 GLY B C 1
ATOM 10772 O O . GLY B 1 556 ? 3.725 25.812 17.375 1 98.56 556 GLY B O 1
ATOM 10773 N N . LEU B 1 557 ? 5.262 26.531 18.812 1 98.81 557 LEU B N 1
ATOM 10774 C CA . LEU B 1 557 ? 4.746 27.906 18.828 1 98.81 557 LEU B CA 1
ATOM 10775 C C . LEU B 1 557 ? 5.418 28.734 17.75 1 98.81 557 LEU B C 1
ATOM 10777 O O . LEU B 1 557 ? 6.648 28.797 17.672 1 98.81 557 LEU B O 1
ATOM 10781 N N . GLY B 1 558 ? 4.652 29.281 16.859 1 98.5 558 GLY B N 1
ATOM 10782 C CA . GLY B 1 558 ? 5.16 30.141 15.812 1 98.5 558 GLY B CA 1
ATOM 10783 C C . GLY B 1 558 ? 4.566 31.547 15.852 1 98.5 558 GLY B C 1
ATOM 10784 O O . GLY B 1 558 ? 4.141 32 16.906 1 98.5 558 GLY B O 1
ATOM 10785 N N . VAL B 1 559 ? 4.738 32.281 14.742 1 98.62 559 VAL B N 1
ATOM 10786 C CA . VAL B 1 559 ? 4.227 33.625 14.641 1 98.62 559 VAL B CA 1
ATOM 10787 C C . VAL B 1 559 ? 3.541 33.844 13.289 1 98.62 559 VAL B C 1
ATOM 10789 O O . VAL B 1 559 ? 3.754 33.062 12.359 1 98.62 559 VAL B O 1
ATOM 10792 N N . MET B 1 560 ? 2.719 34.844 13.234 1 98.06 560 MET B N 1
ATOM 10793 C CA . MET B 1 560 ? 2.113 35.312 12 1 98.06 560 MET B CA 1
ATOM 10794 C C . MET B 1 560 ? 1.966 36.844 12.031 1 98.06 560 MET B C 1
ATOM 10796 O O . MET B 1 560 ? 2.189 37.469 13.062 1 98.06 560 MET B O 1
ATOM 10800 N N . GLY B 1 561 ? 1.752 37.438 10.883 1 98 561 GLY B N 1
ATOM 10801 C CA . GLY B 1 561 ? 1.443 38.844 10.82 1 98 561 GLY B CA 1
ATOM 10802 C C . GLY B 1 561 ? 2.68 39.75 10.812 1 98 561 GLY B C 1
ATOM 10803 O O . GLY B 1 561 ? 2.615 40.906 11.172 1 98 561 GLY B O 1
ATOM 10804 N N . GLU B 1 562 ? 3.807 39.188 10.43 1 98.25 562 GLU B N 1
ATOM 10805 C CA . GLU B 1 562 ? 5.043 39.969 10.453 1 98.25 562 GLU B CA 1
ATOM 10806 C C . GLU B 1 562 ? 4.953 41.156 9.523 1 98.25 562 GLU B C 1
ATOM 10808 O O . GLU B 1 562 ? 5.336 42.281 9.898 1 98.25 562 GLU B O 1
ATOM 10813 N N . ALA B 1 563 ? 4.48 41 8.312 1 97.94 563 ALA B N 1
ATOM 10814 C CA . ALA B 1 563 ? 4.387 42.094 7.348 1 97.94 563 ALA B CA 1
ATOM 10815 C C . ALA B 1 563 ? 3.482 43.219 7.867 1 97.94 563 ALA B C 1
ATOM 10817 O O . ALA B 1 563 ? 3.773 44.406 7.684 1 97.94 563 ALA B O 1
ATOM 10818 N N . GLU B 1 564 ? 2.393 42.812 8.406 1 98 564 GLU B N 1
ATOM 10819 C CA . GLU B 1 564 ? 1.487 43.844 8.945 1 98 564 GLU B CA 1
ATOM 10820 C C . GLU B 1 564 ? 2.139 44.594 10.102 1 98 564 GLU B C 1
ATOM 10822 O O . GLU B 1 564 ? 1.994 45.812 10.203 1 98 564 GLU B O 1
ATOM 10827 N N . MET B 1 565 ? 2.793 43.875 10.992 1 98.19 565 MET B N 1
ATOM 10828 C CA . MET B 1 565 ? 3.502 44.531 12.094 1 98.19 565 MET B CA 1
ATOM 10829 C C . MET B 1 565 ? 4.5 45.562 11.562 1 98.19 565 MET B C 1
ATOM 10831 O O . MET B 1 565 ? 4.57 46.688 12.062 1 98.19 565 MET B O 1
ATOM 10835 N N . LEU B 1 566 ? 5.242 45.219 10.555 1 98.06 566 LEU B N 1
ATOM 10836 C CA . LEU B 1 566 ? 6.227 46.125 9.969 1 98.06 566 LEU B CA 1
ATOM 10837 C C . LEU B 1 566 ? 5.555 47.344 9.383 1 98.06 566 LEU B C 1
ATOM 10839 O O . LEU B 1 566 ? 6.023 48.469 9.586 1 98.06 566 LEU B O 1
ATOM 10843 N N . ALA B 1 567 ? 4.52 47.125 8.664 1 97.81 567 ALA B N 1
ATOM 10844 C CA . ALA B 1 567 ? 3.809 48.219 8.055 1 97.81 567 ALA B CA 1
ATOM 10845 C C . ALA B 1 567 ? 3.281 49.188 9.109 1 97.81 567 ALA B C 1
ATOM 10847 O O . ALA B 1 567 ? 3.365 50.406 8.945 1 97.81 567 ALA B O 1
ATOM 10848 N N . GLN B 1 568 ? 2.762 48.656 10.164 1 96.62 568 GLN B N 1
ATOM 10849 C CA . GLN B 1 568 ? 2.221 49.469 11.242 1 96.62 568 GLN B CA 1
ATOM 10850 C C . GLN B 1 568 ? 3.312 50.312 11.898 1 96.62 568 GLN B C 1
ATOM 10852 O O . GLN B 1 568 ? 3.053 51.438 12.344 1 96.62 568 GLN B O 1
ATOM 10857 N N . HIS B 1 569 ? 4.477 49.781 11.906 1 97.12 569 HIS B N 1
ATOM 10858 C CA . HIS B 1 569 ? 5.598 50.5 12.516 1 97.12 569 HIS B CA 1
ATOM 10859 C C . HIS B 1 569 ? 6.387 51.281 11.477 1 97.12 569 HIS B C 1
ATOM 10861 O O . HIS B 1 569 ? 7.441 51.844 11.781 1 97.12 569 HIS B O 1
ATOM 10867 N N . GLN B 1 570 ? 5.98 51.25 10.242 1 97.25 570 GLN B N 1
ATOM 10868 C CA . GLN B 1 570 ? 6.602 51.938 9.125 1 97.25 570 GLN B CA 1
ATOM 10869 C C . GLN B 1 570 ? 8.062 51.531 8.961 1 97.25 570 GLN B C 1
ATOM 10871 O O . GLN B 1 570 ? 8.945 52.406 8.875 1 97.25 570 GLN B O 1
ATOM 10876 N N . LEU B 1 571 ? 8.227 50.312 8.992 1 97.5 571 LEU B N 1
ATOM 10877 C CA . LEU B 1 571 ? 9.531 49.719 8.742 1 97.5 571 LEU B CA 1
ATOM 10878 C C . LEU B 1 571 ? 9.555 49 7.395 1 97.5 571 LEU B C 1
ATOM 10880 O O . LEU B 1 571 ? 8.695 48.156 7.113 1 97.5 571 LEU B O 1
ATOM 10884 N N . ALA B 1 572 ? 10.531 49.312 6.672 1 96.31 572 ALA B N 1
ATOM 10885 C CA . ALA B 1 572 ? 10.656 48.719 5.352 1 96.31 572 ALA B CA 1
ATOM 10886 C C . ALA B 1 572 ? 11.164 47.281 5.453 1 96.31 572 ALA B C 1
ATOM 10888 O O . ALA B 1 572 ? 12.055 46.969 6.254 1 96.31 572 ALA B O 1
ATOM 10889 N N . TRP B 1 573 ? 10.594 46.438 4.648 1 95.44 573 TRP B N 1
ATOM 10890 C CA . TRP B 1 573 ? 11.016 45.062 4.621 1 95.44 573 TRP B CA 1
ATOM 10891 C C . TRP B 1 573 ? 12.484 44.938 4.223 1 95.44 573 TRP B C 1
ATOM 10893 O O . TRP B 1 573 ? 12.914 45.531 3.234 1 95.44 573 TRP B O 1
ATOM 10903 N N . GLY B 1 574 ? 13.266 44.25 4.996 1 94.69 574 GLY B N 1
ATOM 10904 C CA . GLY B 1 574 ? 14.664 44 4.676 1 94.69 574 GLY B CA 1
ATOM 10905 C C . GLY B 1 574 ? 15.594 45.094 5.195 1 94.69 574 GLY B C 1
ATOM 10906 O O . GLY B 1 574 ? 16.812 44.969 5.078 1 94.69 574 GLY B O 1
ATOM 10907 N N . SER B 1 575 ? 15.102 46.062 5.801 1 95.38 575 SER B N 1
ATOM 10908 C CA . SER B 1 575 ? 15.922 47.125 6.34 1 95.38 575 SER B CA 1
ATOM 10909 C C . SER B 1 575 ? 16.609 46.719 7.637 1 95.38 575 SER B C 1
ATOM 10911 O O . SER B 1 575 ? 16.25 45.688 8.234 1 95.38 575 SER B O 1
ATOM 10913 N N . SER B 1 576 ? 17.562 47.5 8.031 1 95.38 576 SER B N 1
ATOM 10914 C CA . SER B 1 576 ? 18.234 47.25 9.297 1 95.38 576 SER B CA 1
ATOM 10915 C C . SER B 1 576 ? 17.281 47.375 10.477 1 95.38 576 SER B C 1
ATOM 10917 O O . SER B 1 576 ? 17.406 46.656 11.469 1 95.38 576 SER B O 1
ATOM 10919 N N . GLU B 1 577 ? 16.328 48.281 10.344 1 95.75 577 GLU B N 1
ATOM 10920 C CA . GLU B 1 577 ? 15.328 48.438 11.391 1 95.75 577 GLU B CA 1
ATOM 10921 C C . GLU B 1 577 ? 14.422 47.219 11.477 1 95.75 577 GLU B C 1
ATOM 10923 O O . GLU B 1 577 ? 14.023 46.812 12.57 1 95.75 577 GLU B O 1
ATOM 10928 N N . HIS B 1 578 ? 14.117 46.719 10.305 1 97 578 HIS B N 1
ATOM 10929 C CA . HIS B 1 578 ? 13.367 45.469 10.25 1 97 578 HIS B CA 1
ATOM 10930 C C . HIS B 1 578 ? 14.102 44.375 10.992 1 97 578 HIS B C 1
ATOM 10932 O O . HIS B 1 578 ? 13.516 43.688 11.844 1 97 578 HIS B O 1
ATOM 10938 N N . PHE B 1 579 ? 15.336 44.156 10.719 1 97.12 579 PHE B N 1
ATOM 10939 C CA . PHE B 1 579 ? 16.141 43.062 11.297 1 97.12 579 PHE B CA 1
ATOM 10940 C C . PHE B 1 579 ? 16.266 43.25 12.805 1 97.12 579 PHE B C 1
ATOM 10942 O O . PHE B 1 579 ? 16.156 42.281 13.562 1 97.12 579 PHE B O 1
ATOM 10949 N N . LYS B 1 580 ? 16.422 44.469 13.211 1 95.12 580 LYS B N 1
ATOM 10950 C CA . LYS B 1 580 ? 16.516 44.75 14.641 1 95.12 580 LYS B CA 1
ATOM 10951 C C . LYS B 1 580 ? 15.211 44.438 15.359 1 95.12 580 LYS B C 1
ATOM 10953 O O . LYS B 1 580 ? 15.211 43.844 16.422 1 95.12 580 LYS B O 1
ATOM 10958 N N . LYS B 1 581 ? 14.125 44.844 14.773 1 95.38 581 LYS B N 1
ATOM 10959 C CA . LYS B 1 581 ? 12.812 44.656 15.383 1 95.38 581 LYS B CA 1
ATOM 10960 C C . LYS B 1 581 ? 12.484 43.156 15.523 1 95.38 581 LYS B C 1
ATOM 10962 O O . LYS B 1 581 ? 12.023 42.719 16.578 1 95.38 581 LYS B O 1
ATOM 10967 N N . ILE B 1 582 ? 12.695 42.469 14.469 1 96.75 582 ILE B N 1
ATOM 10968 C CA . ILE B 1 582 ? 12.344 41.062 14.492 1 96.75 582 ILE B CA 1
ATOM 10969 C C . ILE B 1 582 ? 13.266 40.312 15.453 1 96.75 582 ILE B C 1
ATOM 10971 O O . ILE B 1 582 ? 12.852 39.344 16.109 1 96.75 582 ILE B O 1
ATOM 10975 N N . ASP B 1 583 ? 14.516 40.625 15.484 1 96.62 583 ASP B N 1
ATOM 10976 C CA . ASP B 1 583 ? 15.445 40.031 16.438 1 96.62 583 ASP B CA 1
ATOM 10977 C C . ASP B 1 583 ? 14.953 40.188 17.875 1 96.62 583 ASP B C 1
ATOM 10979 O O . ASP B 1 583 ? 14.969 39.25 18.672 1 96.62 583 ASP B O 1
ATOM 10983 N N . GLN B 1 584 ? 14.484 41.406 18.203 1 95.56 584 GLN B N 1
ATOM 10984 C CA . GLN B 1 584 ? 14.008 41.719 19.547 1 95.56 584 GLN B CA 1
ATOM 10985 C C . GLN B 1 584 ? 12.742 40.938 19.875 1 95.56 584 GLN B C 1
ATOM 10987 O O . GLN B 1 584 ? 12.602 40.406 20.969 1 95.56 584 GLN B O 1
ATOM 10992 N N . ILE B 1 585 ? 11.891 40.906 18.953 1 97.06 585 ILE B N 1
ATOM 10993 C CA . ILE B 1 585 ? 10.609 40.25 19.156 1 97.06 585 ILE B CA 1
ATOM 10994 C C . ILE B 1 585 ? 10.828 38.75 19.359 1 97.06 585 ILE B C 1
ATOM 10996 O O . ILE B 1 585 ? 10.281 38.156 20.297 1 97.06 585 ILE B O 1
ATOM 11000 N N . MET B 1 586 ? 11.648 38.156 18.516 1 97.88 586 MET B N 1
ATOM 11001 C CA . MET B 1 586 ? 11.875 36.719 18.578 1 97.88 586 MET B CA 1
ATOM 11002 C C . MET B 1 586 ? 12.648 36.344 19.844 1 97.88 586 MET B C 1
ATOM 11004 O O . MET B 1 586 ? 12.422 35.281 20.422 1 97.88 586 MET B O 1
ATOM 11008 N N . GLU B 1 587 ? 13.562 37.188 20.281 1 97.44 587 GLU B N 1
ATOM 11009 C CA . GLU B 1 587 ? 14.234 36.969 21.562 1 97.44 587 GLU B CA 1
ATOM 11010 C C . GLU B 1 587 ? 13.227 36.906 22.703 1 97.44 587 GLU B C 1
ATOM 11012 O O . GLU B 1 587 ? 13.297 36.031 23.562 1 97.44 587 GLU B O 1
ATOM 11017 N N . ALA B 1 588 ? 12.328 37.875 22.688 1 97.94 588 ALA B N 1
ATOM 11018 C CA . ALA B 1 588 ? 11.312 37.938 23.734 1 97.94 588 ALA B CA 1
ATOM 11019 C C . ALA B 1 588 ? 10.438 36.688 23.719 1 97.94 588 ALA B C 1
ATOM 11021 O O . ALA B 1 588 ? 10.133 36.125 24.766 1 97.94 588 ALA B O 1
ATOM 11022 N N . ILE B 1 589 ? 10.039 36.281 22.578 1 98.69 589 ILE B N 1
ATOM 11023 C CA . ILE B 1 589 ? 9.188 35.125 22.453 1 98.69 589 ILE B CA 1
ATOM 11024 C C . ILE B 1 589 ? 9.953 33.875 22.891 1 98.69 589 ILE B C 1
ATOM 11026 O O . ILE B 1 589 ? 9.43 33.031 23.641 1 98.69 589 ILE B O 1
ATOM 11030 N N . SER B 1 590 ? 11.195 33.719 22.406 1 98.62 590 SER B N 1
ATOM 11031 C CA . SER B 1 590 ? 12.016 32.562 22.75 1 98.62 590 SER B CA 1
ATOM 11032 C C . SER B 1 590 ? 12.195 32.469 24.266 1 98.62 590 SER B C 1
ATOM 11034 O O . SER B 1 590 ? 11.977 31.406 24.859 1 98.62 590 SER B O 1
ATOM 11036 N N . TYR B 1 591 ? 12.57 33.594 24.875 1 98.44 591 TYR B N 1
ATOM 11037 C CA . TYR B 1 591 ? 12.805 33.625 26.312 1 98.44 591 TYR B CA 1
ATOM 11038 C C . TYR B 1 591 ? 11.562 33.219 27.078 1 98.44 591 TYR B C 1
ATOM 11040 O O . TYR B 1 591 ? 11.633 32.344 27.969 1 98.44 591 TYR B O 1
ATOM 11048 N N . ASN B 1 592 ? 10.477 33.781 26.75 1 98.75 592 ASN B N 1
ATOM 11049 C CA . ASN B 1 592 ? 9.25 33.562 27.516 1 98.75 592 ASN B CA 1
ATOM 11050 C C . ASN B 1 592 ? 8.664 32.156 27.234 1 98.75 592 ASN B C 1
ATOM 11052 O O . ASN B 1 592 ? 8.023 31.578 28.094 1 98.75 592 ASN B O 1
ATOM 11056 N N . THR B 1 593 ? 8.875 31.641 26.031 1 98.88 593 THR B N 1
ATOM 11057 C CA . THR B 1 593 ? 8.445 30.281 25.719 1 98.88 593 THR B CA 1
ATOM 11058 C C . THR B 1 593 ? 9.195 29.266 26.578 1 98.88 593 THR B C 1
ATOM 11060 O O . THR B 1 593 ? 8.586 28.391 27.188 1 98.88 593 THR B O 1
ATOM 11063 N N . ILE B 1 594 ? 10.516 29.406 26.625 1 98.88 594 ILE B N 1
ATOM 11064 C CA . ILE B 1 594 ? 11.352 28.5 27.406 1 98.88 594 ILE B CA 1
ATOM 11065 C C . ILE B 1 594 ? 11.016 28.641 28.891 1 98.88 594 ILE B C 1
ATOM 11067 O O . ILE B 1 594 ? 10.867 27.641 29.594 1 98.88 594 ILE B O 1
ATOM 11071 N N . LYS B 1 595 ? 10.883 29.875 29.312 1 98.81 595 LYS B N 1
ATOM 11072 C CA . LYS B 1 595 ? 10.523 30.125 30.703 1 98.81 595 LYS B CA 1
ATOM 11073 C C . LYS B 1 595 ? 9.18 29.484 31.047 1 98.81 595 LYS B C 1
ATOM 11075 O O . LYS B 1 595 ? 9.039 28.859 32.094 1 98.81 595 LYS B O 1
ATOM 11080 N N . SER B 1 596 ? 8.211 29.625 30.188 1 98.88 596 SER B N 1
ATOM 11081 C CA . SER B 1 596 ? 6.875 29.094 30.406 1 98.88 596 SER B CA 1
ATOM 11082 C C . SER B 1 596 ? 6.902 27.562 30.484 1 98.88 596 SER B C 1
ATOM 11084 O O . SER B 1 596 ? 6.223 26.969 31.328 1 98.88 596 SER B O 1
ATOM 11086 N N . SER B 1 597 ? 7.637 26.922 29.609 1 98.88 597 SER B N 1
ATOM 11087 C CA . SER B 1 597 ? 7.766 25.469 29.672 1 98.88 597 SER B CA 1
ATOM 11088 C C . SER B 1 597 ? 8.414 25.016 30.969 1 98.88 597 SER B C 1
ATOM 11090 O O . SER B 1 597 ? 8.008 24.016 31.562 1 98.88 597 SER B O 1
ATOM 11092 N N . SER B 1 598 ? 9.438 25.688 31.391 1 98.81 598 SER B N 1
ATOM 11093 C CA . SER B 1 598 ? 10.094 25.375 32.656 1 98.81 598 SER B CA 1
ATOM 11094 C C . SER B 1 598 ? 9.133 25.562 33.812 1 98.81 598 SER B C 1
ATOM 11096 O O . SER B 1 598 ? 9.125 24.75 34.75 1 98.81 598 SER B O 1
ATOM 11098 N N . ASP B 1 599 ? 8.359 26.641 33.812 1 98.69 599 ASP B N 1
ATOM 11099 C CA . ASP B 1 599 ? 7.34 26.844 34.844 1 98.69 599 ASP B CA 1
ATOM 11100 C C . ASP B 1 599 ? 6.363 25.672 34.875 1 98.69 599 ASP B C 1
ATOM 11102 O O . ASP B 1 599 ? 6.012 25.188 35.938 1 98.69 599 ASP B O 1
ATOM 11106 N N . LEU B 1 600 ? 5.945 25.234 33.75 1 98.69 600 LEU B N 1
ATOM 11107 C CA . LEU B 1 600 ? 5.008 24.125 33.656 1 98.69 600 LEU B CA 1
ATOM 11108 C C . LEU B 1 600 ? 5.652 22.844 34.156 1 98.69 600 LEU B C 1
ATOM 11110 O O . LEU B 1 600 ? 4.973 21.969 34.719 1 98.69 600 LEU B O 1
ATOM 11114 N N . ALA B 1 601 ? 6.965 22.734 33.906 1 98.69 601 ALA B N 1
ATOM 11115 C CA . ALA B 1 601 ? 7.68 21.562 34.406 1 98.69 601 ALA B CA 1
ATOM 11116 C C . ALA B 1 601 ? 7.57 21.469 35.938 1 98.69 601 ALA B C 1
ATOM 11118 O O . ALA B 1 601 ? 7.414 20.375 36.469 1 98.69 601 ALA B O 1
ATOM 11119 N N . SER B 1 602 ? 7.66 22.547 36.562 1 98.12 602 SER B N 1
ATOM 11120 C CA . SER B 1 602 ? 7.539 22.594 38.031 1 98.12 602 SER B CA 1
ATOM 11121 C C . SER B 1 602 ? 6.125 22.234 38.469 1 98.12 602 SER B C 1
ATOM 11123 O O . SER B 1 602 ? 5.938 21.625 39.531 1 98.12 602 SER B O 1
ATOM 11125 N N . GLU B 1 603 ? 5.211 22.562 37.656 1 97.94 603 GLU B N 1
ATOM 11126 C CA . GLU B 1 603 ? 3.807 22.359 38 1 97.94 603 GLU B CA 1
ATOM 11127 C C . GLU B 1 603 ? 3.338 20.953 37.594 1 97.94 603 GLU B C 1
ATOM 11129 O O . GLU B 1 603 ? 2.645 20.281 38.375 1 97.94 603 GLU B O 1
ATOM 11134 N N . LYS B 1 604 ? 3.717 20.5 36.406 1 97.56 604 LYS B N 1
ATOM 11135 C CA . LYS B 1 604 ? 3.105 19.312 35.812 1 97.56 604 LYS B CA 1
ATOM 11136 C C . LYS B 1 604 ? 4.141 18.203 35.594 1 97.56 604 LYS B C 1
ATOM 11138 O O . LYS B 1 604 ? 3.791 17.078 35.219 1 97.56 604 LYS B O 1
ATOM 11143 N N . GLY B 1 605 ? 5.355 18.5 35.812 1 98.06 605 GLY B N 1
ATOM 11144 C CA . GLY B 1 605 ? 6.41 17.516 35.656 1 98.06 605 GLY B CA 1
ATOM 11145 C C . GLY B 1 605 ? 7.277 17.75 34.438 1 98.06 605 GLY B C 1
ATOM 11146 O O . GLY B 1 605 ? 6.844 18.391 33.469 1 98.06 605 GLY B O 1
ATOM 11147 N N . VAL B 1 606 ? 8.492 17.234 34.438 1 98.62 606 VAL B N 1
ATOM 11148 C CA . VAL B 1 606 ? 9.5 17.328 33.375 1 98.62 606 VAL B CA 1
ATOM 11149 C C . VAL B 1 606 ? 9.25 16.281 32.312 1 98.62 606 VAL B C 1
ATOM 11151 O O . VAL B 1 606 ? 8.805 15.164 32.625 1 98.62 606 VAL B O 1
ATOM 11154 N N . TYR B 1 607 ? 9.453 16.625 31.062 1 98.44 607 TYR B N 1
ATOM 11155 C CA . TYR B 1 607 ? 9.266 15.609 30.047 1 98.44 607 TYR B CA 1
ATOM 11156 C C . TYR B 1 607 ? 10.227 14.445 30.25 1 98.44 607 TYR B C 1
ATOM 11158 O O . TYR B 1 607 ? 11.344 14.633 30.734 1 98.44 607 TYR B O 1
ATOM 11166 N N . PRO B 1 608 ? 9.922 13.219 29.828 1 98 608 PRO B N 1
ATOM 11167 C CA . PRO B 1 608 ? 10.602 11.984 30.234 1 98 608 PRO B CA 1
ATOM 11168 C C . PRO B 1 608 ? 12.062 11.953 29.797 1 98 608 PRO B C 1
ATOM 11170 O O . PRO B 1 608 ? 12.914 11.422 30.516 1 98 608 PRO B O 1
ATOM 11173 N N . THR B 1 609 ? 12.422 12.547 28.703 1 97.88 609 THR B N 1
ATOM 11174 C CA . THR B 1 609 ? 13.781 12.398 28.203 1 97.88 609 THR B CA 1
ATOM 11175 C C . THR B 1 609 ? 14.57 13.688 28.391 1 97.88 609 THR B C 1
ATOM 11177 O O . THR B 1 609 ? 15.461 14 27.594 1 97.88 609 THR B O 1
ATOM 11180 N N . PHE B 1 610 ? 14.281 14.5 29.391 1 98.5 610 PHE B N 1
ATOM 11181 C CA . PHE B 1 610 ? 14.914 15.789 29.688 1 98.5 610 PHE B CA 1
ATOM 11182 C C . PHE B 1 610 ? 16.391 15.609 30.016 1 98.5 610 PHE B C 1
ATOM 11184 O O . PHE B 1 610 ? 17.234 16.344 29.516 1 98.5 610 PHE B O 1
ATOM 11191 N N . GLU B 1 611 ? 16.703 14.625 30.875 1 98.38 611 GLU B N 1
ATOM 11192 C CA . GLU B 1 611 ? 18.078 14.438 31.344 1 98.38 611 GLU B CA 1
ATOM 11193 C C . GLU B 1 611 ? 19 14.055 30.188 1 98.38 611 GLU B C 1
ATOM 11195 O O . GLU B 1 611 ? 18.703 13.117 29.438 1 98.38 611 GLU B O 1
ATOM 11200 N N . GLY B 1 612 ? 20.016 14.758 29.984 1 98.31 612 GLY B N 1
ATOM 11201 C CA . GLY B 1 612 ? 20.969 14.516 28.906 1 98.31 612 GLY B CA 1
ATOM 11202 C C . GLY B 1 612 ? 20.75 15.422 27.719 1 98.31 612 GLY B C 1
ATOM 11203 O O . GLY B 1 612 ? 21.609 15.531 26.844 1 98.31 612 GLY B O 1
ATOM 11204 N N . SER B 1 613 ? 19.641 16.125 27.703 1 98.56 613 SER B N 1
ATOM 11205 C CA . SER B 1 613 ? 19.312 17.016 26.594 1 98.56 613 SER B CA 1
ATOM 11206 C C . SER B 1 613 ? 20.156 18.297 26.656 1 98.56 613 SER B C 1
ATOM 11208 O O . SER B 1 613 ? 20.828 18.562 27.656 1 98.56 613 SER B O 1
ATOM 11210 N N . LYS B 1 614 ? 20.156 19.047 25.625 1 98.5 614 LYS B N 1
ATOM 11211 C CA . LYS B 1 614 ? 20.797 20.359 25.625 1 98.5 614 LYS B CA 1
ATOM 11212 C C . LYS B 1 614 ? 20.125 21.312 26.625 1 98.5 614 LYS B C 1
ATOM 11214 O O . LYS B 1 614 ? 20.781 22.188 27.188 1 98.5 614 LYS B O 1
ATOM 11219 N N . TRP B 1 615 ? 18.812 21.141 26.797 1 98.62 615 TRP B N 1
ATOM 11220 C CA . TRP B 1 615 ? 18.109 21.906 27.812 1 98.62 615 TRP B CA 1
ATOM 11221 C C . TRP B 1 615 ? 18.719 21.672 29.188 1 98.62 615 TRP B C 1
ATOM 11223 O O . TRP B 1 615 ? 18.969 22.609 29.938 1 98.62 615 TRP B O 1
ATOM 11233 N N . SER B 1 616 ? 18.875 20.438 29.5 1 98.5 616 SER B N 1
ATOM 11234 C CA . SER B 1 616 ? 19.375 20.062 30.828 1 98.5 616 SER B CA 1
ATOM 11235 C C . SER B 1 616 ? 20.781 20.625 31.047 1 98.5 616 SER B C 1
ATOM 11237 O O . SER B 1 616 ? 21.203 20.797 32.188 1 98.5 616 SER B O 1
ATOM 11239 N N . LYS B 1 617 ? 21.5 20.922 29.984 1 98.19 617 LYS B N 1
ATOM 11240 C CA . LYS B 1 617 ? 22.844 21.469 30.062 1 98.19 617 LYS B CA 1
ATOM 11241 C C . LYS B 1 617 ? 22.828 22.984 29.984 1 98.19 617 LYS B C 1
ATOM 11243 O O . LYS B 1 617 ? 23.891 23.625 30 1 98.19 617 LYS B O 1
ATOM 11248 N N . GLY B 1 618 ? 21.641 23.547 29.766 1 97.94 618 GLY B N 1
ATOM 11249 C CA . GLY B 1 618 ? 21.5 25 29.719 1 97.94 618 GLY B CA 1
ATOM 11250 C C . GLY B 1 618 ? 21.844 25.594 28.375 1 97.94 618 GLY B C 1
ATOM 11251 O O . GLY B 1 618 ? 22.203 26.766 28.281 1 97.94 618 GLY B O 1
ATOM 11252 N N . ILE B 1 619 ? 21.859 24.812 27.375 1 98.25 619 ILE B N 1
ATOM 11253 C CA . ILE B 1 619 ? 22.156 25.281 26.031 1 98.25 619 ILE B CA 1
ATOM 11254 C C . ILE B 1 619 ? 20.875 25.734 25.328 1 98.25 619 ILE B C 1
ATOM 11256 O O . ILE B 1 619 ? 19.922 24.953 25.219 1 98.25 619 ILE B O 1
ATOM 11260 N N . MET B 1 620 ? 20.859 27.016 24.969 1 97.69 620 MET B N 1
ATOM 11261 C CA . MET B 1 620 ? 19.688 27.609 24.328 1 97.69 620 MET B CA 1
ATOM 11262 C C . MET B 1 620 ? 19.875 27.672 22.812 1 97.69 620 MET B C 1
ATOM 11264 O O . MET B 1 620 ? 20.984 27.562 22.312 1 97.69 620 MET B O 1
ATOM 11268 N N . PRO B 1 621 ? 18.797 27.844 22.078 1 97.25 621 PRO B N 1
ATOM 11269 C CA . PRO B 1 621 ? 18.891 27.844 20.609 1 97.25 621 PRO B CA 1
ATOM 11270 C C . PRO B 1 621 ? 19.891 28.875 20.094 1 97.25 621 PRO B C 1
ATOM 11272 O O . PRO B 1 621 ? 20.688 28.562 19.203 1 97.25 621 PRO B O 1
ATOM 11275 N N . HIS B 1 622 ? 19.891 30.062 20.641 1 96.06 622 HIS B N 1
ATOM 11276 C CA . HIS B 1 622 ? 20.719 31.141 20.109 1 96.06 622 HIS B CA 1
ATOM 11277 C C . HIS B 1 622 ? 22.188 30.859 20.359 1 96.06 622 HIS B C 1
ATOM 11279 O O . HIS B 1 622 ? 23.062 31.453 19.719 1 96.06 622 HIS B O 1
ATOM 11285 N N . ASP B 1 623 ? 22.516 29.984 21.312 1 96.56 623 ASP B N 1
ATOM 11286 C CA . ASP B 1 623 ? 23.906 29.625 21.594 1 96.56 623 ASP B CA 1
ATOM 11287 C C . ASP B 1 623 ? 24.516 28.859 20.422 1 96.56 623 ASP B C 1
ATOM 11289 O O . ASP B 1 623 ? 25.75 28.781 20.297 1 96.56 623 ASP B O 1
ATOM 11293 N N . LEU B 1 624 ? 23.688 28.266 19.594 1 95.81 624 LEU B N 1
ATOM 11294 C CA . LEU B 1 624 ? 24.156 27.375 18.547 1 95.81 624 LEU B CA 1
ATOM 11295 C C . LEU B 1 624 ? 24.062 28.031 17.188 1 95.81 624 LEU B C 1
ATOM 11297 O O . LEU B 1 624 ? 24.391 27.422 16.172 1 95.81 624 LEU B O 1
ATOM 11301 N N . ALA B 1 625 ? 23.609 29.266 17.109 1 94.88 625 ALA B N 1
ATOM 11302 C CA . ALA B 1 625 ? 23.469 29.984 15.852 1 94.88 625 ALA B CA 1
ATOM 11303 C C . ALA B 1 625 ? 24.844 30.406 15.305 1 94.88 625 ALA B C 1
ATOM 11305 O O . ALA B 1 625 ? 25.75 30.75 16.062 1 94.88 625 ALA B O 1
ATOM 11306 N N . PRO B 1 626 ? 24.984 30.438 13.969 1 94.69 626 PRO B N 1
ATOM 11307 C CA . PRO B 1 626 ? 26.234 30.938 13.391 1 94.69 626 PRO B CA 1
ATOM 11308 C C . PRO B 1 626 ? 26.531 32.375 13.781 1 94.69 626 PRO B C 1
ATOM 11310 O O . PRO B 1 626 ? 25.609 33.219 13.859 1 94.69 626 PRO B O 1
ATOM 11313 N N . GLN B 1 627 ? 27.766 32.688 13.891 1 92.69 627 GLN B N 1
ATOM 11314 C CA . GLN B 1 627 ? 28.188 34.031 14.289 1 92.69 627 GLN B CA 1
ATOM 11315 C C . GLN B 1 627 ? 27.812 35.062 13.234 1 92.69 627 GLN B C 1
ATOM 11317 O O . GLN B 1 627 ? 27.5 36.188 13.562 1 92.69 627 GLN B O 1
ATOM 11322 N N . ALA B 1 628 ? 27.812 34.594 12.086 1 94.19 628 ALA B N 1
ATOM 11323 C CA . ALA B 1 628 ? 27.484 35.5 10.977 1 94.19 628 ALA B CA 1
ATOM 11324 C C . ALA B 1 628 ? 26.078 36.094 11.125 1 94.19 628 ALA B C 1
ATOM 11326 O O . ALA B 1 628 ? 25.812 37.188 10.648 1 94.19 628 ALA B O 1
ATOM 11327 N N . VAL B 1 629 ? 25.219 35.406 11.758 1 96.06 629 VAL B N 1
ATOM 11328 C CA . VAL B 1 629 ? 23.828 35.844 11.914 1 96.06 629 VAL B CA 1
ATOM 11329 C C . VAL B 1 629 ? 23.781 37.031 12.875 1 96.06 629 VAL B C 1
ATOM 11331 O O . VAL B 1 629 ? 22.984 37.969 12.688 1 96.06 629 VAL B O 1
ATOM 11334 N N . ASN B 1 630 ? 24.625 37.031 13.891 1 90.75 630 ASN B N 1
ATOM 11335 C CA . ASN B 1 630 ? 24.672 38.125 14.844 1 90.75 630 ASN B CA 1
ATOM 11336 C C . ASN B 1 630 ? 25.109 39.438 14.164 1 90.75 630 ASN B C 1
ATOM 11338 O O . ASN B 1 630 ? 24.688 40.5 14.578 1 90.75 630 ASN B O 1
ATOM 11342 N N . ALA B 1 631 ? 25.844 39.281 13.133 1 91.44 631 ALA B N 1
ATOM 11343 C CA . ALA B 1 631 ? 26.359 40.438 12.43 1 91.44 631 ALA B CA 1
ATOM 11344 C C . ALA B 1 631 ? 25.281 41.094 11.57 1 91.44 631 ALA B C 1
ATOM 11346 O O . ALA B 1 631 ? 25.438 42.25 11.148 1 91.44 631 ALA B O 1
ATOM 11347 N N . LEU B 1 632 ? 24.234 40.406 11.398 1 93.81 632 LEU B N 1
ATOM 11348 C CA . LEU B 1 632 ? 23.156 40.938 10.562 1 93.81 632 LEU B CA 1
ATOM 11349 C C . LEU B 1 632 ? 22.359 42 11.312 1 93.81 632 LEU B C 1
ATOM 11351 O O . LEU B 1 632 ? 21.641 42.812 10.695 1 93.81 632 LEU B O 1
ATOM 11355 N N . VAL B 1 633 ? 22.438 41.969 12.602 1 92.06 633 VAL B N 1
ATOM 11356 C CA . VAL B 1 633 ? 21.625 42.875 13.422 1 92.06 633 VAL B CA 1
ATOM 11357 C C . VAL B 1 633 ? 22.516 43.938 14.047 1 92.06 633 VAL B C 1
ATOM 11359 O O . VAL B 1 633 ? 23.5 43.625 14.711 1 92.06 633 VAL B O 1
ATOM 11362 N N . ASP B 1 634 ? 22.328 45.125 13.805 1 83.19 634 ASP B N 1
ATOM 11363 C CA . ASP B 1 634 ? 23.047 46.25 14.414 1 83.19 634 ASP B CA 1
ATOM 11364 C C . ASP B 1 634 ? 22.578 46.469 15.844 1 83.19 634 ASP B C 1
ATOM 11366 O O . ASP B 1 634 ? 21.594 47.188 16.078 1 83.19 634 ASP B O 1
ATOM 11370 N N . LYS B 1 635 ? 23.234 45.844 16.781 1 78.12 635 LYS B N 1
ATOM 11371 C CA . LYS B 1 635 ? 22.828 45.969 18.172 1 78.12 635 LYS B CA 1
ATOM 11372 C C . LYS B 1 635 ? 23.5 47.156 18.828 1 78.12 635 LYS B C 1
ATOM 11374 O O . LYS B 1 635 ? 24.672 47.438 18.562 1 78.12 635 LYS B O 1
ATOM 11379 N N . ASP B 1 636 ? 22.609 47.938 19.359 1 68.5 636 ASP B N 1
ATOM 11380 C CA . ASP B 1 636 ? 23.125 49.062 20.078 1 68.5 636 ASP B CA 1
ATOM 11381 C C . ASP B 1 636 ? 23.516 48.688 21.516 1 68.5 636 ASP B C 1
ATOM 11383 O O . ASP B 1 636 ? 22.969 47.75 22.078 1 68.5 636 ASP B O 1
ATOM 11387 N N . LEU B 1 637 ? 24.5 49.375 22.016 1 51.75 637 LEU B N 1
ATOM 11388 C CA . LEU B 1 637 ? 25 49.156 23.359 1 51.75 637 LEU B CA 1
ATOM 11389 C C . LEU B 1 637 ? 23.859 49.156 24.375 1 51.75 637 LEU B C 1
ATOM 11391 O O . LEU B 1 637 ? 23.938 48.5 25.422 1 51.75 637 LEU B O 1
ATOM 11395 N N . PHE B 1 638 ? 22.734 49.812 24.016 1 51.34 638 PHE B N 1
ATOM 11396 C CA . PHE B 1 638 ? 21.672 50.031 24.984 1 51.34 638 PHE B CA 1
ATOM 11397 C C . PHE B 1 638 ? 20.5 49.094 24.75 1 51.34 638 PHE B C 1
ATOM 11399 O O . PHE B 1 638 ? 19.5 49.156 25.438 1 51.34 638 PHE B O 1
ATOM 11406 N N . ASP B 1 639 ? 20.719 48.25 23.828 1 68.12 639 ASP B N 1
ATOM 11407 C CA . ASP B 1 639 ? 19.641 47.281 23.578 1 68.12 639 ASP B CA 1
ATOM 11408 C C . ASP B 1 639 ? 19.516 46.281 24.719 1 68.12 639 ASP B C 1
ATOM 11410 O O . ASP B 1 639 ? 20.531 45.75 25.203 1 68.12 639 ASP B O 1
ATOM 11414 N N . THR B 1 640 ? 18.328 46.312 25.344 1 65.19 640 THR B N 1
ATOM 11415 C CA . THR B 1 640 ? 18.062 45.438 26.484 1 65.19 640 THR B CA 1
ATOM 11416 C C . THR B 1 640 ? 17.875 44 26.016 1 65.19 640 THR B C 1
ATOM 11418 O O . THR B 1 640 ? 17.219 43.75 25 1 65.19 640 THR B O 1
ATOM 11421 N N . SER B 1 641 ? 18.656 43.156 26.594 1 80.69 641 SER B N 1
ATOM 11422 C CA . SER B 1 641 ? 18.5 41.719 26.375 1 80.69 641 SER B CA 1
ATOM 11423 C C . SER B 1 641 ? 17.953 41.031 27.625 1 80.69 641 SER B C 1
ATOM 11425 O O . SER B 1 641 ? 17.984 41.594 28.719 1 80.69 641 SER B O 1
ATOM 11427 N N . TYR B 1 642 ? 17.141 40.094 27.406 1 93.12 642 TYR B N 1
ATOM 11428 C CA . TYR B 1 642 ? 16.656 39.25 28.484 1 93.12 642 TYR B CA 1
ATOM 11429 C C . TYR B 1 642 ? 17.828 38.625 29.234 1 93.12 642 TYR B C 1
ATOM 11431 O O . TYR B 1 642 ? 18.938 38.531 28.703 1 93.12 642 TYR B O 1
ATOM 11439 N N . ASP B 1 643 ? 17.703 38.312 30.5 1 95.06 643 ASP B N 1
ATOM 11440 C CA . ASP B 1 643 ? 18.734 37.656 31.312 1 95.06 643 ASP B CA 1
ATOM 11441 C C . ASP B 1 643 ? 18.766 36.156 31.062 1 95.06 643 ASP B C 1
ATOM 11443 O O . ASP B 1 643 ? 18.219 35.375 31.844 1 95.06 643 ASP B O 1
ATOM 11447 N N . TRP B 1 644 ? 19.469 35.781 30.125 1 96.75 644 TRP B N 1
ATOM 11448 C CA . TRP B 1 644 ? 19.516 34.406 29.672 1 96.75 644 TRP B CA 1
ATOM 11449 C C . TRP B 1 644 ? 20.219 33.531 30.703 1 96.75 644 TRP B C 1
ATOM 11451 O O . TRP B 1 644 ? 19.938 32.312 30.797 1 96.75 644 TRP B O 1
ATOM 11461 N N . ASP B 1 645 ? 21.125 34 31.484 1 96.69 645 ASP B N 1
ATOM 11462 C CA . ASP B 1 645 ? 21.812 33.25 32.5 1 96.69 645 ASP B CA 1
ATOM 11463 C C . ASP B 1 645 ? 20.859 32.781 33.594 1 96.69 645 ASP B C 1
ATOM 11465 O O . ASP B 1 645 ? 20.938 31.641 34.062 1 96.69 645 ASP B O 1
ATOM 11469 N N . VAL B 1 646 ? 20.031 33.719 33.938 1 97.31 646 VAL B N 1
ATOM 11470 C CA . VAL B 1 646 ? 19.031 33.375 34.938 1 97.31 646 VAL B CA 1
ATOM 11471 C C . VAL B 1 646 ? 18.109 32.281 34.406 1 97.31 646 VAL B C 1
ATOM 11473 O O . VAL B 1 646 ? 17.781 31.344 35.125 1 97.31 646 VAL B O 1
ATOM 11476 N N . LEU B 1 647 ? 17.719 32.406 33.188 1 98 647 LEU B N 1
ATOM 11477 C CA . LEU B 1 647 ? 16.844 31.391 32.594 1 98 647 LEU B CA 1
ATOM 11478 C C . LEU B 1 647 ? 17.547 30.047 32.5 1 98 647 LEU B C 1
ATOM 11480 O O . LEU B 1 647 ? 16.938 29 32.719 1 98 647 LEU B O 1
ATOM 11484 N N . ARG B 1 648 ? 18.812 30.094 32.125 1 97.81 648 ARG B N 1
ATOM 11485 C CA . ARG B 1 648 ? 19.625 28.875 32.031 1 97.81 648 ARG B CA 1
ATOM 11486 C C . ARG B 1 648 ? 19.625 28.141 33.375 1 97.81 648 ARG B C 1
ATOM 11488 O O . ARG B 1 648 ? 19.453 26.922 33.406 1 97.81 648 ARG B O 1
ATOM 11495 N N . GLU B 1 649 ? 19.859 28.828 34.375 1 98.12 649 GLU B N 1
ATOM 11496 C CA . GLU B 1 649 ? 19.906 28.219 35.688 1 98.12 649 GLU B CA 1
ATOM 11497 C C . GLU B 1 649 ? 18.547 27.656 36.094 1 98.12 649 GLU B C 1
ATOM 11499 O O . GLU B 1 649 ? 18.453 26.594 36.719 1 98.12 649 GLU B O 1
ATOM 11504 N N . LYS B 1 650 ? 17.547 28.359 35.781 1 98.31 650 LYS B N 1
ATOM 11505 C CA . LYS B 1 650 ? 16.188 27.891 36.094 1 98.31 650 LYS B CA 1
ATOM 11506 C C . LYS B 1 650 ? 15.898 26.562 35.375 1 98.31 650 LYS B C 1
ATOM 11508 O O . LYS B 1 650 ? 15.383 25.625 35.969 1 98.31 650 LYS B O 1
ATOM 11513 N N . VAL B 1 651 ? 16.188 26.5 34.125 1 98.69 651 VAL B N 1
ATOM 11514 C CA . VAL B 1 651 ? 15.922 25.328 33.281 1 98.69 651 VAL B CA 1
ATOM 11515 C C . VAL B 1 651 ? 16.703 24.125 33.844 1 98.69 651 VAL B C 1
ATOM 11517 O O . VAL B 1 651 ? 16.172 23.016 33.938 1 98.69 651 VAL B O 1
ATOM 11520 N N . LYS B 1 652 ? 17.953 24.359 34.188 1 98.38 652 LYS B N 1
ATOM 11521 C CA . LYS B 1 652 ? 18.781 23.297 34.75 1 98.38 652 LYS B CA 1
ATOM 11522 C C . LYS B 1 652 ? 18.188 22.766 36.062 1 98.38 652 LYS B C 1
ATOM 11524 O O . LYS B 1 652 ? 18.234 21.562 36.312 1 98.38 652 LYS B O 1
ATOM 11529 N N . LYS B 1 653 ? 17.656 23.656 36.75 1 98.25 653 LYS B N 1
ATOM 11530 C CA . LYS B 1 653 ? 17.156 23.312 38.062 1 98.25 653 LYS B CA 1
ATOM 11531 C C . LYS B 1 653 ? 15.758 22.719 38 1 98.25 653 LYS B C 1
ATOM 11533 O O . LYS B 1 653 ? 15.5 21.641 38.562 1 98.25 653 LYS B O 1
ATOM 11538 N N . ASP B 1 654 ? 14.852 23.406 37.312 1 98.44 654 ASP B N 1
ATOM 11539 C CA . ASP B 1 654 ? 13.43 23.078 37.344 1 98.44 654 ASP B CA 1
ATOM 11540 C C . ASP B 1 654 ? 13.055 22.125 36.219 1 98.44 654 ASP B C 1
ATOM 11542 O O . ASP B 1 654 ? 12 21.484 36.25 1 98.44 654 ASP B O 1
ATOM 11546 N N . GLY B 1 655 ? 13.883 22.078 35.188 1 98.56 655 GLY B N 1
ATOM 11547 C CA . GLY B 1 655 ? 13.57 21.25 34.031 1 98.56 655 GLY B CA 1
ATOM 11548 C C . GLY B 1 655 ? 12.688 21.938 33 1 98.56 655 GLY B C 1
ATOM 11549 O O . GLY B 1 655 ? 12.477 23.141 33.062 1 98.56 655 GLY B O 1
ATOM 11550 N N . MET B 1 656 ? 12.234 21.203 32.062 1 98.69 656 MET B N 1
ATOM 11551 C CA . MET B 1 656 ? 11.344 21.609 30.969 1 98.69 656 MET B CA 1
ATOM 11552 C C . MET B 1 656 ? 10.156 20.672 30.844 1 98.69 656 MET B C 1
ATOM 11554 O O . MET B 1 656 ? 10.297 19.453 31.047 1 98.69 656 MET B O 1
ATOM 11558 N N . ARG B 1 657 ? 8.977 21.188 30.531 1 98.81 657 ARG B N 1
ATOM 11559 C CA . ARG B 1 657 ? 7.777 20.391 30.297 1 98.81 657 ARG B CA 1
ATOM 11560 C C . ARG B 1 657 ? 7.793 19.797 28.891 1 98.81 657 ARG B C 1
ATOM 11562 O O . ARG B 1 657 ? 7.27 18.703 28.672 1 98.81 657 ARG B O 1
ATOM 11569 N N . ASN B 1 658 ? 8.391 20.453 27.953 1 98.81 658 ASN B N 1
ATOM 11570 C CA . ASN B 1 658 ? 8.367 20.094 26.547 1 98.81 658 ASN B CA 1
ATOM 11571 C C . ASN B 1 658 ? 9.781 20 25.969 1 98.81 658 ASN B C 1
ATOM 11573 O O . ASN B 1 658 ? 10.625 20.859 26.234 1 98.81 658 ASN B O 1
ATOM 11577 N N . GLY B 1 659 ? 9.992 18.984 25.172 1 98.75 659 GLY B N 1
ATOM 11578 C CA . GLY B 1 659 ? 11.312 18.766 24.594 1 98.75 659 GLY B CA 1
ATOM 11579 C C . GLY B 1 659 ? 11.562 19.594 23.344 1 98.75 659 GLY B C 1
ATOM 11580 O O . GLY B 1 659 ? 12.719 19.844 22.984 1 98.75 659 GLY B O 1
ATOM 11581 N N . TYR B 1 660 ? 10.578 19.969 22.609 1 98.81 660 TYR B N 1
ATOM 11582 C CA . TYR B 1 660 ? 10.578 20.875 21.469 1 98.81 660 TYR B CA 1
ATOM 11583 C C . TYR B 1 660 ? 9.508 21.953 21.625 1 98.81 660 TYR B C 1
ATOM 11585 O O . TYR B 1 660 ? 8.406 21.672 22.094 1 98.81 660 TYR B O 1
ATOM 11593 N N . LEU B 1 661 ? 9.828 23.25 21.172 1 98.81 661 LEU B N 1
ATOM 11594 C CA . LEU B 1 661 ? 8.938 24.297 21.656 1 98.81 661 LEU B CA 1
ATOM 11595 C C . LEU B 1 661 ? 8.477 25.188 20.5 1 98.81 661 LEU B C 1
ATOM 11597 O O . LEU B 1 661 ? 7.344 25.672 20.5 1 98.81 661 LEU B O 1
ATOM 11601 N N . MET B 1 662 ? 9.359 25.5 19.578 1 98.88 662 MET B N 1
ATOM 11602 C CA . MET B 1 662 ? 9.047 26.609 18.688 1 98.88 662 MET B CA 1
ATOM 11603 C C . MET B 1 662 ? 9.258 26.219 17.219 1 98.88 662 MET B C 1
ATOM 11605 O O . MET B 1 662 ? 10.312 25.688 16.859 1 98.88 662 MET B O 1
ATOM 11609 N N . ALA B 1 663 ? 8.32 26.438 16.422 1 98.69 663 ALA B N 1
ATOM 11610 C CA . ALA B 1 663 ? 8.312 26.203 14.984 1 98.69 663 ALA B CA 1
ATOM 11611 C C . ALA B 1 663 ? 7.383 27.188 14.281 1 98.69 663 ALA B C 1
ATOM 11613 O O . ALA B 1 663 ? 6.266 27.438 14.734 1 98.69 663 ALA B O 1
ATOM 11614 N N . ILE B 1 664 ? 7.832 27.797 13.195 1 98.25 664 ILE B N 1
ATOM 11615 C CA . ILE B 1 664 ? 7.012 28.766 12.484 1 98.25 664 ILE B CA 1
ATOM 11616 C C . ILE B 1 664 ? 6.426 28.125 11.227 1 98.25 664 ILE B C 1
ATOM 11618 O O . ILE B 1 664 ? 7.117 28 10.211 1 98.25 664 ILE B O 1
ATOM 11622 N N . ALA B 1 665 ? 5.172 27.828 11.312 1 96.44 665 ALA B N 1
ATOM 11623 C CA . ALA B 1 665 ? 4.445 27.25 10.195 1 96.44 665 ALA B CA 1
ATOM 11624 C C . ALA B 1 665 ? 3.928 28.328 9.25 1 96.44 665 ALA B C 1
ATOM 11626 O O . ALA B 1 665 ? 3.953 29.516 9.578 1 96.44 665 ALA B O 1
ATOM 11627 N N . PRO B 1 666 ? 3.502 28.062 7.973 1 92.38 666 PRO B N 1
ATOM 11628 C CA . PRO B 1 666 ? 3.023 29.078 7.02 1 92.38 666 PRO B CA 1
ATOM 11629 C C . PRO B 1 666 ? 1.721 29.734 7.465 1 92.38 666 PRO B C 1
ATOM 11631 O O . PRO B 1 666 ? 1.436 30.875 7.074 1 92.38 666 PRO B O 1
ATOM 11634 N N . THR B 1 667 ? 0.903 29.203 8.195 1 93.31 667 THR B N 1
ATOM 11635 C CA . THR B 1 667 ? -0.305 29.719 8.844 1 93.31 667 THR B CA 1
ATOM 11636 C C . THR B 1 667 ? -1.291 30.234 7.801 1 93.31 667 THR B C 1
ATOM 11638 O O . THR B 1 667 ? -1.954 31.25 8.023 1 93.31 667 THR B O 1
ATOM 11641 N N . SER B 1 668 ? -1.403 29.734 6.613 1 88.69 668 SER B N 1
ATOM 11642 C CA . SER B 1 668 ? -2.242 30.234 5.531 1 88.69 668 SER B CA 1
ATOM 11643 C C . SER B 1 668 ? -3.693 30.375 5.977 1 88.69 668 SER B C 1
ATOM 11645 O O . SER B 1 668 ? -4.254 31.469 5.938 1 88.69 668 SER B O 1
ATOM 11647 N N . SER B 1 669 ? -4.27 29.438 6.52 1 90.25 669 SER B N 1
ATOM 11648 C CA . SER B 1 669 ? -5.691 29.453 6.855 1 90.25 669 SER B CA 1
ATOM 11649 C C . SER B 1 669 ? -5.961 30.328 8.07 1 90.25 669 SER B C 1
ATOM 11651 O O . SER B 1 669 ? -6.938 31.094 8.094 1 90.25 669 SER B O 1
ATOM 11653 N N . ILE B 1 670 ? -5.129 30.281 9.031 1 95 670 ILE B N 1
ATOM 11654 C CA . ILE B 1 670 ? -5.449 30.984 10.273 1 95 670 ILE B CA 1
ATOM 11655 C C . ILE B 1 670 ? -5.133 32.469 10.117 1 95 670 ILE B C 1
ATOM 11657 O O . ILE B 1 670 ? -5.75 33.312 10.773 1 95 670 ILE B O 1
ATOM 11661 N N . SER B 1 671 ? -4.168 32.844 9.242 1 95.69 671 SER B N 1
ATOM 11662 C CA . SER B 1 671 ? -3.949 34.25 8.977 1 95.69 671 SER B CA 1
ATOM 11663 C C . SER B 1 671 ? -5.148 34.875 8.273 1 95.69 671 SER B C 1
ATOM 11665 O O . SER B 1 671 ? -5.52 36 8.555 1 95.69 671 SER B O 1
ATOM 11667 N N . ILE B 1 672 ? -5.727 34.094 7.375 1 93.75 672 ILE B N 1
ATOM 11668 C CA . ILE B 1 672 ? -6.941 34.531 6.699 1 93.75 672 ILE B CA 1
ATOM 11669 C C . ILE B 1 672 ? -8.07 34.688 7.715 1 93.75 672 ILE B C 1
ATOM 11671 O O . ILE B 1 672 ? -8.805 35.688 7.691 1 93.75 672 ILE B O 1
ATOM 11675 N N . LEU B 1 673 ? -8.133 33.781 8.578 1 95.69 673 LEU B N 1
ATOM 11676 C CA . LEU B 1 673 ? -9.188 33.75 9.586 1 95.69 673 LEU B CA 1
ATOM 11677 C C . LEU B 1 673 ? -9.18 35.031 10.414 1 95.69 673 LEU B C 1
ATOM 11679 O O . LEU B 1 673 ? -10.234 35.625 10.664 1 95.69 673 LEU B O 1
ATOM 11683 N N . VAL B 1 674 ? -8 35.5 10.797 1 96.69 674 VAL B N 1
ATOM 11684 C CA . VAL B 1 674 ? -7.93 36.625 11.727 1 96.69 674 VAL B CA 1
ATOM 11685 C C . VAL B 1 674 ? -7.621 37.906 10.969 1 96.69 674 VAL B C 1
ATOM 11687 O O . VAL B 1 674 ? -7.449 38.969 11.578 1 96.69 674 VAL B O 1
ATOM 11690 N N . GLY B 1 675 ? -7.477 37.844 9.68 1 96.62 675 GLY B N 1
ATOM 11691 C CA . GLY B 1 675 ? -7.328 39 8.836 1 96.62 675 GLY B CA 1
ATOM 11692 C C . GLY B 1 675 ? -5.957 39.656 8.938 1 96.62 675 GLY B C 1
ATOM 11693 O O . GLY B 1 675 ? -5.836 40.875 8.914 1 96.62 675 GLY B O 1
ATOM 11694 N N . THR B 1 676 ? -4.961 38.906 9.203 1 97.12 676 THR B N 1
ATOM 11695 C CA . THR B 1 676 ? -3.588 39.375 9.211 1 97.12 676 THR B CA 1
ATOM 11696 C C . THR B 1 676 ? -2.787 38.781 8.062 1 97.12 676 THR B C 1
ATOM 11698 O O . THR B 1 676 ? -3.35 38.125 7.191 1 97.12 676 THR B O 1
ATOM 11701 N N . THR B 1 677 ? -1.459 39.188 7.984 1 96.44 677 THR B N 1
ATOM 11702 C CA . THR B 1 677 ? -0.601 38.688 6.926 1 96.44 677 THR B CA 1
ATOM 11703 C C . THR B 1 677 ? -0.036 37.312 7.301 1 96.44 677 THR B C 1
ATOM 11705 O O . THR B 1 677 ? 0.065 36.969 8.484 1 96.44 677 THR B O 1
ATOM 11708 N N . GLN B 1 678 ? 0.307 36.562 6.324 1 93.69 678 GLN B N 1
ATOM 11709 C CA . GLN B 1 678 ? 0.68 35.156 6.477 1 93.69 678 GLN B CA 1
ATOM 11710 C C . GLN B 1 678 ? 2.062 35.031 7.109 1 93.69 678 GLN B C 1
ATOM 11712 O O . GLN B 1 678 ? 3.057 35.5 6.547 1 93.69 678 GLN B O 1
ATOM 11717 N N . ALA B 1 679 ? 2.1 34.406 8.234 1 94.5 679 ALA B N 1
ATOM 11718 C CA . ALA B 1 679 ? 3.311 34 8.93 1 94.5 679 ALA B CA 1
ATOM 11719 C C . ALA B 1 679 ? 4.379 35.094 8.898 1 94.5 679 ALA B C 1
ATOM 11721 O O . ALA B 1 679 ? 4.129 36.219 9.328 1 94.5 679 ALA B O 1
ATOM 11722 N N . ILE B 1 680 ? 5.496 34.719 8.336 1 95.75 680 ILE B N 1
ATOM 11723 C CA . ILE B 1 680 ? 6.672 35.594 8.344 1 95.75 680 ILE B CA 1
ATOM 11724 C C . ILE B 1 680 ? 6.914 36.156 6.941 1 95.75 680 ILE B C 1
ATOM 11726 O O . ILE B 1 680 ? 7.941 36.781 6.684 1 95.75 680 ILE B O 1
ATOM 11730 N N . GLU B 1 681 ? 5.973 36.062 6.098 1 91.25 681 GLU B N 1
ATOM 11731 C CA . GLU B 1 681 ? 6.188 36.375 4.684 1 91.25 681 GLU B CA 1
ATOM 11732 C C . GLU B 1 681 ? 5.832 37.812 4.363 1 91.25 681 GLU B C 1
ATOM 11734 O O . GLU B 1 681 ? 4.969 38.406 5.012 1 91.25 681 GLU B O 1
ATOM 11739 N N . PRO B 1 682 ? 6.57 38.312 3.303 1 93.88 682 PRO B N 1
ATOM 11740 C CA . PRO B 1 682 ? 6 39.531 2.705 1 93.88 682 PRO B CA 1
ATOM 11741 C C . PRO B 1 682 ? 4.656 39.25 2.025 1 93.88 682 PRO B C 1
ATOM 11743 O O . PRO B 1 682 ? 4.273 38.094 1.816 1 93.88 682 PRO B O 1
ATOM 11746 N N . VAL B 1 683 ? 4.004 40.344 1.767 1 94.25 683 VAL B N 1
ATOM 11747 C CA . VAL B 1 683 ? 2.674 40.188 1.187 1 94.25 683 VAL B CA 1
ATOM 11748 C C . VAL B 1 683 ? 2.793 39.875 -0.299 1 94.25 683 VAL B C 1
ATOM 11750 O O . VAL B 1 683 ? 3.744 40.281 -0.961 1 94.25 683 VAL B O 1
ATOM 11753 N N . TYR B 1 684 ? 1.897 39.156 -0.777 1 88.5 684 TYR B N 1
ATOM 11754 C CA . TYR B 1 684 ? 1.847 38.812 -2.197 1 88.5 684 TYR B CA 1
ATOM 11755 C C . TYR B 1 684 ? 1.643 40.062 -3.041 1 88.5 684 TYR B C 1
ATOM 11757 O O . TYR B 1 684 ? 2.453 40.375 -3.92 1 88.5 684 TYR B O 1
ATOM 11765 N N . LYS B 1 685 ? 0.562 40.688 -2.74 1 91.81 685 LYS B N 1
ATOM 11766 C CA . LYS B 1 685 ? 0.163 41.969 -3.318 1 91.81 685 LYS B CA 1
ATOM 11767 C C . LYS B 1 685 ? -0.584 42.812 -2.299 1 91.81 685 LYS B C 1
ATOM 11769 O O . LYS B 1 685 ? -0.919 42.344 -1.211 1 91.81 685 LYS B O 1
ATOM 11774 N N . ARG B 1 686 ? -0.695 44.031 -2.68 1 94.19 686 ARG B N 1
ATOM 11775 C CA . ARG B 1 686 ? -1.475 44.875 -1.794 1 94.19 686 ARG B CA 1
ATOM 11776 C C . ARG B 1 686 ? -2.965 44.562 -1.905 1 94.19 686 ARG B C 1
ATOM 11778 O O . ARG B 1 686 ? -3.715 44.75 -0.946 1 94.19 686 ARG B O 1
ATOM 11785 N N . LYS B 1 687 ? -3.33 44.156 -3.041 1 93.81 687 LYS B N 1
ATOM 11786 C CA . LYS B 1 687 ? -4.684 43.656 -3.312 1 93.81 687 LYS B CA 1
ATOM 11787 C C . LYS B 1 687 ? -4.664 42.438 -4.211 1 93.81 687 LYS B C 1
ATOM 11789 O O . LYS B 1 687 ? -3.92 42.375 -5.191 1 93.81 687 LYS B O 1
ATOM 11794 N N . TRP B 1 688 ? -5.41 41.469 -3.855 1 90.88 688 TRP B N 1
ATOM 11795 C CA . TRP B 1 688 ? -5.52 40.25 -4.664 1 90.88 688 TRP B CA 1
ATOM 11796 C C . TRP B 1 688 ? -6.883 39.594 -4.477 1 90.88 688 TRP B C 1
ATOM 11798 O O . TRP B 1 688 ? -7.742 40.125 -3.766 1 90.88 688 TRP B O 1
ATOM 11808 N N . PHE B 1 689 ? -7.156 38.5 -5.184 1 88.75 689 PHE B N 1
ATOM 11809 C CA . PHE B 1 689 ? -8.422 37.781 -5.082 1 88.75 689 PHE B CA 1
ATOM 11810 C C . PHE B 1 689 ? -8.195 36.406 -4.512 1 88.75 689 PHE B C 1
ATOM 11812 O O . PHE B 1 689 ? -7.211 35.719 -4.84 1 88.75 689 PHE B O 1
ATOM 11819 N N . GLU B 1 690 ? -9.07 36.094 -3.643 1 86.81 690 GLU B N 1
ATOM 11820 C CA . GLU B 1 690 ? -9.07 34.75 -3.086 1 86.81 690 GLU B CA 1
ATOM 11821 C C . GLU B 1 690 ? -10.266 33.938 -3.594 1 86.81 690 GLU B C 1
ATOM 11823 O O . GLU B 1 690 ? -11.375 34.469 -3.693 1 86.81 690 GLU B O 1
ATOM 11828 N N . GLU B 1 691 ? -9.891 32.688 -4.039 1 78.38 691 GLU B N 1
ATOM 11829 C CA . GLU B 1 691 ? -10.969 31.812 -4.5 1 78.38 691 GLU B CA 1
ATOM 11830 C C . GLU B 1 691 ? -11.602 31.047 -3.334 1 78.38 691 GLU B C 1
ATOM 11832 O O . GLU B 1 691 ? -10.898 30.531 -2.467 1 78.38 691 GLU B O 1
ATOM 11837 N N . ASN B 1 692 ? -12.836 31.141 -3.23 1 68.94 692 ASN B N 1
ATOM 11838 C CA . ASN B 1 692 ? -13.602 30.391 -2.246 1 68.94 692 ASN B CA 1
ATOM 11839 C C . ASN B 1 692 ? -14.828 29.734 -2.873 1 68.94 692 ASN B C 1
ATOM 11841 O O . ASN B 1 692 ? -15.039 29.844 -4.082 1 68.94 692 ASN B O 1
ATOM 11845 N N . LEU B 1 693 ? -15.516 28.938 -2.166 1 59.16 693 LEU B N 1
ATOM 11846 C CA . LEU B 1 693 ? -16.703 28.219 -2.633 1 59.16 693 LEU B CA 1
ATOM 11847 C C . LEU B 1 693 ? -17.703 29.172 -3.262 1 59.16 693 LEU B C 1
ATOM 11849 O O . LEU B 1 693 ? -18.484 28.766 -4.133 1 59.16 693 LEU B O 1
ATOM 11853 N N . SER B 1 694 ? -17.688 30.469 -2.893 1 63.31 694 SER B N 1
ATOM 11854 C CA . SER B 1 694 ? -18.688 31.438 -3.342 1 63.31 694 SER B CA 1
ATOM 11855 C C . SER B 1 694 ? -18.141 32.312 -4.48 1 63.31 694 SER B C 1
ATOM 11857 O O . SER B 1 694 ? -18.844 33.188 -4.992 1 63.31 694 SER B O 1
ATOM 11859 N N . GLY B 1 695 ? -16.922 32.031 -4.727 1 73.94 695 GLY B N 1
ATOM 11860 C CA . GLY B 1 695 ? -16.344 32.781 -5.832 1 73.94 695 GLY B CA 1
ATOM 11861 C C . GLY B 1 695 ? -15.086 33.531 -5.453 1 73.94 695 GLY B C 1
ATOM 11862 O O . GLY B 1 695 ? -14.383 33.156 -4.516 1 73.94 695 GLY B O 1
ATOM 11863 N N . LEU B 1 696 ? -14.797 34.594 -6.227 1 84.06 696 LEU B N 1
ATOM 11864 C CA . LEU B 1 696 ? -13.594 35.406 -6.008 1 84.06 696 LEU B CA 1
ATOM 11865 C C . LEU B 1 696 ? -13.859 36.531 -5.035 1 84.06 696 LEU B C 1
ATOM 11867 O O . LEU B 1 696 ? -14.789 37.344 -5.242 1 84.06 696 LEU B O 1
ATOM 11871 N N . ILE B 1 697 ? -13.125 36.656 -3.99 1 88.88 697 ILE B N 1
ATOM 11872 C CA . ILE B 1 697 ? -13.258 37.719 -2.98 1 88.88 697 ILE B CA 1
ATOM 11873 C C . ILE B 1 697 ? -12.039 38.625 -3.031 1 88.88 697 ILE B C 1
ATOM 11875 O O . ILE B 1 697 ? -10.898 38.156 -2.9 1 88.88 697 ILE B O 1
ATOM 11879 N N . PRO B 1 698 ? -12.273 39.844 -3.25 1 91.94 698 PRO B N 1
ATOM 11880 C CA . PRO B 1 698 ? -11.141 40.75 -3.191 1 91.94 698 PRO B CA 1
ATOM 11881 C C . PRO B 1 698 ? -10.602 40.938 -1.775 1 91.94 698 PRO B C 1
ATOM 11883 O O . PRO B 1 698 ? -11.375 41 -0.819 1 91.94 698 PRO B O 1
ATOM 11886 N N . VAL B 1 699 ? -9.336 40.969 -1.667 1 92.69 699 VAL B N 1
ATOM 11887 C CA . VAL B 1 699 ? -8.672 41.125 -0.378 1 92.69 699 VAL B CA 1
ATOM 11888 C C . VAL B 1 699 ? -7.621 42.25 -0.476 1 92.69 699 VAL B C 1
ATOM 11890 O O . VAL B 1 699 ? -6.906 42.344 -1.478 1 92.69 699 VAL B O 1
ATOM 11893 N N . VAL B 1 700 ? -7.629 43.062 0.496 1 95.31 700 VAL B N 1
ATOM 11894 C CA . VAL B 1 700 ? -6.625 44.125 0.637 1 95.31 700 VAL B CA 1
ATOM 11895 C C . VAL B 1 700 ? -5.805 43.875 1.903 1 95.31 700 VAL B C 1
ATOM 11897 O O . VAL B 1 700 ? -6.328 43.406 2.908 1 95.31 700 VAL B O 1
ATOM 11900 N N . VAL B 1 701 ? -4.531 44.188 1.849 1 96.25 701 VAL B N 1
ATOM 11901 C CA . VAL B 1 701 ? -3.689 44.031 3.029 1 96.25 701 VAL B CA 1
ATOM 11902 C C . VAL B 1 701 ? -4.281 44.781 4.203 1 96.25 701 VAL B C 1
ATOM 11904 O O . VAL B 1 701 ? -4.914 45.844 4.012 1 96.25 701 VAL B O 1
ATOM 11907 N N . PRO B 1 702 ? -4.094 44.344 5.391 1 96.31 702 PRO B N 1
ATOM 11908 C CA . PRO B 1 702 ? -4.727 44.969 6.559 1 96.31 702 PRO B CA 1
ATOM 11909 C C . PRO B 1 702 ? -4.23 46.375 6.828 1 96.31 702 PRO B C 1
ATOM 11911 O O . PRO B 1 702 ? -3.041 46.656 6.668 1 96.31 702 PRO B O 1
ATOM 11914 N N . ARG B 1 703 ? -5.16 47.281 7.156 1 93.38 703 ARG B N 1
ATOM 11915 C CA . ARG B 1 703 ? -4.891 48.656 7.57 1 93.38 703 ARG B CA 1
ATOM 11916 C C . ARG B 1 703 ? -4.125 49.406 6.492 1 93.38 703 ARG B C 1
ATOM 11918 O O . ARG B 1 703 ? -3.188 50.156 6.797 1 93.38 703 ARG B O 1
ATOM 11925 N N . LEU B 1 704 ? -4.414 49.094 5.305 1 95.06 704 LEU B N 1
ATOM 11926 C CA . LEU B 1 704 ? -3.777 49.812 4.211 1 95.06 704 LEU B CA 1
ATOM 11927 C C . LEU B 1 704 ? -4.199 51.281 4.207 1 95.06 704 LEU B C 1
ATOM 11929 O O . LEU B 1 704 ? -5.387 51.594 4.316 1 95.06 704 LEU B O 1
ATOM 11933 N N . SER B 1 705 ? -3.34 52.156 4.141 1 93.62 705 SER B N 1
ATOM 11934 C CA . SER B 1 705 ? -3.502 53.594 4.105 1 93.62 705 SER B CA 1
ATOM 11935 C C . SER B 1 705 ? -2.32 54.281 3.41 1 93.62 705 SER B C 1
ATOM 11937 O O . SER B 1 705 ? -1.321 53.625 3.104 1 93.62 705 SER B O 1
ATOM 11939 N N . PRO B 1 706 ? -2.484 55.5 3.131 1 92.25 706 PRO B N 1
ATOM 11940 C CA . PRO B 1 706 ? -1.329 56.188 2.555 1 92.25 706 PRO B CA 1
ATOM 11941 C C . PRO B 1 706 ? -0.083 56.094 3.432 1 92.25 706 PRO B C 1
ATOM 11943 O O . PRO B 1 706 ? 1.038 56.062 2.916 1 92.25 706 PRO B O 1
ATOM 11946 N N . GLU B 1 707 ? -0.299 55.969 4.664 1 94.38 707 GLU B N 1
ATOM 11947 C CA . GLU B 1 707 ? 0.813 55.906 5.605 1 94.38 707 GLU B CA 1
ATOM 11948 C C . GLU B 1 707 ? 1.496 54.531 5.559 1 94.38 707 GLU B C 1
ATOM 11950 O O . GLU B 1 707 ? 2.699 54.438 5.809 1 94.38 707 GLU B O 1
ATOM 11955 N N . THR B 1 708 ? 0.781 53.469 5.23 1 96 708 THR B N 1
ATOM 11956 C CA . THR B 1 708 ? 1.332 52.125 5.281 1 96 708 THR B CA 1
ATOM 11957 C C . THR B 1 708 ? 1.63 51.594 3.877 1 96 708 THR B C 1
ATOM 11959 O O . THR B 1 708 ? 2.279 50.562 3.717 1 96 708 THR B O 1
ATOM 11962 N N . TRP B 1 709 ? 1.249 52.312 2.869 1 95.31 709 TRP B N 1
ATOM 11963 C CA . TRP B 1 709 ? 1.347 51.906 1.474 1 95.31 709 TRP B CA 1
ATOM 11964 C C . TRP B 1 709 ? 2.773 51.5 1.126 1 95.31 709 TRP B C 1
ATOM 11966 O O . TRP B 1 709 ? 2.996 50.406 0.544 1 95.31 709 TRP B O 1
ATOM 11976 N N . ALA B 1 710 ? 3.695 52.281 1.543 1 94.94 710 ALA B N 1
ATOM 11977 C CA . ALA B 1 710 ? 5.086 52.094 1.124 1 94.94 710 ALA B CA 1
ATOM 11978 C C . ALA B 1 710 ? 5.738 50.938 1.86 1 94.94 710 ALA B C 1
ATOM 11980 O O . ALA B 1 710 ? 6.797 50.469 1.457 1 94.94 710 ALA B O 1
ATOM 11981 N N . TYR B 1 711 ? 5.09 50.438 2.877 1 96.88 711 TYR B N 1
ATOM 11982 C CA . TYR B 1 711 ? 5.715 49.438 3.725 1 96.88 711 TYR B CA 1
ATOM 11983 C C . TYR B 1 711 ? 5.156 48.062 3.43 1 96.88 711 TYR B C 1
ATOM 11985 O O . TYR B 1 711 ? 5.637 47.062 3.969 1 96.88 711 TYR B O 1
ATOM 11993 N N . TYR B 1 712 ? 4.141 48 2.605 1 96.62 712 TYR B N 1
ATOM 11994 C CA . TYR B 1 712 ? 3.672 46.75 2.055 1 96.62 712 TYR B CA 1
ATOM 11995 C C . TYR B 1 712 ? 4.305 46.469 0.693 1 96.62 712 TYR B C 1
ATOM 11997 O O . TYR B 1 712 ? 3.646 46.625 -0.341 1 96.62 712 TYR B O 1
ATOM 12005 N N . THR B 1 713 ? 5.496 45.969 0.747 1 94.5 713 THR B N 1
ATOM 12006 C CA . THR B 1 713 ? 6.184 45.625 -0.496 1 94.5 713 THR B CA 1
ATOM 12007 C C . THR B 1 713 ? 5.832 44.219 -0.944 1 94.5 713 THR B C 1
ATOM 12009 O O . THR B 1 713 ? 6.008 43.25 -0.189 1 94.5 713 THR B O 1
ATOM 12012 N N . PRO B 1 714 ? 5.367 44.094 -2.143 1 93.62 714 PRO B N 1
ATOM 12013 C CA . PRO B 1 714 ? 5.039 42.781 -2.631 1 93.62 714 PRO B CA 1
ATOM 12014 C C . PRO B 1 714 ? 6.242 41.812 -2.631 1 93.62 714 PRO B C 1
ATOM 12016 O O . PRO B 1 714 ? 7.359 42.25 -2.941 1 93.62 714 PRO B O 1
ATOM 12019 N N . ALA B 1 715 ? 5.988 40.594 -2.381 1 93.88 715 ALA B N 1
ATOM 12020 C CA . ALA B 1 715 ? 7.004 39.562 -2.17 1 93.88 715 ALA B CA 1
ATOM 12021 C C . ALA B 1 715 ? 7.934 39.438 -3.375 1 93.88 715 ALA B C 1
ATOM 12023 O O . ALA B 1 715 ? 9.148 39.281 -3.219 1 93.88 715 ALA B O 1
ATOM 12024 N N . PHE B 1 716 ? 7.441 39.562 -4.566 1 92.31 716 PHE B N 1
ATOM 12025 C CA . PHE B 1 716 ? 8.203 39.375 -5.789 1 92.31 716 PHE B CA 1
ATOM 12026 C C . PHE B 1 716 ? 9.133 40.531 -6.059 1 92.31 716 PHE B C 1
ATOM 12028 O O . PHE B 1 716 ? 10.047 40.438 -6.887 1 92.31 716 PHE B O 1
ATOM 12035 N N . GLU B 1 717 ? 8.953 41.594 -5.309 1 92.5 717 GLU B N 1
ATOM 12036 C CA . GLU B 1 717 ? 9.766 42.781 -5.492 1 92.5 717 GLU B CA 1
ATOM 12037 C C . GLU B 1 717 ? 10.883 42.875 -4.449 1 92.5 717 GLU B C 1
ATOM 12039 O O . GLU B 1 717 ? 11.781 43.688 -4.555 1 92.5 717 GLU B O 1
ATOM 12044 N N . ILE B 1 718 ? 10.82 42 -3.58 1 94.44 718 ILE B N 1
ATOM 12045 C CA . ILE B 1 718 ? 11.805 42 -2.5 1 94.44 718 ILE B CA 1
ATOM 12046 C C . ILE B 1 718 ? 13.016 41.156 -2.908 1 94.44 718 ILE B C 1
ATOM 12048 O O . ILE B 1 718 ? 12.867 40.094 -3.543 1 94.44 718 ILE B O 1
ATOM 12052 N N . ASP B 1 719 ? 14.211 41.719 -2.611 1 94.56 719 ASP B N 1
ATOM 12053 C CA . ASP B 1 719 ? 15.414 40.906 -2.75 1 94.56 719 ASP B CA 1
ATOM 12054 C C . ASP B 1 719 ? 15.344 39.656 -1.846 1 94.56 719 ASP B C 1
ATOM 12056 O O . ASP B 1 719 ? 15.312 39.781 -0.62 1 94.56 719 ASP B O 1
ATOM 12060 N N . GLN B 1 720 ? 15.375 38.531 -2.424 1 95.62 720 GLN B N 1
ATOM 12061 C CA . GLN B 1 720 ? 15.141 37.312 -1.675 1 95.62 720 GLN B CA 1
ATOM 12062 C C . GLN B 1 720 ? 16.297 37.031 -0.716 1 95.62 720 GLN B C 1
ATOM 12064 O O . GLN B 1 720 ? 16.141 36.25 0.229 1 95.62 720 GLN B O 1
ATOM 12069 N N . LEU B 1 721 ? 17.453 37.562 -0.938 1 96.81 721 LEU B N 1
ATOM 12070 C CA . LEU B 1 721 ? 18.531 37.438 0.024 1 96.81 721 LEU B CA 1
ATOM 12071 C C . LEU B 1 721 ? 18.156 38.094 1.359 1 96.81 721 LEU B C 1
ATOM 12073 O O . LEU B 1 721 ? 18.594 37.625 2.416 1 96.81 721 LEU B O 1
ATOM 12077 N N . GLN B 1 722 ? 17.359 39.156 1.306 1 96.81 722 GLN B N 1
ATOM 12078 C CA . GLN B 1 722 ? 16.875 39.781 2.533 1 96.81 722 GLN B CA 1
ATOM 12079 C C . GLN B 1 722 ? 15.883 38.844 3.262 1 96.81 722 GLN B C 1
ATOM 12081 O O . GLN B 1 722 ? 15.836 38.844 4.492 1 96.81 722 GLN B O 1
ATOM 12086 N N . VAL B 1 723 ? 15.109 38.125 2.471 1 97 723 VAL B N 1
ATOM 12087 C CA . VAL B 1 723 ? 14.188 37.156 3.057 1 97 723 VAL B CA 1
ATOM 12088 C C . VAL B 1 723 ? 14.977 36.094 3.826 1 97 723 VAL B C 1
ATOM 12090 O O . VAL B 1 723 ? 14.602 35.719 4.941 1 97 723 VAL B O 1
ATOM 12093 N N . ILE B 1 724 ? 16.078 35.656 3.246 1 97.94 724 ILE B N 1
ATOM 12094 C CA . ILE B 1 724 ? 16.922 34.625 3.867 1 97.94 724 ILE B CA 1
ATOM 12095 C C . ILE B 1 724 ? 17.578 35.219 5.129 1 97.94 724 ILE B C 1
ATOM 12097 O O . ILE B 1 724 ? 17.641 34.531 6.156 1 97.94 724 ILE B O 1
ATOM 12101 N N . LYS B 1 725 ? 18.031 36.438 5.062 1 98 725 LYS B N 1
ATOM 12102 C CA . LYS B 1 725 ? 18.656 37.062 6.223 1 98 725 LYS B CA 1
ATOM 12103 C C . LYS B 1 725 ? 17.672 37.188 7.375 1 98 725 LYS B C 1
ATOM 12105 O O . LYS B 1 725 ? 18 36.906 8.523 1 98 725 LYS B O 1
ATOM 12110 N N . ALA B 1 726 ? 16.516 37.656 7.078 1 98.06 726 ALA B N 1
ATOM 12111 C CA . ALA B 1 726 ? 15.484 37.75 8.109 1 98.06 726 ALA B CA 1
ATOM 12112 C C . ALA B 1 726 ? 15.172 36.375 8.703 1 98.06 726 ALA B C 1
ATOM 12114 O O . ALA B 1 726 ? 14.969 36.25 9.914 1 98.06 726 ALA B O 1
ATOM 12115 N N . ALA B 1 727 ? 15.102 35.406 7.809 1 98.44 727 ALA B N 1
ATOM 12116 C CA . ALA B 1 727 ? 14.828 34.031 8.258 1 98.44 727 ALA B CA 1
ATOM 12117 C C . ALA B 1 727 ? 15.922 33.562 9.203 1 98.44 727 ALA B C 1
ATOM 12119 O O . ALA B 1 727 ? 15.641 32.875 10.195 1 98.44 727 ALA B O 1
ATOM 12120 N N . ALA B 1 728 ? 17.109 33.812 8.867 1 98.44 728 ALA B N 1
ATOM 12121 C CA . ALA B 1 728 ? 18.25 33.406 9.695 1 98.44 728 ALA B CA 1
ATOM 12122 C C . ALA B 1 728 ? 18.172 34.062 11.078 1 98.44 728 ALA B C 1
ATOM 12124 O O . ALA B 1 728 ? 18.484 33.406 12.086 1 98.44 728 ALA B O 1
ATOM 12125 N N . ILE B 1 729 ? 17.797 35.312 11.133 1 98 729 ILE B N 1
ATOM 12126 C CA . ILE B 1 729 ? 17.656 36.031 12.398 1 98 729 ILE B CA 1
ATOM 12127 C C . ILE B 1 729 ? 16.594 35.344 13.258 1 98 729 ILE B C 1
ATOM 12129 O O . ILE B 1 729 ? 16.781 35.125 14.453 1 98 729 ILE B O 1
ATOM 12133 N N . ARG B 1 730 ? 15.516 35 12.664 1 98.44 730 ARG B N 1
ATOM 12134 C CA . ARG B 1 730 ? 14.469 34.312 13.398 1 98.44 730 ARG B CA 1
ATOM 12135 C C . ARG B 1 730 ? 14.945 32.938 13.852 1 98.44 730 ARG B C 1
ATOM 12137 O O . ARG B 1 730 ? 14.664 32.5 14.977 1 98.44 730 ARG B O 1
ATOM 12144 N N . GLN B 1 731 ? 15.641 32.188 12.969 1 98.44 731 GLN B N 1
ATOM 12145 C CA . GLN B 1 731 ? 16.078 30.828 13.219 1 98.44 731 GLN B CA 1
ATOM 12146 C C . GLN B 1 731 ? 16.953 30.75 14.469 1 98.44 731 GLN B C 1
ATOM 12148 O O . GLN B 1 731 ? 16.906 29.766 15.219 1 98.44 731 GLN B O 1
ATOM 12153 N N . LYS B 1 732 ? 17.672 31.766 14.695 1 96.94 732 LYS B N 1
ATOM 12154 C CA . LYS B 1 732 ? 18.562 31.859 15.852 1 96.94 732 LYS B CA 1
ATOM 12155 C C . LYS B 1 732 ? 17.812 31.656 17.156 1 96.94 732 LYS B C 1
ATOM 12157 O O . LYS B 1 732 ? 18.359 31.141 18.125 1 96.94 732 LYS B O 1
ATOM 12162 N N . TRP B 1 733 ? 16.578 31.953 17.172 1 98.06 733 TRP B N 1
ATOM 12163 C CA . TRP B 1 733 ? 15.836 32.031 18.422 1 98.06 733 TRP B CA 1
ATOM 12164 C C . TRP B 1 733 ? 14.922 30.812 18.594 1 98.06 733 TRP B C 1
ATOM 12166 O O . TRP B 1 733 ? 14.336 30.625 19.656 1 98.06 733 TRP B O 1
ATOM 12176 N N . ILE B 1 734 ? 14.773 29.969 17.609 1 98.56 734 ILE B N 1
ATOM 12177 C CA . ILE B 1 734 ? 13.828 28.859 17.719 1 98.56 734 ILE B CA 1
ATOM 12178 C C . ILE B 1 734 ? 14.578 27.531 17.656 1 98.56 734 ILE B C 1
ATOM 12180 O O . ILE B 1 734 ? 15.602 27.422 16.969 1 98.56 734 ILE B O 1
ATOM 12184 N N . ASP B 1 735 ? 14.07 26.531 18.328 1 98.5 735 ASP B N 1
ATOM 12185 C CA . ASP B 1 735 ? 14.742 25.25 18.438 1 98.5 735 ASP B CA 1
ATOM 12186 C C . ASP B 1 735 ? 14.414 24.359 17.234 1 98.5 735 ASP B C 1
ATOM 12188 O O . ASP B 1 735 ? 15.211 23.5 16.844 1 98.5 735 ASP B O 1
ATOM 12192 N N . GLN B 1 736 ? 13.25 24.484 16.641 1 98.69 736 GLN B N 1
ATOM 12193 C CA . GLN B 1 736 ? 12.938 23.734 15.422 1 98.69 736 GLN B CA 1
ATOM 12194 C C . GLN B 1 736 ? 13.148 24.609 14.18 1 98.69 736 GLN B C 1
ATOM 12196 O O . GLN B 1 736 ? 14.211 25.219 14.023 1 98.69 736 GLN B O 1
ATOM 12201 N N . GLY B 1 737 ? 12.211 24.578 13.258 1 98.38 737 GLY B N 1
ATOM 12202 C CA . GLY B 1 737 ? 12.461 25.328 12.031 1 98.38 737 GLY B CA 1
ATOM 12203 C C . GLY B 1 737 ? 11.344 26.297 11.688 1 98.38 737 GLY B C 1
ATOM 12204 O O . GLY B 1 737 ? 10.492 26.594 12.531 1 98.38 737 GLY B O 1
ATOM 12205 N N . GLN B 1 738 ? 11.438 26.922 10.555 1 98.12 738 GLN B N 1
ATOM 12206 C CA . GLN B 1 738 ? 10.461 27.828 9.977 1 98.12 738 GLN B CA 1
ATOM 12207 C C . GLN B 1 738 ? 10.234 27.547 8.5 1 98.12 738 GLN B C 1
ATOM 12209 O O . GLN B 1 738 ? 11.164 27.141 7.789 1 98.12 738 GLN B O 1
ATOM 12214 N N . SER B 1 739 ? 9.016 27.734 8.094 1 96.25 739 SER B N 1
ATOM 12215 C CA . SER B 1 739 ? 8.695 27.625 6.676 1 96.25 739 SER B CA 1
ATOM 12216 C C . SER B 1 739 ? 8.992 28.938 5.938 1 96.25 739 SER B C 1
ATOM 12218 O O . SER B 1 739 ? 8.273 29.922 6.086 1 96.25 739 SER B O 1
ATOM 12220 N N . THR B 1 740 ? 10.016 28.844 5.125 1 96.12 740 THR B N 1
ATOM 12221 C CA . THR B 1 740 ? 10.422 30.047 4.398 1 96.12 740 THR B CA 1
ATOM 12222 C C . THR B 1 740 ? 10.18 29.875 2.9 1 96.12 740 THR B C 1
ATOM 12224 O O . THR B 1 740 ? 10.883 29.109 2.236 1 96.12 740 THR B O 1
ATOM 12227 N N . ASN B 1 741 ? 9.273 30.625 2.4 1 93 741 ASN B N 1
ATOM 12228 C CA . ASN B 1 741 ? 9.008 30.609 0.965 1 93 741 ASN B CA 1
ATOM 12229 C C . ASN B 1 741 ? 9.938 31.578 0.219 1 93 741 ASN B C 1
ATOM 12231 O O . ASN B 1 741 ? 10.289 32.625 0.738 1 93 741 ASN B O 1
ATOM 12235 N N . ILE B 1 742 ? 10.289 31.141 -0.9 1 93.25 742 ILE B N 1
ATOM 12236 C CA . ILE B 1 742 ? 11.047 31.984 -1.809 1 93.25 742 ILE B CA 1
ATOM 12237 C C . ILE B 1 742 ? 10.172 32.406 -2.986 1 93.25 742 ILE B C 1
ATOM 12239 O O . ILE B 1 742 ? 9.414 31.594 -3.525 1 93.25 742 ILE B O 1
ATOM 12243 N N . PHE B 1 743 ? 10.258 33.688 -3.361 1 91.31 743 PHE B N 1
ATOM 12244 C CA . PHE B 1 743 ? 9.453 34.25 -4.441 1 91.31 743 PHE B CA 1
ATOM 12245 C C . PHE B 1 743 ? 10.328 34.688 -5.605 1 91.31 743 PHE B C 1
ATOM 12247 O O . PHE B 1 743 ? 11.195 35.562 -5.445 1 91.31 743 PHE B O 1
ATOM 12254 N N . MET B 1 744 ? 10.062 34.062 -6.727 1 89.69 744 MET B N 1
ATOM 12255 C CA . MET B 1 744 ? 10.922 34.312 -7.871 1 89.69 744 MET B CA 1
ATOM 12256 C C . MET B 1 744 ? 10.141 34.969 -9.008 1 89.69 744 MET B C 1
ATOM 12258 O O . MET B 1 744 ? 9.219 34.344 -9.555 1 89.69 744 MET B O 1
ATOM 12262 N N . SER B 1 745 ? 10.523 36.156 -9.297 1 87.69 745 SER B N 1
ATOM 12263 C CA . SER B 1 745 ? 9.969 36.812 -10.492 1 87.69 745 SER B CA 1
ATOM 12264 C C . SER B 1 745 ? 10.664 36.312 -11.758 1 87.69 745 SER B C 1
ATOM 12266 O O . SER B 1 745 ? 11.812 35.844 -11.703 1 87.69 745 SER B O 1
ATOM 12268 N N . LEU B 1 746 ? 10.047 36.469 -12.844 1 83.19 746 LEU B N 1
ATOM 12269 C CA . LEU B 1 746 ? 10.547 35.906 -14.109 1 83.19 746 LEU B CA 1
ATOM 12270 C C . LEU B 1 746 ? 11.836 36.625 -14.523 1 83.19 746 LEU B C 1
ATOM 12272 O O . LEU B 1 746 ? 12.734 35.969 -15.086 1 83.19 746 LEU B O 1
ATOM 12276 N N . ASP B 1 747 ? 11.914 37.844 -14.258 1 85.31 747 ASP B N 1
ATOM 12277 C CA . ASP B 1 747 ? 13.055 38.625 -14.703 1 85.31 747 ASP B CA 1
ATOM 12278 C C . ASP B 1 747 ? 14.305 38.312 -13.891 1 85.31 747 ASP B C 1
ATOM 12280 O O . ASP B 1 747 ? 15.43 38.531 -14.352 1 85.31 747 ASP B O 1
ATOM 12284 N N . LYS B 1 748 ? 14.141 37.75 -12.75 1 86.69 748 LYS B N 1
ATOM 12285 C CA . LYS B 1 748 ? 15.266 37.469 -11.867 1 86.69 748 LYS B CA 1
ATOM 12286 C C . LYS B 1 748 ? 15.578 35.969 -11.844 1 86.69 748 LYS B C 1
ATOM 12288 O O . LYS B 1 748 ? 16.562 35.531 -11.234 1 86.69 748 LYS B O 1
ATOM 12293 N N . ALA B 1 749 ? 14.781 35.25 -12.523 1 83.62 749 ALA B N 1
ATOM 12294 C CA . ALA B 1 749 ? 14.922 33.812 -12.492 1 83.62 749 ALA B CA 1
ATOM 12295 C C . ALA B 1 749 ? 16.203 33.375 -13.18 1 83.62 749 ALA B C 1
ATOM 12297 O O . ALA B 1 749 ? 16.359 33.531 -14.391 1 83.62 749 ALA B O 1
ATOM 12298 N N . SER B 1 750 ? 17.219 32.938 -12.453 1 88.38 750 SER B N 1
ATOM 12299 C CA . SER B 1 750 ? 18.469 32.406 -12.969 1 88.38 750 SER B CA 1
ATOM 12300 C C . SER B 1 750 ? 19.062 31.391 -12.016 1 88.38 750 SER B C 1
ATOM 12302 O O . SER B 1 750 ? 18.859 31.453 -10.805 1 88.38 750 SER B O 1
ATOM 12304 N N . GLY B 1 751 ? 19.75 30.516 -12.578 1 89.81 751 GLY B N 1
ATOM 12305 C CA . GLY B 1 751 ? 20.438 29.531 -11.773 1 89.81 751 GLY B CA 1
ATOM 12306 C C . GLY B 1 751 ? 21.422 30.141 -10.781 1 89.81 751 GLY B C 1
ATOM 12307 O O . GLY B 1 751 ? 21.578 29.641 -9.664 1 89.81 751 GLY B O 1
ATOM 12308 N N . LYS B 1 752 ? 22.016 31.141 -11.203 1 93.06 752 LYS B N 1
ATOM 12309 C CA . LYS B 1 752 ? 22.984 31.828 -10.352 1 93.06 752 LYS B CA 1
ATOM 12310 C C . LYS B 1 752 ? 22.297 32.438 -9.125 1 93.06 752 LYS B C 1
ATOM 12312 O O . LYS B 1 752 ? 22.797 32.281 -8.008 1 93.06 752 LYS B O 1
ATOM 12317 N N . TYR B 1 753 ? 21.234 33.125 -9.328 1 94.25 753 TYR B N 1
ATOM 12318 C CA . TYR B 1 753 ? 20.516 33.75 -8.227 1 94.25 753 TYR B CA 1
ATOM 12319 C C . TYR B 1 753 ? 20 32.688 -7.254 1 94.25 753 TYR B C 1
ATOM 12321 O O . TYR B 1 753 ? 20.078 32.844 -6.035 1 94.25 753 TYR B O 1
ATOM 12329 N N . LEU B 1 754 ? 19.469 31.609 -7.789 1 95.12 754 LEU B N 1
ATOM 12330 C CA . LEU B 1 754 ? 19 30.531 -6.941 1 95.12 754 LEU B CA 1
ATOM 12331 C C . LEU B 1 754 ? 20.141 29.938 -6.133 1 95.12 754 LEU B C 1
ATOM 12333 O O . LEU B 1 754 ? 19.984 29.625 -4.945 1 95.12 754 LEU B O 1
ATOM 12337 N N . HIS B 1 755 ? 21.234 29.688 -6.82 1 96.31 755 HIS B N 1
ATOM 12338 C CA . HIS B 1 755 ? 22.422 29.203 -6.133 1 96.31 755 HIS B CA 1
ATOM 12339 C C . HIS B 1 755 ? 22.812 30.125 -4.984 1 96.31 755 HIS B C 1
ATOM 12341 O O . HIS B 1 755 ? 23.125 29.656 -3.887 1 96.31 755 HIS B O 1
ATOM 12347 N N . GLU B 1 756 ? 22.781 31.391 -5.16 1 96.88 756 GLU B N 1
ATOM 12348 C CA . GLU B 1 756 ? 23.141 32.375 -4.141 1 96.88 756 GLU B CA 1
ATOM 12349 C C . GLU B 1 756 ? 22.172 32.312 -2.957 1 96.88 756 GLU B C 1
ATOM 12351 O O . GLU B 1 756 ? 22.594 32.344 -1.801 1 96.88 756 GLU B O 1
ATOM 12356 N N . ILE B 1 757 ? 20.922 32.25 -3.256 1 96.94 757 ILE B N 1
ATOM 12357 C CA . ILE B 1 757 ? 19.891 32.25 -2.232 1 96.94 757 ILE B CA 1
ATOM 12358 C C . ILE B 1 757 ? 20.078 31.016 -1.325 1 96.94 757 ILE B C 1
ATOM 12360 O O . ILE B 1 757 ? 20.141 31.156 -0.101 1 96.94 757 ILE B O 1
ATOM 12364 N N . TYR B 1 758 ? 20.219 29.859 -1.908 1 97.19 758 TYR B N 1
ATOM 12365 C CA . TYR B 1 758 ? 20.188 28.625 -1.123 1 97.19 758 TYR B CA 1
ATOM 12366 C C . TYR B 1 758 ? 21.547 28.375 -0.463 1 97.19 758 TYR B C 1
ATOM 12368 O O . TYR B 1 758 ? 21.609 27.797 0.623 1 97.19 758 TYR B O 1
ATOM 12376 N N . THR B 1 759 ? 22.594 28.812 -1.073 1 97.75 759 THR B N 1
ATOM 12377 C CA . THR B 1 759 ? 23.906 28.766 -0.416 1 97.75 759 THR B CA 1
ATOM 12378 C C . THR B 1 759 ? 23.922 29.672 0.806 1 97.75 759 THR B C 1
ATOM 12380 O O . THR B 1 759 ? 24.469 29.312 1.852 1 97.75 759 THR B O 1
ATOM 12383 N N . LEU B 1 760 ? 23.312 30.844 0.62 1 98 760 LEU B N 1
ATOM 12384 C CA . LEU B 1 760 ? 23.234 31.766 1.75 1 98 760 LEU B CA 1
ATOM 12385 C C . LEU B 1 760 ? 22.422 31.172 2.885 1 98 760 LEU B C 1
ATOM 12387 O O . LEU B 1 760 ? 22.781 31.281 4.055 1 98 760 LEU B O 1
ATOM 12391 N N . ALA B 1 761 ? 21.312 30.609 2.537 1 98.25 761 ALA B N 1
ATOM 12392 C CA . ALA B 1 761 ? 20.469 29.953 3.539 1 98.25 761 ALA B CA 1
ATOM 12393 C C . ALA B 1 761 ? 21.25 28.906 4.324 1 98.25 761 ALA B C 1
ATOM 12395 O O . ALA B 1 761 ? 21.172 28.859 5.555 1 98.25 761 ALA B O 1
ATOM 12396 N N . TRP B 1 762 ? 22.016 28.109 3.596 1 98.06 762 TRP B N 1
ATOM 12397 C CA . TRP B 1 762 ? 22.844 27.078 4.211 1 98.06 762 TRP B CA 1
ATOM 12398 C C . TRP B 1 762 ? 23.922 27.703 5.102 1 98.06 762 TRP B C 1
ATOM 12400 O O . TRP B 1 762 ? 24.078 27.312 6.258 1 98.06 762 TRP B O 1
ATOM 12410 N N . LYS B 1 763 ? 24.531 28.719 4.66 1 97.69 763 LYS B N 1
ATOM 12411 C CA . LYS B 1 763 ? 25.656 29.344 5.371 1 97.69 763 LYS B CA 1
ATOM 12412 C C . LYS B 1 763 ? 25.172 30.062 6.629 1 97.69 763 LYS B C 1
ATOM 12414 O O . LYS B 1 763 ? 25.875 30.109 7.633 1 97.69 763 LYS B O 1
ATOM 12419 N N . LEU B 1 764 ? 23.969 30.594 6.57 1 98.12 764 LEU B N 1
ATOM 12420 C CA . LEU B 1 764 ? 23.438 31.359 7.699 1 98.12 764 LEU B CA 1
ATOM 12421 C C . LEU B 1 764 ? 22.75 30.438 8.703 1 98.12 764 LEU B C 1
ATOM 12423 O O . LEU B 1 764 ? 22.203 30.906 9.703 1 98.12 764 LEU B O 1
ATOM 12427 N N . GLY B 1 765 ? 22.688 29.172 8.438 1 97.5 765 GLY B N 1
ATOM 12428 C CA . GLY B 1 765 ? 22.266 28.203 9.43 1 97.5 765 GLY B CA 1
ATOM 12429 C C . GLY B 1 765 ? 20.781 27.953 9.43 1 97.5 765 GLY B C 1
ATOM 12430 O O . GLY B 1 765 ? 20.203 27.562 10.461 1 97.5 765 GLY B O 1
ATOM 12431 N N . LEU B 1 766 ? 20.094 28.203 8.336 1 98.44 766 LEU B N 1
ATOM 12432 C CA . LEU B 1 766 ? 18.688 27.781 8.242 1 98.44 766 LEU B CA 1
ATOM 12433 C C . LEU B 1 766 ? 18.578 26.266 8.195 1 98.44 766 LEU B C 1
ATOM 12435 O O . LEU B 1 766 ? 19.484 25.594 7.68 1 98.44 766 LEU B O 1
ATOM 12439 N N . LYS B 1 767 ? 17.516 25.75 8.75 1 98.44 767 LYS B N 1
ATOM 12440 C CA . LYS B 1 767 ? 17.312 24.312 8.742 1 98.44 767 LYS B CA 1
ATOM 12441 C C . LYS B 1 767 ? 16.578 23.875 7.477 1 98.44 767 LYS B C 1
ATOM 12443 O O . LYS B 1 767 ? 16.641 22.703 7.082 1 98.44 767 LYS B O 1
ATOM 12448 N N . SER B 1 768 ? 15.805 24.766 6.863 1 97.81 768 SER B N 1
ATOM 12449 C CA . SER B 1 768 ? 15.07 24.453 5.641 1 97.81 768 SER B CA 1
ATOM 12450 C C . SER B 1 768 ? 14.648 25.703 4.898 1 97.81 768 SER B C 1
ATOM 12452 O O . SER B 1 768 ? 14.695 26.812 5.453 1 97.81 768 SER B O 1
ATOM 12454 N N . THR B 1 769 ? 14.375 25.406 3.66 1 94.56 769 THR B N 1
ATOM 12455 C CA . THR B 1 769 ? 13.523 26.297 2.877 1 94.56 769 THR B CA 1
ATOM 12456 C C . THR B 1 769 ? 12.289 25.562 2.369 1 94.56 769 THR B C 1
ATOM 12458 O O . THR B 1 769 ? 12.32 24.344 2.178 1 94.56 769 THR B O 1
ATOM 12461 N N . TYR B 1 770 ? 11.281 26.016 2.25 1 91.56 770 TYR B N 1
ATOM 12462 C CA . TYR B 1 770 ? 10.008 25.422 1.835 1 91.56 770 TYR B CA 1
ATOM 12463 C C . TYR B 1 770 ? 9.805 25.594 0.334 1 91.56 770 TYR B C 1
ATOM 12465 O O . TYR B 1 770 ? 10.641 25.156 -0.464 1 91.56 770 TYR B O 1
ATOM 12473 N N . TYR B 1 771 ? 8.789 26.25 -0.092 1 87.44 771 TYR B N 1
ATOM 12474 C CA . TYR B 1 771 ? 8.383 26.266 -1.494 1 87.44 771 TYR B CA 1
ATOM 12475 C C . TYR B 1 771 ? 9.023 27.438 -2.23 1 87.44 771 TYR B C 1
ATOM 12477 O O . TYR B 1 771 ? 9.258 28.5 -1.645 1 87.44 771 TYR B O 1
ATOM 12485 N N . LEU B 1 772 ? 9.328 27.156 -3.439 1 87.69 772 LEU B N 1
ATOM 12486 C CA . LEU B 1 772 ? 9.656 28.219 -4.379 1 87.69 772 LEU B CA 1
ATOM 12487 C C . LEU B 1 772 ? 8.438 28.625 -5.199 1 87.69 772 LEU B C 1
ATOM 12489 O O . LEU B 1 772 ? 7.91 27.812 -5.973 1 87.69 772 LEU B O 1
ATOM 12493 N N . ARG B 1 773 ? 8.023 29.797 -5.016 1 84.06 773 ARG B N 1
ATOM 12494 C CA . ARG B 1 773 ? 6.895 30.328 -5.77 1 84.06 773 ARG B CA 1
ATOM 12495 C C . ARG B 1 773 ? 7.375 31.125 -6.98 1 84.06 773 ARG B C 1
ATOM 12497 O O . ARG B 1 773 ? 8.039 32.156 -6.828 1 84.06 773 ARG B O 1
ATOM 12504 N N . SER B 1 774 ? 6.977 30.625 -8.125 1 83.25 774 SER B N 1
ATOM 12505 C CA . SER B 1 774 ? 7.336 31.328 -9.344 1 83.25 774 SER B CA 1
ATOM 12506 C C . SER B 1 774 ? 6.18 32.188 -9.852 1 83.25 774 SER B C 1
ATOM 12508 O O . SER B 1 774 ? 5.02 31.781 -9.781 1 83.25 774 SER B O 1
ATOM 12510 N N . GLN B 1 775 ? 6.559 33.344 -10.227 1 78.75 775 GLN B N 1
ATOM 12511 C CA . GLN B 1 775 ? 5.547 34.219 -10.773 1 78.75 775 GLN B CA 1
ATOM 12512 C C . GLN B 1 775 ? 5.031 33.719 -12.117 1 78.75 775 GLN B C 1
ATOM 12514 O O . GLN B 1 775 ? 5.812 33.281 -12.961 1 78.75 775 GLN B O 1
ATOM 12519 N N . SER B 1 776 ? 3.721 33.469 -12.148 1 66.25 776 SER B N 1
ATOM 12520 C CA . SER B 1 776 ? 3.146 33.031 -13.414 1 66.25 776 SER B CA 1
ATOM 12521 C C . SER B 1 776 ? 2.996 34.188 -14.391 1 66.25 776 SER B C 1
ATOM 12523 O O . SER B 1 776 ? 2.525 35.25 -14.023 1 66.25 776 SER B O 1
ATOM 12525 N N . PRO B 1 777 ? 3.59 34.062 -15.633 1 57.44 777 PRO B N 1
ATOM 12526 C CA . PRO B 1 777 ? 3.346 35.125 -16.609 1 57.44 777 PRO B CA 1
ATOM 12527 C C . PRO B 1 777 ? 1.858 35.406 -16.828 1 57.44 777 PRO B C 1
ATOM 12529 O O . PRO B 1 777 ? 1.462 36.531 -17.078 1 57.44 777 PRO B O 1
ATOM 12532 N N . GLU B 1 778 ? 1.106 34.312 -16.922 1 54.06 778 GLU B N 1
ATOM 12533 C CA . GLU B 1 778 ? -0.298 34.375 -17.312 1 54.06 778 GLU B CA 1
ATOM 12534 C C . GLU B 1 778 ? -1.196 34.688 -16.125 1 54.06 778 GLU B C 1
ATOM 12536 O O . GLU B 1 778 ? -2.416 34.781 -16.266 1 54.06 778 GLU B O 1
ATOM 12541 N N . ALA B 1 779 ? -0.615 34.562 -15.078 1 51.28 779 ALA B N 1
ATOM 12542 C CA . ALA B 1 779 ? -1.61 34.688 -14.016 1 51.28 779 ALA B CA 1
ATOM 12543 C C . ALA B 1 779 ? -2.402 36 -14.188 1 51.28 779 ALA B C 1
ATOM 12545 O O . ALA B 1 779 ? -1.991 37.031 -13.695 1 51.28 779 ALA B O 1
ATOM 12546 N N . LYS B 1 780 ? -3.143 35.969 -15.367 1 51.69 780 LYS B N 1
ATOM 12547 C CA . LYS B 1 780 ? -4.035 37.031 -15.812 1 51.69 780 LYS B CA 1
ATOM 12548 C C . LYS B 1 780 ? -4.867 37.562 -14.648 1 51.69 780 LYS B C 1
ATOM 12550 O O . LYS B 1 780 ? -5.309 38.719 -14.68 1 51.69 780 LYS B O 1
ATOM 12555 N N . ASN B 1 781 ? -5.238 36.625 -13.758 1 53.94 781 ASN B N 1
ATOM 12556 C CA . ASN B 1 781 ? -6.203 37.031 -12.742 1 53.94 781 ASN B CA 1
ATOM 12557 C C . ASN B 1 781 ? -5.602 37 -11.344 1 53.94 781 ASN B C 1
ATOM 12559 O O . ASN B 1 781 ? -4.863 36.062 -11.008 1 53.94 781 ASN B O 1
ATOM 12563 N N . ASP B 1 782 ? -5.012 38.062 -10.727 1 66.88 782 ASP B N 1
ATOM 12564 C CA . ASP B 1 782 ? -4.504 38.375 -9.391 1 66.88 782 ASP B CA 1
ATOM 12565 C C . ASP B 1 782 ? -5.016 37.375 -8.367 1 66.88 782 ASP B C 1
ATOM 12567 O O . ASP B 1 782 ? -5.445 37.75 -7.277 1 66.88 782 ASP B O 1
ATOM 12571 N N . VAL B 1 783 ? -5.098 36.031 -8.789 1 56.81 783 VAL B N 1
ATOM 12572 C CA . VAL B 1 783 ? -5.543 35 -7.859 1 56.81 783 VAL B CA 1
ATOM 12573 C C . VAL B 1 783 ? -4.332 34.312 -7.23 1 56.81 783 VAL B C 1
ATOM 12575 O O . VAL B 1 783 ? -3.426 33.844 -7.938 1 56.81 783 VAL B O 1
ATOM 12578 N N . GLU B 1 784 ? -4.281 34.25 -5.949 1 57.16 784 GLU B N 1
ATOM 12579 C CA . GLU B 1 784 ? -3.191 33.562 -5.238 1 57.16 784 GLU B CA 1
ATOM 12580 C C . GLU B 1 784 ? -3.357 32.062 -5.258 1 57.16 784 GLU B C 1
ATOM 12582 O O . GLU B 1 784 ? -4.391 31.547 -4.828 1 57.16 784 GLU B O 1
ATOM 12587 N N . ASP B 1 785 ? -2.436 31.266 -5.836 1 53.47 785 ASP B N 1
ATOM 12588 C CA . ASP B 1 785 ? -2.471 29.812 -5.895 1 53.47 785 ASP B CA 1
ATOM 12589 C C . ASP B 1 785 ? -1.936 29.188 -4.605 1 53.47 785 ASP B C 1
ATOM 12591 O O . ASP B 1 785 ? -0.748 29.312 -4.297 1 53.47 785 ASP B O 1
ATOM 12595 N N . ARG B 1 786 ? -2.799 28.531 -3.83 1 54.41 786 ARG B N 1
ATOM 12596 C CA . ARG B 1 786 ? -2.383 27.938 -2.566 1 54.41 786 ARG B CA 1
ATOM 12597 C C . ARG B 1 786 ? -2.414 26.406 -2.648 1 54.41 786 ARG B C 1
ATOM 12599 O O . ARG B 1 786 ? -2.438 25.734 -1.621 1 54.41 786 ARG B O 1
ATOM 12606 N N . SER B 1 787 ? -2.518 25.828 -3.834 1 49.59 787 SER B N 1
ATOM 12607 C CA . SER B 1 787 ? -2.701 24.391 -4.027 1 49.59 787 SER B CA 1
ATOM 12608 C C . SER B 1 787 ? -1.522 23.594 -3.465 1 49.59 787 SER B C 1
ATOM 12610 O O . SER B 1 787 ? -1.66 22.422 -3.131 1 49.59 787 SER B O 1
ATOM 12612 N N . MET B 1 788 ? -0.508 24.359 -3.227 1 46.69 788 MET B N 1
ATOM 12613 C CA . MET B 1 788 ? 0.688 23.625 -2.814 1 46.69 788 MET B CA 1
ATOM 12614 C C . MET B 1 788 ? 0.794 23.578 -1.294 1 46.69 788 MET B C 1
ATOM 12616 O O . MET B 1 788 ? 1.613 22.828 -0.75 1 46.69 788 MET B O 1
ATOM 12620 N N . GLU B 1 789 ? -0.017 24.297 -0.719 1 49.41 789 GLU B N 1
ATOM 12621 C CA . GLU B 1 789 ? 0.141 24.406 0.728 1 49.41 789 GLU B CA 1
ATOM 12622 C C . GLU B 1 789 ? -0.716 23.375 1.456 1 49.41 789 GLU B C 1
ATOM 12624 O O . GLU B 1 789 ? -1.818 23.047 1.009 1 49.41 789 GLU B O 1
ATOM 12629 N N . CYS B 1 790 ? -0.141 22.656 2.42 1 47 790 CYS B N 1
ATOM 12630 C CA . CYS B 1 790 ? -0.813 21.656 3.24 1 47 790 CYS B CA 1
ATOM 12631 C C . CYS B 1 790 ? -1.933 22.281 4.059 1 47 790 CYS B C 1
ATOM 12633 O O . CYS B 1 790 ? -1.684 23.156 4.891 1 47 790 CYS B O 1
ATOM 12635 N N . ALA B 1 791 ? -3.127 21.953 3.762 1 41.12 791 ALA B N 1
ATOM 12636 C CA . ALA B 1 791 ? -4.281 22.5 4.465 1 41.12 791 ALA B CA 1
ATOM 12637 C C . ALA B 1 791 ? -4.215 22.188 5.957 1 41.12 791 ALA B C 1
ATOM 12639 O O . ALA B 1 791 ? -4.691 22.969 6.781 1 41.12 791 ALA B O 1
ATOM 12640 N N . GLY B 1 792 ? -3.66 21.047 6.352 1 39.09 792 GLY B N 1
ATOM 12641 C CA . GLY B 1 792 ? -3.568 20.656 7.75 1 39.09 792 GLY B CA 1
ATOM 12642 C C . GLY B 1 792 ? -2.627 21.531 8.555 1 39.09 792 GLY B C 1
ATOM 12643 O O . GLY B 1 792 ? -2.855 21.766 9.734 1 39.09 792 GLY B O 1
ATOM 12644 N N . CYS B 1 793 ? -1.536 21.875 7.871 1 42.94 793 CYS B N 1
ATOM 12645 C CA . CYS B 1 793 ? -0.515 22.641 8.586 1 42.94 793 CYS B CA 1
ATOM 12646 C C . CYS B 1 793 ? -0.843 24.125 8.594 1 42.94 793 CYS B C 1
ATOM 12648 O O . CYS B 1 793 ? -0.07 24.938 9.109 1 42.94 793 CYS B O 1
ATOM 12650 N N . GLN B 1 794 ? -1.983 24.453 8.039 1 43.44 794 GLN B N 1
ATOM 12651 C CA . GLN B 1 794 ? -2.367 25.859 8.023 1 43.44 794 GLN B CA 1
ATOM 12652 C C . GLN B 1 794 ? -3.186 26.219 9.266 1 43.44 794 GLN B C 1
ATOM 12654 O O . GLN B 1 794 ? -3.863 25.359 9.836 1 43.44 794 GLN B O 1
#

Foldseek 3Di:
DFAWEQEPVGDIDTPDVVVLLVLLCVLCPPAPPDDSVVLSVQLVVVGDRHHYPVVSLVSSLVSLLVPCDQNRNCSQLSSLSSVLQVLQQQLCCVQVNDGRHRDDQLVSLLVSCVVLQWFDVCLCPPEDSNVLRVLQDCVLSSLAGNLQVVLCLVQAFDAGPVRGGNDDDSSLLLSLLSQLLVPPPCSHVSSSLSSVCDSNVQKHFFRLSRRQRRTPANARFQAKEAEAAADPVQLVVVLVVLLLCVLQHHFYEYEPAQHFAQQPDDPNRTRPDHGCQQSVQVVLVSQQVRANVPPGGHEYEYEYECLAPCNLLLLCQCPPDDDPSRHRNRYAYAYAYAPVLVVQLVVQHKHKHFTCVVVVCLLFDGDPVNVVSRVVLVPDPVGDIDMDTSNVSVLSQVVSCVPPFDDWYFYQHLLQLLQQQVVVAGFRAATQLGFFTDGWDGKDKWKWFQFPVGDIDTGHQQDWAQWPPGDIDGSVPDAQPTHGPNTGTNGIDIDIDAIAMETETEMAGECLVQQDLVSLLSCLLSVLSSSLSCLVSRDDSDPRHNVRCQQQVAYAYAYFQLLVNCLVVVHAQLDLVSLQSLLVRLQSNLLSQLVSQLVVCQVPNARNSQPPGNLLVLHALLNSFDPVLVVSHDDDPPDDGDDSVVSSVSCNVRNGRGNFTHTFGQCVSVCSNSQGGTGNAQAQDQWFWEQDPVGTGIHGHPPNDPSSPNRRDHQQPDLCLSQLSSLLSSSSRGSTAYEGEHEHEPVRDDPVSSSVNVSSNVVRSHRIYGTYHYDDPPCVHRYDDCVSPSSSRD/DFAWEQEPVGDIDTPDVVVLLVLLCVLCPPAPPDDSVVLSVQLVVVRDRHHYPVVSLVSSLVSLLVPCDQNRNCSQLSSLSSVLQVLQQQLCCVQVNDGRHRDDQLVSLLVSCVVLQWFDVCLCPPEDSNVLRVLQDCVLSSLAGNLQVVLCLVQAFDAGPVRGGNDDDSSLLLSLLSQLLVPPPCSHVSSSVSSVCDSNVQKHFFRLSRRQRRTPANARFQAKEAEAAADPVQLVVVLVVLLLCQLQHHFYEYEPAQHFAQQPDDPNRTRPDHGCQQSVQVVLVSQQVRHNVPPGGHEYEYEYECLAPCNLLLLCQCPPDDDPSRHRNRYAYAYAYAPVLVVQLVVQHKHKHFTCVVVVCLLFDGDPVNVVSRVVLVPDPVGDIDMDTSNVSVLSQVVSCVPPFDDWYFYQHLLQLLQQQVVVAGFRAATQLGFFTDGWDGKDKWKWFQFPVGDIDTGHQQDWAQWPPGDIDGSVPDAQPTHGPNTGTNGIDIDIDAIAMETETEMAGECLPQQDLVSLLSCLLSVLSSSLSCLVSRDDSDPRHNVRCQQQVAYAYAYFQLLVNCLVVVHAQLDLVSLQSLLVRLQSNLLSQLVSQLVVCQVPNARNSQPPGCLLVLHALLNSFDPVLVVSHDDDPPDDGDPSVVSSVSCNVSNGRGNFTHTFGQCVSVCSNSQGGTGNAQAQDQWFWEQDPVGTGIHGHPPNDPSSPNRRDHQQPDLCLSQLSSLLSSSSRGSTAYEGEHEHEPVRDDPVSSSVNVSSNVVRSHRIYGTYHYDDPPCVHRYDDCVSPSSSRD

Solvent-accessible surface area (backbone atoms only — not comparable to full-atom values): 80793 Å² total; per-residue (Å²): 129,87,44,37,25,26,41,97,89,66,52,76,42,68,64,59,63,65,60,53,48,52,52,39,47,62,31,42,58,94,46,70,78,64,53,50,66,57,52,53,56,61,26,51,73,68,63,51,74,61,36,38,54,68,50,53,56,48,37,45,29,52,46,28,45,69,54,34,38,84,89,26,54,52,26,30,40,30,18,22,42,47,47,46,53,50,50,23,29,50,25,12,44,64,65,76,64,36,77,67,49,61,77,71,57,52,65,55,46,52,50,53,32,37,74,58,67,52,32,34,84,66,65,61,68,93,56,64,52,68,60,53,43,69,64,57,60,70,73,50,62,71,67,30,30,30,71,7,48,50,44,39,57,76,68,41,47,53,52,40,95,86,68,41,45,58,53,50,71,60,57,50,40,39,44,34,17,35,47,56,17,65,83,44,93,58,27,66,62,43,15,53,53,46,24,47,39,44,58,68,52,39,33,44,63,29,42,30,35,60,49,14,46,42,27,75,68,26,36,36,50,20,32,33,27,39,39,36,35,70,46,70,70,44,41,37,50,43,51,41,49,50,45,52,43,17,45,69,46,24,30,30,7,35,26,50,55,40,40,38,17,62,44,29,72,46,96,88,33,75,53,20,33,71,26,57,60,42,56,46,41,31,50,26,36,46,26,61,48,32,25,34,65,55,75,38,68,29,48,40,21,41,29,37,37,73,45,38,58,47,36,69,61,55,61,44,20,64,48,89,69,76,64,67,90,63,37,30,76,66,44,41,49,28,35,42,36,49,62,63,55,56,51,25,33,78,64,64,32,71,36,65,21,33,39,21,73,83,47,51,62,57,71,76,45,50,59,67,63,24,50,55,51,51,54,51,51,73,69,35,84,85,52,72,67,48,74,45,49,25,44,58,54,48,51,51,47,53,50,32,22,70,74,72,33,28,52,26,47,29,30,42,30,49,48,45,74,49,36,45,54,51,76,80,45,46,57,65,54,38,34,64,60,34,17,51,61,51,53,39,34,38,55,44,70,29,30,30,39,32,27,72,89,69,49,74,50,76,37,52,50,78,37,78,39,64,32,63,89,74,52,74,36,39,40,71,67,58,48,51,88,37,26,46,89,86,37,47,30,58,41,52,42,75,40,80,38,82,41,28,28,32,55,36,35,50,34,28,37,23,31,62,74,40,74,44,71,68,49,43,66,60,47,39,44,56,52,53,51,48,51,57,36,45,68,78,65,38,54,54,80,44,69,54,41,46,54,37,30,61,40,33,38,44,35,20,47,25,44,23,8,42,39,45,32,30,18,75,67,64,30,46,81,69,36,64,67,35,40,40,50,49,43,52,48,38,47,52,48,36,51,40,45,54,49,36,31,18,54,41,7,67,74,76,41,52,24,75,63,43,80,71,16,35,51,49,72,44,56,52,45,55,77,68,41,48,70,70,43,60,69,65,36,83,77,54,95,78,61,84,69,81,68,59,66,61,51,28,53,43,29,47,70,48,28,37,29,41,62,38,58,26,19,25,47,52,27,56,55,51,19,43,38,60,49,50,36,41,7,82,40,60,40,74,47,59,59,39,30,41,81,49,99,90,39,77,41,67,44,58,51,69,83,62,41,88,82,24,50,82,23,58,53,32,34,59,75,45,64,57,59,41,56,44,50,50,47,26,46,50,44,26,41,29,57,36,26,38,39,41,71,42,51,40,32,73,92,64,64,43,70,65,54,51,50,51,44,54,51,46,33,55,70,41,51,34,39,37,38,33,46,47,44,66,58,60,90,67,61,79,61,63,55,72,85,59,87,81,57,61,72,32,57,20,128,88,44,38,25,26,39,97,88,67,52,75,42,68,63,58,62,66,60,52,49,52,52,39,45,63,31,42,58,94,47,68,81,63,53,50,66,57,51,53,57,60,25,51,72,70,63,51,73,61,35,39,54,69,50,53,55,50,37,46,30,52,46,27,44,70,54,36,38,84,91,26,53,51,26,30,39,30,18,21,44,47,46,48,53,51,49,22,30,49,25,12,44,63,65,76,65,35,76,65,48,63,77,73,57,51,65,55,44,52,50,53,32,38,74,58,68,52,32,34,82,67,65,61,69,93,55,64,52,67,61,54,43,68,63,57,58,70,73,50,62,70,67,31,30,31,71,8,48,50,47,39,56,75,68,40,48,52,52,39,94,86,70,42,45,57,51,51,71,61,58,50,39,39,44,34,16,34,46,57,17,65,85,43,93,59,26,67,63,44,16,52,53,46,23,46,40,44,59,68,52,39,31,44,63,30,41,30,34,61,50,15,43,42,27,74,66,27,36,36,51,20,31,34,26,40,40,35,34,70,43,71,69,43,42,37,52,43,52,42,49,51,45,54,42,16,45,70,46,26,30,28,7,34,25,49,55,39,40,38,18,62,44,28,70,46,97,87,33,77,55,22,34,71,25,57,60,43,57,46,38,31,51,26,35,47,25,60,47,32,24,34,64,55,74,38,69,30,49,41,21,40,30,39,36,72,45,38,59,47,37,68,59,56,62,43,21,64,48,89,70,76,64,68,89,62,36,31,75,64,43,43,49,28,35,42,36,48,62,64,57,56,50,25,34,76,63,64,32,72,37,65,23,33,39,22,75,82,48,51,64,57,72,76,46,49,59,68,63,26,50,52,51,52,54,52,51,73,69,35,85,87,52,73,66,49,77,45,50,25,44,59,54,50,49,52,47,54,49,32,23,70,74,72,34,28,52,26,46,28,29,42,30,50,47,44,74,49,37,43,52,49,74,80,45,47,57,67,52,39,33,63,61,33,16,51,60,52,53,38,34,37,53,43,68,28,31,31,38,31,27,72,87,67,50,73,51,76,37,52,47,78,37,78,39,64,31,63,88,73,51,75,36,40,40,71,68,57,49,51,90,39,26,48,89,87,38,46,30,57,38,51,41,74,40,82,40,82,42,27,28,31,55,38,35,51,34,29,37,24,30,62,74,42,76,45,72,69,49,43,68,60,48,38,45,56,52,53,51,48,51,56,36,45,68,76,64,38,54,52,78,42,68,53,42,46,52,36,32,62,40,33,37,42,33,20,47,25,45,23,8,43,39,44,31,30,19,75,68,64,30,45,82,70,34,67,66,35,40,40,50,50,44,53,49,38,47,52,48,36,53,40,45,55,50,34,30,18,54,41,6,67,73,75,41,52,24,75,63,42,79,71,15,35,49,48,71,44,54,52,46,55,76,68,43,49,69,71,41,60,69,65,36,82,76,53,94,76,60,84,70,80,65,59,67,61,50,29,53,45,30,47,69,48,28,37,30,42,62,37,56,25,20,24,48,52,27,57,55,51,18,44,37,62,49,49,35,40,6,81,39,60,42,75,50,61,58,39,30,43,81,50,100,90,39,78,41,67,42,58,52,67,83,62,41,87,82,23,49,83,25,60,54,31,33,60,73,45,63,59,61,41,55,43,51,50,47,24,45,49,45,26,40,31,57,37,25,38,39,41,71,44,53,40,33,72,91,64,64,43,70,64,54,52,50,52,44,55,50,46,32,54,71,41,52,35,38,35,39,33,47,47,43,66,58,61,92,65,61,79,60,62,55,72,84,61,86,82,56,61,72,33,59,21

pLDDT: mean 92.3, std 10.15, range [38.94, 98.88]

Organism: Aliarcobacter butzleri (strain RM4018) (NCBI:txid367737)